Protein 8K6G (pdb70)

Solvent-accessible surface area: 49745 Å² total; per-residue (Å²): 195,48,16,7,17,23,43,44,83,61,3,35,92,16,0,21,57,0,9,55,16,1,12,116,85,112,33,13,2,48,91,0,8,102,67,23,76,35,34,45,2,4,1,0,0,0,1,0,2,1,10,17,4,57,37,109,6,0,127,64,0,1,80,59,1,116,27,92,134,64,16,19,44,27,0,49,15,5,0,21,8,0,14,4,108,56,45,29,7,33,0,1,1,6,4,4,17,6,0,10,8,2,10,6,0,2,0,8,0,1,0,0,0,24,52,22,14,20,1,3,0,2,12,22,58,14,96,3,48,4,124,101,60,81,11,131,162,40,50,64,17,0,35,0,29,13,30,0,44,22,21,55,21,148,58,58,111,59,9,6,11,21,42,42,84,58,4,34,93,15,0,18,57,0,8,47,18,1,9,113,76,113,35,14,2,48,78,0,8,103,64,22,80,33,39,45,2,4,1,1,0,0,1,0,2,1,9,16,4,58,41,105,6,0,129,63,0,1,72,60,1,108,27,93,131,60,15,17,44,24,0,23,5,0,0,20,9,0,12,5,108,55,54,29,10,33,0,2,1,11,4,4,4,7,0,6,14,1,9,6,4,2,0,6,0,1,0,0,0,24,51,23,13,18,1,5,1,3,12,22,61,16,103,6,52,3,118,96,58,84,15,138,171,40,50,60,22,0,34,0,29,15,23,0,44,21,18,50,22,145,61,62,109,56,10,7,13,22,41,42,83,57,4,35,93,16,0,25,57,0,8,59,18,1,11,114,84,112,30,16,2,49,76,0,7,102,66,20,79,32,40,42,2,3,0,1,0,0,1,0,2,0,11,16,4,57,45,102,3,0,134,55,0,1,80,67,1,116,24,93,132,60,15,18,44,26,0,26,5,0,0,20,9,0,14,5,109,56,52,23,8,33,0,2,1,6,4,4,16,6,0,10,8,2,9,6,0,3,0,9,0,1,0,0,0,25,47,22,15,22,1,4,1,2,13,23,62,13,98,5,50,2,118,98,62,77,14,134,160,37,49,69,11,0,35,0,31,15,31,0,42,22,19,46,23,139,63,52,108,60,10,6,8,21,43,42,84,58,4,35,91,16,0,20,56,0,7,54,18,0,10,113,74,113,32,15,2,48,76,0,6,103,66,23,78,31,35,45,2,2,1,1,0,0,1,0,2,0,12,15,3,60,40,107,5,0,127,66,0,1,73,60,1,112,25,91,136,61,17,15,40,22,0,24,4,0,1,21,10,0,14,4,107,55,48,24,7,35,0,2,1,6,5,4,16,4,0,10,9,2,10,6,0,2,0,8,0,1,0,0,0,23,49,23,13,21,1,4,1,2,13,24,57,18,98,5,46,1,113,98,56,87,10,134,163,38,49,60,15,0,32,0,28,15,26,0,48,23,26,46,21,145,62,53,111,62,9,5,5,20,42,40,85,57,5,35,91,15,0,21,54,0,8,66,16,0,12,116,86,113,26,17,2,49,79,0,6,100,63,23,78,35,36,46,3,3,0,1,0,0,1,0,1,1,11,15,4,57,40,105,5,0,128,50,0,1,83,69,1,119,25,95,132,55,16,18,39,22,0,22,4,0,0,20,11,0,13,4,110,58,51,27,7,33,1,2,1,7,5,5,11,4,0,7,16,2,10,6,2,3,0,5,0,2,0,0,0,22,46,24,14,21,1,4,0,2,13,25,59,19,83,5,45,5,121,112,58,84,8,134,158,38,45,61,20,0,34,0,30,15,31,0,39,21,27,45,23,140,60,55,110,59,11,7,14,22,43,43,86,60,4,35,90,15,0,21,57,0,7,50,17,0,10,112,84,114,29,16,2,49,80,0,7,104,65,24,77,34,36,44,1,4,1,1,0,0,1,0,1,1,10,15,4,56,39,116,5,0,129,62,0,1,77,61,1,116,27,92,135,61,16,16,43,25,0,22,6,0,0,21,10,0,14,4,109,57,53,27,9,34,0,2,0,11,4,4,6,6,1,6,14,2,9,6,4,2,0,5,1,1,1,0,0,22,51,24,14,20,1,4,0,3,12,23,64,14,101,4,49,2,118,96,58,84,16,132,170,40,50,60,20,0,34,0,31,15,28,0,42,21,23,54,25,144,60,54,113,57,8,6,12,21,43,44,83,60,4,36,90,14,0,23,54,0,6,62,16,1,13,113,85,113,36,16,3,47,92,0,7,104,64,21,75,33,36,42,2,3,0,0,0,0,1,0,2,0,11,15,4,58,41,109,6,0,128,62,0,1,79,61,1,116,27,94,131,64,16,17,43,25,0,25,5,1,0,20,10,0,14,4,109,56,44,29,10,33,1,2,1,11,4,5,7,6,0,9,7,2,10,7,0,3,0,9,1,2,0,0,0,27,55,24,13,20,1,2,1,2,12,23,53,14,106,4,75,5,119,99,43,80,12,135,167,40,52,65,27,0,31,0,34,14,30,0,39,16,26,51,22,142,57,56,113,61,10,7,11,25,45,44,87,51,4,37,94,14,0,22,57,0,8,55,17,1,12,114,87,113,31,14,3,46,90,0,7,104,63,23,77,31,35,42,2,2,1,1,0,0,1,0,2,1,12,16,4,56,37,111,6,0,130,60,0,0,81,64,1,115,27,94,135,65,16,19,47,27,0,20,4,1,0,21,10,0,14,4,106,56,51,28,8,34,0,2,1,7,4,4,17,6,0,10,9,2,10,6,0,2,0,9,0,2,0,0,0,24,44,23,15,22,1,5,1,2,11,26,59,15,98,6,48,3,114,104,59,88,16,136,161,41,49,57,22,0,34,0,33,14,28,0,53,22,18,51,21,141,61,48,112,59,10,7,12,21,44,41,82,60,4,35,92,14,0,28,55,0,9,65,17,1,14,112,87,115,36,14,3,46,91,0,6,104,66,22,76,34,34,40,2,3,0,1,0,0,0,0,2,0,10,16,4,58,39,109,4,0,130,64,0,1,79,59,1,114,26,93,133,65,16,16,43,26,0,24,4,1,0,21,10,0,15,5,108,54,53,23,10,34,0,2,1,10,4,5,5,6,0,5,15,2,10,6,4,2,0,5,0,2,0,0,0,25,49,23,16,22,1,5,1,2,13,23,53,13,87,4,75,6,120,92,44,80,16,128,170,39,49,61,17,0,30,0,36,14,32,0,37,26,23,44,21,142,62,43,112,59,10,5,9,21,41,41,86,60,4,35,92,14,0,25,56,0,8,59,18,1,11,117,87,111,32,13,2,47,86,0,7,104,68,24,78,34,34,47,2,3,1,1,0,0,1,0,2,0,12,15,4,45,42,103,2,0,138,64,0,1,79,60,1,117,26,92,127,58,17,12,41,25,0,20,5,1,0,20,9,0,13,5,107,57,51,28,9,33,0,2,1,12,4,4,4,6,0,6,14,1,9,5,4,3,0,4,0,2,0,0,0,22,46,23,14,20,1,3,0,2,13,25,58,16,85,5,60,8,75,105,57,84,10,133,162,40,51,62,18,0,24,0,22,14,24,0,50,22,26,44,21,135,62,50

B-factor: mean 19.83, std 8.92, range [6.82, 71.27]

GO terms:
  GO:0008824 cyanate hydratase activity (F, IDA)
  GO:0009440 cyanate catabolic process (P, IMP)

Radius of gyration: 32.34 Å; Cα contacts (8 Å, |Δi|>4): 3152; chains: 10; bounding box: 78×83×84 Å

Structure (mmCIF, N/CA/C/O backbone):
data_8K6G
#
_entry.id   8K6G
#
_cell.length_a   78.036
_cell.length_b   81.110
_cell.length_c   81.099
_cell.angle_alpha   70.48
_cell.angle_beta   76.30
_cell.angle_gamma   65.38
#
_symmetry.space_group_name_H-M   'P 1'
#
loop_
_entity.id
_entity.type
_entity.pdbx_description
1 polymer 'Cyanate hydratase'
2 non-polymer 'SULFATE ION'
3 water water
#
loop_
_atom_site.group_PDB
_atom_site.id
_atom_site.type_symbol
_atom_site.label_atom_id
_atom_site.label_alt_id
_atom_site.label_comp_id
_atom_site.label_asym_id
_atom_site.label_entity_id
_atom_site.label_seq_id
_atom_site.pdbx_PDB_ins_code
_atom_site.Cartn_x
_atom_site.Cartn_y
_atom_site.Cartn_z
_atom_site.occupancy
_atom_site.B_iso_or_equiv
_atom_site.auth_seq_id
_atom_site.auth_comp_id
_atom_site.auth_asym_id
_atom_site.auth_atom_id
_atom_site.pdbx_PDB_model_num
ATOM 1 N N . MET A 1 5 ? -2.816 -15.914 -17.633 1.00 39.67 1 MET A N 1
ATOM 2 C CA . MET A 1 5 ? -4.171 -15.512 -18.003 1.00 30.52 1 MET A CA 1
ATOM 3 C C . MET A 1 5 ? -4.898 -14.928 -16.793 1.00 28.70 1 MET A C 1
ATOM 4 O O . MET A 1 5 ? -6.052 -14.487 -16.884 1.00 27.43 1 MET A O 1
ATOM 9 N N . ILE A 1 6 ? -4.209 -14.921 -15.654 1.00 21.20 2 ILE A N 1
ATOM 10 C CA . ILE A 1 6 ? -4.790 -14.464 -14.401 1.00 19.90 2 ILE A CA 1
ATOM 11 C C . ILE A 1 6 ? -4.065 -13.260 -13.824 1.00 21.39 2 ILE A C 1
ATOM 12 O O . ILE A 1 6 ? -4.438 -12.798 -12.740 1.00 19.61 2 ILE A O 1
ATOM 17 N N . GLN A 1 7 ? -3.052 -12.722 -14.515 1.00 13.15 3 GLN A N 1
ATOM 18 C CA . GLN A 1 7 ? -2.269 -11.603 -13.996 1.00 13.31 3 GLN A CA 1
ATOM 19 C C . GLN A 1 7 ? -2.827 -10.299 -14.535 1.00 12.68 3 GLN A C 1
ATOM 20 O O . GLN A 1 7 ? -3.148 -10.204 -15.727 1.00 15.17 3 GLN A O 1
ATOM 26 N N . SER A 1 8 ? -2.932 -9.291 -13.671 1.00 12.10 4 SER A N 1
ATOM 27 C CA . SER A 1 8 ? -3.526 -8.024 -14.105 1.00 9.73 4 SER A CA 1
ATOM 28 C C . SER A 1 8 ? -2.793 -6.831 -13.492 1.00 13.14 4 SER A C 1
ATOM 29 O O . SER A 1 8 ? -2.088 -6.942 -12.479 1.00 12.70 4 SER A O 1
ATOM 32 N N . GLN A 1 9 ? -2.980 -5.674 -14.120 1.00 11.56 5 GLN A N 1
ATOM 33 C CA . GLN A 1 9 ? -2.356 -4.414 -13.739 1.00 13.14 5 GLN A CA 1
ATOM 34 C C . GLN A 1 9 ? -3.338 -3.510 -12.988 1.00 11.20 5 GLN A C 1
ATOM 35 O O . GLN A 1 9 ? -4.554 -3.617 -13.148 1.00 14.98 5 GLN A O 1
ATOM 41 N N . ILE A 1 10 ? -2.794 -2.595 -12.169 1.00 13.16 6 ILE A N 1
ATOM 42 C CA . ILE A 1 10 ? -3.665 -1.618 -11.498 1.00 12.19 6 ILE A CA 1
ATOM 43 C C . ILE A 1 10 ? -3.241 -0.174 -11.758 1.00 15.41 6 ILE A C 1
ATOM 44 O O . ILE A 1 10 ? -3.959 0.761 -11.378 1.00 18.35 6 ILE A O 1
ATOM 49 N N . ASN A 1 11 ? -2.092 0.031 -12.400 1.00 12.99 7 ASN A N 1
ATOM 50 C CA . ASN A 1 11 ? -1.579 1.373 -12.684 1.00 16.59 7 ASN A CA 1
ATOM 51 C C . ASN A 1 11 ? -1.323 1.483 -14.187 1.00 15.21 7 ASN A C 1
ATOM 52 O O . ASN A 1 11 ? -0.341 0.935 -14.698 1.00 14.48 7 ASN A O 1
ATOM 57 N N . ARG A 1 12 ? -2.172 2.252 -14.883 1.00 12.13 8 ARG A N 1
ATOM 58 C CA . ARG A 1 12 ? -2.095 2.312 -16.344 1.00 10.48 8 ARG A CA 1
ATOM 59 C C . ARG A 1 12 ? -0.771 2.879 -16.847 1.00 11.41 8 ARG A C 1
ATOM 60 O O . ARG A 1 12 ? -0.423 2.645 -18.009 1.00 12.03 8 ARG A O 1
ATOM 68 N N . ASN A 1 13 ? -0.017 3.612 -16.014 1.00 12.82 9 ASN A N 1
ATOM 69 C CA . ASN A 1 13 ? 1.194 4.279 -16.505 1.00 12.92 9 ASN A CA 1
ATOM 70 C C . ASN A 1 13 ? 2.268 3.289 -16.937 1.00 11.72 9 ASN A C 1
ATOM 71 O O . ASN A 1 13 ? 3.093 3.609 -17.802 1.00 12.80 9 ASN A O 1
ATOM 76 N N . ILE A 1 14 ? 2.270 2.091 -16.365 1.00 13.03 10 ILE A N 1
ATOM 77 C CA . ILE A 1 14 ? 3.265 1.098 -16.750 1.00 13.27 10 ILE A CA 1
ATOM 78 C C . ILE A 1 14 ? 3.074 0.701 -18.209 1.00 11.38 10 ILE A C 1
ATOM 79 O O . ILE A 1 14 ? 4.008 0.752 -19.015 1.00 12.63 10 ILE A O 1
ATOM 84 N N . ARG A 1 15 ? 1.855 0.308 -18.574 1.00 11.26 11 ARG A N 1
ATOM 85 C CA . ARG A 1 15 ? 1.615 -0.084 -19.960 1.00 9.87 11 ARG A CA 1
ATOM 86 C C . ARG A 1 15 ? 1.602 1.120 -20.895 1.00 11.68 11 ARG A C 1
ATOM 87 O O . ARG A 1 15 ? 1.923 0.971 -22.079 1.00 12.62 11 ARG A O 1
ATOM 95 N N . LEU A 1 16 ? 1.239 2.312 -20.404 1.00 11.07 12 LEU A N 1
ATOM 96 C CA . LEU A 1 16 ? 1.278 3.467 -21.297 1.00 10.98 12 LEU A CA 1
ATOM 97 C C . LEU A 1 16 ? 2.708 3.933 -21.552 1.00 11.94 12 LEU A C 1
ATOM 98 O O . LEU A 1 16 ? 3.024 4.375 -22.665 1.00 13.92 12 LEU A O 1
ATOM 103 N N . ASP A 1 17 ? 3.599 3.812 -20.559 1.00 13.23 13 ASP A N 1
ATOM 104 C CA . ASP A 1 17 ? 5.002 4.105 -20.823 1.00 17.16 13 ASP A CA 1
ATOM 105 C C . ASP A 1 17 ? 5.578 3.110 -21.824 1.00 14.99 13 ASP A C 1
ATOM 106 O O . ASP A 1 17 ? 6.342 3.490 -22.721 1.00 16.43 13 ASP A O 1
ATOM 111 N N . LEU A 1 18 ? 5.215 1.830 -21.689 1.00 11.72 14 LEU A N 1
ATOM 112 C CA . LEU A 1 18 ? 5.617 0.847 -22.689 1.00 13.67 14 LEU A CA 1
ATOM 113 C C . LEU A 1 18 ? 5.078 1.205 -24.072 1.00 13.98 14 LEU A C 1
ATOM 114 O O . LEU A 1 18 ? 5.785 1.059 -25.075 1.00 15.15 14 LEU A O 1
ATOM 119 N N . ALA A 1 19 ? 3.833 1.691 -24.154 1.00 13.54 15 ALA A N 1
ATOM 120 C CA . ALA A 1 19 ? 3.303 2.102 -25.451 1.00 14.23 15 ALA A CA 1
ATOM 121 C C . ALA A 1 19 ? 4.177 3.170 -26.104 1.00 12.05 15 ALA A C 1
ATOM 122 O O . ALA A 1 19 ? 4.441 3.106 -27.311 1.00 13.83 15 ALA A O 1
ATOM 124 N N . ASP A 1 20 ? 4.636 4.157 -25.328 1.00 13.48 16 ASP A N 1
ATOM 125 C CA . ASP A 1 20 ? 5.503 5.193 -25.896 1.00 14.83 16 ASP A CA 1
ATOM 126 C C . ASP A 1 20 ? 6.791 4.592 -26.447 1.00 14.63 16 ASP A C 1
ATOM 127 O O . ASP A 1 20 ? 7.251 4.972 -27.536 1.00 15.46 16 ASP A O 1
ATOM 132 N N . ALA A 1 21 ? 7.394 3.663 -25.701 1.00 14.04 17 ALA A N 1
ATOM 133 C CA . ALA A 1 21 ? 8.609 3.011 -26.190 1.00 15.69 17 ALA A CA 1
ATOM 134 C C . ALA A 1 21 ? 8.326 2.218 -27.462 1.00 15.56 17 ALA A C 1
ATOM 135 O O . ALA A 1 21 ? 9.123 2.237 -28.412 1.00 18.70 17 ALA A O 1
ATOM 137 N N . ILE A 1 22 ? 7.168 1.549 -27.520 1.00 13.61 18 ILE A N 1
ATOM 138 C CA . ILE A 1 22 ? 6.790 0.801 -28.718 1.00 12.57 18 ILE A CA 1
ATOM 139 C C . ILE A 1 22 ? 6.642 1.729 -29.918 1.00 15.45 18 ILE A C 1
ATOM 140 O O . ILE A 1 22 ? 7.111 1.427 -31.023 1.00 15.02 18 ILE A O 1
ATOM 145 N N . LEU A 1 23 ? 5.983 2.876 -29.723 1.00 14.38 19 LEU A N 1
ATOM 146 C CA . LEU A 1 23 ? 5.800 3.814 -30.822 1.00 15.22 19 LEU A CA 1
ATOM 147 C C . LEU A 1 23 ? 7.128 4.360 -31.323 1.00 13.43 19 LEU A C 1
ATOM 148 O O . LEU A 1 23 ? 7.272 4.625 -32.524 1.00 16.16 19 LEU A O 1
ATOM 153 N N . LEU A 1 24 ? 8.097 4.552 -30.427 1.00 15.82 20 LEU A N 1
ATOM 154 C CA . LEU A 1 24 ? 9.401 5.027 -30.877 1.00 16.82 20 LEU A CA 1
ATOM 155 C C . LEU A 1 24 ? 10.105 3.960 -31.709 1.00 16.21 20 LEU A C 1
ATOM 156 O O . LEU A 1 24 ? 10.620 4.248 -32.798 1.00 18.02 20 LEU A O 1
ATOM 161 N N . SER A 1 25 ? 10.112 2.719 -31.222 1.00 15.27 21 SER A N 1
ATOM 162 C CA . SER A 1 25 ? 10.701 1.624 -31.986 1.00 16.48 21 SER A CA 1
ATOM 163 C C . SER A 1 25 ? 10.008 1.446 -33.327 1.00 18.92 21 SER A C 1
ATOM 164 O O . SER A 1 25 ? 10.663 1.241 -34.355 1.00 18.70 21 SER A O 1
ATOM 167 N N . LYS A 1 26 ? 8.672 1.524 -33.327 1.00 15.65 22 LYS A N 1
ATOM 168 C CA . LYS A 1 26 ? 7.886 1.391 -34.544 1.00 15.13 22 LYS A CA 1
ATOM 169 C C . LYS A 1 26 ? 8.252 2.462 -35.571 1.00 13.91 22 LYS A C 1
ATOM 170 O O . LYS A 1 26 ? 8.352 2.177 -36.773 1.00 16.20 22 LYS A O 1
ATOM 176 N N . ALA A 1 27 ? 8.421 3.711 -35.120 1.00 16.05 23 ALA A N 1
ATOM 177 C CA . ALA A 1 27 ? 8.765 4.785 -36.047 1.00 15.88 23 ALA A CA 1
ATOM 178 C C . ALA A 1 27 ? 10.177 4.612 -36.588 1.00 17.70 23 ALA A C 1
ATOM 179 O O . ALA A 1 27 ? 10.420 4.842 -37.779 1.00 18.82 23 ALA A O 1
ATOM 181 N N . LYS A 1 28 ? 11.113 4.199 -35.727 1.00 19.13 24 LYS A N 1
ATOM 182 C CA . LYS A 1 28 ? 12.486 3.983 -36.169 1.00 21.16 24 LYS A CA 1
ATOM 183 C C . LYS A 1 28 ? 12.554 2.907 -37.242 1.00 22.72 24 LYS A C 1
ATOM 184 O O . LYS A 1 28 ? 13.389 2.984 -38.152 1.00 24.16 24 LYS A O 1
ATOM 190 N N . LYS A 1 29 ? 11.683 1.903 -37.157 1.00 17.33 25 LYS A N 1
ATOM 191 C CA . LYS A 1 29 ? 11.691 0.773 -38.073 1.00 16.97 25 LYS A CA 1
ATOM 192 C C . LYS A 1 29 ? 10.756 0.958 -39.253 1.00 20.78 25 LYS A C 1
ATOM 193 O O . LYS A 1 29 ? 10.682 0.064 -40.107 1.00 20.39 25 LYS A O 1
ATOM 199 N N . ASP A 1 30 ? 10.045 2.094 -39.322 1.00 19.84 26 ASP A N 1
ATOM 200 C CA . ASP A 1 30 ? 9.138 2.393 -40.426 1.00 20.76 26 ASP A CA 1
ATOM 201 C C . ASP A 1 30 ? 8.051 1.333 -40.572 1.00 18.60 26 ASP A C 1
ATOM 202 O O . ASP A 1 30 ? 7.691 0.933 -41.680 1.00 23.85 26 ASP A O 1
ATOM 207 N N . LEU A 1 31 ? 7.517 0.876 -39.443 1.00 17.88 27 LEU A N 1
ATOM 208 C CA . LEU A 1 31 ? 6.506 -0.171 -39.439 1.00 18.22 27 LEU A CA 1
ATOM 209 C C . LEU A 1 31 ? 5.115 0.426 -39.310 1.00 15.27 27 LEU A C 1
ATOM 210 O O . LEU A 1 31 ? 4.923 1.460 -38.666 1.00 16.83 27 LEU A O 1
ATOM 215 N N . SER A 1 32 ? 4.147 -0.241 -39.923 1.00 15.15 28 SER A N 1
ATOM 216 C CA . SER A 1 32 ? 2.743 0.077 -39.729 1.00 15.46 28 SER A CA 1
ATOM 217 C C . SER A 1 32 ? 2.124 -0.882 -38.715 1.00 15.91 28 SER A C 1
ATOM 218 O O . SER A 1 32 ? 2.654 -1.963 -38.436 1.00 14.86 28 SER A O 1
ATOM 221 N N . PHE A 1 33 ? 0.975 -0.470 -38.172 1.00 16.71 29 PHE A N 1
ATOM 222 C CA . PHE A 1 33 ? 0.203 -1.352 -37.303 1.00 14.26 29 PHE A CA 1
ATOM 223 C C . PHE A 1 33 ? -0.316 -2.569 -38.066 1.00 13.29 29 PHE A C 1
ATOM 224 O O . PHE A 1 33 ? -0.362 -3.682 -37.518 1.00 13.87 29 PHE A O 1
ATOM 232 N N . ALA A 1 34 ? -0.706 -2.382 -39.328 1.00 14.61 30 ALA A N 1
ATOM 233 C CA . ALA A 1 34 ? -1.110 -3.514 -40.154 1.00 14.32 30 ALA A CA 1
ATOM 234 C C . ALA A 1 34 ? 0.014 -4.543 -40.269 1.00 16.10 30 ALA A C 1
ATOM 235 O O . ALA A 1 34 ? -0.218 -5.743 -40.089 1.00 16.89 30 ALA A O 1
ATOM 237 N N . GLU A 1 35 ? 1.248 -4.089 -40.536 1.00 15.99 31 GLU A N 1
ATOM 238 C CA . GLU A 1 35 ? 2.357 -5.040 -40.646 1.00 15.16 31 GLU A CA 1
ATOM 239 C C . GLU A 1 35 ? 2.668 -5.713 -39.312 1.00 18.88 31 GLU A C 1
ATOM 240 O O . GLU A 1 35 ? 3.017 -6.903 -39.280 1.00 20.11 31 GLU A O 1
ATOM 246 N N . ILE A 1 36 ? 2.596 -4.968 -38.204 1.00 14.77 32 ILE A N 1
ATOM 247 C CA . ILE A 1 36 ? 2.897 -5.575 -36.909 1.00 13.52 32 ILE A CA 1
ATOM 248 C C . ILE A 1 36 ? 1.891 -6.675 -36.602 1.00 14.62 32 ILE A C 1
ATOM 249 O O . ILE A 1 36 ? 2.255 -7.755 -36.107 1.00 14.91 32 ILE A O 1
ATOM 254 N N . ALA A 1 37 ? 0.620 -6.434 -36.912 1.00 14.75 33 ALA A N 1
ATOM 255 C CA . ALA A 1 37 ? -0.421 -7.413 -36.638 1.00 15.87 33 ALA A CA 1
ATOM 256 C C . ALA A 1 37 ? -0.411 -8.574 -37.623 1.00 16.78 33 ALA A C 1
ATOM 257 O O . ALA A 1 37 ? -1.023 -9.611 -37.342 1.00 17.34 33 ALA A O 1
ATOM 259 N N . ASP A 1 38 ? 0.260 -8.419 -38.761 1.00 19.89 34 ASP A N 1
ATOM 260 C CA . ASP A 1 38 ? 0.291 -9.473 -39.767 1.00 20.32 34 ASP A CA 1
ATOM 261 C C . ASP A 1 38 ? 0.913 -10.740 -39.191 1.00 20.66 34 ASP A C 1
ATOM 262 O O . ASP A 1 38 ? 1.974 -10.698 -38.557 1.00 21.32 34 ASP A O 1
ATOM 267 N N . GLY A 1 39 ? 0.226 -11.863 -39.376 1.00 21.52 35 GLY A N 1
ATOM 268 C CA . GLY A 1 39 ? 0.722 -13.134 -38.889 1.00 21.95 35 GLY A CA 1
ATOM 269 C C . GLY A 1 39 ? 0.342 -13.470 -37.464 1.00 22.81 35 GLY A C 1
ATOM 270 O O . GLY A 1 39 ? 0.670 -14.569 -36.994 1.00 22.59 35 GLY A O 1
ATOM 271 N N . THR A 1 40 ? -0.334 -12.562 -36.752 1.00 19.63 36 THR A N 1
ATOM 272 C CA . THR A 1 40 ? -0.805 -12.872 -35.408 1.00 19.96 36 THR A CA 1
ATOM 273 C C . THR A 1 40 ? -2.112 -13.643 -35.412 1.00 19.28 36 THR A C 1
ATOM 274 O O . THR A 1 40 ? -2.464 -14.227 -34.380 1.00 20.90 36 THR A O 1
ATOM 278 N N . GLY A 1 41 ? -2.836 -13.643 -36.532 1.00 17.45 37 GLY A N 1
ATOM 279 C CA . GLY A 1 41 ? -4.180 -14.176 -36.567 1.00 15.97 37 GLY A CA 1
ATOM 280 C C . GLY A 1 41 ? -5.203 -13.292 -35.896 1.00 19.32 37 GLY A C 1
ATOM 281 O O . GLY A 1 41 ? -6.356 -13.697 -35.761 1.00 22.51 37 GLY A O 1
ATOM 282 N N . LEU A 1 42 ? -4.811 -12.089 -35.474 1.00 18.37 38 LEU A N 1
ATOM 283 C CA . LEU A 1 42 ? -5.680 -11.191 -34.733 1.00 14.11 38 LEU A CA 1
ATOM 284 C C . LEU A 1 42 ? -5.920 -9.917 -35.534 1.00 14.38 38 LEU A C 1
ATOM 285 O O . LEU A 1 42 ? -5.056 -9.473 -36.289 1.00 14.58 38 LEU A O 1
ATOM 290 N N . ALA A 1 43 ? -7.083 -9.306 -35.319 1.00 13.92 39 ALA A N 1
ATOM 291 C CA . ALA A 1 43 ? -7.455 -8.090 -36.031 1.00 14.57 39 ALA A CA 1
ATOM 292 C C . ALA A 1 43 ? -6.540 -6.927 -35.672 1.00 13.57 39 ALA A C 1
ATOM 293 O O . ALA A 1 43 ? -6.079 -6.796 -34.536 1.00 12.13 39 ALA A O 1
ATOM 295 N N . GLU A 1 44 ? -6.318 -6.043 -36.652 1.00 13.38 40 GLU A N 1
ATOM 296 C CA . GLU A 1 44 ? -5.400 -4.929 -36.428 1.00 12.23 40 GLU A CA 1
ATOM 297 C C . GLU A 1 44 ? -5.874 -4.025 -35.298 1.00 11.62 40 GLU A C 1
ATOM 298 O O . GLU A 1 44 ? -5.047 -3.474 -34.562 1.00 12.12 40 GLU A O 1
ATOM 304 N N . ALA A 1 45 ? -7.190 -3.856 -35.133 1.00 13.05 41 ALA A N 1
ATOM 305 C CA . ALA A 1 45 ? -7.650 -2.991 -34.049 1.00 11.71 41 ALA A CA 1
ATOM 306 C C . ALA A 1 45 ? -7.359 -3.611 -32.695 1.00 10.03 41 ALA A C 1
ATOM 307 O O . ALA A 1 45 ? -7.060 -2.883 -31.737 1.00 11.64 41 ALA A O 1
ATOM 309 N N . PHE A 1 46 ? -7.422 -4.947 -32.599 1.00 11.51 42 PHE A N 1
ATOM 310 C CA . PHE A 1 46 ? -7.166 -5.598 -31.319 1.00 10.10 42 PHE A CA 1
ATOM 311 C C . PHE A 1 46 ? -5.688 -5.546 -30.971 1.00 9.76 42 PHE A C 1
ATOM 312 O O . PHE A 1 46 ? -5.321 -5.241 -29.831 1.00 10.86 42 PHE A O 1
ATOM 320 N N . VAL A 1 47 ? -4.824 -5.870 -31.937 1.00 11.51 43 VAL A N 1
ATOM 321 C CA . VAL A 1 47 ? -3.384 -5.843 -31.682 1.00 12.07 43 VAL A CA 1
ATOM 322 C C . VAL A 1 47 ? -2.914 -4.426 -31.391 1.00 9.43 43 VAL A C 1
ATOM 323 O O . VAL A 1 47 ? -2.143 -4.190 -30.450 1.00 10.00 43 VAL A O 1
ATOM 327 N N . THR A 1 48 ? -3.379 -3.456 -32.184 1.00 10.55 44 THR A N 1
ATOM 328 C CA . THR A 1 48 ? -3.018 -2.059 -31.934 1.00 10.45 44 THR A CA 1
ATOM 329 C C . THR A 1 48 ? -3.433 -1.635 -30.527 1.00 7.79 44 THR A C 1
ATOM 330 O O . THR A 1 48 ? -2.649 -1.031 -29.783 1.00 9.09 44 THR A O 1
ATOM 334 N N . ALA A 1 49 ? -4.667 -1.972 -30.139 1.00 9.44 45 ALA A N 1
ATOM 335 C CA . ALA A 1 49 ? -5.145 -1.638 -28.802 1.00 9.20 45 ALA A CA 1
ATOM 336 C C . ALA A 1 49 ? -4.239 -2.227 -27.727 1.00 8.42 45 ALA A C 1
ATOM 337 O O . ALA A 1 49 ? -3.915 -1.559 -26.739 1.00 9.56 45 ALA A O 1
ATOM 339 N N . ALA A 1 50 ? -3.769 -3.459 -27.931 1.00 9.88 46 ALA A N 1
ATOM 340 C CA . ALA A 1 50 ? -2.873 -4.070 -26.952 1.00 9.44 46 ALA A CA 1
ATOM 341 C C . ALA A 1 50 ? -1.540 -3.326 -26.877 1.00 7.19 46 ALA A C 1
ATOM 342 O O . ALA A 1 50 ? -1.024 -3.059 -25.782 1.00 10.05 46 ALA A O 1
ATOM 344 N N . LEU A 1 51 ? -0.951 -2.995 -28.037 1.00 9.54 47 LEU A N 1
ATOM 345 C CA . LEU A 1 51 ? 0.276 -2.202 -28.021 1.00 9.97 47 LEU A CA 1
ATOM 346 C C . LEU A 1 51 ? 0.088 -0.910 -27.237 1.00 9.60 47 LEU A C 1
ATOM 347 O O . LEU A 1 51 ? 0.991 -0.478 -26.500 1.00 11.44 47 LEU A O 1
ATOM 352 N N . LEU A 1 52 ? -1.088 -0.287 -27.374 1.00 11.20 48 LEU A N 1
ATOM 353 C CA . LEU A 1 52 ? -1.384 0.983 -26.733 1.00 10.45 48 LEU A CA 1
ATOM 354 C C . LEU A 1 52 ? -1.947 0.814 -25.322 1.00 9.38 48 LEU A C 1
ATOM 355 O O . LEU A 1 52 ? -2.441 1.786 -24.739 1.00 10.54 48 LEU A O 1
ATOM 360 N N . GLY A 1 53 ? -1.824 -0.383 -24.730 1.00 8.28 49 GLY A N 1
ATOM 361 C CA . GLY A 1 53 ? -2.125 -0.582 -23.329 1.00 8.50 49 GLY A CA 1
ATOM 362 C C . GLY A 1 53 ? -3.555 -0.953 -22.983 1.00 9.95 49 GLY A C 1
ATOM 363 O O . GLY A 1 53 ? -3.890 -0.972 -21.792 1.00 9.34 49 GLY A O 1
ATOM 364 N N . GLN A 1 54 ? -4.387 -1.312 -23.967 1.00 10.80 50 GLN A N 1
ATOM 365 C CA . GLN A 1 54 ? -5.824 -1.458 -23.745 1.00 9.68 50 GLN A CA 1
ATOM 366 C C . GLN A 1 54 ? -6.353 -2.862 -23.972 1.00 10.00 50 GLN A C 1
ATOM 367 O O . GLN A 1 54 ? -7.559 -3.079 -23.810 1.00 11.33 50 GLN A O 1
ATOM 373 N N . GLN A 1 55 ? -5.488 -3.820 -24.308 1.00 9.87 51 GLN A N 1
ATOM 374 C CA . GLN A 1 55 ? -5.860 -5.223 -24.399 1.00 7.88 51 GLN A CA 1
ATOM 375 C C . GLN A 1 55 ? -4.654 -6.038 -23.991 1.00 10.13 51 GLN A C 1
ATOM 376 O O . GLN A 1 55 ? -3.534 -5.523 -23.893 1.00 11.49 51 GLN A O 1
ATOM 382 N N . ALA A 1 56 ? -4.898 -7.324 -23.770 1.00 11.62 52 ALA A N 1
ATOM 383 C CA . ALA A 1 56 ? -3.845 -8.290 -23.461 1.00 11.25 52 ALA A CA 1
ATOM 384 C C . ALA A 1 56 ? -3.591 -9.167 -24.681 1.00 12.10 52 ALA A C 1
ATOM 385 O O . ALA A 1 56 ? -4.536 -9.720 -25.248 1.00 14.06 52 ALA A O 1
ATOM 387 N N . LEU A 1 57 ? -2.306 -9.298 -25.083 1.00 13.32 53 LEU A N 1
ATOM 388 C CA . LEU A 1 57 ? -1.982 -10.225 -26.171 1.00 14.67 53 LEU A CA 1
ATOM 389 C C . LEU A 1 57 ? -1.808 -11.649 -25.656 1.00 12.60 53 LEU A C 1
ATOM 390 O O . LEU A 1 57 ? -1.184 -11.863 -24.607 1.00 13.42 53 LEU A O 1
ATOM 395 N N . PRO A 1 58 ? -2.324 -12.633 -26.392 1.00 12.09 54 PRO A N 1
ATOM 396 C CA . PRO A 1 58 ? -1.931 -14.022 -26.126 1.00 13.72 54 PRO A CA 1
ATOM 397 C C . PRO A 1 58 ? -0.426 -14.151 -26.318 1.00 14.77 54 PRO A C 1
ATOM 398 O O . PRO A 1 58 ? 0.199 -13.372 -27.038 1.00 18.35 54 PRO A O 1
ATOM 402 N N . ALA A 1 59 ? 0.159 -15.160 -25.663 1.00 15.75 55 ALA A N 1
ATOM 403 C CA . ALA A 1 59 ? 1.618 -15.261 -25.598 1.00 14.25 55 ALA A CA 1
ATOM 404 C C . ALA A 1 59 ? 2.270 -15.314 -26.981 1.00 14.16 55 ALA A C 1
ATOM 405 O O . ALA A 1 59 ? 3.279 -14.636 -27.222 1.00 16.93 55 ALA A O 1
ATOM 407 N N . ASP A 1 60 ? 1.739 -16.136 -27.895 1.00 14.38 56 ASP A N 1
ATOM 408 C CA . ASP A 1 60 ? 2.365 -16.250 -29.216 1.00 18.88 56 ASP A CA 1
ATOM 409 C C . ASP A 1 60 ? 2.360 -14.910 -29.949 1.00 17.95 56 ASP A C 1
ATOM 410 O O . ASP A 1 60 ? 3.353 -14.533 -30.578 1.00 18.64 56 ASP A O 1
ATOM 415 N N . ALA A 1 61 ? 1.255 -14.169 -29.863 1.00 18.03 57 ALA A N 1
ATOM 416 C CA . ALA A 1 61 ? 1.188 -12.865 -30.516 1.00 16.68 57 ALA A CA 1
ATOM 417 C C . ALA A 1 61 ? 2.124 -11.861 -29.854 1.00 14.99 57 ALA A C 1
ATOM 418 O O . ALA A 1 61 ? 2.775 -11.065 -30.539 1.00 15.93 57 ALA A O 1
ATOM 420 N N . ALA A 1 62 ? 2.198 -11.876 -28.523 1.00 15.06 58 ALA A N 1
ATOM 421 C CA . ALA A 1 62 ? 3.138 -11.000 -27.828 1.00 14.94 58 ALA A CA 1
ATOM 422 C C . ALA A 1 62 ? 4.575 -11.276 -28.261 1.00 17.01 58 ALA A C 1
ATOM 423 O O . ALA A 1 62 ? 5.379 -10.351 -28.418 1.00 15.40 58 ALA A O 1
ATOM 425 N N . ARG A 1 63 ? 4.923 -12.551 -28.450 1.00 18.58 59 ARG A N 1
ATOM 426 C CA . ARG A 1 63 ? 6.294 -12.858 -28.840 1.00 17.63 59 ARG A CA 1
ATOM 427 C C . ARG A 1 63 ? 6.560 -12.432 -30.275 1.00 17.92 59 ARG A C 1
ATOM 428 O O . ARG A 1 63 ? 7.651 -11.937 -30.586 1.00 19.86 59 ARG A O 1
ATOM 436 N N . LEU A 1 64 ? 5.563 -12.581 -31.153 1.00 17.38 60 LEU A N 1
ATOM 437 C CA . LEU A 1 64 ? 5.722 -12.169 -32.542 1.00 16.82 60 LEU A CA 1
ATOM 438 C C . LEU A 1 64 ? 5.899 -10.655 -32.662 1.00 21.32 60 LEU A C 1
ATOM 439 O O . LEU A 1 64 ? 6.856 -10.180 -33.290 1.00 19.45 60 LEU A O 1
ATOM 444 N N . VAL A 1 65 ? 4.976 -9.875 -32.092 1.00 18.94 61 VAL A N 1
ATOM 445 C CA . VAL A 1 65 ? 5.135 -8.426 -32.201 1.00 18.21 61 VAL A CA 1
ATOM 446 C C . VAL A 1 65 ? 6.377 -7.975 -31.450 1.00 19.44 61 VAL A C 1
ATOM 447 O O . VAL A 1 65 ? 7.033 -7.008 -31.850 1.00 19.50 61 VAL A O 1
ATOM 451 N N . GLY A 1 66 ? 6.740 -8.673 -30.373 1.00 18.40 62 GLY A N 1
ATOM 452 C CA . GLY A 1 66 ? 7.940 -8.304 -29.649 1.00 18.49 62 GLY A CA 1
ATOM 453 C C . GLY A 1 66 ? 9.191 -8.494 -30.483 1.00 24.26 62 GLY A C 1
ATOM 454 O O . GLY A 1 66 ? 10.138 -7.707 -30.391 1.00 27.25 62 GLY A O 1
ATOM 455 N N . ALA A 1 67 ? 9.210 -9.536 -31.314 1.00 21.62 63 ALA A N 1
ATOM 456 C CA . ALA A 1 67 ? 10.344 -9.733 -32.208 1.00 24.64 63 ALA A CA 1
ATOM 457 C C . ALA A 1 67 ? 10.406 -8.633 -33.257 1.00 26.30 63 ALA A C 1
ATOM 458 O O . ALA A 1 67 ? 11.489 -8.114 -33.563 1.00 25.39 63 ALA A O 1
ATOM 460 N N . LYS A 1 68 ? 9.247 -8.255 -33.803 1.00 20.26 64 LYS A N 1
ATOM 461 C CA . LYS A 1 68 ? 9.204 -7.222 -34.837 1.00 22.35 64 LYS A CA 1
ATOM 462 C C . LYS A 1 68 ? 9.695 -5.886 -34.302 1.00 20.07 64 LYS A C 1
ATOM 463 O O . LYS A 1 68 ? 10.358 -5.122 -35.020 1.00 20.96 64 LYS A O 1
ATOM 469 N N . LEU A 1 69 ? 9.393 -5.593 -33.040 1.00 19.86 65 LEU A N 1
ATOM 470 C CA . LEU A 1 69 ? 9.677 -4.297 -32.446 1.00 22.04 65 LEU A CA 1
ATOM 471 C C . LEU A 1 69 ? 10.934 -4.293 -31.590 1.00 20.16 65 LEU A C 1
ATOM 472 O O . LEU A 1 69 ? 11.279 -3.246 -31.031 1.00 24.65 65 LEU A O 1
ATOM 477 N N . ASP A 1 70 ? 11.606 -5.447 -31.451 1.00 23.43 66 ASP A N 1
ATOM 478 C CA . ASP A 1 70 ? 12.852 -5.570 -30.683 1.00 25.14 66 ASP A CA 1
ATOM 479 C C . ASP A 1 70 ? 12.630 -5.213 -29.213 1.00 21.04 66 ASP A C 1
ATOM 480 O O . ASP A 1 70 ? 13.392 -4.459 -28.606 1.00 27.71 66 ASP A O 1
ATOM 488 N N . LEU A 1 71 ? 11.563 -5.763 -28.638 1.00 18.15 67 LEU A N 1
ATOM 489 C CA . LEU A 1 71 ? 11.235 -5.522 -27.243 1.00 17.68 67 LEU A CA 1
ATOM 490 C C . LEU A 1 71 ? 11.953 -6.513 -26.341 1.00 22.71 67 LEU A C 1
ATOM 491 O O . LEU A 1 71 ? 12.182 -7.664 -26.720 1.00 23.28 67 LEU A O 1
ATOM 496 N N . ASP A 1 72 ? 12.266 -6.061 -25.129 1.00 22.08 68 ASP A N 1
ATOM 497 C CA . ASP A 1 72 ? 12.918 -6.921 -24.152 1.00 24.61 68 ASP A CA 1
ATOM 498 C C . ASP A 1 72 ? 11.891 -7.866 -23.528 1.00 25.03 68 ASP A C 1
ATOM 499 O O . ASP A 1 72 ? 10.693 -7.816 -23.827 1.00 19.06 68 ASP A O 1
ATOM 504 N N . GLU A 1 73 ? 12.367 -8.761 -22.660 1.00 24.98 69 GLU A N 1
ATOM 505 C CA . GLU A 1 73 ? 11.485 -9.805 -22.149 1.00 26.27 69 GLU A CA 1
ATOM 506 C C . GLU A 1 73 ? 10.461 -9.254 -21.171 1.00 20.16 69 GLU A C 1
ATOM 507 O O . GLU A 1 73 ? 9.330 -9.749 -21.117 1.00 23.95 69 GLU A O 1
ATOM 513 N N . ASP A 1 74 ? 10.835 -8.254 -20.374 1.00 21.19 70 ASP A N 1
ATOM 514 C CA . ASP A 1 74 ? 9.865 -7.669 -19.455 1.00 22.00 70 ASP A CA 1
ATOM 515 C C . ASP A 1 74 ? 8.716 -7.035 -20.229 1.00 20.32 70 ASP A C 1
ATOM 516 O O . ASP A 1 74 ? 7.557 -7.126 -19.813 1.00 17.87 70 ASP A O 1
ATOM 521 N N . SER A 1 75 ? 9.019 -6.440 -21.385 1.00 19.52 71 SER A N 1
ATOM 522 C CA . SER A 1 75 ? 7.984 -5.813 -22.211 1.00 16.39 71 SER A CA 1
ATOM 523 C C . SER A 1 75 ? 7.078 -6.851 -22.860 1.00 16.99 71 SER A C 1
ATOM 524 O O . SER A 1 75 ? 5.862 -6.642 -22.969 1.00 16.27 71 SER A O 1
ATOM 527 N N . ILE A 1 76 ? 7.649 -7.961 -23.337 1.00 16.71 72 ILE A N 1
ATOM 528 C CA . ILE A 1 76 ? 6.825 -9.017 -23.920 1.00 15.95 72 ILE A CA 1
ATOM 529 C C . ILE A 1 76 ? 5.890 -9.604 -22.863 1.00 14.55 72 ILE A C 1
ATOM 530 O O . ILE A 1 76 ? 4.731 -9.933 -23.152 1.00 16.96 72 ILE A O 1
ATOM 535 N N . LEU A 1 77 ? 6.370 -9.735 -21.614 1.00 15.64 73 LEU A N 1
ATOM 536 C CA . LEU A 1 77 ? 5.488 -10.179 -20.539 1.00 16.14 73 LEU A CA 1
ATOM 537 C C . LEU A 1 77 ? 4.407 -9.141 -20.248 1.00 15.96 73 LEU A C 1
ATOM 538 O O . LEU A 1 77 ? 3.234 -9.494 -20.078 1.00 14.37 73 LEU A O 1
ATOM 543 N N . LEU A 1 78 ? 4.779 -7.856 -20.188 1.00 16.72 74 LEU A N 1
ATOM 544 C CA . LEU A 1 78 ? 3.800 -6.810 -19.880 1.00 16.60 74 LEU A CA 1
ATOM 545 C C . LEU A 1 78 ? 2.641 -6.816 -20.865 1.00 13.58 74 LEU A C 1
ATOM 546 O O . LEU A 1 78 ? 1.484 -6.628 -20.466 1.00 13.00 74 LEU A O 1
ATOM 551 N N . LEU A 1 79 ? 2.929 -7.046 -22.150 1.00 13.55 75 LEU A N 1
ATOM 552 C CA . LEU A 1 79 ? 1.881 -7.049 -23.169 1.00 13.78 75 LEU A CA 1
ATOM 553 C C . LEU A 1 79 ? 0.865 -8.160 -22.964 1.00 13.60 75 LEU A C 1
ATOM 554 O O . LEU A 1 79 ? -0.241 -8.083 -23.517 1.00 14.55 75 LEU A O 1
ATOM 559 N N . GLN A 1 80 ? 1.223 -9.209 -22.215 1.00 14.49 76 GLN A N 1
ATOM 560 C CA . GLN A 1 80 ? 0.316 -10.314 -21.938 1.00 13.87 76 GLN A CA 1
ATOM 561 C C . GLN A 1 80 ? -0.535 -10.087 -20.705 1.00 9.83 76 GLN A C 1
ATOM 562 O O . GLN A 1 80 ? -1.515 -10.817 -20.513 1.00 14.52 76 GLN A O 1
ATOM 568 N N . MET A 1 81 ? -0.171 -9.123 -19.860 1.00 13.17 77 MET A N 1
ATOM 569 C CA . MET A 1 81 ? -0.932 -8.821 -18.655 1.00 13.14 77 MET A CA 1
ATOM 570 C C . MET A 1 81 ? -2.260 -8.165 -19.002 1.00 11.53 77 MET A C 1
ATOM 571 O O . MET A 1 81 ? -2.355 -7.379 -19.947 1.00 13.53 77 MET A O 1
ATOM 576 N N . ILE A 1 82 ? -3.273 -8.455 -18.200 1.00 10.69 78 ILE A N 1
ATOM 577 C CA . ILE A 1 82 ? -4.561 -7.776 -18.349 1.00 11.39 78 ILE A CA 1
ATOM 578 C C . ILE A 1 82 ? -4.404 -6.329 -17.898 1.00 10.66 78 ILE A C 1
ATOM 579 O O . ILE A 1 82 ? -3.959 -6.077 -16.764 1.00 11.82 78 ILE A O 1
ATOM 584 N N . PRO A 1 83 ? -4.752 -5.356 -18.732 1.00 10.35 79 PRO A N 1
ATOM 585 C CA . PRO A 1 83 ? -4.443 -3.956 -18.431 1.00 11.01 79 PRO A CA 1
ATOM 586 C C . PRO A 1 83 ? -5.450 -3.304 -17.495 1.00 10.33 79 PRO A C 1
ATOM 587 O O . PRO A 1 83 ? -6.566 -3.793 -17.286 1.00 9.79 79 PRO A O 1
ATOM 591 N N . LEU A 1 84 ? -5.007 -2.181 -16.916 1.00 9.63 80 LEU A N 1
ATOM 592 C CA . LEU A 1 84 ? -5.886 -1.195 -16.290 1.00 9.45 80 LEU A CA 1
ATOM 593 C C . LEU A 1 84 ? -6.273 -0.257 -17.427 1.00 9.64 80 LEU A C 1
ATOM 594 O O . LEU A 1 84 ? -5.478 0.585 -17.843 1.00 10.25 80 LEU A O 1
ATOM 599 N N . ARG A 1 85 ? -7.469 -0.455 -17.970 1.00 9.32 81 ARG A N 1
ATOM 600 C CA . ARG A 1 85 ? -7.850 0.193 -19.220 1.00 8.98 81 ARG A CA 1
ATOM 601 C C . ARG A 1 85 ? -8.285 1.630 -18.987 1.00 9.13 81 ARG A C 1
ATOM 602 O O . ARG A 1 85 ? -8.754 1.999 -17.904 1.00 9.52 81 ARG A O 1
ATOM 610 N N . GLY A 1 86 ? -8.102 2.436 -20.020 1.00 9.03 82 GLY A N 1
ATOM 611 C CA . GLY A 1 86 ? -8.491 3.840 -20.028 1.00 10.30 82 GLY A CA 1
ATOM 612 C C . GLY A 1 86 ? -7.410 4.644 -20.715 1.00 8.48 82 GLY A C 1
ATOM 613 O O . GLY A 1 86 ? -6.371 4.953 -20.126 1.00 10.29 82 GLY A O 1
ATOM 614 N N . CYS A 1 87 ? -7.634 4.985 -21.982 1.00 8.01 83 CYS A N 1
ATOM 615 C CA . CYS A 1 87 ? -6.579 5.605 -22.769 1.00 9.54 83 CYS A CA 1
ATOM 616 C C . CYS A 1 87 ? -6.626 7.127 -22.758 1.00 9.94 83 CYS A C 1
ATOM 617 O O . CYS A 1 87 ? -5.662 7.759 -23.207 1.00 12.12 83 CYS A O 1
ATOM 620 N N . ILE A 1 88 ? -7.726 7.723 -22.298 1.00 9.04 84 ILE A N 1
ATOM 621 C CA . ILE A 1 88 ? -7.875 9.176 -22.341 1.00 9.23 84 ILE A CA 1
ATOM 622 C C . ILE A 1 88 ? -7.188 9.765 -21.121 1.00 10.24 84 ILE A C 1
ATOM 623 O O . ILE A 1 88 ? -7.438 9.333 -19.990 1.00 11.51 84 ILE A O 1
ATOM 628 N N . ASP A 1 89 ? -6.318 10.749 -21.345 1.00 12.42 85 ASP A N 1
ATOM 629 C CA . ASP A 1 89 ? -5.555 11.356 -20.255 1.00 11.49 85 ASP A CA 1
ATOM 630 C C . ASP A 1 89 ? -6.471 11.840 -19.128 1.00 11.89 85 ASP A C 1
ATOM 631 O O . ASP A 1 89 ? -6.300 11.474 -17.956 1.00 12.92 85 ASP A O 1
ATOM 636 N N . ASP A 1 90 ? -7.461 12.695 -19.466 1.00 11.90 86 ASP A N 1
ATOM 637 C CA . ASP A 1 90 ? -8.326 13.304 -18.454 1.00 13.09 86 ASP A CA 1
ATOM 638 C C . ASP A 1 90 ? -9.754 13.448 -18.991 1.00 12.52 86 ASP A C 1
ATOM 639 O O . ASP A 1 90 ? -10.239 14.552 -19.259 1.00 10.90 86 ASP A O 1
ATOM 644 N N . ARG A 1 91 ? -10.399 12.292 -19.164 1.00 11.66 87 ARG A N 1
ATOM 645 C CA . ARG A 1 91 ? -11.832 12.105 -19.384 1.00 10.66 87 ARG A CA 1
ATOM 646 C C . ARG A 1 91 ? -12.330 12.567 -20.751 1.00 11.38 87 ARG A C 1
ATOM 647 O O . ARG A 1 91 ? -13.106 11.851 -21.393 1.00 12.69 87 ARG A O 1
ATOM 655 N N . ILE A 1 92 ? -11.917 13.745 -21.208 1.00 10.54 88 ILE A N 1
ATOM 656 C CA . ILE A 1 92 ? -12.328 14.292 -22.497 1.00 11.12 88 ILE A CA 1
ATOM 657 C C . ILE A 1 92 ? -11.074 14.476 -23.337 1.00 11.07 88 ILE A C 1
ATOM 658 O O . ILE A 1 92 ? -10.129 15.110 -22.873 1.00 11.47 88 ILE A O 1
ATOM 663 N N . PRO A 1 93 ? -11.018 13.961 -24.568 1.00 10.19 89 PRO A N 1
ATOM 664 C CA . PRO A 1 93 ? -9.802 14.130 -25.373 1.00 10.19 89 PRO A CA 1
ATOM 665 C C . PRO A 1 93 ? -9.547 15.582 -25.725 1.00 9.92 89 PRO A C 1
ATOM 666 O O . PRO A 1 93 ? -10.486 16.343 -25.983 1.00 10.38 89 PRO A O 1
ATOM 670 N N . THR A 1 94 ? -8.259 15.958 -25.785 1.00 10.39 90 THR A N 1
ATOM 671 C CA . THR A 1 94 ? -7.892 17.253 -26.361 1.00 9.72 90 THR A CA 1
ATOM 672 C C . THR A 1 94 ? -7.545 17.133 -27.841 1.00 9.03 90 THR A C 1
ATOM 673 O O . THR A 1 94 ? -7.664 18.109 -28.590 1.00 9.89 90 THR A O 1
ATOM 677 N N . ASP A 1 95 ? -7.108 15.962 -28.260 1.00 8.54 91 ASP A N 1
ATOM 678 C CA . ASP A 1 95 ? -6.628 15.766 -29.616 1.00 6.82 91 ASP A CA 1
ATOM 679 C C . ASP A 1 95 ? -7.795 15.817 -30.591 1.00 9.15 91 ASP A C 1
ATOM 680 O O . ASP A 1 95 ? -8.773 15.085 -30.408 1.00 9.21 91 ASP A O 1
ATOM 685 N N . PRO A 1 96 ? -7.721 16.631 -31.649 1.00 8.59 92 PRO A N 1
ATOM 686 C CA . PRO A 1 96 ? -8.875 16.731 -32.569 1.00 10.14 92 PRO A CA 1
ATOM 687 C C . PRO A 1 96 ? -9.340 15.395 -33.142 1.00 8.20 92 PRO A C 1
ATOM 688 O O . PRO A 1 96 ? -10.555 15.153 -33.202 1.00 8.54 92 PRO A O 1
ATOM 692 N N . THR A 1 97 ? -8.419 14.517 -33.551 1.00 8.30 93 THR A N 1
ATOM 693 C CA . THR A 1 97 ? -8.811 13.236 -34.150 1.00 8.93 93 THR A CA 1
ATOM 694 C C . THR A 1 97 ? -9.616 12.400 -33.164 1.00 7.11 93 THR A C 1
ATOM 695 O O . THR A 1 97 ? -10.636 11.784 -33.506 1.00 10.88 93 THR A O 1
ATOM 699 N N . MET A 1 98 ? -9.151 12.359 -31.922 1.00 8.43 94 MET A N 1
ATOM 700 C CA . MET A 1 98 ? -9.828 11.631 -30.859 1.00 11.49 94 MET A CA 1
ATOM 701 C C . MET A 1 98 ? -11.124 12.344 -30.458 1.00 8.04 94 MET A C 1
ATOM 702 O O . MET A 1 98 ? -12.161 11.697 -30.228 1.00 9.39 94 MET A O 1
ATOM 707 N N . TYR A 1 99 ? -11.095 13.687 -30.436 1.00 8.97 95 TYR A N 1
ATOM 708 C CA . TYR A 1 99 ? -12.261 14.439 -30.002 1.00 9.05 95 TYR A CA 1
ATOM 709 C C . TYR A 1 99 ? -13.469 14.219 -30.908 1.00 9.22 95 TYR A C 1
ATOM 710 O O . TYR A 1 99 ? -14.603 14.208 -30.412 1.00 9.08 95 TYR A O 1
ATOM 719 N N . ARG A 1 100 ? -13.266 14.025 -32.214 1.00 9.22 96 ARG A N 1
ATOM 720 C CA . ARG A 1 100 ? -14.431 13.875 -33.089 1.00 8.53 96 ARG A CA 1
ATOM 721 C C . ARG A 1 100 ? -15.291 12.695 -32.672 1.00 8.92 96 ARG A C 1
ATOM 722 O O . ARG A 1 100 ? -16.523 12.751 -32.802 1.00 10.05 96 ARG A O 1
ATOM 730 N N . PHE A 1 101 ? -14.678 11.629 -32.144 1.00 10.16 97 PHE A N 1
ATOM 731 C CA . PHE A 1 101 ? -15.474 10.498 -31.681 1.00 10.66 97 PHE A CA 1
ATOM 732 C C . PHE A 1 101 ? -16.229 10.831 -30.400 1.00 11.61 97 PHE A C 1
ATOM 733 O O . PHE A 1 101 ? -17.371 10.394 -30.234 1.00 13.71 97 PHE A O 1
ATOM 741 N N . TYR A 1 102 ? -15.645 11.642 -29.512 1.00 9.61 98 TYR A N 1
ATOM 742 C CA . TYR A 1 102 ? -16.415 12.162 -28.388 1.00 8.13 98 TYR A CA 1
ATOM 743 C C . TYR A 1 102 ? -17.549 13.067 -28.864 1.00 9.24 98 TYR A C 1
ATOM 744 O O . TYR A 1 102 ? -18.668 13.003 -28.334 1.00 9.89 98 TYR A O 1
ATOM 753 N N . GLU A 1 103 ? -17.290 13.905 -29.874 1.00 9.10 99 GLU A N 1
ATOM 754 C CA . GLU A 1 103 ? -18.353 14.779 -30.365 1.00 10.68 99 GLU A CA 1
ATOM 755 C C . GLU A 1 103 ? -19.521 13.979 -30.943 1.00 9.55 99 GLU A C 1
ATOM 756 O O . GLU A 1 103 ? -20.683 14.369 -30.776 1.00 11.18 99 GLU A O 1
ATOM 762 N N . MET A 1 104 ? -19.240 12.844 -31.598 1.00 9.70 100 MET A N 1
ATOM 763 C CA . MET A 1 104 ? -20.324 11.982 -32.067 1.00 8.94 100 MET A CA 1
ATOM 764 C C . MET A 1 104 ? -21.221 11.557 -30.912 1.00 9.85 100 MET A C 1
ATOM 765 O O . MET A 1 104 ? -22.444 11.428 -31.080 1.00 11.51 100 MET A O 1
ATOM 770 N N . LEU A 1 105 ? -20.628 11.302 -29.734 1.00 10.25 101 LEU A N 1
ATOM 771 C CA . LEU A 1 105 ? -21.416 10.993 -28.542 1.00 11.06 101 LEU A CA 1
ATOM 772 C C . LEU A 1 105 ? -22.227 12.189 -28.059 1.00 10.95 101 LEU A C 1
ATOM 773 O O . LEU A 1 105 ? -23.381 12.034 -27.637 1.00 11.22 101 LEU A O 1
ATOM 778 N N . GLN A 1 106 ? -21.638 13.389 -28.082 1.00 9.18 102 GLN A N 1
ATOM 779 C CA . GLN A 1 106 ? -22.390 14.568 -27.666 1.00 10.82 102 GLN A CA 1
ATOM 780 C C . GLN A 1 106 ? -23.568 14.846 -28.595 1.00 9.90 102 GLN A C 1
ATOM 781 O O . GLN A 1 106 ? -24.570 15.420 -28.162 1.00 11.71 102 GLN A O 1
ATOM 787 N N . VAL A 1 107 ? -23.464 14.492 -29.871 1.00 10.19 103 VAL A N 1
ATOM 788 C CA . VAL A 1 107 ? -24.548 14.798 -30.803 1.00 10.88 103 VAL A CA 1
ATOM 789 C C . VAL A 1 107 ? -25.547 13.659 -30.867 1.00 10.07 103 VAL A C 1
ATOM 790 O O . VAL A 1 107 ? -26.760 13.888 -30.873 1.00 11.76 103 VAL A O 1
ATOM 794 N N . TYR A 1 108 ? -25.061 12.416 -30.886 1.00 9.50 104 TYR A N 1
ATOM 795 C CA . TYR A 1 108 ? -25.914 11.268 -31.147 1.00 10.48 104 TYR A CA 1
ATOM 796 C C . TYR A 1 108 ? -26.090 10.341 -29.952 1.00 9.17 104 TYR A C 1
ATOM 797 O O . TYR A 1 108 ? -26.760 9.320 -30.094 1.00 11.16 104 TYR A O 1
ATOM 806 N N . GLY A 1 109 ? -25.556 10.679 -28.771 1.00 8.19 105 GLY A N 1
ATOM 807 C CA . GLY A 1 109 ? -25.617 9.734 -27.660 1.00 8.91 105 GLY A CA 1
ATOM 808 C C . GLY A 1 109 ? -27.036 9.363 -27.261 1.00 9.38 105 GLY A C 1
ATOM 809 O O . GLY A 1 109 ? -27.349 8.191 -27.057 1.00 9.46 105 GLY A O 1
ATOM 810 N N . THR A 1 110 ? -27.922 10.362 -27.156 1.00 9.58 106 THR A N 1
ATOM 811 C CA . THR A 1 110 ? -29.305 10.050 -26.804 1.00 10.24 106 THR A CA 1
ATOM 812 C C . THR A 1 110 ? -30.060 9.390 -27.951 1.00 10.40 106 THR A C 1
ATOM 813 O O . THR A 1 110 ? -30.990 8.610 -27.699 1.00 11.15 106 THR A O 1
ATOM 817 N N . THR A 1 111 ? -29.689 9.688 -29.202 1.00 10.43 107 THR A N 1
ATOM 818 C CA . THR A 1 111 ? -30.277 8.986 -30.346 1.00 10.51 107 THR A CA 1
ATOM 819 C C . THR A 1 111 ? -29.885 7.511 -30.348 1.00 12.53 107 THR A C 1
ATOM 820 O O . THR A 1 111 ? -30.724 6.633 -30.618 1.00 11.62 107 THR A O 1
ATOM 824 N N . LEU A 1 112 ? -28.613 7.217 -30.058 1.00 9.14 108 LEU A N 1
ATOM 825 C CA . LEU A 1 112 ? -28.179 5.830 -29.946 1.00 9.84 108 LEU A CA 1
ATOM 826 C C . LEU A 1 112 ? -28.951 5.113 -28.852 1.00 11.20 108 LEU A C 1
ATOM 827 O O . LEU A 1 112 ? -29.433 3.992 -29.058 1.00 11.83 108 LEU A O 1
ATOM 832 N N . LYS A 1 113 ? -29.092 5.747 -27.679 1.00 9.87 109 LYS A N 1
ATOM 833 C CA . LYS A 1 113 ? -29.921 5.155 -26.634 1.00 10.68 109 LYS A CA 1
ATOM 834 C C . LYS A 1 113 ? -31.339 4.896 -27.139 1.00 12.40 109 LYS A C 1
ATOM 835 O O . LYS A 1 113 ? -31.872 3.788 -26.991 1.00 11.74 109 LYS A O 1
ATOM 841 N N . ALA A 1 114 ? -31.965 5.916 -27.738 1.00 11.21 110 ALA A N 1
ATOM 842 C CA . ALA A 1 114 ? -33.360 5.783 -28.156 1.00 10.74 110 ALA A CA 1
ATOM 843 C C . ALA A 1 114 ? -33.543 4.669 -29.182 1.00 13.76 110 ALA A C 1
ATOM 844 O O . ALA A 1 114 ? -34.494 3.881 -29.091 1.00 12.84 110 ALA A O 1
ATOM 846 N N . LEU A 1 115 ? -32.650 4.588 -30.167 1.00 11.27 111 LEU A N 1
ATOM 847 C CA . LEU A 1 115 ? -32.801 3.578 -31.214 1.00 12.20 111 LEU A CA 1
ATOM 848 C C . LEU A 1 115 ? -32.439 2.186 -30.716 1.00 14.62 111 LEU A C 1
ATOM 849 O O . LEU A 1 115 ? -33.034 1.201 -31.166 1.00 15.54 111 LEU A O 1
ATOM 854 N N . VAL A 1 116 ? -31.470 2.069 -29.799 1.00 12.44 112 VAL A N 1
ATOM 855 C CA . VAL A 1 116 ? -31.190 0.764 -29.203 1.00 11.36 112 VAL A CA 1
ATOM 856 C C . VAL A 1 116 ? -32.413 0.257 -28.444 1.00 11.51 112 VAL A C 1
ATOM 857 O O . VAL A 1 116 ? -32.812 -0.902 -28.600 1.00 13.48 112 VAL A O 1
ATOM 861 N N . HIS A 1 117 ? -33.065 1.124 -27.658 1.00 11.57 113 HIS A N 1
ATOM 862 C CA . HIS A 1 117 ? -34.244 0.652 -26.932 1.00 13.20 113 HIS A CA 1
ATOM 863 C C . HIS A 1 117 ? -35.393 0.324 -27.878 1.00 14.42 113 HIS A C 1
ATOM 864 O O . HIS A 1 117 ? -36.145 -0.621 -27.619 1.00 14.05 113 HIS A O 1
ATOM 871 N N . GLU A 1 118 ? -35.513 1.051 -28.989 1.00 12.36 114 GLU A N 1
ATOM 872 C CA . GLU A 1 118 ? -36.565 0.758 -29.969 1.00 14.20 114 GLU A CA 1
ATOM 873 C C . GLU A 1 118 ? -36.338 -0.579 -30.667 1.00 17.75 114 GLU A C 1
ATOM 874 O O . GLU A 1 118 ? -37.275 -1.370 -30.833 1.00 15.94 114 GLU A O 1
ATOM 880 N N . LYS A 1 119 ? -35.105 -0.840 -31.111 1.00 16.41 115 LYS A N 1
ATOM 881 C CA . LYS A 1 119 ? -34.869 -2.023 -31.928 1.00 14.17 115 LYS A CA 1
ATOM 882 C C . LYS A 1 119 ? -34.633 -3.263 -31.093 1.00 15.07 115 LYS A C 1
ATOM 883 O O . LYS A 1 119 ? -34.956 -4.369 -31.540 1.00 18.14 115 LYS A O 1
ATOM 889 N N . PHE A 1 120 ? -34.055 -3.112 -29.902 1.00 16.12 116 PHE A N 1
ATOM 890 C CA . PHE A 1 120 ? -33.679 -4.253 -29.081 1.00 15.93 116 PHE A CA 1
ATOM 891 C C . PHE A 1 120 ? -34.483 -4.366 -27.801 1.00 17.88 116 PHE A C 1
ATOM 892 O O . PHE A 1 120 ? -34.900 -5.470 -27.437 1.00 21.27 116 PHE A O 1
ATOM 900 N N . GLY A 1 121 ? -34.711 -3.261 -27.108 1.00 14.68 117 GLY A N 1
ATOM 901 C CA . GLY A 1 121 ? -35.376 -3.264 -25.819 1.00 15.98 117 GLY A CA 1
ATOM 902 C C . GLY A 1 121 ? -34.511 -2.600 -24.769 1.00 13.94 117 GLY A C 1
ATOM 903 O O . GLY A 1 121 ? -33.462 -2.023 -25.064 1.00 15.27 117 GLY A O 1
ATOM 904 N N . ASP A 1 122 ? -34.965 -2.685 -23.520 1.00 15.46 118 ASP A N 1
ATOM 905 C CA . ASP A 1 122 ? -34.171 -2.164 -22.407 1.00 13.09 118 ASP A CA 1
ATOM 906 C C . ASP A 1 122 ? -32.884 -2.969 -22.295 1.00 16.06 118 ASP A C 1
ATOM 907 O O . ASP A 1 122 ? -32.869 -4.181 -22.535 1.00 17.12 118 ASP A O 1
ATOM 912 N N . GLY A 1 123 ? -31.793 -2.296 -21.961 1.00 15.22 119 GLY A N 1
ATOM 913 C CA . GLY A 1 123 ? -30.512 -2.957 -21.887 1.00 14.79 119 GLY A CA 1
ATOM 914 C C . GLY A 1 123 ? -29.449 -2.118 -22.545 1.00 13.10 119 GLY A C 1
ATOM 915 O O . GLY A 1 123 ? -29.582 -0.897 -22.658 1.00 13.56 119 GLY A O 1
ATOM 916 N N . ILE A 1 124 ? -28.381 -2.787 -22.977 1.00 10.96 120 ILE A N 1
ATOM 917 C CA . ILE A 1 124 ? -27.218 -2.105 -23.524 1.00 11.44 120 ILE A CA 1
ATOM 918 C C . ILE A 1 124 ? -26.695 -2.841 -24.750 1.00 14.95 120 ILE A C 1
ATOM 919 O O . ILE A 1 124 ? -26.979 -4.024 -24.972 1.00 13.04 120 ILE A O 1
ATOM 924 N N . ILE A 1 125 ? -25.910 -2.114 -25.548 1.00 12.21 121 ILE A N 1
ATOM 925 C CA . ILE A 1 125 ? -25.004 -2.708 -26.529 1.00 12.85 121 ILE A CA 1
ATOM 926 C C . ILE A 1 125 ? -23.630 -2.817 -25.886 1.00 13.76 121 ILE A C 1
ATOM 927 O O . ILE A 1 125 ? -23.085 -1.823 -25.380 1.00 12.76 121 ILE A O 1
ATOM 932 N N . SER A 1 126 ? -23.068 -4.023 -25.920 1.00 12.53 122 SER A N 1
ATOM 933 C CA . SER A 1 126 ? -21.866 -4.331 -25.154 1.00 13.88 122 SER A CA 1
ATOM 934 C C . SER A 1 126 ? -20.621 -3.662 -25.721 1.00 11.46 122 SER A C 1
ATOM 935 O O . SER A 1 126 ? -20.404 -3.617 -26.935 1.00 12.83 122 SER A O 1
ATOM 938 N N . ALA A 1 127 ? -19.771 -3.175 -24.820 1.00 11.98 123 ALA A N 1
ATOM 939 C CA . ALA A 1 127 ? -18.423 -2.767 -25.178 1.00 12.10 123 ALA A CA 1
ATOM 940 C C . ALA A 1 127 ? -17.392 -3.847 -24.855 1.00 12.45 123 ALA A C 1
ATOM 941 O O . ALA A 1 127 ? -16.196 -3.626 -25.047 1.00 12.37 123 ALA A O 1
ATOM 943 N N . ILE A 1 128 ? -17.852 -5.015 -24.421 1.00 11.19 124 ILE A N 1
ATOM 944 C CA . ILE A 1 128 ? -16.997 -6.132 -24.036 1.00 11.34 124 ILE A CA 1
ATOM 945 C C . ILE A 1 128 ? -17.100 -7.271 -25.051 1.00 13.61 124 ILE A C 1
ATOM 946 O O . ILE A 1 128 ? -16.091 -7.713 -25.606 1.00 14.16 124 ILE A O 1
ATOM 951 N N . ASN A 1 129 ? -18.310 -7.766 -25.293 1.00 12.99 125 ASN A N 1
ATOM 952 C CA . ASN A 1 129 ? -18.561 -8.668 -26.415 1.00 10.62 125 ASN A CA 1
ATOM 953 C C . ASN A 1 129 ? -18.734 -7.754 -27.620 1.00 12.91 125 ASN A C 1
ATOM 954 O O . ASN A 1 129 ? -19.844 -7.352 -27.968 1.00 14.35 125 ASN A O 1
ATOM 959 N N . PHE A 1 130 ? -17.609 -7.428 -28.252 1.00 13.13 126 PHE A N 1
ATOM 960 C CA . PHE A 1 130 ? -17.526 -6.213 -29.046 1.00 13.78 126 PHE A CA 1
ATOM 961 C C . PHE A 1 130 ? -16.356 -6.320 -30.009 1.00 15.30 126 PHE A C 1
ATOM 962 O O . PHE A 1 130 ? -15.257 -6.711 -29.611 1.00 16.59 126 PHE A O 1
ATOM 970 N N . LYS A 1 131 ? -16.596 -5.944 -31.262 1.00 12.67 127 LYS A N 1
ATOM 971 C CA . LYS A 1 131 ? -15.552 -5.876 -32.272 1.00 13.76 127 LYS A CA 1
ATOM 972 C C . LYS A 1 131 ? -15.609 -4.507 -32.926 1.00 15.31 127 LYS A C 1
ATOM 973 O O . LYS A 1 131 ? -16.692 -3.947 -33.132 1.00 14.94 127 LYS A O 1
ATOM 979 N N . LEU A 1 132 ? -14.441 -4.002 -33.297 1.00 14.57 128 LEU A N 1
ATOM 980 C CA . LEU A 1 132 ? -14.303 -2.701 -33.941 1.00 13.77 128 LEU A CA 1
ATOM 981 C C . LEU A 1 132 ? -13.435 -2.850 -35.179 1.00 16.15 128 LEU A C 1
ATOM 982 O O . LEU A 1 132 ? -12.430 -3.571 -35.163 1.00 16.04 128 LEU A O 1
ATOM 987 N N . ASP A 1 133 ? -13.815 -2.177 -36.263 1.00 15.39 129 ASP A N 1
ATOM 988 C CA . ASP A 1 133 ? -12.888 -2.114 -37.382 1.00 14.61 129 ASP A CA 1
ATOM 989 C C . ASP A 1 133 ? -13.046 -0.792 -38.107 1.00 13.67 129 ASP A C 1
ATOM 990 O O . ASP A 1 133 ? -14.092 -0.145 -38.045 1.00 14.20 129 ASP A O 1
ATOM 995 N N . VAL A 1 134 ? -11.960 -0.391 -38.758 1.00 12.07 130 VAL A N 1
ATOM 996 C CA . VAL A 1 134 ? -11.851 0.876 -39.470 1.00 10.48 130 VAL A CA 1
ATOM 997 C C . VAL A 1 134 ? -11.544 0.544 -40.922 1.00 12.42 130 VAL A C 1
ATOM 998 O O . VAL A 1 134 ? -10.567 -0.158 -41.204 1.00 14.37 130 VAL A O 1
ATOM 1002 N N . LYS A 1 135 ? -12.365 1.043 -41.845 1.00 13.15 131 LYS A N 1
ATOM 1003 C CA . LYS A 1 135 ? -12.130 0.797 -43.262 1.00 13.07 131 LYS A CA 1
ATOM 1004 C C . LYS A 1 135 ? -12.088 2.117 -44.022 1.00 13.20 131 LYS A C 1
ATOM 1005 O O . LYS A 1 135 ? -12.876 3.029 -43.747 1.00 13.31 131 LYS A O 1
ATOM 1011 N N . LYS A 1 136 ? -11.120 2.235 -44.923 1.00 13.45 132 LYS A N 1
ATOM 1012 C CA . LYS A 1 136 ? -11.007 3.396 -45.794 1.00 11.75 132 LYS A CA 1
ATOM 1013 C C . LYS A 1 136 ? -11.726 3.099 -47.101 1.00 13.07 132 LYS A C 1
ATOM 1014 O O . LYS A 1 136 ? -11.472 2.065 -47.734 1.00 13.37 132 LYS A O 1
ATOM 1020 N N . VAL A 1 137 ? -12.631 4.007 -47.497 1.00 10.77 133 VAL A N 1
ATOM 1021 C CA . VAL A 1 137 ? -13.387 3.874 -48.740 1.00 9.23 133 VAL A CA 1
ATOM 1022 C C . VAL A 1 137 ? -13.357 5.183 -49.516 1.00 14.11 133 VAL A C 1
ATOM 1023 O O . VAL A 1 137 ? -13.060 6.253 -48.987 1.00 14.86 133 VAL A O 1
ATOM 1027 N N . ALA A 1 138 ? -13.709 5.092 -50.792 1.00 13.28 134 ALA A N 1
ATOM 1028 C CA . ALA A 1 138 ? -13.864 6.298 -51.590 1.00 13.18 134 ALA A CA 1
ATOM 1029 C C . ALA A 1 138 ? -15.089 7.076 -51.146 1.00 15.29 134 ALA A C 1
ATOM 1030 O O . ALA A 1 138 ? -16.141 6.502 -50.835 1.00 18.05 134 ALA A O 1
ATOM 1032 N N . ASP A 1 139 ? -14.959 8.394 -51.135 1.00 16.37 135 ASP A N 1
ATOM 1033 C CA . ASP A 1 139 ? -16.127 9.246 -51.040 1.00 15.96 135 ASP A CA 1
ATOM 1034 C C . ASP A 1 139 ? -16.699 9.438 -52.438 1.00 15.13 135 ASP A C 1
ATOM 1035 O O . ASP A 1 139 ? -15.980 9.907 -53.329 1.00 17.45 135 ASP A O 1
ATOM 1040 N N . PRO A 1 140 ? -17.957 9.071 -52.671 1.00 19.20 136 PRO A N 1
ATOM 1041 C CA . PRO A 1 140 ? -18.538 9.260 -54.014 1.00 26.70 136 PRO A CA 1
ATOM 1042 C C . PRO A 1 140 ? -18.492 10.697 -54.516 1.00 27.42 136 PRO A C 1
ATOM 1043 O O . PRO A 1 140 ? -18.609 10.906 -55.731 1.00 27.93 136 PRO A O 1
ATOM 1047 N N . GLU A 1 141 ? -18.303 11.692 -53.642 1.00 28.03 137 GLU A N 1
ATOM 1048 C CA . GLU A 1 141 ? -18.123 13.074 -54.081 1.00 23.58 137 GLU A CA 1
ATOM 1049 C C . GLU A 1 141 ? -16.689 13.476 -54.336 1.00 29.42 137 GLU A C 1
ATOM 1050 O O . GLU A 1 141 ? -16.446 14.618 -54.742 1.00 32.32 137 GLU A O 1
ATOM 1056 N N . GLY A 1 142 ? -15.742 12.604 -54.081 1.00 20.41 138 GLY A N 1
ATOM 1057 C CA . GLY A 1 142 ? -14.357 12.994 -54.172 1.00 18.40 138 GLY A CA 1
ATOM 1058 C C . GLY A 1 142 ? -13.808 12.908 -52.765 1.00 20.66 138 GLY A C 1
ATOM 1059 O O . GLY A 1 142 ? -14.484 13.266 -51.792 1.00 23.51 138 GLY A O 1
ATOM 1060 N N . GLY A 1 143 ? -12.591 12.419 -52.659 1.00 19.49 139 GLY A N 1
ATOM 1061 C CA . GLY A 1 143 ? -11.956 12.234 -51.371 1.00 19.32 139 GLY A CA 1
ATOM 1062 C C . GLY A 1 143 ? -12.184 10.837 -50.825 1.00 18.40 139 GLY A C 1
ATOM 1063 O O . GLY A 1 143 ? -12.551 9.894 -51.530 1.00 17.22 139 GLY A O 1
ATOM 1064 N N . GLU A 1 144 ? -11.994 10.728 -49.513 1.00 15.27 140 GLU A N 1
ATOM 1065 C CA . GLU A 1 144 ? -11.975 9.445 -48.823 1.00 15.27 140 GLU A CA 1
ATOM 1066 C C . GLU A 1 144 ? -12.852 9.542 -47.584 1.00 15.61 140 GLU A C 1
ATOM 1067 O O . GLU A 1 144 ? -13.006 10.627 -47.012 1.00 15.02 140 GLU A O 1
ATOM 1073 N N . ARG A 1 145 ? -13.408 8.400 -47.158 1.00 12.31 141 ARG A N 1
ATOM 1074 C CA . ARG A 1 145 ? -14.191 8.326 -45.929 1.00 12.61 141 ARG A CA 1
ATOM 1075 C C . ARG A 1 145 ? -13.691 7.164 -45.082 1.00 11.96 141 ARG A C 1
ATOM 1076 O O . ARG A 1 145 ? -13.160 6.180 -45.603 1.00 11.15 141 ARG A O 1
ATOM 1084 N N . ALA A 1 146 ? -13.872 7.283 -43.768 1.00 11.58 142 ALA A N 1
ATOM 1085 C CA . ALA A 1 146 ? -13.697 6.145 -42.878 1.00 9.68 142 ALA A CA 1
ATOM 1086 C C . ALA A 1 146 ? -15.063 5.582 -42.521 1.00 11.03 142 ALA A C 1
ATOM 1087 O O . ALA A 1 146 ? -15.958 6.332 -42.100 1.00 12.19 142 ALA A O 1
ATOM 1089 N N . VAL A 1 147 ? -15.221 4.265 -42.680 1.00 12.72 143 VAL A N 1
ATOM 1090 C CA . VAL A 1 147 ? -16.402 3.545 -42.226 1.00 12.13 143 VAL A CA 1
ATOM 1091 C C . VAL A 1 147 ? -15.951 2.767 -41.007 1.00 14.67 143 VAL A C 1
ATOM 1092 O O . VAL A 1 147 ? -15.140 1.841 -41.119 1.00 15.25 143 VAL A O 1
ATOM 1096 N N . ILE A 1 148 ? -16.388 3.206 -39.834 1.00 13.44 144 ILE A N 1
ATOM 1097 C CA . ILE A 1 148 ? -15.991 2.594 -38.574 1.00 14.15 144 ILE A CA 1
ATOM 1098 C C . ILE A 1 148 ? -17.183 1.809 -38.061 1.00 12.09 144 ILE A C 1
ATOM 1099 O O . ILE A 1 148 ? -18.277 2.361 -37.897 1.00 13.44 144 ILE A O 1
ATOM 1104 N N . THR A 1 149 ? -16.981 0.507 -37.864 1.00 12.29 145 THR A N 1
ATOM 1105 C CA . THR A 1 149 ? -18.051 -0.422 -37.510 1.00 13.50 145 THR A CA 1
ATOM 1106 C C . THR A 1 149 ? -17.898 -0.820 -36.049 1.00 13.52 145 THR A C 1
ATOM 1107 O O . THR A 1 149 ? -16.854 -1.362 -35.651 1.00 15.36 145 THR A O 1
ATOM 1111 N N . LEU A 1 150 ? -18.927 -0.524 -35.258 1.00 13.15 146 LEU A N 1
ATOM 1112 C CA . LEU A 1 150 ? -19.007 -0.909 -33.847 1.00 12.37 146 LEU A CA 1
ATOM 1113 C C . LEU A 1 150 ? -19.993 -2.065 -33.756 1.00 15.72 146 LEU A C 1
ATOM 1114 O O . LEU A 1 150 ? -21.190 -1.884 -33.984 1.00 19.22 146 LEU A O 1
ATOM 1119 N N . ASP A 1 151 ? -19.499 -3.249 -33.407 1.00 14.71 147 ASP A N 1
ATOM 1120 C CA . ASP A 1 151 ? -20.278 -4.486 -33.475 1.00 13.87 147 ASP A CA 1
ATOM 1121 C C . ASP A 1 151 ? -20.355 -5.088 -32.075 1.00 12.78 147 ASP A C 1
ATOM 1122 O O . ASP A 1 151 ? -19.422 -5.769 -31.639 1.00 13.26 147 ASP A O 1
ATOM 1127 N N . GLY A 1 152 ? -21.480 -4.892 -31.407 1.00 12.11 148 GLY A N 1
ATOM 1128 C CA . GLY A 1 152 ? -21.608 -5.258 -30.003 1.00 13.13 148 GLY A CA 1
ATOM 1129 C C . GLY A 1 152 ? -22.844 -6.081 -29.710 1.00 12.24 148 GLY A C 1
ATOM 1130 O O . GLY A 1 152 ? -23.913 -5.842 -30.263 1.00 13.36 148 GLY A O 1
ATOM 1131 N N . LYS A 1 153 ? -22.695 -7.028 -28.789 1.00 12.71 149 LYS A N 1
ATOM 1132 C CA . LYS A 1 153 ? -23.827 -7.851 -28.384 1.00 13.93 149 LYS A CA 1
ATOM 1133 C C . LYS A 1 153 ? -24.874 -7.044 -27.628 1.00 15.06 149 LYS A C 1
ATOM 1134 O O . LYS A 1 153 ? -24.550 -6.211 -26.781 1.00 12.95 149 LYS A O 1
ATOM 1140 N N . TYR A 1 154 ? -26.143 -7.318 -27.914 1.00 14.86 150 TYR A N 1
ATOM 1141 C CA . TYR A 1 154 ? -27.220 -6.742 -27.124 1.00 15.52 150 TYR A CA 1
ATOM 1142 C C . TYR A 1 154 ? -27.383 -7.569 -25.856 1.00 15.87 150 TYR A C 1
ATOM 1143 O O . TYR A 1 154 ? -27.565 -8.795 -25.925 1.00 18.53 150 TYR A O 1
ATOM 1152 N N . LEU A 1 155 ? -27.303 -6.906 -24.703 1.00 13.16 151 LEU A N 1
ATOM 1153 C CA . LEU A 1 155 ? -27.591 -7.544 -23.424 1.00 14.64 151 LEU A CA 1
ATOM 1154 C C . LEU A 1 155 ? -28.842 -6.916 -22.839 1.00 13.10 151 LEU A C 1
ATOM 1155 O O . LEU A 1 155 ? -28.856 -5.708 -22.544 1.00 14.68 151 LEU A O 1
ATOM 1160 N N . PRO A 1 156 ? -29.915 -7.678 -22.681 1.00 13.37 152 PRO A N 1
ATOM 1161 C CA . PRO A 1 156 ? -31.161 -7.100 -22.189 1.00 12.40 152 PRO A CA 1
ATOM 1162 C C . PRO A 1 156 ? -31.160 -6.865 -20.693 1.00 15.00 152 PRO A C 1
ATOM 1163 O O . PRO A 1 156 ? -30.466 -7.542 -19.928 1.00 16.61 152 PRO A O 1
ATOM 1167 N N . THR A 1 157 ? -31.974 -5.886 -20.309 1.00 16.32 153 THR A N 1
ATOM 1168 C CA . THR A 1 157 ? -32.324 -5.585 -18.930 1.00 19.52 153 THR A CA 1
ATOM 1169 C C . THR A 1 157 ? -33.752 -6.063 -18.723 1.00 21.48 153 THR A C 1
ATOM 1170 O O . THR A 1 157 ? -34.679 -5.556 -19.369 1.00 24.05 153 THR A O 1
ATOM 1174 N N . LYS A 1 158 ? -33.926 -7.034 -17.832 1.00 21.07 154 LYS A N 1
ATOM 1175 C CA . LYS A 1 158 ? -35.224 -7.638 -17.592 1.00 24.60 154 LYS A CA 1
ATOM 1176 C C . LYS A 1 158 ? -35.518 -7.597 -16.098 1.00 25.59 154 LYS A C 1
ATOM 1177 O O . LYS A 1 158 ? -34.593 -7.580 -15.287 1.00 22.64 154 LYS A O 1
ATOM 1183 N N . PRO A 1 159 ? -36.787 -7.567 -15.702 1.00 22.03 155 PRO A N 1
ATOM 1184 C CA . PRO A 1 159 ? -37.095 -7.617 -14.265 1.00 22.55 155 PRO A CA 1
ATOM 1185 C C . PRO A 1 159 ? -36.640 -8.917 -13.608 1.00 25.28 155 PRO A C 1
ATOM 1186 O O . PRO A 1 159 ? -36.544 -9.967 -14.247 1.00 25.79 155 PRO A O 1
ATOM 1190 N N A PHE A 1 160 ? -36.341 -8.828 -12.310 0.48 22.72 156 PHE A N 1
ATOM 1191 N N B PHE A 1 160 ? -36.324 -8.822 -12.316 0.52 22.72 156 PHE A N 1
ATOM 1192 C CA A PHE A 1 160 ? -36.062 -10.021 -11.504 0.48 22.46 156 PHE A CA 1
ATOM 1193 C CA B PHE A 1 160 ? -36.029 -10.004 -11.507 0.52 22.45 156 PHE A CA 1
ATOM 1194 C C A PHE A 1 160 ? -36.798 -9.955 -10.164 0.48 23.58 156 PHE A C 1
ATOM 1195 C C B PHE A 1 160 ? -36.808 -9.932 -10.197 0.52 23.59 156 PHE A C 1
ATOM 1196 O O A PHE A 1 160 ? -36.843 -10.941 -9.424 0.48 18.01 156 PHE A O 1
ATOM 1197 O O B PHE A 1 160 ? -37.495 -8.951 -9.935 0.52 18.23 156 PHE A O 1
ATOM 1212 N N . MET B 1 5 ? 3.476 10.310 -43.996 1.00 32.03 1 MET B N 1
ATOM 1213 C CA . MET B 1 5 ? 3.618 10.114 -42.557 1.00 27.30 1 MET B CA 1
ATOM 1214 C C . MET B 1 5 ? 2.469 9.270 -42.011 1.00 26.66 1 MET B C 1
ATOM 1215 O O . MET B 1 5 ? 1.301 9.674 -42.072 1.00 29.17 1 MET B O 1
ATOM 1220 N N . ILE B 1 6 ? 2.806 8.105 -41.459 1.00 20.61 2 ILE B N 1
ATOM 1221 C CA . ILE B 1 6 ? 1.823 7.212 -40.864 1.00 21.14 2 ILE B CA 1
ATOM 1222 C C . ILE B 1 6 ? 2.059 6.986 -39.381 1.00 18.48 2 ILE B C 1
ATOM 1223 O O . ILE B 1 6 ? 1.249 6.307 -38.747 1.00 20.99 2 ILE B O 1
ATOM 1228 N N . GLN B 1 7 ? 3.133 7.543 -38.803 1.00 16.48 3 GLN B N 1
ATOM 1229 C CA . GLN B 1 7 ? 3.461 7.362 -37.389 1.00 13.57 3 GLN B CA 1
ATOM 1230 C C . GLN B 1 7 ? 2.823 8.459 -36.553 1.00 15.73 3 GLN B C 1
ATOM 1231 O O . GLN B 1 7 ? 2.824 9.626 -36.949 1.00 16.64 3 GLN B O 1
ATOM 1237 N N . SER B 1 8 ? 2.277 8.084 -35.395 1.00 13.61 4 SER B N 1
ATOM 1238 C CA . SER B 1 8 ? 1.605 9.065 -34.550 1.00 13.24 4 SER B CA 1
ATOM 1239 C C . SER B 1 8 ? 1.871 8.791 -33.073 1.00 12.65 4 SER B C 1
ATOM 1240 O O . SER B 1 8 ? 2.221 7.683 -32.667 1.00 15.33 4 SER B O 1
ATOM 1243 N N . GLN B 1 9 ? 1.685 9.836 -32.274 1.00 11.81 5 GLN B N 1
ATOM 1244 C CA . GLN B 1 9 ? 1.941 9.873 -30.844 1.00 12.21 5 GLN B CA 1
ATOM 1245 C C . GLN B 1 9 ? 0.628 9.706 -30.081 1.00 12.70 5 GLN B C 1
ATOM 1246 O O . GLN B 1 9 ? -0.446 10.041 -30.594 1.00 14.59 5 GLN B O 1
ATOM 1252 N N . ILE B 1 10 ? 0.708 9.206 -28.839 1.00 12.27 6 ILE B N 1
ATOM 1253 C CA . ILE B 1 10 ? -0.500 9.137 -28.001 1.00 14.54 6 ILE B CA 1
ATOM 1254 C C . ILE B 1 10 ? -0.340 9.831 -26.647 1.00 15.18 6 ILE B C 1
ATOM 1255 O O . ILE B 1 10 ? -1.313 9.949 -25.892 1.00 18.72 6 ILE B O 1
ATOM 1260 N N . ASN B 1 11 ? 0.870 10.277 -26.321 1.00 13.65 7 ASN B N 1
ATOM 1261 C CA . ASN B 1 11 ? 1.167 10.910 -25.035 1.00 19.71 7 ASN B CA 1
ATOM 1262 C C . ASN B 1 11 ? 1.819 12.257 -25.319 1.00 14.71 7 ASN B C 1
ATOM 1263 O O . ASN B 1 11 ? 2.990 12.311 -25.722 1.00 16.04 7 ASN B O 1
ATOM 1268 N N . ARG B 1 12 ? 1.078 13.347 -25.075 1.00 12.69 8 ARG B N 1
ATOM 1269 C CA . ARG B 1 12 ? 1.573 14.665 -25.474 1.00 12.84 8 ARG B CA 1
ATOM 1270 C C . ARG B 1 12 ? 2.862 15.046 -24.770 1.00 12.37 8 ARG B C 1
ATOM 1271 O O . ARG B 1 12 ? 3.601 15.905 -25.275 1.00 12.42 8 ARG B O 1
ATOM 1279 N N . ASN B 1 13 ? 3.176 14.387 -23.646 1.00 12.37 9 ASN B N 1
ATOM 1280 C CA . ASN B 1 13 ? 4.324 14.814 -22.860 1.00 14.22 9 ASN B CA 1
ATOM 1281 C C . ASN B 1 13 ? 5.645 14.614 -23.591 1.00 14.23 9 ASN B C 1
ATOM 1282 O O . ASN B 1 13 ? 6.607 15.343 -23.318 1.00 16.56 9 ASN B O 1
ATOM 1287 N N . ILE B 1 14 ? 5.724 13.627 -24.491 1.00 13.94 10 ILE B N 1
ATOM 1288 C CA . ILE B 1 14 ? 6.965 13.391 -25.228 1.00 16.49 10 ILE B CA 1
ATOM 1289 C C . ILE B 1 14 ? 7.308 14.602 -26.082 1.00 14.73 10 ILE B C 1
ATOM 1290 O O . ILE B 1 14 ? 8.423 15.133 -26.030 1.00 15.66 10 ILE B O 1
ATOM 1295 N N . ARG B 1 15 ? 6.348 15.065 -26.893 1.00 12.80 11 ARG B N 1
ATOM 1296 C CA . ARG B 1 15 ? 6.629 16.207 -27.753 1.00 14.61 11 ARG B CA 1
ATOM 1297 C C . ARG B 1 15 ? 6.671 17.515 -26.972 1.00 12.54 11 ARG B C 1
ATOM 1298 O O . ARG B 1 15 ? 7.366 18.447 -27.382 1.00 12.52 11 ARG B O 1
ATOM 1306 N N . LEU B 1 16 ? 5.948 17.612 -25.848 1.00 14.04 12 LEU B N 1
ATOM 1307 C CA . LEU B 1 16 ? 6.011 18.851 -25.079 1.00 12.46 12 LEU B CA 1
ATOM 1308 C C . LEU B 1 16 ? 7.325 18.963 -24.315 1.00 15.39 12 LEU B C 1
ATOM 1309 O O . LEU B 1 16 ? 7.859 20.072 -24.167 1.00 17.01 12 LEU B O 1
ATOM 1314 N N . ASP B 1 17 ? 7.866 17.834 -23.840 1.00 15.14 13 ASP B N 1
ATOM 1315 C CA . ASP B 1 17 ? 9.215 17.853 -23.277 1.00 18.48 13 ASP B CA 1
ATOM 1316 C C . ASP B 1 17 ? 10.235 18.269 -24.332 1.00 16.02 13 ASP B C 1
ATOM 1317 O O . ASP B 1 17 ? 11.165 19.033 -24.044 1.00 19.67 13 ASP B O 1
ATOM 1322 N N . LEU B 1 18 ? 10.075 17.777 -25.564 1.00 14.21 14 LEU B N 1
ATOM 1323 C CA . LEU B 1 18 ? 10.956 18.211 -26.640 1.00 15.50 14 LEU B CA 1
ATOM 1324 C C . LEU B 1 18 ? 10.818 19.708 -26.877 1.00 17.09 14 LEU B C 1
ATOM 1325 O O . LEU B 1 18 ? 11.818 20.408 -27.058 1.00 18.73 14 LEU B O 1
ATOM 1330 N N . ALA B 1 19 ? 9.586 20.228 -26.838 1.00 14.98 15 ALA B N 1
ATOM 1331 C CA . ALA B 1 19 ? 9.396 21.661 -27.034 1.00 14.28 15 ALA B CA 1
ATOM 1332 C C . ALA B 1 19 ? 10.174 22.476 -26.009 1.00 15.13 15 ALA B C 1
ATOM 1333 O O . ALA B 1 19 ? 10.771 23.502 -26.353 1.00 15.77 15 ALA B O 1
ATOM 1335 N N . ASP B 1 20 ? 10.181 22.032 -24.746 1.00 15.61 16 ASP B N 1
ATOM 1336 C CA . ASP B 1 20 ? 10.932 22.743 -23.709 1.00 14.84 16 ASP B CA 1
ATOM 1337 C C . ASP B 1 20 ? 12.420 22.769 -24.032 1.00 16.21 16 ASP B C 1
ATOM 1338 O O . ASP B 1 20 ? 13.083 23.797 -23.842 1.00 18.05 16 ASP B O 1
ATOM 1343 N N . ALA B 1 21 ? 12.959 21.641 -24.513 1.00 19.52 17 ALA B N 1
ATOM 1344 C CA . ALA B 1 21 ? 14.364 21.595 -24.912 1.00 19.42 17 ALA B CA 1
ATOM 1345 C C . ALA B 1 21 ? 14.624 22.503 -26.104 1.00 19.50 17 ALA B C 1
ATOM 1346 O O . ALA B 1 21 ? 15.640 23.213 -26.150 1.00 20.51 17 ALA B O 1
ATOM 1348 N N . ILE B 1 22 ? 13.712 22.493 -27.080 1.00 16.94 18 ILE B N 1
ATOM 1349 C CA . ILE B 1 22 ? 13.823 23.386 -28.229 1.00 15.97 18 ILE B CA 1
ATOM 1350 C C . ILE B 1 22 ? 13.850 24.837 -27.775 1.00 16.43 18 ILE B C 1
ATOM 1351 O O . ILE B 1 22 ? 14.682 25.633 -28.230 1.00 19.51 18 ILE B O 1
ATOM 1356 N N . LEU B 1 23 ? 12.970 25.197 -26.838 1.00 14.71 19 LEU B N 1
ATOM 1357 C CA . LEU B 1 23 ? 12.915 26.579 -26.387 1.00 16.44 19 LEU B CA 1
ATOM 1358 C C . LEU B 1 23 ? 14.202 26.993 -25.682 1.00 16.06 19 LEU B C 1
ATOM 1359 O O . LEU B 1 23 ? 14.642 28.139 -25.831 1.00 18.08 19 LEU B O 1
ATOM 1364 N N . LEU B 1 24 ? 14.833 26.077 -24.943 1.00 19.03 20 LEU B N 1
ATOM 1365 C CA . LEU B 1 24 ? 16.077 26.437 -24.263 1.00 20.16 20 LEU B CA 1
ATOM 1366 C C . LEU B 1 24 ? 17.193 26.645 -25.276 1.00 22.89 20 LEU B C 1
ATOM 1367 O O . LEU B 1 24 ? 17.931 27.634 -25.204 1.00 24.53 20 LEU B O 1
ATOM 1372 N N . SER B 1 25 ? 17.306 25.738 -26.248 1.00 22.45 21 SER B N 1
ATOM 1373 C CA . SER B 1 25 ? 18.289 25.908 -27.312 1.00 23.80 21 SER B CA 1
ATOM 1374 C C . SER B 1 25 ? 18.029 27.182 -28.111 1.00 24.21 21 SER B C 1
ATOM 1375 O O . SER B 1 25 ? 18.962 27.929 -28.440 1.00 21.11 21 SER B O 1
ATOM 1378 N N . LYS B 1 26 ? 16.763 27.445 -28.432 1.00 20.66 22 LYS B N 1
ATOM 1379 C CA . LYS B 1 26 ? 16.406 28.639 -29.182 1.00 17.31 22 LYS B CA 1
ATOM 1380 C C . LYS B 1 26 ? 16.823 29.912 -28.448 1.00 17.68 22 LYS B C 1
ATOM 1381 O O . LYS B 1 26 ? 17.296 30.871 -29.072 1.00 20.08 22 LYS B O 1
ATOM 1387 N N . ALA B 1 27 ? 16.635 29.946 -27.129 1.00 18.19 23 ALA B N 1
ATOM 1388 C CA . ALA B 1 27 ? 17.010 31.129 -26.362 1.00 20.74 23 ALA B CA 1
ATOM 1389 C C . ALA B 1 27 ? 18.526 31.274 -26.290 1.00 23.08 23 ALA B C 1
ATOM 1390 O O . ALA B 1 27 ? 19.051 32.388 -26.392 1.00 23.00 23 ALA B O 1
ATOM 1392 N N . LYS B 1 28 ? 19.239 30.156 -26.121 1.00 19.53 24 LYS B N 1
ATOM 1393 C CA . LYS B 1 28 ? 20.699 30.207 -26.077 1.00 22.01 24 LYS B CA 1
ATOM 1394 C C . LYS B 1 28 ? 21.281 30.731 -27.382 1.00 26.68 24 LYS B C 1
ATOM 1395 O O . LYS B 1 28 ? 22.297 31.440 -27.372 1.00 25.42 24 LYS B O 1
ATOM 1401 N N . LYS B 1 29 ? 20.652 30.403 -28.508 1.00 23.40 25 LYS B N 1
ATOM 1402 C CA . LYS B 1 29 ? 21.116 30.839 -29.815 1.00 24.24 25 LYS B CA 1
ATOM 1403 C C . LYS B 1 29 ? 20.536 32.182 -30.232 1.00 21.81 25 LYS B C 1
ATOM 1404 O O . LYS B 1 29 ? 20.851 32.663 -31.327 1.00 25.21 25 LYS B O 1
ATOM 1410 N N . ASP B 1 30 ? 19.699 32.800 -29.396 1.00 21.79 26 ASP B N 1
ATOM 1411 C CA . ASP B 1 30 ? 19.131 34.113 -29.700 1.00 25.30 26 ASP B CA 1
ATOM 1412 C C . ASP B 1 30 ? 18.341 34.101 -31.013 1.00 27.50 26 ASP B C 1
ATOM 1413 O O . ASP B 1 30 ? 18.404 35.041 -31.810 1.00 30.66 26 ASP B O 1
ATOM 1418 N N . LEU B 1 31 ? 17.573 33.036 -31.232 1.00 23.28 27 LEU B N 1
ATOM 1419 C CA . LEU B 1 31 ? 16.826 32.828 -32.465 1.00 25.32 27 LEU B CA 1
ATOM 1420 C C . LEU B 1 31 ? 15.360 33.215 -32.284 1.00 25.76 27 LEU B C 1
ATOM 1421 O O . LEU B 1 31 ? 14.797 33.079 -31.196 1.00 22.70 27 LEU B O 1
ATOM 1426 N N . SER B 1 32 ? 14.744 33.685 -33.366 1.00 21.85 28 SER B N 1
ATOM 1427 C CA . SER B 1 32 ? 13.307 33.921 -33.421 1.00 22.74 28 SER B CA 1
ATOM 1428 C C . SER B 1 32 ? 12.615 32.776 -34.153 1.00 21.75 28 SER B C 1
ATOM 1429 O O . SER B 1 32 ? 13.246 31.969 -34.837 1.00 19.86 28 SER B O 1
ATOM 1432 N N . PHE B 1 33 ? 11.291 32.712 -33.994 1.00 18.64 29 PHE B N 1
ATOM 1433 C CA . PHE B 1 33 ? 10.524 31.727 -34.748 1.00 19.15 29 PHE B CA 1
ATOM 1434 C C . PHE B 1 33 ? 10.506 32.056 -36.233 1.00 22.38 29 PHE B C 1
ATOM 1435 O O . PHE B 1 33 ? 10.479 31.145 -37.068 1.00 20.07 29 PHE B O 1
ATOM 1443 N N . ALA B 1 34 ? 10.512 33.343 -36.580 1.00 17.06 30 ALA B N 1
ATOM 1444 C CA . ALA B 1 34 ? 10.580 33.731 -37.984 1.00 20.97 30 ALA B CA 1
ATOM 1445 C C . ALA B 1 34 ? 11.864 33.231 -38.637 1.00 23.87 30 ALA B C 1
ATOM 1446 O O . ALA B 1 34 ? 11.835 32.736 -39.771 1.00 22.46 30 ALA B O 1
ATOM 1448 N N . GLU B 1 35 ? 13.007 33.344 -37.947 1.00 24.98 31 GLU B N 1
ATOM 1449 C CA . GLU B 1 35 ? 14.221 32.872 -38.605 1.00 24.85 31 GLU B CA 1
ATOM 1450 C C . GLU B 1 35 ? 14.288 31.353 -38.634 1.00 24.53 31 GLU B C 1
ATOM 1451 O O . GLU B 1 35 ? 14.791 30.789 -39.612 1.00 27.46 31 GLU B O 1
ATOM 1457 N N . ILE B 1 36 ? 13.784 30.674 -37.596 1.00 19.53 32 ILE B N 1
ATOM 1458 C CA . ILE B 1 36 ? 13.771 29.214 -37.625 1.00 20.39 32 ILE B CA 1
ATOM 1459 C C . ILE B 1 36 ? 12.958 28.713 -38.813 1.00 21.87 32 ILE B C 1
ATOM 1460 O O . ILE B 1 36 ? 13.363 27.774 -39.510 1.00 23.88 32 ILE B O 1
ATOM 1465 N N . ALA B 1 37 ? 11.805 29.331 -39.063 1.00 21.39 33 ALA B N 1
ATOM 1466 C CA . ALA B 1 37 ? 10.945 28.945 -40.176 1.00 20.27 33 ALA B CA 1
ATOM 1467 C C . ALA B 1 37 ? 11.465 29.418 -41.525 1.00 26.75 33 ALA B C 1
ATOM 1468 O O . ALA B 1 37 ? 10.984 28.936 -42.559 1.00 24.69 33 ALA B O 1
ATOM 1470 N N . ASP B 1 38 ? 12.420 30.343 -41.544 1.00 26.08 34 ASP B N 1
ATOM 1471 C CA . ASP B 1 38 ? 12.910 30.870 -42.809 1.00 28.61 34 ASP B CA 1
ATOM 1472 C C . ASP B 1 38 ? 13.602 29.762 -43.592 1.00 26.88 34 ASP B C 1
ATOM 1473 O O . ASP B 1 38 ? 14.434 29.028 -43.051 1.00 26.80 34 ASP B O 1
ATOM 1478 N N . GLY B 1 39 ? 13.234 29.625 -44.867 1.00 30.92 35 GLY B N 1
ATOM 1479 C CA . GLY B 1 39 ? 13.805 28.600 -45.714 1.00 30.80 35 GLY B CA 1
ATOM 1480 C C . GLY B 1 39 ? 13.084 27.268 -45.708 1.00 35.13 35 GLY B C 1
ATOM 1481 O O . GLY B 1 39 ? 13.461 26.378 -46.480 1.00 32.97 35 GLY B O 1
ATOM 1482 N N . THR B 1 40 ? 12.062 27.097 -44.869 1.00 29.98 36 THR B N 1
ATOM 1483 C CA . THR B 1 40 ? 11.283 25.866 -44.860 1.00 28.12 36 THR B CA 1
ATOM 1484 C C . THR B 1 40 ? 10.165 25.862 -45.893 1.00 29.15 36 THR B C 1
ATOM 1485 O O . THR B 1 40 ? 9.606 24.796 -46.173 1.00 29.98 36 THR B O 1
ATOM 1489 N N . GLY B 1 41 ? 9.820 27.019 -46.454 1.00 23.94 37 GLY B N 1
ATOM 1490 C CA . GLY B 1 41 ? 8.647 27.104 -47.297 1.00 26.95 37 GLY B CA 1
ATOM 1491 C C . GLY B 1 41 ? 7.331 27.080 -46.555 1.00 27.41 37 GLY B C 1
ATOM 1492 O O . GLY B 1 41 ? 6.277 27.089 -47.196 1.00 27.21 37 GLY B O 1
ATOM 1493 N N . LEU B 1 42 ? 7.353 27.073 -45.220 1.00 25.60 38 LEU B N 1
ATOM 1494 C CA . LEU B 1 42 ? 6.143 26.922 -44.424 1.00 22.14 38 LEU B CA 1
ATOM 1495 C C . LEU B 1 42 ? 5.903 28.165 -43.579 1.00 19.90 38 LEU B C 1
ATOM 1496 O O . LEU B 1 42 ? 6.848 28.835 -43.151 1.00 24.22 38 LEU B O 1
ATOM 1501 N N . ALA B 1 43 ? 4.624 28.455 -43.343 1.00 18.89 39 ALA B N 1
ATOM 1502 C CA . ALA B 1 43 ? 4.238 29.625 -42.563 1.00 19.16 39 ALA B CA 1
ATOM 1503 C C . ALA B 1 43 ? 4.813 29.549 -41.154 1.00 19.27 39 ALA B C 1
ATOM 1504 O O . ALA B 1 43 ? 4.915 28.467 -40.563 1.00 18.60 39 ALA B O 1
ATOM 1506 N N . GLU B 1 44 ? 5.184 30.716 -40.612 1.00 17.54 40 GLU B N 1
ATOM 1507 C CA . GLU B 1 44 ? 5.755 30.748 -39.268 1.00 17.81 40 GLU B CA 1
ATOM 1508 C C . GLU B 1 44 ? 4.794 30.151 -38.245 1.00 17.41 40 GLU B C 1
ATOM 1509 O O . GLU B 1 44 ? 5.231 29.476 -37.302 1.00 15.83 40 GLU B O 1
ATOM 1515 N N . ALA B 1 45 ? 3.481 30.362 -38.415 1.00 16.09 41 ALA B N 1
ATOM 1516 C CA . ALA B 1 45 ? 2.560 29.802 -37.429 1.00 14.53 41 ALA B CA 1
ATOM 1517 C C . ALA B 1 45 ? 2.539 28.283 -37.496 1.00 15.34 41 ALA B C 1
ATOM 1518 O O . ALA B 1 45 ? 2.346 27.622 -36.469 1.00 15.60 41 ALA B O 1
ATOM 1520 N N . PHE B 1 46 ? 2.727 27.711 -38.691 1.00 15.82 42 PHE B N 1
ATOM 1521 C CA . PHE B 1 46 ? 2.731 26.261 -38.800 1.00 13.62 42 PHE B CA 1
ATOM 1522 C C . PHE B 1 46 ? 4.011 25.672 -38.224 1.00 13.78 42 PHE B C 1
ATOM 1523 O O . PHE B 1 46 ? 3.966 24.700 -37.466 1.00 13.35 42 PHE B O 1
ATOM 1531 N N . VAL B 1 47 ? 5.168 26.248 -38.569 1.00 14.37 43 VAL B N 1
ATOM 1532 C CA . VAL B 1 47 ? 6.428 25.727 -38.055 1.00 14.39 43 VAL B CA 1
ATOM 1533 C C . VAL B 1 47 ? 6.500 25.891 -36.543 1.00 13.41 43 VAL B C 1
ATOM 1534 O O . VAL B 1 47 ? 6.919 24.976 -35.823 1.00 13.29 43 VAL B O 1
ATOM 1538 N N . THR B 1 48 ? 6.097 27.065 -36.045 1.00 15.42 44 THR B N 1
ATOM 1539 C CA . THR B 1 48 ? 6.102 27.302 -34.604 1.00 13.53 44 THR B CA 1
ATOM 1540 C C . THR B 1 48 ? 5.229 26.277 -33.890 1.00 12.61 44 THR B C 1
ATOM 1541 O O . THR B 1 48 ? 5.651 25.664 -32.898 1.00 11.23 44 THR B O 1
ATOM 1545 N N . ALA B 1 49 ? 4.025 26.037 -34.423 1.00 11.76 45 ALA B N 1
ATOM 1546 C CA . ALA B 1 49 ? 3.134 25.058 -33.807 1.00 10.67 45 ALA B CA 1
ATOM 1547 C C . ALA B 1 49 ? 3.772 23.669 -33.774 1.00 10.41 45 ALA B C 1
ATOM 1548 O O . ALA B 1 49 ? 3.666 22.955 -32.773 1.00 11.99 45 ALA B O 1
ATOM 1550 N N . ALA B 1 50 ? 4.472 23.287 -34.847 1.00 11.14 46 ALA B N 1
ATOM 1551 C CA . ALA B 1 50 ? 5.181 22.008 -34.865 1.00 11.46 46 ALA B CA 1
ATOM 1552 C C . ALA B 1 50 ? 6.235 21.935 -33.757 1.00 11.39 46 ALA B C 1
ATOM 1553 O O . ALA B 1 50 ? 6.327 20.931 -33.038 1.00 12.32 46 ALA B O 1
ATOM 1555 N N . LEU B 1 51 ? 7.065 22.980 -33.625 1.00 11.46 47 LEU B N 1
ATOM 1556 C CA . LEU B 1 51 ? 8.074 22.983 -32.561 1.00 12.46 47 LEU B CA 1
ATOM 1557 C C . LEU B 1 51 ? 7.424 22.804 -31.194 1.00 11.73 47 LEU B C 1
ATOM 1558 O O . LEU B 1 51 ? 7.972 22.125 -30.314 1.00 13.96 47 LEU B O 1
ATOM 1563 N N . LEU B 1 52 ? 6.247 23.399 -31.009 1.00 12.26 48 LEU B N 1
ATOM 1564 C CA . LEU B 1 52 ? 5.528 23.363 -29.747 1.00 11.41 48 LEU B CA 1
ATOM 1565 C C . LEU B 1 52 ? 4.618 22.145 -29.632 1.00 13.24 48 LEU B C 1
ATOM 1566 O O . LEU B 1 52 ? 3.804 22.064 -28.695 1.00 12.94 48 LEU B O 1
ATOM 1571 N N . GLY B 1 53 ? 4.788 21.166 -30.522 1.00 10.16 49 GLY B N 1
ATOM 1572 C CA . GLY B 1 53 ? 4.157 19.876 -30.385 1.00 11.52 49 GLY B CA 1
ATOM 1573 C C . GLY B 1 53 ? 2.786 19.736 -31.001 1.00 13.31 49 GLY B C 1
ATOM 1574 O O . GLY B 1 53 ? 2.105 18.745 -30.717 1.00 12.35 49 GLY B O 1
ATOM 1575 N N . GLN B 1 54 ? 2.361 20.677 -31.843 1.00 11.65 50 GLN B N 1
ATOM 1576 C CA . GLN B 1 54 ? 0.972 20.716 -32.283 1.00 10.04 50 GLN B CA 1
ATOM 1577 C C . GLN B 1 54 ? 0.801 20.492 -33.775 1.00 10.80 50 GLN B C 1
ATOM 1578 O O . GLN B 1 54 ? -0.336 20.506 -34.255 1.00 11.21 50 GLN B O 1
ATOM 1584 N N . GLN B 1 55 ? 1.898 20.296 -34.514 1.00 10.22 51 GLN B N 1
ATOM 1585 C CA . GLN B 1 55 ? 1.862 19.919 -35.922 1.00 10.35 51 GLN B CA 1
ATOM 1586 C C . GLN B 1 55 ? 3.023 18.982 -36.191 1.00 11.43 51 GLN B C 1
ATOM 1587 O O . GLN B 1 55 ? 3.937 18.832 -35.364 1.00 13.23 51 GLN B O 1
ATOM 1593 N N . ALA B 1 56 ? 2.989 18.364 -37.373 1.00 13.89 52 ALA B N 1
ATOM 1594 C CA . ALA B 1 56 ? 4.057 17.481 -37.833 1.00 15.18 52 ALA B CA 1
ATOM 1595 C C . ALA B 1 56 ? 4.823 18.168 -38.958 1.00 15.15 52 ALA B C 1
ATOM 1596 O O . ALA B 1 56 ? 4.217 18.699 -39.895 1.00 17.67 52 ALA B O 1
ATOM 1598 N N . LEU B 1 57 ? 6.157 18.151 -38.867 1.00 17.81 53 LEU B N 1
ATOM 1599 C CA . LEU B 1 57 ? 6.917 18.753 -39.966 1.00 17.91 53 LEU B CA 1
ATOM 1600 C C . LEU B 1 57 ? 7.225 17.716 -41.039 1.00 19.78 53 LEU B C 1
ATOM 1601 O O . LEU B 1 57 ? 7.542 16.568 -40.714 1.00 21.18 53 LEU B O 1
ATOM 1606 N N . PRO B 1 58 ? 7.171 18.099 -42.316 1.00 18.69 54 PRO B N 1
ATOM 1607 C CA . PRO B 1 58 ? 7.744 17.232 -43.352 1.00 23.80 54 PRO B CA 1
ATOM 1608 C C . PRO B 1 58 ? 9.225 17.013 -43.080 1.00 24.85 54 PRO B C 1
ATOM 1609 O O . PRO B 1 58 ? 9.877 17.792 -42.382 1.00 25.85 54 PRO B O 1
ATOM 1613 N N . ALA B 1 59 ? 9.761 15.934 -43.652 1.00 24.90 55 ALA B N 1
ATOM 1614 C CA . ALA B 1 59 ? 11.114 15.507 -43.304 1.00 24.83 55 ALA B CA 1
ATOM 1615 C C . ALA B 1 59 ? 12.144 16.592 -43.597 1.00 23.23 55 ALA B C 1
ATOM 1616 O O . ALA B 1 59 ? 13.071 16.801 -42.805 1.00 26.04 55 ALA B O 1
ATOM 1618 N N . ASP B 1 60 ? 11.995 17.291 -44.727 1.00 26.92 56 ASP B N 1
ATOM 1619 C CA . ASP B 1 60 ? 12.974 18.303 -45.119 1.00 28.19 56 ASP B CA 1
ATOM 1620 C C . ASP B 1 60 ? 12.991 19.459 -44.130 1.00 29.46 56 ASP B C 1
ATOM 1621 O O . ASP B 1 60 ? 14.058 19.917 -43.710 1.00 26.57 56 ASP B O 1
ATOM 1626 N N . ALA B 1 61 ? 11.809 19.958 -43.761 1.00 26.92 57 ALA B N 1
ATOM 1627 C CA . ALA B 1 61 ? 11.746 21.038 -42.780 1.00 26.43 57 ALA B CA 1
ATOM 1628 C C . ALA B 1 61 ? 12.240 20.572 -41.412 1.00 24.65 57 ALA B C 1
ATOM 1629 O O . ALA B 1 61 ? 12.880 21.338 -40.680 1.00 23.22 57 ALA B O 1
ATOM 1631 N N . ALA B 1 62 ? 11.955 19.317 -41.049 1.00 19.65 58 ALA B N 1
ATOM 1632 C CA . ALA B 1 62 ? 12.427 18.788 -39.772 1.00 23.40 58 ALA B CA 1
ATOM 1633 C C . ALA B 1 62 ? 13.949 18.770 -39.706 1.00 27.90 58 ALA B C 1
ATOM 1634 O O . ALA B 1 62 ? 14.542 19.073 -38.661 1.00 22.79 58 ALA B O 1
ATOM 1636 N N . ARG B 1 63 ? 14.603 18.399 -40.806 1.00 28.50 59 ARG B N 1
ATOM 1637 C CA . ARG B 1 63 ? 16.059 18.379 -40.783 1.00 30.98 59 ARG B CA 1
ATOM 1638 C C . ARG B 1 63 ? 16.624 19.791 -40.778 1.00 28.93 59 ARG B C 1
ATOM 1639 O O . ARG B 1 63 ? 17.645 20.043 -40.129 1.00 28.02 59 ARG B O 1
ATOM 1647 N N . LEU B 1 64 ? 15.952 20.727 -41.453 1.00 27.13 60 LEU B N 1
ATOM 1648 C CA . LEU B 1 64 ? 16.422 22.109 -41.481 1.00 25.96 60 LEU B CA 1
ATOM 1649 C C . LEU B 1 64 ? 16.380 22.729 -40.085 1.00 31.21 60 LEU B C 1
ATOM 1650 O O . LEU B 1 64 ? 17.388 23.252 -39.598 1.00 29.51 60 LEU B O 1
ATOM 1655 N N . VAL B 1 65 ? 15.220 22.675 -39.417 1.00 27.05 61 VAL B N 1
ATOM 1656 C CA . VAL B 1 65 ? 15.127 23.317 -38.107 1.00 26.49 61 VAL B CA 1
ATOM 1657 C C . VAL B 1 65 ? 15.920 22.541 -37.067 1.00 25.15 61 VAL B C 1
ATOM 1658 O O . VAL B 1 65 ? 16.447 23.132 -36.113 1.00 27.99 61 VAL B O 1
ATOM 1662 N N . GLY B 1 66 ? 16.051 21.221 -37.230 1.00 25.69 62 GLY B N 1
ATOM 1663 C CA . GLY B 1 66 ? 16.866 20.459 -36.301 1.00 24.57 62 GLY B CA 1
ATOM 1664 C C . GLY B 1 66 ? 18.337 20.816 -36.390 1.00 31.01 62 GLY B C 1
ATOM 1665 O O . GLY B 1 66 ? 19.052 20.783 -35.383 1.00 31.75 62 GLY B O 1
ATOM 1666 N N . ALA B 1 67 ? 18.811 21.153 -37.590 1.00 28.75 63 ALA B N 1
ATOM 1667 C CA . ALA B 1 67 ? 20.176 21.651 -37.731 1.00 31.52 63 ALA B CA 1
ATOM 1668 C C . ALA B 1 67 ? 20.335 22.989 -37.021 1.00 34.13 63 ALA B C 1
ATOM 1669 O O . ALA B 1 67 ? 21.295 23.196 -36.267 1.00 34.54 63 ALA B O 1
ATOM 1671 N N . LYS B 1 68 ? 19.382 23.903 -37.237 1.00 26.98 64 LYS B N 1
ATOM 1672 C CA . LYS B 1 68 ? 19.440 25.231 -36.630 1.00 27.58 64 LYS B CA 1
ATOM 1673 C C . LYS B 1 68 ? 19.474 25.168 -35.109 1.00 30.22 64 LYS B C 1
ATOM 1674 O O . LYS B 1 68 ? 20.086 26.030 -34.466 1.00 26.85 64 LYS B O 1
ATOM 1680 N N . LEU B 1 69 ? 18.820 24.170 -34.516 1.00 27.80 65 LEU B N 1
ATOM 1681 C CA . LEU B 1 69 ? 18.657 24.081 -33.072 1.00 29.51 65 LEU B CA 1
ATOM 1682 C C . LEU B 1 69 ? 19.526 23.007 -32.431 1.00 26.55 65 LEU B C 1
ATOM 1683 O O . LEU B 1 69 ? 19.431 22.798 -31.216 1.00 27.83 65 LEU B O 1
ATOM 1688 N N . ASP B 1 70 ? 20.365 22.321 -33.214 1.00 27.18 66 ASP B N 1
ATOM 1689 C CA . ASP B 1 70 ? 21.261 21.279 -32.704 1.00 29.47 66 ASP B CA 1
ATOM 1690 C C . ASP B 1 70 ? 20.484 20.134 -32.061 1.00 30.80 66 ASP B C 1
ATOM 1691 O O . ASP B 1 70 ? 20.845 19.644 -30.990 1.00 29.29 66 ASP B O 1
ATOM 1696 N N . LEU B 1 71 ? 19.405 19.703 -32.710 1.00 25.26 67 LEU B N 1
ATOM 1697 C CA . LEU B 1 71 ? 18.619 18.599 -32.185 1.00 29.58 67 LEU B CA 1
ATOM 1698 C C . LEU B 1 71 ? 19.246 17.266 -32.579 1.00 23.71 67 LEU B C 1
ATOM 1699 O O . LEU B 1 71 ? 19.824 17.126 -33.659 1.00 29.55 67 LEU B O 1
ATOM 1704 N N . ASP B 1 72 ? 19.108 16.277 -31.701 1.00 27.57 68 ASP B N 1
ATOM 1705 C CA . ASP B 1 72 ? 19.614 14.948 -32.016 1.00 28.88 68 ASP B CA 1
ATOM 1706 C C . ASP B 1 72 ? 18.668 14.252 -32.998 1.00 31.49 68 ASP B C 1
ATOM 1707 O O . ASP B 1 72 ? 17.603 14.769 -33.351 1.00 24.76 68 ASP B O 1
ATOM 1712 N N . GLU B 1 73 ? 19.050 13.054 -33.451 1.00 28.77 69 GLU B N 1
ATOM 1713 C CA . GLU B 1 73 ? 18.261 12.409 -34.498 1.00 30.41 69 GLU B CA 1
ATOM 1714 C C . GLU B 1 73 ? 16.914 11.915 -33.991 1.00 23.63 69 GLU B C 1
ATOM 1715 O O . GLU B 1 73 ? 15.933 11.952 -34.742 1.00 25.00 69 GLU B O 1
ATOM 1721 N N . ASP B 1 74 ? 16.839 11.441 -32.745 1.00 21.98 70 ASP B N 1
ATOM 1722 C CA . ASP B 1 74 ? 15.538 11.067 -32.199 1.00 26.00 70 ASP B CA 1
ATOM 1723 C C . ASP B 1 74 ? 14.587 12.253 -32.196 1.00 24.02 70 ASP B C 1
ATOM 1724 O O . ASP B 1 74 ? 13.401 12.098 -32.501 1.00 22.20 70 ASP B O 1
ATOM 1729 N N . SER B 1 75 ? 15.098 13.447 -31.884 1.00 23.23 71 SER B N 1
ATOM 1730 C CA . SER B 1 75 ? 14.242 14.633 -31.832 1.00 19.84 71 SER B CA 1
ATOM 1731 C C . SER B 1 75 ? 13.777 15.043 -33.227 1.00 22.94 71 SER B C 1
ATOM 1732 O O . SER B 1 75 ? 12.613 15.419 -33.411 1.00 20.16 71 SER B O 1
ATOM 1735 N N . ILE B 1 76 ? 14.663 14.969 -34.228 1.00 21.79 72 ILE B N 1
ATOM 1736 C CA . ILE B 1 76 ? 14.265 15.307 -35.596 1.00 18.70 72 ILE B CA 1
ATOM 1737 C C . ILE B 1 76 ? 13.203 14.335 -36.103 1.00 18.17 72 ILE B C 1
ATOM 1738 O O . ILE B 1 76 ? 12.264 14.731 -36.808 1.00 22.53 72 ILE B O 1
ATOM 1743 N N . LEU B 1 77 ? 13.320 13.055 -35.733 1.00 21.73 73 LEU B N 1
ATOM 1744 C CA . LEU B 1 77 ? 12.262 12.096 -36.038 1.00 19.94 73 LEU B CA 1
ATOM 1745 C C . LEU B 1 77 ? 10.965 12.451 -35.314 1.00 20.96 73 LEU B C 1
ATOM 1746 O O . LEU B 1 77 ? 9.884 12.413 -35.915 1.00 18.17 73 LEU B O 1
ATOM 1751 N N . LEU B 1 78 ? 11.054 12.793 -34.020 1.00 20.09 74 LEU B N 1
ATOM 1752 C CA . LEU B 1 78 ? 9.854 13.107 -33.241 1.00 18.99 74 LEU B CA 1
ATOM 1753 C C . LEU B 1 78 ? 9.071 14.263 -33.855 1.00 19.73 74 LEU B C 1
ATOM 1754 O O . LEU B 1 78 ? 7.832 14.240 -33.872 1.00 15.96 74 LEU B O 1
ATOM 1759 N N . LEU B 1 79 ? 9.771 15.280 -34.368 1.00 16.11 75 LEU B N 1
ATOM 1760 C CA . LEU B 1 79 ? 9.099 16.425 -34.980 1.00 16.45 75 LEU B CA 1
ATOM 1761 C C . LEU B 1 79 ? 8.304 16.039 -36.214 1.00 17.27 75 LEU B C 1
ATOM 1762 O O . LEU B 1 79 ? 7.427 16.803 -36.643 1.00 16.90 75 LEU B O 1
ATOM 1767 N N . GLN B 1 80 ? 8.606 14.891 -36.802 1.00 16.56 76 GLN B N 1
ATOM 1768 C CA . GLN B 1 80 ? 7.896 14.409 -37.973 1.00 17.96 76 GLN B CA 1
ATOM 1769 C C . GLN B 1 80 ? 6.678 13.567 -37.623 1.00 15.03 76 GLN B C 1
ATOM 1770 O O . GLN B 1 80 ? 5.864 13.292 -38.512 1.00 17.93 76 GLN B O 1
ATOM 1776 N N . MET B 1 81 ? 6.551 13.131 -36.375 1.00 16.86 77 MET B N 1
ATOM 1777 C CA . MET B 1 81 ? 5.419 12.306 -35.996 1.00 17.10 77 MET B CA 1
ATOM 1778 C C . MET B 1 81 ? 4.174 13.155 -35.852 1.00 13.35 77 MET B C 1
ATOM 1779 O O . MET B 1 81 ? 4.232 14.322 -35.468 1.00 15.57 77 MET B O 1
ATOM 1784 N N . ILE B 1 82 ? 3.049 12.563 -36.200 1.00 11.37 78 ILE B N 1
ATOM 1785 C CA . ILE B 1 82 ? 1.759 13.225 -35.994 1.00 10.83 78 ILE B CA 1
ATOM 1786 C C . ILE B 1 82 ? 1.490 13.327 -34.496 1.00 14.16 78 ILE B C 1
ATOM 1787 O O . ILE B 1 82 ? 1.521 12.303 -33.790 1.00 12.66 78 ILE B O 1
ATOM 1792 N N . PRO B 1 83 ? 1.234 14.514 -33.963 1.00 11.81 79 PRO B N 1
ATOM 1793 C CA . PRO B 1 83 ? 1.183 14.674 -32.513 1.00 11.65 79 PRO B CA 1
ATOM 1794 C C . PRO B 1 83 ? -0.157 14.281 -31.903 1.00 10.36 79 PRO B C 1
ATOM 1795 O O . PRO B 1 83 ? -1.188 14.160 -32.575 1.00 10.80 79 PRO B O 1
ATOM 1799 N N . LEU B 1 84 ? -0.104 14.088 -30.590 1.00 10.45 80 LEU B N 1
ATOM 1800 C CA . LEU B 1 84 ? -1.277 14.074 -29.725 1.00 9.64 80 LEU B CA 1
ATOM 1801 C C . LEU B 1 84 ? -1.486 15.531 -29.339 1.00 10.67 80 LEU B C 1
ATOM 1802 O O . LEU B 1 84 ? -0.795 16.062 -28.465 1.00 10.28 80 LEU B O 1
ATOM 1807 N N . ARG B 1 85 ? -2.427 16.186 -30.004 1.00 9.72 81 ARG B N 1
ATOM 1808 C CA . ARG B 1 85 ? -2.535 17.628 -29.886 1.00 9.43 81 ARG B CA 1
ATOM 1809 C C . ARG B 1 85 ? -3.289 18.041 -28.627 1.00 9.73 81 ARG B C 1
ATOM 1810 O O . ARG B 1 85 ? -4.145 17.315 -28.114 1.00 10.39 81 ARG B O 1
ATOM 1818 N N . GLY B 1 86 ? -2.994 19.257 -28.176 1.00 11.30 82 GLY B N 1
ATOM 1819 C CA . GLY B 1 86 ? -3.621 19.865 -27.014 1.00 10.30 82 GLY B CA 1
ATOM 1820 C C . GLY B 1 86 ? -2.555 20.583 -26.213 1.00 9.79 82 GLY B C 1
ATOM 1821 O O . GLY B 1 86 ? -1.811 19.955 -25.470 1.00 11.02 82 GLY B O 1
ATOM 1822 N N . CYS B 1 87 ? -2.452 21.903 -26.366 1.00 9.67 83 CYS B N 1
ATOM 1823 C CA . CYS B 1 87 ? -1.362 22.650 -25.754 1.00 9.91 83 CYS B CA 1
ATOM 1824 C C . CYS B 1 87 ? -1.698 23.209 -24.377 1.00 11.48 83 CYS B C 1
ATOM 1825 O O . CYS B 1 87 ? -0.785 23.667 -23.673 1.00 13.41 83 CYS B O 1
ATOM 1828 N N . ILE B 1 88 ? -2.961 23.181 -23.964 1.00 11.45 84 ILE B N 1
ATOM 1829 C CA . ILE B 1 88 ? -3.368 23.778 -22.690 1.00 11.52 84 ILE B CA 1
ATOM 1830 C C . ILE B 1 88 ? -3.172 22.754 -21.586 1.00 11.30 84 ILE B C 1
ATOM 1831 O O . ILE B 1 88 ? -3.659 21.625 -21.689 1.00 13.06 84 ILE B O 1
ATOM 1836 N N . ASP B 1 89 ? -2.486 23.161 -20.514 1.00 12.39 85 ASP B N 1
ATOM 1837 C CA . ASP B 1 89 ? -2.200 22.244 -19.418 1.00 12.80 85 ASP B CA 1
ATOM 1838 C C . ASP B 1 89 ? -3.474 21.590 -18.885 1.00 11.99 85 ASP B C 1
ATOM 1839 O O . ASP B 1 89 ? -3.577 20.359 -18.825 1.00 12.93 85 ASP B O 1
ATOM 1844 N N . ASP B 1 90 ? -4.469 22.405 -18.479 1.00 12.11 86 ASP B N 1
ATOM 1845 C CA . ASP B 1 90 ? -5.699 21.882 -17.863 1.00 11.46 86 ASP B CA 1
ATOM 1846 C C . ASP B 1 90 ? -6.912 22.718 -18.287 1.00 12.27 86 ASP B C 1
ATOM 1847 O O . ASP B 1 90 ? -7.507 23.448 -17.482 1.00 11.58 86 ASP B O 1
ATOM 1852 N N . ARG B 1 91 ? -7.254 22.572 -19.570 1.00 11.82 87 ARG B N 1
ATOM 1853 C CA . ARG B 1 91 ? -8.497 23.000 -20.226 1.00 10.65 87 ARG B CA 1
ATOM 1854 C C . ARG B 1 91 ? -8.674 24.504 -20.365 1.00 11.78 87 ARG B C 1
ATOM 1855 O O . ARG B 1 91 ? -9.061 24.980 -21.436 1.00 12.47 87 ARG B O 1
ATOM 1863 N N . ILE B 1 92 ? -8.406 25.264 -19.309 1.00 10.52 88 ILE B N 1
ATOM 1864 C CA A ILE B 1 92 ? -8.518 26.717 -19.324 0.37 11.02 88 ILE B CA 1
ATOM 1865 C CA B ILE B 1 92 ? -8.520 26.719 -19.316 0.63 10.98 88 ILE B CA 1
ATOM 1866 C C . ILE B 1 92 ? -7.132 27.284 -19.073 1.00 12.93 88 ILE B C 1
ATOM 1867 O O . ILE B 1 92 ? -6.485 26.900 -18.099 1.00 11.09 88 ILE B O 1
ATOM 1876 N N . PRO B 1 93 ? -6.628 28.194 -19.904 1.00 10.37 89 PRO B N 1
ATOM 1877 C CA . PRO B 1 93 ? -5.278 28.704 -19.668 1.00 10.10 89 PRO B CA 1
ATOM 1878 C C . PRO B 1 93 ? -5.205 29.514 -18.390 1.00 9.55 89 PRO B C 1
ATOM 1879 O O . PRO B 1 93 ? -6.141 30.241 -18.037 1.00 10.97 89 PRO B O 1
ATOM 1883 N N . THR B 1 94 ? -4.046 29.438 -17.736 1.00 10.90 90 THR B N 1
ATOM 1884 C CA . THR B 1 94 ? -3.742 30.360 -16.646 1.00 11.34 90 THR B CA 1
ATOM 1885 C C . THR B 1 94 ? -2.953 31.572 -17.129 1.00 10.50 90 THR B C 1
ATOM 1886 O O . THR B 1 94 ? -2.992 32.634 -16.484 1.00 11.49 90 THR B O 1
ATOM 1890 N N . ASP B 1 95 ? -2.219 31.431 -18.224 1.00 10.01 91 ASP B N 1
ATOM 1891 C CA . ASP B 1 95 ? -1.342 32.506 -18.660 1.00 8.18 91 ASP B CA 1
ATOM 1892 C C . ASP B 1 95 ? -2.175 33.654 -19.228 1.00 8.29 91 ASP B C 1
ATOM 1893 O O . ASP B 1 95 ? -2.990 33.419 -20.124 1.00 8.97 91 ASP B O 1
ATOM 1898 N N . PRO B 1 96 ? -1.962 34.912 -18.788 1.00 9.28 92 PRO B N 1
ATOM 1899 C CA . PRO B 1 96 ? -2.786 36.030 -19.316 1.00 10.92 92 PRO B CA 1
ATOM 1900 C C . PRO B 1 96 ? -2.801 36.144 -20.833 1.00 8.35 92 PRO B C 1
ATOM 1901 O O . PRO B 1 96 ? -3.869 36.384 -21.416 1.00 9.96 92 PRO B O 1
ATOM 1905 N N . THR B 1 97 ? -1.652 35.966 -21.493 1.00 8.92 93 THR B N 1
ATOM 1906 C CA . THR B 1 97 ? -1.614 36.116 -22.947 1.00 9.78 93 THR B CA 1
ATOM 1907 C C . THR B 1 97 ? -2.528 35.093 -23.613 1.00 9.55 93 THR B C 1
ATOM 1908 O O . THR B 1 97 ? -3.292 35.422 -24.535 1.00 10.95 93 THR B O 1
ATOM 1912 N N . MET B 1 98 ? -2.461 33.840 -23.150 1.00 9.49 94 MET B N 1
ATOM 1913 C CA . MET B 1 98 ? -3.318 32.807 -23.721 1.00 10.20 94 MET B CA 1
ATOM 1914 C C . MET B 1 98 ? -4.763 32.980 -23.278 1.00 9.07 94 MET B C 1
ATOM 1915 O O . MET B 1 98 ? -5.700 32.721 -24.053 1.00 9.20 94 MET B O 1
ATOM 1920 N N . TYR B 1 99 ? -4.961 33.409 -22.032 1.00 9.61 95 TYR B N 1
ATOM 1921 C CA . TYR B 1 99 ? -6.311 33.532 -21.495 1.00 9.08 95 TYR B CA 1
ATOM 1922 C C . TYR B 1 99 ? -7.157 34.509 -22.306 1.00 9.49 95 TYR B C 1
ATOM 1923 O O . TYR B 1 99 ? -8.366 34.296 -22.458 1.00 8.84 95 TYR B O 1
ATOM 1932 N N . ARG B 1 100 ? -6.555 35.593 -22.816 1.00 9.38 96 ARG B N 1
ATOM 1933 C CA . ARG B 1 100 ? -7.349 36.575 -23.560 1.00 9.64 96 ARG B CA 1
ATOM 1934 C C . ARG B 1 100 ? -8.058 35.940 -24.745 1.00 9.20 96 ARG B C 1
ATOM 1935 O O . ARG B 1 100 ? -9.176 36.339 -25.079 1.00 9.36 96 ARG B O 1
ATOM 1943 N N . PHE B 1 101 ? -7.435 34.952 -25.389 1.00 10.79 97 PHE B N 1
ATOM 1944 C CA . PHE B 1 101 ? -8.088 34.290 -26.511 1.00 10.08 97 PHE B CA 1
ATOM 1945 C C . PHE B 1 101 ? -9.249 33.416 -26.036 1.00 13.52 97 PHE B C 1
ATOM 1946 O O . PHE B 1 101 ? -10.278 33.314 -26.716 1.00 12.81 97 PHE B O 1
ATOM 1954 N N . TYR B 1 102 ? -9.107 32.792 -24.861 1.00 10.30 98 TYR B N 1
ATOM 1955 C CA . TYR B 1 102 ? -10.233 32.119 -24.218 1.00 10.72 98 TYR B CA 1
ATOM 1956 C C . TYR B 1 102 ? -11.339 33.114 -23.860 1.00 10.56 98 TYR B C 1
ATOM 1957 O O . TYR B 1 102 ? -12.528 32.813 -24.021 1.00 10.08 98 TYR B O 1
ATOM 1966 N N . GLU B 1 103 ? -10.975 34.284 -23.325 1.00 8.92 99 GLU B N 1
ATOM 1967 C CA . GLU B 1 103 ? -11.996 35.284 -23.007 1.00 8.73 99 GLU B CA 1
ATOM 1968 C C . GLU B 1 103 ? -12.763 35.724 -24.246 1.00 10.16 99 GLU B C 1
ATOM 1969 O O . GLU B 1 103 ? -13.979 35.945 -24.170 1.00 10.44 99 GLU B O 1
ATOM 1975 N N . MET B 1 104 ? -12.087 35.859 -25.393 1.00 10.91 100 MET B N 1
ATOM 1976 C CA . MET B 1 104 ? -12.861 36.199 -26.572 1.00 9.54 100 MET B CA 1
ATOM 1977 C C . MET B 1 104 ? -13.920 35.139 -26.870 1.00 11.36 100 MET B C 1
ATOM 1978 O O . MET B 1 104 ? -15.002 35.486 -27.366 1.00 11.24 100 MET B O 1
ATOM 1983 N N . LEU B 1 105 ? -13.663 33.865 -26.562 1.00 9.85 101 LEU B N 1
ATOM 1984 C CA . LEU B 1 105 ? -14.704 32.848 -26.712 1.00 11.32 101 LEU B CA 1
ATOM 1985 C C . LEU B 1 105 ? -15.822 33.014 -25.689 1.00 11.19 101 LEU B C 1
ATOM 1986 O O . LEU B 1 105 ? -17.005 32.823 -26.010 1.00 11.58 101 LEU B O 1
ATOM 1991 N N . GLN B 1 106 ? -15.478 33.337 -24.438 1.00 9.51 102 GLN B N 1
ATOM 1992 C CA . GLN B 1 106 ? -16.525 33.555 -23.441 1.00 9.74 102 GLN B CA 1
ATOM 1993 C C . GLN B 1 106 ? -17.404 34.749 -23.786 1.00 8.38 102 GLN B C 1
ATOM 1994 O O . GLN B 1 106 ? -18.583 34.760 -23.425 1.00 11.49 102 GLN B O 1
ATOM 2000 N N . VAL B 1 107 ? -16.857 35.771 -24.442 1.00 9.81 103 VAL B N 1
ATOM 2001 C CA . VAL B 1 107 ? -17.672 36.937 -24.783 1.00 10.03 103 VAL B CA 1
ATOM 2002 C C . VAL B 1 107 ? -18.371 36.763 -26.128 1.00 9.38 103 VAL B C 1
ATOM 2003 O O . VAL B 1 107 ? -19.553 37.088 -26.262 1.00 11.09 103 VAL B O 1
ATOM 2007 N N . TYR B 1 108 ? -17.674 36.234 -27.134 1.00 9.42 104 TYR B N 1
ATOM 2008 C CA . TYR B 1 108 ? -18.188 36.204 -28.501 1.00 9.41 104 TYR B CA 1
ATOM 2009 C C . TYR B 1 108 ? -18.515 34.811 -29.019 1.00 8.91 104 TYR B C 1
ATOM 2010 O O . TYR B 1 108 ? -18.903 34.675 -30.188 1.00 9.51 104 TYR B O 1
ATOM 2019 N N . GLY B 1 109 ? -18.395 33.771 -28.194 1.00 8.94 105 GLY B N 1
ATOM 2020 C CA . GLY B 1 109 ? -18.602 32.423 -28.702 1.00 10.97 105 GLY B CA 1
ATOM 2021 C C . GLY B 1 109 ? -19.978 32.209 -29.303 1.00 10.07 105 GLY B C 1
ATOM 2022 O O . GLY B 1 109 ? -20.106 31.636 -30.392 1.00 10.23 105 GLY B O 1
ATOM 2023 N N . THR B 1 110 ? -21.029 32.687 -28.621 1.00 9.47 106 THR B N 1
ATOM 2024 C CA . THR B 1 110 ? -22.374 32.527 -29.181 1.00 10.77 106 THR B CA 1
ATOM 2025 C C . THR B 1 110 ? -22.619 33.466 -30.354 1.00 10.54 106 THR B C 1
ATOM 2026 O O . THR B 1 110 ? -23.392 33.114 -31.252 1.00 9.44 106 THR B O 1
ATOM 2030 N N . THR B 1 111 ? -21.949 34.621 -30.393 1.00 8.71 107 THR B N 1
ATOM 2031 C CA . THR B 1 111 ? -22.049 35.508 -31.555 1.00 9.95 107 THR B CA 1
ATOM 2032 C C . THR B 1 111 ? -21.411 34.871 -32.780 1.00 11.12 107 THR B C 1
ATOM 2033 O O . THR B 1 111 ? -21.949 34.961 -33.893 1.00 10.19 107 THR B O 1
ATOM 2037 N N . LEU B 1 112 ? -20.258 34.227 -32.595 1.00 8.85 108 LEU B N 1
ATOM 2038 C CA . LEU B 1 112 ? -19.610 33.521 -33.693 1.00 10.14 108 LEU B CA 1
ATOM 2039 C C . LEU B 1 112 ? -20.516 32.424 -34.229 1.00 9.09 108 LEU B C 1
ATOM 2040 O O . LEU B 1 112 ? -20.704 32.300 -35.446 1.00 10.04 108 LEU B O 1
ATOM 2045 N N . LYS B 1 113 ? -21.137 31.653 -33.332 1.00 9.72 109 LYS B N 1
ATOM 2046 C CA . LYS B 1 113 ? -22.084 30.634 -33.774 1.00 8.85 109 LYS B CA 1
ATOM 2047 C C . LYS B 1 113 ? -23.220 31.269 -34.569 1.00 8.51 109 LYS B C 1
ATOM 2048 O O . LYS B 1 113 ? -23.521 30.844 -35.690 1.00 9.32 109 LYS B O 1
ATOM 2054 N N . ALA B 1 114 ? -23.842 32.306 -34.001 1.00 10.48 110 ALA B N 1
ATOM 2055 C CA . ALA B 1 114 ? -24.995 32.946 -34.634 1.00 10.12 110 ALA B CA 1
ATOM 2056 C C . ALA B 1 114 ? -24.655 33.481 -36.021 1.00 10.53 110 ALA B C 1
ATOM 2057 O O . ALA B 1 114 ? -25.426 33.298 -36.986 1.00 10.14 110 ALA B O 1
ATOM 2059 N N . LEU B 1 115 ? -23.509 34.159 -36.146 1.00 9.61 111 LEU B N 1
ATOM 2060 C CA . LEU B 1 115 ? -23.141 34.754 -37.432 1.00 10.23 111 LEU B CA 1
ATOM 2061 C C . LEU B 1 115 ? -22.679 33.703 -38.437 1.00 11.83 111 LEU B C 1
ATOM 2062 O O . LEU B 1 115 ? -22.932 33.850 -39.645 1.00 12.22 111 LEU B O 1
ATOM 2067 N N . VAL B 1 116 ? -22.031 32.626 -37.977 1.00 11.00 112 VAL B N 1
ATOM 2068 C CA . VAL B 1 116 ? -21.707 31.535 -38.897 1.00 12.41 112 VAL B CA 1
ATOM 2069 C C . VAL B 1 116 ? -22.987 30.930 -39.473 1.00 11.52 112 VAL B C 1
ATOM 2070 O O . VAL B 1 116 ? -23.106 30.703 -40.693 1.00 11.93 112 VAL B O 1
ATOM 2074 N N . HIS B 1 117 ? -23.979 30.670 -38.614 1.00 10.56 113 HIS B N 1
ATOM 2075 C CA . HIS B 1 117 ? -25.204 30.061 -39.127 1.00 12.29 113 HIS B CA 1
ATOM 2076 C C . HIS B 1 117 ? -25.964 31.021 -40.032 1.00 12.52 113 HIS B C 1
ATOM 2077 O O . HIS B 1 117 ? -26.599 30.578 -40.993 1.00 12.23 113 HIS B O 1
ATOM 2084 N N . GLU B 1 118 ? -25.867 32.326 -39.769 1.00 9.47 114 GLU B N 1
ATOM 2085 C CA . GLU B 1 118 ? -26.545 33.317 -40.610 1.00 11.79 114 GLU B CA 1
ATOM 2086 C C . GLU B 1 118 ? -25.907 33.429 -41.989 1.00 13.90 114 GLU B C 1
ATOM 2087 O O . GLU B 1 118 ? -26.621 33.484 -43.004 1.00 14.48 114 GLU B O 1
ATOM 2093 N N . LYS B 1 119 ? -24.566 33.460 -42.061 1.00 10.90 115 LYS B N 1
ATOM 2094 C CA . LYS B 1 119 ? -23.896 33.698 -43.333 1.00 11.73 115 LYS B CA 1
ATOM 2095 C C . LYS B 1 119 ? -23.711 32.425 -44.130 1.00 13.69 115 LYS B C 1
ATOM 2096 O O . LYS B 1 119 ? -23.731 32.462 -45.369 1.00 17.06 115 LYS B O 1
ATOM 2102 N N . PHE B 1 120 ? -23.501 31.299 -43.452 1.00 13.24 116 PHE B N 1
ATOM 2103 C CA . PHE B 1 120 ? -23.206 30.044 -44.123 1.00 14.50 116 PHE B CA 1
ATOM 2104 C C . PHE B 1 120 ? -24.311 29.010 -44.017 1.00 15.47 116 PHE B C 1
ATOM 2105 O O . PHE B 1 120 ? -24.585 28.310 -44.999 1.00 18.98 116 PHE B O 1
ATOM 2113 N N . GLY B 1 121 ? -24.933 28.862 -42.856 1.00 13.22 117 GLY B N 1
ATOM 2114 C CA . GLY B 1 121 ? -25.928 27.838 -42.616 1.00 12.97 117 GLY B CA 1
ATOM 2115 C C . GLY B 1 121 ? -25.504 26.935 -41.477 1.00 12.63 117 GLY B C 1
ATOM 2116 O O . GLY B 1 121 ? -24.536 27.204 -40.760 1.00 12.66 117 GLY B O 1
ATOM 2117 N N . ASP B 1 122 ? -26.261 25.855 -41.303 1.00 12.57 118 ASP B N 1
ATOM 2118 C CA . ASP B 1 122 ? -25.920 24.862 -40.285 1.00 13.08 118 ASP B CA 1
ATOM 2119 C C . ASP B 1 122 ? -24.601 24.198 -40.647 1.00 15.08 118 ASP B C 1
ATOM 2120 O O . ASP B 1 122 ? -24.320 23.953 -41.823 1.00 14.78 118 ASP B O 1
ATOM 2125 N N . GLY B 1 123 ? -23.781 23.913 -39.634 1.00 14.07 119 GLY B N 1
ATOM 2126 C CA . GLY B 1 123 ? -22.463 23.367 -39.863 1.00 13.08 119 GLY B CA 1
ATOM 2127 C C . GLY B 1 123 ? -21.446 24.090 -39.014 1.00 10.50 119 GLY B C 1
ATOM 2128 O O . GLY B 1 123 ? -21.779 24.680 -37.977 1.00 11.09 119 GLY B O 1
ATOM 2129 N N . ILE B 1 124 ? -20.185 24.054 -39.459 1.00 10.19 120 ILE B N 1
ATOM 2130 C CA . ILE B 1 124 ? -19.072 24.559 -38.663 1.00 11.41 120 ILE B CA 1
ATOM 2131 C C . ILE B 1 124 ? -18.083 25.273 -39.577 1.00 13.06 120 ILE B C 1
ATOM 2132 O O . ILE B 1 124 ? -18.078 25.089 -40.799 1.00 12.70 120 ILE B O 1
ATOM 2137 N N . ILE B 1 125 ? -17.239 26.097 -38.957 1.00 10.23 121 ILE B N 1
ATOM 2138 C CA . ILE B 1 125 ? -16.013 26.609 -39.563 1.00 9.84 121 ILE B CA 1
ATOM 2139 C C . ILE B 1 125 ? -14.873 25.736 -39.072 1.00 12.64 121 ILE B C 1
ATOM 2140 O O . ILE B 1 125 ? -14.691 25.564 -37.854 1.00 11.20 121 ILE B O 1
ATOM 2145 N N . SER B 1 126 ? -14.091 25.205 -40.013 1.00 10.72 122 SER B N 1
ATOM 2146 C CA . SER B 1 126 ? -13.122 24.157 -39.704 1.00 11.15 122 SER B CA 1
ATOM 2147 C C . SER B 1 126 ? -11.920 24.680 -38.930 1.00 12.08 122 SER B C 1
ATOM 2148 O O . SER B 1 126 ? -11.400 25.771 -39.188 1.00 13.81 122 SER B O 1
ATOM 2151 N N . ALA B 1 127 ? -11.462 23.867 -37.977 1.00 12.42 123 ALA B N 1
ATOM 2152 C CA . ALA B 1 127 ? -10.179 24.061 -37.324 1.00 12.50 123 ALA B CA 1
ATOM 2153 C C . ALA B 1 127 ? -9.094 23.186 -37.940 1.00 12.36 123 ALA B C 1
ATOM 2154 O O . ALA B 1 127 ? -7.951 23.185 -37.462 1.00 13.78 123 ALA B O 1
ATOM 2156 N N . ILE B 1 128 ? -9.429 22.486 -39.025 1.00 11.72 124 ILE B N 1
ATOM 2157 C CA . ILE B 1 128 ? -8.538 21.536 -39.689 1.00 15.43 124 ILE B CA 1
ATOM 2158 C C . ILE B 1 128 ? -8.144 22.038 -41.082 1.00 14.98 124 ILE B C 1
ATOM 2159 O O . ILE B 1 128 ? -6.957 22.179 -41.391 1.00 16.66 124 ILE B O 1
ATOM 2164 N N . ASN B 1 129 ? -9.128 22.318 -41.932 1.00 13.74 125 ASN B N 1
ATOM 2165 C CA . ASN B 1 129 ? -8.903 23.062 -43.171 1.00 13.90 125 ASN B CA 1
ATOM 2166 C C . ASN B 1 129 ? -8.897 24.521 -42.758 1.00 12.31 125 ASN B C 1
ATOM 2167 O O . ASN B 1 129 ? -9.923 25.198 -42.781 1.00 13.98 125 ASN B O 1
ATOM 2172 N N . PHE B 1 130 ? -7.717 24.995 -42.356 1.00 15.35 126 PHE B N 1
ATOM 2173 C CA . PHE B 1 130 ? -7.649 26.149 -41.472 1.00 13.96 126 PHE B CA 1
ATOM 2174 C C . PHE B 1 130 ? -6.252 26.737 -41.534 1.00 12.74 126 PHE B C 1
ATOM 2175 O O . PHE B 1 130 ? -5.266 25.998 -41.427 1.00 17.12 126 PHE B O 1
ATOM 2183 N N . LYS B 1 131 ? -6.167 28.058 -41.675 1.00 16.35 127 LYS B N 1
ATOM 2184 C CA . LYS B 1 131 ? -4.887 28.734 -41.534 1.00 16.43 127 LYS B CA 1
ATOM 2185 C C . LYS B 1 131 ? -5.022 29.921 -40.595 1.00 18.39 127 LYS B C 1
ATOM 2186 O O . LYS B 1 131 ? -6.088 30.519 -40.467 1.00 17.14 127 LYS B O 1
ATOM 2192 N N . LEU B 1 132 ? -3.910 30.248 -39.952 1.00 16.52 128 LEU B N 1
ATOM 2193 C CA . LEU B 1 132 ? -3.824 31.266 -38.917 1.00 15.86 128 LEU B CA 1
ATOM 2194 C C . LEU B 1 132 ? -2.642 32.176 -39.198 1.00 14.73 128 LEU B C 1
ATOM 2195 O O . LEU B 1 132 ? -1.569 31.706 -39.578 1.00 16.28 128 LEU B O 1
ATOM 2200 N N . ASP B 1 133 ? -2.828 33.482 -39.024 1.00 15.95 129 ASP B N 1
ATOM 2201 C CA . ASP B 1 133 ? -1.656 34.339 -39.065 1.00 17.56 129 ASP B CA 1
ATOM 2202 C C . ASP B 1 133 ? -1.838 35.500 -38.096 1.00 16.75 129 ASP B C 1
ATOM 2203 O O . ASP B 1 133 ? -2.960 35.852 -37.714 1.00 16.63 129 ASP B O 1
ATOM 2208 N N . VAL B 1 134 ? -0.701 36.035 -37.652 1.00 15.59 130 VAL B N 1
ATOM 2209 C CA . VAL B 1 134 ? -0.628 37.140 -36.708 1.00 14.14 130 VAL B CA 1
ATOM 2210 C C . VAL B 1 134 ? 0.141 38.270 -37.383 1.00 14.42 130 VAL B C 1
ATOM 2211 O O . VAL B 1 134 ? 1.287 38.072 -37.808 1.00 19.74 130 VAL B O 1
ATOM 2215 N N . LYS B 1 135 ? -0.488 39.445 -37.489 1.00 15.97 131 LYS B N 1
ATOM 2216 C CA . LYS B 1 135 ? 0.107 40.633 -38.092 1.00 18.44 131 LYS B CA 1
ATOM 2217 C C . LYS B 1 135 ? 0.154 41.753 -37.064 1.00 19.46 131 LYS B C 1
ATOM 2218 O O . LYS B 1 135 ? -0.784 41.926 -36.274 1.00 18.05 131 LYS B O 1
ATOM 2224 N N . LYS B 1 136 ? 1.243 42.514 -37.063 1.00 17.53 132 LYS B N 1
ATOM 2225 C CA . LYS B 1 136 ? 1.341 43.707 -36.232 1.00 20.77 132 LYS B CA 1
ATOM 2226 C C . LYS B 1 136 ? 1.022 44.936 -37.076 1.00 20.55 132 LYS B C 1
ATOM 2227 O O . LYS B 1 136 ? 1.549 45.087 -38.185 1.00 24.33 132 LYS B O 1
ATOM 2233 N N . VAL B 1 137 ? 0.156 45.807 -36.559 1.00 17.77 133 VAL B N 1
ATOM 2234 C CA . VAL B 1 137 ? -0.205 47.038 -37.253 1.00 19.25 133 VAL B CA 1
ATOM 2235 C C . VAL B 1 137 ? -0.147 48.189 -36.260 1.00 27.97 133 VAL B C 1
ATOM 2236 O O . VAL B 1 137 ? -0.259 48.005 -35.046 1.00 24.78 133 VAL B O 1
ATOM 2240 N N . ALA B 1 138 ? 0.043 49.393 -36.790 1.00 23.51 134 ALA B N 1
ATOM 2241 C CA . ALA B 1 138 ? 0.027 50.567 -35.937 1.00 21.85 134 ALA B CA 1
ATOM 2242 C C . ALA B 1 138 ? -1.409 50.903 -35.561 1.00 23.10 134 ALA B C 1
ATOM 2243 O O . ALA B 1 138 ? -2.329 50.761 -36.373 1.00 27.64 134 ALA B O 1
ATOM 2245 N N . ASP B 1 139 ? -1.605 51.322 -34.311 1.00 18.15 135 ASP B N 1
ATOM 2246 C CA . ASP B 1 139 ? -2.891 51.862 -33.899 1.00 19.66 135 ASP B CA 1
ATOM 2247 C C . ASP B 1 139 ? -2.906 53.358 -34.180 1.00 25.94 135 ASP B C 1
ATOM 2248 O O . ASP B 1 139 ? -2.030 54.075 -33.678 1.00 25.75 135 ASP B O 1
ATOM 2253 N N . PRO B 1 140 ? -3.867 53.868 -34.960 1.00 29.46 136 PRO B N 1
ATOM 2254 C CA . PRO B 1 140 ? -3.891 55.314 -35.258 1.00 31.12 136 PRO B CA 1
ATOM 2255 C C . PRO B 1 140 ? -3.929 56.193 -34.018 1.00 34.74 136 PRO B C 1
ATOM 2256 O O . PRO B 1 140 ? -3.537 57.364 -34.094 1.00 36.72 136 PRO B O 1
ATOM 2260 N N . GLU B 1 141 ? -4.400 55.670 -32.889 1.00 29.33 137 GLU B N 1
ATOM 2261 C CA . GLU B 1 141 ? -4.473 56.393 -31.628 1.00 28.68 137 GLU B CA 1
ATOM 2262 C C . GLU B 1 141 ? -3.195 56.272 -30.811 1.00 32.31 137 GLU B C 1
ATOM 2263 O O . GLU B 1 141 ? -3.132 56.810 -29.700 1.00 34.07 137 GLU B O 1
ATOM 2269 N N . GLY B 1 142 ? -2.196 55.567 -31.317 1.00 28.89 138 GLY B N 1
ATOM 2270 C CA . GLY B 1 142 ? -0.954 55.352 -30.597 1.00 26.02 138 GLY B CA 1
ATOM 2271 C C . GLY B 1 142 ? -0.833 53.902 -30.161 1.00 23.63 138 GLY B C 1
ATOM 2272 O O . GLY B 1 142 ? -1.817 53.262 -29.766 1.00 26.03 138 GLY B O 1
ATOM 2273 N N . GLY B 1 143 ? 0.383 53.380 -30.227 1.00 20.91 139 GLY B N 1
ATOM 2274 C CA . GLY B 1 143 ? 0.621 51.995 -29.859 1.00 20.45 139 GLY B CA 1
ATOM 2275 C C . GLY B 1 143 ? 0.440 51.080 -31.052 1.00 22.34 139 GLY B C 1
ATOM 2276 O O . GLY B 1 143 ? 0.366 51.512 -32.206 1.00 21.92 139 GLY B O 1
ATOM 2277 N N . GLU B 1 144 ? 0.356 49.785 -30.759 1.00 17.67 140 GLU B N 1
ATOM 2278 C CA . GLU B 1 144 ? 0.268 48.763 -31.788 1.00 18.02 140 GLU B CA 1
ATOM 2279 C C . GLU B 1 144 ? -0.909 47.842 -31.521 1.00 17.86 140 GLU B C 1
ATOM 2280 O O . GLU B 1 144 ? -1.398 47.731 -30.392 1.00 16.90 140 GLU B O 1
ATOM 2286 N N . ARG B 1 145 ? -1.363 47.189 -32.595 1.00 14.35 141 ARG B N 1
ATOM 2287 C CA . ARG B 1 145 ? -2.429 46.199 -32.530 1.00 16.22 141 ARG B CA 1
ATOM 2288 C C . ARG B 1 145 ? -1.974 44.909 -33.193 1.00 17.95 141 ARG B C 1
ATOM 2289 O O . ARG B 1 145 ? -1.103 44.915 -34.067 1.00 14.56 141 ARG B O 1
ATOM 2297 N N . ALA B 1 146 ? -2.544 43.793 -32.736 1.00 13.51 142 ALA B N 1
ATOM 2298 C CA . ALA B 1 146 ? -2.395 42.521 -33.425 1.00 14.39 142 ALA B CA 1
ATOM 2299 C C . ALA B 1 146 ? -3.669 42.235 -34.202 1.00 14.46 142 ALA B C 1
ATOM 2300 O O . ALA B 1 146 ? -4.770 42.302 -33.647 1.00 15.21 142 ALA B O 1
ATOM 2302 N N . VAL B 1 147 ? -3.517 41.937 -35.487 1.00 15.48 143 VAL B N 1
ATOM 2303 C CA . VAL B 1 147 ? -4.622 41.506 -36.331 1.00 14.77 143 VAL B CA 1
ATOM 2304 C C . VAL B 1 147 ? -4.402 40.023 -36.562 1.00 19.43 143 VAL B C 1
ATOM 2305 O O . VAL B 1 147 ? -3.412 39.615 -37.184 1.00 17.52 143 VAL B O 1
ATOM 2309 N N . ILE B 1 148 ? -5.274 39.212 -35.982 1.00 14.80 144 ILE B N 1
ATOM 2310 C CA . ILE B 1 148 ? -5.150 37.763 -36.016 1.00 14.18 144 ILE B CA 1
ATOM 2311 C C . ILE B 1 148 ? -6.268 37.239 -36.891 1.00 12.89 144 ILE B C 1
ATOM 2312 O O . ILE B 1 148 ? -7.449 37.484 -36.612 1.00 15.44 144 ILE B O 1
ATOM 2317 N N . THR B 1 149 ? -5.898 36.534 -37.952 1.00 13.48 145 THR B N 1
ATOM 2318 C CA . THR B 1 149 ? -6.849 36.093 -38.961 1.00 15.80 145 THR B CA 1
ATOM 2319 C C . THR B 1 149 ? -7.019 34.590 -38.855 1.00 13.94 145 THR B C 1
ATOM 2320 O O . THR B 1 149 ? -6.043 33.837 -38.969 1.00 18.23 145 THR B O 1
ATOM 2324 N N . LEU B 1 150 ? -8.249 34.172 -38.583 1.00 13.67 146 LEU B N 1
ATOM 2325 C CA . LEU B 1 150 ? -8.641 32.772 -38.548 1.00 13.61 146 LEU B CA 1
ATOM 2326 C C . LEU B 1 150 ? -9.379 32.501 -39.846 1.00 14.10 146 LEU B C 1
ATOM 2327 O O . LEU B 1 150 ? -10.410 33.121 -40.113 1.00 17.73 146 LEU B O 1
ATOM 2332 N N . ASP B 1 151 ? -8.858 31.587 -40.646 1.00 11.62 147 ASP B N 1
ATOM 2333 C CA . ASP B 1 151 ? -9.351 31.355 -42.000 1.00 14.01 147 ASP B CA 1
ATOM 2334 C C . ASP B 1 151 ? -9.690 29.871 -42.115 1.00 13.45 147 ASP B C 1
ATOM 2335 O O . ASP B 1 151 ? -8.802 29.052 -42.345 1.00 15.39 147 ASP B O 1
ATOM 2340 N N . GLY B 1 152 ? -10.968 29.536 -41.992 1.00 11.63 148 GLY B N 1
ATOM 2341 C CA . GLY B 1 152 ? -11.390 28.145 -41.964 1.00 13.36 148 GLY B CA 1
ATOM 2342 C C . GLY B 1 152 ? -12.473 27.840 -42.981 1.00 11.60 148 GLY B C 1
ATOM 2343 O O . GLY B 1 152 ? -13.344 28.658 -43.266 1.00 13.37 148 GLY B O 1
ATOM 2344 N N . LYS B 1 153 ? -12.430 26.618 -43.504 1.00 11.53 149 LYS B N 1
ATOM 2345 C CA . LYS B 1 153 ? -13.445 26.171 -44.453 1.00 11.99 149 LYS B CA 1
ATOM 2346 C C . LYS B 1 153 ? -14.809 25.975 -43.790 1.00 13.37 149 LYS B C 1
ATOM 2347 O O . LYS B 1 153 ? -14.905 25.445 -42.683 1.00 11.40 149 LYS B O 1
ATOM 2353 N N . TYR B 1 154 ? -15.875 26.386 -44.476 1.00 13.47 150 TYR B N 1
ATOM 2354 C CA . TYR B 1 154 ? -17.220 26.060 -44.014 1.00 11.48 150 TYR B CA 1
ATOM 2355 C C . TYR B 1 154 ? -17.567 24.627 -44.392 1.00 15.03 150 TYR B C 1
ATOM 2356 O O . TYR B 1 154 ? -17.459 24.233 -45.562 1.00 15.54 150 TYR B O 1
ATOM 2365 N N . LEU B 1 155 ? -17.969 23.844 -43.399 1.00 11.99 151 LEU B N 1
ATOM 2366 C CA . LEU B 1 155 ? -18.457 22.490 -43.626 1.00 14.60 151 LEU B CA 1
ATOM 2367 C C . LEU B 1 155 ? -19.928 22.442 -43.259 1.00 13.23 151 LEU B C 1
ATOM 2368 O O . LEU B 1 155 ? -20.266 22.593 -42.072 1.00 12.40 151 LEU B O 1
ATOM 2373 N N . PRO B 1 156 ? -20.825 22.207 -44.200 1.00 12.11 152 PRO B N 1
ATOM 2374 C CA . PRO B 1 156 ? -22.254 22.241 -43.890 1.00 12.97 152 PRO B CA 1
ATOM 2375 C C . PRO B 1 156 ? -22.744 20.981 -43.203 1.00 12.46 152 PRO B C 1
ATOM 2376 O O . PRO B 1 156 ? -22.198 19.888 -43.381 1.00 13.51 152 PRO B O 1
ATOM 2380 N N . THR B 1 157 ? -23.804 21.170 -42.407 1.00 14.36 153 THR B N 1
ATOM 2381 C CA . THR B 1 157 ? -24.612 20.112 -41.813 1.00 16.11 153 THR B CA 1
ATOM 2382 C C . THR B 1 157 ? -25.936 20.056 -42.563 1.00 20.80 153 THR B C 1
ATOM 2383 O O . THR B 1 157 ? -26.711 21.023 -42.537 1.00 19.21 153 THR B O 1
ATOM 2387 N N . LYS B 1 158 ? -26.186 18.943 -43.242 1.00 19.28 154 LYS B N 1
ATOM 2388 C CA . LYS B 1 158 ? -27.417 18.749 -43.990 1.00 21.79 154 LYS B CA 1
ATOM 2389 C C . LYS B 1 158 ? -28.136 17.474 -43.569 1.00 19.89 154 LYS B C 1
ATOM 2390 O O . LYS B 1 158 ? -27.517 16.544 -43.040 1.00 18.58 154 LYS B O 1
ATOM 2396 N N . PRO B 1 159 ? -29.450 17.399 -43.792 1.00 16.26 155 PRO B N 1
ATOM 2397 C CA . PRO B 1 159 ? -30.188 16.172 -43.489 1.00 16.69 155 PRO B CA 1
ATOM 2398 C C . PRO B 1 159 ? -29.657 14.963 -44.256 1.00 18.69 155 PRO B C 1
ATOM 2399 O O . PRO B 1 159 ? -29.073 15.088 -45.340 1.00 18.89 155 PRO B O 1
ATOM 2403 N N A PHE B 1 160 ? -29.868 13.777 -43.678 0.46 18.96 156 PHE B N 1
ATOM 2404 N N B PHE B 1 160 ? -29.857 13.787 -43.664 0.54 18.97 156 PHE B N 1
ATOM 2405 C CA A PHE B 1 160 ? -29.604 12.514 -44.377 0.46 18.73 156 PHE B CA 1
ATOM 2406 C CA B PHE B 1 160 ? -29.637 12.516 -44.346 0.54 18.73 156 PHE B CA 1
ATOM 2407 C C A PHE B 1 160 ? -30.674 11.455 -44.066 0.46 16.73 156 PHE B C 1
ATOM 2408 C C B PHE B 1 160 ? -30.728 11.521 -43.944 0.54 16.56 156 PHE B C 1
ATOM 2409 O O A PHE B 1 160 ? -30.752 10.418 -44.741 0.46 10.43 156 PHE B O 1
ATOM 2410 O O B PHE B 1 160 ? -31.668 11.872 -43.241 0.54 13.42 156 PHE B O 1
ATOM 2425 N N . MET C 1 5 ? -39.010 4.799 12.287 1.00 34.29 1 MET C N 1
ATOM 2426 C CA . MET C 1 5 ? -39.034 5.517 11.010 1.00 33.70 1 MET C CA 1
ATOM 2427 C C . MET C 1 5 ? -38.383 4.725 9.877 1.00 32.67 1 MET C C 1
ATOM 2428 O O . MET C 1 5 ? -37.197 4.383 9.943 1.00 31.26 1 MET C O 1
ATOM 2433 N N . ILE C 1 6 ? -39.167 4.442 8.835 1.00 29.80 2 ILE C N 1
ATOM 2434 C CA . ILE C 1 6 ? -38.688 3.697 7.677 1.00 31.96 2 ILE C CA 1
ATOM 2435 C C . ILE C 1 6 ? -38.752 4.508 6.391 1.00 30.50 2 ILE C C 1
ATOM 2436 O O . ILE C 1 6 ? -38.369 3.995 5.332 1.00 29.40 2 ILE C O 1
ATOM 2441 N N . GLN C 1 7 ? -39.219 5.756 6.448 1.00 21.36 3 GLN C N 1
ATOM 2442 C CA . GLN C 1 7 ? -39.335 6.611 5.275 1.00 23.18 3 GLN C CA 1
ATOM 2443 C C . GLN C 1 7 ? -38.086 7.463 5.110 1.00 21.33 3 GLN C C 1
ATOM 2444 O O . GLN C 1 7 ? -37.603 8.064 6.078 1.00 23.17 3 GLN C O 1
ATOM 2450 N N . SER C 1 8 ? -37.573 7.525 3.883 1.00 21.08 4 SER C N 1
ATOM 2451 C CA . SER C 1 8 ? -36.350 8.272 3.619 1.00 17.26 4 SER C CA 1
ATOM 2452 C C . SER C 1 8 ? -36.473 9.040 2.305 1.00 18.99 4 SER C C 1
ATOM 2453 O O . SER C 1 8 ? -37.317 8.741 1.453 1.00 19.98 4 SER C O 1
ATOM 2456 N N . GLN C 1 9 ? -35.619 10.054 2.168 1.00 15.68 5 GLN C N 1
ATOM 2457 C CA . GLN C 1 9 ? -35.570 10.980 1.046 1.00 18.28 5 GLN C CA 1
ATOM 2458 C C . GLN C 1 9 ? -34.413 10.631 0.113 1.00 18.93 5 GLN C C 1
ATOM 2459 O O . GLN C 1 9 ? -33.438 10.005 0.528 1.00 19.72 5 GLN C O 1
ATOM 2465 N N . ILE C 1 10 ? -34.530 11.043 -1.159 1.00 18.69 6 ILE C N 1
ATOM 2466 C CA . ILE C 1 10 ? -33.435 10.825 -2.118 1.00 18.84 6 ILE C CA 1
ATOM 2467 C C . ILE C 1 10 ? -32.976 12.115 -2.792 1.00 21.19 6 ILE C C 1
ATOM 2468 O O . ILE C 1 10 ? -31.944 12.125 -3.477 1.00 24.88 6 ILE C O 1
ATOM 2473 N N . ASN C 1 11 ? -33.719 13.205 -2.606 1.00 17.98 7 ASN C N 1
ATOM 2474 C CA . ASN C 1 11 ? -33.399 14.502 -3.203 1.00 19.44 7 ASN C CA 1
ATOM 2475 C C . ASN C 1 11 ? -33.297 15.546 -2.092 1.00 20.35 7 ASN C C 1
ATOM 2476 O O . ASN C 1 11 ? -34.316 15.961 -1.525 1.00 19.37 7 ASN C O 1
ATOM 2481 N N . ARG C 1 12 ? -32.068 15.998 -1.807 1.00 15.74 8 ARG C N 1
ATOM 2482 C CA . ARG C 1 12 ? -31.858 16.907 -0.680 1.00 14.13 8 ARG C CA 1
ATOM 2483 C C . ARG C 1 12 ? -32.603 18.224 -0.830 1.00 18.10 8 ARG C C 1
ATOM 2484 O O . ARG C 1 12 ? -32.819 18.908 0.176 1.00 16.18 8 ARG C O 1
ATOM 2492 N N . ASN C 1 13 ? -32.987 18.604 -2.058 1.00 15.92 9 ASN C N 1
ATOM 2493 C CA . ASN C 1 13 ? -33.590 19.917 -2.273 1.00 17.53 9 ASN C CA 1
ATOM 2494 C C . ASN C 1 13 ? -34.928 20.063 -1.563 1.00 16.38 9 ASN C C 1
ATOM 2495 O O . ASN C 1 13 ? -35.318 21.182 -1.215 1.00 18.34 9 ASN C O 1
ATOM 2500 N N . ILE C 1 14 ? -35.655 18.958 -1.367 1.00 21.23 10 ILE C N 1
ATOM 2501 C CA . ILE C 1 14 ? -36.943 19.019 -0.669 1.00 19.26 10 ILE C CA 1
ATOM 2502 C C . ILE C 1 14 ? -36.750 19.535 0.755 1.00 16.64 10 ILE C C 1
ATOM 2503 O O . ILE C 1 14 ? -37.362 20.529 1.166 1.00 18.76 10 ILE C O 1
ATOM 2508 N N . ARG C 1 15 ? -35.885 18.871 1.522 1.00 17.72 11 ARG C N 1
ATOM 2509 C CA . ARG C 1 15 ? -35.650 19.290 2.901 1.00 17.48 11 ARG C CA 1
ATOM 2510 C C . ARG C 1 15 ? -34.857 20.589 2.980 1.00 16.55 11 ARG C C 1
ATOM 2511 O O . ARG C 1 15 ? -34.972 21.317 3.973 1.00 17.55 11 ARG C O 1
ATOM 2519 N N . LEU C 1 16 ? -34.043 20.901 1.967 1.00 14.60 12 LEU C N 1
ATOM 2520 C CA . LEU C 1 16 ? -33.337 22.173 2.021 1.00 15.55 12 LEU C CA 1
ATOM 2521 C C . LEU C 1 16 ? -34.260 23.339 1.685 1.00 19.23 12 LEU C C 1
ATOM 2522 O O . LEU C 1 16 ? -34.112 24.424 2.261 1.00 18.55 12 LEU C O 1
ATOM 2527 N N . ASP C 1 17 ? -35.237 23.126 0.797 1.00 18.59 13 ASP C N 1
ATOM 2528 C CA . ASP C 1 17 ? -36.266 24.136 0.583 1.00 22.66 13 ASP C CA 1
ATOM 2529 C C . ASP C 1 17 ? -37.074 24.367 1.854 1.00 19.75 13 ASP C C 1
ATOM 2530 O O . ASP C 1 17 ? -37.380 25.514 2.199 1.00 23.68 13 ASP C O 1
ATOM 2535 N N . LEU C 1 18 ? -37.408 23.289 2.575 1.00 19.79 14 LEU C N 1
ATOM 2536 C CA . LEU C 1 18 ? -38.080 23.438 3.862 1.00 17.78 14 LEU C CA 1
ATOM 2537 C C . LEU C 1 18 ? -37.207 24.208 4.847 1.00 22.82 14 LEU C C 1
ATOM 2538 O O . LEU C 1 18 ? -37.702 25.054 5.601 1.00 21.85 14 LEU C O 1
ATOM 2543 N N . ALA C 1 19 ? -35.898 23.942 4.839 1.00 19.37 15 ALA C N 1
ATOM 2544 C CA . ALA C 1 19 ? -34.998 24.665 5.732 1.00 16.16 15 ALA C CA 1
ATOM 2545 C C . ALA C 1 19 ? -35.070 26.169 5.500 1.00 16.47 15 ALA C C 1
ATOM 2546 O O . ALA C 1 19 ? -35.074 26.945 6.460 1.00 18.18 15 ALA C O 1
ATOM 2548 N N . ASP C 1 20 ? -35.093 26.600 4.231 1.00 19.00 16 ASP C N 1
ATOM 2549 C CA . ASP C 1 20 ? -35.185 28.028 3.924 1.00 18.89 16 ASP C CA 1
ATOM 2550 C C . ASP C 1 20 ? -36.466 28.632 4.489 1.00 20.82 16 ASP C C 1
ATOM 2551 O O . ASP C 1 20 ? -36.448 29.737 5.048 1.00 18.20 16 ASP C O 1
ATOM 2556 N N . ALA C 1 21 ? -37.588 27.925 4.330 1.00 21.24 17 ALA C N 1
ATOM 2557 C CA . ALA C 1 21 ? -38.850 28.396 4.892 1.00 21.57 17 ALA C CA 1
ATOM 2558 C C . ALA C 1 21 ? -38.780 28.449 6.412 1.00 23.92 17 ALA C C 1
ATOM 2559 O O . ALA C 1 21 ? -39.299 29.383 7.038 1.00 26.50 17 ALA C O 1
ATOM 2561 N N . ILE C 1 22 ? -38.136 27.455 7.023 1.00 21.32 18 ILE C N 1
ATOM 2562 C CA . ILE C 1 22 ? -37.971 27.459 8.470 1.00 21.33 18 ILE C CA 1
ATOM 2563 C C . ILE C 1 22 ? -37.181 28.681 8.904 1.00 22.45 18 ILE C C 1
ATOM 2564 O O . ILE C 1 22 ? -37.537 29.357 9.879 1.00 22.50 18 ILE C O 1
ATOM 2569 N N . LEU C 1 23 ? -36.106 29.000 8.175 1.00 20.54 19 LEU C N 1
ATOM 2570 C CA . LEU C 1 23 ? -35.264 30.128 8.556 1.00 20.45 19 LEU C CA 1
ATOM 2571 C C . LEU C 1 23 ? -36.005 31.453 8.438 1.00 18.79 19 LEU C C 1
ATOM 2572 O O . LEU C 1 23 ? -35.750 32.369 9.229 1.00 19.25 19 LEU C O 1
ATOM 2577 N N . LEU C 1 24 ? -36.911 31.574 7.465 1.00 21.07 20 LEU C N 1
ATOM 2578 C CA . LEU C 1 24 ? -37.677 32.811 7.336 1.00 24.21 20 LEU C CA 1
ATOM 2579 C C . LEU C 1 24 ? -38.624 32.979 8.515 1.00 24.27 20 LEU C C 1
ATOM 2580 O O . LEU C 1 24 ? -38.640 34.032 9.168 1.00 23.02 20 LEU C O 1
ATOM 2585 N N . SER C 1 25 ? -39.407 31.936 8.811 1.00 23.20 21 SER C N 1
ATOM 2586 C CA . SER C 1 25 ? -40.304 31.963 9.965 1.00 23.26 21 SER C CA 1
ATOM 2587 C C . SER C 1 25 ? -39.544 32.220 11.258 1.00 27.92 21 SER C C 1
ATOM 2588 O O . SER C 1 25 ? -39.998 32.985 12.119 1.00 22.89 21 SER C O 1
ATOM 2591 N N . LYS C 1 26 ? -38.389 31.570 11.417 1.00 22.65 22 LYS C N 1
ATOM 2592 C CA . LYS C 1 26 ? -37.562 31.765 12.599 1.00 22.12 22 LYS C CA 1
ATOM 2593 C C . LYS C 1 26 ? -37.131 33.219 12.748 1.00 21.52 22 LYS C C 1
ATOM 2594 O O . LYS C 1 26 ? -37.126 33.765 13.859 1.00 22.24 22 LYS C O 1
ATOM 2600 N N . ALA C 1 27 ? -36.749 33.858 11.642 1.00 21.86 23 ALA C N 1
ATOM 2601 C CA . ALA C 1 27 ? -36.317 35.248 11.703 1.00 20.51 23 ALA C CA 1
ATOM 2602 C C . ALA C 1 27 ? -37.491 36.173 11.996 1.00 21.77 23 ALA C C 1
ATOM 2603 O O . ALA C 1 27 ? -37.363 37.120 12.782 1.00 21.66 23 ALA C O 1
ATOM 2605 N N . LYS C 1 28 ? -38.639 35.919 11.360 1.00 23.84 24 LYS C N 1
ATOM 2606 C CA . LYS C 1 28 ? -39.813 36.745 11.625 1.00 26.25 24 LYS C CA 1
ATOM 2607 C C . LYS C 1 28 ? -40.222 36.672 13.087 1.00 28.38 24 LYS C C 1
ATOM 2608 O O . LYS C 1 28 ? -40.679 37.673 13.653 1.00 28.81 24 LYS C O 1
ATOM 2614 N N . LYS C 1 29 ? -40.044 35.514 13.719 1.00 24.75 25 LYS C N 1
ATOM 2615 C CA . LYS C 1 29 ? -40.434 35.312 15.108 1.00 26.46 25 LYS C CA 1
ATOM 2616 C C . LYS C 1 29 ? -39.326 35.653 16.098 1.00 25.81 25 LYS C C 1
ATOM 2617 O O . LYS C 1 29 ? -39.528 35.490 17.305 1.00 26.93 25 LYS C O 1
ATOM 2623 N N . ASP C 1 30 ? -38.170 36.119 15.617 1.00 24.89 26 ASP C N 1
ATOM 2624 C CA . ASP C 1 30 ? -37.027 36.482 16.459 1.00 25.91 26 ASP C CA 1
ATOM 2625 C C . ASP C 1 30 ? -36.640 35.332 17.393 1.00 23.58 26 ASP C C 1
ATOM 2626 O O . ASP C 1 30 ? -36.344 35.527 18.573 1.00 25.08 26 ASP C O 1
ATOM 2631 N N . LEU C 1 31 ? -36.607 34.118 16.842 1.00 23.94 27 LEU C N 1
ATOM 2632 C CA . LEU C 1 31 ? -36.295 32.908 17.592 1.00 22.21 27 LEU C CA 1
ATOM 2633 C C . LEU C 1 31 ? -34.825 32.524 17.428 1.00 24.62 27 LEU C C 1
ATOM 2634 O O . LEU C 1 31 ? -34.219 32.767 16.383 1.00 22.88 27 LEU C O 1
ATOM 2639 N N . SER C 1 32 ? -34.260 31.909 18.466 1.00 19.11 28 SER C N 1
ATOM 2640 C CA . SER C 1 32 ? -32.927 31.319 18.398 1.00 19.88 28 SER C CA 1
ATOM 2641 C C . SER C 1 32 ? -33.039 29.801 18.278 1.00 22.08 28 SER C C 1
ATOM 2642 O O . SER C 1 32 ? -34.071 29.203 18.593 1.00 18.89 28 SER C O 1
ATOM 2645 N N . PHE C 1 33 ? -31.952 29.172 17.823 1.00 17.89 29 PHE C N 1
ATOM 2646 C CA . PHE C 1 33 ? -31.943 27.715 17.760 1.00 17.59 29 PHE C CA 1
ATOM 2647 C C . PHE C 1 33 ? -31.983 27.102 19.154 1.00 20.57 29 PHE C C 1
ATOM 2648 O O . PHE C 1 33 ? -32.621 26.062 19.356 1.00 19.21 29 PHE C O 1
ATOM 2656 N N . ALA C 1 34 ? -31.302 27.721 20.126 1.00 18.84 30 ALA C N 1
ATOM 2657 C CA . ALA C 1 34 ? -31.349 27.197 21.489 1.00 19.90 30 ALA C CA 1
ATOM 2658 C C . ALA C 1 34 ? -32.780 27.155 22.014 1.00 22.35 30 ALA C C 1
ATOM 2659 O O . ALA C 1 34 ? -33.193 26.173 22.646 1.00 24.71 30 ALA C O 1
ATOM 2661 N N . GLU C 1 35 ? -33.566 28.191 21.745 1.00 22.11 31 GLU C N 1
ATOM 2662 C CA . GLU C 1 35 ? -34.921 28.168 22.273 1.00 26.60 31 GLU C CA 1
ATOM 2663 C C . GLU C 1 35 ? -35.875 27.332 21.425 1.00 28.28 31 GLU C C 1
ATOM 2664 O O . GLU C 1 35 ? -36.848 26.794 21.967 1.00 26.27 31 GLU C O 1
ATOM 2670 N N . ILE C 1 36 ? -35.596 27.140 20.134 1.00 23.57 32 ILE C N 1
ATOM 2671 C CA . ILE C 1 36 ? -36.394 26.177 19.379 1.00 21.80 32 ILE C CA 1
ATOM 2672 C C . ILE C 1 36 ? -36.180 24.766 19.921 1.00 24.64 32 ILE C C 1
ATOM 2673 O O . ILE C 1 36 ? -37.119 23.962 19.988 1.00 27.40 32 ILE C O 1
ATOM 2678 N N . ALA C 1 37 ? -34.951 24.450 20.340 1.00 21.02 33 ALA C N 1
ATOM 2679 C CA . ALA C 1 37 ? -34.627 23.118 20.833 1.00 21.70 33 ALA C CA 1
ATOM 2680 C C . ALA C 1 37 ? -35.060 22.909 22.278 1.00 26.69 33 ALA C C 1
ATOM 2681 O O . ALA C 1 37 ? -35.151 21.759 22.726 1.00 24.62 33 ALA C O 1
ATOM 2683 N N . ASP C 1 38 ? -35.313 23.993 23.008 1.00 24.58 34 ASP C N 1
ATOM 2684 C CA . ASP C 1 38 ? -35.778 23.900 24.386 1.00 30.14 34 ASP C CA 1
ATOM 2685 C C . ASP C 1 38 ? -37.055 23.073 24.480 1.00 25.69 34 ASP C C 1
ATOM 2686 O O . ASP C 1 38 ? -38.017 23.304 23.741 1.00 32.46 34 ASP C O 1
ATOM 2691 N N . GLY C 1 39 ? -37.060 22.102 25.399 1.00 29.73 35 GLY C N 1
ATOM 2692 C CA . GLY C 1 39 ? -38.220 21.269 25.633 1.00 33.98 35 GLY C CA 1
ATOM 2693 C C . GLY C 1 39 ? -38.316 20.030 24.769 1.00 38.86 35 GLY C C 1
ATOM 2694 O O . GLY C 1 39 ? -39.224 19.213 24.982 1.00 33.84 35 GLY C O 1
ATOM 2695 N N . THR C 1 40 ? -37.424 19.865 23.790 1.00 28.92 36 THR C N 1
ATOM 2696 C CA . THR C 1 40 ? -37.421 18.658 22.976 1.00 30.82 36 THR C CA 1
ATOM 2697 C C . THR C 1 40 ? -36.660 17.512 23.623 1.00 27.64 36 THR C C 1
ATOM 2698 O O . THR C 1 40 ? -36.780 16.373 23.160 1.00 30.90 36 THR C O 1
ATOM 2702 N N . GLY C 1 41 ? -35.867 17.784 24.656 1.00 27.48 37 GLY C N 1
ATOM 2703 C CA . GLY C 1 41 ? -34.974 16.786 25.194 1.00 27.76 37 GLY C CA 1
ATOM 2704 C C . GLY C 1 41 ? -33.770 16.469 24.335 1.00 29.56 37 GLY C C 1
ATOM 2705 O O . GLY C 1 41 ? -33.014 15.555 24.678 1.00 27.42 37 GLY C O 1
ATOM 2706 N N . LEU C 1 42 ? -33.562 17.185 23.231 1.00 26.31 38 LEU C N 1
ATOM 2707 C CA . LEU C 1 42 ? -32.474 16.903 22.306 1.00 23.78 38 LEU C CA 1
ATOM 2708 C C . LEU C 1 42 ? -31.470 18.050 22.278 1.00 20.84 38 LEU C C 1
ATOM 2709 O O . LEU C 1 42 ? -31.833 19.216 22.454 1.00 22.09 38 LEU C O 1
ATOM 2714 N N . ALA C 1 43 ? -30.204 17.701 22.044 1.00 19.45 39 ALA C N 1
ATOM 2715 C CA . ALA C 1 43 ? -29.138 18.693 21.987 1.00 17.65 39 ALA C CA 1
ATOM 2716 C C . ALA C 1 43 ? -29.383 19.698 20.865 1.00 17.18 39 ALA C C 1
ATOM 2717 O O . ALA C 1 43 ? -29.932 19.367 19.809 1.00 18.85 39 ALA C O 1
ATOM 2719 N N . GLU C 1 44 ? -28.957 20.944 21.102 1.00 19.11 40 GLU C N 1
ATOM 2720 C CA . GLU C 1 44 ? -29.202 22.009 20.134 1.00 20.22 40 GLU C CA 1
ATOM 2721 C C . GLU C 1 44 ? -28.554 21.705 18.785 1.00 16.43 40 GLU C C 1
ATOM 2722 O O . GLU C 1 44 ? -29.133 22.030 17.737 1.00 16.97 40 GLU C O 1
ATOM 2728 N N . ALA C 1 45 ? -27.384 21.055 18.779 1.00 17.55 41 ALA C N 1
ATOM 2729 C CA . ALA C 1 45 ? -26.753 20.730 17.500 1.00 17.74 41 ALA C CA 1
ATOM 2730 C C . ALA C 1 45 ? -27.582 19.716 16.718 1.00 19.78 41 ALA C C 1
ATOM 2731 O O . ALA C 1 45 ? -27.660 19.787 15.482 1.00 16.87 41 ALA C O 1
ATOM 2733 N N . PHE C 1 46 ? -28.218 18.772 17.416 1.00 15.61 42 PHE C N 1
ATOM 2734 C CA . PHE C 1 46 ? -29.020 17.771 16.725 1.00 15.80 42 PHE C CA 1
ATOM 2735 C C . PHE C 1 46 ? -30.294 18.384 16.152 1.00 15.34 42 PHE C C 1
ATOM 2736 O O . PHE C 1 46 ? -30.620 18.173 14.975 1.00 14.64 42 PHE C O 1
ATOM 2744 N N . VAL C 1 47 ? -31.038 19.148 16.968 1.00 15.46 43 VAL C N 1
ATOM 2745 C CA . VAL C 1 47 ? -32.272 19.764 16.487 1.00 17.82 43 VAL C CA 1
ATOM 2746 C C . VAL C 1 47 ? -31.978 20.737 15.354 1.00 14.51 43 VAL C C 1
ATOM 2747 O O . VAL C 1 47 ? -32.680 20.755 14.340 1.00 14.86 43 VAL C O 1
ATOM 2751 N N . THR C 1 48 ? -30.941 21.565 15.512 1.00 14.67 44 THR C N 1
ATOM 2752 C CA . THR C 1 48 ? -30.595 22.512 14.460 1.00 15.05 44 THR C CA 1
ATOM 2753 C C . THR C 1 48 ? -30.281 21.783 13.161 1.00 12.86 44 THR C C 1
ATOM 2754 O O . THR C 1 48 ? -30.768 22.158 12.088 1.00 13.15 44 THR C O 1
ATOM 2758 N N . ALA C 1 49 ? -29.508 20.704 13.253 1.00 13.18 45 ALA C N 1
ATOM 2759 C CA . ALA C 1 49 ? -29.178 19.933 12.058 1.00 12.50 45 ALA C CA 1
ATOM 2760 C C . ALA C 1 49 ? -30.427 19.385 11.379 1.00 14.71 45 ALA C C 1
ATOM 2761 O O . ALA C 1 49 ? -30.534 19.411 10.143 1.00 12.99 45 ALA C O 1
ATOM 2763 N N . ALA C 1 50 ? -31.395 18.898 12.164 1.00 13.42 46 ALA C N 1
ATOM 2764 C CA . ALA C 1 50 ? -32.638 18.418 11.567 1.00 14.14 46 ALA C CA 1
ATOM 2765 C C . ALA C 1 50 ? -33.379 19.535 10.838 1.00 15.84 46 ALA C C 1
ATOM 2766 O O . ALA C 1 50 ? -33.876 19.337 9.720 1.00 15.40 46 ALA C O 1
ATOM 2768 N N . LEU C 1 51 ? -33.476 20.718 11.457 1.00 13.87 47 LEU C N 1
ATOM 2769 C CA . LEU C 1 51 ? -34.139 21.841 10.802 1.00 16.56 47 LEU C CA 1
ATOM 2770 C C . LEU C 1 51 ? -33.470 22.155 9.473 1.00 14.35 47 LEU C C 1
ATOM 2771 O O . LEU C 1 51 ? -34.144 22.465 8.482 1.00 15.19 47 LEU C O 1
ATOM 2776 N N . LEU C 1 52 ? -32.142 22.048 9.435 1.00 14.73 48 LEU C N 1
ATOM 2777 C CA . LEU C 1 52 ? -31.345 22.329 8.254 1.00 13.55 48 LEU C CA 1
ATOM 2778 C C . LEU C 1 52 ? -31.213 21.116 7.331 1.00 16.44 48 LEU C C 1
ATOM 2779 O O . LEU C 1 52 ? -30.407 21.146 6.388 1.00 15.62 48 LEU C O 1
ATOM 2784 N N . GLY C 1 53 ? -32.009 20.071 7.559 1.00 13.70 49 GLY C N 1
ATOM 2785 C CA . GLY C 1 53 ? -32.156 18.985 6.614 1.00 13.04 49 GLY C CA 1
ATOM 2786 C C . GLY C 1 53 ? -31.189 17.839 6.771 1.00 13.67 49 GLY C C 1
ATOM 2787 O O . GLY C 1 53 ? -31.123 16.987 5.872 1.00 12.42 49 GLY C O 1
ATOM 2788 N N . GLN C 1 54 ? -30.466 17.760 7.892 1.00 13.92 50 GLN C N 1
ATOM 2789 C CA . GLN C 1 54 ? -29.372 16.807 8.035 1.00 13.80 50 GLN C CA 1
ATOM 2790 C C . GLN C 1 54 ? -29.614 15.747 9.092 1.00 13.59 50 GLN C C 1
ATOM 2791 O O . GLN C 1 54 ? -28.750 14.888 9.288 1.00 13.44 50 GLN C O 1
ATOM 2797 N N . GLN C 1 55 ? -30.761 15.783 9.771 1.00 14.39 51 GLN C N 1
ATOM 2798 C CA . GLN C 1 55 ? -31.148 14.756 10.728 1.00 13.28 51 GLN C CA 1
ATOM 2799 C C . GLN C 1 55 ? -32.659 14.599 10.656 1.00 14.01 51 GLN C C 1
ATOM 2800 O O . GLN C 1 55 ? -33.363 15.424 10.068 1.00 16.62 51 GLN C O 1
ATOM 2806 N N . ALA C 1 56 ? -33.150 13.523 11.268 1.00 16.34 52 ALA C N 1
ATOM 2807 C CA . ALA C 1 56 ? -34.578 13.248 11.369 1.00 20.04 52 ALA C CA 1
ATOM 2808 C C . ALA C 1 56 ? -35.037 13.515 12.797 1.00 17.51 52 ALA C C 1
ATOM 2809 O O . ALA C 1 56 ? -34.394 13.060 13.745 1.00 19.07 52 ALA C O 1
ATOM 2811 N N . LEU C 1 57 ? -36.144 14.257 12.944 1.00 20.51 53 LEU C N 1
ATOM 2812 C CA . LEU C 1 57 ? -36.623 14.462 14.313 1.00 21.06 53 LEU C CA 1
ATOM 2813 C C . LEU C 1 57 ? -37.611 13.370 14.701 1.00 22.26 53 LEU C C 1
ATOM 2814 O O . LEU C 1 57 ? -38.414 12.939 13.867 1.00 23.91 53 LEU C O 1
ATOM 2819 N N . PRO C 1 58 ? -37.576 12.913 15.954 1.00 22.47 54 PRO C N 1
ATOM 2820 C CA . PRO C 1 58 ? -38.659 12.053 16.439 1.00 27.41 54 PRO C CA 1
ATOM 2821 C C . PRO C 1 58 ? -39.981 12.801 16.364 1.00 28.61 54 PRO C C 1
ATOM 2822 O O . PRO C 1 58 ? -40.025 14.034 16.336 1.00 26.77 54 PRO C O 1
ATOM 2826 N N . ALA C 1 59 ? -41.072 12.030 16.324 1.00 29.07 55 ALA C N 1
ATOM 2827 C CA . ALA C 1 59 ? -42.398 12.612 16.134 1.00 31.26 55 ALA C CA 1
ATOM 2828 C C . ALA C 1 59 ? -42.696 13.709 17.152 1.00 29.29 55 ALA C C 1
ATOM 2829 O O . ALA C 1 59 ? -43.201 14.778 16.791 1.00 28.36 55 ALA C O 1
ATOM 2831 N N . ASP C 1 60 ? -42.381 13.470 18.427 1.00 31.45 56 ASP C N 1
ATOM 2832 C CA . ASP C 1 60 ? -42.702 14.452 19.463 1.00 37.19 56 ASP C CA 1
ATOM 2833 C C . ASP C 1 60 ? -41.982 15.771 19.215 1.00 31.66 56 ASP C C 1
ATOM 2834 O O . ASP C 1 60 ? -42.596 16.845 19.252 1.00 26.99 56 ASP C O 1
ATOM 2839 N N . ALA C 1 61 ? -40.672 15.711 18.973 1.00 28.41 57 ALA C N 1
ATOM 2840 C CA . ALA C 1 61 ? -39.921 16.941 18.752 1.00 28.12 57 ALA C CA 1
ATOM 2841 C C . ALA C 1 61 ? -40.342 17.627 17.458 1.00 25.76 57 ALA C C 1
ATOM 2842 O O . ALA C 1 61 ? -40.354 18.861 17.389 1.00 27.67 57 ALA C O 1
ATOM 2844 N N . ALA C 1 62 ? -40.718 16.854 16.437 1.00 25.11 58 ALA C N 1
ATOM 2845 C CA . ALA C 1 62 ? -41.174 17.454 15.186 1.00 23.63 58 ALA C CA 1
ATOM 2846 C C . ALA C 1 62 ? -42.433 18.286 15.401 1.00 30.78 58 ALA C C 1
ATOM 2847 O O . ALA C 1 62 ? -42.545 19.407 14.891 1.00 24.50 58 ALA C O 1
ATOM 2849 N N . ARG C 1 63 ? -43.402 17.743 16.144 1.00 27.82 59 ARG C N 1
ATOM 2850 C CA . ARG C 1 63 ? -44.621 18.498 16.427 1.00 34.08 59 ARG C CA 1
ATOM 2851 C C . ARG C 1 63 ? -44.320 19.726 17.272 1.00 27.05 59 ARG C C 1
ATOM 2852 O O . ARG C 1 63 ? -44.912 20.792 17.073 1.00 32.34 59 ARG C O 1
ATOM 2860 N N . LEU C 1 64 ? -43.383 19.594 18.207 1.00 25.18 60 LEU C N 1
ATOM 2861 C CA . LEU C 1 64 ? -43.088 20.663 19.150 1.00 23.54 60 LEU C CA 1
ATOM 2862 C C . LEU C 1 64 ? -42.382 21.829 18.458 1.00 33.65 60 LEU C C 1
ATOM 2863 O O . LEU C 1 64 ? -42.774 22.991 18.628 1.00 30.79 60 LEU C O 1
ATOM 2868 N N . VAL C 1 65 ? -41.345 21.546 17.660 1.00 31.02 61 VAL C N 1
ATOM 2869 C CA . VAL C 1 65 ? -40.712 22.631 16.910 1.00 26.82 61 VAL C CA 1
ATOM 2870 C C . VAL C 1 65 ? -41.633 23.139 15.810 1.00 27.69 61 VAL C C 1
ATOM 2871 O O . VAL C 1 65 ? -41.587 24.325 15.457 1.00 26.42 61 VAL C O 1
ATOM 2875 N N . GLY C 1 66 ? -42.482 22.270 15.251 1.00 31.13 62 GLY C N 1
ATOM 2876 C CA . GLY C 1 66 ? -43.380 22.704 14.198 1.00 33.26 62 GLY C CA 1
ATOM 2877 C C . GLY C 1 66 ? -44.403 23.710 14.683 1.00 36.72 62 GLY C C 1
ATOM 2878 O O . GLY C 1 66 ? -44.796 24.614 13.937 1.00 34.52 62 GLY C O 1
ATOM 2879 N N . ALA C 1 67 ? -44.843 23.571 15.935 1.00 36.07 63 ALA C N 1
ATOM 2880 C CA . ALA C 1 67 ? -45.726 24.567 16.531 1.00 36.12 63 ALA C CA 1
ATOM 2881 C C . ALA C 1 67 ? -44.996 25.888 16.747 1.00 34.32 63 ALA C C 1
ATOM 2882 O O . ALA C 1 67 ? -45.504 26.951 16.370 1.00 38.98 63 ALA C O 1
ATOM 2884 N N . LYS C 1 68 ? -43.803 25.841 17.358 1.00 29.74 64 LYS C N 1
ATOM 2885 C CA . LYS C 1 68 ? -43.030 27.061 17.591 1.00 33.59 64 LYS C CA 1
ATOM 2886 C C . LYS C 1 68 ? -42.804 27.854 16.313 1.00 33.03 64 LYS C C 1
ATOM 2887 O O . LYS C 1 68 ? -42.773 29.092 16.345 1.00 29.28 64 LYS C O 1
ATOM 2893 N N . LEU C 1 69 ? -42.644 27.168 15.186 1.00 32.10 65 LEU C N 1
ATOM 2894 C CA . LEU C 1 69 ? -42.318 27.804 13.920 1.00 27.56 65 LEU C CA 1
ATOM 2895 C C . LEU C 1 69 ? -43.516 27.907 12.988 1.00 30.37 65 LEU C C 1
ATOM 2896 O O . LEU C 1 69 ? -43.381 28.453 11.885 1.00 28.10 65 LEU C O 1
ATOM 2901 N N . ASP C 1 70 ? -44.676 27.388 13.400 1.00 35.72 66 ASP C N 1
ATOM 2902 C CA . ASP C 1 70 ? -45.924 27.525 12.646 1.00 35.74 66 ASP C CA 1
ATOM 2903 C C . ASP C 1 70 ? -45.823 26.819 11.291 1.00 35.10 66 ASP C C 1
ATOM 2904 O O . ASP C 1 70 ? -46.164 27.368 10.239 1.00 33.17 66 ASP C O 1
ATOM 2909 N N . LEU C 1 71 ? -45.344 25.579 11.329 1.00 28.36 67 LEU C N 1
ATOM 2910 C CA . LEU C 1 71 ? -45.202 24.753 10.142 1.00 33.52 67 LEU C CA 1
ATOM 2911 C C . LEU C 1 71 ? -46.501 24.005 9.860 1.00 35.93 67 LEU C C 1
ATOM 2912 O O . LEU C 1 71 ? -47.216 23.599 10.779 1.00 38.55 67 LEU C O 1
ATOM 2917 N N . ASP C 1 72 ? -46.795 23.813 8.575 1.00 34.54 68 ASP C N 1
ATOM 2918 C CA . ASP C 1 72 ? -47.943 23.003 8.190 1.00 38.45 68 ASP C CA 1
ATOM 2919 C C . ASP C 1 72 ? -47.649 21.520 8.432 1.00 37.94 68 ASP C C 1
ATOM 2920 O O . ASP C 1 72 ? -46.554 21.131 8.847 1.00 37.05 68 ASP C O 1
ATOM 2925 N N . GLU C 1 73 ? -48.646 20.673 8.156 1.00 34.18 69 GLU C N 1
ATOM 2926 C CA . GLU C 1 73 ? -48.524 19.261 8.513 1.00 41.02 69 GLU C CA 1
ATOM 2927 C C . GLU C 1 73 ? -47.566 18.520 7.590 1.00 37.41 69 GLU C C 1
ATOM 2928 O O . GLU C 1 73 ? -46.861 17.604 8.032 1.00 31.68 69 GLU C O 1
ATOM 2934 N N . ASP C 1 74 ? -47.535 18.881 6.307 1.00 35.20 70 ASP C N 1
ATOM 2935 C CA . ASP C 1 74 ? -46.573 18.257 5.410 1.00 36.62 70 ASP C CA 1
ATOM 2936 C C . ASP C 1 74 ? -45.144 18.567 5.836 1.00 33.69 70 ASP C C 1
ATOM 2937 O O . ASP C 1 74 ? -44.263 17.707 5.720 1.00 29.06 70 ASP C O 1
ATOM 2942 N N . SER C 1 75 ? -44.906 19.770 6.363 1.00 33.61 71 SER C N 1
ATOM 2943 C CA . SER C 1 75 ? -43.567 20.130 6.823 1.00 30.98 71 SER C CA 1
ATOM 2944 C C . SER C 1 75 ? -43.177 19.342 8.069 1.00 32.78 71 SER C C 1
ATOM 2945 O O . SER C 1 75 ? -42.036 18.881 8.186 1.00 29.28 71 SER C O 1
ATOM 2948 N N . ILE C 1 76 ? -44.107 19.188 9.015 1.00 27.39 72 ILE C N 1
ATOM 2949 C CA . ILE C 1 76 ? -43.807 18.446 10.235 1.00 27.15 72 ILE C CA 1
ATOM 2950 C C . ILE C 1 76 ? -43.530 16.984 9.911 1.00 26.90 72 ILE C C 1
ATOM 2951 O O . ILE C 1 76 ? -42.662 16.349 10.526 1.00 25.99 72 ILE C O 1
ATOM 2956 N N . LEU C 1 77 ? -44.243 16.429 8.927 1.00 26.14 73 LEU C N 1
ATOM 2957 C CA . LEU C 1 77 ? -43.928 15.078 8.474 1.00 27.17 73 LEU C CA 1
ATOM 2958 C C . LEU C 1 77 ? -42.541 15.018 7.837 1.00 27.44 73 LEU C C 1
ATOM 2959 O O . LEU C 1 77 ? -41.776 14.086 8.105 1.00 25.60 73 LEU C O 1
ATOM 2964 N N . LEU C 1 78 ? -42.206 15.995 6.983 1.00 25.78 74 LEU C N 1
ATOM 2965 C CA . LEU C 1 78 ? -40.901 15.982 6.317 1.00 24.25 74 LEU C CA 1
ATOM 2966 C C . LEU C 1 78 ? -39.754 15.956 7.315 1.00 23.28 74 LEU C C 1
ATOM 2967 O O . LEU C 1 78 ? -38.758 15.254 7.100 1.00 21.37 74 LEU C O 1
ATOM 2972 N N . LEU C 1 79 ? -39.868 16.718 8.407 1.00 22.61 75 LEU C N 1
ATOM 2973 C CA . LEU C 1 79 ? -38.805 16.775 9.408 1.00 20.74 75 LEU C CA 1
ATOM 2974 C C . LEU C 1 79 ? -38.539 15.420 10.051 1.00 21.02 75 LEU C C 1
ATOM 2975 O O . LEU C 1 79 ? -37.460 15.213 10.626 1.00 20.06 75 LEU C O 1
ATOM 2980 N N . GLN C 1 80 ? -39.505 14.501 9.982 1.00 21.08 76 GLN C N 1
ATOM 2981 C CA . GLN C 1 80 ? -39.369 13.165 10.544 1.00 20.44 76 GLN C CA 1
ATOM 2982 C C . GLN C 1 80 ? -38.763 12.164 9.570 1.00 19.33 76 GLN C C 1
ATOM 2983 O O . GLN C 1 80 ? -38.348 11.079 9.999 1.00 22.27 76 GLN C O 1
ATOM 2989 N N . MET C 1 81 ? -38.722 12.496 8.282 1.00 19.89 77 MET C N 1
ATOM 2990 C CA . MET C 1 81 ? -38.149 11.614 7.275 1.00 23.11 77 MET C CA 1
ATOM 2991 C C . MET C 1 81 ? -36.634 11.589 7.388 1.00 20.21 77 MET C C 1
ATOM 2992 O O . MET C 1 81 ? -36.002 12.587 7.739 1.00 19.55 77 MET C O 1
ATOM 2997 N N . ILE C 1 82 ? -36.057 10.434 7.071 1.00 18.48 78 ILE C N 1
ATOM 2998 C CA . ILE C 1 82 ? -34.606 10.266 7.045 1.00 16.58 78 ILE C CA 1
ATOM 2999 C C . ILE C 1 82 ? -34.087 11.035 5.835 1.00 16.20 78 ILE C C 1
ATOM 3000 O O . ILE C 1 82 ? -34.543 10.801 4.703 1.00 18.83 78 ILE C O 1
ATOM 3005 N N . PRO C 1 83 ? -33.143 11.954 6.023 1.00 15.54 79 PRO C N 1
ATOM 3006 C CA . PRO C 1 83 ? -32.751 12.850 4.935 1.00 15.13 79 PRO C CA 1
ATOM 3007 C C . PRO C 1 83 ? -31.732 12.229 3.988 1.00 13.14 79 PRO C C 1
ATOM 3008 O O . PRO C 1 83 ? -31.084 11.225 4.286 1.00 14.00 79 PRO C O 1
ATOM 3012 N N . LEU C 1 84 ? -31.647 12.836 2.805 1.00 13.61 80 LEU C N 1
ATOM 3013 C CA . LEU C 1 84 ? -30.495 12.700 1.911 1.00 13.54 80 LEU C CA 1
ATOM 3014 C C . LEU C 1 84 ? -29.500 13.757 2.378 1.00 12.23 80 LEU C C 1
ATOM 3015 O O . LEU C 1 84 ? -29.655 14.951 2.096 1.00 12.43 80 LEU C O 1
ATOM 3020 N N . ARG C 1 85 ? -28.508 13.324 3.143 1.00 12.53 81 ARG C N 1
ATOM 3021 C CA . ARG C 1 85 ? -27.638 14.264 3.832 1.00 11.44 81 ARG C CA 1
ATOM 3022 C C . ARG C 1 85 ? -26.562 14.828 2.911 1.00 11.75 81 ARG C C 1
ATOM 3023 O O . ARG C 1 85 ? -26.168 14.210 1.917 1.00 11.98 81 ARG C O 1
ATOM 3031 N N . GLY C 1 86 ? -26.094 16.018 3.261 1.00 12.13 82 GLY C N 1
ATOM 3032 C CA . GLY C 1 86 ? -25.063 16.726 2.522 1.00 11.89 82 GLY C CA 1
ATOM 3033 C C . GLY C 1 86 ? -25.438 18.184 2.402 1.00 12.25 82 GLY C C 1
ATOM 3034 O O . GLY C 1 86 ? -26.241 18.551 1.541 1.00 13.73 82 GLY C O 1
ATOM 3035 N N . CYS C 1 87 ? -24.900 19.024 3.287 1.00 10.65 83 CYS C N 1
ATOM 3036 C CA . CYS C 1 87 ? -25.298 20.424 3.352 1.00 10.62 83 CYS C CA 1
ATOM 3037 C C . CYS C 1 87 ? -24.466 21.348 2.470 1.00 13.10 83 CYS C C 1
ATOM 3038 O O . CYS C 1 87 ? -24.838 22.521 2.324 1.00 13.60 83 CYS C O 1
ATOM 3041 N N . ILE C 1 88 ? -23.344 20.886 1.917 1.00 13.06 84 ILE C N 1
ATOM 3042 C CA . ILE C 1 88 ? -22.453 21.762 1.163 1.00 11.31 84 ILE C CA 1
ATOM 3043 C C . ILE C 1 88 ? -22.943 21.801 -0.277 1.00 12.92 84 ILE C C 1
ATOM 3044 O O . ILE C 1 88 ? -23.227 20.756 -0.874 1.00 14.50 84 ILE C O 1
ATOM 3049 N N . ASP C 1 89 ? -23.053 23.009 -0.829 1.00 13.37 85 ASP C N 1
ATOM 3050 C CA . ASP C 1 89 ? -23.672 23.149 -2.146 1.00 13.42 85 ASP C CA 1
ATOM 3051 C C . ASP C 1 89 ? -22.865 22.387 -3.189 1.00 13.33 85 ASP C C 1
ATOM 3052 O O . ASP C 1 89 ? -23.413 21.570 -3.947 1.00 14.83 85 ASP C O 1
ATOM 3057 N N . ASP C 1 90 ? -21.548 22.620 -3.231 1.00 12.44 86 ASP C N 1
ATOM 3058 C CA . ASP C 1 90 ? -20.702 21.994 -4.251 1.00 15.67 86 ASP C CA 1
ATOM 3059 C C . ASP C 1 90 ? -19.337 21.675 -3.633 1.00 13.91 86 ASP C C 1
ATOM 3060 O O . ASP C 1 90 ? -18.311 22.309 -3.936 1.00 12.74 86 ASP C O 1
ATOM 3065 N N . ARG C 1 91 ? -19.348 20.682 -2.731 1.00 12.42 87 ARG C N 1
ATOM 3066 C CA . ARG C 1 91 ? -18.175 19.991 -2.188 1.00 12.04 87 ARG C CA 1
ATOM 3067 C C . ARG C 1 91 ? -17.269 20.819 -1.287 1.00 11.83 87 ARG C C 1
ATOM 3068 O O . ARG C 1 91 ? -16.872 20.335 -0.216 1.00 13.61 87 ARG C O 1
ATOM 3076 N N . ILE C 1 92 ? -16.872 22.021 -1.700 1.00 10.31 88 ILE C N 1
ATOM 3077 C CA A ILE C 1 92 ? -16.027 22.897 -0.902 0.47 10.31 88 ILE C CA 1
ATOM 3078 C CA B ILE C 1 92 ? -16.028 22.895 -0.897 0.53 10.30 88 ILE C CA 1
ATOM 3079 C C . ILE C 1 92 ? -16.846 24.135 -0.563 1.00 10.99 88 ILE C C 1
ATOM 3080 O O . ILE C 1 92 ? -17.391 24.761 -1.470 1.00 10.30 88 ILE C O 1
ATOM 3089 N N . PRO C 1 93 ? -16.964 24.527 0.706 1.00 9.94 89 PRO C N 1
ATOM 3090 C CA . PRO C 1 93 ? -17.777 25.709 1.024 1.00 9.77 89 PRO C CA 1
ATOM 3091 C C . PRO C 1 93 ? -17.178 26.982 0.450 1.00 11.20 89 PRO C C 1
ATOM 3092 O O . PRO C 1 93 ? -15.955 27.143 0.387 1.00 13.16 89 PRO C O 1
ATOM 3096 N N . THR C 1 94 ? -18.065 27.907 0.048 1.00 11.29 90 THR C N 1
ATOM 3097 C CA . THR C 1 94 ? -17.643 29.265 -0.283 1.00 10.25 90 THR C CA 1
ATOM 3098 C C . THR C 1 94 ? -17.750 30.190 0.919 1.00 9.50 90 THR C C 1
ATOM 3099 O O . THR C 1 94 ? -17.029 31.188 0.997 1.00 11.83 90 THR C O 1
ATOM 3103 N N . ASP C 1 95 ? -18.641 29.881 1.842 1.00 9.05 91 ASP C N 1
ATOM 3104 C CA . ASP C 1 95 ? -18.901 30.792 2.952 1.00 8.89 91 ASP C CA 1
ATOM 3105 C C . ASP C 1 95 ? -17.715 30.799 3.905 1.00 9.70 91 ASP C C 1
ATOM 3106 O O . ASP C 1 95 ? -17.294 29.728 4.359 1.00 9.23 91 ASP C O 1
ATOM 3111 N N . PRO C 1 96 ? -17.173 31.968 4.276 1.00 9.02 92 PRO C N 1
ATOM 3112 C CA . PRO C 1 96 ? -15.981 31.967 5.160 1.00 9.91 92 PRO C CA 1
ATOM 3113 C C . PRO C 1 96 ? -16.169 31.197 6.457 1.00 10.02 92 PRO C C 1
ATOM 3114 O O . PRO C 1 96 ? -15.254 30.470 6.889 1.00 9.16 92 PRO C O 1
ATOM 3118 N N . THR C 1 97 ? -17.333 31.341 7.098 1.00 9.92 93 THR C N 1
ATOM 3119 C CA . THR C 1 97 ? -17.567 30.676 8.373 1.00 10.79 93 THR C CA 1
ATOM 3120 C C . THR C 1 97 ? -17.490 29.166 8.218 1.00 9.26 93 THR C C 1
ATOM 3121 O O . THR C 1 97 ? -16.833 28.487 9.016 1.00 10.37 93 THR C O 1
ATOM 3125 N N . MET C 1 98 ? -18.146 28.608 7.199 1.00 7.87 94 MET C N 1
ATOM 3126 C CA . MET C 1 98 ? -17.949 27.168 7.042 1.00 8.89 94 MET C CA 1
ATOM 3127 C C . MET C 1 98 ? -16.616 26.783 6.408 1.00 9.37 94 MET C C 1
ATOM 3128 O O . MET C 1 98 ? -16.090 25.701 6.726 1.00 10.34 94 MET C O 1
ATOM 3133 N N . TYR C 1 99 ? -16.029 27.648 5.581 1.00 9.51 95 TYR C N 1
ATOM 3134 C CA . TYR C 1 99 ? -14.730 27.339 4.997 1.00 10.98 95 TYR C CA 1
ATOM 3135 C C . TYR C 1 99 ? -13.665 27.085 6.063 1.00 10.58 95 TYR C C 1
ATOM 3136 O O . TYR C 1 99 ? -12.792 26.227 5.871 1.00 9.84 95 TYR C O 1
ATOM 3145 N N . ARG C 1 100 ? -13.697 27.818 7.187 1.00 10.20 96 ARG C N 1
ATOM 3146 C CA . ARG C 1 100 ? -12.641 27.636 8.185 1.00 8.66 96 ARG C CA 1
ATOM 3147 C C . ARG C 1 100 ? -12.578 26.199 8.682 1.00 10.33 96 ARG C C 1
ATOM 3148 O O . ARG C 1 100 ? -11.492 25.697 8.970 1.00 11.45 96 ARG C O 1
ATOM 3156 N N . PHE C 1 101 ? -13.718 25.516 8.773 1.00 10.29 97 PHE C N 1
ATOM 3157 C CA . PHE C 1 101 ? -13.683 24.131 9.224 1.00 12.75 97 PHE C CA 1
ATOM 3158 C C . PHE C 1 101 ? -13.092 23.218 8.155 1.00 11.87 97 PHE C C 1
ATOM 3159 O O . PHE C 1 101 ? -12.373 22.258 8.481 1.00 13.81 97 PHE C O 1
ATOM 3167 N N . TYR C 1 102 ? -13.335 23.529 6.879 1.00 10.65 98 TYR C N 1
ATOM 3168 C CA . TYR C 1 102 ? -12.652 22.836 5.802 1.00 9.20 98 TYR C CA 1
ATOM 3169 C C . TYR C 1 102 ? -11.148 23.094 5.854 1.00 9.70 98 TYR C C 1
ATOM 3170 O O . TYR C 1 102 ? -10.347 22.175 5.642 1.00 10.95 98 TYR C O 1
ATOM 3179 N N . GLU C 1 103 ? -10.743 24.337 6.133 1.00 9.29 99 GLU C N 1
ATOM 3180 C CA . GLU C 1 103 ? -9.317 24.641 6.195 1.00 9.41 99 GLU C CA 1
ATOM 3181 C C . GLU C 1 103 ? -8.647 23.886 7.330 1.00 11.11 99 GLU C C 1
ATOM 3182 O O . GLU C 1 103 ? -7.489 23.479 7.199 1.00 11.84 99 GLU C O 1
ATOM 3188 N N . MET C 1 104 ? -9.364 23.680 8.434 1.00 10.06 100 MET C N 1
ATOM 3189 C CA . MET C 1 104 ? -8.824 22.875 9.525 1.00 10.13 100 MET C CA 1
ATOM 3190 C C . MET C 1 104 ? -8.464 21.491 9.018 1.00 12.02 100 MET C C 1
ATOM 3191 O O . MET C 1 104 ? -7.452 20.910 9.437 1.00 12.02 100 MET C O 1
ATOM 3196 N N . LEU C 1 105 ? -9.264 20.960 8.084 1.00 9.79 101 LEU C N 1
ATOM 3197 C CA . LEU C 1 105 ? -8.973 19.655 7.514 1.00 13.09 101 LEU C CA 1
ATOM 3198 C C . LEU C 1 105 ? -7.795 19.725 6.546 1.00 10.23 101 LEU C C 1
ATOM 3199 O O . LEU C 1 105 ? -6.964 18.810 6.504 1.00 11.33 101 LEU C O 1
ATOM 3204 N N . GLN C 1 106 ? -7.695 20.804 5.754 1.00 10.90 102 GLN C N 1
ATOM 3205 C CA . GLN C 1 106 ? -6.538 20.943 4.872 1.00 10.25 102 GLN C CA 1
ATOM 3206 C C . GLN C 1 106 ? -5.226 21.064 5.649 1.00 9.12 102 GLN C C 1
ATOM 3207 O O . GLN C 1 106 ? -4.172 20.641 5.155 1.00 11.37 102 GLN C O 1
ATOM 3213 N N . VAL C 1 107 ? -5.247 21.650 6.849 1.00 10.70 103 VAL C N 1
ATOM 3214 C CA . VAL C 1 107 ? -4.013 21.800 7.633 1.00 10.27 103 VAL C CA 1
ATOM 3215 C C . VAL C 1 107 ? -3.758 20.584 8.517 1.00 10.64 103 VAL C C 1
ATOM 3216 O O . VAL C 1 107 ? -2.626 20.097 8.602 1.00 12.57 103 VAL C O 1
ATOM 3220 N N . TYR C 1 108 ? -4.800 20.051 9.137 1.00 9.37 104 TYR C N 1
ATOM 3221 C CA . TYR C 1 108 ? -4.624 19.028 10.163 1.00 10.86 104 TYR C CA 1
ATOM 3222 C C . TYR C 1 108 ? -5.178 17.665 9.785 1.00 10.54 104 TYR C C 1
ATOM 3223 O O . TYR C 1 108 ? -5.094 16.743 10.597 1.00 10.85 104 TYR C O 1
ATOM 3232 N N . GLY C 1 109 ? -5.731 17.487 8.580 1.00 8.96 105 GLY C N 1
ATOM 3233 C CA . GLY C 1 109 ? -6.333 16.199 8.257 1.00 10.79 105 GLY C CA 1
ATOM 3234 C C . GLY C 1 109 ? -5.373 15.025 8.397 1.00 11.16 105 GLY C C 1
ATOM 3235 O O . GLY C 1 109 ? -5.742 13.973 8.931 1.00 11.01 105 GLY C O 1
ATOM 3236 N N . THR C 1 110 ? -4.134 15.180 7.914 1.00 10.51 106 THR C N 1
ATOM 3237 C CA . THR C 1 110 ? -3.192 14.068 8.026 1.00 12.30 106 THR C CA 1
ATOM 3238 C C . THR C 1 110 ? -2.705 13.896 9.460 1.00 11.46 106 THR C C 1
ATOM 3239 O O . THR C 1 110 ? -2.362 12.776 9.859 1.00 10.43 106 THR C O 1
ATOM 3243 N N . THR C 1 111 ? -2.688 14.978 10.246 1.00 9.75 107 THR C N 1
ATOM 3244 C CA . THR C 1 111 ? -2.342 14.871 11.662 1.00 10.81 107 THR C CA 1
ATOM 3245 C C . THR C 1 111 ? -3.424 14.134 12.439 1.00 12.38 107 THR C C 1
ATOM 3246 O O . THR C 1 111 ? -3.119 13.312 13.313 1.00 12.81 107 THR C O 1
ATOM 3250 N N . LEU C 1 112 ? -4.687 14.425 12.146 1.00 10.18 108 LEU C N 1
ATOM 3251 C CA . LEU C 1 112 ? -5.795 13.695 12.753 1.00 10.41 108 LEU C CA 1
ATOM 3252 C C . LEU C 1 112 ? -5.700 12.206 12.427 1.00 11.98 108 LEU C C 1
ATOM 3253 O O . LEU C 1 112 ? -5.843 11.355 13.316 1.00 11.30 108 LEU C O 1
ATOM 3258 N N . LYS C 1 113 ? -5.432 11.871 11.158 1.00 10.63 109 LYS C N 1
ATOM 3259 C CA . LYS C 1 113 ? -5.235 10.468 10.793 1.00 10.12 109 LYS C CA 1
ATOM 3260 C C . LYS C 1 113 ? -4.101 9.852 11.603 1.00 12.55 109 LYS C C 1
ATOM 3261 O O . LYS C 1 113 ? -4.263 8.794 12.228 1.00 10.60 109 LYS C O 1
ATOM 3267 N N . ALA C 1 114 ? -2.949 10.522 11.622 1.00 10.57 110 ALA C N 1
ATOM 3268 C CA . ALA C 1 114 ? -1.769 9.966 12.290 1.00 10.87 110 ALA C CA 1
ATOM 3269 C C . ALA C 1 114 ? -2.011 9.746 13.783 1.00 13.68 110 ALA C C 1
ATOM 3270 O O . ALA C 1 114 ? -1.646 8.698 14.337 1.00 13.15 110 ALA C O 1
ATOM 3272 N N . LEU C 1 115 ? -2.598 10.734 14.461 1.00 11.10 111 LEU C N 1
ATOM 3273 C CA . LEU C 1 115 ? -2.828 10.592 15.898 1.00 11.53 111 LEU C CA 1
ATOM 3274 C C . LEU C 1 115 ? -3.938 9.594 16.212 1.00 14.13 111 LEU C C 1
ATOM 3275 O O . LEU C 1 115 ? -3.889 8.925 17.250 1.00 13.79 111 LEU C O 1
ATOM 3280 N N . VAL C 1 116 ? -4.952 9.474 15.356 1.00 12.62 112 VAL C N 1
ATOM 3281 C CA . VAL C 1 116 ? -5.974 8.450 15.581 1.00 12.06 112 VAL C CA 1
ATOM 3282 C C . VAL C 1 116 ? -5.350 7.061 15.513 1.00 14.72 112 VAL C C 1
ATOM 3283 O O . VAL C 1 116 ? -5.557 6.216 16.399 1.00 14.34 112 VAL C O 1
ATOM 3287 N N . HIS C 1 117 ? -4.536 6.813 14.488 1.00 13.16 113 HIS C N 1
ATOM 3288 C CA . HIS C 1 117 ? -3.905 5.501 14.382 1.00 12.72 113 HIS C CA 1
ATOM 3289 C C . HIS C 1 117 ? -2.951 5.256 15.543 1.00 14.92 113 HIS C C 1
ATOM 3290 O O . HIS C 1 117 ? -2.884 4.136 16.058 1.00 16.40 113 HIS C O 1
ATOM 3297 N N . GLU C 1 118 ? -2.244 6.292 16.000 1.00 11.31 114 GLU C N 1
ATOM 3298 C CA . GLU C 1 118 ? -1.338 6.099 17.143 1.00 12.90 114 GLU C CA 1
ATOM 3299 C C . GLU C 1 118 ? -2.082 5.786 18.441 1.00 19.12 114 GLU C C 1
ATOM 3300 O O . GLU C 1 118 ? -1.652 4.913 19.210 1.00 16.77 114 GLU C O 1
ATOM 3306 N N . LYS C 1 119 ? -3.202 6.463 18.708 1.00 14.11 115 LYS C N 1
ATOM 3307 C CA . LYS C 1 119 ? -3.874 6.284 19.996 1.00 14.11 115 LYS C CA 1
ATOM 3308 C C . LYS C 1 119 ? -4.834 5.106 20.004 1.00 20.48 115 LYS C C 1
ATOM 3309 O O . LYS C 1 119 ? -5.088 4.519 21.066 1.00 20.34 115 LYS C O 1
ATOM 3315 N N . PHE C 1 120 ? -5.386 4.759 18.853 1.00 14.39 116 PHE C N 1
ATOM 3316 C CA . PHE C 1 120 ? -6.441 3.758 18.749 1.00 16.17 116 PHE C CA 1
ATOM 3317 C C . PHE C 1 120 ? -6.054 2.570 17.891 1.00 20.02 116 PHE C C 1
ATOM 3318 O O . PHE C 1 120 ? -6.406 1.433 18.222 1.00 20.19 116 PHE C O 1
ATOM 3326 N N . GLY C 1 121 ? -5.358 2.804 16.788 1.00 17.01 117 GLY C N 1
ATOM 3327 C CA . GLY C 1 121 ? -5.002 1.767 15.842 1.00 14.43 117 GLY C CA 1
ATOM 3328 C C . GLY C 1 121 ? -5.663 2.022 14.500 1.00 13.98 117 GLY C C 1
ATOM 3329 O O . GLY C 1 121 ? -6.220 3.092 14.244 1.00 14.16 117 GLY C O 1
ATOM 3330 N N . ASP C 1 122 ? -5.621 1.005 13.647 1.00 16.20 118 ASP C N 1
ATOM 3331 C CA . ASP C 1 122 ? -6.245 1.111 12.330 1.00 12.75 118 ASP C CA 1
ATOM 3332 C C . ASP C 1 122 ? -7.760 1.165 12.491 1.00 16.17 118 ASP C C 1
ATOM 3333 O O . ASP C 1 122 ? -8.333 0.516 13.371 1.00 20.66 118 ASP C O 1
ATOM 3338 N N . GLY C 1 123 ? -8.407 1.970 11.666 1.00 17.33 119 GLY C N 1
ATOM 3339 C CA . GLY C 1 123 ? -9.834 2.162 11.755 1.00 16.24 119 GLY C CA 1
ATOM 3340 C C . GLY C 1 123 ? -10.164 3.628 11.620 1.00 13.51 119 GLY C C 1
ATOM 3341 O O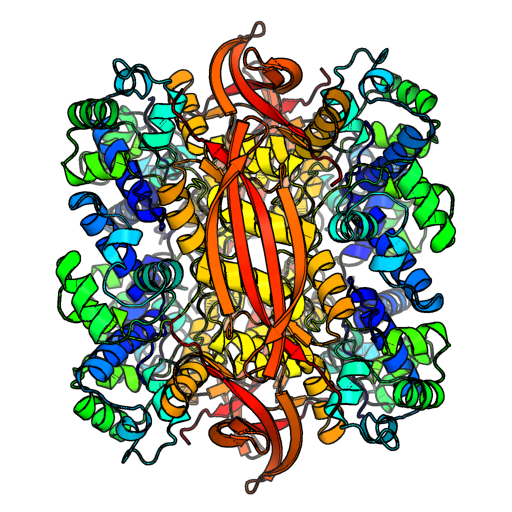 . GLY C 1 123 ? -9.405 4.397 11.035 1.00 15.84 119 GLY C O 1
ATOM 3342 N N . ILE C 1 124 ? -11.312 4.011 12.171 1.00 12.65 120 ILE C N 1
ATOM 3343 C CA . ILE C 1 124 ? -11.830 5.360 11.991 1.00 14.11 120 ILE C CA 1
ATOM 3344 C C . ILE C 1 124 ? -12.419 5.863 13.303 1.00 15.64 120 ILE C C 1
ATOM 3345 O O . ILE C 1 124 ? -12.734 5.095 14.217 1.00 15.00 120 ILE C O 1
ATOM 3350 N N . ILE C 1 125 ? -12.569 7.177 13.381 1.00 12.22 121 ILE C N 1
ATOM 3351 C CA . ILE C 1 125 ? -13.429 7.826 14.361 1.00 14.37 121 ILE C CA 1
ATOM 3352 C C . ILE C 1 125 ? -14.761 8.091 13.674 1.00 11.87 121 ILE C C 1
ATOM 3353 O O . ILE C 1 125 ? -14.815 8.735 12.614 1.00 13.42 121 ILE C O 1
ATOM 3358 N N . SER C 1 126 ? -15.836 7.568 14.255 1.00 14.98 122 SER C N 1
ATOM 3359 C CA . SER C 1 126 ? -17.131 7.544 13.593 1.00 14.67 122 SER C CA 1
ATOM 3360 C C . SER C 1 126 ? -17.727 8.935 13.449 1.00 15.09 122 SER C C 1
ATOM 3361 O O . SER C 1 126 ? -17.660 9.759 14.366 1.00 15.41 122 SER C O 1
ATOM 3364 N N . ALA C 1 127 ? -18.340 9.187 12.290 1.00 14.94 123 ALA C N 1
ATOM 3365 C CA . ALA C 1 127 ? -19.205 10.338 12.109 1.00 14.97 123 ALA C CA 1
ATOM 3366 C C . ALA C 1 127 ? -20.677 9.995 12.329 1.00 15.20 123 ALA C C 1
ATOM 3367 O O . ALA C 1 127 ? -21.544 10.857 12.139 1.00 15.41 123 ALA C O 1
ATOM 3369 N N . ILE C 1 128 ? -20.966 8.757 12.746 1.00 14.96 124 ILE C N 1
ATOM 3370 C CA . ILE C 1 128 ? -22.328 8.268 12.939 1.00 15.60 124 ILE C CA 1
ATOM 3371 C C . ILE C 1 128 ? -22.631 8.085 14.425 1.00 18.23 124 ILE C C 1
ATOM 3372 O O . ILE C 1 128 ? -23.563 8.688 14.958 1.00 20.38 124 ILE C O 1
ATOM 3377 N N . ASN C 1 129 ? -21.854 7.257 15.103 1.00 17.17 125 ASN C N 1
ATOM 3378 C CA . ASN C 1 129 ? -21.863 7.203 16.565 1.00 18.15 125 ASN C CA 1
ATOM 3379 C C . ASN C 1 129 ? -21.017 8.382 17.026 1.00 14.81 125 ASN C C 1
ATOM 3380 O O . ASN C 1 129 ? -19.806 8.264 17.235 1.00 16.48 125 ASN C O 1
ATOM 3385 N N . PHE C 1 130 ? -21.669 9.541 17.141 1.00 17.78 126 PHE C N 1
ATOM 3386 C CA . PHE C 1 130 ? -20.966 10.814 17.075 1.00 16.04 126 PHE C CA 1
ATOM 3387 C C . PHE C 1 130 ? -21.846 11.899 17.666 1.00 16.63 126 PHE C C 1
ATOM 3388 O O . PHE C 1 130 ? -23.045 11.938 17.399 1.00 18.76 126 PHE C O 1
ATOM 3396 N N . LYS C 1 131 ? -21.254 12.780 18.466 1.00 14.88 127 LYS C N 1
ATOM 3397 C CA . LYS C 1 131 ? -21.974 13.983 18.851 1.00 16.74 127 LYS C CA 1
ATOM 3398 C C . LYS C 1 131 ? -21.025 15.168 18.828 1.00 17.76 127 LYS C C 1
ATOM 3399 O O . LYS C 1 131 ? -19.804 15.015 18.911 1.00 17.65 127 LYS C O 1
ATOM 3405 N N . LEU C 1 132 ? -21.588 16.353 18.635 1.00 16.96 128 LEU C N 1
ATOM 3406 C CA . LEU C 1 132 ? -20.748 17.532 18.693 1.00 18.61 128 LEU C CA 1
ATOM 3407 C C . LEU C 1 132 ? -21.487 18.626 19.438 1.00 18.01 128 LEU C C 1
ATOM 3408 O O . LEU C 1 132 ? -22.719 18.636 19.540 1.00 19.53 128 LEU C O 1
ATOM 3413 N N . ASP C 1 133 ? -20.703 19.542 19.986 1.00 17.48 129 ASP C N 1
ATOM 3414 C CA . ASP C 1 133 ? -21.290 20.721 20.582 1.00 20.66 129 ASP C CA 1
ATOM 3415 C C . ASP C 1 133 ? -20.328 21.877 20.402 1.00 17.12 129 ASP C C 1
ATOM 3416 O O . ASP C 1 133 ? -19.125 21.697 20.184 1.00 16.29 129 ASP C O 1
ATOM 3421 N N . VAL C 1 134 ? -20.900 23.067 20.490 1.00 14.40 130 VAL C N 1
ATOM 3422 C CA . VAL C 1 134 ? -20.197 24.329 20.354 1.00 13.72 130 VAL C CA 1
ATOM 3423 C C . VAL C 1 134 ? -20.375 25.082 21.662 1.00 16.68 130 VAL C C 1
ATOM 3424 O O . VAL C 1 134 ? -21.510 25.277 22.111 1.00 16.28 130 VAL C O 1
ATOM 3428 N N . LYS C 1 135 ? -19.263 25.482 22.279 1.00 15.26 131 LYS C N 1
ATOM 3429 C CA . LYS C 1 135 ? -19.295 26.261 23.511 1.00 16.53 131 LYS C CA 1
ATOM 3430 C C . LYS C 1 135 ? -18.575 27.591 23.322 1.00 16.97 131 LYS C C 1
ATOM 3431 O O . LYS C 1 135 ? -17.528 27.654 22.665 1.00 18.89 131 LYS C O 1
ATOM 3437 N N . LYS C 1 136 ? -19.142 28.660 23.880 1.00 17.05 132 LYS C N 1
ATOM 3438 C CA . LYS C 1 136 ? -18.520 29.982 23.826 1.00 15.34 132 LYS C CA 1
ATOM 3439 C C . LYS C 1 136 ? -17.788 30.227 25.138 1.00 18.46 132 LYS C C 1
ATOM 3440 O O . LYS C 1 136 ? -18.386 30.103 26.210 1.00 20.83 132 LYS C O 1
ATOM 3446 N N . VAL C 1 137 ? -16.498 30.569 25.053 1.00 14.77 133 VAL C N 1
ATOM 3447 C CA . VAL C 1 137 ? -15.680 30.855 26.230 1.00 17.39 133 VAL C CA 1
ATOM 3448 C C . VAL C 1 137 ? -14.913 32.158 26.030 1.00 16.09 133 VAL C C 1
ATOM 3449 O O . VAL C 1 137 ? -14.782 32.674 24.919 1.00 18.17 133 VAL C O 1
ATOM 3453 N N . ALA C 1 138 ? -14.399 32.698 27.142 1.00 15.21 134 ALA C N 1
ATOM 3454 C CA . ALA C 1 138 ? -13.495 33.839 27.073 1.00 14.51 134 ALA C CA 1
ATOM 3455 C C . ALA C 1 138 ? -12.146 33.456 26.478 1.00 16.63 134 ALA C C 1
ATOM 3456 O O . ALA C 1 138 ? -11.604 32.381 26.757 1.00 19.50 134 ALA C O 1
ATOM 3458 N N . ASP C 1 139 ? -11.584 34.358 25.680 1.00 15.42 135 ASP C N 1
ATOM 3459 C CA . ASP C 1 139 ? -10.175 34.243 25.325 1.00 16.96 135 ASP C CA 1
ATOM 3460 C C . ASP C 1 139 ? -9.337 34.885 26.425 1.00 15.30 135 ASP C C 1
ATOM 3461 O O . ASP C 1 139 ? -9.491 36.084 26.678 1.00 18.07 135 ASP C O 1
ATOM 3466 N N . PRO C 1 140 ? -8.451 34.129 27.093 1.00 20.65 136 PRO C N 1
ATOM 3467 C CA . PRO C 1 140 ? -7.690 34.700 28.220 1.00 24.17 136 PRO C CA 1
ATOM 3468 C C . PRO C 1 140 ? -6.796 35.834 27.801 1.00 27.41 136 PRO C C 1
ATOM 3469 O O . PRO C 1 140 ? -6.357 36.611 28.654 1.00 26.90 136 PRO C O 1
ATOM 3473 N N . GLU C 1 141 ? -6.489 35.938 26.512 1.00 28.19 137 GLU C N 1
ATOM 3474 C CA . GLU C 1 141 ? -5.760 37.078 25.985 1.00 34.04 137 GLU C CA 1
ATOM 3475 C C . GLU C 1 141 ? -6.684 38.223 25.599 1.00 23.49 137 GLU C C 1
ATOM 3476 O O . GLU C 1 141 ? -6.210 39.326 25.296 1.00 34.36 137 GLU C O 1
ATOM 3482 N N . GLY C 1 142 ? -7.992 38.017 25.672 1.00 25.49 138 GLY C N 1
ATOM 3483 C CA . GLY C 1 142 ? -8.922 39.038 25.256 1.00 17.43 138 GLY C CA 1
ATOM 3484 C C . GLY C 1 142 ? -9.794 38.553 24.114 1.00 23.72 138 GLY C C 1
ATOM 3485 O O . GLY C 1 142 ? -9.297 37.920 23.180 1.00 26.46 138 GLY C O 1
ATOM 3486 N N . GLY C 1 143 ? -11.088 38.830 24.188 1.00 20.04 139 GLY C N 1
ATOM 3487 C CA . GLY C 1 143 ? -12.025 38.352 23.196 1.00 25.72 139 GLY C CA 1
ATOM 3488 C C . GLY C 1 143 ? -12.713 37.065 23.610 1.00 20.01 139 GLY C C 1
ATOM 3489 O O . GLY C 1 143 ? -12.771 36.695 24.787 1.00 19.19 139 GLY C O 1
ATOM 3490 N N . GLU C 1 144 ? -13.251 36.371 22.601 1.00 18.14 140 GLU C N 1
ATOM 3491 C CA . GLU C 1 144 ? -14.018 35.154 22.799 1.00 13.83 140 GLU C CA 1
ATOM 3492 C C . GLU C 1 144 ? -13.467 34.055 21.904 1.00 15.42 140 GLU C C 1
ATOM 3493 O O . GLU C 1 144 ? -12.897 34.333 20.843 1.00 14.72 140 GLU C O 1
ATOM 3499 N N . ARG C 1 145 ? -13.645 32.804 22.343 1.00 13.39 141 ARG C N 1
ATOM 3500 C CA . ARG C 1 145 ? -13.267 31.630 21.562 1.00 13.78 141 ARG C CA 1
ATOM 3501 C C . ARG C 1 145 ? -14.431 30.648 21.481 1.00 13.29 141 ARG C C 1
ATOM 3502 O O . ARG C 1 145 ? -15.302 30.608 22.353 1.00 15.27 141 ARG C O 1
ATOM 3510 N N . ALA C 1 146 ? -14.449 29.854 20.412 1.00 12.09 142 ALA C N 1
ATOM 3511 C CA . ALA C 1 146 ? -15.339 28.703 20.323 1.00 11.53 142 ALA C CA 1
ATOM 3512 C C . ALA C 1 146 ? -14.552 27.428 20.605 1.00 12.11 142 ALA C C 1
ATOM 3513 O O . ALA C 1 146 ? -13.490 27.193 20.008 1.00 13.53 142 ALA C O 1
ATOM 3515 N N . VAL C 1 147 ? -15.063 26.614 21.519 1.00 14.00 143 VAL C N 1
ATOM 3516 C CA . VAL C 1 147 ? -14.537 25.278 21.753 1.00 14.21 143 VAL C CA 1
ATOM 3517 C C . VAL C 1 147 ? -15.543 24.314 21.153 1.00 15.00 143 VAL C C 1
ATOM 3518 O O . VAL C 1 147 ? -16.680 24.202 21.628 1.00 17.45 143 VAL C O 1
ATOM 3522 N N . ILE C 1 148 ? -15.147 23.654 20.073 1.00 14.77 144 ILE C N 1
ATOM 3523 C CA . ILE C 1 148 ? -16.018 22.752 19.341 1.00 13.97 144 ILE C CA 1
ATOM 3524 C C . ILE C 1 148 ? -15.521 21.340 19.598 1.00 14.15 144 ILE C C 1
ATOM 3525 O O . ILE C 1 148 ? -14.358 21.025 19.319 1.00 15.47 144 ILE C O 1
ATOM 3530 N N . THR C 1 149 ? -16.384 20.504 20.163 1.00 14.55 145 THR C N 1
ATOM 3531 C CA . THR C 1 149 ? -15.999 19.166 20.591 1.00 15.44 145 THR C CA 1
ATOM 3532 C C . THR C 1 149 ? -16.610 18.157 19.633 1.00 15.00 145 THR C C 1
ATOM 3533 O O . THR C 1 149 ? -17.829 18.134 19.451 1.00 16.74 145 THR C O 1
ATOM 3537 N N . LEU C 1 150 ? -15.753 17.348 19.016 1.00 15.35 146 LEU C N 1
ATOM 3538 C CA . LEU C 1 150 ? -16.150 16.244 18.151 1.00 14.57 146 LEU C CA 1
ATOM 3539 C C . LEU C 1 150 ? -15.932 14.955 18.933 1.00 15.40 146 LEU C C 1
ATOM 3540 O O . LEU C 1 150 ? -14.798 14.650 19.316 1.00 19.72 146 LEU C O 1
ATOM 3545 N N . ASP C 1 151 ? -17.007 14.204 19.158 1.00 14.08 147 ASP C N 1
ATOM 3546 C CA . ASP C 1 151 ? -16.978 13.055 20.067 1.00 14.58 147 ASP C CA 1
ATOM 3547 C C . ASP C 1 151 ? -17.486 11.832 19.309 1.00 13.82 147 ASP C C 1
ATOM 3548 O O . ASP C 1 151 ? -18.696 11.649 19.156 1.00 14.89 147 ASP C O 1
ATOM 3553 N N . GLY C 1 152 ? -16.565 11.002 18.853 1.00 13.74 148 GLY C N 1
ATOM 3554 C CA . GLY C 1 152 ? -16.904 9.900 17.962 1.00 14.13 148 GLY C CA 1
ATOM 3555 C C . GLY C 1 152 ? -16.343 8.570 18.419 1.00 16.85 148 GLY C C 1
ATOM 3556 O O . GLY C 1 152 ? -15.222 8.492 18.914 1.00 14.13 148 GLY C O 1
ATOM 3557 N N . LYS C 1 153 ? -17.131 7.514 18.223 1.00 15.92 149 LYS C N 1
ATOM 3558 C CA . LYS C 1 153 ? -16.677 6.170 18.571 1.00 16.65 149 LYS C CA 1
ATOM 3559 C C . LYS C 1 153 ? -15.533 5.714 17.675 1.00 17.63 149 LYS C C 1
ATOM 3560 O O . LYS C 1 153 ? -15.569 5.897 16.455 1.00 17.28 149 LYS C O 1
ATOM 3566 N N . TYR C 1 154 ? -14.529 5.081 18.276 1.00 15.77 150 TYR C N 1
ATOM 3567 C CA . TYR C 1 154 ? -13.496 4.427 17.489 1.00 15.13 150 TYR C CA 1
ATOM 3568 C C . TYR C 1 154 ? -14.041 3.105 16.968 1.00 18.68 150 TYR C C 1
ATOM 3569 O O . TYR C 1 154 ? -14.543 2.284 17.744 1.00 18.37 150 TYR C O 1
ATOM 3578 N N . LEU C 1 155 ? -13.965 2.913 15.646 1.00 15.36 151 LEU C N 1
ATOM 3579 C CA . LEU C 1 155 ? -14.334 1.659 15.009 1.00 16.00 151 LEU C CA 1
ATOM 3580 C C . LEU C 1 155 ? -13.078 1.050 14.423 1.00 17.19 151 LEU C C 1
ATOM 3581 O O . LEU C 1 155 ? -12.504 1.632 13.490 1.00 16.66 151 LEU C O 1
ATOM 3586 N N . PRO C 1 156 ? -12.630 -0.105 14.887 1.00 14.07 152 PRO C N 1
ATOM 3587 C CA . PRO C 1 156 ? -11.381 -0.663 14.376 1.00 13.96 152 PRO C CA 1
ATOM 3588 C C . PRO C 1 156 ? -11.534 -1.356 13.032 1.00 12.98 152 PRO C C 1
ATOM 3589 O O . PRO C 1 156 ? -12.570 -1.940 12.707 1.00 17.35 152 PRO C O 1
ATOM 3593 N N . THR C 1 157 ? -10.452 -1.288 12.260 1.00 20.39 153 THR C N 1
ATOM 3594 C CA . THR C 1 157 ? -10.273 -2.093 11.061 1.00 21.15 153 THR C CA 1
ATOM 3595 C C . THR C 1 157 ? -9.431 -3.299 11.451 1.00 24.66 153 THR C C 1
ATOM 3596 O O . THR C 1 157 ? -8.267 -3.142 11.840 1.00 27.35 153 THR C O 1
ATOM 3600 N N . LYS C 1 158 ? -10.029 -4.487 11.381 1.00 24.43 154 LYS C N 1
ATOM 3601 C CA . LYS C 1 158 ? -9.346 -5.722 11.737 1.00 25.24 154 LYS C CA 1
ATOM 3602 C C . LYS C 1 158 ? -9.214 -6.645 10.531 1.00 21.19 154 LYS C C 1
ATOM 3603 O O . LYS C 1 158 ? -10.060 -6.632 9.630 1.00 24.97 154 LYS C O 1
ATOM 3609 N N . PRO C 1 159 ? -8.164 -7.461 10.493 1.00 22.25 155 PRO C N 1
ATOM 3610 C CA . PRO C 1 159 ? -8.075 -8.491 9.454 1.00 19.21 155 PRO C CA 1
ATOM 3611 C C . PRO C 1 159 ? -9.227 -9.484 9.543 1.00 23.60 155 PRO C C 1
ATOM 3612 O O . PRO C 1 159 ? -9.780 -9.735 10.615 1.00 23.08 155 PRO C O 1
ATOM 3616 N N A PHE C 1 160 ? -9.598 -10.042 8.392 0.44 18.86 156 PHE C N 1
ATOM 3617 N N B PHE C 1 160 ? -9.595 -10.029 8.387 0.56 18.84 156 PHE C N 1
ATOM 3618 C CA A PHE C 1 160 ? -10.576 -11.132 8.352 0.44 20.81 156 PHE C CA 1
ATOM 3619 C CA B PHE C 1 160 ? -10.556 -11.126 8.304 0.56 20.81 156 PHE C CA 1
ATOM 3620 C C A PHE C 1 160 ? -10.159 -12.222 7.361 0.44 20.04 156 PHE C C 1
ATOM 3621 C C B PHE C 1 160 ? -10.105 -12.162 7.272 0.56 20.00 156 PHE C C 1
ATOM 3622 O O A PHE C 1 160 ? -10.736 -13.314 7.345 0.44 12.83 156 PHE C O 1
ATOM 3623 O O B PHE C 1 160 ? -9.026 -12.054 6.693 0.56 13.03 156 PHE C O 1
ATOM 3638 N N . MET D 1 5 ? -32.567 28.038 -43.456 1.00 36.17 1 MET D N 1
ATOM 3639 C CA . MET D 1 5 ? -32.289 28.259 -42.034 1.00 25.73 1 MET D CA 1
ATOM 3640 C C . MET D 1 5 ? -31.066 29.076 -41.665 1.00 22.17 1 MET D C 1
ATOM 3641 O O . MET D 1 5 ? -29.915 28.626 -41.752 1.00 26.61 1 MET D O 1
ATOM 3646 N N . ILE D 1 6 ? -31.365 30.287 -41.201 1.00 18.47 2 ILE D N 1
ATOM 3647 C CA . ILE D 1 6 ? -30.386 31.191 -40.632 1.00 16.73 2 ILE D CA 1
ATOM 3648 C C . ILE D 1 6 ? -30.623 31.424 -39.152 1.00 20.31 2 ILE D C 1
ATOM 3649 O O . ILE D 1 6 ? -29.814 32.112 -38.519 1.00 21.69 2 ILE D O 1
ATOM 3654 N N . GLN D 1 7 ? -31.699 30.868 -38.572 1.00 15.24 3 GLN D N 1
ATOM 3655 C CA . GLN D 1 7 ? -31.992 31.037 -37.146 1.00 14.24 3 GLN D CA 1
ATOM 3656 C C . GLN D 1 7 ? -31.348 29.938 -36.321 1.00 14.07 3 GLN D C 1
ATOM 3657 O O . GLN D 1 7 ? -31.398 28.761 -36.698 1.00 13.87 3 GLN D O 1
ATOM 3663 N N . SER D 1 8 ? -30.796 30.321 -35.165 1.00 12.33 4 SER D N 1
ATOM 3664 C CA . SER D 1 8 ? -30.125 29.346 -34.308 1.00 13.18 4 SER D CA 1
ATOM 3665 C C . SER D 1 8 ? -30.341 29.655 -32.831 1.00 12.61 4 SER D C 1
ATOM 3666 O O . SER D 1 8 ? -30.687 30.770 -32.433 1.00 14.82 4 SER D O 1
ATOM 3669 N N . GLN D 1 9 ? -30.115 28.629 -32.022 1.00 13.52 5 GLN D N 1
ATOM 3670 C CA . GLN D 1 9 ? -30.317 28.622 -30.582 1.00 12.57 5 GLN D CA 1
ATOM 3671 C C . GLN D 1 9 ? -28.985 28.773 -29.849 1.00 14.76 5 GLN D C 1
ATOM 3672 O O . GLN D 1 9 ? -27.926 28.469 -30.398 1.00 16.65 5 GLN D O 1
ATOM 3678 N N . ILE D 1 10 ? -29.042 29.239 -28.595 1.00 13.28 6 ILE D N 1
ATOM 3679 C CA . ILE D 1 10 ? -27.813 29.359 -27.804 1.00 15.99 6 ILE D CA 1
ATOM 3680 C C . ILE D 1 10 ? -27.932 28.690 -26.442 1.00 16.37 6 ILE D C 1
ATOM 3681 O O . ILE D 1 10 ? -26.941 28.593 -25.708 1.00 19.66 6 ILE D O 1
ATOM 3686 N N . ASN D 1 11 ? -29.126 28.227 -26.083 1.00 14.16 7 ASN D N 1
ATOM 3687 C CA . ASN D 1 11 ? -29.359 27.607 -24.780 1.00 17.61 7 ASN D CA 1
ATOM 3688 C C . ASN D 1 11 ? -30.047 26.268 -25.016 1.00 15.55 7 ASN D C 1
ATOM 3689 O O . ASN D 1 11 ? -31.233 26.230 -25.366 1.00 15.95 7 ASN D O 1
ATOM 3694 N N . ARG D 1 12 ? -29.315 25.166 -24.789 1.00 13.92 8 ARG D N 1
ATOM 3695 C CA . ARG D 1 12 ? -29.840 23.849 -25.147 1.00 11.14 8 ARG D CA 1
ATOM 3696 C C . ARG D 1 12 ? -31.108 23.483 -24.380 1.00 11.64 8 ARG D C 1
ATOM 3697 O O . ARG D 1 12 ? -31.848 22.600 -24.827 1.00 12.86 8 ARG D O 1
ATOM 3705 N N . ASN D 1 13 ? -31.386 24.142 -23.247 1.00 11.39 9 ASN D N 1
ATOM 3706 C CA . ASN D 1 13 ? -32.526 23.740 -22.431 1.00 14.08 9 ASN D CA 1
ATOM 3707 C C . ASN D 1 13 ? -33.863 23.957 -23.138 1.00 13.58 9 ASN D C 1
ATOM 3708 O O . ASN D 1 13 ? -34.817 23.223 -22.868 1.00 15.18 9 ASN D O 1
ATOM 3713 N N . ILE D 1 14 ? -33.965 24.960 -24.016 1.00 13.42 10 ILE D N 1
ATOM 3714 C CA . ILE D 1 14 ? -35.208 25.174 -24.759 1.00 15.94 10 ILE D CA 1
ATOM 3715 C C . ILE D 1 14 ? -35.568 23.937 -25.579 1.00 14.79 10 ILE D C 1
ATOM 3716 O O . ILE D 1 14 ? -36.676 23.394 -25.467 1.00 15.41 10 ILE D O 1
ATOM 3721 N N . ARG D 1 15 ? -34.644 23.477 -26.424 1.00 13.11 11 ARG D N 1
ATOM 3722 C CA . ARG D 1 15 ? -34.956 22.311 -27.248 1.00 13.10 11 ARG D CA 1
ATOM 3723 C C . ARG D 1 15 ? -34.977 21.028 -26.432 1.00 12.50 11 ARG D C 1
ATOM 3724 O O . ARG D 1 15 ? -35.692 20.086 -26.790 1.00 13.93 11 ARG D O 1
ATOM 3732 N N . LEU D 1 16 ? -34.208 20.953 -25.339 1.00 11.90 12 LEU D N 1
ATOM 3733 C CA . LEU D 1 16 ? -34.268 19.732 -24.545 1.00 11.79 12 LEU D CA 1
ATOM 3734 C C . LEU D 1 16 ? -35.567 19.634 -23.756 1.00 13.99 12 LEU D C 1
ATOM 3735 O O . LEU D 1 16 ? -36.101 18.535 -23.582 1.00 15.64 12 LEU D O 1
ATOM 3740 N N . ASP D 1 17 ? -36.114 20.769 -23.310 1.00 16.01 13 ASP D N 1
ATOM 3741 C CA . ASP D 1 17 ? -37.435 20.738 -22.695 1.00 18.51 13 ASP D CA 1
ATOM 3742 C C . ASP D 1 17 ? -38.486 20.305 -23.711 1.00 16.87 13 ASP D C 1
ATOM 3743 O O . ASP D 1 17 ? -39.362 19.487 -23.400 1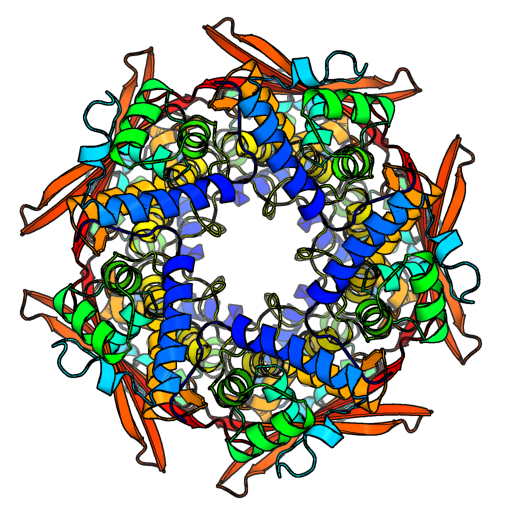.00 17.58 13 ASP D O 1
ATOM 3748 N N . LEU D 1 18 ? -38.402 20.839 -24.934 1.00 17.48 14 LEU D N 1
ATOM 3749 C CA . LEU D 1 18 ? -39.280 20.381 -26.006 1.00 15.18 14 LEU D CA 1
ATOM 3750 C C . LEU D 1 18 ? -39.125 18.884 -26.239 1.00 16.68 14 LEU D C 1
ATOM 3751 O O . LEU D 1 18 ? -40.116 18.167 -26.428 1.00 16.21 14 LEU D O 1
ATOM 3756 N N . ALA D 1 19 ? -37.889 18.380 -26.207 1.00 15.77 15 ALA D N 1
ATOM 3757 C CA . ALA D 1 19 ? -37.699 16.943 -26.389 1.00 14.93 15 ALA D CA 1
ATOM 3758 C C . ALA D 1 19 ? -38.470 16.137 -25.348 1.00 16.36 15 ALA D C 1
ATOM 3759 O O . ALA D 1 19 ? -39.063 15.104 -25.678 1.00 16.59 15 ALA D O 1
ATOM 3761 N N . ASP D 1 20 ? -38.485 16.592 -24.085 1.00 14.20 16 ASP D N 1
ATOM 3762 C CA . ASP D 1 20 ? -39.221 15.856 -23.054 1.00 17.62 16 ASP D CA 1
ATOM 3763 C C . ASP D 1 20 ? -40.716 15.842 -23.349 1.00 17.79 16 ASP D C 1
ATOM 3764 O O . ASP D 1 20 ? -41.381 14.816 -23.157 1.00 15.01 16 ASP D O 1
ATOM 3769 N N . ALA D 1 21 ? -41.260 16.980 -23.802 1.00 18.00 17 ALA D N 1
ATOM 3770 C CA . ALA D 1 21 ? -42.669 17.025 -24.184 1.00 19.76 17 ALA D CA 1
ATOM 3771 C C . ALA D 1 21 ? -42.944 16.087 -25.347 1.00 19.68 17 ALA D C 1
ATOM 3772 O O . ALA D 1 21 ? -43.957 15.374 -25.356 1.00 20.06 17 ALA D O 1
ATOM 3774 N N . ILE D 1 22 ? -42.050 16.080 -26.341 1.00 17.34 18 ILE D N 1
ATOM 3775 C CA . ILE D 1 22 ? -42.192 15.182 -27.485 1.00 18.01 18 ILE D CA 1
ATOM 3776 C C . ILE D 1 22 ? -42.223 13.730 -27.021 1.00 18.20 18 ILE D C 1
ATOM 3777 O O . ILE D 1 22 ? -43.031 12.922 -27.494 1.00 17.56 18 ILE D O 1
ATOM 3782 N N . LEU D 1 23 ? -41.350 13.371 -26.075 1.00 15.90 19 LEU D N 1
ATOM 3783 C CA . LEU D 1 23 ? -41.270 11.978 -25.661 1.00 14.03 19 LEU D CA 1
ATOM 3784 C C . LEU D 1 23 ? -42.531 11.533 -24.927 1.00 17.05 19 LEU D C 1
ATOM 3785 O O . LEU D 1 23 ? -42.961 10.379 -25.064 1.00 16.78 19 LEU D O 1
ATOM 3790 N N . LEU D 1 24 ? -43.129 12.426 -24.136 1.00 19.01 20 LEU D N 1
ATOM 3791 C CA . LEU D 1 24 ? -44.392 12.103 -23.481 1.00 17.91 20 LEU D CA 1
ATOM 3792 C C . LEU D 1 24 ? -45.501 11.916 -24.510 1.00 21.20 20 LEU D C 1
ATOM 3793 O O . LEU D 1 24 ? -46.237 10.926 -24.468 1.00 19.46 20 LEU D O 1
ATOM 3798 N N . SER D 1 25 ? -45.612 12.846 -25.463 1.00 19.18 21 SER D N 1
ATOM 3799 C CA . SER D 1 25 ? -46.630 12.713 -26.499 1.00 19.06 21 SER D CA 1
ATOM 3800 C C . SER D 1 25 ? -46.436 11.430 -27.297 1.00 22.31 21 SER D C 1
ATOM 3801 O O . SER D 1 25 ? -47.398 10.697 -27.562 1.00 20.11 21 SER D O 1
ATOM 3804 N N . LYS D 1 26 ? -45.186 11.135 -27.664 1.00 17.07 22 LYS D N 1
ATOM 3805 C CA . LYS D 1 26 ? -44.856 9.902 -28.364 1.00 17.54 22 LYS D CA 1
ATOM 3806 C C . LYS D 1 26 ? -45.249 8.674 -27.552 1.00 19.04 22 LYS D C 1
ATOM 3807 O O . LYS D 1 26 ? -45.723 7.679 -28.115 1.00 21.36 22 LYS D O 1
ATOM 3813 N N . ALA D 1 27 ? -45.028 8.712 -26.232 1.00 19.46 23 ALA D N 1
ATOM 3814 C CA . ALA D 1 27 ? -45.396 7.576 -25.392 1.00 20.14 23 ALA D CA 1
ATOM 3815 C C . ALA D 1 27 ? -46.908 7.412 -25.321 1.00 20.22 23 ALA D C 1
ATOM 3816 O O . ALA D 1 27 ? -47.417 6.289 -25.391 1.00 22.34 23 ALA D O 1
ATOM 3818 N N . LYS D 1 28 ? -47.634 8.522 -25.177 1.00 20.82 24 LYS D N 1
ATOM 3819 C CA . LYS D 1 28 ? -49.089 8.451 -25.099 1.00 23.35 24 LYS D CA 1
ATOM 3820 C C . LYS D 1 28 ? -49.682 7.914 -26.389 1.00 25.12 24 LYS D C 1
ATOM 3821 O O . LYS D 1 28 ? -50.705 7.217 -26.363 1.00 25.99 24 LYS D O 1
ATOM 3827 N N . LYS D 1 29 ? -49.050 8.210 -27.516 1.00 23.31 25 LYS D N 1
ATOM 3828 C CA . LYS D 1 29 ? -49.531 7.782 -28.819 1.00 23.11 25 LYS D CA 1
ATOM 3829 C C . LYS D 1 29 ? -48.959 6.437 -29.246 1.00 21.64 25 LYS D C 1
ATOM 3830 O O . LYS D 1 29 ? -49.274 5.972 -30.347 1.00 24.91 25 LYS D O 1
ATOM 3836 N N . ASP D 1 30 ? -48.132 5.799 -28.405 1.00 20.69 26 ASP D N 1
ATOM 3837 C CA . ASP D 1 30 ? -47.576 4.480 -28.702 1.00 25.51 26 ASP D CA 1
ATOM 3838 C C . ASP D 1 30 ? -46.843 4.476 -30.047 1.00 27.46 26 ASP D C 1
ATOM 3839 O O . ASP D 1 30 ? -46.993 3.561 -30.860 1.00 26.36 26 ASP D O 1
ATOM 3844 N N . LEU D 1 31 ? -46.034 5.510 -30.283 1.00 20.36 27 LEU D N 1
ATOM 3845 C CA . LEU D 1 31 ? -45.336 5.691 -31.548 1.00 21.97 27 LEU D CA 1
ATOM 3846 C C . LEU D 1 31 ? -43.866 5.300 -31.432 1.00 21.75 27 LEU D C 1
ATOM 3847 O O . LEU D 1 31 ? -43.239 5.475 -30.382 1.00 20.46 27 LEU D O 1
ATOM 3852 N N . SER D 1 32 ? -43.322 4.781 -32.525 1.00 19.09 28 SER D N 1
ATOM 3853 C CA . SER D 1 32 ? -41.894 4.527 -32.646 1.00 17.06 28 SER D CA 1
ATOM 3854 C C . SER D 1 32 ? -41.221 5.681 -33.379 1.00 17.01 28 SER D C 1
ATOM 3855 O O . SER D 1 32 ? -41.863 6.467 -34.080 1.00 16.94 28 SER D O 1
ATOM 3858 N N . PHE D 1 33 ? -39.904 5.788 -33.193 1.00 14.11 29 PHE D N 1
ATOM 3859 C CA . PHE D 1 33 ? -39.138 6.743 -33.983 1.00 13.81 29 PHE D CA 1
ATOM 3860 C C . PHE D 1 33 ? -39.151 6.378 -35.458 1.00 16.60 29 PHE D C 1
ATOM 3861 O O . PHE D 1 33 ? -39.141 7.273 -36.309 1.00 17.26 29 PHE D O 1
ATOM 3869 N N . ALA D 1 34 ? -39.153 5.079 -35.776 1.00 16.59 30 ALA D N 1
ATOM 3870 C CA . ALA D 1 34 ? -39.200 4.664 -37.179 1.00 18.25 30 ALA D CA 1
ATOM 3871 C C . ALA D 1 34 ? -40.456 5.182 -37.867 1.00 23.15 30 ALA D C 1
ATOM 3872 O O . ALA D 1 34 ? -40.391 5.686 -38.994 1.00 21.11 30 ALA D O 1
ATOM 3874 N N . GLU D 1 35 ? -41.609 5.090 -37.209 1.00 18.36 31 GLU D N 1
ATOM 3875 C CA . GLU D 1 35 ? -42.806 5.561 -37.893 1.00 23.12 31 GLU D CA 1
ATOM 3876 C C . GLU D 1 35 ? -42.969 7.075 -37.818 1.00 19.94 31 GLU D C 1
ATOM 3877 O O . GLU D 1 35 ? -43.629 7.653 -38.693 1.00 22.10 31 GLU D O 1
ATOM 3883 N N . ILE D 1 36 ? -42.355 7.748 -36.835 1.00 17.27 32 ILE D N 1
ATOM 3884 C CA . ILE D 1 36 ? -42.342 9.210 -36.876 1.00 17.43 32 ILE D CA 1
ATOM 3885 C C . ILE D 1 36 ? -41.549 9.693 -38.085 1.00 18.84 32 ILE D C 1
ATOM 3886 O O . ILE D 1 36 ? -41.950 10.642 -38.778 1.00 19.96 32 ILE D O 1
ATOM 3891 N N . ALA D 1 37 ? -40.431 9.032 -38.378 1.00 18.43 33 ALA D N 1
ATOM 3892 C CA . ALA D 1 37 ? -39.597 9.425 -39.506 1.00 19.17 33 ALA D CA 1
ATOM 3893 C C . ALA D 1 37 ? -40.180 8.998 -40.845 1.00 21.30 33 ALA D C 1
ATOM 3894 O O . ALA D 1 37 ? -39.829 9.590 -41.869 1.00 19.19 33 ALA D O 1
ATOM 3896 N N . ASP D 1 38 ? -41.048 7.991 -40.844 1.00 22.73 34 ASP D N 1
ATOM 3897 C CA . ASP D 1 38 ? -41.661 7.506 -42.073 1.00 22.39 34 ASP D CA 1
ATOM 3898 C C . ASP D 1 38 ? -42.425 8.626 -42.761 1.00 24.68 34 ASP D C 1
ATOM 3899 O O . ASP D 1 38 ? -43.247 9.306 -42.143 1.00 24.76 34 ASP D O 1
ATOM 3904 N N . GLY D 1 39 ? -42.150 8.812 -44.051 1.00 23.65 35 GLY D N 1
ATOM 3905 C CA . GLY D 1 39 ? -42.757 9.880 -44.812 1.00 24.56 35 GLY D CA 1
ATOM 3906 C C . GLY D 1 39 ? -41.953 11.160 -44.887 1.00 22.30 35 GLY D C 1
ATOM 3907 O O . GLY D 1 39 ? -42.325 12.061 -45.647 1.00 23.89 35 GLY D O 1
ATOM 3908 N N . THR D 1 40 ? -40.876 11.288 -44.110 1.00 20.34 36 THR D N 1
ATOM 3909 C CA . THR D 1 40 ? -40.047 12.485 -44.182 1.00 18.71 36 THR D CA 1
ATOM 3910 C C . THR D 1 40 ? -38.963 12.389 -45.243 1.00 18.94 36 THR D C 1
ATOM 3911 O O . THR D 1 40 ? -38.389 13.415 -45.617 1.00 21.04 36 THR D O 1
ATOM 3915 N N . GLY D 1 41 ? -38.654 11.185 -45.712 1.00 18.49 37 GLY D N 1
ATOM 3916 C CA . GLY D 1 41 ? -37.488 10.993 -46.550 1.00 20.86 37 GLY D CA 1
ATOM 3917 C C . GLY D 1 41 ? -36.177 11.102 -45.815 1.00 20.56 37 GLY D C 1
ATOM 3918 O O . GLY D 1 41 ? -35.119 11.075 -46.445 1.00 18.61 37 GLY D O 1
ATOM 3919 N N . LEU D 1 42 ? -36.206 11.225 -44.492 1.00 17.05 38 LEU D N 1
ATOM 3920 C CA . LEU D 1 42 ? -34.995 11.406 -43.712 1.00 18.13 38 LEU D CA 1
ATOM 3921 C C . LEU D 1 42 ? -34.737 10.160 -42.876 1.00 14.91 38 LEU D C 1
ATOM 3922 O O . LEU D 1 42 ? -35.668 9.457 -42.478 1.00 16.17 38 LEU D O 1
ATOM 3927 N N . ALA D 1 43 ? -33.461 9.887 -42.627 1.00 14.96 39 ALA D N 1
ATOM 3928 C CA . ALA D 1 43 ? -33.074 8.698 -41.881 1.00 15.32 39 ALA D CA 1
ATOM 3929 C C . ALA D 1 43 ? -33.585 8.751 -40.443 1.00 15.11 39 ALA D C 1
ATOM 3930 O O . ALA D 1 43 ? -33.707 9.821 -39.842 1.00 14.92 39 ALA D O 1
ATOM 3932 N N . GLU D 1 44 ? -33.854 7.572 -39.874 1.00 15.83 40 GLU D N 1
ATOM 3933 C CA . GLU D 1 44 ? -34.389 7.554 -38.518 1.00 15.95 40 GLU D CA 1
ATOM 3934 C C . GLU D 1 44 ? -33.402 8.170 -37.536 1.00 15.47 40 GLU D C 1
ATOM 3935 O O . GLU D 1 44 ? -33.819 8.830 -36.578 1.00 15.04 40 GLU D O 1
ATOM 3941 N N . ALA D 1 45 ? -32.094 7.981 -37.755 1.00 13.02 41 ALA D N 1
ATOM 3942 C CA . ALA D 1 45 ? -31.125 8.571 -36.826 1.00 12.20 41 ALA D CA 1
ATOM 3943 C C . ALA D 1 45 ? -31.148 10.096 -36.903 1.00 13.25 41 ALA D C 1
ATOM 3944 O O . ALA D 1 45 ? -30.992 10.782 -35.885 1.00 13.00 41 ALA D O 1
ATOM 3946 N N . PHE D 1 46 ? -31.367 10.655 -38.095 1.00 13.65 42 PHE D N 1
ATOM 3947 C CA . PHE D 1 46 ? -31.375 12.107 -38.217 1.00 13.51 42 PHE D CA 1
ATOM 3948 C C . PHE D 1 46 ? -32.645 12.704 -37.611 1.00 12.43 42 PHE D C 1
ATOM 3949 O O . PHE D 1 46 ? -32.589 13.682 -36.849 1.00 12.07 42 PHE D O 1
ATOM 3957 N N . VAL D 1 47 ? -33.811 12.124 -37.926 1.00 13.80 43 VAL D N 1
ATOM 3958 C CA . VAL D 1 47 ? -35.055 12.665 -37.386 1.00 11.81 43 VAL D CA 1
ATOM 3959 C C . VAL D 1 47 ? -35.083 12.523 -35.868 1.00 10.79 43 VAL D C 1
ATOM 3960 O O . VAL D 1 47 ? -35.497 13.441 -35.153 1.00 11.34 43 VAL D O 1
ATOM 3964 N N . THR D 1 48 ? -34.681 11.354 -35.363 1.00 12.52 44 THR D N 1
ATOM 3965 C CA . THR D 1 48 ? -34.624 11.143 -33.920 1.00 10.39 44 THR D CA 1
ATOM 3966 C C . THR D 1 48 ? -33.733 12.187 -33.261 1.00 11.42 44 THR D C 1
ATOM 3967 O O . THR D 1 48 ? -34.117 12.817 -32.264 1.00 10.97 44 THR D O 1
ATOM 3971 N N . ALA D 1 49 ? -32.552 12.415 -33.838 1.00 10.88 45 ALA D N 1
ATOM 3972 C CA . ALA D 1 49 ? -31.645 13.411 -33.280 1.00 9.68 45 ALA D CA 1
ATOM 3973 C C . ALA D 1 49 ? -32.285 14.789 -33.256 1.00 10.80 45 ALA D C 1
ATOM 3974 O O . ALA D 1 49 ? -32.114 15.536 -32.289 1.00 11.25 45 ALA D O 1
ATOM 3976 N N . ALA D 1 50 ? -33.042 15.140 -34.300 1.00 11.37 46 ALA D N 1
ATOM 3977 C CA . ALA D 1 50 ? -33.708 16.438 -34.314 1.00 10.09 46 ALA D CA 1
ATOM 3978 C C . ALA D 1 50 ? -34.743 16.532 -33.203 1.00 9.91 46 ALA D C 1
ATOM 3979 O O . ALA D 1 50 ? -34.832 17.553 -32.512 1.00 11.21 46 ALA D O 1
ATOM 3981 N N . LEU D 1 51 ? -35.543 15.480 -33.026 1.00 12.03 47 LEU D N 1
ATOM 3982 C CA . LEU D 1 51 ? -36.516 15.471 -31.938 1.00 11.27 47 LEU D CA 1
ATOM 3983 C C . LEU D 1 51 ? -35.836 15.670 -30.589 1.00 12.04 47 LEU D C 1
ATOM 3984 O O . LEU D 1 51 ? -36.365 16.368 -29.717 1.00 12.05 47 LEU D O 1
ATOM 3989 N N . LEU D 1 52 ? -34.662 15.057 -30.402 1.00 11.18 48 LEU D N 1
ATOM 3990 C CA . LEU D 1 52 ? -33.913 15.126 -29.155 1.00 9.06 48 LEU D CA 1
ATOM 3991 C C . LEU D 1 52 ? -33.011 16.358 -29.077 1.00 11.83 48 LEU D C 1
ATOM 3992 O O . LEU D 1 52 ? -32.154 16.446 -28.182 1.00 11.10 48 LEU D O 1
ATOM 3997 N N . GLY D 1 53 ? -33.192 17.333 -29.966 1.00 10.90 49 GLY D N 1
ATOM 3998 C CA . GLY D 1 53 ? -32.516 18.606 -29.826 1.00 9.22 49 GLY D CA 1
ATOM 3999 C C . GLY D 1 53 ? -31.167 18.731 -30.492 1.00 11.16 49 GLY D C 1
ATOM 4000 O O . GLY D 1 53 ? -30.478 19.734 -30.257 1.00 11.40 49 GLY D O 1
ATOM 4001 N N . GLN D 1 54 ? -30.781 17.778 -31.352 1.00 9.81 50 GLN D N 1
ATOM 4002 C CA . GLN D 1 54 ? -29.409 17.720 -31.851 1.00 9.57 50 GLN D CA 1
ATOM 4003 C C . GLN D 1 54 ? -29.274 17.927 -33.350 1.00 11.25 50 GLN D C 1
ATOM 4004 O O . GLN D 1 54 ? -28.145 17.924 -33.866 1.00 10.14 50 GLN D O 1
ATOM 4010 N N . GLN D 1 55 ? -30.384 18.115 -34.061 1.00 10.94 51 GLN D N 1
ATOM 4011 C CA . GLN D 1 55 ? -30.382 18.481 -35.469 1.00 9.36 51 GLN D CA 1
ATOM 4012 C C . GLN D 1 55 ? -31.540 19.434 -35.716 1.00 11.45 51 GLN D C 1
ATOM 4013 O O . GLN D 1 55 ? -32.417 19.603 -34.866 1.00 12.28 51 GLN D O 1
ATOM 4019 N N . ALA D 1 56 ? -31.554 20.026 -36.911 1.00 13.07 52 ALA D N 1
ATOM 4020 C CA . ALA D 1 56 ? -32.648 20.882 -37.360 1.00 13.46 52 ALA D CA 1
ATOM 4021 C C . ALA D 1 56 ? -33.443 20.158 -38.439 1.00 12.22 52 ALA D C 1
ATOM 4022 O O . ALA D 1 56 ? -32.854 19.612 -39.376 1.00 15.31 52 ALA D O 1
ATOM 4024 N N . LEU D 1 57 ? -34.768 20.153 -38.306 1.00 13.65 53 LEU D N 1
ATOM 4025 C CA . LEU D 1 57 ? -35.611 19.618 -39.385 1.00 13.51 53 LEU D CA 1
ATOM 4026 C C . LEU D 1 57 ? -35.928 20.687 -40.430 1.00 16.33 53 LEU D C 1
ATOM 4027 O O . LEU D 1 57 ? -36.204 21.840 -40.080 1.00 15.50 53 LEU D O 1
ATOM 4032 N N . PRO D 1 58 ? -35.920 20.317 -41.711 1.00 15.75 54 PRO D N 1
ATOM 4033 C CA . PRO D 1 58 ? -36.493 21.214 -42.725 1.00 16.68 54 PRO D CA 1
ATOM 4034 C C . PRO D 1 58 ? -37.977 21.395 -42.445 1.00 18.06 54 PRO D C 1
ATOM 4035 O O . PRO D 1 58 ? -38.595 20.609 -41.728 1.00 18.32 54 PRO D O 1
ATOM 4039 N N . ALA D 1 59 ? -38.554 22.452 -43.028 1.00 18.75 55 ALA D N 1
ATOM 4040 C CA . ALA D 1 59 ? -39.908 22.853 -42.647 1.00 19.02 55 ALA D CA 1
ATOM 4041 C C . ALA D 1 59 ? -40.933 21.761 -42.937 1.00 15.62 55 ALA D C 1
ATOM 4042 O O . ALA D 1 59 ? -41.834 21.522 -42.125 1.00 17.63 55 ALA D O 1
ATOM 4044 N N . ASP D 1 60 ? -40.819 21.088 -44.087 1.00 20.18 56 ASP D N 1
ATOM 4045 C CA . ASP D 1 60 ? -41.801 20.062 -44.433 1.00 22.62 56 ASP D CA 1
ATOM 4046 C C . ASP D 1 60 ? -41.756 18.896 -43.457 1.00 20.02 56 ASP D C 1
ATOM 4047 O O . ASP D 1 60 ? -42.802 18.391 -43.038 1.00 19.71 56 ASP D O 1
ATOM 4052 N N . ALA D 1 61 ? -40.551 18.456 -43.072 1.00 20.13 57 ALA D N 1
ATOM 4053 C CA . ALA D 1 61 ? -40.444 17.391 -42.078 1.00 20.22 57 ALA D CA 1
ATOM 4054 C C . ALA D 1 61 ? -40.919 17.855 -40.701 1.00 14.74 57 ALA D C 1
ATOM 4055 O O . ALA D 1 61 ? -41.551 17.083 -39.965 1.00 17.79 57 ALA D O 1
ATOM 4057 N N . ALA D 1 62 ? -40.617 19.104 -40.327 1.00 14.63 58 ALA D N 1
ATOM 4058 C CA . ALA D 1 62 ? -41.078 19.616 -39.038 1.00 19.15 58 ALA D CA 1
ATOM 4059 C C . ALA D 1 62 ? -42.597 19.652 -38.978 1.00 19.59 58 ALA D C 1
ATOM 4060 O O . ALA D 1 62 ? -43.194 19.305 -37.957 1.00 17.63 58 ALA D O 1
ATOM 4062 N N . ARG D 1 63 ? -43.242 20.064 -40.066 1.00 20.09 59 ARG D N 1
ATOM 4063 C CA . ARG D 1 63 ? -44.698 20.088 -40.058 1.00 22.83 59 ARG D CA 1
ATOM 4064 C C . ARG D 1 63 ? -45.259 18.675 -39.994 1.00 18.54 59 ARG D C 1
ATOM 4065 O O . ARG D 1 63 ? -46.237 18.425 -39.280 1.00 19.88 59 ARG D O 1
ATOM 4073 N N . LEU D 1 64 ? -44.616 17.729 -40.689 1.00 17.54 60 LEU D N 1
ATOM 4074 C CA . LEU D 1 64 ? -45.093 16.345 -40.703 1.00 16.68 60 LEU D CA 1
ATOM 4075 C C . LEU D 1 64 ? -45.007 15.697 -39.322 1.00 20.64 60 LEU D C 1
ATOM 4076 O O . LEU D 1 64 ? -46.005 15.174 -38.807 1.00 20.50 60 LEU D O 1
ATOM 4081 N N . VAL D 1 65 ? -43.820 15.703 -38.703 1.00 21.77 61 VAL D N 1
ATOM 4082 C CA . VAL D 1 65 ? -43.718 15.079 -37.383 1.00 19.41 61 VAL D CA 1
ATOM 4083 C C . VAL D 1 65 ? -44.489 15.880 -36.340 1.00 16.41 61 VAL D C 1
ATOM 4084 O O . VAL D 1 65 ? -44.982 15.315 -35.355 1.00 19.77 61 VAL D O 1
ATOM 4088 N N . GLY D 1 66 ? -44.613 17.196 -36.532 1.00 17.46 62 GLY D N 1
ATOM 4089 C CA . GLY D 1 66 ? -45.384 18.001 -35.598 1.00 21.82 62 GLY D CA 1
ATOM 4090 C C . GLY D 1 66 ? -46.856 17.644 -35.612 1.00 25.59 62 GLY D C 1
ATOM 4091 O O . GLY D 1 66 ? -47.517 17.643 -34.570 1.00 26.24 62 GLY D O 1
ATOM 4092 N N . ALA D 1 67 ? -47.390 17.334 -36.794 1.00 22.75 63 ALA D N 1
ATOM 4093 C CA . ALA D 1 67 ? -48.756 16.829 -36.871 1.00 22.54 63 ALA D CA 1
ATOM 4094 C C . ALA D 1 67 ? -48.876 15.455 -36.224 1.00 23.67 63 ALA D C 1
ATOM 4095 O O . ALA D 1 67 ? -49.855 15.182 -35.520 1.00 26.26 63 ALA D O 1
ATOM 4097 N N . LYS D 1 68 ? -47.893 14.573 -36.445 1.00 21.98 64 LYS D N 1
ATOM 4098 C CA . LYS D 1 68 ? -47.955 13.241 -35.849 1.00 20.49 64 LYS D CA 1
ATOM 4099 C C . LYS D 1 68 ? -47.969 13.300 -34.329 1.00 23.21 64 LYS D C 1
ATOM 4100 O O . LYS D 1 68 ? -48.588 12.451 -33.680 1.00 24.52 64 LYS D O 1
ATOM 4106 N N . LEU D 1 69 ? -47.287 14.287 -33.749 1.00 22.03 65 LEU D N 1
ATOM 4107 C CA . LEU D 1 69 ? -47.083 14.374 -32.312 1.00 22.52 65 LEU D CA 1
ATOM 4108 C C . LEU D 1 69 ? -47.934 15.445 -31.651 1.00 23.44 65 LEU D C 1
ATOM 4109 O O . LEU D 1 69 ? -47.797 15.664 -30.439 1.00 21.78 65 LEU D O 1
ATOM 4114 N N . ASP D 1 70 ? -48.794 16.122 -32.419 1.00 25.95 66 ASP D N 1
ATOM 4115 C CA . ASP D 1 70 ? -49.705 17.145 -31.905 1.00 24.61 66 ASP D CA 1
ATOM 4116 C C . ASP D 1 70 ? -48.939 18.293 -31.254 1.00 22.71 66 ASP D C 1
ATOM 4117 O O . ASP D 1 70 ? -49.265 18.746 -30.152 1.00 24.70 66 ASP D O 1
ATOM 4122 N N . LEU D 1 71 ? -47.904 18.763 -31.948 1.00 19.71 67 LEU D N 1
ATOM 4123 C CA . LEU D 1 71 ? -47.095 19.869 -31.456 1.00 25.73 67 LEU D CA 1
ATOM 4124 C C . LEU D 1 71 ? -47.707 21.204 -31.858 1.00 23.63 67 LEU D C 1
ATOM 4125 O O . LEU D 1 71 ? -48.271 21.345 -32.947 1.00 25.75 67 LEU D O 1
ATOM 4130 N N . ASP D 1 72 ? -47.559 22.196 -30.979 1.00 24.04 68 ASP D N 1
ATOM 4131 C CA . ASP D 1 72 ? -48.057 23.529 -31.300 1.00 24.30 68 ASP D CA 1
ATOM 4132 C C . ASP D 1 72 ? -47.096 24.230 -32.262 1.00 28.38 68 ASP D C 1
ATOM 4133 O O . ASP D 1 72 ? -46.019 23.721 -32.588 1.00 24.94 68 ASP D O 1
ATOM 4138 N N . GLU D 1 73 ? -47.503 25.408 -32.743 1.00 21.21 69 GLU D N 1
ATOM 4139 C CA . GLU D 1 73 ? -46.742 26.051 -33.812 1.00 24.83 69 GLU D CA 1
ATOM 4140 C C . GLU D 1 73 ? -45.392 26.567 -33.333 1.00 20.86 69 GLU D C 1
ATOM 4141 O O . GLU D 1 73 ? -44.437 26.599 -34.119 1.00 22.28 69 GLU D O 1
ATOM 4147 N N . ASP D 1 74 ? -45.294 26.992 -32.070 1.00 21.35 70 ASP D N 1
ATOM 4148 C CA . ASP D 1 74 ? -44.004 27.435 -31.557 1.00 22.32 70 ASP D CA 1
ATOM 4149 C C . ASP D 1 74 ? -43.014 26.276 -31.556 1.00 19.47 70 ASP D C 1
ATOM 4150 O O . ASP D 1 74 ? -41.839 26.451 -31.905 1.00 18.21 70 ASP D O 1
ATOM 4155 N N . SER D 1 75 ? -43.495 25.078 -31.214 1.00 20.80 71 SER D N 1
ATOM 4156 C CA . SER D 1 75 ? -42.640 23.890 -31.154 1.00 16.83 71 SER D CA 1
ATOM 4157 C C . SER D 1 75 ? -42.214 23.444 -32.546 1.00 22.52 71 SER D C 1
ATOM 4158 O O . SER D 1 75 ? -41.057 23.051 -32.753 1.00 17.93 71 SER D O 1
ATOM 4161 N N . ILE D 1 76 ? -43.146 23.461 -33.504 1.00 18.14 72 ILE D N 1
ATOM 4162 C CA . ILE D 1 76 ? -42.805 23.144 -34.888 1.00 17.24 72 ILE D CA 1
ATOM 4163 C C . ILE D 1 76 ? -41.752 24.109 -35.411 1.00 18.16 72 ILE D C 1
ATOM 4164 O O . ILE D 1 76 ? -40.830 23.713 -36.135 1.00 17.48 72 ILE D O 1
ATOM 4169 N N . LEU D 1 77 ? -41.854 25.389 -35.035 1.00 17.26 73 LEU D N 1
ATOM 4170 C CA . LEU D 1 77 ? -40.809 26.337 -35.403 1.00 16.39 73 LEU D CA 1
ATOM 4171 C C . LEU D 1 77 ? -39.489 25.994 -34.725 1.00 16.94 73 LEU D C 1
ATOM 4172 O O . LEU D 1 77 ? -38.441 26.021 -35.371 1.00 14.83 73 LEU D O 1
ATOM 4177 N N . LEU D 1 78 ? -39.529 25.659 -33.429 1.00 16.43 74 LEU D N 1
ATOM 4178 C CA . LEU D 1 78 ? -38.298 25.365 -32.692 1.00 17.82 74 LEU D CA 1
ATOM 4179 C C . LEU D 1 78 ? -37.534 24.205 -33.318 1.00 17.24 74 LEU D C 1
ATOM 4180 O O . LEU D 1 78 ? -36.293 24.230 -33.368 1.00 15.87 74 LEU D O 1
ATOM 4185 N N . LEU D 1 79 ? -38.251 23.191 -33.816 1.00 13.83 75 LEU D N 1
ATOM 4186 C CA . LEU D 1 79 ? -37.592 22.038 -34.431 1.00 14.08 75 LEU D CA 1
ATOM 4187 C C . LEU D 1 79 ? -36.817 22.412 -35.686 1.00 15.79 75 LEU D C 1
ATOM 4188 O O . LEU D 1 79 ? -35.924 21.659 -36.101 1.00 14.43 75 LEU D O 1
ATOM 4193 N N . GLN D 1 80 ? -37.150 23.544 -36.314 1.00 14.74 76 GLN D N 1
ATOM 4194 C CA . GLN D 1 80 ? -36.437 24.011 -37.496 1.00 13.26 76 GLN D CA 1
ATOM 4195 C C . GLN D 1 80 ? -35.227 24.869 -37.166 1.00 14.36 76 GLN D C 1
ATOM 4196 O O . GLN D 1 80 ? -34.435 25.163 -38.066 1.00 14.79 76 GLN D O 1
ATOM 4202 N N . MET D 1 81 ? -35.080 25.282 -35.909 1.00 14.23 77 MET D N 1
ATOM 4203 C CA . MET D 1 81 ? -33.965 26.110 -35.483 1.00 13.71 77 MET D CA 1
ATOM 4204 C C . MET D 1 81 ? -32.692 25.274 -35.454 1.00 12.45 77 MET D C 1
ATOM 4205 O O . MET D 1 81 ? -32.721 24.085 -35.126 1.00 13.90 77 MET D O 1
ATOM 4210 N N . ILE D 1 82 ? -31.574 25.901 -35.791 1.00 11.93 78 ILE D N 1
ATOM 4211 C CA . ILE D 1 82 ? -30.284 25.227 -35.647 1.00 10.63 78 ILE D CA 1
ATOM 4212 C C . ILE D 1 82 ? -29.967 25.133 -34.159 1.00 10.40 78 ILE D C 1
ATOM 4213 O O . ILE D 1 82 ? -29.952 26.157 -33.468 1.00 13.21 78 ILE D O 1
ATOM 4218 N N . PRO D 1 83 ? -29.709 23.937 -33.631 1.00 10.18 79 PRO D N 1
ATOM 4219 C CA . PRO D 1 83 ? -29.606 23.764 -32.183 1.00 12.51 79 PRO D CA 1
ATOM 4220 C C . PRO D 1 83 ? -28.253 24.170 -31.620 1.00 9.71 79 PRO D C 1
ATOM 4221 O O . PRO D 1 83 ? -27.251 24.286 -32.323 1.00 10.48 79 PRO D O 1
ATOM 4225 N N . LEU D 1 84 ? -28.269 24.409 -30.315 1.00 11.42 80 LEU D N 1
ATOM 4226 C CA . LEU D 1 84 ? -27.062 24.401 -29.486 1.00 10.14 80 LEU D CA 1
ATOM 4227 C C . LEU D 1 84 ? -26.871 22.941 -29.086 1.00 10.34 80 LEU D C 1
ATOM 4228 O O . LEU D 1 84 ? -27.571 22.438 -28.206 1.00 10.26 80 LEU D O 1
ATOM 4233 N N . ARG D 1 85 ? -25.956 22.255 -29.759 1.00 10.21 81 ARG D N 1
ATOM 4234 C CA . ARG D 1 85 ? -25.863 20.808 -29.631 1.00 9.70 81 ARG D CA 1
ATOM 4235 C C . ARG D 1 85 ? -25.075 20.417 -28.391 1.00 10.53 81 ARG D C 1
ATOM 4236 O O . ARG D 1 85 ? -24.216 21.160 -27.902 1.00 10.41 81 ARG D O 1
ATOM 4244 N N . GLY D 1 86 ? -25.371 19.214 -27.905 1.00 8.97 82 GLY D N 1
ATOM 4245 C CA . GLY D 1 86 ? -24.704 18.632 -26.748 1.00 9.54 82 GLY D CA 1
ATOM 4246 C C . GLY D 1 86 ? -25.743 17.941 -25.891 1.00 8.96 82 GLY D C 1
ATOM 4247 O O . GLY D 1 86 ? -26.461 18.595 -25.131 1.00 10.93 82 GLY D O 1
ATOM 4248 N N . CYS D 1 87 ? -25.851 16.615 -26.010 1.00 9.99 83 CYS D N 1
ATOM 4249 C CA . CYS D 1 87 ? -26.943 15.893 -25.375 1.00 9.11 83 CYS D CA 1
ATOM 4250 C C . CYS D 1 87 ? -26.575 15.337 -24.008 1.00 10.50 83 CYS D C 1
ATOM 4251 O O . CYS D 1 87 ? -27.474 14.903 -23.277 1.00 12.38 83 CYS D O 1
ATOM 4254 N N . ILE D 1 88 ? -25.294 15.339 -23.643 1.00 12.56 84 ILE D N 1
ATOM 4255 C CA . ILE D 1 88 ? -24.859 14.737 -22.388 1.00 10.71 84 ILE D CA 1
ATOM 4256 C C . ILE D 1 88 ? -25.012 15.762 -21.272 1.00 12.01 84 ILE D C 1
ATOM 4257 O O . ILE D 1 88 ? -24.559 16.901 -21.395 1.00 12.73 84 ILE D O 1
ATOM 4262 N N . ASP D 1 89 ? -25.676 15.357 -20.189 1.00 11.04 85 ASP D N 1
ATOM 4263 C CA . ASP D 1 89 ? -25.947 16.273 -19.090 1.00 13.33 85 ASP D CA 1
ATOM 4264 C C . ASP D 1 89 ? -24.666 16.944 -18.593 1.00 14.20 85 ASP D C 1
ATOM 4265 O O . ASP D 1 89 ? -24.564 18.176 -18.542 1.00 12.82 85 ASP D O 1
ATOM 4270 N N . ASP D 1 90 ? -23.665 16.134 -18.218 1.00 12.05 86 ASP D N 1
ATOM 4271 C CA . ASP D 1 90 ? -22.442 16.674 -17.613 1.00 12.45 86 ASP D CA 1
ATOM 4272 C C . ASP D 1 90 ? -21.242 15.826 -18.048 1.00 12.79 86 ASP D C 1
ATOM 4273 O O . ASP D 1 90 ? -20.642 15.092 -17.254 1.00 12.73 86 ASP D O 1
ATOM 4278 N N . ARG D 1 91 ? -20.933 15.938 -19.341 1.00 13.47 87 ARG D N 1
ATOM 4279 C CA . ARG D 1 91 ? -19.701 15.507 -20.007 1.00 11.86 87 ARG D CA 1
ATOM 4280 C C . ARG D 1 91 ? -19.531 13.998 -20.137 1.00 12.10 87 ARG D C 1
ATOM 4281 O O . ARG D 1 91 ? -19.167 13.511 -21.216 1.00 12.72 87 ARG D O 1
ATOM 4289 N N . ILE D 1 92 ? -19.783 13.251 -19.072 1.00 10.19 88 ILE D N 1
ATOM 4290 C CA . ILE D 1 92 ? -19.658 11.798 -19.069 1.00 12.01 88 ILE D CA 1
ATOM 4291 C C . ILE D 1 92 ? -21.042 11.239 -18.773 1.00 12.20 88 ILE D C 1
ATOM 4292 O O . ILE D 1 92 ? -21.654 11.623 -17.777 1.00 11.94 88 ILE D O 1
ATOM 4297 N N . PRO D 1 93 ? -21.592 10.362 -19.613 1.00 11.55 89 PRO D N 1
ATOM 4298 C CA . PRO D 1 93 ? -22.930 9.834 -19.345 1.00 10.38 89 PRO D CA 1
ATOM 4299 C C . PRO D 1 93 ? -22.988 9.028 -18.063 1.00 10.97 89 PRO D C 1
ATOM 4300 O O . PRO D 1 93 ? -22.043 8.316 -17.721 1.00 11.14 89 PRO D O 1
ATOM 4304 N N . THR D 1 94 ? -24.142 9.102 -17.379 1.00 10.37 90 THR D N 1
ATOM 4305 C CA . THR D 1 94 ? -24.421 8.183 -16.274 1.00 12.65 90 THR D CA 1
ATOM 4306 C C . THR D 1 94 ? -25.216 6.960 -16.719 1.00 10.35 90 THR D C 1
ATOM 4307 O O . THR D 1 94 ? -25.098 5.888 -16.108 1.00 10.18 90 THR D O 1
ATOM 4311 N N . ASP D 1 95 ? -26.000 7.105 -17.769 1.00 9.82 91 ASP D N 1
ATOM 4312 C CA . ASP D 1 95 ? -26.853 6.022 -18.245 1.00 9.29 91 ASP D CA 1
ATOM 4313 C C . ASP D 1 95 ? -26.030 4.882 -18.820 1.00 9.59 91 ASP D C 1
ATOM 4314 O O . ASP D 1 95 ? -25.209 5.120 -19.704 1.00 10.07 91 ASP D O 1
ATOM 4319 N N . PRO D 1 96 ? -26.222 3.638 -18.352 1.00 9.53 92 PRO D N 1
ATOM 4320 C CA . PRO D 1 96 ? -25.416 2.517 -18.880 1.00 10.04 92 PRO D CA 1
ATOM 4321 C C . PRO D 1 96 ? -25.424 2.419 -20.407 1.00 9.61 92 PRO D C 1
ATOM 4322 O O . PRO D 1 96 ? -24.362 2.184 -20.998 1.00 9.59 92 PRO D O 1
ATOM 4326 N N . THR D 1 97 ? -26.581 2.597 -21.052 1.00 10.20 93 THR D N 1
ATOM 4327 C CA . THR D 1 97 ? -26.665 2.430 -22.502 1.00 8.67 93 THR D CA 1
ATOM 4328 C C . THR D 1 97 ? -25.765 3.436 -23.219 1.00 10.61 93 THR D C 1
ATOM 4329 O O . THR D 1 97 ? -25.024 3.089 -24.149 1.00 11.25 93 THR D O 1
ATOM 4333 N N . MET D 1 98 ? -25.825 4.687 -22.784 1.00 9.19 94 MET D N 1
ATOM 4334 C CA . MET D 1 98 ? -24.993 5.754 -23.316 1.00 11.68 94 MET D CA 1
ATOM 4335 C C . MET D 1 98 ? -23.541 5.550 -22.900 1.00 10.19 94 MET D C 1
ATOM 4336 O O . MET D 1 98 ? -22.613 5.774 -23.690 1.00 10.24 94 MET D O 1
ATOM 4341 N N . TYR D 1 99 ? -23.321 5.098 -21.655 1.00 9.66 95 TYR D N 1
ATOM 4342 C CA . TYR D 1 99 ? -21.953 4.978 -21.155 1.00 9.76 95 TYR D CA 1
ATOM 4343 C C . TYR D 1 99 ? -21.122 3.998 -21.992 1.00 9.82 95 TYR D C 1
ATOM 4344 O O . TYR D 1 99 ? -19.923 4.221 -22.199 1.00 9.28 95 TYR D O 1
ATOM 4353 N N . ARG D 1 100 ? -21.727 2.908 -22.484 1.00 9.90 96 ARG D N 1
ATOM 4354 C CA . ARG D 1 100 ? -20.923 1.935 -23.232 1.00 9.93 96 ARG D CA 1
ATOM 4355 C C . ARG D 1 100 ? -20.247 2.571 -24.436 1.00 10.11 96 ARG D C 1
ATOM 4356 O O . ARG D 1 100 ? -19.128 2.179 -24.793 1.00 10.83 96 ARG D O 1
ATOM 4364 N N . PHE D 1 101 ? -20.891 3.563 -25.063 1.00 10.52 97 PHE D N 1
ATOM 4365 C CA . PHE D 1 101 ? -20.266 4.229 -26.199 1.00 11.25 97 PHE D CA 1
ATOM 4366 C C . PHE D 1 101 ? -19.091 5.094 -25.744 1.00 11.30 97 PHE D C 1
ATOM 4367 O O . PHE D 1 101 ? -18.062 5.156 -26.432 1.00 11.21 97 PHE D O 1
ATOM 4375 N N . TYR D 1 102 ? -19.199 5.716 -24.564 1.00 8.94 98 TYR D N 1
ATOM 4376 C CA . TYR D 1 102 ? -18.059 6.411 -23.982 1.00 10.03 98 TYR D CA 1
ATOM 4377 C C . TYR D 1 102 ? -16.954 5.420 -23.639 1.00 8.69 98 TYR D C 1
ATOM 4378 O O . TYR D 1 102 ? -15.766 5.690 -23.868 1.00 11.12 98 TYR D O 1
ATOM 4387 N N . GLU D 1 103 ? -17.318 4.258 -23.102 1.00 8.14 99 GLU D N 1
ATOM 4388 C CA . GLU D 1 103 ? -16.280 3.282 -22.770 1.00 8.91 99 GLU D CA 1
ATOM 4389 C C . GLU D 1 103 ? -15.534 2.816 -24.019 1.00 10.27 99 GLU D C 1
ATOM 4390 O O . GLU D 1 103 ? -14.317 2.599 -23.975 1.00 9.83 99 GLU D O 1
ATOM 4396 N N . MET D 1 104 ? -16.239 2.667 -25.149 1.00 10.37 100 MET D N 1
ATOM 4397 C CA . MET D 1 104 ? -15.540 2.345 -26.399 1.00 8.55 100 MET D CA 1
ATOM 4398 C C . MET D 1 104 ? -14.449 3.363 -26.687 1.00 10.22 100 MET D C 1
ATOM 4399 O O . MET D 1 104 ? -13.376 3.013 -27.197 1.00 12.03 100 MET D O 1
ATOM 4404 N N . LEU D 1 105 ? -14.697 4.637 -26.370 1.00 8.91 101 LEU D N 1
ATOM 4405 C CA A LEU D 1 105 ? -13.673 5.657 -26.560 0.51 10.98 101 LEU D CA 1
ATOM 4406 C CA B LEU D 1 105 ? -13.666 5.654 -26.556 0.49 10.98 101 LEU D CA 1
ATOM 4407 C C . LEU D 1 105 ? -12.534 5.498 -25.552 1.00 9.33 101 LEU D C 1
ATOM 4408 O O . LEU D 1 105 ? -11.359 5.688 -25.898 1.00 10.19 101 LEU D O 1
ATOM 4417 N N . GLN D 1 106 ? -12.850 5.155 -24.302 1.00 9.49 102 GLN D N 1
ATOM 4418 C CA . GLN D 1 106 ? -11.775 4.953 -23.333 1.00 11.63 102 GLN D CA 1
ATOM 4419 C C . GLN D 1 106 ? -10.887 3.765 -23.692 1.00 10.67 102 GLN D C 1
ATOM 4420 O O . GLN D 1 106 ? -9.688 3.777 -23.382 1.00 11.12 102 GLN D O 1
ATOM 4426 N N . VAL D 1 107 ? -11.438 2.734 -24.332 1.00 9.36 103 VAL D N 1
ATOM 4427 C CA . VAL D 1 107 ? -10.648 1.555 -24.683 1.00 10.61 103 VAL D CA 1
ATOM 4428 C C . VAL D 1 107 ? -9.973 1.718 -26.038 1.00 10.40 103 VAL D C 1
ATOM 4429 O O . VAL D 1 107 ? -8.793 1.381 -26.187 1.00 10.76 103 VAL D O 1
ATOM 4433 N N . TYR D 1 108 ? -10.691 2.243 -27.035 1.00 9.32 104 TYR D N 1
ATOM 4434 C CA . TYR D 1 108 ? -10.205 2.269 -28.411 1.00 9.52 104 TYR D CA 1
ATOM 4435 C C . TYR D 1 108 ? -9.879 3.657 -28.937 1.00 9.01 104 TYR D C 1
ATOM 4436 O O . TYR D 1 108 ? -9.516 3.780 -30.107 1.00 10.13 104 TYR D O 1
ATOM 4445 N N . GLY D 1 109 ? -9.983 4.704 -28.116 1.00 8.25 105 GLY D N 1
ATOM 4446 C CA . GLY D 1 109 ? -9.765 6.057 -28.629 1.00 9.86 105 GLY D CA 1
ATOM 4447 C C . GLY D 1 109 ? -8.407 6.250 -29.281 1.00 10.12 105 GLY D C 1
ATOM 4448 O O . GLY D 1 109 ? -8.310 6.802 -30.389 1.00 9.81 105 GLY D O 1
ATOM 4449 N N . THR D 1 110 ? -7.345 5.770 -28.633 1.00 8.94 106 THR D N 1
ATOM 4450 C CA . THR D 1 110 ? -6.019 5.933 -29.218 1.00 9.59 106 THR D CA 1
ATOM 4451 C C . THR D 1 110 ? -5.788 4.982 -30.391 1.00 9.77 106 THR D C 1
ATOM 4452 O O . THR D 1 110 ? -5.020 5.321 -31.292 1.00 9.61 106 THR D O 1
ATOM 4456 N N . THR D 1 111 ? -6.471 3.826 -30.414 1.00 9.36 107 THR D N 1
ATOM 4457 C CA . THR D 1 111 ? -6.414 2.935 -31.570 1.00 10.21 107 THR D CA 1
ATOM 4458 C C . THR D 1 111 ? -7.100 3.562 -32.775 1.00 9.85 107 THR D C 1
ATOM 4459 O O . THR D 1 111 ? -6.612 3.441 -33.910 1.00 11.00 107 THR D O 1
ATOM 4463 N N . LEU D 1 112 ? -8.252 4.206 -32.555 1.00 8.11 108 LEU D N 1
ATOM 4464 C CA . LEU D 1 112 ? -8.913 4.925 -33.644 1.00 8.77 108 LEU D CA 1
ATOM 4465 C C . LEU D 1 112 ? -8.004 6.013 -34.201 1.00 8.81 108 LEU D C 1
ATOM 4466 O O . LEU D 1 112 ? -7.871 6.152 -35.422 1.00 9.43 108 LEU D O 1
ATOM 4471 N N . LYS D 1 113 ? -7.360 6.793 -33.319 1.00 10.10 109 LYS D N 1
ATOM 4472 C CA . LYS D 1 113 ? -6.415 7.805 -33.795 1.00 7.95 109 LYS D CA 1
ATOM 4473 C C . LYS D 1 113 ? -5.301 7.155 -34.603 1.00 9.45 109 LYS D C 1
ATOM 4474 O O . LYS D 1 113 ? -5.011 7.573 -35.728 1.00 10.01 109 LYS D O 1
ATOM 4480 N N . ALA D 1 114 ? -4.712 6.080 -34.062 1.00 9.50 110 ALA D N 1
ATOM 4481 C CA . ALA D 1 114 ? -3.573 5.446 -34.715 1.00 10.26 110 ALA D CA 1
ATOM 4482 C C . ALA D 1 114 ? -3.940 4.902 -36.089 1.00 10.36 110 ALA D C 1
ATOM 4483 O O . ALA D 1 114 ? -3.190 5.081 -37.053 1.00 11.17 110 ALA D O 1
ATOM 4485 N N . LEU D 1 115 ? -5.078 4.213 -36.193 1.00 8.25 111 LEU D N 1
ATOM 4486 C CA . LEU D 1 115 ? -5.458 3.628 -37.476 1.00 9.50 111 LEU D CA 1
ATOM 4487 C C . LEU D 1 115 ? -5.906 4.687 -38.467 1.00 10.69 111 LEU D C 1
ATOM 4488 O O . LEU D 1 115 ? -5.681 4.529 -39.672 1.00 11.49 111 LEU D O 1
ATOM 4493 N N . VAL D 1 116 ? -6.525 5.769 -37.996 1.00 11.00 112 VAL D N 1
ATOM 4494 C CA . VAL D 1 116 ? -6.885 6.855 -38.918 1.00 11.10 112 VAL D CA 1
ATOM 4495 C C . VAL D 1 116 ? -5.627 7.466 -39.533 1.00 10.72 112 VAL D C 1
ATOM 4496 O O . VAL D 1 116 ? -5.544 7.654 -40.758 1.00 10.41 112 VAL D O 1
ATOM 4500 N N . HIS D 1 117 ? -4.603 7.739 -38.710 1.00 9.83 113 HIS D N 1
ATOM 4501 C CA . HIS D 1 117 ? -3.398 8.334 -39.280 1.00 9.80 113 HIS D CA 1
ATOM 4502 C C . HIS D 1 117 ? -2.671 7.347 -40.186 1.00 13.08 113 HIS D C 1
ATOM 4503 O O . HIS D 1 117 ? -2.118 7.754 -41.210 1.00 12.69 113 HIS D O 1
ATOM 4510 N N . GLU D 1 118 ? -2.701 6.056 -39.849 1.00 10.63 114 GLU D N 1
ATOM 4511 C CA . GLU D 1 118 ? -2.070 5.054 -40.711 1.00 11.36 114 GLU D CA 1
ATOM 4512 C C . GLU D 1 118 ? -2.756 4.962 -42.071 1.00 13.43 114 GLU D C 1
ATOM 4513 O O . GLU D 1 118 ? -2.079 4.917 -43.107 1.00 14.06 114 GLU D O 1
ATOM 4519 N N . LYS D 1 119 ? -4.102 4.945 -42.102 1.00 10.22 115 LYS D N 1
ATOM 4520 C CA . LYS D 1 119 ? -4.798 4.692 -43.361 1.00 9.42 115 LYS D CA 1
ATOM 4521 C C . LYS D 1 119 ? -4.970 5.953 -44.194 1.00 13.39 115 LYS D C 1
ATOM 4522 O O . LYS D 1 119 ? -4.975 5.883 -45.434 1.00 14.02 115 LYS D O 1
ATOM 4528 N N . PHE D 1 120 ? -5.158 7.098 -43.544 1.00 11.70 116 PHE D N 1
ATOM 4529 C CA . PHE D 1 120 ? -5.495 8.344 -44.220 1.00 12.66 116 PHE D CA 1
ATOM 4530 C C . PHE D 1 120 ? -4.401 9.394 -44.151 1.00 14.40 116 PHE D C 1
ATOM 4531 O O . PHE D 1 120 ? -4.225 10.153 -45.106 1.00 17.60 116 PHE D O 1
ATOM 4539 N N . GLY D 1 121 ? -3.711 9.519 -43.023 1.00 10.86 117 GLY D N 1
ATOM 4540 C CA . GLY D 1 121 ? -2.724 10.557 -42.826 1.00 12.75 117 GLY D CA 1
ATOM 4541 C C . GLY D 1 121 ? -3.109 11.457 -41.666 1.00 12.17 117 GLY D C 1
ATOM 4542 O O . GLY D 1 121 ? -4.049 11.187 -40.912 1.00 11.43 117 GLY D O 1
ATOM 4543 N N . ASP D 1 122 ? -2.371 12.551 -41.536 1.00 14.62 118 ASP D N 1
ATOM 4544 C CA . ASP D 1 122 ? -2.698 13.532 -40.506 1.00 12.81 118 ASP D CA 1
ATOM 4545 C C . ASP D 1 122 ? -4.036 14.190 -40.845 1.00 13.52 118 ASP D C 1
ATOM 4546 O O . ASP D 1 122 ? -4.334 14.478 -42.009 1.00 17.76 118 ASP D O 1
ATOM 4551 N N . GLY D 1 123 ? -4.859 14.377 -39.827 1.00 11.94 119 GLY D N 1
ATOM 4552 C CA . GLY D 1 123 ? -6.157 14.989 -39.988 1.00 12.47 119 GLY D CA 1
ATOM 4553 C C . GLY D 1 123 ? -7.176 14.297 -39.121 1.00 12.29 119 GLY D C 1
ATOM 4554 O O . GLY D 1 123 ? -6.825 13.708 -38.083 1.00 12.45 119 GLY D O 1
ATOM 4555 N N . ILE D 1 124 ? -8.439 14.349 -39.537 1.00 11.54 120 ILE D N 1
ATOM 4556 C CA . ILE D 1 124 ? -9.542 13.874 -38.721 1.00 11.40 120 ILE D CA 1
ATOM 4557 C C . ILE D 1 124 ? -10.543 13.137 -39.594 1.00 12.80 120 ILE D C 1
ATOM 4558 O O . ILE D 1 124 ? -10.584 13.304 -40.820 1.00 12.18 120 ILE D O 1
ATOM 4563 N N . ILE D 1 125 ? -11.357 12.312 -38.936 1.00 10.26 121 ILE D N 1
ATOM 4564 C CA . ILE D 1 125 ? -12.610 11.806 -39.493 1.00 11.07 121 ILE D CA 1
ATOM 4565 C C . ILE D 1 125 ? -13.722 12.714 -38.993 1.00 10.86 121 ILE D C 1
ATOM 4566 O O . ILE D 1 125 ? -13.911 12.869 -37.775 1.00 10.95 121 ILE D O 1
ATOM 4571 N N . SER D 1 126 ? -14.436 13.322 -39.934 1.00 12.13 122 SER D N 1
ATOM 4572 C CA . SER D 1 126 ? -15.410 14.362 -39.633 1.00 13.00 122 SER D CA 1
ATOM 4573 C C . SER D 1 126 ? -16.595 13.842 -38.837 1.00 11.43 122 SER D C 1
ATOM 4574 O O . SER D 1 126 ? -17.120 12.753 -39.088 1.00 13.51 122 SER D O 1
ATOM 4577 N N . ALA D 1 127 ? -17.016 14.639 -37.859 1.00 9.97 123 ALA D N 1
ATOM 4578 C CA . ALA D 1 127 ? -18.286 14.435 -37.181 1.00 9.41 123 ALA D CA 1
ATOM 4579 C C . ALA D 1 127 ? -19.385 15.289 -37.780 1.00 12.61 123 ALA D C 1
ATOM 4580 O O . ALA D 1 127 ? -20.521 15.251 -37.303 1.00 13.90 123 ALA D O 1
ATOM 4582 N N . ILE D 1 128 ? -19.049 16.046 -38.813 1.00 13.48 124 ILE D N 1
ATOM 4583 C CA . ILE D 1 128 ? -19.967 16.955 -39.491 1.00 14.04 124 ILE D CA 1
ATOM 4584 C C . ILE D 1 128 ? -20.349 16.407 -40.866 1.00 13.00 124 ILE D C 1
ATOM 4585 O O . ILE D 1 128 ? -21.525 16.187 -41.153 1.00 15.44 124 ILE D O 1
ATOM 4590 N N . ASN D 1 129 ? -19.359 16.128 -41.704 1.00 11.48 125 ASN D N 1
ATOM 4591 C CA . ASN D 1 129 ? -19.616 15.389 -42.940 1.00 10.82 125 ASN D CA 1
ATOM 4592 C C . ASN D 1 129 ? -19.657 13.927 -42.518 1.00 11.34 125 ASN D C 1
ATOM 4593 O O . ASN D 1 129 ? -18.652 13.221 -42.554 1.00 14.01 125 ASN D O 1
ATOM 4598 N N . PHE D 1 130 ? -20.841 13.478 -42.108 1.00 13.55 126 PHE D N 1
ATOM 4599 C CA . PHE D 1 130 ? -20.924 12.334 -41.211 1.00 13.61 126 PHE D CA 1
ATOM 4600 C C . PHE D 1 130 ? -22.339 11.792 -41.227 1.00 13.48 126 PHE D C 1
ATOM 4601 O O . PHE D 1 130 ? -23.294 12.574 -41.227 1.00 16.95 126 PHE D O 1
ATOM 4609 N N . LYS D 1 131 ? -22.474 10.469 -41.161 1.00 14.05 127 LYS D N 1
ATOM 4610 C CA . LYS D 1 131 ? -23.776 9.865 -40.939 1.00 18.20 127 LYS D CA 1
ATOM 4611 C C . LYS D 1 131 ? -23.583 8.592 -40.135 1.00 18.51 127 LYS D C 1
ATOM 4612 O O . LYS D 1 131 ? -22.500 8.001 -40.124 1.00 15.90 127 LYS D O 1
ATOM 4618 N N . LEU D 1 132 ? -24.636 8.177 -39.440 1.00 14.30 128 LEU D N 1
ATOM 4619 C CA . LEU D 1 132 ? -24.551 6.916 -38.729 1.00 15.14 128 LEU D CA 1
ATOM 4620 C C . LEU D 1 132 ? -25.862 6.163 -38.842 1.00 18.95 128 LEU D C 1
ATOM 4621 O O . LEU D 1 132 ? -26.916 6.727 -39.152 1.00 19.21 128 LEU D O 1
ATOM 4626 N N . ASP D 1 133 ? -25.777 4.860 -38.595 1.00 14.23 129 ASP D N 1
ATOM 4627 C CA . ASP D 1 133 ? -26.972 4.042 -38.561 1.00 17.90 129 ASP D CA 1
ATOM 4628 C C . ASP D 1 133 ? -26.775 2.881 -37.602 1.00 16.74 129 ASP D C 1
ATOM 4629 O O . ASP D 1 133 ? -25.652 2.494 -37.278 1.00 18.03 129 ASP D O 1
ATOM 4634 N N . VAL D 1 134 ? -27.902 2.360 -37.129 1.00 15.95 130 VAL D N 1
ATOM 4635 C CA . VAL D 1 134 ? -27.963 1.262 -36.181 1.00 15.28 130 VAL D CA 1
ATOM 4636 C C . VAL D 1 134 ? -28.726 0.123 -36.844 1.00 16.30 130 VAL D C 1
ATOM 4637 O O . VAL D 1 134 ? -29.885 0.300 -37.238 1.00 20.70 130 VAL D O 1
ATOM 4641 N N . LYS D 1 135 ? -28.079 -1.034 -36.978 1.00 14.83 131 LYS D N 1
ATOM 4642 C CA . LYS D 1 135 ? -28.707 -2.250 -37.494 1.00 17.81 131 LYS D CA 1
ATOM 4643 C C . LYS D 1 135 ? -28.688 -3.378 -36.478 1.00 20.44 131 LYS D C 1
ATOM 4644 O O . LYS D 1 135 ? -27.708 -3.565 -35.758 1.00 18.12 131 LYS D O 1
ATOM 4650 N N . LYS D 1 136 ? -29.792 -4.115 -36.426 1.00 18.90 132 LYS D N 1
ATOM 4651 C CA . LYS D 1 136 ? -29.891 -5.315 -35.618 1.00 19.80 132 LYS D CA 1
ATOM 4652 C C . LYS D 1 136 ? -29.578 -6.529 -36.483 1.00 22.28 132 LYS D C 1
ATOM 4653 O O . LYS D 1 136 ? -30.115 -6.668 -37.587 1.00 25.40 132 LYS D O 1
ATOM 4659 N N . VAL D 1 137 ? -28.687 -7.390 -35.993 1.00 21.23 133 VAL D N 1
ATOM 4660 C CA . VAL D 1 137 ? -28.336 -8.629 -36.670 1.00 23.44 133 VAL D CA 1
ATOM 4661 C C . VAL D 1 137 ? -28.404 -9.775 -35.670 1.00 25.47 133 VAL D C 1
ATOM 4662 O O . VAL D 1 137 ? -28.291 -9.586 -34.456 1.00 28.59 133 VAL D O 1
ATOM 4666 N N . ALA D 1 138 ? -28.616 -10.978 -36.199 1.00 22.58 134 ALA D N 1
ATOM 4667 C CA . ALA D 1 138 ? -28.578 -12.174 -35.370 1.00 26.28 134 ALA D CA 1
ATOM 4668 C C . ALA D 1 138 ? -27.138 -12.533 -35.032 1.00 26.74 134 ALA D C 1
ATOM 4669 O O . ALA D 1 138 ? -26.248 -12.454 -35.883 1.00 30.62 134 ALA D O 1
ATOM 4671 N N . ASP D 1 139 ? -26.907 -12.910 -33.776 1.00 24.56 135 ASP D N 1
ATOM 4672 C CA . ASP D 1 139 ? -25.615 -13.451 -33.373 1.00 26.64 135 ASP D CA 1
ATOM 4673 C C . ASP D 1 139 ? -25.611 -14.953 -33.630 1.00 33.14 135 ASP D C 1
ATOM 4674 O O . ASP D 1 139 ? -26.483 -15.659 -33.102 1.00 26.06 135 ASP D O 1
ATOM 4679 N N . PRO D 1 140 ? -24.668 -15.478 -34.423 1.00 31.70 136 PRO D N 1
ATOM 4680 C CA . PRO D 1 140 ? -24.665 -16.926 -34.708 1.00 35.48 136 PRO D CA 1
ATOM 4681 C C . PRO D 1 140 ? -24.649 -17.793 -33.466 1.00 37.47 136 PRO D C 1
ATOM 4682 O O . PRO D 1 140 ? -25.206 -18.898 -33.489 1.00 43.67 136 PRO D O 1
ATOM 4686 N N . GLU D 1 141 ? -24.040 -17.325 -32.376 1.00 37.09 137 GLU D N 1
ATOM 4687 C CA . GLU D 1 141 ? -24.011 -18.071 -31.124 1.00 35.76 137 GLU D CA 1
ATOM 4688 C C . GLU D 1 141 ? -25.255 -17.857 -30.274 1.00 36.23 137 GLU D C 1
ATOM 4689 O O . GLU D 1 141 ? -25.297 -18.334 -29.134 1.00 41.60 137 GLU D O 1
ATOM 4695 N N . GLY D 1 142 ? -26.257 -17.166 -30.786 1.00 31.61 138 GLY D N 1
ATOM 4696 C CA . GLY D 1 142 ? -27.451 -16.928 -29.995 1.00 28.72 138 GLY D CA 1
ATOM 4697 C C . GLY D 1 142 ? -27.562 -15.462 -29.617 1.00 27.40 138 GLY D C 1
ATOM 4698 O O . GLY D 1 142 ? -26.562 -14.797 -29.317 1.00 28.23 138 GLY D O 1
ATOM 4699 N N . GLY D 1 143 ? -28.788 -14.959 -29.624 1.00 21.90 139 GLY D N 1
ATOM 4700 C CA . GLY D 1 143 ? -29.052 -13.571 -29.305 1.00 25.80 139 GLY D CA 1
ATOM 4701 C C . GLY D 1 143 ? -28.910 -12.656 -30.508 1.00 23.53 139 GLY D C 1
ATOM 4702 O O . GLY D 1 143 ? -28.867 -13.078 -31.669 1.00 21.89 139 GLY D O 1
ATOM 4703 N N . GLU D 1 144 ? -28.802 -11.361 -30.200 1.00 20.03 140 GLU D N 1
ATOM 4704 C CA . GLU D 1 144 ? -28.799 -10.291 -31.186 1.00 17.16 140 GLU D CA 1
ATOM 4705 C C . GLU D 1 144 ? -27.579 -9.405 -30.976 1.00 16.57 140 GLU D C 1
ATOM 4706 O O . GLU D 1 144 ? -27.035 -9.323 -29.860 1.00 16.48 140 GLU D O 1
ATOM 4712 N N . ARG D 1 145 ? -27.166 -8.733 -32.054 1.00 18.12 141 ARG D N 1
ATOM 4713 C CA . ARG D 1 145 ? -26.089 -7.752 -32.016 1.00 17.83 141 ARG D CA 1
ATOM 4714 C C . ARG D 1 145 ? -26.553 -6.465 -32.681 1.00 16.08 141 ARG D C 1
ATOM 4715 O O . ARG D 1 145 ? -27.379 -6.484 -33.603 1.00 16.84 141 ARG D O 1
ATOM 4723 N N . ALA D 1 146 ? -25.998 -5.343 -32.230 1.00 13.94 142 ALA D N 1
ATOM 4724 C CA . ALA D 1 146 ? -26.137 -4.078 -32.941 1.00 13.49 142 ALA D CA 1
ATOM 4725 C C . ALA D 1 146 ? -24.857 -3.798 -33.710 1.00 15.16 142 ALA D C 1
ATOM 4726 O O . ALA D 1 146 ? -23.760 -3.831 -33.140 1.00 16.87 142 ALA D O 1
ATOM 4728 N N . VAL D 1 147 ? -25.007 -3.550 -35.007 1.00 17.98 143 VAL D N 1
ATOM 4729 C CA . VAL D 1 147 ? -23.929 -3.068 -35.857 1.00 17.32 143 VAL D CA 1
ATOM 4730 C C . VAL D 1 147 ? -24.185 -1.585 -36.059 1.00 18.04 143 VAL D C 1
ATOM 4731 O O . VAL D 1 147 ? -25.156 -1.192 -36.723 1.00 18.00 143 VAL D O 1
ATOM 4735 N N . ILE D 1 148 ? -23.352 -0.765 -35.434 1.00 15.04 144 ILE D N 1
ATOM 4736 C CA . ILE D 1 148 ? -23.474 0.681 -35.494 1.00 16.18 144 ILE D CA 1
ATOM 4737 C C . ILE D 1 148 ? -22.361 1.187 -36.394 1.00 14.63 144 ILE D C 1
ATOM 4738 O O . ILE D 1 148 ? -21.178 0.966 -36.122 1.00 13.20 144 ILE D O 1
ATOM 4743 N N . THR D 1 149 ? -22.744 1.817 -37.497 1.00 14.44 145 THR D N 1
ATOM 4744 C CA . THR D 1 149 ? -21.804 2.244 -38.523 1.00 13.02 145 THR D CA 1
ATOM 4745 C C . THR D 1 149 ? -21.624 3.750 -38.421 1.00 12.20 145 THR D C 1
ATOM 4746 O O . THR D 1 149 ? -22.603 4.508 -38.512 1.00 15.34 145 THR D O 1
ATOM 4750 N N . LEU D 1 150 ? -20.385 4.171 -38.202 1.00 12.27 146 LEU D N 1
ATOM 4751 C CA . LEU D 1 150 ? -19.999 5.574 -38.177 1.00 13.04 146 LEU D CA 1
ATOM 4752 C C . LEU D 1 150 ? -19.307 5.865 -39.496 1.00 15.50 146 LEU D C 1
ATOM 4753 O O . LEU D 1 150 ? -18.294 5.240 -39.807 1.00 18.59 146 LEU D O 1
ATOM 4758 N N . ASP D 1 151 ? -19.836 6.808 -40.267 1.00 13.56 147 ASP D N 1
ATOM 4759 C CA . ASP D 1 151 ? -19.360 7.027 -41.634 1.00 14.77 147 ASP D CA 1
ATOM 4760 C C . ASP D 1 151 ? -19.017 8.505 -41.802 1.00 14.49 147 ASP D C 1
ATOM 4761 O O . ASP D 1 151 ? -19.910 9.336 -41.975 1.00 12.88 147 ASP D O 1
ATOM 4766 N N . GLY D 1 152 ? -17.726 8.825 -41.768 1.00 10.82 148 GLY D N 1
ATOM 4767 C CA . GLY D 1 152 ? -17.282 10.207 -41.807 1.00 12.67 148 GLY D CA 1
ATOM 4768 C C . GLY D 1 152 ? -16.208 10.474 -42.843 1.00 11.22 148 GLY D C 1
ATOM 4769 O O . GLY D 1 152 ? -15.349 9.642 -43.111 1.00 12.82 148 GLY D O 1
ATOM 4770 N N . LYS D 1 153 ? -16.244 11.683 -43.403 1.00 10.33 149 LYS D N 1
ATOM 4771 C CA . LYS D 1 153 ? -15.235 12.058 -44.384 1.00 11.35 149 LYS D CA 1
ATOM 4772 C C . LYS D 1 153 ? -13.884 12.298 -43.716 1.00 12.77 149 LYS D C 1
ATOM 4773 O O . LYS D 1 153 ? -13.808 12.897 -42.638 1.00 11.74 149 LYS D O 1
ATOM 4779 N N . TYR D 1 154 ? -12.809 11.858 -44.375 1.00 11.44 150 TYR D N 1
ATOM 4780 C CA . TYR D 1 154 ? -11.457 12.206 -43.953 1.00 12.72 150 TYR D CA 1
ATOM 4781 C C . TYR D 1 154 ? -11.134 13.624 -44.401 1.00 12.46 150 TYR D C 1
ATOM 4782 O O . TYR D 1 154 ? -11.256 13.950 -45.586 1.00 16.85 150 TYR D O 1
ATOM 4791 N N . LEU D 1 155 ? -10.744 14.469 -43.449 1.00 10.91 151 LEU D N 1
ATOM 4792 C CA . LEU D 1 155 ? -10.296 15.823 -43.729 1.00 12.38 151 LEU D CA 1
ATOM 4793 C C . LEU D 1 155 ? -8.833 15.952 -43.332 1.00 13.95 151 LEU D C 1
ATOM 4794 O O . LEU D 1 155 ? -8.506 15.824 -42.135 1.00 12.32 151 LEU D O 1
ATOM 4799 N N . PRO D 1 156 ? -7.932 16.219 -44.267 1.00 10.63 152 PRO D N 1
ATOM 4800 C CA . PRO D 1 156 ? -6.509 16.265 -43.947 1.00 12.69 152 PRO D CA 1
ATOM 4801 C C . PRO D 1 156 ? -6.075 17.563 -43.288 1.00 13.68 152 PRO D C 1
ATOM 4802 O O . PRO D 1 156 ? -6.603 18.646 -43.556 1.00 13.98 152 PRO D O 1
ATOM 4806 N N . THR D 1 157 ? -5.073 17.422 -42.424 1.00 15.45 153 THR D N 1
ATOM 4807 C CA . THR D 1 157 ? -4.282 18.521 -41.901 1.00 20.83 153 THR D CA 1
ATOM 4808 C C . THR D 1 157 ? -3.030 18.592 -42.758 1.00 23.56 153 THR D C 1
ATOM 4809 O O . THR D 1 157 ? -2.204 17.668 -42.748 1.00 23.48 153 THR D O 1
ATOM 4813 N N . LYS D 1 158 ? -2.901 19.676 -43.508 1.00 21.19 154 LYS D N 1
ATOM 4814 C CA . LYS D 1 158 ? -1.770 19.864 -44.395 1.00 26.13 154 LYS D CA 1
ATOM 4815 C C . LYS D 1 158 ? -0.947 21.067 -43.951 1.00 26.21 154 LYS D C 1
ATOM 4816 O O . LYS D 1 158 ? -1.484 22.004 -43.352 1.00 27.85 154 LYS D O 1
ATOM 4822 N N . PRO D 1 159 ? 0.357 21.070 -44.216 1.00 22.97 155 PRO D N 1
ATOM 4823 C CA . PRO D 1 159 ? 1.149 22.271 -43.928 1.00 25.49 155 PRO D CA 1
ATOM 4824 C C . PRO D 1 159 ? 0.692 23.455 -44.773 1.00 29.46 155 PRO D C 1
ATOM 4825 O O . PRO D 1 159 ? 0.160 23.296 -45.874 1.00 30.94 155 PRO D O 1
ATOM 4829 N N A PHE D 1 160 ? 0.873 24.653 -44.223 0.54 24.03 156 PHE D N 1
ATOM 4830 N N B PHE D 1 160 ? 0.909 24.655 -44.239 0.46 24.04 156 PHE D N 1
ATOM 4831 C CA A PHE D 1 160 ? 0.624 25.884 -44.965 0.54 24.77 156 PHE D CA 1
ATOM 4832 C CA B PHE D 1 160 ? 0.677 25.886 -44.990 0.46 24.78 156 PHE D CA 1
ATOM 4833 C C A PHE D 1 160 ? 1.759 26.871 -44.712 0.54 23.26 156 PHE D C 1
ATOM 4834 C C B PHE D 1 160 ? 1.812 26.883 -44.756 0.46 23.23 156 PHE D C 1
ATOM 4835 O O A PHE D 1 160 ? 2.658 26.598 -43.920 0.54 18.57 156 PHE D O 1
ATOM 4836 O O B PHE D 1 160 ? 1.856 27.947 -45.376 0.46 19.33 156 PHE D O 1
ATOM 4851 N N . MET E 1 5 ? 13.447 41.407 -25.289 1.00 33.25 1 MET E N 1
ATOM 4852 C CA . MET E 1 5 ? 13.188 39.992 -25.030 1.00 31.51 1 MET E CA 1
ATOM 4853 C C . MET E 1 5 ? 12.054 39.432 -25.888 1.00 31.14 1 MET E C 1
ATOM 4854 O O . MET E 1 5 ? 10.898 39.837 -25.765 1.00 29.32 1 MET E O 1
ATOM 4859 N N . ILE E 1 6 ? 12.399 38.487 -26.762 1.00 24.02 2 ILE E N 1
ATOM 4860 C CA . ILE E 1 6 ? 11.428 37.828 -27.624 1.00 25.21 2 ILE E CA 1
ATOM 4861 C C . ILE E 1 6 ? 11.300 36.341 -27.334 1.00 21.15 2 ILE E C 1
ATOM 4862 O O . ILE E 1 6 ? 10.531 35.654 -28.021 1.00 22.03 2 ILE E O 1
ATOM 4867 N N . GLN E 1 7 ? 12.007 35.823 -26.321 1.00 19.90 3 GLN E N 1
ATOM 4868 C CA . GLN E 1 7 ? 11.934 34.413 -25.948 1.00 17.51 3 GLN E CA 1
ATOM 4869 C C . GLN E 1 7 ? 10.886 34.197 -24.863 1.00 16.69 3 GLN E C 1
ATOM 4870 O O . GLN E 1 7 ? 10.796 34.977 -23.911 1.00 19.85 3 GLN E O 1
ATOM 4876 N N . SER E 1 8 ? 10.127 33.102 -24.984 1.00 16.84 4 SER E N 1
ATOM 4877 C CA . SER E 1 8 ? 9.054 32.825 -24.036 1.00 16.79 4 SER E CA 1
ATOM 4878 C C . SER E 1 8 ? 8.926 31.329 -23.761 1.00 16.01 4 SER E C 1
ATOM 4879 O O . SER E 1 8 ? 9.388 30.475 -24.529 1.00 15.23 4 SER E O 1
ATOM 4882 N N . GLN E 1 9 ? 8.298 31.030 -22.625 1.00 14.64 5 GLN E N 1
ATOM 4883 C CA . GLN E 1 9 ? 8.069 29.688 -22.114 1.00 13.86 5 GLN E CA 1
ATOM 4884 C C . GLN E 1 9 ? 6.634 29.230 -22.371 1.00 14.43 5 GLN E C 1
ATOM 4885 O O . GLN E 1 9 ? 5.725 30.045 -22.533 1.00 17.68 5 GLN E O 1
ATOM 4891 N N . ILE E 1 10 ? 6.432 27.906 -22.390 1.00 15.07 6 ILE E N 1
ATOM 4892 C CA . ILE E 1 10 ? 5.086 27.371 -22.637 1.00 14.99 6 ILE E CA 1
ATOM 4893 C C . ILE E 1 10 ? 4.659 26.379 -21.559 1.00 19.01 6 ILE E C 1
ATOM 4894 O O . ILE E 1 10 ? 3.492 25.962 -21.529 1.00 20.18 6 ILE E O 1
ATOM 4899 N N . ASN E 1 11 ? 5.586 25.983 -20.681 1.00 16.48 7 ASN E N 1
ATOM 4900 C CA . ASN E 1 11 ? 5.325 25.015 -19.612 1.00 19.19 7 ASN E CA 1
ATOM 4901 C C . ASN E 1 11 ? 5.826 25.609 -18.298 1.00 18.73 7 ASN E C 1
ATOM 4902 O O . ASN E 1 11 ? 7.038 25.708 -18.076 1.00 18.25 7 ASN E O 1
ATOM 4907 N N . ARG E 1 12 ? 4.898 25.971 -17.406 1.00 15.36 8 ARG E N 1
ATOM 4908 C CA . ARG E 1 12 ? 5.288 26.667 -16.181 1.00 14.19 8 ARG E CA 1
ATOM 4909 C C . ARG E 1 12 ? 6.227 25.849 -15.298 1.00 14.92 8 ARG E C 1
ATOM 4910 O O . ARG E 1 12 ? 6.907 26.421 -14.433 1.00 14.67 8 ARG E O 1
ATOM 4918 N N . ASN E 1 13 ? 6.272 24.525 -15.478 1.00 18.81 9 ASN E N 1
ATOM 4919 C CA . ASN E 1 13 ? 7.064 23.704 -14.572 1.00 18.23 9 ASN E CA 1
ATOM 4920 C C . ASN E 1 13 ? 8.553 24.031 -14.647 1.00 16.06 9 ASN E C 1
ATOM 4921 O O . ASN E 1 13 ? 9.260 23.880 -13.647 1.00 18.98 9 ASN E O 1
ATOM 4926 N N . ILE E 1 14 ? 9.047 24.478 -15.807 1.00 17.23 10 ILE E N 1
ATOM 4927 C CA . ILE E 1 14 ? 10.475 24.786 -15.916 1.00 17.93 10 ILE E CA 1
ATOM 4928 C C . ILE E 1 14 ? 10.849 25.919 -14.960 1.00 16.49 10 ILE E C 1
ATOM 4929 O O . ILE E 1 14 ? 11.772 25.798 -14.148 1.00 16.96 10 ILE E O 1
ATOM 4934 N N . ARG E 1 15 ? 10.124 27.036 -15.026 1.00 14.29 11 ARG E N 1
ATOM 4935 C CA . ARG E 1 15 ? 10.445 28.145 -14.138 1.00 13.33 11 ARG E CA 1
ATOM 4936 C C . ARG E 1 15 ? 10.013 27.880 -12.702 1.00 14.51 11 ARG E C 1
ATOM 4937 O O . ARG E 1 15 ? 10.592 28.454 -11.772 1.00 16.60 11 ARG E O 1
ATOM 4945 N N . LEU E 1 16 ? 8.989 27.050 -12.484 1.00 13.12 12 LEU E N 1
ATOM 4946 C CA . LEU E 1 16 ? 8.610 26.777 -11.100 1.00 15.03 12 LEU E CA 1
ATOM 4947 C C . LEU E 1 16 ? 9.607 25.839 -10.416 1.00 15.22 12 LEU E C 1
ATOM 4948 O O . LEU E 1 16 ? 9.881 25.998 -9.220 1.00 16.27 12 LEU E O 1
ATOM 4953 N N . ASP E 1 17 ? 10.178 24.886 -11.159 1.00 16.46 13 ASP E N 1
ATOM 4954 C CA . ASP E 1 17 ? 11.305 24.112 -10.640 1.00 20.44 13 ASP E CA 1
ATOM 4955 C C . ASP E 1 17 ? 12.476 25.022 -10.294 1.00 18.90 13 ASP E C 1
ATOM 4956 O O . ASP E 1 17 ? 13.109 24.861 -9.246 1.00 20.92 13 ASP E O 1
ATOM 4961 N N . LEU E 1 18 ? 12.776 25.986 -11.167 1.00 18.21 14 LEU E N 1
ATOM 4962 C CA . LEU E 1 18 ? 13.827 26.952 -10.860 1.00 18.27 14 LEU E CA 1
ATOM 4963 C C . LEU E 1 18 ? 13.499 27.745 -9.602 1.00 21.15 14 LEU E C 1
ATOM 4964 O O . LEU E 1 18 ? 14.383 28.011 -8.777 1.00 19.24 14 LEU E O 1
ATOM 4969 N N . ALA E 1 19 ? 12.229 28.137 -9.432 1.00 15.93 15 ALA E N 1
ATOM 4970 C CA . ALA E 1 19 ? 11.851 28.865 -8.223 1.00 17.38 15 ALA E CA 1
ATOM 4971 C C . ALA E 1 19 ? 12.171 28.067 -6.965 1.00 18.45 15 ALA E C 1
ATOM 4972 O O . ALA E 1 19 ? 12.665 28.628 -5.980 1.00 18.30 15 ALA E O 1
ATOM 4974 N N . ASP E 1 20 ? 11.888 26.761 -6.967 1.00 16.85 16 ASP E N 1
ATOM 4975 C CA . ASP E 1 20 ? 12.202 25.960 -5.783 1.00 16.98 16 ASP E CA 1
ATOM 4976 C C . ASP E 1 20 ? 13.694 25.984 -5.485 1.00 17.84 16 ASP E C 1
ATOM 4977 O O . ASP E 1 20 ? 14.097 26.072 -4.320 1.00 18.15 16 ASP E O 1
ATOM 4982 N N . ALA E 1 21 ? 14.525 25.877 -6.526 1.00 20.83 17 ALA E N 1
ATOM 4983 C CA . ALA E 1 21 ? 15.972 25.916 -6.322 1.00 20.93 17 ALA E CA 1
ATOM 4984 C C . ALA E 1 21 ? 16.407 27.272 -5.790 1.00 21.99 17 ALA E C 1
ATOM 4985 O O . ALA E 1 21 ? 17.250 27.358 -4.888 1.00 22.64 17 ALA E O 1
ATOM 4987 N N . ILE E 1 22 ? 15.824 28.346 -6.328 1.00 17.89 18 ILE E N 1
ATOM 4988 C CA . ILE E 1 22 ? 16.106 29.690 -5.835 1.00 18.71 18 ILE E CA 1
ATOM 4989 C C . ILE E 1 22 ? 15.747 29.810 -4.359 1.00 20.13 18 ILE E C 1
ATOM 4990 O O . ILE E 1 22 ? 16.508 30.374 -3.562 1.00 21.99 18 ILE E O 1
ATOM 4995 N N . LEU E 1 23 ? 14.596 29.259 -3.960 1.00 17.86 19 LEU E N 1
ATOM 4996 C CA . LEU E 1 23 ? 14.175 29.373 -2.568 1.00 17.75 19 LEU E CA 1
ATOM 4997 C C . LEU E 1 23 ? 15.084 28.582 -1.632 1.00 17.86 19 LEU E C 1
ATOM 4998 O O . LEU E 1 23 ? 15.290 28.991 -0.485 1.00 20.53 19 LEU E O 1
ATOM 5003 N N . LEU E 1 24 ? 15.615 27.445 -2.093 1.00 20.27 20 LEU E N 1
ATOM 5004 C CA . LEU E 1 24 ? 16.565 26.695 -1.274 1.00 17.77 20 LEU E CA 1
ATOM 5005 C C . LEU E 1 24 ? 17.849 27.487 -1.089 1.00 22.67 20 LEU E C 1
ATOM 5006 O O . LEU E 1 24 ? 18.348 27.634 0.036 1.00 23.85 20 LEU E O 1
ATOM 5011 N N . SER E 1 25 ? 18.394 28.009 -2.187 1.00 20.03 21 SER E N 1
ATOM 5012 C CA . SER E 1 25 ? 19.598 28.827 -2.097 1.00 24.20 21 SER E CA 1
ATOM 5013 C C . SER E 1 25 ? 19.367 30.038 -1.209 1.00 25.31 21 SER E C 1
ATOM 5014 O O . SER E 1 25 ? 20.197 30.367 -0.353 1.00 22.09 21 SER E O 1
ATOM 5017 N N . LYS E 1 26 ? 18.232 30.709 -1.397 1.00 19.75 22 LYS E N 1
ATOM 5018 C CA . LYS E 1 26 ? 17.884 31.862 -0.581 1.00 19.98 22 LYS E CA 1
ATOM 5019 C C . LYS E 1 26 ? 17.842 31.505 0.901 1.00 21.10 22 LYS E C 1
ATOM 5020 O O . LYS E 1 26 ? 18.326 32.268 1.746 1.00 20.41 22 LYS E O 1
ATOM 5026 N N . ALA E 1 27 ? 17.261 30.349 1.236 1.00 22.80 23 ALA E N 1
ATOM 5027 C CA . ALA E 1 27 ? 17.193 29.936 2.633 1.00 19.92 23 ALA E CA 1
ATOM 5028 C C . ALA E 1 27 ? 18.583 29.656 3.193 1.00 21.10 23 ALA E C 1
ATOM 5029 O O . ALA E 1 27 ? 18.904 30.080 4.310 1.00 26.01 23 ALA E O 1
ATOM 5031 N N . LYS E 1 28 ? 19.419 28.955 2.424 1.00 21.50 24 LYS E N 1
ATOM 5032 C CA . LYS E 1 28 ? 20.762 28.622 2.898 1.00 22.56 24 LYS E CA 1
ATOM 5033 C C . LYS E 1 28 ? 21.598 29.868 3.133 1.00 26.54 24 LYS E C 1
ATOM 5034 O O . LYS E 1 28 ? 22.429 29.893 4.048 1.00 32.45 24 LYS E O 1
ATOM 5040 N N . LYS E 1 29 ? 21.407 30.904 2.321 1.00 24.46 25 LYS E N 1
ATOM 5041 C CA . LYS E 1 29 ? 22.162 32.135 2.483 1.00 21.55 25 LYS E CA 1
ATOM 5042 C C . LYS E 1 29 ? 21.478 33.144 3.383 1.00 22.43 25 LYS E C 1
ATOM 5043 O O . LYS E 1 29 ? 21.999 34.252 3.540 1.00 27.09 25 LYS E O 1
ATOM 5049 N N . ASP E 1 30 ? 20.336 32.794 3.983 1.00 24.32 26 ASP E N 1
ATOM 5050 C CA . ASP E 1 30 ? 19.669 33.667 4.949 1.00 19.65 26 ASP E CA 1
ATOM 5051 C C . ASP E 1 30 ? 19.309 35.017 4.330 1.00 23.77 26 ASP E C 1
ATOM 5052 O O . ASP E 1 30 ? 19.437 36.066 4.964 1.00 25.72 26 ASP E O 1
ATOM 5057 N N . LEU E 1 31 ? 18.846 34.992 3.080 1.00 24.57 27 LEU E N 1
ATOM 5058 C CA . LEU E 1 31 ? 18.527 36.202 2.336 1.00 23.69 27 LEU E CA 1
ATOM 5059 C C . LEU E 1 31 ? 17.030 36.492 2.356 1.00 20.33 27 LEU E C 1
ATOM 5060 O O . LEU E 1 31 ? 16.198 35.581 2.433 1.00 21.63 27 LEU E O 1
ATOM 5065 N N . SER E 1 32 ? 16.702 37.778 2.298 1.00 19.84 28 SER E N 1
ATOM 5066 C CA . SER E 1 32 ? 15.334 38.255 2.163 1.00 17.36 28 SER E CA 1
ATOM 5067 C C . SER E 1 32 ? 15.077 38.649 0.715 1.00 19.05 28 SER E C 1
ATOM 5068 O O . SER E 1 32 ? 16.005 38.863 -0.066 1.00 19.65 28 SER E O 1
ATOM 5071 N N . PHE E 1 33 ? 13.792 38.726 0.362 1.00 18.85 29 PHE E N 1
ATOM 5072 C CA . PHE E 1 33 ? 13.429 39.204 -0.969 1.00 20.08 29 PHE E CA 1
ATOM 5073 C C . PHE E 1 33 ? 13.790 40.671 -1.136 1.00 19.62 29 PHE E C 1
ATOM 5074 O O . PHE E 1 33 ? 14.221 41.092 -2.218 1.00 21.10 29 PHE E O 1
ATOM 5082 N N . ALA E 1 34 ? 13.637 41.456 -0.068 1.00 18.93 30 ALA E N 1
ATOM 5083 C CA . ALA E 1 34 ? 14.004 42.866 -0.123 1.00 20.36 30 ALA E CA 1
ATOM 5084 C C . ALA E 1 34 ? 15.480 43.040 -0.468 1.00 27.26 30 ALA E C 1
ATOM 5085 O O . ALA E 1 34 ? 15.835 43.903 -1.282 1.00 27.14 30 ALA E O 1
ATOM 5087 N N . GLU E 1 35 ? 16.359 42.228 0.129 1.00 23.08 31 GLU E N 1
ATOM 5088 C CA . GLU E 1 35 ? 17.773 42.414 -0.169 1.00 23.37 31 GLU E CA 1
ATOM 5089 C C . GLU E 1 35 ? 18.169 41.781 -1.498 1.00 24.94 31 GLU E C 1
ATOM 5090 O O . GLU E 1 35 ? 19.090 42.278 -2.154 1.00 28.41 31 GLU E O 1
ATOM 5096 N N . ILE E 1 36 ? 17.478 40.726 -1.944 1.00 22.64 32 ILE E N 1
ATOM 5097 C CA . ILE E 1 36 ? 17.737 40.221 -3.292 1.00 22.84 32 ILE E CA 1
ATOM 5098 C C . ILE E 1 36 ? 17.421 41.297 -4.323 1.00 21.44 32 ILE E C 1
ATOM 5099 O O . ILE E 1 36 ? 18.176 41.500 -5.283 1.00 24.65 32 ILE E O 1
ATOM 5104 N N . ALA E 1 37 ? 16.321 42.023 -4.125 1.00 19.05 33 ALA E N 1
ATOM 5105 C CA . ALA E 1 37 ? 15.897 43.047 -5.076 1.00 19.22 33 ALA E CA 1
ATOM 5106 C C . ALA E 1 37 ? 16.713 44.331 -4.962 1.00 23.20 33 ALA E C 1
ATOM 5107 O O . ALA E 1 37 ? 16.704 45.150 -5.890 1.00 22.53 33 ALA E O 1
ATOM 5109 N N . ASP E 1 38 ? 17.417 44.523 -3.851 1.00 25.90 34 ASP E N 1
ATOM 5110 C CA . ASP E 1 38 ? 18.165 45.754 -3.652 1.00 25.64 34 ASP E CA 1
ATOM 5111 C C . ASP E 1 38 ? 19.283 45.849 -4.683 1.00 27.85 34 ASP E C 1
ATOM 5112 O O . ASP E 1 38 ? 19.987 44.871 -4.953 1.00 29.08 34 ASP E O 1
ATOM 5117 N N . GLY E 1 39 ? 19.420 47.023 -5.290 1.00 33.05 35 GLY E N 1
ATOM 5118 C CA . GLY E 1 39 ? 20.390 47.218 -6.341 1.00 34.47 35 GLY E CA 1
ATOM 5119 C C . GLY E 1 39 ? 19.888 46.943 -7.741 1.00 35.76 35 GLY E C 1
ATOM 5120 O O . GLY E 1 39 ? 20.609 47.238 -8.705 1.00 32.77 35 GLY E O 1
ATOM 5121 N N . THR E 1 40 ? 18.683 46.381 -7.892 1.00 28.06 36 THR E N 1
ATOM 5122 C CA . THR E 1 40 ? 18.141 46.131 -9.225 1.00 26.53 36 THR E CA 1
ATOM 5123 C C . THR E 1 40 ? 17.455 47.343 -9.817 1.00 26.51 36 THR E C 1
ATOM 5124 O O . THR E 1 40 ? 17.290 47.400 -11.038 1.00 27.94 36 THR E O 1
ATOM 5128 N N . GLY E 1 41 ? 17.036 48.295 -8.988 1.00 24.57 37 GLY E N 1
ATOM 5129 C CA . GLY E 1 41 ? 16.182 49.362 -9.448 1.00 25.01 37 GLY E CA 1
ATOM 5130 C C . GLY E 1 41 ? 14.748 48.951 -9.667 1.00 22.84 37 GLY E C 1
ATOM 5131 O O . GLY E 1 41 ? 13.963 49.747 -10.190 1.00 23.31 37 GLY E O 1
ATOM 5132 N N . LEU E 1 42 ? 14.378 47.736 -9.273 1.00 20.16 38 LEU E N 1
ATOM 5133 C CA . LEU E 1 42 ? 13.036 47.217 -9.494 1.00 17.85 38 LEU E CA 1
ATOM 5134 C C . LEU E 1 42 ? 12.345 46.945 -8.165 1.00 16.99 38 LEU E C 1
ATOM 5135 O O . LEU E 1 42 ? 12.992 46.627 -7.157 1.00 21.16 38 LEU E O 1
ATOM 5140 N N . ALA E 1 43 ? 11.021 47.054 -8.176 1.00 17.15 39 ALA E N 1
ATOM 5141 C CA . ALA E 1 43 ? 10.249 46.894 -6.951 1.00 17.58 39 ALA E CA 1
ATOM 5142 C C . ALA E 1 43 ? 10.345 45.464 -6.431 1.00 17.85 39 ALA E C 1
ATOM 5143 O O . ALA E 1 43 ? 10.445 44.503 -7.201 1.00 17.03 39 ALA E O 1
ATOM 5145 N N . GLU E 1 44 ? 10.317 45.324 -5.098 1.00 16.83 40 GLU E N 1
ATOM 5146 C CA . GLU E 1 44 ? 10.436 43.986 -4.533 1.00 16.33 40 GLU E CA 1
ATOM 5147 C C . GLU E 1 44 ? 9.322 43.062 -5.027 1.00 14.38 40 GLU E C 1
ATOM 5148 O O . GLU E 1 44 ? 9.568 41.873 -5.234 1.00 13.83 40 GLU E O 1
ATOM 5154 N N . ALA E 1 45 ? 8.102 43.580 -5.232 1.00 15.50 41 ALA E N 1
ATOM 5155 C CA . ALA E 1 45 ? 7.021 42.714 -5.718 1.00 13.74 41 ALA E CA 1
ATOM 5156 C C . ALA E 1 45 ? 7.299 42.214 -7.132 1.00 15.97 41 ALA E C 1
ATOM 5157 O O . ALA E 1 45 ? 6.971 41.072 -7.468 1.00 14.01 41 ALA E O 1
ATOM 5159 N N . PHE E 1 46 ? 7.928 43.041 -7.967 1.00 15.31 42 PHE E N 1
ATOM 5160 C CA . PHE E 1 46 ? 8.235 42.609 -9.327 1.00 13.18 42 PHE E CA 1
ATOM 5161 C C . PHE E 1 46 ? 9.365 41.587 -9.344 1.00 13.80 42 PHE E C 1
ATOM 5162 O O . PHE E 1 46 ? 9.275 40.557 -10.024 1.00 13.41 42 PHE E O 1
ATOM 5170 N N . VAL E 1 47 ? 10.452 41.854 -8.604 1.00 13.41 43 VAL E N 1
ATOM 5171 C CA . VAL E 1 47 ? 11.576 40.921 -8.596 1.00 14.05 43 VAL E CA 1
ATOM 5172 C C . VAL E 1 47 ? 11.168 39.600 -7.961 1.00 12.77 43 VAL E C 1
ATOM 5173 O O . VAL E 1 47 ? 11.512 38.520 -8.459 1.00 13.17 43 VAL E O 1
ATOM 5177 N N . THR E 1 48 ? 10.426 39.672 -6.856 1.00 10.70 44 THR E N 1
ATOM 5178 C CA . THR E 1 48 ? 9.965 38.454 -6.191 1.00 13.69 44 THR E CA 1
ATOM 5179 C C . THR E 1 48 ? 9.106 37.632 -7.143 1.00 11.39 44 THR E C 1
ATOM 5180 O O . THR E 1 48 ? 9.298 36.419 -7.285 1.00 11.83 44 THR E O 1
ATOM 5184 N N . ALA E 1 49 ? 8.165 38.290 -7.831 1.00 12.22 45 ALA E N 1
ATOM 5185 C CA . ALA E 1 49 ? 7.338 37.565 -8.789 1.00 12.36 45 ALA E CA 1
ATOM 5186 C C . ALA E 1 49 ? 8.188 36.901 -9.868 1.00 14.11 45 ALA E C 1
ATOM 5187 O O . ALA E 1 49 ? 7.923 35.757 -10.261 1.00 13.21 45 ALA E O 1
ATOM 5189 N N . ALA E 1 50 ? 9.234 37.586 -10.341 1.00 12.45 46 ALA E N 1
ATOM 5190 C CA . ALA E 1 50 ? 10.101 36.972 -11.344 1.00 13.65 46 ALA E CA 1
ATOM 5191 C C . ALA E 1 50 ? 10.807 35.741 -10.786 1.00 12.97 46 ALA E C 1
ATOM 5192 O O . ALA E 1 50 ? 10.836 34.691 -11.433 1.00 13.18 46 ALA E O 1
ATOM 5194 N N . LEU E 1 51 ? 11.359 35.839 -9.569 1.00 11.35 47 LEU E N 1
ATOM 5195 C CA . LEU E 1 51 ? 11.983 34.662 -8.969 1.00 13.79 47 LEU E CA 1
ATOM 5196 C C . LEU E 1 51 ? 10.998 33.501 -8.896 1.00 12.96 47 LEU E C 1
ATOM 5197 O O . LEU E 1 51 ? 11.371 32.340 -9.119 1.00 13.37 47 LEU E O 1
ATOM 5202 N N . LEU E 1 52 ? 9.726 33.804 -8.620 1.00 12.97 48 LEU E N 1
ATOM 5203 C CA . LEU E 1 52 ? 8.690 32.792 -8.465 1.00 11.87 48 LEU E CA 1
ATOM 5204 C C . LEU E 1 52 ? 8.021 32.437 -9.789 1.00 12.91 48 LEU E C 1
ATOM 5205 O O . LEU E 1 52 ? 6.980 31.768 -9.794 1.00 12.65 48 LEU E O 1
ATOM 5210 N N . GLY E 1 53 ? 8.612 32.834 -10.915 1.00 11.73 49 GLY E N 1
ATOM 5211 C CA . GLY E 1 53 ? 8.184 32.340 -12.202 1.00 11.07 49 GLY E CA 1
ATOM 5212 C C . GLY E 1 53 ? 7.128 33.165 -12.912 1.00 12.33 49 GLY E C 1
ATOM 5213 O O . GLY E 1 53 ? 6.608 32.706 -13.943 1.00 11.81 49 GLY E O 1
ATOM 5214 N N . GLN E 1 54 ? 6.807 34.369 -12.417 1.00 12.64 50 GLN E N 1
ATOM 5215 C CA . GLN E 1 54 ? 5.624 35.099 -12.884 1.00 10.38 50 GLN E CA 1
ATOM 5216 C C . GLN E 1 54 ? 5.943 36.412 -13.587 1.00 10.71 50 GLN E C 1
ATOM 5217 O O . GLN E 1 54 ? 5.016 37.114 -14.009 1.00 10.83 50 GLN E O 1
ATOM 5223 N N . GLN E 1 55 ? 7.221 36.761 -13.720 1.00 11.74 51 GLN E N 1
ATOM 5224 C CA . GLN E 1 55 ? 7.665 37.928 -14.471 1.00 12.47 51 GLN E CA 1
ATOM 5225 C C . GLN E 1 55 ? 9.009 37.591 -15.088 1.00 13.38 51 GLN E C 1
ATOM 5226 O O . GLN E 1 55 ? 9.655 36.609 -14.715 1.00 14.29 51 GLN E O 1
ATOM 5232 N N . ALA E 1 56 ? 9.436 38.424 -16.027 1.00 13.83 52 ALA E N 1
ATOM 5233 C CA . ALA E 1 56 ? 10.738 38.275 -16.668 1.00 14.15 52 ALA E CA 1
ATOM 5234 C C . ALA E 1 56 ? 11.666 39.359 -16.144 1.00 14.39 52 ALA E C 1
ATOM 5235 O O . ALA E 1 56 ? 11.281 40.533 -16.099 1.00 17.85 52 ALA E O 1
ATOM 5237 N N . LEU E 1 57 ? 12.893 38.971 -15.791 1.00 16.76 53 LEU E N 1
ATOM 5238 C CA . LEU E 1 57 ? 13.833 40.005 -15.369 1.00 16.39 53 LEU E CA 1
ATOM 5239 C C . LEU E 1 57 ? 14.627 40.533 -16.561 1.00 17.61 53 LEU E C 1
ATOM 5240 O O . LEU E 1 57 ? 15.005 39.759 -17.448 1.00 18.55 53 LEU E O 1
ATOM 5245 N N . PRO E 1 58 ? 14.887 41.842 -16.573 1.00 19.84 54 PRO E N 1
ATOM 5246 C CA . PRO E 1 58 ? 15.888 42.389 -17.497 1.00 19.19 54 PRO E CA 1
ATOM 5247 C C . PRO E 1 58 ? 17.246 41.746 -17.241 1.00 19.30 54 PRO E C 1
ATOM 5248 O O . PRO E 1 58 ? 17.522 41.222 -16.158 1.00 21.43 54 PRO E O 1
ATOM 5252 N N . ALA E 1 59 ? 18.108 41.799 -18.260 1.00 24.66 55 ALA E N 1
ATOM 5253 C CA . ALA E 1 59 ? 19.373 41.068 -18.204 1.00 23.83 55 ALA E CA 1
ATOM 5254 C C . ALA E 1 59 ? 20.220 41.504 -17.014 1.00 20.77 55 ALA E C 1
ATOM 5255 O O . ALA E 1 59 ? 20.772 40.666 -16.292 1.00 24.89 55 ALA E O 1
ATOM 5257 N N . ASP E 1 60 ? 20.339 42.816 -16.800 1.00 26.82 56 ASP E N 1
ATOM 5258 C CA . ASP E 1 60 ? 21.188 43.307 -15.719 1.00 28.05 56 ASP E CA 1
ATOM 5259 C C . ASP E 1 60 ? 20.690 42.809 -14.371 1.00 26.52 56 ASP E C 1
ATOM 5260 O O . ASP E 1 60 ? 21.486 42.380 -13.525 1.00 25.88 56 ASP E O 1
ATOM 5265 N N . ALA E 1 61 ? 19.370 42.838 -14.161 1.00 24.99 57 ALA E N 1
ATOM 5266 C CA . ALA E 1 61 ? 18.824 42.379 -12.886 1.00 22.98 57 ALA E CA 1
ATOM 5267 C C . ALA E 1 61 ? 18.971 40.869 -12.732 1.00 19.10 57 ALA E C 1
ATOM 5268 O O . ALA E 1 61 ? 19.235 40.372 -11.628 1.00 22.15 57 ALA E O 1
ATOM 5270 N N . ALA E 1 62 ? 18.795 40.123 -13.827 1.00 21.89 58 ALA E N 1
ATOM 5271 C CA . ALA E 1 62 ? 18.937 38.672 -13.763 1.00 21.40 58 ALA E CA 1
ATOM 5272 C C . ALA E 1 62 ? 20.364 38.276 -13.404 1.00 25.39 58 ALA E C 1
ATOM 5273 O O . ALA E 1 62 ? 20.585 37.333 -12.635 1.00 24.59 58 ALA E O 1
ATOM 5275 N N . ARG E 1 63 ? 21.348 38.979 -13.968 1.00 23.08 59 ARG E N 1
ATOM 5276 C CA . ARG E 1 63 ? 22.737 38.700 -13.620 1.00 26.86 59 ARG E CA 1
ATOM 5277 C C . ARG E 1 63 ? 22.996 39.011 -12.155 1.00 23.93 59 ARG E C 1
ATOM 5278 O O . ARG E 1 63 ? 23.649 38.230 -11.454 1.00 26.91 59 ARG E O 1
ATOM 5286 N N . LEU E 1 64 ? 22.469 40.141 -11.679 1.00 26.81 60 LEU E N 1
ATOM 5287 C CA . LEU E 1 64 ? 22.679 40.574 -10.301 1.00 26.32 60 LEU E CA 1
ATOM 5288 C C . LEU E 1 64 ? 22.078 39.582 -9.311 1.00 31.97 60 LEU E C 1
ATOM 5289 O O . LEU E 1 64 ? 22.777 39.074 -8.421 1.00 26.15 60 LEU E O 1
ATOM 5294 N N . VAL E 1 65 ? 20.775 39.292 -9.438 1.00 24.78 61 VAL E N 1
ATOM 5295 C CA . VAL E 1 65 ? 20.179 38.346 -8.494 1.00 25.29 61 VAL E CA 1
ATOM 5296 C C . VAL E 1 65 ? 20.808 36.969 -8.643 1.00 23.58 61 VAL E C 1
ATOM 5297 O O . VAL E 1 65 ? 20.949 36.235 -7.656 1.00 28.86 61 VAL E O 1
ATOM 5301 N N . GLY E 1 66 ? 21.224 36.601 -9.861 1.00 24.29 62 GLY E N 1
ATOM 5302 C CA . GLY E 1 66 ? 21.859 35.312 -10.060 1.00 24.26 62 GLY E CA 1
ATOM 5303 C C . GLY E 1 66 ? 23.194 35.206 -9.355 1.00 31.30 62 GLY E C 1
ATOM 5304 O O . GLY E 1 66 ? 23.580 34.123 -8.902 1.00 30.62 62 GLY E O 1
ATOM 5305 N N . ALA E 1 67 ? 23.912 36.325 -9.240 1.00 30.36 63 ALA E N 1
ATOM 5306 C CA . ALA E 1 67 ? 25.163 36.319 -8.489 1.00 33.08 63 ALA E CA 1
ATOM 5307 C C . ALA E 1 67 ? 24.903 36.172 -6.996 1.00 31.58 63 ALA E C 1
ATOM 5308 O O . ALA E 1 67 ? 25.611 35.425 -6.308 1.00 31.77 63 ALA E O 1
ATOM 5310 N N . LYS E 1 68 ? 23.891 36.874 -6.478 1.00 25.66 64 LYS E N 1
ATOM 5311 C CA . LYS E 1 68 ? 23.562 36.771 -5.060 1.00 26.00 64 LYS E CA 1
ATOM 5312 C C . LYS E 1 68 ? 23.162 35.359 -4.670 1.00 27.37 64 LYS E C 1
ATOM 5313 O O . LYS E 1 68 ? 23.412 34.935 -3.538 1.00 30.15 64 LYS E O 1
ATOM 5319 N N . LEU E 1 69 ? 22.523 34.628 -5.577 1.00 27.83 65 LEU E N 1
ATOM 5320 C CA . LEU E 1 69 ? 21.958 33.326 -5.263 1.00 28.19 65 LEU E CA 1
ATOM 5321 C C . LEU E 1 69 ? 22.804 32.172 -5.778 1.00 23.76 65 LEU E C 1
ATOM 5322 O O . LEU E 1 69 ? 22.414 31.013 -5.601 1.00 29.37 65 LEU E O 1
ATOM 5327 N N . ASP E 1 70 ? 23.942 32.462 -6.421 1.00 28.60 66 ASP E N 1
ATOM 5328 C CA . ASP E 1 70 ? 24.859 31.441 -6.939 1.00 29.46 66 ASP E CA 1
ATOM 5329 C C . ASP E 1 70 ? 24.171 30.570 -7.990 1.00 31.92 66 ASP E C 1
ATOM 5330 O O . ASP E 1 70 ? 24.221 29.339 -7.949 1.00 29.36 66 ASP E O 1
ATOM 5335 N N . LEU E 1 71 ? 23.536 31.230 -8.953 1.00 26.65 67 LEU E N 1
ATOM 5336 C CA . LEU E 1 71 ? 22.747 30.565 -9.975 1.00 29.67 67 LEU E CA 1
ATOM 5337 C C . LEU E 1 71 ? 23.641 30.255 -11.171 1.00 30.42 67 LEU E C 1
ATOM 5338 O O . LEU E 1 71 ? 24.533 31.040 -11.505 1.00 29.64 67 LEU E O 1
ATOM 5343 N N . ASP E 1 72 ? 23.397 29.121 -11.825 1.00 28.08 68 ASP E N 1
ATOM 5344 C CA . ASP E 1 72 ? 24.182 28.782 -13.004 1.00 27.78 68 ASP E CA 1
ATOM 5345 C C . ASP E 1 72 ? 23.705 29.595 -14.211 1.00 32.43 68 ASP E C 1
ATOM 5346 O O . ASP E 1 72 ? 22.747 30.372 -14.138 1.00 26.13 68 ASP E O 1
ATOM 5351 N N . GLU E 1 73 ? 24.390 29.416 -15.344 1.00 28.34 69 GLU E N 1
ATOM 5352 C CA . GLU E 1 73 ? 24.161 30.286 -16.495 1.00 28.33 69 GLU E CA 1
ATOM 5353 C C . GLU E 1 73 ? 22.804 30.027 -17.137 1.00 29.43 69 GLU E C 1
ATOM 5354 O O . GLU E 1 73 ? 22.140 30.967 -17.591 1.00 25.69 69 GLU E O 1
ATOM 5360 N N . ASP E 1 74 ? 22.385 28.762 -17.211 1.00 27.43 70 ASP E N 1
ATOM 5361 C CA . ASP E 1 74 ? 21.069 28.468 -17.769 1.00 30.17 70 ASP E CA 1
ATOM 5362 C C . ASP E 1 74 ? 19.971 29.088 -16.917 1.00 27.76 70 ASP E C 1
ATOM 5363 O O . ASP E 1 74 ? 18.991 29.620 -17.452 1.00 21.48 70 ASP E O 1
ATOM 5368 N N . SER E 1 75 ? 20.135 29.056 -15.590 1.00 24.00 71 SER E N 1
ATOM 5369 C CA . SER E 1 75 ? 19.133 29.637 -14.697 1.00 25.60 71 SER E CA 1
ATOM 5370 C C . SER E 1 75 ? 19.025 31.145 -14.888 1.00 25.77 71 SER E C 1
ATOM 5371 O O . SER E 1 75 ? 17.918 31.699 -14.891 1.00 21.37 71 SER E O 1
ATOM 5374 N N . ILE E 1 76 ? 20.162 31.832 -15.032 1.00 21.33 72 ILE E N 1
ATOM 5375 C CA . ILE E 1 76 ? 20.132 33.273 -15.263 1.00 22.63 72 ILE E CA 1
ATOM 5376 C C . ILE E 1 76 ? 19.415 33.588 -16.569 1.00 21.51 72 ILE E C 1
ATOM 5377 O O . ILE E 1 76 ? 18.668 34.567 -16.664 1.00 21.09 72 ILE E O 1
ATOM 5382 N N . LEU E 1 77 ? 19.619 32.754 -17.592 1.00 22.42 73 LEU E N 1
ATOM 5383 C CA . LEU E 1 77 ? 18.904 32.957 -18.845 1.00 24.23 73 LEU E CA 1
ATOM 5384 C C . LEU E 1 77 ? 17.408 32.700 -18.668 1.00 21.02 73 LEU E C 1
ATOM 5385 O O . LEU E 1 77 ? 16.578 33.489 -19.135 1.00 20.62 73 LEU E O 1
ATOM 5390 N N . LEU E 1 78 ? 17.048 31.617 -17.973 1.00 21.08 74 LEU E N 1
ATOM 5391 C CA . LEU E 1 78 ? 15.634 31.296 -17.788 1.00 19.04 74 LEU E CA 1
ATOM 5392 C C . LEU E 1 78 ? 14.890 32.428 -17.085 1.00 19.07 74 LEU E C 1
ATOM 5393 O O . LEU E 1 78 ? 13.727 32.700 -17.405 1.00 17.51 74 LEU E O 1
ATOM 5398 N N . LEU E 1 79 ? 15.539 33.111 -16.140 1.00 18.01 75 LEU E N 1
ATOM 5399 C CA . LEU E 1 79 ? 14.884 34.213 -15.437 1.00 16.94 75 LEU E CA 1
ATOM 5400 C C . LEU E 1 79 ? 14.523 35.359 -16.373 1.00 15.36 75 LEU E C 1
ATOM 5401 O O . LEU E 1 79 ? 13.639 36.164 -16.044 1.00 15.64 75 LEU E O 1
ATOM 5406 N N . GLN E 1 80 ? 15.204 35.468 -17.511 1.00 17.52 76 GLN E N 1
ATOM 5407 C CA . GLN E 1 80 ? 14.954 36.517 -18.491 1.00 17.56 76 GLN E CA 1
ATOM 5408 C C . GLN E 1 80 ? 13.871 36.153 -19.490 1.00 18.30 76 GLN E C 1
ATOM 5409 O O . GLN E 1 80 ? 13.415 37.036 -20.220 1.00 18.08 76 GLN E O 1
ATOM 5415 N N . MET E 1 81 ? 13.464 34.888 -19.548 1.00 17.13 77 MET E N 1
ATOM 5416 C CA . MET E 1 81 ? 12.429 34.481 -20.487 1.00 15.17 77 MET E CA 1
ATOM 5417 C C . MET E 1 81 ? 11.064 34.947 -20.010 1.00 16.18 77 MET E C 1
ATOM 5418 O O . MET E 1 81 ? 10.809 35.048 -18.808 1.00 16.65 77 MET E O 1
ATOM 5423 N N . ILE E 1 82 ? 10.197 35.259 -20.972 1.00 13.41 78 ILE E N 1
ATOM 5424 C CA . ILE E 1 82 ? 8.809 35.602 -20.670 1.00 14.72 78 ILE E CA 1
ATOM 5425 C C . ILE E 1 82 ? 8.118 34.328 -20.203 1.00 15.98 78 ILE E C 1
ATOM 5426 O O . ILE E 1 82 ? 8.131 33.318 -20.917 1.00 14.87 78 ILE E O 1
ATOM 5431 N N . PRO E 1 83 ? 7.523 34.322 -19.016 1.00 13.83 79 PRO E N 1
ATOM 5432 C CA . PRO E 1 83 ? 7.010 33.075 -18.448 1.00 12.61 79 PRO E CA 1
ATOM 5433 C C . PRO E 1 83 ? 5.638 32.681 -18.984 1.00 11.66 79 PRO E C 1
ATOM 5434 O O . PRO E 1 83 ? 4.892 33.477 -19.552 1.00 12.20 79 PRO E O 1
ATOM 5438 N N . LEU E 1 84 ? 5.335 31.406 -18.773 1.00 13.00 80 LEU E N 1
ATOM 5439 C CA . LEU E 1 84 ? 3.974 30.883 -18.815 1.00 12.43 80 LEU E CA 1
ATOM 5440 C C . LEU E 1 84 ? 3.426 31.101 -17.409 1.00 12.07 80 LEU E C 1
ATOM 5441 O O . LEU E 1 84 ? 3.753 30.354 -16.480 1.00 12.49 80 LEU E O 1
ATOM 5446 N N . ARG E 1 85 ? 2.613 32.143 -17.243 1.00 11.30 81 ARG E N 1
ATOM 5447 C CA . ARG E 1 85 ? 2.234 32.594 -15.910 1.00 10.50 81 ARG E CA 1
ATOM 5448 C C . ARG E 1 85 ? 1.080 31.775 -15.347 1.00 10.87 81 ARG E C 1
ATOM 5449 O O . ARG E 1 85 ? 0.259 31.216 -16.082 1.00 11.48 81 ARG E O 1
ATOM 5457 N N . GLY E 1 86 ? 1.032 31.712 -14.021 1.00 11.11 82 GLY E N 1
ATOM 5458 C CA . GLY E 1 86 ? -0.009 30.987 -13.322 1.00 12.05 82 GLY E CA 1
ATOM 5459 C C . GLY E 1 86 ? 0.616 30.278 -12.142 1.00 10.31 82 GLY E C 1
ATOM 5460 O O . GLY E 1 86 ? 1.228 29.216 -12.296 1.00 11.95 82 GLY E O 1
ATOM 5461 N N . CYS E 1 87 ? 0.507 30.879 -10.956 1.00 11.22 83 CYS E N 1
ATOM 5462 C CA . CYS E 1 87 ? 1.220 30.356 -9.798 1.00 12.28 83 CYS E CA 1
ATOM 5463 C C . CYS E 1 87 ? 0.394 29.386 -8.968 1.00 12.70 83 CYS E C 1
ATOM 5464 O O . CYS E 1 87 ? 0.969 28.703 -8.110 1.00 12.80 83 CYS E O 1
ATOM 5467 N N . ILE E 1 88 ? -0.919 29.304 -9.180 1.00 11.69 84 ILE E N 1
ATOM 5468 C CA . ILE E 1 88 ? -1.766 28.452 -8.348 1.00 9.90 84 ILE E CA 1
ATOM 5469 C C . ILE E 1 88 ? -1.709 27.026 -8.879 1.00 9.28 84 ILE E C 1
ATOM 5470 O O . ILE E 1 88 ? -1.914 26.788 -10.077 1.00 12.55 84 ILE E O 1
ATOM 5475 N N . ASP E 1 89 ? -1.451 26.074 -7.981 1.00 12.53 85 ASP E N 1
ATOM 5476 C CA . ASP E 1 89 ? -1.325 24.675 -8.377 1.00 13.29 85 ASP E CA 1
ATOM 5477 C C . ASP E 1 89 ? -2.550 24.205 -9.153 1.00 13.06 85 ASP E C 1
ATOM 5478 O O . ASP E 1 89 ? -2.442 23.705 -10.273 1.00 15.62 85 ASP E O 1
ATOM 5483 N N . ASP E 1 90 ? -3.738 24.342 -8.561 1.00 12.64 86 ASP E N 1
ATOM 5484 C CA . ASP E 1 90 ? -4.953 23.820 -9.172 1.00 12.48 86 ASP E CA 1
ATOM 5485 C C . ASP E 1 90 ? -6.119 24.773 -8.895 1.00 10.19 86 ASP E C 1
ATOM 5486 O O . ASP E 1 90 ? -7.052 24.449 -8.141 1.00 10.80 86 ASP E O 1
ATOM 5491 N N . ARG E 1 91 ? -6.042 25.961 -9.516 1.00 12.09 87 ARG E N 1
ATOM 5492 C CA . ARG E 1 91 ? -7.113 26.960 -9.638 1.00 10.91 87 ARG E CA 1
ATOM 5493 C C . ARG E 1 91 ? -7.496 27.674 -8.346 1.00 12.64 87 ARG E C 1
ATOM 5494 O O . ARG E 1 91 ? -7.635 28.900 -8.345 1.00 14.40 87 ARG E O 1
ATOM 5502 N N . ILE E 1 92 ? -7.702 26.944 -7.256 1.00 11.70 88 ILE E N 1
ATOM 5503 C CA . ILE E 1 92 ? -8.078 27.520 -5.969 1.00 10.81 88 ILE E CA 1
ATOM 5504 C C . ILE E 1 92 ? -6.962 27.188 -4.991 1.00 11.17 88 ILE E C 1
ATOM 5505 O O . ILE E 1 92 ? -6.622 26.015 -4.849 1.00 11.25 88 ILE E O 1
ATOM 5510 N N . PRO E 1 93 ? -6.379 28.169 -4.294 1.00 9.73 89 PRO E N 1
ATOM 5511 C CA . PRO E 1 93 ? -5.283 27.864 -3.362 1.00 12.38 89 PRO E CA 1
ATOM 5512 C C . PRO E 1 93 ? -5.763 27.003 -2.213 1.00 10.13 89 PRO E C 1
ATOM 5513 O O . PRO E 1 93 ? -6.878 27.167 -1.724 1.00 11.97 89 PRO E O 1
ATOM 5517 N N . THR E 1 94 ? -4.883 26.104 -1.754 1.00 11.19 90 THR E N 1
ATOM 5518 C CA . THR E 1 94 ? -5.097 25.435 -0.475 1.00 11.58 90 THR E CA 1
ATOM 5519 C C . THR E 1 94 ? -4.440 26.170 0.683 1.00 9.83 90 THR E C 1
ATOM 5520 O O . THR E 1 94 ? -4.898 26.045 1.823 1.00 11.16 90 THR E O 1
ATOM 5524 N N . ASP E 1 95 ? -3.380 26.914 0.413 1.00 10.87 91 ASP E N 1
ATOM 5525 C CA . ASP E 1 95 ? -2.616 27.533 1.485 1.00 8.83 91 ASP E CA 1
ATOM 5526 C C . ASP E 1 95 ? -3.434 28.652 2.127 1.00 10.58 91 ASP E C 1
ATOM 5527 O O . ASP E 1 95 ? -3.938 29.524 1.421 1.00 10.55 91 ASP E O 1
ATOM 5532 N N . PRO E 1 96 ? -3.541 28.701 3.460 1.00 8.38 92 PRO E N 1
ATOM 5533 C CA . PRO E 1 96 ? -4.388 29.738 4.080 1.00 8.54 92 PRO E CA 1
ATOM 5534 C C . PRO E 1 96 ? -3.995 31.158 3.694 1.00 8.89 92 PRO E C 1
ATOM 5535 O O . PRO E 1 96 ? -4.877 31.995 3.458 1.00 10.53 92 PRO E O 1
ATOM 5539 N N . THR E 1 97 ? -2.692 31.442 3.583 1.00 9.89 93 THR E N 1
ATOM 5540 C CA . THR E 1 97 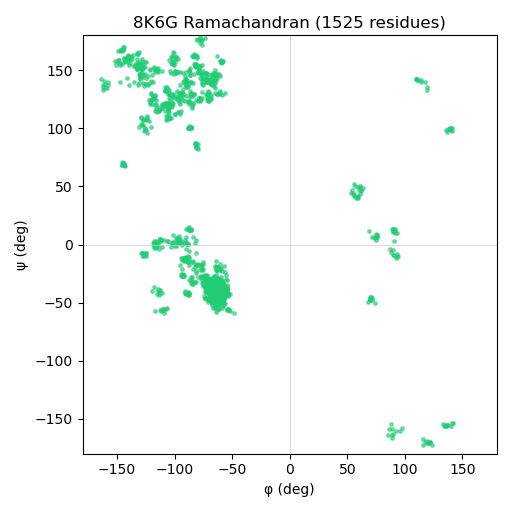? -2.241 32.801 3.305 1.00 8.73 93 THR E CA 1
ATOM 5541 C C . THR E 1 97 ? -2.683 33.232 1.913 1.00 9.87 93 THR E C 1
ATOM 5542 O O . THR E 1 97 ? -3.208 34.342 1.732 1.00 10.65 93 THR E O 1
ATOM 5546 N N . MET E 1 98 ? -2.500 32.353 0.924 1.00 9.22 94 MET E N 1
ATOM 5547 C CA . MET E 1 98 ? -3.021 32.650 -0.404 1.00 10.81 94 MET E CA 1
ATOM 5548 C C . MET E 1 98 ? -4.535 32.584 -0.461 1.00 10.39 94 MET E C 1
ATOM 5549 O O . MET E 1 98 ? -5.153 33.383 -1.185 1.00 9.82 94 MET E O 1
ATOM 5554 N N . TYR E 1 99 ? -5.155 31.662 0.280 1.00 10.00 95 TYR E N 1
ATOM 5555 C CA . TYR E 1 99 ? -6.609 31.515 0.190 1.00 10.14 95 TYR E CA 1
ATOM 5556 C C . TYR E 1 99 ? -7.345 32.799 0.591 1.00 10.44 95 TYR E C 1
ATOM 5557 O O . TYR E 1 99 ? -8.390 33.121 0.007 1.00 9.89 95 TYR E O 1
ATOM 5566 N N . ARG E 1 100 ? -6.839 33.546 1.581 1.00 9.61 96 ARG E N 1
ATOM 5567 C CA . ARG E 1 100 ? -7.566 34.747 2.006 1.00 10.77 96 ARG E CA 1
ATOM 5568 C C . ARG E 1 100 ? -7.773 35.723 0.857 1.00 11.91 96 ARG E C 1
ATOM 5569 O O . ARG E 1 100 ? -8.793 36.413 0.809 1.00 11.01 96 ARG E O 1
ATOM 5577 N N . PHE E 1 101 ? -6.835 35.797 -0.085 1.00 10.20 97 PHE E N 1
ATOM 5578 C CA . PHE E 1 101 ? -7.006 36.726 -1.191 1.00 12.83 97 PHE E CA 1
ATOM 5579 C C . PHE E 1 101 ? -8.071 36.218 -2.160 1.00 12.45 97 PHE E C 1
ATOM 5580 O O . PHE E 1 101 ? -8.838 37.014 -2.726 1.00 13.59 97 PHE E O 1
ATOM 5588 N N . TYR E 1 102 ? -8.177 34.894 -2.317 1.00 10.78 98 TYR E N 1
ATOM 5589 C CA . TYR E 1 102 ? -9.290 34.305 -3.053 1.00 10.24 98 TYR E CA 1
ATOM 5590 C C . TYR E 1 102 ? -10.616 34.558 -2.347 1.00 11.55 98 TYR E C 1
ATOM 5591 O O . TYR E 1 102 ? -11.629 34.855 -3.000 1.00 11.89 98 TYR E O 1
ATOM 5600 N N . GLU E 1 103 ? -10.639 34.429 -1.016 1.00 9.64 99 GLU E N 1
ATOM 5601 C CA . GLU E 1 103 ? -11.875 34.703 -0.284 1.00 8.16 99 GLU E CA 1
ATOM 5602 C C . GLU E 1 103 ? -12.321 36.152 -0.469 1.00 10.65 99 GLU E C 1
ATOM 5603 O O . GLU E 1 103 ? -13.528 36.424 -0.558 1.00 10.51 99 GLU E O 1
ATOM 5609 N N . MET E 1 104 ? -11.376 37.107 -0.527 1.00 10.46 100 MET E N 1
ATOM 5610 C CA . MET E 1 104 ? -11.824 38.470 -0.789 1.00 9.06 100 MET E CA 1
ATOM 5611 C C . MET E 1 104 ? -12.541 38.566 -2.120 1.00 11.81 100 MET E C 1
ATOM 5612 O O . MET E 1 104 ? -13.488 39.350 -2.238 1.00 11.26 100 MET E O 1
ATOM 5617 N N . LEU E 1 105 ? -12.169 37.738 -3.099 1.00 11.55 101 LEU E N 1
ATOM 5618 C CA . LEU E 1 105 ? -12.895 37.719 -4.366 1.00 11.62 101 LEU E CA 1
ATOM 5619 C C . LEU E 1 105 ? -14.273 37.086 -4.220 1.00 11.79 101 LEU E C 1
ATOM 5620 O O . LEU E 1 105 ? -15.242 37.539 -4.834 1.00 11.55 101 LEU E O 1
ATOM 5628 N N . GLN E 1 106 ? -14.379 35.998 -3.450 1.00 10.71 102 GLN E N 1
ATOM 5629 C CA . GLN E 1 106 ? -15.691 35.404 -3.212 1.00 9.90 102 GLN E CA 1
ATOM 5630 C C . GLN E 1 106 ? -16.642 36.337 -2.478 1.00 10.29 102 GLN E C 1
ATOM 5631 O O . GLN E 1 106 ? -17.856 36.252 -2.676 1.00 12.04 102 GLN E O 1
ATOM 5637 N N . VAL E 1 107 ? -16.137 37.182 -1.579 1.00 9.57 103 VAL E N 1
ATOM 5638 C CA . VAL E 1 107 ? -17.014 38.091 -0.843 1.00 9.88 103 VAL E CA 1
ATOM 5639 C C . VAL E 1 107 ? -17.239 39.389 -1.610 1.00 9.34 103 VAL E C 1
ATOM 5640 O O . VAL E 1 107 ? -18.366 39.890 -1.672 1.00 11.40 103 VAL E O 1
ATOM 5644 N N . TYR E 1 108 ? -16.191 39.956 -2.221 1.00 9.02 104 TYR E N 1
ATOM 5645 C CA . TYR E 1 108 ? -16.272 41.297 -2.797 1.00 9.00 104 TYR E CA 1
ATOM 5646 C C . TYR E 1 108 ? -16.181 41.337 -4.318 1.00 9.74 104 TYR E C 1
ATOM 5647 O O . TYR E 1 108 ? -16.205 42.431 -4.887 1.00 10.40 104 TYR E O 1
ATOM 5656 N N . GLY E 1 109 ? -16.105 40.197 -4.998 1.00 10.01 105 GLY E N 1
ATOM 5657 C CA . GLY E 1 109 ? -15.928 40.230 -6.446 1.00 10.03 105 GLY E CA 1
ATOM 5658 C C . GLY E 1 109 ? -17.027 40.975 -7.186 1.00 10.81 105 GLY E C 1
ATOM 5659 O O . GLY E 1 109 ? -16.746 41.778 -8.081 1.00 9.12 105 GLY E O 1
ATOM 5660 N N . THR E 1 110 ? -18.295 40.734 -6.823 1.00 10.35 106 THR E N 1
ATOM 5661 C CA . THR E 1 110 ? -19.367 41.462 -7.501 1.00 11.09 106 THR E CA 1
ATOM 5662 C C . THR E 1 110 ? -19.416 42.928 -7.077 1.00 8.62 106 THR E C 1
ATOM 5663 O O . THR E 1 110 ? -19.850 43.777 -7.869 1.00 9.75 106 THR E O 1
ATOM 5667 N N . THR E 1 111 ? -18.947 43.247 -5.863 1.00 9.10 107 THR E N 1
ATOM 5668 C CA . THR E 1 111 ? -18.862 44.640 -5.428 1.00 9.57 107 THR E CA 1
ATOM 5669 C C . THR E 1 111 ? -17.773 45.384 -6.190 1.00 10.09 107 THR E C 1
ATOM 5670 O O . THR E 1 111 ? -17.966 46.535 -6.610 1.00 11.20 107 THR E O 1
ATOM 5674 N N . LEU E 1 112 ? -16.644 44.726 -6.434 1.00 9.06 108 LEU E N 1
ATOM 5675 C CA . LEU E 1 112 ? -15.607 45.318 -7.268 1.00 10.65 108 LEU E CA 1
ATOM 5676 C C . LEU E 1 112 ? -16.137 45.592 -8.669 1.00 10.46 108 LEU E C 1
ATOM 5677 O O . LEU E 1 112 ? -15.926 46.679 -9.228 1.00 10.05 108 LEU E O 1
ATOM 5682 N N . LYS E 1 113 ? -16.845 44.619 -9.251 1.00 10.13 109 LYS E N 1
ATOM 5683 C CA . LYS E 1 113 ? -17.435 44.834 -10.565 1.00 9.58 109 LYS E CA 1
ATOM 5684 C C . LYS E 1 113 ? -18.372 46.033 -10.526 1.00 9.93 109 LYS E C 1
ATOM 5685 O O . LYS E 1 113 ? -18.263 46.952 -11.347 1.00 11.13 109 LYS E O 1
ATOM 5691 N N . ALA E 1 114 ? -19.289 46.038 -9.555 1.00 9.97 110 ALA E N 1
ATOM 5692 C CA . ALA E 1 114 ? -20.309 47.083 -9.480 1.00 10.76 110 ALA E CA 1
ATOM 5693 C C . ALA E 1 114 ? -19.683 48.462 -9.322 1.00 10.11 110 ALA E C 1
ATOM 5694 O O . ALA E 1 114 ? -20.078 49.418 -10.004 1.00 10.47 110 ALA E O 1
ATOM 5696 N N . LEU E 1 115 ? -18.708 48.593 -8.417 1.00 10.39 111 LEU E N 1
ATOM 5697 C CA . LEU E 1 115 ? -18.100 49.903 -8.190 1.00 9.55 111 LEU E CA 1
ATOM 5698 C C . LEU E 1 115 ? -17.197 50.324 -9.344 1.00 11.59 111 LEU E C 1
ATOM 5699 O O . LEU E 1 115 ? -17.107 51.521 -9.642 1.00 12.88 111 LEU E O 1
ATOM 5704 N N . VAL E 1 116 ? -16.537 49.381 -10.024 1.00 11.44 112 VAL E N 1
ATOM 5705 C CA . VAL E 1 116 ? -15.759 49.752 -11.209 1.00 11.09 112 VAL E CA 1
ATOM 5706 C C . VAL E 1 116 ? -16.674 50.311 -12.297 1.00 12.99 112 VAL E C 1
ATOM 5707 O O . VAL E 1 116 ? -16.400 51.369 -12.883 1.00 10.89 112 VAL E O 1
ATOM 5711 N N . HIS E 1 117 ? -17.797 49.634 -12.562 1.00 9.93 113 HIS E N 1
ATOM 5712 C CA . HIS E 1 117 ? -18.692 50.147 -13.599 1.00 11.89 113 HIS E CA 1
ATOM 5713 C C . HIS E 1 117 ? -19.304 51.481 -13.185 1.00 12.02 113 HIS E C 1
ATOM 5714 O O . HIS E 1 117 ? -19.507 52.350 -14.042 1.00 13.21 113 HIS E O 1
ATOM 5721 N N . GLU E 1 118 ? -19.557 51.675 -11.888 1.00 11.52 114 GLU E N 1
ATOM 5722 C CA . GLU E 1 118 ? -20.115 52.943 -11.413 1.00 12.13 114 GLU E CA 1
ATOM 5723 C C . GLU E 1 118 ? -19.149 54.098 -11.617 1.00 13.78 114 GLU E C 1
ATOM 5724 O O . GLU E 1 118 ? -19.537 55.173 -12.093 1.00 14.30 114 GLU E O 1
ATOM 5730 N N . LYS E 1 119 ? -17.898 53.914 -11.217 1.00 11.74 115 LYS E N 1
ATOM 5731 C CA . LYS E 1 119 ? -16.947 55.016 -11.229 1.00 11.71 115 LYS E CA 1
ATOM 5732 C C . LYS E 1 119 ? -16.347 55.249 -12.610 1.00 14.09 115 LYS E C 1
ATOM 5733 O O . LYS E 1 119 ? -16.056 56.397 -12.978 1.00 15.23 115 LYS E O 1
ATOM 5739 N N . PHE E 1 120 ? -16.171 54.193 -13.399 1.00 12.94 116 PHE E N 1
ATOM 5740 C CA . PHE E 1 120 ? -15.434 54.286 -14.656 1.00 13.07 116 PHE E CA 1
ATOM 5741 C C . PHE E 1 120 ? -16.285 54.032 -15.887 1.00 14.51 116 PHE E C 1
ATOM 5742 O O . PHE E 1 120 ? -16.068 54.677 -16.914 1.00 17.93 116 PHE E O 1
ATOM 5750 N N . GLY E 1 121 ? -17.221 53.083 -15.821 1.00 13.08 117 GLY E N 1
ATOM 5751 C CA . GLY E 1 121 ? -18.015 52.666 -16.959 1.00 13.46 117 GLY E CA 1
ATOM 5752 C C . GLY E 1 121 ? -17.769 51.212 -17.311 1.00 11.34 117 GLY E C 1
ATOM 5753 O O . GLY E 1 121 ? -17.150 50.451 -16.563 1.00 12.74 117 GLY E O 1
ATOM 5754 N N . ASP E 1 122 ? -18.298 50.817 -18.464 1.00 12.56 118 ASP E N 1
ATOM 5755 C CA . ASP E 1 122 ? -18.087 49.454 -18.933 1.00 10.31 118 ASP E CA 1
ATOM 5756 C C . ASP E 1 122 ? -16.617 49.262 -19.292 1.00 13.56 118 ASP E C 1
ATOM 5757 O O . ASP E 1 122 ? -15.966 50.167 -19.817 1.00 18.76 118 ASP E O 1
ATOM 5762 N N . GLY E 1 123 ? -16.079 48.101 -18.961 1.00 11.61 119 GLY E N 1
ATOM 5763 C CA . GLY E 1 123 ? -14.684 47.801 -19.182 1.00 11.37 119 GLY E CA 1
ATOM 5764 C C . GLY E 1 123 ? -14.108 47.095 -17.976 1.00 12.13 119 GLY E C 1
ATOM 5765 O O . GLY E 1 123 ? -14.826 46.451 -17.214 1.00 11.02 119 GLY E O 1
ATOM 5766 N N . ILE E 1 124 ? -12.788 47.204 -17.813 1.00 10.48 120 ILE E N 1
ATOM 5767 C CA . ILE E 1 124 ? -12.066 46.434 -16.805 1.00 11.26 120 ILE E CA 1
ATOM 5768 C C . ILE E 1 124 ? -11.033 47.336 -16.140 1.00 12.36 120 ILE E C 1
ATOM 5769 O O . ILE E 1 124 ? -10.650 48.385 -16.672 1.00 12.91 120 ILE E O 1
ATOM 5774 N N . ILE E 1 125 ? -10.613 46.923 -14.946 1.00 11.21 121 ILE E N 1
ATOM 5775 C CA . ILE E 1 125 ? -9.365 47.389 -14.352 1.00 10.94 121 ILE E CA 1
ATOM 5776 C C . ILE E 1 125 ? -8.274 46.405 -14.738 1.00 12.25 121 ILE E C 1
ATOM 5777 O O . ILE E 1 125 ? -8.379 45.206 -14.455 1.00 11.76 121 ILE E O 1
ATOM 5782 N N . SER E 1 126 ? -7.219 46.914 -15.361 1.00 13.01 122 SER E N 1
ATOM 5783 C CA . SER E 1 126 ? -6.216 46.068 -15.988 1.00 15.40 122 SER E CA 1
ATOM 5784 C C . SER E 1 126 ? -5.416 45.282 -14.963 1.00 12.29 122 SER E C 1
ATOM 5785 O O . SER E 1 126 ? -5.055 45.788 -13.895 1.00 13.59 122 SER E O 1
ATOM 5788 N N . ALA E 1 127 ? -5.114 44.035 -15.312 1.00 14.16 123 ALA E N 1
ATOM 5789 C CA . ALA E 1 127 ? -4.130 43.251 -14.591 1.00 12.55 123 ALA E CA 1
ATOM 5790 C C . ALA E 1 127 ? -2.760 43.274 -15.267 1.00 14.02 123 ALA E C 1
ATOM 5791 O O . ALA E 1 127 ? -1.830 42.608 -14.806 1.00 15.30 123 ALA E O 1
ATOM 5793 N N . ILE E 1 128 ? -2.623 44.039 -16.340 1.00 13.54 124 ILE E N 1
ATOM 5794 C CA . ILE E 1 128 ? -1.391 44.139 -17.110 1.00 15.59 124 ILE E CA 1
ATOM 5795 C C . ILE E 1 128 ? -0.766 45.517 -16.937 1.00 14.88 124 ILE E C 1
ATOM 5796 O O . ILE E 1 128 ? 0.397 45.636 -16.544 1.00 15.09 124 ILE E O 1
ATOM 5801 N N . ASN E 1 129 ? -1.530 46.575 -17.225 1.00 16.41 125 ASN E N 1
ATOM 5802 C CA . ASN E 1 129 ? -1.121 47.929 -16.862 1.00 16.72 125 ASN E CA 1
ATOM 5803 C C . ASN E 1 129 ? -1.464 48.073 -15.387 1.00 15.22 125 ASN E C 1
ATOM 5804 O O . ASN E 1 129 ? -2.521 48.578 -14.997 1.00 13.91 125 ASN E O 1
ATOM 5809 N N . PHE E 1 130 ? -0.555 47.570 -14.560 1.00 14.39 126 PHE E N 1
ATOM 5810 C CA . PHE E 1 130 ? -0.924 47.185 -13.213 1.00 15.98 126 PHE E CA 1
ATOM 5811 C C . PHE E 1 130 ? 0.328 47.102 -12.370 1.00 15.31 126 PHE E C 1
ATOM 5812 O O . PHE E 1 130 ? 1.361 46.609 -12.838 1.00 16.62 126 PHE E O 1
ATOM 5820 N N . LYS E 1 131 ? 0.213 47.553 -11.125 1.00 13.23 127 LYS E N 1
ATOM 5821 C CA . LYS E 1 131 ? 1.246 47.313 -10.132 1.00 18.93 127 LYS E CA 1
ATOM 5822 C C . LYS E 1 131 ? 0.587 47.083 -8.778 1.00 15.67 127 LYS E C 1
ATOM 5823 O O . LYS E 1 131 ? -0.550 47.495 -8.540 1.00 16.17 127 LYS E O 1
ATOM 5829 N N . LEU E 1 132 ? 1.304 46.399 -7.887 1.00 15.97 128 LEU E N 1
ATOM 5830 C CA . LEU E 1 132 ? 0.824 46.275 -6.520 1.00 17.79 128 LEU E CA 1
ATOM 5831 C C . LEU E 1 132 ? 1.991 46.391 -5.558 1.00 15.65 128 LEU E C 1
ATOM 5832 O O . LEU E 1 132 ? 3.161 46.271 -5.941 1.00 17.84 128 LEU E O 1
ATOM 5837 N N . ASP E 1 133 ? 1.656 46.664 -4.302 1.00 15.26 129 ASP E N 1
ATOM 5838 C CA . ASP E 1 133 ? 2.669 46.680 -3.260 1.00 17.74 129 ASP E CA 1
ATOM 5839 C C . ASP E 1 133 ? 2.023 46.313 -1.934 1.00 17.48 129 ASP E C 1
ATOM 5840 O O . ASP E 1 133 ? 0.804 46.413 -1.758 1.00 18.44 129 ASP E O 1
ATOM 5845 N N . VAL E 1 134 ? 2.864 45.846 -1.013 1.00 17.63 130 VAL E N 1
ATOM 5846 C CA . VAL E 1 134 ? 2.446 45.421 0.315 1.00 16.14 130 VAL E CA 1
ATOM 5847 C C . VAL E 1 134 ? 3.153 46.295 1.342 1.00 17.21 130 VAL E C 1
ATOM 5848 O O . VAL E 1 134 ? 4.383 46.420 1.307 1.00 18.93 130 VAL E O 1
ATOM 5852 N N . LYS E 1 135 ? 2.381 46.894 2.245 1.00 17.27 131 LYS E N 1
ATOM 5853 C CA . LYS E 1 135 ? 2.901 47.776 3.284 1.00 19.14 131 LYS E CA 1
ATOM 5854 C C . LYS E 1 135 ? 2.441 47.292 4.652 1.00 20.33 131 LYS E C 1
ATOM 5855 O O . LYS E 1 135 ? 1.284 46.899 4.827 1.00 18.33 131 LYS E O 1
ATOM 5861 N N . LYS E 1 136 ? 3.349 47.333 5.623 1.00 17.42 132 LYS E N 1
ATOM 5862 C CA . LYS E 1 136 ? 3.023 47.049 7.015 1.00 21.60 132 LYS E CA 1
ATOM 5863 C C . LYS E 1 136 ? 2.707 48.342 7.756 1.00 19.90 132 LYS E C 1
ATOM 5864 O O . LYS E 1 136 ? 3.482 49.301 7.690 1.00 23.88 132 LYS E O 1
ATOM 5870 N N . VAL E 1 137 ? 1.576 48.367 8.467 1.00 17.68 133 VAL E N 1
ATOM 5871 C CA . VAL E 1 137 ? 1.187 49.523 9.267 1.00 20.13 133 VAL E CA 1
ATOM 5872 C C . VAL E 1 137 ? 0.759 49.044 10.646 1.00 22.88 133 VAL E C 1
ATOM 5873 O O . VAL E 1 137 ? 0.337 47.897 10.829 1.00 25.07 133 VAL E O 1
ATOM 5877 N N . ALA E 1 138 ? 0.866 49.931 11.628 1.00 23.39 134 ALA E N 1
ATOM 5878 C CA . ALA E 1 138 ? 0.410 49.596 12.966 1.00 21.56 134 ALA E CA 1
ATOM 5879 C C . ALA E 1 138 ? -1.109 49.665 13.036 1.00 21.70 134 ALA E C 1
ATOM 5880 O O . ALA E 1 138 ? -1.730 50.581 12.491 1.00 28.44 134 ALA E O 1
ATOM 5882 N N . ASP E 1 139 ? -1.708 48.691 13.705 1.00 23.33 135 ASP E N 1
ATOM 5883 C CA . ASP E 1 139 ? -3.128 48.766 14.011 1.00 22.03 135 ASP E CA 1
ATOM 5884 C C . ASP E 1 139 ? -3.299 49.583 15.286 1.00 27.45 135 ASP E C 1
ATOM 5885 O O . ASP E 1 139 ? -2.734 49.213 16.319 1.00 25.67 135 ASP E O 1
ATOM 5890 N N . PRO E 1 140 ? -4.044 50.693 15.259 1.00 29.73 136 PRO E N 1
ATOM 5891 C CA . PRO E 1 140 ? -4.213 51.489 16.490 1.00 36.84 136 PRO E CA 1
ATOM 5892 C C . PRO E 1 140 ? -4.747 50.688 17.664 1.00 37.75 136 PRO E C 1
ATOM 5893 O O . PRO E 1 140 ? -4.433 51.009 18.818 1.00 38.26 136 PRO E O 1
ATOM 5897 N N . GLU E 1 141 ? -5.546 49.655 17.402 1.00 34.04 137 GLU E N 1
ATOM 5898 C CA . GLU E 1 141 ? -6.090 48.791 18.441 1.00 37.34 137 GLU E CA 1
ATOM 5899 C C . GLU E 1 141 ? -5.116 47.708 18.886 1.00 32.66 137 GLU E C 1
ATOM 5900 O O . GLU E 1 141 ? -5.475 46.890 19.740 1.00 38.28 137 GLU E O 1
ATOM 5906 N N . GLY E 1 142 ? -3.913 47.677 18.337 1.00 27.27 138 GLY E N 1
ATOM 5907 C CA . GLY E 1 142 ? -2.912 46.694 18.713 1.00 29.14 138 GLY E CA 1
ATOM 5908 C C . GLY E 1 142 ? -2.611 45.749 17.561 1.00 24.27 138 GLY E C 1
ATOM 5909 O O . GLY E 1 142 ? -3.507 45.336 16.814 1.00 27.71 138 GLY E O 1
ATOM 5910 N N . GLY E 1 143 ? -1.342 45.393 17.425 1.00 22.54 139 GLY E N 1
ATOM 5911 C CA . GLY E 1 143 ? -0.918 44.526 16.348 1.00 22.76 139 GLY E CA 1
ATOM 5912 C C . GLY E 1 143 ? -0.620 45.307 15.082 1.00 20.75 139 GLY E C 1
ATOM 5913 O O . GLY E 1 143 ? -0.388 46.521 15.089 1.00 21.18 139 GLY E O 1
ATOM 5914 N N . GLU E 1 144 ? -0.663 44.584 13.962 1.00 19.68 140 GLU E N 1
ATOM 5915 C CA . GLU E 1 144 ? -0.199 45.094 12.682 1.00 17.61 140 GLU E CA 1
ATOM 5916 C C . GLU E 1 144 ? -1.238 44.793 11.617 1.00 18.86 140 GLU E C 1
ATOM 5917 O O . GLU E 1 144 ? -1.997 43.826 11.728 1.00 17.91 140 GLU E O 1
ATOM 5923 N N . ARG E 1 145 ? -1.239 45.619 10.576 1.00 15.45 141 ARG E N 1
ATOM 5924 C CA . ARG E 1 145 ? -2.079 45.394 9.409 1.00 14.50 141 ARG E CA 1
ATOM 5925 C C . ARG E 1 145 ? -1.227 45.397 8.151 1.00 14.71 141 ARG E C 1
ATOM 5926 O O . ARG E 1 145 ? -0.159 46.019 8.097 1.00 14.60 141 ARG E O 1
ATOM 5934 N N . ALA E 1 146 ? -1.702 44.687 7.130 1.00 13.48 142 ALA E N 1
ATOM 5935 C CA . ALA E 1 146 ? -1.147 44.814 5.790 1.00 15.29 142 ALA E CA 1
ATOM 5936 C C . ALA E 1 146 ? -2.081 45.679 4.966 1.00 16.34 142 ALA E C 1
ATOM 5937 O O . ALA E 1 146 ? -3.292 45.427 4.925 1.00 16.66 142 ALA E O 1
ATOM 5939 N N . VAL E 1 147 ? -1.518 46.698 4.328 1.00 13.20 143 VAL E N 1
ATOM 5940 C CA . VAL E 1 147 ? -2.216 47.500 3.338 1.00 17.08 143 VAL E CA 1
ATOM 5941 C C . VAL E 1 147 ? -1.661 47.081 1.986 1.00 17.21 143 VAL E C 1
ATOM 5942 O O . VAL E 1 147 ? -0.499 47.361 1.660 1.00 17.29 143 VAL E O 1
ATOM 5946 N N . ILE E 1 148 ? -2.468 46.366 1.215 1.00 14.56 144 ILE E N 1
ATOM 5947 C CA . ILE E 1 148 ? -2.071 45.877 -0.095 1.00 15.90 144 ILE E CA 1
ATOM 5948 C C . ILE E 1 148 ? -2.804 46.717 -1.123 1.00 13.66 144 ILE E C 1
ATOM 5949 O O . ILE E 1 148 ? -4.040 46.741 -1.147 1.00 14.75 144 ILE E O 1
ATOM 5954 N N . THR E 1 149 ? -2.047 47.408 -1.965 1.00 12.78 145 THR E N 1
ATOM 5955 C CA . THR E 1 149 ? -2.601 48.363 -2.918 1.00 13.24 145 THR E CA 1
ATOM 5956 C C . THR E 1 149 ? -2.538 47.752 -4.312 1.00 15.07 145 THR E C 1
ATOM 5957 O O . THR E 1 149 ? -1.461 47.379 -4.782 1.00 16.19 145 THR E O 1
ATOM 5961 N N . LEU E 1 150 ? -3.691 47.631 -4.953 1.00 12.22 146 LEU E N 1
ATOM 5962 C CA . LEU E 1 150 ? -3.797 47.167 -6.329 1.00 12.01 146 LEU E CA 1
ATOM 5963 C C . LEU E 1 150 ? -4.072 48.394 -7.178 1.00 16.40 146 LEU E C 1
ATOM 5964 O O . LEU E 1 150 ? -5.036 49.120 -6.916 1.00 18.88 146 LEU E O 1
ATOM 5969 N N . ASP E 1 151 ? -3.235 48.630 -8.182 1.00 13.02 147 ASP E N 1
ATOM 5970 C CA . ASP E 1 151 ? -3.281 49.876 -8.947 1.00 12.27 147 ASP E CA 1
ATOM 5971 C C . ASP E 1 151 ? -3.276 49.531 -10.433 1.00 13.54 147 ASP E C 1
ATOM 5972 O O . ASP E 1 151 ? -2.224 49.234 -11.001 1.00 14.20 147 ASP E O 1
ATOM 5977 N N . GLY E 1 152 ? -4.445 49.577 -11.064 1.00 12.26 148 GLY E N 1
ATOM 5978 C CA . GLY E 1 152 ? -4.568 49.200 -12.463 1.00 10.51 148 GLY E CA 1
ATOM 5979 C C . GLY E 1 152 ? -5.275 50.258 -13.282 1.00 12.54 148 GLY E C 1
ATOM 5980 O O . GLY E 1 152 ? -6.153 50.964 -12.794 1.00 12.37 148 GLY E O 1
ATOM 5981 N N . LYS E 1 153 ? -4.913 50.321 -14.564 1.00 12.14 149 LYS E N 1
ATOM 5982 C CA . LYS E 1 153 ? -5.550 51.267 -15.473 1.00 12.64 149 LYS E CA 1
ATOM 5983 C C . LYS E 1 153 ? -6.960 50.814 -15.817 1.00 12.48 149 LYS E C 1
ATOM 5984 O O . LYS E 1 153 ? -7.210 49.627 -16.049 1.00 12.47 149 LYS E O 1
ATOM 5990 N N . TYR E 1 154 ? -7.882 51.772 -15.876 1.00 10.54 150 TYR E N 1
ATOM 5991 C CA . TYR E 1 154 ? -9.199 51.496 -16.429 1.00 12.55 150 TYR E CA 1
ATOM 5992 C C . TYR E 1 154 ? -9.113 51.439 -17.942 1.00 14.70 150 TYR E C 1
ATOM 5993 O O . TYR E 1 154 ? -8.634 52.388 -18.578 1.00 14.32 150 TYR E O 1
ATOM 6002 N N . LEU E 1 155 ? -9.588 50.333 -18.513 1.00 12.32 151 LEU E N 1
ATOM 6003 C CA . LEU E 1 155 ? -9.652 50.151 -19.957 1.00 12.24 151 LEU E CA 1
ATOM 6004 C C . LEU E 1 155 ? -11.110 49.998 -20.368 1.00 12.54 151 LEU E C 1
ATOM 6005 O O . LEU E 1 155 ? -11.777 49.039 -19.941 1.00 13.24 151 LEU E O 1
ATOM 6010 N N . PRO E 1 156 ? -11.662 50.920 -21.137 1.00 12.98 152 PRO E N 1
ATOM 6011 C CA . PRO E 1 156 ? -13.100 50.882 -21.429 1.00 12.14 152 PRO E CA 1
ATOM 6012 C C . PRO E 1 156 ? -13.481 49.871 -22.500 1.00 13.13 152 PRO E C 1
ATOM 6013 O O . PRO E 1 156 ? -12.716 49.569 -23.418 1.00 14.86 152 PRO E O 1
ATOM 6017 N N . THR E 1 157 ? -14.710 49.373 -22.370 1.00 12.46 153 THR E N 1
ATOM 6018 C CA . THR E 1 157 ? -15.379 48.590 -23.403 1.00 15.35 153 THR E CA 1
ATOM 6019 C C . THR E 1 157 ? -16.323 49.537 -24.137 1.00 20.06 153 THR E C 1
ATOM 6020 O O . THR E 1 157 ? -17.307 50.007 -23.555 1.00 21.13 153 THR E O 1
ATOM 6024 N N . LYS E 1 158 ? -16.015 49.825 -25.417 1.00 20.02 154 LYS E N 1
ATOM 6025 C CA . LYS E 1 158 ? -16.815 50.738 -26.227 1.00 20.96 154 LYS E CA 1
ATOM 6026 C C . LYS E 1 158 ? -17.489 50.014 -27.387 1.00 21.64 154 LYS E C 1
ATOM 6027 O O . LYS E 1 158 ? -16.957 49.037 -27.917 1.00 21.56 154 LYS E O 1
ATOM 6033 N N . PRO E 1 159 ? -18.653 50.480 -27.820 1.00 22.02 155 PRO E N 1
ATOM 6034 C CA . PRO E 1 159 ? -19.242 49.924 -29.042 1.00 19.18 155 PRO E CA 1
ATOM 6035 C C . PRO E 1 159 ? -18.324 50.127 -30.243 1.00 21.05 155 PRO E C 1
ATOM 6036 O O . PRO E 1 159 ? -17.482 51.028 -30.278 1.00 23.67 155 PRO E O 1
ATOM 6040 N N A PHE E 1 160 ? -18.494 49.268 -31.241 0.46 19.97 156 PHE E N 1
ATOM 6041 N N B PHE E 1 160 ? -18.487 49.254 -31.230 0.54 19.98 156 PHE E N 1
ATOM 6042 C CA A PHE E 1 160 ? -17.786 49.443 -32.507 0.46 19.32 156 PHE E CA 1
ATOM 6043 C CA B PHE E 1 160 ? -17.844 49.425 -32.528 0.54 19.33 156 PHE E CA 1
ATOM 6044 C C A PHE E 1 160 ? -18.679 49.033 -33.672 0.46 18.61 156 PHE E C 1
ATOM 6045 C C B PHE E 1 160 ? -18.820 48.999 -33.619 0.54 18.41 156 PHE E C 1
ATOM 6046 O O A PHE E 1 160 ? -18.389 49.353 -34.824 0.46 12.85 156 PHE E O 1
ATOM 6047 O O B PHE E 1 160 ? -19.927 48.554 -33.327 0.54 13.29 156 PHE E O 1
ATOM 6062 N N . MET F 1 5 ? -23.505 54.889 -18.746 1.00 26.42 1 MET F N 1
ATOM 6063 C CA . MET F 1 5 ? -24.128 53.732 -18.112 1.00 22.58 1 MET F CA 1
ATOM 6064 C C . MET F 1 5 ? -23.329 53.333 -16.872 1.00 23.54 1 MET F C 1
ATOM 6065 O O . MET F 1 5 ? -22.140 52.996 -16.962 1.00 25.58 1 MET F O 1
ATOM 6070 N N . ILE F 1 6 ? -23.989 53.369 -15.717 1.00 18.65 2 ILE F N 1
ATOM 6071 C CA . ILE F 1 6 ? -23.377 52.971 -14.460 1.00 16.71 2 ILE F CA 1
ATOM 6072 C C . ILE F 1 6 ? -24.059 51.761 -13.849 1.00 18.58 2 ILE F C 1
ATOM 6073 O O . ILE F 1 6 ? -23.603 51.279 -12.804 1.00 18.67 2 ILE F O 1
ATOM 6078 N N . GLN F 1 7 ? -25.135 51.255 -14.464 1.00 14.98 3 GLN F N 1
ATOM 6079 C CA . GLN F 1 7 ? -25.863 50.097 -13.956 1.00 12.54 3 GLN F CA 1
ATOM 6080 C C . GLN F 1 7 ? -25.282 48.814 -14.530 1.00 15.63 3 GLN F C 1
ATOM 6081 O O . GLN F 1 7 ? -25.002 48.729 -15.734 1.00 13.49 3 GLN F O 1
ATOM 6087 N N . SER F 1 8 ? -25.140 47.801 -13.676 1.00 13.22 4 SER F N 1
ATOM 6088 C CA . SER F 1 8 ? -24.545 46.543 -14.115 1.00 13.18 4 SER F CA 1
ATOM 6089 C C . SER F 1 8 ? -25.269 45.361 -13.483 1.00 13.75 4 SER F C 1
ATOM 6090 O O . SER F 1 8 ? -25.961 45.484 -12.465 1.00 14.24 4 SER F O 1
ATOM 6093 N N . GLN F 1 9 ? -25.101 44.201 -14.118 1.00 13.56 5 GLN F N 1
ATOM 6094 C CA . GLN F 1 9 ? -25.723 42.948 -13.719 1.00 14.92 5 GLN F CA 1
ATOM 6095 C C . GLN F 1 9 ? -24.732 42.056 -12.981 1.00 12.37 5 GLN F C 1
ATOM 6096 O O . GLN F 1 9 ? -23.519 42.182 -13.161 1.00 12.89 5 GLN F O 1
ATOM 6102 N N . ILE F 1 10 ? -25.258 41.124 -12.172 1.00 13.57 6 ILE F N 1
ATOM 6103 C CA . ILE F 1 10 ? -24.385 40.145 -11.509 1.00 13.52 6 ILE F CA 1
ATOM 6104 C C . ILE F 1 10 ? -24.816 38.694 -11.733 1.00 16.52 6 ILE F C 1
ATOM 6105 O O . ILE F 1 10 ? -24.109 37.766 -11.317 1.00 17.79 6 ILE F O 1
ATOM 6110 N N . ASN F 1 11 ? -25.978 38.474 -12.342 1.00 14.84 7 ASN F N 1
ATOM 6111 C CA . ASN F 1 11 ? -26.499 37.127 -12.586 1.00 17.90 7 ASN F CA 1
ATOM 6112 C C . ASN F 1 11 ? -26.755 37.006 -14.082 1.00 16.12 7 ASN F C 1
ATOM 6113 O O . ASN F 1 11 ? -27.725 37.572 -14.590 1.00 14.89 7 ASN F O 1
ATOM 6118 N N . ARG F 1 12 ? -25.909 36.235 -14.782 1.00 12.05 8 ARG F N 1
ATOM 6119 C CA . ARG F 1 12 ? -26.017 36.181 -16.238 1.00 11.52 8 ARG F CA 1
ATOM 6120 C C . ARG F 1 12 ? -27.350 35.609 -16.713 1.00 11.76 8 ARG F C 1
ATOM 6121 O O . ARG F 1 12 ? -27.731 35.855 -17.862 1.00 12.21 8 ARG F O 1
ATOM 6129 N N . ASN F 1 13 ? -28.082 34.867 -15.862 1.00 12.36 9 ASN F N 1
ATOM 6130 C CA . ASN F 1 13 ? -29.305 34.210 -16.323 1.00 14.88 9 ASN F CA 1
ATOM 6131 C C . ASN F 1 13 ? -30.387 35.205 -16.729 1.00 13.51 9 ASN F C 1
ATOM 6132 O O . ASN F 1 13 ? -31.228 34.881 -17.576 1.00 15.64 9 ASN F O 1
ATOM 6137 N N . ILE F 1 14 ? -30.396 36.401 -16.133 1.00 14.21 10 ILE F N 1
ATOM 6138 C CA . ILE F 1 14 ? -31.397 37.403 -16.505 1.00 15.08 10 ILE F CA 1
ATOM 6139 C C . ILE F 1 14 ? -31.258 37.780 -17.979 1.00 13.63 10 ILE F C 1
ATOM 6140 O O . ILE F 1 14 ? -32.225 37.719 -18.749 1.00 15.26 10 ILE F O 1
ATOM 6145 N N . ARG F 1 15 ? -30.053 38.193 -18.393 1.00 12.18 11 ARG F N 1
ATOM 6146 C CA . ARG F 1 15 ? -29.843 38.567 -19.791 1.00 14.33 11 ARG F CA 1
ATOM 6147 C C . ARG F 1 15 ? -29.861 37.357 -20.718 1.00 11.06 11 ARG F C 1
ATOM 6148 O O . ARG F 1 15 ? -30.201 37.489 -21.898 1.00 12.50 11 ARG F O 1
ATOM 6156 N N . LEU F 1 16 ? -29.475 36.176 -20.229 1.00 13.80 12 LEU F N 1
ATOM 6157 C CA . LEU F 1 16 ? -29.520 35.019 -21.120 1.00 12.34 12 LEU F CA 1
ATOM 6158 C C . LEU F 1 16 ? -30.953 34.539 -21.342 1.00 12.76 12 LEU F C 1
ATOM 6159 O O . LEU F 1 16 ? -31.283 34.078 -22.446 1.00 14.27 12 LEU F O 1
ATOM 6164 N N . ASP F 1 17 ? -31.825 34.664 -20.335 1.00 14.45 13 ASP F N 1
ATOM 6165 C CA . ASP F 1 17 ? -33.244 34.383 -20.558 1.00 15.29 13 ASP F CA 1
ATOM 6166 C C . ASP F 1 17 ? -33.842 35.372 -21.552 1.00 14.58 13 ASP F C 1
ATOM 6167 O O . ASP F 1 17 ? -34.630 34.989 -22.428 1.00 17.61 13 ASP F O 1
ATOM 6172 N N . LEU F 1 18 ? -33.479 36.654 -21.431 1.00 14.73 14 LEU F N 1
ATOM 6173 C CA . LEU F 1 18 ? -33.916 37.627 -22.428 1.00 15.85 14 LEU F CA 1
ATOM 6174 C C . LEU F 1 18 ? -33.422 37.257 -23.821 1.00 15.00 14 LEU F C 1
ATOM 6175 O O . LEU F 1 18 ? -34.168 37.364 -24.798 1.00 15.98 14 LEU F O 1
ATOM 6180 N N . ALA F 1 19 ? -32.175 36.792 -23.939 1.00 13.75 15 ALA F N 1
ATOM 6181 C CA . ALA F 1 19 ? -31.677 36.393 -25.257 1.00 11.25 15 ALA F CA 1
ATOM 6182 C C . ALA F 1 19 ? -32.540 35.295 -25.872 1.00 13.61 15 ALA F C 1
ATOM 6183 O O . ALA F 1 19 ? -32.817 35.320 -27.075 1.00 12.62 15 ALA F O 1
ATOM 6185 N N . ASP F 1 20 ? -32.959 34.312 -25.065 1.00 14.58 16 ASP F N 1
ATOM 6186 C CA . ASP F 1 20 ? -33.819 33.241 -25.573 1.00 14.59 16 ASP F CA 1
ATOM 6187 C C . ASP F 1 20 ? -35.123 33.812 -26.130 1.00 17.25 16 ASP F C 1
ATOM 6188 O O . ASP F 1 20 ? -35.591 33.406 -27.207 1.00 15.45 16 ASP F O 1
ATOM 6193 N N . ALA F 1 21 ? -35.724 34.755 -25.394 1.00 15.80 17 ALA F N 1
ATOM 6194 C CA . ALA F 1 21 ? -36.947 35.417 -25.850 1.00 14.48 17 ALA F CA 1
ATOM 6195 C C . ALA F 1 21 ? -36.707 36.205 -27.131 1.00 17.54 17 ALA F C 1
ATOM 6196 O O . ALA F 1 21 ? -37.531 36.176 -28.059 1.00 17.59 17 ALA F O 1
ATOM 6198 N N . ILE F 1 22 ? -35.578 36.916 -27.198 1.00 16.28 18 ILE F N 1
ATOM 6199 C CA . ILE F 1 22 ? -35.202 37.645 -28.406 1.00 14.94 18 ILE F CA 1
ATOM 6200 C C . ILE F 1 22 ? -35.082 36.697 -29.591 1.00 15.35 18 ILE F C 1
ATOM 6201 O O . ILE F 1 22 ? -35.546 36.997 -30.699 1.00 16.58 18 ILE F O 1
ATOM 6206 N N . LEU F 1 23 ? -34.464 35.533 -29.380 1.00 15.13 19 LEU F N 1
ATOM 6207 C CA . LEU F 1 23 ? -34.254 34.606 -30.490 1.00 14.24 19 LEU F CA 1
ATOM 6208 C C . LEU F 1 23 ? -35.576 34.056 -31.014 1.00 12.35 19 LEU F C 1
ATOM 6209 O O . LEU F 1 23 ? -35.717 33.837 -32.221 1.00 15.22 19 LEU F O 1
ATOM 6214 N N . LEU F 1 24 ? -36.546 33.811 -30.123 1.00 15.30 20 LEU F N 1
ATOM 6215 C CA . LEU F 1 24 ? -37.851 33.330 -30.579 1.00 18.45 20 LEU F CA 1
ATOM 6216 C C . LEU F 1 24 ? -38.563 34.403 -31.390 1.00 16.29 20 LEU F C 1
ATOM 6217 O O . LEU F 1 24 ? -39.088 34.129 -32.480 1.00 18.18 20 LEU F O 1
ATOM 6222 N N . SER F 1 25 ? -38.601 35.629 -30.868 1.00 17.67 21 SER F N 1
ATOM 6223 C CA . SER F 1 25 ? -39.208 36.730 -31.616 1.00 15.10 21 SER F CA 1
ATOM 6224 C C . SER F 1 25 ? -38.542 36.909 -32.970 1.00 17.62 21 SER F C 1
ATOM 6225 O O . SER F 1 25 ? -39.214 37.062 -34.004 1.00 16.33 21 SER F O 1
ATOM 6228 N N . LYS F 1 26 ? -37.215 36.843 -32.987 1.00 13.56 22 LYS F N 1
ATOM 6229 C CA . LYS F 1 26 ? -36.440 36.967 -34.205 1.00 12.65 22 LYS F CA 1
ATOM 6230 C C . LYS F 1 26 ? -36.803 35.888 -35.218 1.00 17.86 22 LYS F C 1
ATOM 6231 O O . LYS F 1 26 ? -36.946 36.172 -36.413 1.00 16.79 22 LYS F O 1
ATOM 6237 N N . ALA F 1 27 ? -36.946 34.639 -34.762 1.00 15.57 23 ALA F N 1
ATOM 6238 C CA . ALA F 1 27 ? -37.324 33.570 -35.677 1.00 17.43 23 ALA F CA 1
ATOM 6239 C C . ALA F 1 27 ? -38.747 33.757 -36.197 1.00 17.58 23 ALA F C 1
ATOM 6240 O O . ALA F 1 27 ? -39.005 33.548 -37.392 1.00 19.79 23 ALA F O 1
ATOM 6242 N N . LYS F 1 28 ? -39.683 34.134 -35.318 1.00 17.33 24 LYS F N 1
ATOM 6243 C CA . LYS F 1 28 ? -41.060 34.333 -35.775 1.00 19.26 24 LYS F CA 1
ATOM 6244 C C . LYS F 1 28 ? -41.150 35.424 -36.823 1.00 21.17 24 LYS F C 1
ATOM 6245 O O . LYS F 1 28 ? -42.023 35.372 -37.698 1.00 23.20 24 LYS F O 1
ATOM 6251 N N . LYS F 1 29 ? -40.270 36.417 -36.752 1.00 19.42 25 LYS F N 1
ATOM 6252 C CA . LYS F 1 29 ? -40.310 37.553 -37.659 1.00 19.89 25 LYS F CA 1
ATOM 6253 C C . LYS F 1 29 ? -39.394 37.373 -38.858 1.00 18.89 25 LYS F C 1
ATOM 6254 O O . LYS F 1 29 ? -39.317 38.273 -39.701 1.00 19.84 25 LYS F O 1
ATOM 6260 N N . ASP F 1 30 ? -38.702 36.232 -38.951 1.00 17.13 26 ASP F N 1
ATOM 6261 C CA . ASP F 1 30 ? -37.836 35.924 -40.084 1.00 17.26 26 ASP F CA 1
ATOM 6262 C C . ASP F 1 30 ? -36.753 36.988 -40.264 1.00 19.47 26 ASP F C 1
ATOM 6263 O O . ASP F 1 30 ? -36.410 37.368 -41.385 1.00 21.75 26 ASP F O 1
ATOM 6268 N N . LEU F 1 31 ? -36.187 37.458 -39.149 1.00 16.87 27 LEU F N 1
ATOM 6269 C CA . LEU F 1 31 ? -35.177 38.507 -39.158 1.00 19.73 27 LEU F CA 1
ATOM 6270 C C . LEU F 1 31 ? -33.768 37.929 -39.077 1.00 16.30 27 LEU F C 1
ATOM 6271 O O . LEU F 1 31 ? -33.547 36.885 -38.456 1.00 17.50 27 LEU F O 1
ATOM 6276 N N . SER F 1 32 ? -32.817 38.623 -39.699 1.00 16.96 28 SER F N 1
ATOM 6277 C CA . SER F 1 32 ? -31.397 38.333 -39.552 1.00 16.50 28 SER F CA 1
ATOM 6278 C C . SER F 1 32 ? -30.753 39.277 -38.540 1.00 16.07 28 SER F C 1
ATOM 6279 O O . SER F 1 32 ? -31.279 40.343 -38.219 1.00 14.77 28 SER F O 1
ATOM 6282 N N . PHE F 1 33 ? -29.592 38.865 -38.032 1.00 12.84 29 PHE F N 1
ATOM 6283 C CA . PHE F 1 33 ? -28.822 39.762 -37.181 1.00 13.77 29 PHE F CA 1
ATOM 6284 C C . PHE F 1 33 ? -28.320 40.971 -37.965 1.00 15.35 29 PHE F C 1
ATOM 6285 O O . PHE F 1 33 ? -28.266 42.081 -37.426 1.00 13.95 29 PHE F O 1
ATOM 6293 N N . ALA F 1 34 ? -27.959 40.778 -39.240 1.00 15.20 30 ALA F N 1
ATOM 6294 C CA . ALA F 1 34 ? -27.541 41.905 -40.070 1.00 17.85 30 ALA F CA 1
ATOM 6295 C C . ALA F 1 34 ? -28.644 42.952 -40.183 1.00 19.62 30 ALA F C 1
ATOM 6296 O O . ALA F 1 34 ? -28.381 44.153 -40.041 1.00 17.26 30 ALA F O 1
ATOM 6298 N N . GLU F 1 35 ? -29.889 42.529 -40.412 1.00 16.29 31 GLU F N 1
ATOM 6299 C CA . GLU F 1 35 ? -30.918 43.558 -40.526 1.00 17.48 31 GLU F CA 1
ATOM 6300 C C . GLU F 1 35 ? -31.337 44.119 -39.171 1.00 17.99 31 GLU F C 1
ATOM 6301 O O . GLU F 1 35 ? -31.728 45.290 -39.094 1.00 18.00 31 GLU F O 1
ATOM 6307 N N . ILE F 1 36 ? -31.231 43.346 -38.082 1.00 15.20 32 ILE F N 1
ATOM 6308 C CA . ILE F 1 36 ? -31.509 43.924 -36.768 1.00 14.80 32 ILE F CA 1
ATOM 6309 C C . ILE F 1 36 ? -30.513 45.039 -36.463 1.00 15.50 32 ILE F C 1
ATOM 6310 O O . ILE F 1 36 ? -30.887 46.107 -35.957 1.00 16.04 32 ILE F O 1
ATOM 6315 N N . ALA F 1 37 ? -29.244 44.836 -36.827 1.00 14.28 33 ALA F N 1
ATOM 6316 C CA . ALA F 1 37 ? -28.206 45.820 -36.557 1.00 15.97 33 ALA F CA 1
ATOM 6317 C C . ALA F 1 37 ? -28.241 46.997 -37.523 1.00 16.77 33 ALA F C 1
ATOM 6318 O O . ALA F 1 37 ? -27.672 48.047 -37.213 1.00 17.21 33 ALA F O 1
ATOM 6320 N N . ASP F 1 38 ? -28.879 46.846 -38.680 1.00 17.41 34 ASP F N 1
ATOM 6321 C CA . ASP F 1 38 ? -28.875 47.912 -39.677 1.00 17.00 34 ASP F CA 1
ATOM 6322 C C . ASP F 1 38 ? -29.576 49.153 -39.129 1.00 19.43 34 ASP F C 1
ATOM 6323 O O . ASP F 1 38 ? -30.676 49.077 -38.571 1.00 20.30 34 ASP F O 1
ATOM 6328 N N . GLY F 1 39 ? -28.912 50.301 -39.247 1.00 18.84 35 GLY F N 1
ATOM 6329 C CA . GLY F 1 39 ? -29.455 51.534 -38.723 1.00 23.38 35 GLY F CA 1
ATOM 6330 C C . GLY F 1 39 ? -29.018 51.877 -37.317 1.00 26.21 35 GLY F C 1
ATOM 6331 O O . GLY F 1 39 ? -29.303 52.985 -36.847 1.00 25.78 35 GLY F O 1
ATOM 6332 N N . THR F 1 40 ? -28.335 50.967 -36.623 1.00 20.59 36 THR F N 1
ATOM 6333 C CA . THR F 1 40 ? -27.809 51.284 -35.300 1.00 18.77 36 THR F CA 1
ATOM 6334 C C . THR F 1 40 ? -26.498 52.057 -35.353 1.00 19.31 36 THR F C 1
ATOM 6335 O O . THR F 1 40 ? -26.107 52.645 -34.337 1.00 20.01 36 THR F O 1
ATOM 6339 N N . GLY F 1 41 ? -25.804 52.044 -36.491 1.00 16.66 37 GLY F N 1
ATOM 6340 C CA . GLY F 1 41 ? -24.459 52.573 -36.573 1.00 19.39 37 GLY F CA 1
ATOM 6341 C C . GLY F 1 41 ? -23.407 51.679 -35.966 1.00 19.77 37 GLY F C 1
ATOM 6342 O O . GLY F 1 41 ? -22.243 52.078 -35.882 1.00 20.89 37 GLY F O 1
ATOM 6343 N N . LEU F 1 42 ? -23.781 50.475 -35.547 1.00 19.15 38 LEU F N 1
ATOM 6344 C CA . LEU F 1 42 ? -22.882 49.588 -34.822 1.00 14.42 38 LEU F CA 1
ATOM 6345 C C . LEU F 1 42 ? -22.659 48.302 -35.606 1.00 13.81 38 LEU F C 1
ATOM 6346 O O . LEU F 1 42 ? -23.524 47.860 -36.368 1.00 18.03 38 LEU F O 1
ATOM 6351 N N . ALA F 1 43 ? -21.494 47.694 -35.406 1.00 15.03 39 ALA F N 1
ATOM 6352 C CA . ALA F 1 43 ? -21.145 46.477 -36.133 1.00 16.06 39 ALA F CA 1
ATOM 6353 C C . ALA F 1 43 ? -22.055 45.313 -35.741 1.00 16.39 39 ALA F C 1
ATOM 6354 O O . ALA F 1 43 ? -22.475 45.180 -34.591 1.00 13.61 39 ALA F O 1
ATOM 6356 N N . GLU F 1 44 ? -22.339 44.443 -36.719 1.00 15.19 40 GLU F N 1
ATOM 6357 C CA . GLU F 1 44 ? -23.230 43.318 -36.455 1.00 14.77 40 GLU F CA 1
ATOM 6358 C C . GLU F 1 44 ? -22.717 42.439 -35.315 1.00 13.07 40 GLU F C 1
ATOM 6359 O O . GLU F 1 44 ? -23.518 41.917 -34.530 1.00 12.48 40 GLU F O 1
ATOM 6365 N N . ALA F 1 45 ? -21.393 42.259 -35.208 1.00 13.13 41 ALA F N 1
ATOM 6366 C CA . ALA F 1 45 ? -20.866 41.427 -34.123 1.00 11.99 41 ALA F CA 1
ATOM 6367 C C . ALA F 1 45 ? -21.144 42.060 -32.763 1.00 12.06 41 ALA F C 1
ATOM 6368 O O . ALA F 1 45 ? -21.435 41.356 -31.790 1.00 12.05 41 ALA F O 1
ATOM 6370 N N . PHE F 1 46 ? -21.057 43.388 -32.674 1.00 13.65 42 PHE F N 1
ATOM 6371 C CA . PHE F 1 46 ? -21.311 44.048 -31.402 1.00 11.29 42 PHE F CA 1
ATOM 6372 C C . PHE F 1 46 ? -22.790 43.982 -31.031 1.00 10.53 42 PHE F C 1
ATOM 6373 O O . PHE F 1 46 ? -23.145 43.655 -29.894 1.00 11.27 42 PHE F O 1
ATOM 6381 N N . VAL F 1 47 ? -23.677 44.305 -31.978 1.00 10.53 43 VAL F N 1
ATOM 6382 C CA . VAL F 1 47 ? -25.104 44.285 -31.670 1.00 10.93 43 VAL F CA 1
ATOM 6383 C C . VAL F 1 47 ? -25.561 42.870 -31.335 1.00 10.59 43 VAL F C 1
ATOM 6384 O O . VAL F 1 47 ? -26.346 42.658 -30.395 1.00 11.00 43 VAL F O 1
ATOM 6388 N N . THR F 1 48 ? -25.109 41.888 -32.125 1.00 11.13 44 THR F N 1
ATOM 6389 C CA . THR F 1 48 ? -25.463 40.492 -31.877 1.00 9.42 44 THR F CA 1
ATOM 6390 C C . THR F 1 48 ? -25.015 40.067 -30.485 1.00 8.89 44 THR F C 1
ATOM 6391 O O . THR F 1 48 ? -25.799 39.489 -29.722 1.00 9.24 44 THR F O 1
ATOM 6395 N N . ALA F 1 49 ? -23.777 40.408 -30.128 1.00 10.08 45 ALA F N 1
ATOM 6396 C CA . ALA F 1 49 ? -23.270 40.095 -28.794 1.00 9.41 45 ALA F CA 1
ATOM 6397 C C . ALA F 1 49 ? -24.157 40.705 -27.715 1.00 11.68 45 ALA F C 1
ATOM 6398 O O . ALA F 1 49 ? -24.446 40.060 -26.703 1.00 10.97 45 ALA F O 1
ATOM 6400 N N . ALA F 1 50 ? -24.635 41.931 -27.927 1.00 11.02 46 ALA F N 1
ATOM 6401 C CA . ALA F 1 50 ? -25.522 42.550 -26.940 1.00 11.52 46 ALA F CA 1
ATOM 6402 C C . ALA F 1 50 ? -26.839 41.791 -26.804 1.00 8.68 46 ALA F C 1
ATOM 6403 O O . ALA F 1 50 ? -27.306 41.536 -25.688 1.00 11.09 46 ALA F O 1
ATOM 6405 N N . LEU F 1 51 ? -27.465 41.433 -27.936 1.00 9.56 47 LEU F N 1
ATOM 6406 C CA . LEU F 1 51 ? -28.698 40.651 -27.862 1.00 10.86 47 LEU F CA 1
ATOM 6407 C C . LEU F 1 51 ? -28.479 39.356 -27.091 1.00 10.19 47 LEU F C 1
ATOM 6408 O O . LEU F 1 51 ? -29.345 38.924 -26.321 1.00 12.03 47 LEU F O 1
ATOM 6413 N N . LEU F 1 52 ? -27.310 38.739 -27.274 1.00 12.16 48 LEU F N 1
ATOM 6414 C CA . LEU F 1 52 ? -26.971 37.477 -26.636 1.00 10.14 48 LEU F CA 1
ATOM 6415 C C . LEU F 1 52 ? -26.384 37.670 -25.241 1.00 11.18 48 LEU F C 1
ATOM 6416 O O . LEU F 1 52 ? -25.875 36.702 -24.646 1.00 11.46 48 LEU F O 1
ATOM 6421 N N . GLY F 1 53 ? -26.478 38.876 -24.682 1.00 8.76 49 GLY F N 1
ATOM 6422 C CA . GLY F 1 53 ? -26.146 39.094 -23.288 1.00 10.37 49 GLY F CA 1
ATOM 6423 C C . GLY F 1 53 ? -24.705 39.452 -22.987 1.00 8.66 49 GLY F C 1
ATOM 6424 O O . GLY F 1 53 ? -24.324 39.469 -21.806 1.00 10.26 49 GLY F O 1
ATOM 6425 N N . GLN F 1 54 ? -23.903 39.783 -24.000 1.00 10.91 50 GLN F N 1
ATOM 6426 C CA . GLN F 1 54 ? -22.467 39.921 -23.805 1.00 10.93 50 GLN F CA 1
ATOM 6427 C C . GLN F 1 54 ? -21.941 41.325 -24.041 1.00 9.90 50 GLN F C 1
ATOM 6428 O O . GLN F 1 54 ? -20.732 41.546 -23.910 1.00 10.26 50 GLN F O 1
ATOM 6434 N N . GLN F 1 55 ? -22.812 42.284 -24.360 1.00 9.87 51 GLN F N 1
ATOM 6435 C CA . GLN F 1 55 ? -22.439 43.687 -24.472 1.00 9.88 51 GLN F CA 1
ATOM 6436 C C . GLN F 1 55 ? -23.625 44.518 -24.023 1.00 11.06 51 GLN F C 1
ATOM 6437 O O . GLN F 1 55 ? -24.743 44.008 -23.874 1.00 10.96 51 GLN F O 1
ATOM 6443 N N . ALA F 1 56 ? -23.378 45.809 -23.809 1.00 12.32 52 ALA F N 1
ATOM 6444 C CA . ALA F 1 56 ? -24.435 46.765 -23.470 1.00 12.64 52 ALA F CA 1
ATOM 6445 C C . ALA F 1 56 ? -24.748 47.636 -24.688 1.00 11.96 52 ALA F C 1
ATOM 6446 O O . ALA F 1 56 ? -23.836 48.182 -25.312 1.00 13.89 52 ALA F O 1
ATOM 6448 N N . LEU F 1 57 ? -26.032 47.753 -25.032 1.00 14.32 53 LEU F N 1
ATOM 6449 C CA . LEU F 1 57 ? -26.361 48.670 -26.132 1.00 14.31 53 LEU F CA 1
ATOM 6450 C C . LEU F 1 57 ? -26.538 50.098 -25.625 1.00 16.87 53 LEU F C 1
ATOM 6451 O O . LEU F 1 57 ? -27.148 50.310 -24.577 1.00 15.39 53 LEU F O 1
ATOM 6456 N N . PRO F 1 58 ? -26.048 51.082 -26.381 1.00 13.30 54 PRO F N 1
ATOM 6457 C CA . PRO F 1 58 ? -26.466 52.467 -26.143 1.00 13.51 54 PRO F CA 1
ATOM 6458 C C . PRO F 1 58 ? -27.975 52.578 -26.306 1.00 14.90 54 PRO F C 1
ATOM 6459 O O . PRO F 1 58 ? -28.613 51.779 -26.996 1.00 16.28 54 PRO F O 1
ATOM 6463 N N . ALA F 1 59 ? -28.542 53.608 -25.670 1.00 16.24 55 ALA F N 1
ATOM 6464 C CA . ALA F 1 59 ? -29.997 53.713 -25.548 1.00 17.09 55 ALA F CA 1
ATOM 6465 C C . ALA F 1 59 ? -30.690 53.773 -26.905 1.00 18.57 55 ALA F C 1
ATOM 6466 O O . ALA F 1 59 ? -31.728 53.130 -27.103 1.00 18.20 55 ALA F O 1
ATOM 6468 N N . ASP F 1 60 ? -30.162 54.569 -27.836 1.00 16.44 56 ASP F N 1
ATOM 6469 C CA . ASP F 1 60 ? -30.817 54.684 -29.137 1.00 20.61 56 ASP F CA 1
ATOM 6470 C C . ASP F 1 60 ? -30.831 53.342 -29.855 1.00 20.32 56 ASP F C 1
ATOM 6471 O O . ASP F 1 60 ? -31.840 52.961 -30.458 1.00 18.31 56 ASP F O 1
ATOM 6476 N N . ALA F 1 61 ? -29.725 52.596 -29.777 1.00 17.01 57 ALA F N 1
ATOM 6477 C CA . ALA F 1 61 ? -29.670 51.296 -30.441 1.00 18.25 57 ALA F CA 1
ATOM 6478 C C . ALA F 1 61 ? -30.581 50.291 -29.752 1.00 14.41 57 ALA F C 1
ATOM 6479 O O . ALA F 1 61 ? -31.221 49.468 -30.416 1.00 14.77 57 ALA F O 1
ATOM 6481 N N . ALA F 1 62 ? -30.637 50.329 -28.421 1.00 14.76 58 ALA F N 1
ATOM 6482 C CA . ALA F 1 62 ? -31.544 49.452 -27.690 1.00 16.18 58 ALA F CA 1
ATOM 6483 C C . ALA F 1 62 ? -32.992 49.718 -28.082 1.00 18.88 58 ALA F C 1
ATOM 6484 O O . ALA F 1 62 ? -33.789 48.783 -28.230 1.00 16.96 58 ALA F O 1
ATOM 6486 N N . ARG F 1 63 ? -33.351 50.988 -28.286 1.00 19.44 59 ARG F N 1
ATOM 6487 C CA . ARG F 1 63 ? -34.735 51.268 -28.634 1.00 20.42 59 ARG F CA 1
ATOM 6488 C C . ARG F 1 63 ? -35.037 50.827 -30.058 1.00 15.44 59 ARG F C 1
ATOM 6489 O O . ARG F 1 63 ? -36.139 50.335 -30.330 1.00 21.18 59 ARG F O 1
ATOM 6497 N N . LEU F 1 64 ? -34.057 50.941 -30.958 1.00 14.85 60 LEU F N 1
ATOM 6498 C CA . LEU F 1 64 ? -34.250 50.536 -32.349 1.00 15.67 60 LEU F CA 1
ATOM 6499 C C . LEU F 1 64 ? -34.413 49.024 -32.477 1.00 20.60 60 LEU F C 1
ATOM 6500 O O . LEU F 1 64 ? -35.321 48.545 -33.169 1.00 20.58 60 LEU F O 1
ATOM 6505 N N . VAL F 1 65 ? -33.534 48.248 -31.837 1.00 20.45 61 VAL F N 1
ATOM 6506 C CA . VAL F 1 65 ? -33.693 46.797 -31.938 1.00 19.00 61 VAL F CA 1
ATOM 6507 C C . VAL F 1 65 ? -34.907 46.333 -31.148 1.00 19.16 61 VAL F C 1
ATOM 6508 O O . VAL F 1 65 ? -35.553 45.346 -31.520 1.00 18.67 61 VAL F O 1
ATOM 6512 N N . GLY F 1 66 ? -35.263 47.035 -30.070 1.00 18.12 62 GLY F N 1
ATOM 6513 C CA . GLY F 1 66 ? -36.456 46.663 -29.328 1.00 16.21 62 GLY F CA 1
ATOM 6514 C C . GLY F 1 66 ? -37.727 46.858 -30.138 1.00 24.70 62 GLY F C 1
ATOM 6515 O O . GLY F 1 66 ? -38.672 46.072 -30.027 1.00 25.53 62 GLY F O 1
ATOM 6516 N N . ALA F 1 67 ? -37.767 47.905 -30.962 1.00 22.39 63 ALA F N 1
ATOM 6517 C CA . ALA F 1 67 ? -38.906 48.096 -31.854 1.00 26.20 63 ALA F CA 1
ATOM 6518 C C . ALA F 1 67 ? -38.977 46.982 -32.892 1.00 27.34 63 ALA F C 1
ATOM 6519 O O . ALA F 1 67 ? -40.053 46.429 -33.150 1.00 27.64 63 ALA F O 1
ATOM 6521 N N . LYS F 1 68 ? -37.835 46.631 -33.495 1.00 21.71 64 LYS F N 1
ATOM 6522 C CA . LYS F 1 68 ? -37.832 45.596 -34.527 1.00 20.59 64 LYS F CA 1
ATOM 6523 C C . LYS F 1 68 ? -38.294 44.253 -33.969 1.00 20.72 64 LYS F C 1
ATOM 6524 O O . LYS F 1 68 ? -38.998 43.497 -34.650 1.00 21.21 64 LYS F O 1
ATOM 6530 N N . LEU F 1 69 ? -37.923 43.944 -32.728 1.00 17.70 65 LEU F N 1
ATOM 6531 C CA . LEU F 1 69 ? -38.215 42.655 -32.112 1.00 19.35 65 LEU F CA 1
ATOM 6532 C C . LEU F 1 69 ? -39.437 42.693 -31.200 1.00 20.82 65 LEU F C 1
ATOM 6533 O O . LEU F 1 69 ? -39.785 41.669 -30.599 1.00 22.37 65 LEU F O 1
ATOM 6538 N N . ASP F 1 70 ? -40.064 43.864 -31.056 1.00 22.03 66 ASP F N 1
ATOM 6539 C CA . ASP F 1 70 ? -41.282 44.051 -30.262 1.00 23.23 66 ASP F CA 1
ATOM 6540 C C . ASP F 1 70 ? -41.046 43.662 -28.802 1.00 21.99 66 ASP F C 1
ATOM 6541 O O . ASP F 1 70 ? -41.802 42.902 -28.196 1.00 24.17 66 ASP F O 1
ATOM 6546 N N . LEU F 1 71 ? -39.970 44.197 -28.236 1.00 18.35 67 LEU F N 1
ATOM 6547 C CA . LEU F 1 71 ? -39.606 43.937 -26.851 1.00 22.72 67 LEU F CA 1
ATOM 6548 C C . LEU F 1 71 ? -40.319 44.909 -25.922 1.00 19.75 67 LEU F C 1
ATOM 6549 O O . LEU F 1 71 ? -40.608 46.047 -26.296 1.00 22.85 67 LEU F O 1
ATOM 6554 N N . ASP F 1 72 ? -40.558 44.468 -24.691 1.00 23.15 68 ASP F N 1
ATOM 6555 C CA . ASP F 1 72 ? -41.206 45.331 -23.714 1.00 22.74 68 ASP F CA 1
ATOM 6556 C C . ASP F 1 72 ? -40.190 46.302 -23.102 1.00 27.99 68 ASP F C 1
ATOM 6557 O O . ASP F 1 72 ? -38.990 46.269 -23.402 1.00 21.39 68 ASP F O 1
ATOM 6562 N N . GLU F 1 73 ? -40.684 47.196 -22.241 1.00 26.75 69 GLU F N 1
ATOM 6563 C CA . GLU F 1 73 ? -39.834 48.266 -21.723 1.00 27.42 69 GLU F CA 1
ATOM 6564 C C . GLU F 1 73 ? -38.732 47.719 -20.830 1.00 24.75 69 GLU F C 1
ATOM 6565 O O . GLU F 1 73 ? -37.580 48.163 -20.919 1.00 22.39 69 GLU F O 1
ATOM 6571 N N . ASP F 1 74 ? -39.065 46.766 -19.957 1.00 24.44 70 ASP F N 1
ATOM 6572 C CA . ASP F 1 74 ? -38.047 46.186 -19.090 1.00 25.29 70 ASP F CA 1
ATOM 6573 C C . ASP F 1 74 ? -36.936 45.544 -19.912 1.00 22.20 70 ASP F C 1
ATOM 6574 O O . ASP F 1 74 ? -35.760 45.642 -19.549 1.00 19.51 70 ASP F O 1
ATOM 6579 N N . SER F 1 75 ? -37.290 44.924 -21.046 1.00 22.42 71 SER F N 1
ATOM 6580 C CA . SER F 1 75 ? -36.291 44.269 -21.898 1.00 17.99 71 SER F CA 1
ATOM 6581 C C . SER F 1 75 ? -35.381 45.289 -22.563 1.00 20.05 71 SER F C 1
ATOM 6582 O O . SER F 1 75 ? -34.169 45.071 -22.670 1.00 18.12 71 SER F O 1
ATOM 6585 N N . ILE F 1 76 ? -35.947 46.407 -23.035 1.00 17.29 72 ILE F N 1
ATOM 6586 C CA . ILE F 1 76 ? -35.131 47.447 -23.651 1.00 18.75 72 ILE F CA 1
ATOM 6587 C C . ILE F 1 76 ? -34.177 48.047 -22.622 1.00 14.78 72 ILE F C 1
ATOM 6588 O O . ILE F 1 76 ? -33.016 48.351 -22.934 1.00 18.15 72 ILE F O 1
ATOM 6593 N N . LEU F 1 77 ? -34.636 48.198 -21.372 1.00 15.69 73 LEU F N 1
ATOM 6594 C CA . LEU F 1 77 ? -33.744 48.637 -20.300 1.00 16.67 73 LEU F CA 1
ATOM 6595 C C . LEU F 1 77 ? -32.637 47.615 -20.054 1.00 18.37 73 LEU F C 1
ATOM 6596 O O . LEU F 1 77 ? -31.460 47.976 -19.928 1.00 16.47 73 LEU F O 1
ATOM 6601 N N . LEU F 1 78 ? -32.997 46.330 -19.977 1.00 17.00 74 LEU F N 1
ATOM 6602 C CA . LEU F 1 78 ? -32.003 45.297 -19.682 1.00 19.80 74 LEU F CA 1
ATOM 6603 C C . LEU F 1 78 ? -30.872 45.290 -20.705 1.00 17.66 74 LEU F C 1
ATOM 6604 O O . LEU F 1 78 ? -29.704 45.094 -20.341 1.00 12.98 74 LEU F O 1
ATOM 6609 N N . LEU F 1 79 ? -31.195 45.491 -21.986 1.00 13.19 75 LEU F N 1
ATOM 6610 C CA . LEU F 1 79 ? -30.178 45.507 -23.037 1.00 13.32 75 LEU F CA 1
ATOM 6611 C C . LEU F 1 79 ? -29.164 46.627 -22.865 1.00 13.24 75 LEU F C 1
ATOM 6612 O O . LEU F 1 79 ? -28.070 46.560 -23.446 1.00 14.45 75 LEU F O 1
ATOM 6617 N N . GLN F 1 80 ? -29.510 47.667 -22.113 1.00 14.11 76 GLN F N 1
ATOM 6618 C CA . GLN F 1 80 ? -28.605 48.779 -21.862 1.00 14.72 76 GLN F CA 1
ATOM 6619 C C . GLN F 1 80 ? -27.719 48.560 -20.652 1.00 10.80 76 GLN F C 1
ATOM 6620 O O . GLN F 1 80 ? -26.769 49.324 -20.460 1.00 14.68 76 GLN F O 1
ATOM 6626 N N . MET F 1 81 ? -27.998 47.520 -19.867 1.00 13.70 77 MET F N 1
ATOM 6627 C CA . MET F 1 81 ? -27.319 47.252 -18.613 1.00 15.19 77 MET F CA 1
ATOM 6628 C C . MET F 1 81 ? -25.964 46.624 -18.941 1.00 11.74 77 MET F C 1
ATOM 6629 O O . MET F 1 81 ? -25.859 45.848 -19.900 1.00 11.85 77 MET F O 1
ATOM 6634 N N . ILE F 1 82 ? -24.936 46.952 -18.162 1.00 11.07 78 ILE F N 1
ATOM 6635 C CA . ILE F 1 82 ? -23.642 46.285 -18.363 1.00 11.05 78 ILE F CA 1
ATOM 6636 C C . ILE F 1 82 ? -23.772 44.838 -17.903 1.00 12.77 78 ILE F C 1
ATOM 6637 O O . ILE F 1 82 ? -24.215 44.593 -16.769 1.00 12.77 78 ILE F O 1
ATOM 6642 N N . PRO F 1 83 ? -23.421 43.860 -18.728 1.00 10.68 79 PRO F N 1
ATOM 6643 C CA . PRO F 1 83 ? -23.733 42.464 -18.406 1.00 11.39 79 PRO F CA 1
ATOM 6644 C C . PRO F 1 83 ? -22.701 41.813 -17.495 1.00 12.38 79 PRO F C 1
ATOM 6645 O O . PRO F 1 83 ? -21.571 42.282 -17.340 1.00 10.06 79 PRO F O 1
ATOM 6649 N N . LEU F 1 84 ? -23.131 40.702 -16.902 1.00 10.11 80 LEU F N 1
ATOM 6650 C CA . LEU F 1 84 ? -22.242 39.703 -16.306 1.00 10.47 80 LEU F CA 1
ATOM 6651 C C . LEU F 1 84 ? -21.888 38.762 -17.458 1.00 9.12 80 LEU F C 1
ATOM 6652 O O . LEU F 1 84 ? -22.689 37.910 -17.849 1.00 10.06 80 LEU F O 1
ATOM 6657 N N . ARG F 1 85 ? -20.706 38.953 -18.035 1.00 8.81 81 ARG F N 1
ATOM 6658 C CA . ARG F 1 85 ? -20.373 38.314 -19.299 1.00 9.47 81 ARG F CA 1
ATOM 6659 C C . ARG F 1 85 ? -19.915 36.881 -19.079 1.00 8.70 81 ARG F C 1
ATOM 6660 O O . ARG F 1 85 ? -19.388 36.526 -18.020 1.00 10.79 81 ARG F O 1
ATOM 6668 N N . GLY F 1 86 ? -20.129 36.062 -20.104 1.00 8.83 82 GLY F N 1
ATOM 6669 C CA . GLY F 1 86 ? -19.723 34.668 -20.081 1.00 9.39 82 GLY F CA 1
ATOM 6670 C C . GLY F 1 86 ? -20.801 33.851 -20.756 1.00 8.32 82 GLY F C 1
ATOM 6671 O O . GLY F 1 86 ? -21.815 33.532 -20.132 1.00 11.32 82 GLY F O 1
ATOM 6672 N N . CYS F 1 87 ? -20.613 33.519 -22.036 1.00 9.07 83 CYS F N 1
ATOM 6673 C CA . CYS F 1 87 ? -21.669 32.862 -22.793 1.00 10.03 83 CYS F CA 1
ATOM 6674 C C . CYS F 1 87 ? -21.602 31.344 -22.752 1.00 11.57 83 CYS F C 1
ATOM 6675 O O . CYS F 1 87 ? -22.577 30.694 -23.154 1.00 12.71 83 CYS F O 1
ATOM 6678 N N . ILE F 1 88 ? -20.491 30.766 -22.308 1.00 10.84 84 ILE F N 1
ATOM 6679 C CA . ILE F 1 88 ? -20.343 29.318 -22.314 1.00 11.04 84 ILE F CA 1
ATOM 6680 C C . ILE F 1 88 ? -21.012 28.752 -21.074 1.00 12.11 84 ILE F C 1
ATOM 6681 O O . ILE F 1 88 ? -20.748 29.205 -19.954 1.00 12.40 84 ILE F O 1
ATOM 6686 N N . ASP F 1 89 ? -21.865 27.745 -21.274 1.00 14.71 85 ASP F N 1
ATOM 6687 C CA . ASP F 1 89 ? -22.605 27.139 -20.171 1.00 12.98 85 ASP F CA 1
ATOM 6688 C C . ASP F 1 89 ? -21.675 26.679 -19.047 1.00 14.24 85 ASP F C 1
ATOM 6689 O O . ASP F 1 89 ? -21.821 27.089 -17.891 1.00 12.77 85 ASP F O 1
ATOM 6694 N N . ASP F 1 90 ? -20.692 25.819 -19.374 1.00 12.64 86 ASP F N 1
ATOM 6695 C CA . ASP F 1 90 ? -19.821 25.201 -18.371 1.00 11.45 86 ASP F CA 1
ATOM 6696 C C . ASP F 1 90 ? -18.402 25.079 -18.934 1.00 9.92 86 ASP F C 1
ATOM 6697 O O . ASP F 1 90 ? -17.934 23.976 -19.236 1.00 10.30 86 ASP F O 1
ATOM 6702 N N . ARG F 1 91 ? -17.770 26.244 -19.130 1.00 12.35 87 ARG F N 1
ATOM 6703 C CA . ARG F 1 91 ? -16.339 26.411 -19.397 1.00 10.07 87 ARG F CA 1
ATOM 6704 C C . ARG F 1 91 ? -15.859 25.921 -20.760 1.00 11.22 87 ARG F C 1
ATOM 6705 O O . ARG F 1 91 ? -15.096 26.629 -21.426 1.00 13.52 87 ARG F O 1
ATOM 6713 N N . ILE F 1 92 ? -16.256 24.727 -21.186 1.00 9.76 88 ILE F N 1
ATOM 6714 C CA . ILE F 1 92 ? -15.875 24.185 -22.488 1.00 11.07 88 ILE F CA 1
ATOM 6715 C C . ILE F 1 92 ? -17.145 24.005 -23.302 1.00 10.22 88 ILE F C 1
ATOM 6716 O O . ILE F 1 92 ? -18.079 23.372 -22.821 1.00 11.23 88 ILE F O 1
ATOM 6721 N N . PRO F 1 93 ? -17.218 24.507 -24.537 1.00 11.80 89 PRO F N 1
ATOM 6722 C CA . PRO F 1 93 ? -18.448 24.338 -25.322 1.00 10.33 89 PRO F CA 1
ATOM 6723 C C . PRO F 1 93 ? -18.726 22.890 -25.689 1.00 9.16 89 PRO F C 1
ATOM 6724 O O . PRO F 1 93 ? -17.810 22.117 -25.968 1.00 11.38 89 PRO F O 1
ATOM 6728 N N . THR F 1 94 ? -20.012 22.526 -25.689 1.00 9.36 90 THR F N 1
ATOM 6729 C CA . THR F 1 94 ? -20.429 21.251 -26.259 1.00 9.03 90 THR F CA 1
ATOM 6730 C C . THR F 1 94 ? -20.813 21.377 -27.721 1.00 8.83 90 THR F C 1
ATOM 6731 O O . THR F 1 94 ? -20.732 20.394 -28.469 1.00 10.62 90 THR F O 1
ATOM 6735 N N . ASP F 1 95 ? -21.237 22.558 -28.138 1.00 8.72 91 ASP F N 1
ATOM 6736 C CA . ASP F 1 95 ? -21.741 22.710 -29.488 1.00 7.83 91 ASP F CA 1
ATOM 6737 C C . ASP F 1 95 ? -20.593 22.631 -30.487 1.00 9.37 91 ASP F C 1
ATOM 6738 O O . ASP F 1 95 ? -19.609 23.354 -30.329 1.00 8.27 91 ASP F O 1
ATOM 6743 N N . PRO F 1 96 ? -20.689 21.802 -31.539 1.00 8.60 92 PRO F N 1
ATOM 6744 C CA . PRO F 1 96 ? -19.566 21.713 -32.500 1.00 8.16 92 PRO F CA 1
ATOM 6745 C C . PRO F 1 96 ? -19.134 23.061 -33.080 1.00 9.05 92 PRO F C 1
ATOM 6746 O O . PRO F 1 96 ? -17.931 23.312 -33.205 1.00 8.54 92 PRO F O 1
ATOM 6750 N N . THR F 1 97 ? -20.076 23.934 -33.444 1.00 7.45 93 THR F N 1
ATOM 6751 C CA . THR F 1 97 ? -19.700 25.204 -34.063 1.00 8.98 93 THR F CA 1
ATOM 6752 C C . THR F 1 97 ? -18.855 26.042 -33.107 1.00 9.82 93 THR F C 1
ATOM 6753 O O . THR F 1 97 ? -17.809 26.588 -33.491 1.00 11.30 93 THR F O 1
ATOM 6757 N N . MET F 1 98 ? -19.290 26.127 -31.851 1.00 7.54 94 MET F N 1
ATOM 6758 C CA . MET F 1 98 ? -18.531 26.837 -30.828 1.00 9.69 94 MET F CA 1
ATOM 6759 C C . MET F 1 98 ? -17.246 26.097 -30.494 1.00 10.17 94 MET F C 1
ATOM 6760 O O . MET F 1 98 ? -16.198 26.723 -30.289 1.00 9.63 94 MET F O 1
ATOM 6765 N N . TYR F 1 99 ? -17.309 24.764 -30.430 1.00 7.76 95 TYR F N 1
ATOM 6766 C CA . TYR F 1 99 ? -16.134 23.992 -30.037 1.00 9.74 95 TYR F CA 1
ATOM 6767 C C . TYR F 1 99 ? -14.940 24.229 -30.958 1.00 8.62 95 TYR F C 1
ATOM 6768 O O . TYR F 1 99 ? -13.791 24.242 -30.492 1.00 9.21 95 TYR F O 1
ATOM 6777 N N . ARG F 1 100 ? -15.174 24.398 -32.273 1.00 9.08 96 ARG F N 1
ATOM 6778 C CA . ARG F 1 100 ? -14.031 24.567 -33.169 1.00 9.56 96 ARG F CA 1
ATOM 6779 C C . ARG F 1 100 ? -13.178 25.764 -32.773 1.00 8.21 96 ARG F C 1
ATOM 6780 O O . ARG F 1 100 ? -11.953 25.731 -32.952 1.00 9.23 96 ARG F O 1
ATOM 6788 N N . PHE F 1 101 ? -13.783 26.832 -32.242 1.00 9.39 97 PHE F N 1
ATOM 6789 C CA . PHE F 1 101 ? -12.967 27.961 -31.818 1.00 10.38 97 PHE F CA 1
ATOM 6790 C C . PHE F 1 101 ? -12.172 27.636 -30.552 1.00 13.08 97 PHE F C 1
ATOM 6791 O O . PHE F 1 101 ? -11.026 28.089 -30.410 1.00 13.58 97 PHE F O 1
ATOM 6799 N N . TYR F 1 102 ? -12.728 26.823 -29.645 1.00 9.93 98 TYR F N 1
ATOM 6800 C CA . TYR F 1 102 ? -11.943 26.315 -28.523 1.00 10.67 98 TYR F CA 1
ATOM 6801 C C . TYR F 1 102 ? -10.815 25.415 -29.014 1.00 9.93 98 TYR F C 1
ATOM 6802 O O . TYR F 1 102 ? -9.700 25.451 -28.476 1.00 11.89 98 TYR F O 1
ATOM 6811 N N . GLU F 1 103 ? -11.088 24.586 -30.023 1.00 8.18 99 GLU F N 1
ATOM 6812 C CA . GLU F 1 103 ? -10.039 23.719 -30.540 1.00 9.08 99 GLU F CA 1
ATOM 6813 C C . GLU F 1 103 ? -8.901 24.513 -31.163 1.00 10.56 99 GLU F C 1
ATOM 6814 O O . GLU F 1 103 ? -7.732 24.129 -31.033 1.00 10.87 99 GLU F O 1
ATOM 6820 N N . MET F 1 104 ? -9.208 25.624 -31.851 1.00 10.22 100 MET F N 1
ATOM 6821 C CA . MET F 1 104 ? -8.088 26.436 -32.331 1.00 10.38 100 MET F CA 1
ATOM 6822 C C . MET F 1 104 ? -7.207 26.915 -31.187 1.00 12.81 100 MET F C 1
ATOM 6823 O O . MET F 1 104 ? -5.996 27.038 -31.380 1.00 12.39 100 MET F O 1
ATOM 6828 N N . LEU F 1 105 ? -7.762 27.133 -29.988 1.00 10.58 101 LEU F N 1
ATOM 6829 C CA . LEU F 1 105 ? -6.915 27.489 -28.848 1.00 11.90 101 LEU F CA 1
ATOM 6830 C C . LEU F 1 105 ? -6.098 26.303 -28.348 1.00 13.18 101 LEU F C 1
ATOM 6831 O O . LEU F 1 105 ? -4.931 26.466 -27.967 1.00 11.60 101 LEU F O 1
ATOM 6836 N N . GLN F 1 106 ? -6.694 25.106 -28.316 1.00 11.07 102 GLN F N 1
ATOM 6837 C CA . GLN F 1 106 ? -5.937 23.921 -27.922 1.00 10.94 102 GLN F CA 1
ATOM 6838 C C . GLN F 1 106 ? -4.793 23.623 -28.877 1.00 10.69 102 GLN F C 1
ATOM 6839 O O . GLN F 1 106 ? -3.771 23.068 -28.461 1.00 10.95 102 GLN F O 1
ATOM 6845 N N . VAL F 1 107 ? -4.937 23.944 -30.160 1.00 10.66 103 VAL F N 1
ATOM 6846 C CA . VAL F 1 107 ? -3.869 23.636 -31.104 1.00 11.10 103 VAL F CA 1
ATOM 6847 C C . VAL F 1 107 ? -2.889 24.789 -31.229 1.00 9.39 103 VAL F C 1
ATOM 6848 O O . VAL F 1 107 ? -1.674 24.579 -31.291 1.00 12.52 103 VAL F O 1
ATOM 6852 N N . TYR F 1 108 ? -3.381 26.024 -31.248 1.00 9.91 104 TYR F N 1
ATOM 6853 C CA . TYR F 1 108 ? -2.535 27.170 -31.548 1.00 10.53 104 TYR F CA 1
ATOM 6854 C C . TYR F 1 108 ? -2.334 28.114 -30.370 1.00 11.14 104 TYR F C 1
ATOM 6855 O O . TYR F 1 108 ? -1.702 29.156 -30.549 1.00 11.11 104 TYR F O 1
ATOM 6864 N N . GLY F 1 109 ? -2.847 27.789 -29.177 1.00 9.75 105 GLY F N 1
ATOM 6865 C CA . GLY F 1 109 ? -2.764 28.741 -28.071 1.00 9.56 105 GLY F CA 1
ATOM 6866 C C . GLY F 1 109 ? -1.338 29.122 -27.715 1.00 11.07 105 GLY F C 1
ATOM 6867 O O . GLY F 1 109 ? -1.028 30.305 -27.541 1.00 10.56 105 GLY F O 1
ATOM 6868 N N . THR F 1 110 ? -0.439 28.133 -27.654 1.00 9.74 106 THR F N 1
ATOM 6869 C CA . THR F 1 110 ? 0.956 28.444 -27.327 1.00 10.34 106 THR F CA 1
ATOM 6870 C C . THR F 1 110 ? 1.681 29.099 -28.500 1.00 11.72 106 THR F C 1
ATOM 6871 O O . THR F 1 110 ? 2.611 29.881 -28.277 1.00 11.30 106 THR F O 1
ATOM 6875 N N . THR F 1 111 ? 1.268 28.808 -29.745 1.00 9.09 107 THR F N 1
ATOM 6876 C CA . THR F 1 111 ? 1.820 29.506 -30.904 1.00 11.54 107 THR F CA 1
ATOM 6877 C C . THR F 1 111 ? 1.409 30.974 -30.909 1.00 11.86 107 THR F C 1
ATOM 6878 O O . THR F 1 111 ? 2.229 31.852 -31.198 1.00 12.54 107 THR F O 1
ATOM 6882 N N . LEU F 1 112 ? 0.152 31.256 -30.569 1.00 9.77 108 LEU F N 1
ATOM 6883 C CA . LEU F 1 112 ? -0.294 32.641 -30.438 1.00 11.23 108 LEU F CA 1
ATOM 6884 C C . LEU F 1 112 ? 0.512 33.376 -29.372 1.00 12.83 108 LEU F C 1
ATOM 6885 O O . LEU F 1 112 ? 0.953 34.514 -29.587 1.00 12.73 108 LEU F O 1
ATOM 6890 N N . LYS F 1 113 ? 0.718 32.742 -28.211 1.00 10.98 109 LYS F N 1
ATOM 6891 C CA . LYS F 1 113 ? 1.563 33.343 -27.185 1.00 10.76 109 LYS F CA 1
ATOM 6892 C C . LYS F 1 113 ? 2.961 33.611 -27.732 1.00 11.93 109 LYS F C 1
ATOM 6893 O O . LYS F 1 113 ? 3.476 34.732 -27.633 1.00 12.20 109 LYS F O 1
ATOM 6899 N N . ALA F 1 114 ? 3.575 32.595 -28.343 1.00 11.67 110 ALA F N 1
ATOM 6900 C CA . ALA F 1 114 ? 4.957 32.728 -28.798 1.00 12.00 110 ALA F CA 1
ATOM 6901 C C . ALA F 1 114 ? 5.096 33.839 -29.830 1.00 13.82 110 ALA F C 1
ATOM 6902 O O . ALA F 1 114 ? 6.046 34.627 -29.774 1.00 13.09 110 ALA F O 1
ATOM 6904 N N . LEU F 1 115 ? 4.163 33.913 -30.789 1.00 11.01 111 LEU F N 1
ATOM 6905 C CA . LEU F 1 115 ? 4.282 34.919 -31.840 1.00 12.52 111 LEU F CA 1
ATOM 6906 C C . LEU F 1 115 ? 3.937 36.311 -31.329 1.00 13.76 111 LEU F C 1
ATOM 6907 O O . LEU F 1 115 ? 4.518 37.297 -31.795 1.00 14.86 111 LEU F O 1
ATOM 6912 N N . VAL F 1 116 ? 3.014 36.420 -30.372 1.00 14.69 112 VAL F N 1
ATOM 6913 C CA . VAL F 1 116 ? 2.752 37.720 -29.754 1.00 14.55 112 VAL F CA 1
ATOM 6914 C C . VAL F 1 116 ? 4.003 38.243 -29.042 1.00 13.04 112 VAL F C 1
ATOM 6915 O O . VAL F 1 116 ? 4.393 39.408 -29.211 1.00 13.60 112 VAL F O 1
ATOM 6919 N N . HIS F 1 117 ? 4.666 37.391 -28.253 1.00 12.49 113 HIS F N 1
ATOM 6920 C CA . HIS F 1 117 ? 5.860 37.871 -27.561 1.00 13.60 113 HIS F CA 1
ATOM 6921 C C . HIS F 1 117 ? 6.983 38.175 -28.542 1.00 15.55 113 HIS F C 1
ATOM 6922 O O . HIS F 1 117 ? 7.767 39.098 -28.303 1.00 16.17 113 HIS F O 1
ATOM 6929 N N . GLU F 1 118 ? 7.044 37.446 -29.659 1.00 13.56 114 GLU F N 1
ATOM 6930 C CA . GLU F 1 118 ? 8.076 37.700 -30.662 1.00 14.80 114 GLU F CA 1
ATOM 6931 C C . GLU F 1 118 ? 7.858 39.028 -31.373 1.00 15.94 114 GLU F C 1
ATOM 6932 O O . GLU F 1 118 ? 8.811 39.789 -31.567 1.00 18.34 114 GLU F O 1
ATOM 6938 N N . LYS F 1 119 ? 6.617 39.332 -31.767 1.00 13.79 115 LYS F N 1
ATOM 6939 C CA . LYS F 1 119 ? 6.360 40.516 -32.581 1.00 12.67 115 LYS F CA 1
ATOM 6940 C C . LYS F 1 119 ? 6.139 41.775 -31.754 1.00 18.48 115 LYS F C 1
ATOM 6941 O O . LYS F 1 119 ? 6.440 42.879 -32.225 1.00 19.80 115 LYS F O 1
ATOM 6947 N N . PHE F 1 120 ? 5.600 41.641 -30.545 1.00 14.65 116 PHE F N 1
ATOM 6948 C CA . PHE F 1 120 ? 5.265 42.776 -29.692 1.00 15.66 116 PHE F CA 1
ATOM 6949 C C . PHE F 1 120 ? 6.108 42.860 -28.427 1.00 15.78 116 PHE F C 1
ATOM 6950 O O . PHE F 1 120 ? 6.532 43.955 -28.053 1.00 22.40 116 PHE F O 1
ATOM 6958 N N . GLY F 1 121 ? 6.365 41.741 -27.756 1.00 16.37 117 GLY F N 1
ATOM 6959 C CA . GLY F 1 121 ? 7.058 41.710 -26.481 1.00 16.88 117 GLY F CA 1
ATOM 6960 C C . GLY F 1 121 ? 6.179 41.098 -25.412 1.00 13.88 117 GLY F C 1
ATOM 6961 O O . GLY F 1 121 ? 5.098 40.565 -25.685 1.00 14.98 117 GLY F O 1
ATOM 6962 N N . ASP F 1 122 ? 6.651 41.191 -24.174 1.00 14.33 118 ASP F N 1
ATOM 6963 C CA . ASP F 1 122 ? 5.866 40.720 -23.040 1.00 13.11 118 ASP F CA 1
ATOM 6964 C C . ASP F 1 122 ? 4.584 41.530 -22.925 1.00 14.76 118 ASP F C 1
ATOM 6965 O O . ASP F 1 122 ? 4.563 42.737 -23.188 1.00 16.63 118 ASP F O 1
ATOM 6970 N N . GLY F 1 123 ? 3.505 40.857 -22.544 1.00 12.56 119 GLY F N 1
ATOM 6971 C CA . GLY F 1 123 ? 2.216 41.506 -22.423 1.00 12.63 119 GLY F CA 1
ATOM 6972 C C . GLY F 1 123 ? 1.136 40.683 -23.086 1.00 11.53 119 GLY F C 1
ATOM 6973 O O . GLY F 1 123 ? 1.273 39.456 -23.211 1.00 12.48 119 GLY F O 1
ATOM 6974 N N . ILE F 1 124 ? 0.063 41.339 -23.510 1.00 11.82 120 ILE F N 1
ATOM 6975 C CA . ILE F 1 124 ? -1.116 40.642 -24.003 1.00 12.38 120 ILE F CA 1
ATOM 6976 C C . ILE F 1 124 ? -1.657 41.356 -25.231 1.00 14.27 120 ILE F C 1
ATOM 6977 O O . ILE F 1 124 ? -1.383 42.537 -25.482 1.00 12.17 120 ILE F O 1
ATOM 6982 N N . ILE F 1 125 ? -2.462 40.621 -25.989 1.00 11.02 121 ILE F N 1
ATOM 6983 C CA . ILE F 1 125 ? -3.372 41.216 -26.963 1.00 11.13 121 ILE F CA 1
ATOM 6984 C C . ILE F 1 125 ? -4.740 41.323 -26.306 1.00 11.52 121 ILE F C 1
ATOM 6985 O O . ILE F 1 125 ? -5.288 40.321 -25.832 1.00 12.73 121 ILE F O 1
ATOM 6990 N N . SER F 1 126 ? -5.285 42.536 -26.284 1.00 12.00 122 SER F N 1
ATOM 6991 C CA . SER F 1 126 ? -6.492 42.844 -25.520 1.00 12.65 122 SER F CA 1
ATOM 6992 C C . SER F 1 126 ? -7.734 42.152 -26.072 1.00 11.51 122 SER F C 1
ATOM 6993 O O . SER F 1 126 ? -7.942 42.072 -27.283 1.00 12.91 122 SER F O 1
ATOM 6996 N N . ALA F 1 127 ? -8.577 41.662 -25.163 1.00 12.03 123 ALA F N 1
ATOM 6997 C CA . ALA F 1 127 ? -9.925 41.233 -25.493 1.00 13.07 123 ALA F CA 1
ATOM 6998 C C . ALA F 1 127 ? -10.950 42.328 -25.187 1.00 13.79 123 ALA F C 1
ATOM 6999 O O . ALA F 1 127 ? -12.156 42.100 -25.315 1.00 13.02 123 ALA F O 1
ATOM 7001 N N . ILE F 1 128 ? -10.476 43.507 -24.791 1.00 12.88 124 ILE F N 1
ATOM 7002 C CA . ILE F 1 128 ? -11.319 44.627 -24.373 1.00 12.09 124 ILE F CA 1
ATOM 7003 C C . ILE F 1 128 ? -11.245 45.764 -25.384 1.00 13.78 124 ILE F C 1
ATOM 7004 O O . ILE F 1 128 ? -12.268 46.212 -25.911 1.00 14.55 124 ILE F O 1
ATOM 7009 N N . ASN F 1 129 ? -10.041 46.267 -25.643 1.00 13.56 125 ASN F N 1
ATOM 7010 C CA . ASN F 1 129 ? -9.818 47.166 -26.775 1.00 13.90 125 ASN F CA 1
ATOM 7011 C C . ASN F 1 129 ? -9.673 46.229 -27.963 1.00 12.77 125 ASN F C 1
ATOM 7012 O O . ASN F 1 129 ? -8.572 45.813 -28.326 1.00 13.71 125 ASN F O 1
ATOM 7017 N N . PHE F 1 130 ? -10.816 45.876 -28.552 1.00 11.31 126 PHE F N 1
ATOM 7018 C CA . PHE F 1 130 ? -10.912 44.665 -29.354 1.00 10.47 126 PHE F CA 1
ATOM 7019 C C . PHE F 1 130 ? -12.102 44.759 -30.299 1.00 12.38 126 PHE F C 1
ATOM 7020 O O . PHE F 1 130 ? -13.198 45.116 -29.877 1.00 13.81 126 PHE F O 1
ATOM 7028 N N . LYS F 1 131 ? -11.894 44.384 -31.552 1.00 13.65 127 LYS F N 1
ATOM 7029 C CA . LYS F 1 131 ? -12.978 44.277 -32.518 1.00 15.78 127 LYS F CA 1
ATOM 7030 C C . LYS F 1 131 ? -12.895 42.931 -33.212 1.00 17.55 127 LYS F C 1
ATOM 7031 O O . LYS F 1 131 ? -11.804 42.394 -33.429 1.00 16.75 127 LYS F O 1
ATOM 7037 N N . LEU F 1 132 ? -14.055 42.373 -33.542 1.00 16.59 128 LEU F N 1
ATOM 7038 C CA . LEU F 1 132 ? -14.033 41.185 -34.377 1.00 14.77 128 LEU F CA 1
ATOM 7039 C C . LEU F 1 132 ? -15.082 41.289 -35.469 1.00 17.50 128 LEU F C 1
ATOM 7040 O O . LEU F 1 132 ? -16.103 41.980 -35.349 1.00 17.26 128 LEU F O 1
ATOM 7045 N N . ASP F 1 133 ? -14.794 40.590 -36.554 1.00 12.87 129 ASP F N 1
ATOM 7046 C CA . ASP F 1 133 ? -15.776 40.468 -37.617 1.00 16.24 129 ASP F CA 1
ATOM 7047 C C . ASP F 1 133 ? -15.614 39.135 -38.328 1.00 17.34 129 ASP F C 1
ATOM 7048 O O . ASP F 1 133 ? -14.568 38.479 -38.266 1.00 15.08 129 ASP F O 1
ATOM 7053 N N . VAL F 1 134 ? -16.699 38.743 -38.994 1.00 14.97 130 VAL F N 1
ATOM 7054 C CA . VAL F 1 134 ? -16.800 37.483 -39.710 1.00 14.19 130 VAL F CA 1
ATOM 7055 C C . VAL F 1 134 ? -17.126 37.804 -41.158 1.00 15.13 130 VAL F C 1
ATOM 7056 O O . VAL F 1 134 ? -18.104 38.509 -41.434 1.00 18.95 130 VAL F O 1
ATOM 7060 N N . LYS F 1 135 ? -16.298 37.306 -42.070 1.00 13.02 131 LYS F N 1
ATOM 7061 C CA . LYS F 1 135 ? -16.467 37.534 -43.501 1.00 16.65 131 LYS F CA 1
ATOM 7062 C C . LYS F 1 135 ? -16.555 36.200 -44.226 1.00 16.58 131 LYS F C 1
ATOM 7063 O O . LYS F 1 135 ? -15.796 35.270 -43.930 1.00 16.00 131 LYS F O 1
ATOM 7069 N N . LYS F 1 136 ? -17.490 36.106 -45.170 1.00 17.47 132 LYS F N 1
ATOM 7070 C CA . LYS F 1 136 ? -17.612 34.935 -46.020 1.00 16.93 132 LYS F CA 1
ATOM 7071 C C . LYS F 1 136 ? -16.867 35.200 -47.323 1.00 16.63 132 LYS F C 1
ATOM 7072 O O . LYS F 1 136 ? -17.060 36.249 -47.953 1.00 19.17 132 LYS F O 1
ATOM 7078 N N . VAL F 1 137 ? -16.009 34.260 -47.716 1.00 16.28 133 VAL F N 1
ATOM 7079 C CA . VAL F 1 137 ? -15.244 34.336 -48.957 1.00 20.77 133 VAL F CA 1
ATOM 7080 C C . VAL F 1 137 ? -15.352 33.008 -49.696 1.00 22.73 133 VAL F C 1
ATOM 7081 O O . VAL F 1 137 ? -15.513 31.943 -49.091 1.00 19.96 133 VAL F O 1
ATOM 7085 N N . ALA F 1 138 ? -15.237 33.065 -51.021 1.00 19.37 134 ALA F N 1
ATOM 7086 C CA . ALA F 1 138 ? -15.209 31.833 -51.792 1.00 17.66 134 ALA F CA 1
ATOM 7087 C C . ALA F 1 138 ? -13.870 31.125 -51.624 1.00 20.23 134 ALA F C 1
ATOM 7088 O O . ALA F 1 138 ? -12.815 31.761 -51.556 1.00 23.70 134 ALA F O 1
ATOM 7090 N N . ASP F 1 139 ? -13.917 29.797 -51.553 1.00 16.96 135 ASP F N 1
ATOM 7091 C CA . ASP F 1 139 ? -12.707 28.990 -51.582 1.00 17.97 135 ASP F CA 1
ATOM 7092 C C . ASP F 1 139 ? -12.356 28.702 -53.033 1.00 24.54 135 ASP F C 1
ATOM 7093 O O . ASP F 1 139 ? -13.192 28.148 -53.756 1.00 24.90 135 ASP F O 1
ATOM 7098 N N . PRO F 1 140 ? -11.152 29.047 -53.497 1.00 27.82 136 PRO F N 1
ATOM 7099 C CA . PRO F 1 140 ? -10.804 28.784 -54.908 1.00 30.31 136 PRO F CA 1
ATOM 7100 C C . PRO F 1 140 ? -10.880 27.318 -55.284 1.00 35.06 136 PRO F C 1
ATOM 7101 O O . PRO F 1 140 ? -11.044 27.006 -56.471 1.00 33.95 136 PRO F O 1
ATOM 7105 N N . GLU F 1 141 ? -10.772 26.409 -54.319 1.00 31.61 137 GLU F N 1
ATOM 7106 C CA . GLU F 1 141 ? -10.897 24.984 -54.580 1.00 32.25 137 GLU F CA 1
ATOM 7107 C C . GLU F 1 141 ? -12.329 24.483 -54.457 1.00 26.71 137 GLU F C 1
ATOM 7108 O O . GLU F 1 141 ? -12.552 23.270 -54.531 1.00 35.89 137 GLU F O 1
ATOM 7114 N N . GLY F 1 142 ? -13.292 25.372 -54.270 1.00 23.28 138 GLY F N 1
ATOM 7115 C CA . GLY F 1 142 ? -14.695 24.996 -54.163 1.00 26.17 138 GLY F CA 1
ATOM 7116 C C . GLY F 1 142 ? -15.213 25.207 -52.751 1.00 21.69 138 GLY F C 1
ATOM 7117 O O . GLY F 1 142 ? -14.506 24.960 -51.765 1.00 25.04 138 GLY F O 1
ATOM 7118 N N . GLY F 1 143 ? -16.458 25.669 -52.650 1.00 22.03 139 GLY F N 1
ATOM 7119 C CA . GLY F 1 143 ? -17.087 25.902 -51.355 1.00 19.55 139 GLY F CA 1
ATOM 7120 C C . GLY F 1 143 ? -16.820 27.302 -50.838 1.00 18.92 139 GLY F C 1
ATOM 7121 O O . GLY F 1 143 ? -16.471 28.217 -51.588 1.00 19.02 139 GLY F O 1
ATOM 7122 N N . GLU F 1 144 ? -16.959 27.461 -49.517 1.00 15.66 140 GLU F N 1
ATOM 7123 C CA . GLU F 1 144 ? -16.843 28.768 -48.896 1.00 15.73 140 GLU F CA 1
ATOM 7124 C C . GLU F 1 144 ? -15.937 28.670 -47.682 1.00 14.53 140 GLU F C 1
ATOM 7125 O O . GLU F 1 144 ? -15.708 27.584 -47.147 1.00 15.17 140 GLU F O 1
ATOM 7131 N N . ARG F 1 145 ? -15.413 29.826 -47.269 1.00 14.21 141 ARG F N 1
ATOM 7132 C CA . ARG F 1 145 ? -14.582 29.946 -46.076 1.00 13.26 141 ARG F CA 1
ATOM 7133 C C . ARG F 1 145 ? -15.054 31.128 -45.241 1.00 15.41 141 ARG F C 1
ATOM 7134 O O . ARG F 1 145 ? -15.611 32.102 -45.759 1.00 14.03 141 ARG F O 1
ATOM 7142 N N . ALA F 1 146 ? -14.838 31.032 -43.930 1.00 12.70 142 ALA F N 1
ATOM 7143 C CA . ALA F 1 146 ? -15.004 32.167 -43.034 1.00 13.79 142 ALA F CA 1
ATOM 7144 C C . ALA F 1 146 ? -13.632 32.736 -42.709 1.00 12.37 142 ALA F C 1
ATOM 7145 O O . ALA F 1 146 ? -12.733 31.996 -42.275 1.00 13.96 142 ALA F O 1
ATOM 7147 N N . VAL F 1 147 ? -13.475 34.038 -42.924 1.00 13.76 143 VAL F N 1
ATOM 7148 C CA . VAL F 1 147 ? -12.301 34.777 -42.483 1.00 14.32 143 VAL F CA 1
ATOM 7149 C C . VAL F 1 147 ? -12.734 35.587 -41.273 1.00 15.25 143 VAL F C 1
ATOM 7150 O O . VAL F 1 147 ? -13.539 36.520 -41.383 1.00 15.31 143 VAL F O 1
ATOM 7154 N N . ILE F 1 148 ? -12.255 35.180 -40.103 1.00 14.81 144 ILE F N 1
ATOM 7155 C CA . ILE F 1 148 ? -12.621 35.793 -38.834 1.00 14.95 144 ILE F CA 1
ATOM 7156 C C . ILE F 1 148 ? -11.419 36.587 -38.343 1.00 11.76 144 ILE F C 1
ATOM 7157 O O . ILE F 1 148 ? -10.321 36.041 -38.207 1.00 13.72 144 ILE F O 1
ATOM 7162 N N . THR F 1 149 ? -11.614 37.883 -38.146 1.00 14.78 145 THR F N 1
ATOM 7163 C CA . THR F 1 149 ? -10.530 38.798 -37.808 1.00 14.57 145 THR F CA 1
ATOM 7164 C C . THR F 1 149 ? -10.675 39.203 -36.352 1.00 14.30 145 THR F C 1
ATOM 7165 O O . THR F 1 149 ? -11.720 39.736 -35.953 1.00 17.61 145 THR F O 1
ATOM 7169 N N . LEU F 1 150 ? -9.637 38.917 -35.568 1.00 13.34 146 LEU F N 1
ATOM 7170 C CA . LEU F 1 150 ? -9.514 39.346 -34.177 1.00 13.74 146 LEU F CA 1
ATOM 7171 C C . LEU F 1 150 ? -8.510 40.489 -34.133 1.00 14.17 146 LEU F C 1
ATOM 7172 O O . LEU F 1 150 ? -7.341 40.300 -34.472 1.00 19.66 146 LEU F O 1
ATOM 7177 N N . ASP F 1 151 ? -8.963 41.665 -33.714 1.00 12.23 147 ASP F N 1
ATOM 7178 C CA . ASP F 1 151 ? -8.183 42.901 -33.805 1.00 15.13 147 ASP F CA 1
ATOM 7179 C C . ASP F 1 151 ? -8.090 43.508 -32.415 1.00 14.17 147 ASP F C 1
ATOM 7180 O O . ASP F 1 151 ? -9.024 44.187 -31.975 1.00 14.36 147 ASP F O 1
ATOM 7185 N N . GLY F 1 152 ? -6.968 43.268 -31.741 1.00 12.79 148 GLY F N 1
ATOM 7186 C CA . GLY F 1 152 ? -6.806 43.693 -30.366 1.00 11.81 148 GLY F CA 1
ATOM 7187 C C . GLY F 1 152 ? -5.568 44.537 -30.142 1.00 12.34 148 GLY F C 1
ATOM 7188 O O . GLY F 1 152 ? -4.515 44.315 -30.738 1.00 13.29 148 GLY F O 1
ATOM 7189 N N . LYS F 1 153 ? -5.695 45.477 -29.208 1.00 15.64 149 LYS F N 1
ATOM 7190 C CA . LYS F 1 153 ? -4.572 46.318 -28.816 1.00 13.38 149 LYS F CA 1
ATOM 7191 C C . LYS F 1 153 ? -3.506 45.517 -28.078 1.00 14.08 149 LYS F C 1
ATOM 7192 O O . LYS F 1 153 ? -3.807 44.687 -27.221 1.00 12.50 149 LYS F O 1
ATOM 7198 N N . TYR F 1 154 ? -2.250 45.781 -28.399 1.00 12.45 150 TYR F N 1
ATOM 7199 C CA . TYR F 1 154 ? -1.152 45.245 -27.606 1.00 12.78 150 TYR F CA 1
ATOM 7200 C C . TYR F 1 154 ? -0.981 46.090 -26.352 1.00 14.54 150 TYR F C 1
ATOM 7201 O O . TYR F 1 154 ? -0.803 47.315 -26.437 1.00 16.04 150 TYR F O 1
ATOM 7210 N N . LEU F 1 155 ? -1.056 45.443 -25.182 1.00 11.82 151 LEU F N 1
ATOM 7211 C CA . LEU F 1 155 ? -0.698 46.092 -23.926 1.00 12.03 151 LEU F CA 1
ATOM 7212 C C . LEU F 1 155 ? 0.572 45.463 -23.376 1.00 13.06 151 LEU F C 1
ATOM 7213 O O . LEU F 1 155 ? 0.597 44.253 -23.083 1.00 14.67 151 LEU F O 1
ATOM 7218 N N . PRO F 1 156 ? 1.639 46.237 -23.220 1.00 12.90 152 PRO F N 1
ATOM 7219 C CA . PRO F 1 156 ? 2.911 45.671 -22.765 1.00 14.91 152 PRO F CA 1
ATOM 7220 C C . PRO F 1 156 ? 2.967 45.432 -21.264 1.00 13.70 152 PRO F C 1
ATOM 7221 O O . PRO F 1 156 ? 2.272 46.073 -20.470 1.00 13.88 152 PRO F O 1
ATOM 7225 N N . THR F 1 157 ? 3.806 44.453 -20.904 1.00 14.68 153 THR F N 1
ATOM 7226 C CA . THR F 1 157 ? 4.212 44.177 -19.533 1.00 15.20 153 THR F CA 1
ATOM 7227 C C . THR F 1 157 ? 5.646 44.661 -19.374 1.00 22.32 153 THR F C 1
ATOM 7228 O O . THR F 1 157 ? 6.554 44.171 -20.062 1.00 21.46 153 THR F O 1
ATOM 7232 N N . LYS F 1 158 ? 5.845 45.607 -18.472 1.00 17.71 154 LYS F N 1
ATOM 7233 C CA . LYS F 1 158 ? 7.140 46.206 -18.200 1.00 19.83 154 LYS F CA 1
ATOM 7234 C C . LYS F 1 158 ? 7.445 46.100 -16.717 1.00 18.44 154 LYS F C 1
ATOM 7235 O O . LYS F 1 158 ? 6.535 45.972 -15.890 1.00 18.60 154 LYS F O 1
ATOM 7241 N N . PRO F 1 159 ? 8.717 46.153 -16.343 1.00 21.61 155 PRO F N 1
ATOM 7242 C CA . PRO F 1 159 ? 9.036 46.183 -14.916 1.00 17.75 155 PRO F CA 1
ATOM 7243 C C . PRO F 1 159 ? 8.473 47.419 -14.223 1.00 16.79 155 PRO F C 1
ATOM 7244 O O . PRO F 1 159 ? 8.108 48.420 -14.848 1.00 21.06 155 PRO F O 1
ATOM 7248 N N A PHE F 1 160 ? 8.393 47.326 -12.897 0.46 17.74 156 PHE F N 1
ATOM 7249 N N B PHE F 1 160 ? 8.349 47.309 -12.903 0.54 17.74 156 PHE F N 1
ATOM 7250 C CA A PHE F 1 160 ? 8.133 48.490 -12.052 0.46 16.22 156 PHE F CA 1
ATOM 7251 C CA B PHE F 1 160 ? 8.140 48.468 -12.041 0.54 16.20 156 PHE F CA 1
ATOM 7252 C C A PHE F 1 160 ? 8.956 48.413 -10.764 0.46 14.65 156 PHE F C 1
ATOM 7253 C C B PHE F 1 160 ? 9.005 48.290 -10.795 0.54 14.60 156 PHE F C 1
ATOM 7254 O O A PHE F 1 160 ? 8.971 49.358 -9.980 0.46 11.32 156 PHE F O 1
ATOM 7255 O O B PHE F 1 160 ? 9.708 47.290 -10.678 0.54 11.10 156 PHE F O 1
ATOM 7270 N N . MET G 1 5 ? -27.554 40.566 15.997 1.00 34.27 1 MET G N 1
ATOM 7271 C CA . MET G 1 5 ? -28.166 39.773 14.937 1.00 32.83 1 MET G CA 1
ATOM 7272 C C . MET G 1 5 ? -27.720 38.319 15.077 1.00 31.62 1 MET G C 1
ATOM 7273 O O . MET G 1 5 ? -26.517 38.026 15.030 1.00 27.02 1 MET G O 1
ATOM 7278 N N . ILE G 1 6 ? -28.676 37.406 15.251 1.00 21.12 2 ILE G N 1
ATOM 7279 C CA . ILE G 1 6 ? -28.367 35.989 15.402 1.00 24.37 2 ILE G CA 1
ATOM 7280 C C . ILE G 1 6 ? -28.985 35.131 14.307 1.00 25.56 2 ILE G C 1
ATOM 7281 O O . ILE G 1 6 ? -28.788 33.909 14.317 1.00 24.75 2 ILE G O 1
ATOM 7286 N N . GLN G 1 7 ? -29.700 35.731 13.345 1.00 21.24 3 GLN G N 1
ATOM 7287 C CA . GLN G 1 7 ? -30.307 35.000 12.232 1.00 19.37 3 GLN G CA 1
ATOM 7288 C C . GLN G 1 7 ? -29.359 34.910 11.042 1.00 20.26 3 GLN G C 1
ATOM 7289 O O . GLN G 1 7 ? -28.738 35.903 10.654 1.00 17.71 3 GLN G O 1
ATOM 7295 N N . SER G 1 8 ? -29.274 33.720 10.442 1.00 16.93 4 SER G N 1
ATOM 7296 C CA . SER G 1 8 ? -28.361 33.526 9.322 1.00 14.80 4 SER G CA 1
ATOM 7297 C C . SER G 1 8 ? -29.000 32.656 8.241 1.00 15.43 4 SER G C 1
ATOM 7298 O O . SER G 1 8 ? -29.979 31.943 8.469 1.00 16.37 4 SER G O 1
ATOM 7301 N N . GLN G 1 9 ? -28.408 32.717 7.054 1.00 14.33 5 GLN G N 1
ATOM 7302 C CA . GLN G 1 9 ? -28.871 32.028 5.857 1.00 15.79 5 GLN G CA 1
ATOM 7303 C C . GLN G 1 9 ? -27.989 30.817 5.558 1.00 14.27 5 GLN G C 1
ATOM 7304 O O . GLN G 1 9 ? -26.832 30.755 5.987 1.00 15.77 5 GLN G O 1
ATOM 7310 N N . ILE G 1 10 ? -28.529 29.862 4.784 1.00 15.70 6 ILE G N 1
ATOM 7311 C CA . ILE G 1 10 ? -27.713 28.704 4.384 1.00 17.38 6 ILE G CA 1
ATOM 7312 C C . ILE G 1 10 ? -27.748 28.455 2.876 1.00 20.61 6 ILE G C 1
ATOM 7313 O O . ILE G 1 10 ? -27.008 27.605 2.360 1.00 20.37 6 ILE G O 1
ATOM 7318 N N . ASN G 1 11 ? -28.598 29.179 2.160 1.00 16.99 7 ASN G N 1
ATOM 7319 C CA . ASN G 1 11 ? -28.745 29.014 0.715 1.00 18.83 7 ASN G CA 1
ATOM 7320 C C . ASN G 1 11 ? -28.587 30.384 0.074 1.00 19.32 7 ASN G C 1
ATOM 7321 O O . ASN G 1 11 ? -29.487 31.222 0.175 1.00 17.57 7 ASN G O 1
ATOM 7326 N N . ARG G 1 12 ? -27.450 30.602 -0.597 1.00 14.49 8 ARG G N 1
ATOM 7327 C CA . ARG G 1 12 ? -27.156 31.925 -1.133 1.00 15.04 8 ARG G CA 1
ATOM 7328 C C . ARG G 1 12 ? -28.199 32.398 -2.145 1.00 14.43 8 ARG G C 1
ATOM 7329 O O . ARG G 1 12 ? -28.311 33.607 -2.374 1.00 13.36 8 ARG G O 1
ATOM 7337 N N . ASN G 1 13 ? -28.978 31.488 -2.752 1.00 14.37 9 ASN G N 1
ATOM 7338 C CA . ASN G 1 13 ? -29.871 31.916 -3.830 1.00 16.10 9 ASN G CA 1
ATOM 7339 C C . ASN G 1 13 ? -30.944 32.875 -3.338 1.00 16.09 9 ASN G C 1
ATOM 7340 O O . ASN G 1 13 ? -31.441 33.688 -4.121 1.00 17.58 9 ASN G O 1
ATOM 7345 N N . ILE G 1 14 ? -31.307 32.805 -2.052 1.00 15.44 10 ILE G N 1
ATOM 7346 C CA . ILE G 1 14 ? -32.356 33.691 -1.550 1.00 19.31 10 ILE G CA 1
ATOM 7347 C C . ILE G 1 14 ? -31.898 35.144 -1.623 1.00 14.23 10 ILE G C 1
ATOM 7348 O O . ILE G 1 14 ? -32.570 36.004 -2.213 1.00 15.24 10 ILE G O 1
ATOM 7353 N N . ARG G 1 15 ? -30.725 35.439 -1.045 1.00 13.36 11 ARG G N 1
ATOM 7354 C CA . ARG G 1 15 ? -30.214 36.807 -1.082 1.00 12.93 11 ARG G CA 1
ATOM 7355 C C . ARG G 1 15 ? -29.715 37.205 -2.468 1.00 12.78 11 ARG G C 1
ATOM 7356 O O . ARG G 1 15 ? -29.739 38.394 -2.809 1.00 12.77 11 ARG G O 1
ATOM 7364 N N . LEU G 1 16 ? -29.248 36.251 -3.281 1.00 13.81 12 LEU G N 1
ATOM 7365 C CA . LEU G 1 16 ? -28.841 36.619 -4.636 1.00 11.89 12 LEU G CA 1
ATOM 7366 C C . LEU G 1 16 ? -30.048 36.960 -5.510 1.00 14.61 12 LEU G C 1
ATOM 7367 O O . LEU G 1 16 ? -29.974 37.872 -6.340 1.00 13.78 12 LEU G O 1
ATOM 7372 N N . ASP G 1 17 ? -31.178 36.266 -5.330 1.00 14.86 13 ASP G N 1
ATOM 7373 C CA . ASP G 1 17 ? -32.401 36.675 -6.024 1.00 17.77 13 ASP G CA 1
ATOM 7374 C C . ASP G 1 17 ? -32.833 38.077 -5.595 1.00 14.58 13 ASP G C 1
ATOM 7375 O O . ASP G 1 17 ? -33.216 38.906 -6.433 1.00 16.09 13 ASP G O 1
ATOM 7380 N N . LEU G 1 18 ? -32.769 38.364 -4.288 1.00 13.97 14 LEU G N 1
ATOM 7381 C CA . LEU G 1 18 ? -33.057 39.715 -3.820 1.00 15.54 14 LEU G CA 1
ATOM 7382 C C . LEU G 1 18 ? -32.123 40.724 -4.466 1.00 16.66 14 LEU G C 1
ATOM 7383 O O . LEU G 1 18 ? -32.554 41.811 -4.869 1.00 16.08 14 LEU G O 1
ATOM 7388 N N . ALA G 1 19 ? -30.837 40.373 -4.595 1.00 14.09 15 ALA G N 1
ATOM 7389 C CA . ALA G 1 19 ? -29.890 41.274 -5.242 1.00 12.70 15 ALA G CA 1
ATOM 7390 C C . ALA G 1 19 ? -30.334 41.637 -6.658 1.00 14.69 15 ALA G C 1
ATOM 7391 O O . ALA G 1 19 ? -30.224 42.799 -7.065 1.00 13.34 15 ALA G O 1
ATOM 7393 N N . ASP G 1 20 ? -30.808 40.655 -7.435 1.00 15.58 16 ASP G N 1
ATOM 7394 C CA . ASP G 1 20 ? -31.265 40.952 -8.794 1.00 15.71 16 ASP G CA 1
ATOM 7395 C C . ASP G 1 20 ? -32.432 41.931 -8.770 1.00 13.74 16 ASP G C 1
ATOM 7396 O O . ASP G 1 20 ? -32.510 42.840 -9.608 1.00 14.07 16 ASP G O 1
ATOM 7401 N N . ALA G 1 21 ? -33.357 41.745 -7.821 1.00 14.81 17 ALA G N 1
ATOM 7402 C CA . ALA G 1 21 ? -34.488 42.664 -7.694 1.00 16.01 17 ALA G CA 1
ATOM 7403 C C . ALA G 1 21 ? -34.022 44.057 -7.297 1.00 15.34 17 ALA G C 1
ATOM 7404 O O . ALA G 1 21 ? -34.516 45.065 -7.826 1.00 17.55 17 ALA G O 1
ATOM 7406 N N . ILE G 1 22 ? -33.068 44.135 -6.365 1.00 14.17 18 ILE G N 1
ATOM 7407 C CA . ILE G 1 22 ? -32.495 45.425 -5.994 1.00 13.56 18 ILE G CA 1
ATOM 7408 C C . ILE G 1 22 ? -31.871 46.106 -7.204 1.00 13.07 18 ILE G C 1
ATOM 7409 O O . ILE G 1 22 ? -32.062 47.310 -7.429 1.00 15.05 18 ILE G O 1
ATOM 7414 N N . LEU G 1 23 ? -31.141 45.343 -8.024 1.00 13.20 19 LEU G N 1
ATOM 7415 C CA . LEU G 1 23 ? -30.487 45.925 -9.187 1.00 14.36 19 LEU G CA 1
ATOM 7416 C C . LEU G 1 23 ? -31.509 46.469 -10.176 1.00 12.22 19 LEU G C 1
ATOM 7417 O O . LEU G 1 23 ? -31.281 47.511 -10.802 1.00 14.00 19 LEU G O 1
ATOM 7422 N N . LEU G 1 24 ? -32.647 45.779 -10.326 1.00 13.05 20 LEU G N 1
ATOM 7423 C CA . LEU G 1 24 ? -33.668 46.267 -11.248 1.00 15.91 20 LEU G CA 1
ATOM 7424 C C . LEU G 1 24 ? -34.284 47.562 -10.729 1.00 16.46 20 LEU G C 1
ATOM 7425 O O . LEU G 1 24 ? -34.431 48.536 -11.479 1.00 15.71 20 LEU G O 1
ATOM 7430 N N . SER G 1 25 ? -34.627 47.592 -9.439 1.00 14.35 21 SER G N 1
ATOM 7431 C CA . SER G 1 25 ? -35.165 48.812 -8.838 1.00 14.04 21 SER G CA 1
ATOM 7432 C C . SER G 1 25 ? -34.180 49.967 -8.947 1.00 17.26 21 SER G C 1
ATOM 7433 O O . SER G 1 25 ? -34.558 51.100 -9.275 1.00 15.17 21 SER G O 1
ATOM 7436 N N . LYS G 1 26 ? -32.907 49.696 -8.659 1.00 13.32 22 LYS G N 1
ATOM 7437 C CA . LYS G 1 26 ? -31.859 50.698 -8.769 1.00 13.00 22 LYS G CA 1
ATOM 7438 C C . LYS G 1 26 ? -31.745 51.263 -10.182 1.00 15.48 22 LYS G C 1
ATOM 7439 O O . LYS G 1 26 ? -31.576 52.475 -10.364 1.00 14.51 22 LYS G O 1
ATOM 7445 N N . ALA G 1 27 ? -31.816 50.396 -11.196 1.00 13.99 23 ALA G N 1
ATOM 7446 C CA . ALA G 1 27 ? -31.709 50.849 -12.576 1.00 14.81 23 ALA G CA 1
ATOM 7447 C C . ALA G 1 27 ? -32.906 51.705 -12.964 1.00 16.37 23 ALA G C 1
ATOM 7448 O O . ALA G 1 27 ? -32.749 52.746 -13.613 1.00 16.39 23 ALA G O 1
ATOM 7450 N N . LYS G 1 28 ? -34.101 51.280 -12.560 1.00 15.32 24 LYS G N 1
ATOM 7451 C CA . LYS G 1 28 ? -35.306 52.043 -12.871 1.00 15.27 24 LYS G CA 1
ATOM 7452 C C . LYS G 1 28 ? -35.296 53.409 -12.212 1.00 18.88 24 LYS G C 1
ATOM 7453 O O . LYS G 1 28 ? -35.889 54.355 -12.746 1.00 20.12 24 LYS G O 1
ATOM 7459 N N . LYS G 1 29 ? -34.664 53.533 -11.051 1.00 14.77 25 LYS G N 1
ATOM 7460 C CA . LYS G 1 29 ? -34.633 54.797 -10.333 1.00 17.17 25 LYS G CA 1
ATOM 7461 C C . LYS G 1 29 ? -33.391 55.626 -10.640 1.00 16.90 25 LYS G C 1
ATOM 7462 O O . LYS G 1 29 ? -33.239 56.721 -10.088 1.00 17.03 25 LYS G O 1
ATOM 7468 N N . ASP G 1 30 ? -32.507 55.144 -11.522 1.00 15.97 26 ASP G N 1
ATOM 7469 C CA . ASP G 1 30 ? -31.298 55.871 -11.903 1.00 15.67 26 ASP G CA 1
ATOM 7470 C C . ASP G 1 30 ? -30.473 56.251 -10.673 1.00 14.35 26 ASP G C 1
ATOM 7471 O O . ASP G 1 30 ? -30.015 57.382 -10.528 1.00 17.15 26 ASP G O 1
ATOM 7476 N N . LEU G 1 31 ? -30.274 55.276 -9.781 1.00 15.45 27 LEU G N 1
ATOM 7477 C CA . LEU G 1 31 ? -29.495 55.462 -8.563 1.00 16.20 27 LEU G CA 1
ATOM 7478 C C . LEU G 1 31 ? -28.121 54.817 -8.689 1.00 13.99 27 LEU G C 1
ATOM 7479 O O . LEU G 1 31 ? -27.954 53.810 -9.378 1.00 15.98 27 LEU G O 1
ATOM 7484 N N . SER G 1 32 ? -27.146 55.403 -8.004 1.00 13.20 28 SER G N 1
ATOM 7485 C CA . SER G 1 32 ? -25.807 54.841 -7.896 1.00 12.71 28 SER G CA 1
ATOM 7486 C C . SER G 1 32 ? -25.640 54.174 -6.532 1.00 15.18 28 SER G C 1
ATOM 7487 O O . SER G 1 32 ? -26.406 54.413 -5.598 1.00 12.50 28 SER G O 1
ATOM 7490 N N . PHE G 1 33 ? -24.630 53.309 -6.425 1.00 14.75 29 PHE G N 1
ATOM 7491 C CA . PHE G 1 33 ? -24.342 52.716 -5.123 1.00 11.09 29 PHE G CA 1
ATOM 7492 C C . PHE G 1 33 ? -23.874 53.767 -4.126 1.00 13.06 29 PHE G C 1
ATOM 7493 O O . PHE G 1 33 ? -24.190 53.679 -2.935 1.00 12.86 29 PHE G O 1
ATOM 7501 N N . ALA G 1 34 ? -23.099 54.755 -4.584 1.00 14.54 30 ALA G N 1
ATOM 7502 C CA . ALA G 1 34 ? -22.693 55.834 -3.682 1.00 13.51 30 ALA G CA 1
ATOM 7503 C C . ALA G 1 34 ? -23.914 56.591 -3.159 1.00 15.77 30 ALA G C 1
ATOM 7504 O O . ALA G 1 34 ? -23.986 56.928 -1.970 1.00 16.07 30 ALA G O 1
ATOM 7506 N N . GLU G 1 35 ? -24.905 56.838 -4.021 1.00 15.81 31 GLU G N 1
ATOM 7507 C CA . GLU G 1 35 ? -26.117 57.505 -3.558 1.00 15.34 31 GLU G CA 1
ATOM 7508 C C . GLU G 1 35 ? -26.856 56.652 -2.538 1.00 16.63 31 GLU G C 1
ATOM 7509 O O . GLU G 1 35 ? -27.341 57.163 -1.521 1.00 17.91 31 GLU G O 1
ATOM 7515 N N . ILE G 1 36 ? -26.956 55.347 -2.793 1.00 15.31 32 ILE G N 1
ATOM 7516 C CA . ILE G 1 36 ? -27.700 54.472 -1.895 1.00 12.86 32 ILE G CA 1
ATOM 7517 C C . ILE G 1 36 ? -27.028 54.435 -0.531 1.00 16.06 32 ILE G C 1
ATOM 7518 O O . ILE G 1 36 ? -27.698 54.484 0.510 1.00 17.19 32 ILE G O 1
ATOM 7523 N N . ALA G 1 37 ? -25.692 54.375 -0.511 1.00 13.08 33 ALA G N 1
ATOM 7524 C CA . ALA G 1 37 ? -24.965 54.283 0.754 1.00 14.18 33 ALA G CA 1
ATOM 7525 C C . ALA G 1 37 ? -24.899 55.611 1.501 1.00 14.89 33 ALA G C 1
ATOM 7526 O O . ALA G 1 37 ? -24.594 55.617 2.698 1.00 16.07 33 ALA G O 1
ATOM 7528 N N . ASP G 1 38 ? -25.156 56.726 0.828 1.00 16.08 34 ASP G N 1
ATOM 7529 C CA . ASP G 1 38 ? -25.091 58.021 1.486 1.00 18.85 34 ASP G CA 1
ATOM 7530 C C . ASP G 1 38 ? -26.143 58.109 2.585 1.00 20.58 34 ASP G C 1
ATOM 7531 O O . ASP G 1 38 ? -27.320 57.813 2.363 1.00 22.64 34 ASP G O 1
ATOM 7536 N N . GLY G 1 39 ? -25.711 58.505 3.786 1.00 18.00 35 GLY G N 1
ATOM 7537 C CA . GLY G 1 39 ? -26.605 58.598 4.914 1.00 22.63 35 GLY G CA 1
ATOM 7538 C C . GLY G 1 39 ? -26.675 57.362 5.781 1.00 23.70 35 GLY G C 1
ATOM 7539 O O . GLY G 1 39 ? -27.263 57.424 6.869 1.00 23.45 35 GLY G O 1
ATOM 7540 N N . THR G 1 40 ? -26.109 56.234 5.338 1.00 21.46 36 THR G N 1
ATOM 7541 C CA . THR G 1 40 ? -26.106 55.036 6.168 1.00 17.76 36 THR G CA 1
ATOM 7542 C C . THR G 1 40 ? -25.036 55.071 7.246 1.00 18.61 36 THR G C 1
ATOM 7543 O O . THR G 1 40 ? -25.100 54.262 8.176 1.00 22.99 36 THR G O 1
ATOM 7547 N N . GLY G 1 41 ? -24.035 55.946 7.117 1.00 16.69 37 GLY G N 1
ATOM 7548 C CA . GLY G 1 41 ? -22.874 55.892 7.982 1.00 19.01 37 GLY G CA 1
ATOM 7549 C C . GLY G 1 41 ? -21.908 54.779 7.652 1.00 21.28 37 GLY G C 1
ATOM 7550 O O . GLY G 1 41 ? -20.966 54.546 8.418 1.00 22.77 37 GLY G O 1
ATOM 7551 N N . LEU G 1 42 ? -22.112 54.079 6.540 1.00 18.05 38 LEU G N 1
ATOM 7552 C CA . LEU G 1 42 ? -21.312 52.921 6.187 1.00 16.79 38 LEU G CA 1
ATOM 7553 C C . LEU G 1 42 ? -20.640 53.142 4.836 1.00 14.19 38 LEU G C 1
ATOM 7554 O O . LEU G 1 42 ? -21.167 53.849 3.968 1.00 15.43 38 LEU G O 1
ATOM 7559 N N . ALA G 1 43 ? -19.469 52.531 4.672 1.00 14.22 39 ALA G N 1
ATOM 7560 C CA . ALA G 1 43 ? -18.694 52.676 3.444 1.00 14.27 39 ALA G CA 1
ATOM 7561 C C . ALA G 1 43 ? -19.444 52.076 2.261 1.00 12.87 39 ALA G C 1
ATOM 7562 O O . ALA G 1 43 ? -20.164 51.083 2.394 1.00 13.28 39 ALA G O 1
ATOM 7564 N N . GLU G 1 44 ? -19.276 52.703 1.090 1.00 14.13 40 GLU G N 1
ATOM 7565 C CA . GLU G 1 44 ? -19.973 52.223 -0.099 1.00 13.07 40 GLU G CA 1
ATOM 7566 C C . GLU G 1 44 ? -19.655 50.760 -0.408 1.00 13.82 40 GLU G C 1
ATOM 7567 O O . GLU G 1 44 ? -20.544 50.029 -0.850 1.00 13.70 40 GLU G O 1
ATOM 7573 N N . ALA G 1 45 ? -18.425 50.292 -0.150 1.00 12.23 41 ALA G N 1
ATOM 7574 C CA . ALA G 1 45 ? -18.128 48.891 -0.460 1.00 12.52 41 ALA G CA 1
ATOM 7575 C C . ALA G 1 45 ? -18.893 47.943 0.455 1.00 12.43 41 ALA G C 1
ATOM 7576 O O . ALA G 1 45 ? -19.304 46.850 0.038 1.00 12.41 41 ALA G O 1
ATOM 7578 N N . PHE G 1 46 ? -19.078 48.335 1.717 1.00 11.46 42 PHE G N 1
ATOM 7579 C CA . PHE G 1 46 ? -19.813 47.481 2.633 1.00 10.70 42 PHE G CA 1
ATOM 7580 C C . PHE G 1 46 ? -21.294 47.452 2.280 1.00 11.36 42 PHE G C 1
ATOM 7581 O O . PHE G 1 46 ? -21.916 46.387 2.243 1.00 10.71 42 PHE G O 1
ATOM 7589 N N . VAL G 1 47 ? -21.890 48.623 2.041 1.00 10.90 43 VAL G N 1
ATOM 7590 C CA . VAL G 1 47 ? -23.310 48.646 1.708 1.00 11.11 43 VAL G CA 1
ATOM 7591 C C . VAL G 1 47 ? -23.570 47.924 0.388 1.00 11.63 43 VAL G C 1
ATOM 7592 O O . VAL G 1 47 ? -24.529 47.154 0.261 1.00 9.52 43 VAL G O 1
ATOM 7596 N N . THR G 1 48 ? -22.738 48.185 -0.621 1.00 9.36 44 THR G N 1
ATOM 7597 C CA . THR G 1 48 ? -22.897 47.514 -1.909 1.00 8.60 44 THR G CA 1
ATOM 7598 C C . THR G 1 48 ? -22.817 46.009 -1.730 1.00 11.01 44 THR G C 1
ATOM 7599 O O . THR G 1 48 ? -23.671 45.265 -2.228 1.00 9.77 44 THR G O 1
ATOM 7603 N N . ALA G 1 49 ? -21.813 45.543 -0.971 1.00 9.70 45 ALA G N 1
ATOM 7604 C CA . ALA G 1 49 ? -21.682 44.110 -0.739 1.00 9.31 45 ALA G CA 1
ATOM 7605 C C . ALA G 1 49 ? -22.935 43.535 -0.076 1.00 12.02 45 ALA G C 1
ATOM 7606 O O . ALA G 1 49 ? -23.411 42.457 -0.461 1.00 11.53 45 ALA G O 1
ATOM 7608 N N . ALA G 1 50 ? -23.520 44.265 0.880 1.00 10.02 46 ALA G N 1
ATOM 7609 C CA . ALA G 1 50 ? -24.754 43.802 1.508 1.00 10.83 46 ALA G CA 1
ATOM 7610 C C . ALA G 1 50 ? -25.884 43.682 0.493 1.00 11.79 46 ALA G C 1
ATOM 7611 O O . ALA G 1 50 ? -26.608 42.678 0.470 1.00 12.11 46 ALA G O 1
ATOM 7613 N N . LEU G 1 51 ? -26.073 44.713 -0.340 1.00 10.67 47 LEU G N 1
ATOM 7614 C CA . LEU G 1 51 ? -27.097 44.636 -1.379 1.00 11.18 47 LEU G CA 1
ATOM 7615 C C . LEU G 1 51 ? -26.912 43.399 -2.248 1.00 10.77 47 LEU G C 1
ATOM 7616 O O . LEU G 1 51 ? -27.897 42.767 -2.662 1.00 11.82 47 LEU G O 1
ATOM 7621 N N . LEU G 1 52 ? -25.651 43.041 -2.527 1.00 10.59 48 LEU G N 1
ATOM 7622 C CA . LEU G 1 52 ? -25.315 41.937 -3.412 1.00 10.30 48 LEU G CA 1
ATOM 7623 C C . LEU G 1 52 ? -25.188 40.618 -2.654 1.00 12.93 48 LEU G C 1
ATOM 7624 O O . LEU G 1 52 ? -24.670 39.634 -3.196 1.00 11.17 48 LEU G O 1
ATOM 7629 N N . GLY G 1 53 ? -25.643 40.576 -1.404 1.00 11.11 49 GLY G N 1
ATOM 7630 C CA . GLY G 1 53 ? -25.784 39.317 -0.694 1.00 11.16 49 GLY G CA 1
ATOM 7631 C C . GLY G 1 53 ? -24.584 38.886 0.122 1.00 13.11 49 GLY G C 1
ATOM 7632 O O . GLY G 1 53 ? -24.560 37.738 0.598 1.00 11.54 49 GLY G O 1
ATOM 7633 N N . GLN G 1 54 ? -23.600 39.769 0.328 1.00 11.63 50 GLN G N 1
ATOM 7634 C CA . GLN G 1 54 ? -22.331 39.353 0.924 1.00 9.57 50 GLN G CA 1
ATOM 7635 C C . GLN G 1 54 ? -22.031 39.990 2.272 1.00 11.52 50 GLN G C 1
ATOM 7636 O O . GLN G 1 54 ? -20.966 39.713 2.849 1.00 11.47 50 GLN G O 1
ATOM 7642 N N . GLN G 1 55 ? -2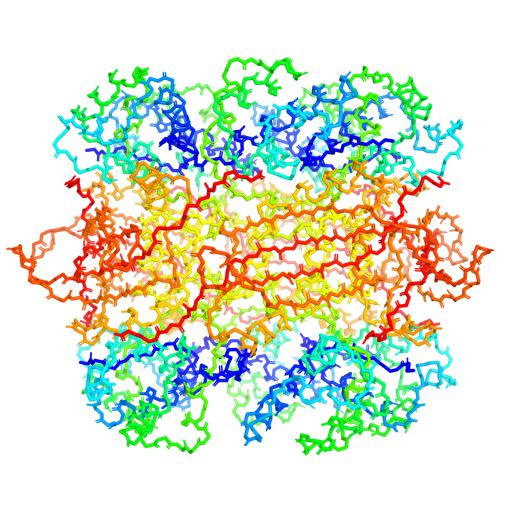2.926 40.841 2.781 1.00 11.11 51 GLN G N 1
ATOM 7643 C CA . GLN G 1 55 ? -22.822 41.395 4.129 1.00 10.44 51 GLN G CA 1
ATOM 7644 C C . GLN G 1 55 ? -24.231 41.543 4.686 1.00 12.07 51 GLN G C 1
ATOM 7645 O O . GLN G 1 55 ? -25.223 41.410 3.964 1.00 14.16 51 GLN G O 1
ATOM 7651 N N . ALA G 1 56 ? -24.313 41.790 5.990 1.00 11.77 52 ALA G N 1
ATOM 7652 C CA . ALA G 1 56 ? -25.592 42.038 6.656 1.00 14.48 52 ALA G CA 1
ATOM 7653 C C . ALA G 1 56 ? -25.679 43.507 7.037 1.00 13.58 52 ALA G C 1
ATOM 7654 O O . ALA G 1 56 ? -24.710 44.076 7.561 1.00 14.60 52 ALA G O 1
ATOM 7656 N N . LEU G 1 57 ? -26.843 44.115 6.780 1.00 13.92 53 LEU G N 1
ATOM 7657 C CA . LEU G 1 57 ? -26.991 45.513 7.181 1.00 12.34 53 LEU G CA 1
ATOM 7658 C C . LEU G 1 57 ? -27.584 45.610 8.578 1.00 13.84 53 LEU G C 1
ATOM 7659 O O . LEU G 1 57 ? -28.494 44.850 8.915 1.00 16.20 53 LEU G O 1
ATOM 7664 N N . PRO G 1 58 ? -27.090 46.558 9.371 1.00 13.42 54 PRO G N 1
ATOM 7665 C CA . PRO G 1 58 ? -27.805 46.934 10.593 1.00 16.66 54 PRO G CA 1
ATOM 7666 C C . PRO G 1 58 ? -29.203 47.429 10.248 1.00 16.82 54 PRO G C 1
ATOM 7667 O O . PRO G 1 58 ? -29.481 47.843 9.121 1.00 15.85 54 PRO G O 1
ATOM 7671 N N . ALA G 1 59 ? -30.099 47.351 11.235 1.00 18.19 55 ALA G N 1
ATOM 7672 C CA . ALA G 1 59 ? -31.519 47.595 10.992 1.00 20.12 55 ALA G CA 1
ATOM 7673 C C . ALA G 1 59 ? -31.770 48.982 10.408 1.00 18.45 55 ALA G C 1
ATOM 7674 O O . ALA G 1 59 ? -32.520 49.126 9.431 1.00 16.91 55 ALA G O 1
ATOM 7676 N N . ASP G 1 60 ? -31.157 50.020 10.995 1.00 18.07 56 ASP G N 1
ATOM 7677 C CA . ASP G 1 60 ? -31.394 51.382 10.514 1.00 19.14 56 ASP G CA 1
ATOM 7678 C C . ASP G 1 60 ? -30.967 51.533 9.062 1.00 17.97 56 ASP G C 1
ATOM 7679 O O . ASP G 1 60 ? -31.690 52.127 8.257 1.00 16.91 56 ASP G O 1
ATOM 7684 N N . ALA G 1 61 ? -29.799 50.990 8.704 1.00 16.70 57 ALA G N 1
ATOM 7685 C CA . ALA G 1 61 ? -29.335 51.094 7.323 1.00 17.31 57 ALA G CA 1
ATOM 7686 C C . ALA G 1 61 ? -30.220 50.291 6.373 1.00 16.87 57 ALA G C 1
ATOM 7687 O O . ALA G 1 61 ? -30.465 50.713 5.235 1.00 15.93 57 ALA G O 1
ATOM 7689 N N . ALA G 1 62 ? -30.702 49.127 6.815 1.00 16.30 58 ALA G N 1
ATOM 7690 C CA . ALA G 1 62 ? -31.599 48.333 5.980 1.00 17.26 58 ALA G CA 1
ATOM 7691 C C . ALA G 1 62 ? -32.891 49.088 5.696 1.00 17.97 58 ALA G C 1
ATOM 7692 O O . ALA G 1 62 ? -33.386 49.106 4.557 1.00 17.06 58 ALA G O 1
ATOM 7694 N N . ARG G 1 63 ? -33.444 49.731 6.723 1.00 16.65 59 ARG G N 1
ATOM 7695 C CA . ARG G 1 63 ? -34.659 50.515 6.530 1.00 17.05 59 ARG G CA 1
ATOM 7696 C C . ARG G 1 63 ? -34.410 51.691 5.597 1.00 18.19 59 ARG G C 1
ATOM 7697 O O . ARG G 1 63 ? -35.261 52.017 4.756 1.00 17.33 59 ARG G O 1
ATOM 7705 N N . LEU G 1 64 ? -33.236 52.319 5.700 1.00 18.03 60 LEU G N 1
ATOM 7706 C CA . LEU G 1 64 ? -32.931 53.468 4.851 1.00 15.84 60 LEU G CA 1
ATOM 7707 C C . LEU G 1 64 ? -32.784 53.062 3.384 1.00 15.58 60 LEU G C 1
ATOM 7708 O O . LEU G 1 64 ? -33.410 53.660 2.492 1.00 17.86 60 LEU G O 1
ATOM 7713 N N . VAL G 1 65 ? -31.952 52.054 3.102 1.00 16.96 61 VAL G N 1
ATOM 7714 C CA . VAL G 1 65 ? -31.815 51.643 1.704 1.00 17.08 61 VAL G CA 1
ATOM 7715 C C . VAL G 1 65 ? -33.122 51.050 1.194 1.00 16.56 61 VAL G C 1
ATOM 7716 O O . VAL G 1 65 ? -33.417 51.135 -0.008 1.00 18.20 61 VAL G O 1
ATOM 7720 N N . GLY G 1 66 ? -33.930 50.457 2.080 1.00 17.23 62 GLY G N 1
ATOM 7721 C CA . GLY G 1 66 ? -35.228 49.947 1.663 1.00 17.49 62 GLY G CA 1
ATOM 7722 C C . GLY G 1 66 ? -36.169 51.048 1.205 1.00 24.36 62 GLY G C 1
ATOM 7723 O O . GLY G 1 66 ? -36.913 50.876 0.235 1.00 22.22 62 GLY G O 1
ATOM 7724 N N . ALA G 1 67 ? -36.155 52.188 1.904 1.00 21.47 63 ALA G N 1
ATOM 7725 C CA . ALA G 1 67 ? -36.917 53.352 1.455 1.00 18.35 63 ALA G CA 1
ATOM 7726 C C . ALA G 1 67 ? -36.416 53.852 0.105 1.00 21.47 63 ALA G C 1
ATOM 7727 O O . ALA G 1 67 ? -37.207 54.139 -0.803 1.00 19.90 63 ALA G O 1
ATOM 7729 N N . LYS G 1 68 ? -35.097 53.980 -0.039 1.00 18.38 64 LYS G N 1
ATOM 7730 C CA . LYS G 1 68 ? -34.527 54.542 -1.258 1.00 18.75 64 LYS G CA 1
ATOM 7731 C C . LYS G 1 68 ? -34.871 53.698 -2.471 1.00 18.07 64 LYS G C 1
ATOM 7732 O O . LYS G 1 68 ? -35.075 54.229 -3.575 1.00 18.66 64 LYS G O 1
ATOM 7738 N N . LEU G 1 69 ? -34.930 52.380 -2.285 1.00 16.95 65 LEU G N 1
ATOM 7739 C CA . LEU G 1 69 ? -35.121 51.414 -3.353 1.00 14.72 65 LEU G CA 1
ATOM 7740 C C . LEU G 1 69 ? -36.546 50.875 -3.425 1.00 20.45 65 LEU G C 1
ATOM 7741 O O . LEU G 1 69 ? -36.835 50.046 -4.293 1.00 18.43 65 LEU G O 1
ATOM 7746 N N . ASP G 1 70 ? -37.439 51.336 -2.543 1.00 20.80 66 ASP G N 1
ATOM 7747 C CA . ASP G 1 70 ? -38.839 50.895 -2.497 1.00 24.64 66 ASP G CA 1
ATOM 7748 C C . ASP G 1 70 ? -38.951 49.377 -2.339 1.00 24.25 66 ASP G C 1
ATOM 7749 O O . ASP G 1 70 ? -39.649 48.698 -3.093 1.00 25.68 66 ASP G O 1
ATOM 7754 N N . LEU G 1 71 ? -38.257 48.841 -1.334 1.00 20.99 67 LEU G N 1
ATOM 7755 C CA . LEU G 1 71 ? -38.274 47.415 -1.039 1.00 20.88 67 LEU G CA 1
ATOM 7756 C C . LEU G 1 71 ? -39.384 47.079 -0.056 1.00 23.18 67 LEU G C 1
ATOM 7757 O O . LEU G 1 71 ? -39.712 47.876 0.828 1.00 27.63 67 LEU G O 1
ATOM 7762 N N . ASP G 1 72 ? -39.925 45.867 -0.185 1.00 22.85 68 ASP G N 1
ATOM 7763 C CA . ASP G 1 72 ? -40.950 45.412 0.745 1.00 27.54 68 ASP G CA 1
ATOM 7764 C C . ASP G 1 72 ? -40.319 44.975 2.067 1.00 28.20 68 ASP G C 1
ATOM 7765 O O . ASP G 1 72 ? -39.097 44.990 2.240 1.00 23.19 68 ASP G O 1
ATOM 7770 N N . GLU G 1 73 ? -41.177 44.571 3.011 1.00 26.73 69 GLU G N 1
ATOM 7771 C CA . GLU G 1 73 ? -40.735 44.322 4.383 1.00 28.60 69 GLU G CA 1
ATOM 7772 C C . GLU G 1 73 ? -39.880 43.065 4.488 1.00 28.90 69 GLU G C 1
ATOM 7773 O O . GLU G 1 73 ? -38.888 43.050 5.226 1.00 23.91 69 GLU G O 1
ATOM 7779 N N . ASP G 1 74 ? -40.267 41.991 3.789 1.00 25.59 70 ASP G N 1
ATOM 7780 C CA . ASP G 1 74 ? -39.457 40.777 3.805 1.00 29.54 70 ASP G CA 1
ATOM 7781 C C . ASP G 1 74 ? -38.059 41.044 3.261 1.00 21.84 70 ASP G C 1
ATOM 7782 O O . ASP G 1 74 ? -37.079 40.487 3.766 1.00 21.86 70 ASP G O 1
ATOM 7787 N N . SER G 1 75 ? -37.952 41.902 2.238 1.00 23.95 71 SER G N 1
ATOM 7788 C CA . SER G 1 75 ? -36.648 42.232 1.662 1.00 19.17 71 SER G CA 1
ATOM 7789 C C . SER G 1 75 ? -35.789 43.014 2.648 1.00 21.52 71 SER G C 1
ATOM 7790 O O . SER G 1 75 ? -34.586 42.753 2.780 1.00 18.46 71 SER G O 1
ATOM 7793 N N . ILE G 1 76 ? -36.388 43.990 3.337 1.00 19.51 72 ILE G N 1
ATOM 7794 C CA . ILE G 1 76 ? -35.652 44.765 4.333 1.00 20.57 72 ILE G CA 1
ATOM 7795 C C . ILE G 1 76 ? -35.152 43.861 5.452 1.00 18.40 72 ILE G C 1
ATOM 7796 O O . ILE G 1 76 ? -34.033 44.033 5.956 1.00 18.41 72 ILE G O 1
ATOM 7801 N N . LEU G 1 77 ? -35.961 42.870 5.842 1.00 19.40 73 LEU G N 1
ATOM 7802 C CA . LEU G 1 77 ? -35.532 41.898 6.840 1.00 20.00 73 LEU G CA 1
ATOM 7803 C C . LEU G 1 77 ? -34.398 41.030 6.307 1.00 18.14 73 LEU G C 1
ATOM 7804 O O . LEU G 1 77 ? -33.404 40.801 7.004 1.00 18.74 73 LEU G O 1
ATOM 7809 N N . LEU G 1 78 ? -34.533 40.541 5.067 1.00 17.92 74 LEU G N 1
ATOM 7810 C CA . LEU G 1 78 ? -33.502 39.678 4.485 1.00 21.05 74 LEU G CA 1
ATOM 7811 C C . LEU G 1 78 ? -32.147 40.366 4.473 1.00 15.55 74 LEU G C 1
ATOM 7812 O O . LEU G 1 78 ? -31.114 39.726 4.699 1.00 16.53 74 LEU G O 1
ATOM 7817 N N . LEU G 1 79 ? -32.128 41.670 4.208 1.00 14.72 75 LEU G N 1
ATOM 7818 C CA . LEU G 1 79 ? -30.859 42.390 4.158 1.00 15.45 75 LEU G CA 1
ATOM 7819 C C . LEU G 1 79 ? -30.154 42.423 5.507 1.00 14.11 75 LEU G C 1
ATOM 7820 O O . LEU G 1 79 ? -28.949 42.701 5.553 1.00 15.11 75 LEU G O 1
ATOM 7825 N N . GLN G 1 80 ? -30.876 42.172 6.597 1.00 14.39 76 GLN G N 1
ATOM 7826 C CA . GLN G 1 80 ? -30.295 42.167 7.930 1.00 14.29 76 GLN G CA 1
ATOM 7827 C C . GLN G 1 80 ? -29.788 40.794 8.348 1.00 13.36 76 GLN G C 1
ATOM 7828 O O . GLN G 1 80 ? -29.105 40.687 9.378 1.00 17.44 76 GLN G O 1
ATOM 7834 N N . MET G 1 81 ? -30.120 39.751 7.594 1.00 16.44 77 MET G N 1
ATOM 7835 C CA . MET G 1 81 ? -29.693 38.410 7.952 1.00 16.13 77 MET G CA 1
ATOM 7836 C C . MET G 1 81 ? -28.238 38.202 7.571 1.00 14.77 77 MET G C 1
ATOM 7837 O O . MET G 1 81 ? -27.745 38.762 6.589 1.00 14.27 77 MET G O 1
ATOM 7842 N N . ILE G 1 82 ? -27.552 37.398 8.371 1.00 12.33 78 ILE G N 1
ATOM 7843 C CA . ILE G 1 82 ? -26.154 37.070 8.064 1.00 14.27 78 ILE G CA 1
ATOM 7844 C C . ILE G 1 82 ? -26.130 36.139 6.858 1.00 13.69 78 ILE G C 1
ATOM 7845 O O . ILE G 1 82 ? -26.830 35.111 6.861 1.00 14.31 78 ILE G O 1
ATOM 7850 N N . PRO G 1 83 ? -25.384 36.454 5.806 1.00 13.22 79 PRO G N 1
ATOM 7851 C CA . PRO G 1 83 ? -25.534 35.708 4.556 1.00 11.47 79 PRO G CA 1
ATOM 7852 C C . PRO G 1 83 ? -24.709 34.429 4.521 1.00 11.66 79 PRO G C 1
ATOM 7853 O O . PRO G 1 83 ? -23.777 34.220 5.305 1.00 12.02 79 PRO G O 1
ATOM 7857 N N . LEU G 1 84 ? -25.107 33.562 3.594 1.00 11.20 80 LEU G N 1
ATOM 7858 C CA . LEU G 1 84 ? -24.263 32.478 3.089 1.00 11.66 80 LEU G CA 1
ATOM 7859 C C . LEU G 1 84 ? -23.436 33.101 1.975 1.00 10.68 80 LEU G C 1
ATOM 7860 O O . LEU G 1 84 ? -23.930 33.286 0.862 1.00 11.77 80 LEU G O 1
ATOM 7865 N N . ARG G 1 85 ? -22.183 33.429 2.274 1.00 10.82 81 ARG G N 1
ATOM 7866 C CA . ARG G 1 85 ? -21.384 34.243 1.373 1.00 10.17 81 ARG G CA 1
ATOM 7867 C C . ARG G 1 85 ? -20.758 33.402 0.278 1.00 10.38 81 ARG G C 1
ATOM 7868 O O . ARG G 1 85 ? -20.533 32.199 0.429 1.00 10.15 81 ARG G O 1
ATOM 7876 N N . GLY G 1 86 ? -20.465 34.071 -0.834 1.00 11.33 82 GLY G N 1
ATOM 7877 C CA . GLY G 1 86 ? -19.845 33.471 -1.997 1.00 11.85 82 GLY G CA 1
ATOM 7878 C C . GLY G 1 86 ? -20.545 33.997 -3.232 1.00 10.64 82 GLY G C 1
ATOM 7879 O O . GLY G 1 86 ? -21.629 33.520 -3.572 1.00 10.89 82 GLY G O 1
ATOM 7880 N N . CYS G 1 87 ? -19.954 34.994 -3.887 1.00 9.63 83 CYS G N 1
ATOM 7881 C CA . CYS G 1 87 ? -20.618 35.667 -4.997 1.00 9.76 83 CYS G CA 1
ATOM 7882 C C . CYS G 1 87 ? -20.301 35.048 -6.352 1.00 11.13 83 CYS G C 1
ATOM 7883 O O . CYS G 1 87 ? -20.976 35.384 -7.338 1.00 12.62 83 CYS G O 1
ATOM 7886 N N . ILE G 1 88 ? -19.288 34.188 -6.441 1.00 11.01 84 ILE G N 1
ATOM 7887 C CA . ILE G 1 88 ? -18.860 33.649 -7.725 1.00 10.88 84 ILE G CA 1
ATOM 7888 C C . ILE G 1 88 ? -19.723 32.443 -8.056 1.00 10.97 84 ILE G C 1
ATOM 7889 O O . ILE G 1 88 ? -19.885 31.536 -7.233 1.00 13.46 84 ILE G O 1
ATOM 7894 N N . ASP G 1 89 ? -20.300 32.449 -9.259 1.00 12.48 85 ASP G N 1
ATOM 7895 C CA . ASP G 1 89 ? -21.167 31.363 -9.693 1.00 14.75 85 ASP G CA 1
ATOM 7896 C C . ASP G 1 89 ? -20.503 30.003 -9.544 1.00 13.45 85 ASP G C 1
ATOM 7897 O O . ASP G 1 89 ? -21.048 29.100 -8.900 1.00 15.05 85 ASP G O 1
ATOM 7902 N N . ASP G 1 90 ? -19.337 29.823 -10.166 1.00 11.26 86 ASP G N 1
ATOM 7903 C CA . ASP G 1 90 ? -18.747 28.487 -10.108 1.00 11.85 86 ASP G CA 1
ATOM 7904 C C . ASP G 1 90 ? -17.223 28.640 -10.055 1.00 13.53 86 ASP G C 1
ATOM 7905 O O . ASP G 1 90 ? -16.494 28.383 -11.026 1.00 12.06 86 ASP G O 1
ATOM 7910 N N . ARG G 1 91 ? -16.765 29.127 -8.888 1.00 11.84 87 ARG G N 1
ATOM 7911 C CA . ARG G 1 91 ? -15.376 29.158 -8.410 1.00 12.79 87 ARG G CA 1
ATOM 7912 C C . ARG G 1 91 ? -14.463 30.128 -9.153 1.00 11.34 87 ARG G C 1
ATOM 7913 O O . ARG G 1 91 ? -13.717 30.862 -8.504 1.00 13.62 87 ARG G O 1
ATOM 7921 N N . ILE G 1 92 ? -14.478 30.143 -10.482 1.00 11.23 88 ILE G N 1
ATOM 7922 C CA A ILE G 1 92 ? -13.643 31.034 -11.279 0.51 11.51 88 ILE G CA 1
ATOM 7923 C CA B ILE G 1 92 ? -13.643 31.038 -11.275 0.49 11.51 88 ILE G CA 1
ATOM 7924 C C . ILE G 1 92 ? -14.570 31.954 -12.062 1.00 11.07 88 ILE G C 1
ATOM 7925 O O . ILE G 1 92 ? -15.467 31.463 -12.747 1.00 10.80 88 ILE G O 1
ATOM 7934 N N . PRO G 1 93 ? -14.396 33.273 -12.004 1.00 10.02 89 PRO G N 1
ATOM 7935 C CA . PRO G 1 93 ? -15.318 34.149 -12.730 1.00 11.37 89 PRO G CA 1
ATOM 7936 C C . PRO G 1 93 ? -15.183 33.978 -14.225 1.00 8.85 89 PRO G C 1
ATOM 7937 O O . PRO G 1 93 ? -14.086 33.765 -14.744 1.00 10.25 89 PRO G O 1
ATOM 7941 N N . THR G 1 94 ? -16.313 34.114 -14.925 1.00 9.44 90 THR G N 1
ATOM 7942 C CA . THR G 1 94 ? -16.286 34.261 -16.378 1.00 10.26 90 THR G CA 1
ATOM 7943 C C . THR G 1 94 ? -16.259 35.721 -16.815 1.00 9.38 90 THR G C 1
ATOM 7944 O O . THR G 1 94 ? -15.740 36.030 -17.896 1.00 10.50 90 THR G O 1
ATOM 7948 N N . ASP G 1 95 ? -16.767 36.607 -15.990 1.00 9.42 91 ASP G N 1
ATOM 7949 C CA . ASP G 1 95 ? -16.900 38.001 -16.396 1.00 7.24 91 ASP G CA 1
ATOM 7950 C C . ASP G 1 95 ? -15.521 38.653 -16.464 1.00 8.41 91 ASP G C 1
ATOM 7951 O O . ASP G 1 95 ? -14.761 38.580 -15.492 1.00 7.91 91 ASP G O 1
ATOM 7956 N N . PRO G 1 96 ? -15.187 39.367 -17.545 1.00 7.79 92 PRO G N 1
ATOM 7957 C CA . PRO G 1 96 ? -13.834 39.949 -17.624 1.00 7.83 92 PRO G CA 1
ATOM 7958 C C . PRO G 1 96 ? -13.499 40.870 -16.462 1.00 8.47 92 PRO G C 1
ATOM 7959 O O . PRO G 1 96 ? -12.370 40.817 -15.956 1.00 10.30 92 PRO G O 1
ATOM 7963 N N . THR G 1 97 ? -14.444 41.714 -16.032 1.00 8.11 93 THR G N 1
ATOM 7964 C CA . THR G 1 97 ? -14.145 42.657 -14.959 1.00 8.70 93 THR G CA 1
ATOM 7965 C C . THR G 1 97 ? -13.783 41.915 -13.677 1.00 9.55 93 THR G C 1
ATOM 7966 O O . THR G 1 97 ? -12.811 42.266 -12.988 1.00 10.74 93 THR G O 1
ATOM 7970 N N . MET G 1 98 ? -14.555 40.891 -13.325 1.00 7.25 94 MET G N 1
ATOM 7971 C CA . MET G 1 98 ? -14.145 40.176 -12.124 1.00 10.25 94 MET G CA 1
ATOM 7972 C C . MET G 1 98 ? -12.976 39.245 -12.351 1.00 8.23 94 MET G C 1
ATOM 7973 O O . MET G 1 98 ? -12.190 39.046 -11.416 1.00 9.68 94 MET G O 1
ATOM 7978 N N . TYR G 1 99 ? -12.831 38.698 -13.560 1.00 7.57 95 TYR G N 1
ATOM 7979 C CA . TYR G 1 99 ? -11.711 37.800 -13.827 1.00 8.97 95 TYR G CA 1
ATOM 7980 C C . TYR G 1 99 ? -10.364 38.469 -13.584 1.00 9.43 95 TYR G C 1
ATOM 7981 O O . TYR G 1 99 ? -9.430 37.806 -13.113 1.00 9.35 95 TYR G O 1
ATOM 7990 N N . ARG G 1 100 ? -10.227 39.769 -13.891 1.00 11.54 96 ARG G N 1
ATOM 7991 C CA . ARG G 1 100 ? -8.920 40.408 -13.714 1.00 8.95 96 ARG G CA 1
ATOM 7992 C C . ARG G 1 100 ? -8.429 40.308 -12.277 1.00 9.06 96 ARG G C 1
ATOM 7993 O O . ARG G 1 100 ? -7.222 40.180 -12.053 1.00 10.52 96 ARG G O 1
ATOM 8001 N N . PHE G 1 101 ? -9.333 40.360 -11.300 1.00 9.53 97 PHE G N 1
ATOM 8002 C CA . PHE G 1 101 ? -8.882 40.250 -9.915 1.00 10.90 97 PHE G CA 1
ATOM 8003 C C . PHE G 1 101 ? -8.427 38.823 -9.596 1.00 11.55 97 PHE G C 1
ATOM 8004 O O . PHE G 1 101 ? -7.469 38.621 -8.831 1.00 12.90 97 PHE G O 1
ATOM 8012 N N . TYR G 1 102 ? -9.058 37.821 -10.211 1.00 10.39 98 TYR G N 1
ATOM 8013 C CA . TYR G 1 102 ? -8.557 36.449 -10.112 1.00 9.48 98 TYR G CA 1
ATOM 8014 C C . TYR G 1 102 ? -7.196 36.300 -10.788 1.00 10.86 98 TYR G C 1
ATOM 8015 O O . TYR G 1 102 ? -6.320 35.589 -10.280 1.00 11.05 98 TYR G O 1
ATOM 8024 N N . GLU G 1 103 ? -7.003 36.943 -11.945 1.00 9.23 99 GLU G N 1
ATOM 8025 C CA . GLU G 1 103 ? -5.717 36.830 -12.628 1.00 9.10 99 GLU G CA 1
ATOM 8026 C C . GLU G 1 103 ? -4.609 37.444 -11.790 1.00 9.39 99 GLU G C 1
ATOM 8027 O O . GLU G 1 103 ? -3.467 36.956 -11.772 1.00 10.94 99 GLU G O 1
ATOM 8033 N N . MET G 1 104 ? -4.966 38.472 -11.043 1.00 10.61 100 MET G N 1
ATOM 8034 C CA . MET G 1 104 ? -4.033 39.156 -10.166 1.00 11.79 100 MET G CA 1
ATOM 8035 C C . MET G 1 104 ? -3.512 38.148 -9.133 1.00 13.75 100 MET G C 1
ATOM 8036 O O . MET G 1 104 ? -2.314 38.112 -8.815 1.00 12.54 100 MET G O 1
ATOM 8041 N N . LEU G 1 105 ? -4.392 37.218 -8.712 1.00 9.49 101 LEU G N 1
ATOM 8042 C CA A LEU G 1 105 ? -3.996 36.136 -7.811 0.55 11.27 101 LEU G CA 1
ATOM 8043 C CA B LEU G 1 105 ? -3.996 36.133 -7.814 0.45 11.28 101 LEU G CA 1
ATOM 8044 C C . LEU G 1 105 ? -3.151 35.088 -8.529 1.00 9.59 101 LEU G C 1
ATOM 8045 O O . LEU G 1 105 ? -2.209 34.532 -7.949 1.00 11.83 101 LEU G O 1
ATOM 8054 N N . GLN G 1 106 ? -3.493 34.759 -9.780 1.00 9.62 102 GLN G N 1
ATOM 8055 C CA . GLN G 1 106 ? -2.670 33.787 -10.501 1.00 8.72 102 GLN G CA 1
ATOM 8056 C C . GLN G 1 106 ? -1.262 34.303 -10.758 1.00 9.80 102 GLN G C 1
ATOM 8057 O O . GLN G 1 106 ? -0.320 33.510 -10.854 1.00 12.32 102 GLN G O 1
ATOM 8063 N N . VAL G 1 107 ? -1.094 35.614 -10.910 1.00 10.26 103 VAL G N 1
ATOM 8064 C CA . VAL G 1 107 ? 0.237 36.146 -11.169 1.00 9.93 103 VAL G CA 1
ATOM 8065 C C . VAL G 1 107 ? 0.979 36.429 -9.870 1.00 11.09 103 VAL G C 1
ATOM 8066 O O . VAL G 1 107 ? 2.168 36.118 -9.760 1.00 12.66 103 VAL G O 1
ATOM 8070 N N . TYR G 1 108 ? 0.288 36.990 -8.872 1.00 10.07 104 TYR G N 1
ATOM 8071 C CA . TYR G 1 108 ? 0.950 37.487 -7.668 1.00 9.68 104 TYR G CA 1
ATOM 8072 C C . TYR G 1 108 ? 0.628 36.713 -6.398 1.00 10.10 104 TYR G C 1
ATOM 8073 O O . TYR G 1 108 ? 1.116 37.101 -5.334 1.00 10.17 104 TYR G O 1
ATOM 8082 N N . GLY G 1 109 ? -0.153 35.628 -6.462 1.00 10.20 105 GLY G N 1
ATOM 8083 C CA . GLY G 1 109 ? -0.539 34.937 -5.229 1.00 11.00 105 GLY G CA 1
ATOM 8084 C C . GLY G 1 109 ? 0.648 34.482 -4.396 1.00 10.50 105 GLY G C 1
ATOM 8085 O O . GLY G 1 109 ? 0.675 34.672 -3.170 1.00 11.01 105 GLY G O 1
ATOM 8086 N N . THR G 1 110 ? 1.648 33.877 -5.043 1.00 9.52 106 THR G N 1
ATOM 8087 C CA . THR G 1 110 ? 2.807 33.384 -4.292 1.00 11.74 106 THR G CA 1
ATOM 8088 C C . THR G 1 110 ? 3.720 34.526 -3.865 1.00 10.77 106 THR G C 1
ATOM 8089 O O . THR G 1 110 ? 4.387 34.426 -2.824 1.00 11.08 106 THR G O 1
ATOM 8093 N N . THR G 1 111 ? 3.744 35.624 -4.627 1.00 10.75 107 THR G N 1
ATOM 8094 C CA . THR G 1 111 ? 4.482 36.810 -4.201 1.00 11.56 107 THR G CA 1
ATOM 8095 C C . THR G 1 111 ? 3.838 37.445 -2.975 1.00 12.07 107 THR G C 1
ATOM 8096 O O . THR G 1 111 ? 4.535 37.886 -2.050 1.00 12.95 107 THR G O 1
ATOM 8100 N N . LEU G 1 112 ? 2.506 37.498 -2.941 1.00 10.43 108 LEU G N 1
ATOM 8101 C CA . LEU G 1 112 ? 1.818 38.005 -1.762 1.00 9.98 108 LEU G CA 1
ATOM 8102 C C . LEU G 1 112 ? 2.138 37.139 -0.551 1.00 11.11 108 LEU G C 1
ATOM 8103 O O . LEU G 1 112 ? 2.428 37.657 0.531 1.00 11.82 108 LEU G O 1
ATOM 8108 N N . LYS G 1 113 ? 2.123 35.815 -0.724 1.00 10.67 109 LYS G N 1
ATOM 8109 C CA . LYS G 1 113 ? 2.471 34.940 0.389 1.00 10.62 109 LYS G CA 1
ATOM 8110 C C . LYS G 1 113 ? 3.892 35.213 0.847 1.00 11.20 109 LYS G C 1
ATOM 8111 O O . LYS G 1 113 ? 4.146 35.402 2.044 1.00 11.92 109 LYS G O 1
ATOM 8117 N N . ALA G 1 114 ? 4.831 35.247 -0.102 1.00 12.07 110 ALA G N 1
ATOM 8118 C CA . ALA G 1 114 ? 6.242 35.428 0.230 1.00 11.03 110 ALA G CA 1
ATOM 8119 C C . ALA G 1 114 ? 6.488 36.748 0.946 1.00 12.15 110 ALA G C 1
ATOM 8120 O O . ALA G 1 114 ? 7.219 36.799 1.953 1.00 14.78 110 ALA G O 1
ATOM 8122 N N . LEU G 1 115 ? 5.894 37.833 0.444 1.00 13.62 111 LEU G N 1
ATOM 8123 C CA . LEU G 1 115 ? 6.116 39.135 1.061 1.00 13.75 111 LEU G CA 1
ATOM 8124 C C . LEU G 1 115 ? 5.388 39.265 2.390 1.00 14.44 111 LEU G C 1
ATOM 8125 O O . LEU G 1 115 ? 5.888 39.933 3.305 1.00 14.93 111 LEU G O 1
ATOM 8130 N N . VAL G 1 116 ? 4.227 38.625 2.542 1.00 12.78 112 VAL G N 1
ATOM 8131 C CA . VAL G 1 116 ? 3.568 38.642 3.848 1.00 12.71 112 VAL G CA 1
ATOM 8132 C C . VAL G 1 116 ? 4.425 37.919 4.883 1.00 12.11 112 VAL G C 1
ATOM 8133 O O . VAL G 1 116 ? 4.617 38.412 6.005 1.00 14.01 112 VAL G O 1
ATOM 8137 N N . HIS G 1 117 ? 4.984 36.765 4.523 1.00 10.09 113 HIS G N 1
ATOM 8138 C CA . HIS G 1 117 ? 5.795 36.050 5.505 1.00 12.40 113 HIS G CA 1
ATOM 8139 C C . HIS G 1 117 ? 7.081 36.805 5.817 1.00 15.75 113 HIS G C 1
ATOM 8140 O O . HIS G 1 117 ? 7.583 36.724 6.944 1.00 17.97 113 HIS G O 1
ATOM 8147 N N . GLU G 1 118 ? 7.621 37.543 4.848 1.00 14.76 114 GLU G N 1
ATOM 8148 C CA . GLU G 1 118 ? 8.856 38.291 5.092 1.00 16.30 114 GLU G CA 1
ATOM 8149 C C . GLU G 1 118 ? 8.620 39.510 5.980 1.00 16.06 114 GLU G C 1
ATOM 8150 O O . GLU G 1 118 ? 9.446 39.814 6.855 1.00 17.61 114 GLU G O 1
ATOM 8156 N N . LYS G 1 119 ? 7.514 40.232 5.771 1.00 14.56 115 LYS G N 1
ATOM 8157 C CA . LYS G 1 119 ? 7.246 41.471 6.502 1.00 13.33 115 LYS G CA 1
ATOM 8158 C C . LYS G 1 119 ? 6.573 41.247 7.841 1.00 17.36 115 LYS G C 1
ATOM 8159 O O . LYS G 1 119 ? 6.786 42.035 8.771 1.00 19.03 115 LYS G O 1
ATOM 8165 N N . PHE G 1 120 ? 5.756 40.206 7.957 1.00 15.61 116 PHE G N 1
ATOM 8166 C CA . PHE G 1 120 ? 4.981 39.940 9.159 1.00 15.04 116 PHE G CA 1
ATOM 8167 C C . PHE G 1 120 ? 5.377 38.657 9.858 1.00 16.08 116 PHE G C 1
ATOM 8168 O O . PHE G 1 120 ? 5.499 38.650 11.082 1.00 20.46 116 PHE G O 1
ATOM 8176 N N . GLY G 1 121 ? 5.603 37.586 9.107 1.00 15.65 117 GLY G N 1
ATOM 8177 C CA . GLY G 1 121 ? 5.919 36.274 9.631 1.00 16.01 117 GLY G CA 1
ATOM 8178 C C . GLY G 1 121 ? 4.908 35.248 9.163 1.00 14.13 117 GLY G C 1
ATOM 8179 O O . GLY G 1 121 ? 4.080 35.507 8.282 1.00 14.57 117 GLY G O 1
ATOM 8180 N N . ASP G 1 122 ? 4.985 34.058 9.760 1.00 15.28 118 ASP G N 1
ATOM 8181 C CA . ASP G 1 122 ? 4.000 33.014 9.482 1.00 14.85 118 ASP G CA 1
ATOM 8182 C C . ASP G 1 122 ? 2.612 33.460 9.938 1.00 18.44 118 ASP G C 1
ATOM 8183 O O . ASP G 1 122 ? 2.454 34.104 10.982 1.00 17.11 118 ASP G O 1
ATOM 8188 N N . GLY G 1 123 ? 1.599 33.110 9.162 1.00 14.77 119 GLY G N 1
ATOM 8189 C CA . GLY G 1 123 ? 0.248 33.530 9.449 1.00 12.55 119 GLY G CA 1
ATOM 8190 C C . GLY G 1 123 ? -0.422 34.002 8.183 1.00 12.99 119 GLY G C 1
ATOM 8191 O O . GLY G 1 123 ? -0.025 33.606 7.084 1.00 13.46 119 GLY G O 1
ATOM 8192 N N . ILE G 1 124 ? -1.440 34.848 8.358 1.00 11.10 120 ILE G N 1
ATOM 8193 C CA . ILE G 1 124 ? -2.275 35.311 7.254 1.00 11.75 120 ILE G CA 1
ATOM 8194 C C . ILE G 1 124 ? -2.562 36.795 7.403 1.00 13.35 120 ILE G C 1
ATOM 8195 O O . ILE G 1 124 ? -2.445 37.377 8.489 1.00 13.19 120 ILE G O 1
ATOM 8200 N N . ILE G 1 125 ? -2.984 37.397 6.292 1.00 10.65 121 ILE G N 1
ATOM 8201 C CA . ILE G 1 125 ? -3.658 38.693 6.289 1.00 10.68 121 ILE G CA 1
ATOM 8202 C C . ILE G 1 125 ? -5.152 38.431 6.205 1.00 13.69 121 ILE G C 1
ATOM 8203 O O . ILE G 1 125 ? -5.619 37.739 5.290 1.00 12.37 121 ILE G O 1
ATOM 8208 N N . SER G 1 126 ? -5.903 39.010 7.138 1.00 14.24 122 SER G N 1
ATOM 8209 C CA . SER G 1 126 ? -7.308 38.672 7.335 1.00 14.37 122 SER G CA 1
ATOM 8210 C C . SER G 1 126 ? -8.199 39.171 6.212 1.00 14.21 122 SER G C 1
ATOM 8211 O O . SER G 1 126 ? -8.045 40.292 5.716 1.00 14.88 122 SER G O 1
ATOM 8214 N N . ALA G 1 127 ? -9.161 38.324 5.829 1.00 12.66 123 ALA G N 1
ATOM 8215 C CA . ALA G 1 127 ? -10.285 38.710 4.992 1.00 14.70 123 ALA G CA 1
ATOM 8216 C C . ALA G 1 127 ? -11.540 39.048 5.807 1.00 15.19 123 ALA G C 1
ATOM 8217 O O . ALA G 1 127 ? -12.608 39.277 5.226 1.00 14.74 123 ALA G O 1
ATOM 8219 N N . ILE G 1 128 ? -11.421 39.100 7.138 1.00 12.61 124 ILE G N 1
ATOM 8220 C CA . ILE G 1 128 ? -12.538 39.263 8.068 1.00 13.25 124 ILE G CA 1
ATOM 8221 C C . ILE G 1 128 ? -12.365 40.577 8.826 1.00 12.91 124 ILE G C 1
ATOM 8222 O O . ILE G 1 128 ? -13.242 41.453 8.781 1.00 17.24 124 ILE G O 1
ATOM 8227 N N . ASN G 1 129 ? -11.230 40.723 9.512 1.00 16.70 125 ASN G N 1
ATOM 8228 C CA . ASN G 1 129 ? -10.813 42.020 10.045 1.00 15.08 125 ASN G CA 1
ATOM 8229 C C . ASN G 1 129 ? -10.157 42.752 8.882 1.00 14.04 125 ASN G C 1
ATOM 8230 O O . ASN G 1 129 ? -8.937 42.732 8.699 1.00 15.40 125 ASN G O 1
ATOM 8235 N N . PHE G 1 130 ? -11.000 43.409 8.087 1.00 15.06 126 PHE G N 1
ATOM 8236 C CA . PHE G 1 130 ? -10.642 43.711 6.709 1.00 14.81 126 PHE G CA 1
ATOM 8237 C C . PHE G 1 130 ? -11.545 44.811 6.174 1.00 16.00 126 PHE G C 1
ATOM 8238 O O . PHE G 1 130 ? -12.756 44.777 6.393 1.00 15.31 126 PHE G O 1
ATOM 8246 N N . LYS G 1 131 ? -10.942 45.781 5.487 1.00 13.62 127 LYS G N 1
ATOM 8247 C CA . LYS G 1 131 ? -11.651 46.873 4.838 1.00 16.13 127 LYS G CA 1
ATOM 8248 C C . LYS G 1 131 ? -11.203 46.927 3.388 1.00 17.34 127 LYS G C 1
ATOM 8249 O O . LYS G 1 131 ? -10.027 46.701 3.092 1.00 14.95 127 LYS G O 1
ATOM 8255 N N . LEU G 1 132 ? -12.132 47.253 2.492 1.00 15.29 128 LEU G N 1
ATOM 8256 C CA . LEU G 1 132 ? -11.846 47.371 1.069 1.00 17.55 128 LEU G CA 1
ATOM 8257 C C . LEU G 1 132 ? -12.342 48.719 0.569 1.00 14.91 128 LEU G C 1
ATOM 8258 O O . LEU G 1 132 ? -13.434 49.164 0.940 1.00 16.79 128 LEU G O 1
ATOM 8263 N N . ASP G 1 133 ? -11.545 49.356 -0.290 1.00 13.34 129 ASP G N 1
ATOM 8264 C CA . ASP G 1 133 ? -11.860 50.665 -0.839 1.00 17.31 129 ASP G CA 1
ATOM 8265 C C . ASP G 1 133 ? -11.466 50.682 -2.311 1.00 13.62 129 ASP G C 1
ATOM 8266 O O . ASP G 1 133 ? -10.412 50.154 -2.669 1.00 14.35 129 ASP G O 1
ATOM 8271 N N . VAL G 1 134 ? -12.326 51.261 -3.156 1.00 13.46 130 VAL G N 1
ATOM 8272 C CA . VAL G 1 134 ? -12.041 51.472 -4.572 1.00 10.51 130 VAL G CA 1
ATOM 8273 C C . VAL G 1 134 ? -12.016 52.975 -4.814 1.00 14.62 130 VAL G C 1
ATOM 8274 O O . VAL G 1 134 ? -13.022 53.656 -4.588 1.00 15.46 130 VAL G O 1
ATOM 8278 N N . LYS G 1 135 ? -10.883 53.484 -5.297 1.00 14.38 131 LYS G N 1
ATOM 8279 C CA . LYS G 1 135 ? -10.702 54.906 -5.564 1.00 16.59 131 LYS G CA 1
ATOM 8280 C C . LYS G 1 135 ? -10.384 55.123 -7.038 1.00 14.49 131 LYS G C 1
ATOM 8281 O O . LYS G 1 135 ? -9.489 54.471 -7.585 1.00 15.28 131 LYS G O 1
ATOM 8287 N N . LYS G 1 136 ? -11.097 56.054 -7.673 1.00 13.81 132 LYS G N 1
ATOM 8288 C CA . LYS G 1 136 ? -10.779 56.486 -9.028 1.00 13.13 132 LYS G CA 1
ATOM 8289 C C . LYS G 1 136 ? -9.800 57.655 -8.971 1.00 16.14 132 LYS G C 1
ATOM 8290 O O . LYS G 1 136 ? -10.046 58.644 -8.268 1.00 17.24 132 LYS G O 1
ATOM 8296 N N . VAL G 1 137 ? -8.690 57.532 -9.698 1.00 15.96 133 VAL G N 1
ATOM 8297 C CA . VAL G 1 137 ? -7.676 58.578 -9.759 1.00 15.30 133 VAL G CA 1
ATOM 8298 C C . VAL G 1 137 ? -7.286 58.831 -11.203 1.00 16.03 133 VAL G C 1
ATOM 8299 O O . VAL G 1 137 ? -7.557 58.033 -12.101 1.00 15.79 133 VAL G O 1
ATOM 8303 N N . ALA G 1 138 ? -6.609 59.958 -11.411 1.00 16.25 134 ALA G N 1
ATOM 8304 C CA . ALA G 1 138 ? -6.110 60.271 -12.738 1.00 16.32 134 ALA G CA 1
ATOM 8305 C C . ALA G 1 138 ? -4.884 59.429 -13.038 1.00 17.81 134 ALA G C 1
ATOM 8306 O O . ALA G 1 138 ? -4.048 59.190 -12.165 1.00 19.20 134 ALA G O 1
ATOM 8308 N N . ASP G 1 139 ? -4.789 58.952 -14.269 1.00 16.55 135 ASP G N 1
ATOM 8309 C CA . ASP G 1 139 ? -3.548 58.348 -14.718 1.00 19.97 135 ASP G CA 1
ATOM 8310 C C . ASP G 1 139 ? -2.639 59.465 -15.209 1.00 18.75 135 ASP G C 1
ATOM 8311 O O . ASP G 1 139 ? -2.999 60.159 -16.164 1.00 20.37 135 ASP G O 1
ATOM 8316 N N . PRO G 1 140 ? -1.476 59.685 -14.580 1.00 26.42 136 PRO G N 1
ATOM 8317 C CA . PRO G 1 140 ? -0.598 60.787 -15.019 1.00 28.80 136 PRO G CA 1
ATOM 8318 C C . PRO G 1 140 ? -0.234 60.700 -16.486 1.00 30.90 136 PRO G C 1
ATOM 8319 O O . PRO G 1 140 ? 0.060 61.726 -17.114 1.00 29.21 136 PRO G O 1
ATOM 8323 N N . GLU G 1 141 ? -0.252 59.492 -17.048 1.00 33.96 137 GLU G N 1
ATOM 8324 C CA . GLU G 1 141 ? 0.018 59.255 -18.457 1.00 29.12 137 GLU G CA 1
ATOM 8325 C C . GLU G 1 141 ? -1.192 59.510 -19.338 1.00 24.74 137 GLU G C 1
ATOM 8326 O O . GLU G 1 141 ? -1.061 59.492 -20.567 1.00 35.66 137 GLU G O 1
ATOM 8332 N N . GLY G 1 142 ? -2.355 59.755 -18.744 1.00 26.81 138 GLY G N 1
ATOM 8333 C CA . GLY G 1 142 ? -3.578 59.943 -19.492 1.00 22.89 138 GLY G CA 1
ATOM 8334 C C . GLY G 1 142 ? -4.598 58.875 -19.149 1.00 23.12 138 GLY G C 1
ATOM 8335 O O . GLY G 1 142 ? -4.233 57.705 -18.984 1.00 26.06 138 GLY G O 1
ATOM 8336 N N . GLY G 1 143 ? -5.865 59.266 -19.030 1.00 19.89 139 GLY G N 1
ATOM 8337 C CA . GLY G 1 143 ? -6.908 58.330 -18.642 1.00 25.61 139 GLY G CA 1
ATOM 8338 C C . GLY G 1 143 ? -7.082 58.205 -17.139 1.00 20.49 139 GLY G C 1
ATOM 8339 O O . GLY G 1 143 ? -6.743 59.129 -16.393 1.00 17.74 139 GLY G O 1
ATOM 8340 N N . GLU G 1 144 ? -7.602 57.061 -16.677 1.00 17.00 140 GLU G N 1
ATOM 8341 C CA . GLU G 1 144 ? -7.988 56.890 -15.286 1.00 14.51 140 GLU G CA 1
ATOM 8342 C C . GLU G 1 144 ? -7.444 55.569 -14.773 1.00 15.49 140 GLU G C 1
ATOM 8343 O O . GLU G 1 144 ? -7.238 54.633 -15.549 1.00 14.56 140 GLU G O 1
ATOM 8349 N N . ARG G 1 145 ? -7.235 55.498 -13.456 1.00 13.18 141 ARG G N 1
ATOM 8350 C CA . ARG G 1 145 ? -6.835 54.266 -12.795 1.00 13.04 141 ARG G CA 1
ATOM 8351 C C . ARG G 1 145 ? -7.726 54.014 -11.585 1.00 12.78 141 ARG G C 1
ATOM 8352 O O . ARG G 1 145 ? -8.322 54.932 -11.008 1.00 13.15 141 ARG G O 1
ATOM 8360 N N . ALA G 1 146 ? -7.799 52.747 -11.189 1.00 10.90 142 ALA G N 1
ATOM 8361 C CA . ALA G 1 146 ? -8.418 52.353 -9.935 1.00 12.35 142 ALA G CA 1
ATOM 8362 C C . ALA G 1 146 ? -7.318 52.000 -8.954 1.00 12.13 142 ALA G C 1
ATOM 8363 O O . ALA G 1 146 ? -6.454 51.172 -9.267 1.00 12.76 142 ALA G O 1
ATOM 8365 N N . VAL G 1 147 ? -7.351 52.627 -7.782 1.00 13.10 143 VAL G N 1
ATOM 8366 C CA . VAL G 1 147 ? -6.506 52.250 -6.660 1.00 13.70 143 VAL G CA 1
ATOM 8367 C C . VAL G 1 147 ? -7.410 51.499 -5.697 1.00 13.24 143 VAL G C 1
ATOM 8368 O O . VAL G 1 147 ? -8.326 52.080 -5.108 1.00 15.07 143 VAL G O 1
ATOM 8372 N N . ILE G 1 148 ? -7.207 50.194 -5.604 1.00 14.26 144 ILE G N 1
ATOM 8373 C CA . ILE G 1 148 ? -8.013 49.336 -4.755 1.00 14.01 144 ILE G CA 1
ATOM 8374 C C . ILE G 1 148 ? -7.166 48.950 -3.551 1.00 11.40 144 ILE G C 1
ATOM 8375 O O . ILE G 1 148 ? -6.077 48.382 -3.698 1.00 13.82 144 ILE G O 1
ATOM 8380 N N . THR G 1 149 ? -7.643 49.312 -2.364 1.00 12.10 145 THR G N 1
ATOM 8381 C CA . THR G 1 149 ? -6.903 49.098 -1.124 1.00 13.14 145 THR G CA 1
ATOM 8382 C C . THR G 1 149 ? -7.510 47.930 -0.361 1.00 15.33 145 THR G C 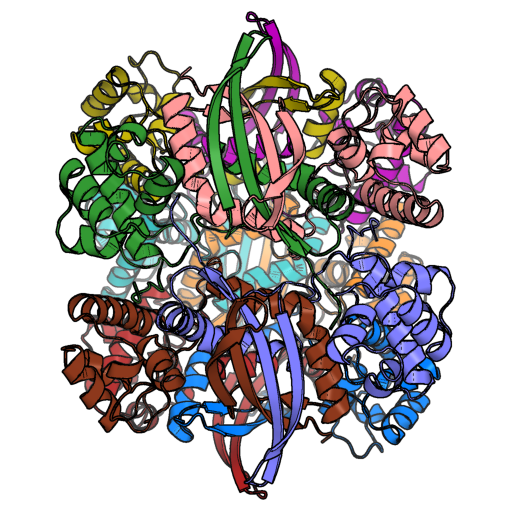1
ATOM 8383 O O . THR G 1 149 ? -8.703 47.952 -0.029 1.00 14.81 145 THR G O 1
ATOM 8387 N N . LEU G 1 150 ? -6.682 46.918 -0.096 1.00 13.07 146 LEU G N 1
ATOM 8388 C CA . LEU G 1 150 ? -7.024 45.762 0.728 1.00 14.30 146 LEU G CA 1
ATOM 8389 C C . LEU G 1 150 ? -6.308 45.951 2.060 1.00 14.04 146 LEU G C 1
ATOM 8390 O O . LEU G 1 150 ? -5.077 45.954 2.108 1.00 18.57 146 LEU G O 1
ATOM 8395 N N . ASP G 1 151 ? -7.067 46.119 3.131 1.00 12.47 147 ASP G N 1
ATOM 8396 C CA . ASP G 1 151 ? -6.520 46.516 4.429 1.00 13.93 147 ASP G CA 1
ATOM 8397 C C . ASP G 1 151 ? -6.933 45.466 5.457 1.00 12.36 147 ASP G C 1
ATOM 8398 O O . ASP G 1 151 ? -8.037 45.534 6.003 1.00 13.80 147 ASP G O 1
ATOM 8403 N N . GLY G 1 152 ? -6.051 44.510 5.728 1.00 12.02 148 GLY G N 1
ATOM 8404 C CA . GLY G 1 152 ? -6.376 43.369 6.573 1.00 12.20 148 GLY G CA 1
ATOM 8405 C C . GLY G 1 152 ? -5.441 43.243 7.761 1.00 13.29 148 GLY G C 1
ATOM 8406 O O . GLY G 1 152 ? -4.250 43.513 7.650 1.00 14.64 148 GLY G O 1
ATOM 8407 N N . LYS G 1 153 ? -5.986 42.794 8.884 1.00 13.96 149 LYS G N 1
ATOM 8408 C CA . LYS G 1 153 ? -5.166 42.535 10.063 1.00 15.25 149 LYS G CA 1
ATOM 8409 C C . LYS G 1 153 ? -4.227 41.349 9.843 1.00 13.37 149 LYS G C 1
ATOM 8410 O O . LYS G 1 153 ? -4.622 40.329 9.274 1.00 14.65 149 LYS G O 1
ATOM 8416 N N . TYR G 1 154 ? -2.972 41.477 10.291 1.00 13.44 150 TYR G N 1
ATOM 8417 C CA . TYR G 1 154 ? -2.076 40.324 10.307 1.00 13.52 150 TYR G CA 1
ATOM 8418 C C . TYR G 1 154 ? -2.429 39.442 11.500 1.00 15.46 150 TYR G C 1
ATOM 8419 O O . TYR G 1 154 ? -2.444 39.911 12.651 1.00 17.12 150 TYR G O 1
ATOM 8428 N N . LEU G 1 155 ? -2.733 38.165 11.238 1.00 12.60 151 LEU G N 1
ATOM 8429 C CA . LEU G 1 155 ? -2.880 37.207 12.326 1.00 14.80 151 LEU G CA 1
ATOM 8430 C C . LEU G 1 155 ? -1.753 36.194 12.266 1.00 15.65 151 LEU G C 1
ATOM 8431 O O . LEU G 1 155 ? -1.638 35.444 11.279 1.00 14.11 151 LEU G O 1
ATOM 8436 N N . PRO G 1 156 ? -0.896 36.148 13.283 1.00 14.64 152 PRO G N 1
ATOM 8437 C CA . PRO G 1 156 ? 0.254 35.241 13.250 1.00 14.11 152 PRO G CA 1
ATOM 8438 C C . PRO G 1 156 ? -0.123 33.792 13.518 1.00 14.78 152 PRO G C 1
ATOM 8439 O O . PRO G 1 156 ? -1.129 33.483 14.162 1.00 15.51 152 PRO G O 1
ATOM 8443 N N . THR G 1 157 ? 0.720 32.910 12.987 1.00 15.98 153 THR G N 1
ATOM 8444 C CA . THR G 1 157 ? 0.699 31.475 13.240 1.00 17.72 153 THR G CA 1
ATOM 8445 C C . THR G 1 157 ? 1.908 31.154 14.108 1.00 22.61 153 THR G C 1
ATOM 8446 O O . THR G 1 157 ? 3.050 31.307 13.655 1.00 21.48 153 THR G O 1
ATOM 8450 N N . LYS G 1 158 ? 1.659 30.709 15.342 1.00 20.46 154 LYS G N 1
ATOM 8451 C CA . LYS G 1 158 ? 2.691 30.439 16.338 1.00 25.97 154 LYS G CA 1
ATOM 8452 C C . LYS G 1 158 ? 2.519 29.047 16.927 1.00 22.31 154 LYS G C 1
ATOM 8453 O O . LYS G 1 158 ? 1.399 28.530 17.000 1.00 24.23 154 LYS G O 1
ATOM 8459 N N . PRO G 1 159 ? 3.611 28.425 17.372 1.00 24.18 155 PRO G N 1
ATOM 8460 C CA . PRO G 1 159 ? 3.502 27.082 17.956 1.00 21.59 155 PRO G CA 1
ATOM 8461 C C . PRO G 1 159 ? 2.636 27.060 19.214 1.00 21.51 155 PRO G C 1
ATOM 8462 O O . PRO G 1 159 ? 2.521 28.055 19.933 1.00 23.97 155 PRO G O 1
ATOM 8466 N N A PHE G 1 160 ? 2.027 25.899 19.477 0.53 19.62 156 PHE G N 1
ATOM 8467 N N B PHE G 1 160 ? 2.005 25.911 19.455 0.47 19.63 156 PHE G N 1
ATOM 8468 C CA A PHE G 1 160 ? 1.321 25.653 20.739 0.53 19.55 156 PHE G CA 1
ATOM 8469 C CA B PHE G 1 160 ? 1.297 25.658 20.706 0.47 19.52 156 PHE G CA 1
ATOM 8470 C C A PHE G 1 160 ? 1.659 24.265 21.328 0.53 18.12 156 PHE G C 1
ATOM 8471 C C B PHE G 1 160 ? 1.662 24.270 21.250 0.47 18.14 156 PHE G C 1
ATOM 8472 O O A PHE G 1 160 ? 1.308 23.956 22.475 0.53 11.34 156 PHE G O 1
ATOM 8473 O O B PHE G 1 160 ? 2.374 23.513 20.596 0.47 10.59 156 PHE G O 1
ATOM 8488 N N . MET H 1 5 ? 11.465 33.799 11.517 1.00 24.60 1 MET H N 1
ATOM 8489 C CA . MET H 1 5 ? 11.562 33.047 10.271 1.00 28.82 1 MET H CA 1
ATOM 8490 C C . MET H 1 5 ? 10.865 33.817 9.141 1.00 28.84 1 MET H C 1
ATOM 8491 O O . MET H 1 5 ? 9.681 34.158 9.248 1.00 28.59 1 MET H O 1
ATOM 8496 N N . ILE H 1 6 ? 11.601 34.110 8.068 1.00 23.68 2 ILE H N 1
ATOM 8497 C CA . ILE H 1 6 ? 11.051 34.822 6.920 1.00 24.37 2 ILE H CA 1
ATOM 8498 C C . ILE H 1 6 ? 11.084 33.995 5.644 1.00 21.97 2 ILE H C 1
ATOM 8499 O O . ILE H 1 6 ? 10.630 34.481 4.600 1.00 25.91 2 ILE H O 1
ATOM 8504 N N . GLN H 1 7 ? 11.613 32.766 5.684 1.00 20.31 3 GLN H N 1
ATOM 8505 C CA . GLN H 1 7 ? 11.687 31.911 4.503 1.00 18.40 3 GLN H CA 1
ATOM 8506 C C . GLN H 1 7 ? 10.423 31.077 4.368 1.00 19.05 3 GLN H C 1
ATOM 8507 O O . GLN H 1 7 ? 9.932 30.514 5.349 1.00 19.68 3 GLN H O 1
ATOM 8513 N N . SER H 1 8 ? 9.908 30.981 3.141 1.00 17.37 4 SER H N 1
ATOM 8514 C CA . SER H 1 8 ? 8.682 30.227 2.915 1.00 17.97 4 SER H CA 1
ATOM 8515 C C . SER H 1 8 ? 8.772 29.431 1.617 1.00 15.66 4 SER H C 1
ATOM 8516 O O . SER H 1 8 ? 9.582 29.723 0.731 1.00 18.72 4 SER H O 1
ATOM 8519 N N . GLN H 1 9 ? 7.912 28.416 1.527 1.00 15.69 5 GLN H N 1
ATOM 8520 C CA . GLN H 1 9 ? 7.797 27.477 0.417 1.00 15.11 5 GLN H CA 1
ATOM 8521 C C . GLN H 1 9 ? 6.619 27.835 -0.487 1.00 15.82 5 GLN H C 1
ATOM 8522 O O . GLN H 1 9 ? 5.665 28.484 -0.057 1.00 18.38 5 GLN H O 1
ATOM 8528 N N . ILE H 1 10 ? 6.685 27.388 -1.750 1.00 14.48 6 ILE H N 1
ATOM 8529 C CA . ILE H 1 10 ? 5.563 27.596 -2.678 1.00 15.68 6 ILE H CA 1
ATOM 8530 C C . ILE H 1 10 ? 5.129 26.294 -3.336 1.00 19.02 6 ILE H C 1
ATOM 8531 O O . ILE H 1 10 ? 4.089 26.255 -4.008 1.00 21.64 6 ILE H O 1
ATOM 8536 N N . ASN H 1 11 ? 5.909 25.230 -3.167 1.00 19.03 7 ASN H N 1
ATOM 8537 C CA . ASN H 1 11 ? 5.613 23.921 -3.747 1.00 21.23 7 ASN H CA 1
ATOM 8538 C C . ASN H 1 11 ? 5.517 22.886 -2.631 1.00 18.91 7 ASN H C 1
ATOM 8539 O O . ASN H 1 11 ? 6.542 22.449 -2.090 1.00 18.35 7 ASN H O 1
ATOM 8544 N N . ARG H 1 12 ? 4.290 22.448 -2.321 1.00 14.80 8 ARG H N 1
ATOM 8545 C CA . ARG H 1 12 ? 4.090 21.562 -1.176 1.00 14.29 8 ARG H CA 1
ATOM 8546 C C . ARG H 1 12 ? 4.806 20.219 -1.326 1.00 17.29 8 ARG H C 1
ATOM 8547 O O . ARG H 1 12 ? 5.059 19.547 -0.319 1.00 15.32 8 ARG H O 1
ATOM 8555 N N . ASN H 1 13 ? 5.150 19.812 -2.554 1.00 15.23 9 ASN H N 1
ATOM 8556 C CA . ASN H 1 13 ? 5.739 18.494 -2.770 1.00 16.81 9 ASN H CA 1
ATOM 8557 C C . ASN H 1 13 ? 7.080 18.331 -2.068 1.00 15.45 9 ASN H C 1
ATOM 8558 O O . ASN H 1 13 ? 7.454 17.210 -1.706 1.00 16.80 9 ASN H O 1
ATOM 8563 N N . ILE H 1 14 ? 7.818 19.423 -1.877 1.00 18.49 10 ILE H N 1
ATOM 8564 C CA . ILE H 1 14 ? 9.122 19.325 -1.226 1.00 18.56 10 ILE H CA 1
ATOM 8565 C C . ILE H 1 14 ? 8.968 18.902 0.232 1.00 15.18 10 ILE H C 1
ATOM 8566 O O . ILE H 1 14 ? 9.620 17.959 0.697 1.00 17.06 10 ILE H O 1
ATOM 8571 N N . ARG H 1 15 ? 8.091 19.580 0.979 1.00 15.52 11 ARG H N 1
ATOM 8572 C CA . ARG H 1 15 ? 7.876 19.173 2.365 1.00 13.92 11 ARG H CA 1
ATOM 8573 C C . ARG H 1 15 ? 7.089 17.871 2.461 1.00 16.64 11 ARG H C 1
ATOM 8574 O O . ARG H 1 15 ? 7.246 17.134 3.435 1.00 14.66 11 ARG H O 1
ATOM 8582 N N . LEU H 1 16 ? 6.241 17.558 1.474 1.00 14.18 12 LEU H N 1
ATOM 8583 C CA . LEU H 1 16 ? 5.520 16.295 1.555 1.00 15.05 12 LEU H CA 1
ATOM 8584 C C . LEU H 1 16 ? 6.440 15.114 1.260 1.00 15.63 12 LEU H C 1
ATOM 8585 O O . LEU H 1 16 ? 6.277 14.042 1.849 1.00 15.09 12 LEU H O 1
ATOM 8590 N N . ASP H 1 17 ? 7.408 15.287 0.358 1.00 17.07 13 ASP H N 1
ATOM 8591 C CA . ASP H 1 17 ? 8.409 14.243 0.147 1.00 19.26 13 ASP H CA 1
ATOM 8592 C C . ASP H 1 17 ? 9.247 14.027 1.408 1.00 20.55 13 ASP H C 1
ATOM 8593 O O . ASP H 1 17 ? 9.555 12.884 1.779 1.00 20.87 13 ASP H O 1
ATOM 8598 N N . LEU H 1 18 ? 9.626 15.120 2.076 1.00 17.55 14 LEU H N 1
ATOM 8599 C CA . LEU H 1 18 ? 10.318 15.006 3.356 1.00 19.04 14 LEU H CA 1
ATOM 8600 C C . LEU H 1 18 ? 9.463 14.263 4.375 1.00 20.79 14 LEU H C 1
ATOM 8601 O O . LEU H 1 18 ? 9.967 13.417 5.122 1.00 18.56 14 LEU H O 1
ATOM 8606 N N . ALA H 1 19 ? 8.160 14.551 4.411 1.00 14.75 15 ALA H N 1
ATOM 8607 C CA . ALA H 1 19 ? 7.281 13.831 5.327 1.00 14.00 15 ALA H CA 1
ATOM 8608 C C . ALA H 1 19 ? 7.350 12.326 5.101 1.00 14.67 15 ALA H C 1
ATOM 8609 O O . ALA H 1 19 ? 7.403 11.552 6.065 1.00 18.45 15 ALA H O 1
ATOM 8611 N N . ASP H 1 20 ? 7.332 11.892 3.837 1.00 15.79 16 ASP H N 1
ATOM 8612 C CA . ASP H 1 20 ? 7.394 10.463 3.542 1.00 17.72 16 ASP H CA 1
ATOM 8613 C C . ASP H 1 20 ? 8.679 9.852 4.088 1.00 20.27 16 ASP H C 1
ATOM 8614 O O . ASP H 1 20 ? 8.666 8.752 4.655 1.00 17.87 16 ASP H O 1
ATOM 8619 N N . ALA H 1 21 ? 9.800 10.559 3.924 1.00 18.99 17 ALA H N 1
ATOM 8620 C CA . ALA H 1 21 ? 11.067 10.067 4.459 1.00 20.61 17 ALA H CA 1
ATOM 8621 C C . ALA H 1 21 ? 11.042 10.019 5.984 1.00 21.55 17 ALA H C 1
ATOM 8622 O O . ALA H 1 21 ? 11.528 9.057 6.591 1.00 20.06 17 ALA H O 1
ATOM 8624 N N . ILE H 1 22 ? 10.474 11.048 6.619 1.00 18.34 18 ILE H N 1
ATOM 8625 C CA . ILE H 1 22 ? 10.353 11.071 8.073 1.00 16.89 18 ILE H CA 1
ATOM 8626 C C . ILE H 1 22 ? 9.545 9.873 8.561 1.00 18.52 18 ILE H C 1
ATOM 8627 O O . ILE H 1 22 ? 9.892 9.229 9.562 1.00 19.89 18 ILE H O 1
ATOM 8632 N N . LEU H 1 23 ? 8.455 9.544 7.857 1.00 17.58 19 LEU H N 1
ATOM 8633 C CA . LEU H 1 23 ? 7.602 8.444 8.284 1.00 15.82 19 LEU H CA 1
ATOM 8634 C C . LEU H 1 23 ? 8.321 7.107 8.174 1.00 15.64 19 LEU H C 1
ATOM 8635 O O . LEU H 1 23 ? 8.092 6.213 8.994 1.00 18.93 19 LEU H O 1
ATOM 8640 N N . LEU H 1 24 ? 9.164 6.947 7.157 1.00 18.32 20 LEU H N 1
ATOM 8641 C CA . LEU H 1 24 ? 9.939 5.718 7.042 1.00 18.21 20 LEU H CA 1
ATOM 8642 C C . LEU H 1 24 ? 10.929 5.597 8.192 1.00 20.99 20 LEU H C 1
ATOM 8643 O O . LEU H 1 24 ? 11.021 4.543 8.833 1.00 21.77 20 LEU H O 1
ATOM 8648 N N . SER H 1 25 ? 11.679 6.670 8.465 1.00 21.02 21 SER H N 1
ATOM 8649 C CA . SER H 1 25 ? 12.630 6.642 9.573 1.00 18.91 21 SER H CA 1
ATOM 8650 C C . SER H 1 25 ? 11.927 6.387 10.900 1.00 25.73 21 SER H C 1
ATOM 8651 O O . SER H 1 25 ? 12.404 5.601 11.724 1.00 20.36 21 SER H O 1
ATOM 8654 N N . LYS H 1 26 ? 10.787 7.046 11.118 1.00 17.69 22 LYS H N 1
ATOM 8655 C CA . LYS H 1 26 ? 9.973 6.826 12.305 1.00 16.01 22 LYS H CA 1
ATOM 8656 C C . LYS H 1 26 ? 9.556 5.366 12.439 1.00 22.07 22 LYS H C 1
ATOM 8657 O O . LYS H 1 26 ? 9.590 4.800 13.540 1.00 18.36 22 LYS H O 1
ATOM 8663 N N . ALA H 1 27 ? 9.161 4.736 11.330 1.00 19.74 23 ALA H N 1
ATOM 8664 C CA . ALA H 1 27 ? 8.711 3.352 11.402 1.00 17.00 23 ALA H CA 1
ATOM 8665 C C . ALA H 1 27 ? 9.881 2.415 11.686 1.00 19.71 23 ALA H C 1
ATOM 8666 O O . ALA H 1 27 ? 9.745 1.464 12.464 1.00 23.17 23 ALA H O 1
ATOM 8668 N N . LYS H 1 28 ? 11.039 2.687 11.082 1.00 19.57 24 LYS H N 1
ATOM 8669 C CA . LYS H 1 28 ? 12.214 1.848 11.319 1.00 22.49 24 LYS H CA 1
ATOM 8670 C C . LYS H 1 28 ? 12.682 1.945 12.762 1.00 26.49 24 LYS H C 1
ATOM 8671 O O . LYS H 1 28 ? 13.169 0.957 13.332 1.00 27.85 24 LYS H O 1
ATOM 8677 N N . LYS H 1 29 ? 12.557 3.125 13.364 1.00 21.59 25 LYS H N 1
ATOM 8678 C CA . LYS H 1 29 ? 12.987 3.354 14.736 1.00 20.79 25 LYS H CA 1
ATOM 8679 C C . LYS H 1 29 ? 11.896 3.060 15.753 1.00 21.72 25 LYS H C 1
ATOM 8680 O O . LYS H 1 29 ? 12.132 3.232 16.956 1.00 27.53 25 LYS H O 1
ATOM 8686 N N . ASP H 1 30 ? 10.713 2.628 15.304 1.00 20.04 26 ASP H N 1
ATOM 8687 C CA . ASP H 1 30 ? 9.629 2.253 16.208 1.00 21.99 26 ASP H CA 1
ATOM 8688 C C . ASP H 1 30 ? 9.216 3.417 17.113 1.00 23.85 26 ASP H C 1
ATOM 8689 O O . ASP H 1 30 ? 8.968 3.235 18.305 1.00 32.28 26 ASP H O 1
ATOM 8694 N N . LEU H 1 31 ? 9.139 4.622 16.553 1.00 21.19 27 LEU H N 1
ATOM 8695 C CA . LEU H 1 31 ? 8.829 5.818 17.330 1.00 21.28 27 LEU H CA 1
ATOM 8696 C C . LEU H 1 31 ? 7.362 6.210 17.182 1.00 21.55 27 LEU H C 1
ATOM 8697 O O . LEU H 1 31 ? 6.749 5.977 16.139 1.00 20.76 27 LEU H O 1
ATOM 8702 N N . SER H 1 32 ? 6.807 6.805 18.237 1.00 18.96 28 SER H N 1
ATOM 8703 C CA . SER H 1 32 ? 5.492 7.430 18.183 1.00 16.35 28 SER H CA 1
ATOM 8704 C C . SER H 1 32 ? 5.631 8.935 17.995 1.00 18.39 28 SER H C 1
ATOM 8705 O O . SER H 1 32 ? 6.695 9.522 18.221 1.00 17.15 28 SER H O 1
ATOM 8708 N N . PHE H 1 33 ? 4.534 9.556 17.544 1.00 17.45 29 PHE H N 1
ATOM 8709 C CA . PHE H 1 33 ? 4.510 11.009 17.462 1.00 14.68 29 PHE H CA 1
ATOM 8710 C C . PHE H 1 33 ? 4.595 11.640 18.846 1.00 18.32 29 PHE H C 1
ATOM 8711 O O . PHE H 1 33 ? 5.222 12.691 19.010 1.00 16.93 29 PHE H O 1
ATOM 8719 N N . ALA H 1 34 ? 3.959 11.026 19.848 1.00 16.98 30 ALA H N 1
ATOM 8720 C CA . ALA H 1 34 ? 4.098 11.522 21.217 1.00 21.76 30 ALA H CA 1
ATOM 8721 C C . ALA H 1 34 ? 5.560 11.544 21.652 1.00 24.06 30 ALA H C 1
ATOM 8722 O O . ALA H 1 34 ? 6.030 12.532 22.232 1.00 20.84 30 ALA H O 1
ATOM 8724 N N . GLU H 1 35 ? 6.298 10.458 21.377 1.00 22.10 31 GLU H N 1
ATOM 8725 C CA . GLU H 1 35 ? 7.714 10.397 21.737 1.00 22.42 31 GLU H CA 1
ATOM 8726 C C . GLU H 1 35 ? 8.522 11.467 21.022 1.00 24.47 31 GLU H C 1
ATOM 8727 O O . GLU H 1 35 ? 9.423 12.072 21.614 1.00 22.80 31 GLU H O 1
ATOM 8733 N N . ILE H 1 36 ? 8.246 11.687 19.733 1.00 19.56 32 ILE H N 1
ATOM 8734 C CA . ILE H 1 36 ? 9.012 12.660 18.966 1.00 17.24 32 ILE H CA 1
ATOM 8735 C C . ILE H 1 36 ? 8.784 14.061 19.515 1.00 17.69 32 ILE H C 1
ATOM 8736 O O . ILE H 1 36 ? 9.715 14.870 19.593 1.00 20.26 32 ILE H O 1
ATOM 8741 N N . ALA H 1 37 ? 7.548 14.361 19.931 1.00 16.74 33 ALA H N 1
ATOM 8742 C CA . ALA H 1 37 ? 7.233 15.696 20.431 1.00 18.18 33 ALA H CA 1
ATOM 8743 C C . ALA H 1 37 ? 7.722 15.922 21.855 1.00 19.80 33 ALA H C 1
ATOM 8744 O O . ALA H 1 37 ? 7.901 17.078 22.255 1.00 19.20 33 ALA H O 1
ATOM 8746 N N . ASP H 1 38 ? 7.936 14.848 22.616 1.00 20.63 34 ASP H N 1
ATOM 8747 C CA . ASP H 1 38 ? 8.336 14.980 24.012 1.00 21.80 34 ASP H CA 1
ATOM 8748 C C . ASP H 1 38 ? 9.667 15.719 24.092 1.00 24.10 34 ASP H C 1
ATOM 8749 O O . ASP H 1 38 ? 10.610 15.409 23.360 1.00 21.73 34 ASP H O 1
ATOM 8754 N N . GLY H 1 39 ? 9.738 16.721 24.963 1.00 19.89 35 GLY H N 1
ATOM 8755 C CA . GLY H 1 39 ? 10.933 17.518 25.092 1.00 21.82 35 GLY H CA 1
ATOM 8756 C C . GLY H 1 39 ? 10.974 18.770 24.244 1.00 23.89 35 GLY H C 1
ATOM 8757 O O . GLY H 1 39 ? 11.865 19.604 24.444 1.00 22.85 35 GLY H O 1
ATOM 8758 N N . THR H 1 40 ? 10.053 18.927 23.286 1.00 19.86 36 THR H N 1
ATOM 8759 C CA . THR H 1 40 ? 10.018 20.148 22.484 1.00 17.08 36 THR H CA 1
ATOM 8760 C C . THR H 1 40 ? 9.287 21.297 23.167 1.00 16.94 36 THR H C 1
ATOM 8761 O O . THR H 1 40 ? 9.449 22.447 22.750 1.00 19.32 36 THR H O 1
ATOM 8765 N N . GLY H 1 41 ? 8.450 21.004 24.159 1.00 15.59 37 GLY H N 1
ATOM 8766 C CA . GLY H 1 41 ? 7.573 22.017 24.711 1.00 16.47 37 GLY H CA 1
ATOM 8767 C C . GLY H 1 41 ? 6.391 22.367 23.837 1.00 15.39 37 GLY H C 1
ATOM 8768 O O . GLY H 1 41 ? 5.666 23.318 24.143 1.00 18.35 37 GLY H O 1
ATOM 8769 N N . LEU H 1 42 ? 6.164 21.614 22.760 1.00 15.02 38 LEU H N 1
ATOM 8770 C CA . LEU H 1 42 ? 5.107 21.886 21.793 1.00 15.73 38 LEU H CA 1
ATOM 8771 C C . LEU H 1 42 ? 4.111 20.735 21.785 1.00 14.20 38 LEU H C 1
ATOM 8772 O O . LEU H 1 42 ? 4.472 19.580 22.041 1.00 15.16 38 LEU H O 1
ATOM 8777 N N . ALA H 1 43 ? 2.854 21.048 21.475 1.00 15.53 39 ALA H N 1
ATOM 8778 C CA . ALA H 1 43 ? 1.805 20.039 21.515 1.00 15.25 39 ALA H CA 1
ATOM 8779 C C . ALA H 1 43 ? 2.033 18.984 20.437 1.00 16.21 39 ALA H C 1
ATOM 8780 O O . ALA H 1 43 ? 2.559 19.279 19.359 1.00 13.13 39 ALA H O 1
ATOM 8782 N N . GLU H 1 44 ? 1.636 17.738 20.742 1.00 14.00 40 GLU H N 1
ATOM 8783 C CA . GLU H 1 44 ? 1.816 16.655 19.775 1.00 13.61 40 GLU H CA 1
ATOM 8784 C C . GLU H 1 44 ? 1.146 16.975 18.441 1.00 15.59 40 GLU H C 1
ATOM 8785 O O . GLU H 1 44 ? 1.693 16.655 17.382 1.00 14.08 40 GLU H O 1
ATOM 8791 N N . ALA H 1 45 ? -0.012 17.637 18.465 1.00 12.89 41 ALA H N 1
ATOM 8792 C CA . ALA H 1 45 ? -0.669 17.948 17.188 1.00 11.77 41 ALA H CA 1
ATOM 8793 C C . ALA H 1 45 ? 0.138 18.953 16.372 1.00 14.06 41 ALA H C 1
ATOM 8794 O O . ALA H 1 45 ? 0.142 18.895 15.135 1.00 13.10 41 ALA H O 1
ATOM 8796 N N . PHE H 1 46 ? 0.793 19.906 17.036 1.00 12.52 42 PHE H N 1
ATOM 8797 C CA . PHE H 1 46 ? 1.572 20.901 16.311 1.00 11.41 42 PHE H CA 1
ATOM 8798 C C . PHE H 1 46 ? 2.834 20.280 15.729 1.00 13.21 42 PHE H C 1
ATOM 8799 O O . PHE H 1 46 ? 3.162 20.498 14.556 1.00 13.01 42 PHE H O 1
ATOM 8807 N N . VAL H 1 47 ? 3.560 19.499 16.534 1.00 12.79 43 VAL H N 1
ATOM 8808 C CA . VAL H 1 47 ? 4.786 18.893 16.025 1.00 12.78 43 VAL H CA 1
ATOM 8809 C C . VAL H 1 47 ? 4.470 17.902 14.917 1.00 11.42 43 VAL H C 1
ATOM 8810 O O . VAL H 1 47 ? 5.173 17.845 13.904 1.00 11.73 43 VAL H O 1
ATOM 8814 N N . THR H 1 48 ? 3.415 17.108 15.096 1.00 10.85 44 THR H N 1
ATOM 8815 C CA . THR H 1 48 ? 3.045 16.152 14.060 1.00 9.99 44 THR H CA 1
ATOM 8816 C C . THR H 1 48 ? 2.706 16.881 12.764 1.00 11.04 44 THR H C 1
ATOM 8817 O O . THR H 1 48 ? 3.199 16.505 11.693 1.00 11.03 44 THR H O 1
ATOM 8821 N N . ALA H 1 49 ? 1.947 17.979 12.859 1.00 11.49 45 ALA H N 1
ATOM 8822 C CA . ALA H 1 49 ? 1.617 18.746 11.659 1.00 10.72 45 ALA H CA 1
ATOM 8823 C C . ALA H 1 49 ? 2.874 19.251 10.960 1.00 10.92 45 ALA H C 1
ATOM 8824 O O . ALA H 1 49 ? 2.961 19.226 9.724 1.00 12.47 45 ALA H O 1
ATOM 8826 N N . ALA H 1 50 ? 3.860 19.717 11.731 1.00 11.27 46 ALA H N 1
ATOM 8827 C CA . ALA H 1 50 ? 5.106 20.182 11.138 1.00 13.23 46 ALA H CA 1
ATOM 8828 C C . ALA H 1 50 ? 5.810 19.060 10.392 1.00 12.60 46 ALA H C 1
ATOM 8829 O O . ALA H 1 50 ? 6.256 19.246 9.253 1.00 13.15 46 ALA H O 1
ATOM 8831 N N . LEU H 1 51 ? 5.953 17.894 11.029 1.00 12.96 47 LEU H N 1
ATOM 8832 C CA . LEU H 1 51 ? 6.564 16.759 10.342 1.00 12.06 47 LEU H CA 1
ATOM 8833 C C . LEU H 1 51 ? 5.849 16.466 9.025 1.00 12.79 47 LEU H C 1
ATOM 8834 O O . LEU H 1 51 ? 6.490 16.143 8.019 1.00 13.67 47 LEU H O 1
ATOM 8839 N N . LEU H 1 52 ? 4.520 16.583 9.018 1.00 10.79 48 LEU H N 1
ATOM 8840 C CA . LEU H 1 52 ? 3.704 16.275 7.852 1.00 9.97 48 LEU H CA 1
ATOM 8841 C C . LEU H 1 52 ? 3.575 17.455 6.893 1.00 11.92 48 LEU H C 1
ATOM 8842 O O . LEU H 1 52 ? 2.733 17.421 5.975 1.00 12.46 48 LEU H O 1
ATOM 8847 N N . GLY H 1 53 ? 4.388 18.492 7.064 1.00 10.61 49 GLY H N 1
ATOM 8848 C CA . GLY H 1 53 ? 4.469 19.569 6.099 1.00 12.17 49 GLY H CA 1
ATOM 8849 C C . GLY H 1 53 ? 3.524 20.736 6.305 1.00 12.24 49 GLY H C 1
ATOM 8850 O O . GLY H 1 53 ? 3.433 21.591 5.416 1.00 12.45 49 GLY H O 1
ATOM 8851 N N . GLN H 1 54 ? 2.839 20.821 7.451 1.00 11.69 50 GLN H N 1
ATOM 8852 C CA . GLN H 1 54 ? 1.752 21.773 7.615 1.00 10.23 50 GLN H CA 1
ATOM 8853 C C . GLN H 1 54 ? 2.008 22.843 8.660 1.00 11.24 50 GLN H C 1
ATOM 8854 O O . GLN H 1 54 ? 1.137 23.696 8.867 1.00 11.57 50 GLN H O 1
ATOM 8860 N N . GLN H 1 55 ? 3.166 22.818 9.329 1.00 13.07 51 GLN H N 1
ATOM 8861 C CA . GLN H 1 55 ? 3.589 23.876 10.240 1.00 10.10 51 GLN H CA 1
ATOM 8862 C C . GLN H 1 55 ? 5.095 24.024 10.123 1.00 11.44 51 GLN H C 1
ATOM 8863 O O . GLN H 1 55 ? 5.778 23.196 9.513 1.00 14.27 51 GLN H O 1
ATOM 8869 N N . ALA H 1 56 ? 5.619 25.087 10.734 1.00 12.66 52 ALA H N 1
ATOM 8870 C CA . ALA H 1 56 ? 7.058 25.332 10.781 1.00 15.05 52 ALA H CA 1
ATOM 8871 C C . ALA H 1 56 ? 7.552 25.093 12.203 1.00 13.22 52 ALA H C 1
ATOM 8872 O O . ALA H 1 56 ? 6.926 25.551 13.162 1.00 15.23 52 ALA H O 1
ATOM 8874 N N . LEU H 1 57 ? 8.660 24.351 12.334 1.00 16.07 53 LEU H N 1
ATOM 8875 C CA . LEU H 1 57 ? 9.181 24.204 13.695 1.00 17.01 53 LEU H CA 1
ATOM 8876 C C . LEU H 1 57 ? 10.184 25.309 14.008 1.00 16.46 53 LEU H C 1
ATOM 8877 O O . LEU H 1 57 ? 10.992 25.675 13.148 1.00 17.98 53 LEU H O 1
ATOM 8882 N N . PRO H 1 58 ? 10.177 25.816 15.243 1.00 15.54 54 PRO H N 1
ATOM 8883 C CA . PRO H 1 58 ? 11.302 26.638 15.699 1.00 20.68 54 PRO H CA 1
ATOM 8884 C C . PRO H 1 58 ? 12.594 25.837 15.600 1.00 19.01 54 PRO H C 1
ATOM 8885 O O . PRO H 1 58 ? 12.591 24.604 15.596 1.00 21.45 54 PRO H O 1
ATOM 8889 N N . ALA H 1 59 ? 13.714 26.560 15.530 1.00 22.41 55 ALA H N 1
ATOM 8890 C CA . ALA H 1 59 ? 14.998 25.912 15.270 1.00 22.65 55 ALA H CA 1
ATOM 8891 C C . ALA H 1 59 ? 15.335 24.871 16.333 1.00 19.98 55 ALA H C 1
ATOM 8892 O O . ALA H 1 59 ? 15.814 23.779 16.004 1.00 21.31 55 ALA H O 1
ATOM 8894 N N . ASP H 1 60 ? 15.099 25.192 17.610 1.00 22.98 56 ASP H N 1
ATOM 8895 C CA . ASP H 1 60 ? 15.448 24.270 18.689 1.00 25.82 56 ASP H CA 1
ATOM 8896 C C . ASP H 1 60 ? 14.668 22.966 18.573 1.00 27.76 56 ASP H C 1
ATOM 8897 O O . ASP H 1 60 ? 15.224 21.874 18.756 1.00 22.13 56 ASP H O 1
ATOM 8902 N N . ALA H 1 61 ? 13.371 23.063 18.268 1.00 20.39 57 ALA H N 1
ATOM 8903 C CA . ALA H 1 61 ? 12.555 21.863 18.123 1.00 21.51 57 ALA H CA 1
ATOM 8904 C C . ALA H 1 61 ? 12.938 21.083 16.871 1.00 18.51 57 ALA H C 1
ATOM 8905 O O . ALA H 1 61 ? 12.899 19.848 16.871 1.00 17.68 57 ALA H O 1
ATOM 8907 N N . ALA H 1 62 ? 13.283 21.790 15.790 1.00 19.18 58 ALA H N 1
ATOM 8908 C CA . ALA H 1 62 ? 13.697 21.113 14.563 1.00 17.92 58 ALA H CA 1
ATOM 8909 C C . ALA H 1 62 ? 14.952 20.280 14.792 1.00 22.74 58 ALA H C 1
ATOM 8910 O O . ALA H 1 62 ? 15.040 19.136 14.329 1.00 19.44 58 ALA H O 1
ATOM 8912 N N . ARG H 1 63 ? 15.926 20.831 15.525 1.00 20.66 59 ARG H N 1
ATOM 8913 C CA . ARG H 1 63 ? 17.144 20.080 15.826 1.00 21.83 59 ARG H CA 1
ATOM 8914 C C . ARG H 1 63 ? 16.854 18.869 16.704 1.00 21.34 59 ARG H C 1
ATOM 8915 O O . ARG H 1 63 ? 17.420 17.790 16.485 1.00 25.44 59 ARG H O 1
ATOM 8923 N N . LEU H 1 64 ? 15.968 19.019 17.692 1.00 18.96 60 LEU H N 1
ATOM 8924 C CA . LEU H 1 64 ? 15.640 17.910 18.584 1.00 20.49 60 LEU H CA 1
ATOM 8925 C C . LEU H 1 64 ? 14.948 16.771 17.834 1.00 23.92 60 LEU H C 1
ATOM 8926 O O . LEU H 1 64 ? 15.360 15.608 17.937 1.00 24.63 60 LEU H O 1
ATOM 8931 N N . VAL H 1 65 ? 13.890 17.075 17.074 1.00 24.17 61 VAL H N 1
ATOM 8932 C CA . VAL H 1 65 ? 13.233 16.001 16.333 1.00 20.31 61 VAL H CA 1
ATOM 8933 C C . VAL H 1 65 ? 14.138 15.479 15.220 1.00 18.00 61 VAL H C 1
ATOM 8934 O O . VAL H 1 65 ? 14.088 14.289 14.885 1.00 22.19 61 VAL H O 1
ATOM 8938 N N . GLY H 1 66 ? 15.008 16.330 14.670 1.00 19.38 62 GLY H N 1
ATOM 8939 C CA . GLY H 1 66 ? 15.918 15.876 13.634 1.00 22.68 62 GLY H CA 1
ATOM 8940 C C . GLY H 1 66 ? 16.925 14.864 14.146 1.00 29.00 62 GLY H C 1
ATOM 8941 O O . GLY H 1 66 ? 17.234 13.882 13.464 1.00 27.72 62 GLY H O 1
ATOM 8942 N N . ALA H 1 67 ? 17.451 15.086 15.354 1.00 27.00 63 ALA H N 1
ATOM 8943 C CA . ALA H 1 67 ? 18.354 14.108 15.951 1.00 28.75 63 ALA H CA 1
ATOM 8944 C C . ALA H 1 67 ? 17.634 12.798 16.243 1.00 27.03 63 ALA H C 1
ATOM 8945 O O . ALA H 1 67 ? 18.208 11.717 16.066 1.00 31.98 63 ALA H O 1
ATOM 8947 N N . LYS H 1 68 ? 16.378 12.874 16.691 1.00 23.52 64 LYS H N 1
ATOM 8948 C CA . LYS H 1 68 ? 15.625 11.670 17.026 1.00 25.72 64 LYS H CA 1
ATOM 8949 C C . LYS H 1 68 ? 15.367 10.817 15.793 1.00 27.30 64 LYS H C 1
ATOM 8950 O O . LYS H 1 68 ? 15.360 9.580 15.871 1.00 24.18 64 LYS H O 1
ATOM 8956 N N . LEU H 1 69 ? 15.128 11.459 14.653 1.00 24.08 65 LEU H N 1
ATOM 8957 C CA . LEU H 1 69 ? 14.801 10.774 13.411 1.00 18.21 65 LEU H CA 1
ATOM 8958 C C . LEU H 1 69 ? 15.987 10.651 12.460 1.00 30.65 65 LEU H C 1
ATOM 8959 O O . LEU H 1 69 ? 15.820 10.129 11.349 1.00 25.13 65 LEU H O 1
ATOM 8964 N N . ASP H 1 70 ? 17.171 11.126 12.866 1.00 30.67 66 ASP H N 1
ATOM 8965 C CA . ASP H 1 70 ? 18.403 10.988 12.085 1.00 28.09 66 ASP H CA 1
ATOM 8966 C C . ASP H 1 70 ? 18.301 11.690 10.730 1.00 30.29 66 ASP H C 1
ATOM 8967 O O . ASP H 1 70 ? 18.694 11.153 9.695 1.00 32.49 66 ASP H O 1
ATOM 8972 N N . LEU H 1 71 ? 17.791 12.920 10.748 1.00 25.90 67 LEU H N 1
ATOM 8973 C CA . LEU H 1 71 ? 17.595 13.705 9.536 1.00 30.95 67 LEU H CA 1
ATOM 8974 C C . LEU H 1 71 ? 18.867 14.473 9.192 1.00 31.18 67 LEU H C 1
ATOM 8975 O O . LEU H 1 71 ? 19.620 14.885 10.078 1.00 31.08 67 LEU H O 1
ATOM 8980 N N . ASP H 1 72 ? 19.094 14.679 7.894 1.00 30.71 68 ASP H N 1
ATOM 8981 C CA . ASP H 1 72 ? 20.253 15.443 7.452 1.00 33.44 68 ASP H CA 1
ATOM 8982 C C . ASP H 1 72 ? 20.012 16.943 7.654 1.00 34.38 68 ASP H C 1
ATOM 8983 O O . ASP H 1 72 ? 18.924 17.378 8.048 1.00 27.91 68 ASP H O 1
ATOM 8988 N N . GLU H 1 73 ? 21.043 17.751 7.384 1.00 29.41 69 GLU H N 1
ATOM 8989 C CA . GLU H 1 73 ? 20.957 19.179 7.688 1.00 32.65 69 GLU H CA 1
ATOM 8990 C C . GLU H 1 73 ? 19.972 19.894 6.774 1.00 31.73 69 GLU H C 1
ATOM 8991 O O . GLU H 1 73 ? 19.298 20.840 7.200 1.00 27.42 69 GLU H O 1
ATOM 8997 N N . ASP H 1 74 ? 19.888 19.482 5.510 1.00 29.89 70 ASP H N 1
ATOM 8998 C CA . ASP H 1 74 ? 18.912 20.104 4.626 1.00 32.79 70 ASP H CA 1
ATOM 8999 C C . ASP H 1 74 ? 17.495 19.859 5.131 1.00 27.03 70 ASP H C 1
ATOM 9000 O O . ASP H 1 74 ? 16.651 20.766 5.097 1.00 23.95 70 ASP H O 1
ATOM 9005 N N . SER H 1 75 ? 17.233 18.654 5.649 1.00 25.78 71 SER H N 1
ATOM 9006 C CA . SER H 1 75 ? 15.904 18.328 6.163 1.00 23.33 71 SER H CA 1
ATOM 9007 C C . SER H 1 75 ? 15.572 19.144 7.408 1.00 26.47 71 SER H C 1
ATOM 9008 O O . SER H 1 75 ? 14.439 19.613 7.565 1.00 20.51 71 SER H O 1
ATOM 9011 N N . ILE H 1 76 ? 16.541 19.316 8.313 1.00 20.89 72 ILE H N 1
ATOM 9012 C CA . ILE H 1 76 ? 16.294 20.094 9.526 1.00 21.05 72 ILE H CA 1
ATOM 9013 C C . ILE H 1 76 ? 15.995 21.548 9.173 1.00 22.10 72 ILE H C 1
ATOM 9014 O O . ILE H 1 76 ? 15.137 22.193 9.795 1.00 20.03 72 ILE H O 1
ATOM 9019 N N . LEU H 1 77 ? 16.676 22.084 8.156 1.00 22.21 73 LEU H N 1
ATOM 9020 C CA . LEU H 1 77 ? 16.338 23.418 7.671 1.00 21.79 73 LEU H CA 1
ATOM 9021 C C . LEU H 1 77 ? 14.929 23.454 7.092 1.00 24.04 73 LEU H C 1
ATOM 9022 O O . LEU H 1 77 ? 14.155 24.371 7.384 1.00 20.29 73 LEU H O 1
ATOM 9027 N N . LEU H 1 78 ? 14.583 22.467 6.259 1.00 24.89 74 LEU H N 1
ATOM 9028 C CA . LEU H 1 78 ? 13.277 22.472 5.600 1.00 21.50 74 LEU H CA 1
ATOM 9029 C C . LEU H 1 78 ? 12.136 22.500 6.608 1.00 19.48 74 LEU H C 1
ATOM 9030 O O . LEU H 1 78 ? 11.123 23.176 6.385 1.00 15.96 74 LEU H O 1
ATOM 9035 N N . LEU H 1 79 ? 12.282 21.785 7.728 1.00 18.18 75 LEU H N 1
ATOM 9036 C CA . LEU H 1 79 ? 11.237 21.745 8.753 1.00 15.82 75 LEU H CA 1
ATOM 9037 C C . LEU H 1 79 ? 10.990 23.105 9.391 1.00 17.58 75 LEU H C 1
ATOM 9038 O O . LEU H 1 79 ? 9.926 23.316 9.991 1.00 15.94 75 LEU H O 1
ATOM 9043 N N . GLN H 1 80 ? 11.944 24.025 9.273 1.00 15.49 76 GLN H N 1
ATOM 9044 C CA . GLN H 1 80 ? 11.837 25.364 9.822 1.00 16.81 76 GLN H CA 1
ATOM 9045 C C . GLN H 1 80 ? 11.218 26.350 8.849 1.00 16.63 76 GLN H C 1
ATOM 9046 O O . GLN H 1 80 ? 10.852 27.455 9.268 1.00 18.27 76 GLN H O 1
ATOM 9052 N N . MET H 1 81 ? 11.121 25.997 7.565 1.00 17.31 77 MET H N 1
ATOM 9053 C CA . MET H 1 81 ? 10.537 26.916 6.600 1.00 19.02 77 MET H CA 1
ATOM 9054 C C . MET H 1 81 ? 9.028 26.966 6.745 1.00 13.34 77 MET H C 1
ATOM 9055 O O . MET H 1 81 ? 8.382 25.990 7.133 1.00 15.12 77 MET H O 1
ATOM 9060 N N . ILE H 1 82 ? 8.481 28.130 6.438 1.00 13.24 78 ILE H N 1
ATOM 9061 C CA . ILE H 1 82 ? 7.025 28.293 6.429 1.00 12.69 78 ILE H CA 1
ATOM 9062 C C . ILE H 1 82 ? 6.460 27.528 5.237 1.00 15.03 78 ILE H C 1
ATOM 9063 O O . ILE H 1 82 ? 6.908 27.745 4.095 1.00 16.71 78 ILE H O 1
ATOM 9068 N N . PRO H 1 83 ? 5.515 26.619 5.449 1.00 14.75 79 PRO H N 1
ATOM 9069 C CA . PRO H 1 83 ? 5.076 25.734 4.368 1.00 13.56 79 PRO H CA 1
ATOM 9070 C C . PRO H 1 83 ? 4.032 26.363 3.461 1.00 12.95 79 PRO H C 1
ATOM 9071 O O . PRO H 1 83 ? 3.391 27.361 3.790 1.00 11.99 79 PRO H O 1
ATOM 9075 N N . LEU H 1 84 ? 3.902 25.743 2.286 1.00 14.01 80 LEU H N 1
ATOM 9076 C CA . LEU H 1 84 ? 2.735 25.865 1.414 1.00 13.77 80 LEU H CA 1
ATOM 9077 C C . LEU H 1 84 ? 1.757 24.813 1.918 1.00 11.84 80 LEU H C 1
ATOM 9078 O O . LEU H 1 84 ? 1.910 23.620 1.635 1.00 11.98 80 LEU H O 1
ATOM 9083 N N . ARG H 1 85 ? 0.774 25.248 2.693 1.00 11.22 81 ARG H N 1
ATOM 9084 C CA . ARG H 1 85 ? -0.069 24.318 3.428 1.00 11.80 81 ARG H CA 1
ATOM 9085 C C . ARG H 1 85 ? -1.179 23.743 2.552 1.00 11.23 81 ARG H C 1
ATOM 9086 O O . ARG H 1 85 ? -1.618 24.362 1.579 1.00 11.44 81 ARG H O 1
ATOM 9094 N N . GLY H 1 86 ? -1.645 22.557 2.942 1.00 10.31 82 GLY H N 1
ATOM 9095 C CA . GLY H 1 86 ? -2.688 21.835 2.240 1.00 9.50 82 GLY H CA 1
ATOM 9096 C C . GLY H 1 86 ? -2.316 20.376 2.128 1.00 10.88 82 GLY H C 1
ATOM 9097 O O . GLY H 1 86 ? -1.543 19.977 1.247 1.00 12.96 82 GLY H O 1
ATOM 9098 N N . CYS H 1 87 ? -2.861 19.571 3.028 1.00 10.21 83 CYS H N 1
ATOM 9099 C CA . CYS H 1 87 ? -2.460 18.179 3.118 1.00 11.25 83 CYS H CA 1
ATOM 9100 C C . CYS H 1 87 ? -3.298 17.242 2.261 1.00 13.04 83 CYS H C 1
ATOM 9101 O O . CYS H 1 87 ? -2.893 16.086 2.079 1.00 13.15 83 CYS H O 1
ATOM 9104 N N . ILE H 1 88 ? -4.433 17.690 1.730 1.00 11.20 84 ILE H N 1
ATOM 9105 C CA . ILE H 1 88 ? -5.317 16.806 0.984 1.00 11.88 84 ILE H CA 1
ATOM 9106 C C . ILE H 1 88 ? -4.848 16.757 -0.462 1.00 12.90 84 ILE H C 1
ATOM 9107 O O . ILE H 1 88 ? -4.619 17.800 -1.084 1.00 13.94 84 ILE H O 1
ATOM 9112 N N . ASP H 1 89 ? -4.690 15.535 -0.981 1.00 12.67 85 ASP H N 1
ATOM 9113 C CA . ASP H 1 89 ? -4.211 15.335 -2.343 1.00 14.68 85 ASP H CA 1
ATOM 9114 C C . ASP H 1 89 ? -5.026 16.139 -3.352 1.00 15.21 85 ASP H C 1
ATOM 9115 O O . ASP H 1 89 ? -4.486 16.958 -4.111 1.00 12.85 85 ASP H O 1
ATOM 9120 N N . ASP H 1 90 ? -6.349 15.918 -3.373 1.00 13.52 86 ASP H N 1
ATOM 9121 C CA . ASP H 1 90 ? -7.209 16.543 -4.382 1.00 11.79 86 ASP H CA 1
ATOM 9122 C C . ASP H 1 90 ? -8.560 16.866 -3.748 1.00 10.65 86 ASP H C 1
ATOM 9123 O O . ASP H 1 90 ? -9.569 16.204 -4.035 1.00 10.92 86 ASP H O 1
ATOM 9128 N N . ARG H 1 91 ? -8.521 17.852 -2.840 1.00 12.56 87 ARG H N 1
ATOM 9129 C CA . ARG H 1 91 ? -9.673 18.564 -2.282 1.00 10.88 87 ARG H CA 1
ATOM 9130 C C . ARG H 1 91 ? -10.548 17.733 -1.353 1.00 12.06 87 ARG H C 1
ATOM 9131 O O . ARG H 1 91 ? -10.909 18.210 -0.266 1.00 14.48 87 ARG H O 1
ATOM 9139 N N . ILE H 1 92 ? -10.918 16.517 -1.738 1.00 10.56 88 ILE H N 1
ATOM 9140 C CA . ILE H 1 92 ? -11.756 15.651 -0.915 1.00 11.71 88 ILE H CA 1
ATOM 9141 C C . ILE H 1 92 ? -10.931 14.421 -0.572 1.00 11.10 88 ILE H C 1
ATOM 9142 O O . ILE H 1 92 ? -10.395 13.787 -1.476 1.00 12.00 88 ILE H O 1
ATOM 9147 N N . PRO H 1 93 ? -10.807 14.034 0.701 1.00 10.18 89 PRO H N 1
ATOM 9148 C CA . PRO H 1 93 ? -9.976 12.872 1.020 1.00 10.80 89 PRO H CA 1
ATOM 9149 C C . PRO H 1 93 ? -10.584 11.582 0.504 1.00 10.89 89 PRO H C 1
ATOM 9150 O O . PRO H 1 93 ? -11.802 11.410 0.487 1.00 11.49 89 PRO H O 1
ATOM 9154 N N . THR H 1 94 ? -9.708 10.657 0.095 1.00 10.31 90 THR H N 1
ATOM 9155 C CA . THR H 1 94 ? -10.155 9.298 -0.190 1.00 9.67 90 THR H CA 1
ATOM 9156 C C . THR H 1 94 ? -10.001 8.378 1.008 1.00 9.40 90 THR H C 1
ATOM 9157 O O . THR H 1 94 ? -10.710 7.372 1.100 1.00 10.72 90 THR H O 1
ATOM 9161 N N . ASP H 1 95 ? -9.156 8.728 1.929 1.00 9.99 91 ASP H N 1
ATOM 9162 C CA . ASP H 1 95 ? -8.868 7.801 3.010 1.00 9.14 91 ASP H CA 1
ATOM 9163 C C . ASP H 1 95 ? -10.029 7.798 3.999 1.00 11.06 91 ASP H C 1
ATOM 9164 O O . ASP H 1 95 ? -10.471 8.871 4.415 1.00 10.03 91 ASP H O 1
ATOM 9169 N N . PRO H 1 96 ? -10.542 6.627 4.406 1.00 10.61 92 PRO H N 1
ATOM 9170 C CA . PRO H 1 96 ? -11.714 6.639 5.305 1.00 9.30 92 PRO H CA 1
ATOM 9171 C C . PRO H 1 96 ? -11.490 7.419 6.594 1.00 10.39 92 PRO H C 1
ATOM 9172 O O . PRO H 1 96 ? -12.394 8.146 7.040 1.00 10.55 92 PRO H O 1
ATOM 9176 N N . THR H 1 97 ? -10.307 7.288 7.205 1.00 10.72 93 THR H N 1
ATOM 9177 C CA . THR H 1 97 ? -10.058 7.976 8.468 1.00 10.07 93 THR H CA 1
ATOM 9178 C C . THR H 1 97 ? -10.159 9.487 8.284 1.00 11.95 93 THR H C 1
ATOM 9179 O O . THR H 1 97 ? -10.820 10.180 9.078 1.00 12.41 93 THR H O 1
ATOM 9183 N N . MET H 1 98 ? -9.526 10.028 7.231 1.00 9.90 94 MET H N 1
ATOM 9184 C CA . MET H 1 98 ? -9.725 11.459 7.080 1.00 10.17 94 MET H CA 1
ATOM 9185 C C . MET H 1 98 ? -11.078 11.811 6.501 1.00 10.44 94 MET H C 1
ATOM 9186 O O . MET H 1 98 ? -11.604 12.885 6.820 1.00 10.07 94 MET H O 1
ATOM 9191 N N . TYR H 1 99 ? -11.679 10.929 5.699 1.00 9.47 95 TYR H N 1
ATOM 9192 C CA . TYR H 1 99 ? -12.974 11.259 5.119 1.00 11.51 95 TYR H CA 1
ATOM 9193 C C . TYR H 1 99 ? -14.025 11.527 6.201 1.00 11.69 95 TYR H C 1
ATOM 9194 O O . TYR H 1 99 ? -14.888 12.403 6.026 1.00 10.72 95 TYR H O 1
ATOM 9203 N N . ARG H 1 100 ? -13.975 10.799 7.332 1.00 11.31 96 ARG H N 1
ATOM 9204 C CA . ARG H 1 100 ? -15.018 10.999 8.342 1.00 10.65 96 ARG H CA 1
ATOM 9205 C C . ARG H 1 100 ? -15.062 12.438 8.829 1.00 11.84 96 ARG H C 1
ATOM 9206 O O . ARG H 1 100 ? -16.144 12.950 9.146 1.00 10.67 96 ARG H O 1
ATOM 9214 N N . PHE H 1 101 ? -13.913 13.114 8.870 1.00 11.37 97 PHE H N 1
ATOM 9215 C CA . PHE H 1 101 ? -13.910 14.514 9.287 1.00 13.94 97 PHE H CA 1
ATOM 9216 C C . PHE H 1 101 ? -14.512 15.413 8.209 1.00 13.96 97 PHE H C 1
ATOM 9217 O O . PHE H 1 101 ? -15.185 16.405 8.531 1.00 14.66 97 PHE H O 1
ATOM 9225 N N . TYR H 1 102 ? -14.310 15.072 6.932 1.00 9.55 98 TYR H N 1
ATOM 9226 C CA . TYR H 1 102 ? -15.034 15.753 5.862 1.00 11.94 98 TYR H CA 1
ATOM 9227 C C . TYR H 1 102 ? -16.532 15.494 5.954 1.00 10.69 98 TYR H C 1
ATOM 9228 O O . TYR H 1 102 ? -17.339 16.414 5.743 1.00 12.75 98 TYR H O 1
ATOM 9237 N N . GLU H 1 103 ? -16.930 14.260 6.268 1.00 10.07 99 GLU H N 1
ATOM 9238 C CA . GLU H 1 103 ? -18.357 13.979 6.389 1.00 10.41 99 GLU H CA 1
ATOM 9239 C C . GLU H 1 103 ? -18.998 14.767 7.526 1.00 11.43 99 GLU H C 1
ATOM 9240 O O . GLU H 1 103 ? -20.151 15.202 7.405 1.00 11.35 99 GLU H O 1
ATOM 9246 N N . MET H 1 104 ? -18.284 14.956 8.645 1.00 13.23 100 MET H N 1
ATOM 9247 C CA . MET H 1 104 ? -18.873 15.805 9.679 1.00 11.66 100 MET H CA 1
ATOM 9248 C C . MET H 1 104 ? -19.159 17.206 9.163 1.00 13.12 100 MET H C 1
ATOM 9249 O O . MET H 1 104 ? -20.152 17.822 9.567 1.00 14.67 100 MET H O 1
ATOM 9254 N N . LEU H 1 105 ? -18.348 17.706 8.236 1.00 12.08 101 LEU H N 1
ATOM 9255 C CA . LEU H 1 105 ? -18.658 18.994 7.630 1.00 11.98 101 LEU H CA 1
ATOM 9256 C C . LEU H 1 105 ? -19.870 18.905 6.700 1.00 11.06 101 LEU H C 1
ATOM 9257 O O . LEU H 1 105 ? -20.698 19.829 6.649 1.00 12.23 101 LEU H O 1
ATOM 9262 N N . GLN H 1 106 ? -19.986 17.818 5.927 1.00 11.36 102 GLN H N 1
ATOM 9263 C CA . GLN H 1 106 ? -21.165 17.660 5.072 1.00 10.72 102 GLN H CA 1
ATOM 9264 C C . GLN H 1 106 ? -22.459 17.542 5.880 1.00 10.36 102 GLN H C 1
ATOM 9265 O O . GLN H 1 106 ? -23.528 17.952 5.410 1.00 12.23 102 GLN H O 1
ATOM 9271 N N . VAL H 1 107 ? -22.402 16.996 7.090 1.00 11.02 103 VAL H N 1
ATOM 9272 C CA . VAL H 1 107 ? -23.620 16.829 7.876 1.00 11.29 103 VAL H CA 1
ATOM 9273 C C . VAL H 1 107 ? -23.874 18.036 8.769 1.00 11.44 103 VAL H C 1
ATOM 9274 O O . VAL H 1 107 ? -25.011 18.507 8.882 1.00 12.53 103 VAL H O 1
ATOM 9278 N N . TYR H 1 108 ? -22.829 18.567 9.405 1.00 11.61 104 TYR H N 1
ATOM 9279 C CA . TYR H 1 108 ? -22.980 19.611 10.407 1.00 11.83 104 TYR H CA 1
ATOM 9280 C C . TYR H 1 108 ? -22.439 20.971 9.984 1.00 13.21 104 TYR H C 1
ATOM 9281 O O . TYR H 1 108 ? -22.470 21.902 10.792 1.00 12.79 104 TYR H O 1
ATOM 9290 N N . GLY H 1 109 ? -21.958 21.123 8.746 1.00 10.64 105 GLY H N 1
ATOM 9291 C CA . GLY H 1 109 ? -21.355 22.394 8.349 1.00 11.22 105 GLY H CA 1
ATOM 9292 C C . GLY H 1 109 ? -22.285 23.587 8.503 1.00 11.09 105 GLY H C 1
ATOM 9293 O O . GLY H 1 109 ? -21.893 24.629 9.039 1.00 10.30 105 GLY H O 1
ATOM 9294 N N . THR H 1 110 ? -23.539 23.443 8.072 1.00 10.18 106 THR H N 1
ATOM 9295 C CA . THR H 1 110 ? -24.471 24.561 8.211 1.00 11.66 106 THR H CA 1
ATOM 9296 C C . THR H 1 110 ? -24.923 24.736 9.655 1.00 12.71 106 THR H C 1
ATOM 9297 O O . THR H 1 110 ? -25.270 25.851 10.049 1.00 12.23 106 THR H O 1
ATOM 9301 N N . THR H 1 111 ? -24.911 23.660 10.457 1.00 10.35 107 THR H N 1
ATOM 9302 C CA . THR H 1 111 ? -25.238 23.791 11.871 1.00 13.44 107 THR H CA 1
ATOM 9303 C C . THR H 1 111 ? -24.141 24.542 12.609 1.00 12.29 107 THR H C 1
ATOM 9304 O O . THR H 1 111 ? -24.429 25.361 13.494 1.00 13.53 107 THR H O 1
ATOM 9308 N N . LEU H 1 112 ? -22.876 24.263 12.278 1.00 11.04 108 LEU H N 1
ATOM 9309 C CA . LEU H 1 112 ? -21.761 25.005 12.864 1.00 11.57 108 LEU H CA 1
ATOM 9310 C C . LEU H 1 112 ? -21.859 26.488 12.520 1.00 11.12 108 LEU H C 1
ATOM 9311 O O . LEU H 1 112 ? -21.687 27.350 13.391 1.00 11.00 108 LEU H O 1
ATOM 9316 N N . LYS H 1 113 ? -22.139 26.806 11.250 1.00 12.02 109 LYS H N 1
ATOM 9317 C CA . LYS H 1 113 ? -22.342 28.204 10.873 1.00 10.74 109 LYS H CA 1
ATOM 9318 C C . LYS H 1 113 ? -23.462 28.829 11.698 1.00 12.82 109 LYS H C 1
ATOM 9319 O O . LYS H 1 113 ? -23.276 29.880 12.326 1.00 11.16 109 LYS H O 1
ATOM 9325 N N . ALA H 1 114 ? -24.620 28.165 11.741 1.00 13.46 110 ALA H N 1
ATOM 9326 C CA . ALA H 1 114 ? -25.788 28.692 12.447 1.00 12.30 110 ALA H CA 1
ATOM 9327 C C . ALA H 1 114 ? -25.493 28.944 13.921 1.00 14.70 110 ALA H C 1
ATOM 9328 O O . ALA H 1 114 ? -25.832 30.007 14.457 1.00 12.85 110 ALA H O 1
ATOM 9330 N N . LEU H 1 115 ? -24.909 27.955 14.604 1.00 11.83 111 LEU H N 1
ATOM 9331 C CA . LEU H 1 115 ? -24.627 28.096 16.035 1.00 9.32 111 LEU H CA 1
ATOM 9332 C C . LEU H 1 115 ? -23.520 29.103 16.301 1.00 13.59 111 LEU H C 1
ATOM 9333 O O . LEU H 1 115 ? -23.552 29.797 17.329 1.00 14.87 111 LEU H O 1
ATOM 9338 N N . VAL H 1 116 ? -22.522 29.202 15.422 1.00 11.43 112 VAL H N 1
ATOM 9339 C CA . VAL H 1 116 ? -21.504 30.241 15.610 1.00 12.01 112 VAL H CA 1
ATOM 9340 C C . VAL H 1 116 ? -22.143 31.627 15.549 1.00 14.33 112 VAL H C 1
ATOM 9341 O O . VAL H 1 116 ? -21.894 32.485 16.410 1.00 13.11 112 VAL H O 1
ATOM 9345 N N . HIS H 1 117 ? -22.992 31.866 14.536 1.00 13.14 113 HIS H N 1
ATOM 9346 C CA . HIS H 1 117 ? -23.624 33.174 14.424 1.00 12.41 113 HIS H CA 1
ATOM 9347 C C . HIS H 1 117 ? -24.575 33.437 15.583 1.00 18.49 113 HIS H C 1
ATOM 9348 O O . HIS H 1 117 ? -24.701 34.582 16.021 1.00 17.07 113 HIS H O 1
ATOM 9355 N N . GLU H 1 118 ? -25.230 32.396 16.100 1.00 14.97 114 GLU H N 1
ATOM 9356 C CA . GLU H 1 118 ? -26.128 32.587 17.240 1.00 13.72 114 GLU H CA 1
ATOM 9357 C C . GLU H 1 118 ? -25.357 32.958 18.503 1.00 16.23 114 GLU H C 1
ATOM 9358 O O . GLU H 1 118 ? -25.766 33.858 19.250 1.00 16.55 114 GLU H O 1
ATOM 9364 N N . LYS H 1 119 ? -24.242 32.282 18.759 1.00 13.18 115 LYS H N 1
ATOM 9365 C CA . LYS H 1 119 ? -23.535 32.499 20.014 1.00 14.68 115 LYS H CA 1
ATOM 9366 C C . LYS H 1 119 ? -22.605 33.695 19.960 1.00 17.87 115 LYS H C 1
ATOM 9367 O O . LYS H 1 119 ? -22.430 34.378 20.974 1.00 18.82 115 LYS H O 1
ATOM 9373 N N . PHE H 1 120 ? -22.002 33.967 18.806 1.00 15.64 116 PHE H N 1
ATOM 9374 C CA . PHE H 1 120 ? -20.950 34.969 18.686 1.00 15.99 116 PHE H CA 1
ATOM 9375 C C . PHE H 1 120 ? -21.349 36.177 17.862 1.00 14.97 116 PHE H C 1
ATOM 9376 O O . PHE H 1 120 ? -20.974 37.302 18.207 1.00 19.08 116 PHE H O 1
ATOM 9384 N N . GLY H 1 121 ? -22.079 35.970 16.766 1.00 15.94 117 GLY H N 1
ATOM 9385 C CA . GLY H 1 121 ? -22.420 37.020 15.834 1.00 14.52 117 GLY H CA 1
ATOM 9386 C C . GLY H 1 121 ? -21.857 36.730 14.458 1.00 12.96 117 GLY H C 1
ATOM 9387 O O . GLY H 1 121 ? -21.370 35.634 14.169 1.00 14.29 117 GLY H O 1
ATOM 9388 N N . ASP H 1 122 ? -21.928 37.737 13.599 1.00 14.24 118 ASP H N 1
ATOM 9389 C CA . ASP H 1 122 ? -21.340 37.608 12.274 1.00 14.29 118 ASP H CA 1
ATOM 9390 C C . ASP H 1 122 ? -19.823 37.532 12.391 1.00 16.17 118 ASP H C 1
ATOM 9391 O O . ASP H 1 122 ? -19.201 38.238 13.191 1.00 19.39 118 ASP H O 1
ATOM 9396 N N . GLY H 1 123 ? -19.235 36.628 11.629 1.00 13.96 119 GLY H N 1
ATOM 9397 C CA . GLY H 1 123 ? -17.801 36.479 11.601 1.00 12.93 119 GLY H CA 1
ATOM 9398 C C . GLY H 1 123 ? -17.448 35.015 11.510 1.00 13.62 119 GLY H C 1
ATOM 9399 O O . GLY H 1 123 ? -18.236 34.210 10.999 1.00 13.64 119 GLY H O 1
ATOM 9400 N N . ILE H 1 124 ? -16.260 34.654 11.999 1.00 12.05 120 ILE H N 1
ATOM 9401 C CA . ILE H 1 124 ? -15.738 33.306 11.824 1.00 11.66 120 ILE H CA 1
ATOM 9402 C C . ILE H 1 124 ? -15.129 32.827 13.130 1.00 13.24 120 ILE H C 1
ATOM 9403 O O . ILE H 1 124 ? -14.838 33.608 14.043 1.00 12.17 120 ILE H O 1
ATOM 9408 N N . ILE H 1 125 ? -14.940 31.518 13.199 1.00 11.27 121 ILE H N 1
ATOM 9409 C CA . ILE H 1 125 ? -14.050 30.879 14.164 1.00 12.18 121 ILE H CA 1
ATOM 9410 C C . ILE H 1 125 ? -12.745 30.597 13.446 1.00 12.08 121 ILE H C 1
ATOM 9411 O O . ILE H 1 125 ? -12.731 29.926 12.401 1.00 11.76 121 ILE H O 1
ATOM 9416 N N . SER H 1 126 ? -11.646 31.085 14.015 1.00 14.00 122 SER H N 1
ATOM 9417 C CA . SER H 1 126 ? -10.368 31.111 13.325 1.00 14.74 122 SER H CA 1
ATOM 9418 C C . SER H 1 126 ? -9.769 29.724 13.171 1.00 14.52 122 SER H C 1
ATOM 9419 O O . SER H 1 126 ? -9.829 28.887 14.074 1.00 14.63 122 SER H O 1
ATOM 9422 N N . ALA H 1 127 ? -9.184 29.489 12.002 1.00 15.29 123 ALA H N 1
ATOM 9423 C CA . ALA H 1 127 ? -8.339 28.334 11.773 1.00 12.63 123 ALA H CA 1
ATOM 9424 C C . ALA H 1 127 ? -6.864 28.663 11.957 1.00 15.14 123 ALA H C 1
ATOM 9425 O O . ALA H 1 127 ? -6.013 27.795 11.770 1.00 15.69 123 ALA H O 1
ATOM 9427 N N . ILE H 1 128 ? -6.561 29.903 12.334 1.00 15.64 124 ILE H N 1
ATOM 9428 C CA . ILE H 1 128 ? -5.196 30.391 12.499 1.00 14.17 124 ILE H CA 1
ATOM 9429 C C . ILE H 1 128 ? -4.889 30.622 13.978 1.00 14.77 124 ILE H C 1
ATOM 9430 O O . ILE H 1 128 ? -3.927 30.072 14.519 1.00 17.14 124 ILE H O 1
ATOM 9435 N N . ASN H 1 129 ? -5.700 31.438 14.645 1.00 16.31 125 ASN H N 1
ATOM 9436 C CA . ASN H 1 129 ? -5.661 31.540 16.103 1.00 15.03 125 ASN H CA 1
ATOM 9437 C C . ASN H 1 129 ? -6.456 30.346 16.627 1.00 13.45 125 ASN H C 1
ATOM 9438 O O . ASN H 1 129 ? -7.653 30.436 16.919 1.00 15.14 125 ASN H O 1
ATOM 9443 N N . PHE H 1 130 ? -5.772 29.204 16.718 1.00 14.04 126 PHE H N 1
ATOM 9444 C CA . PHE H 1 130 ? -6.456 27.917 16.728 1.00 12.40 126 PHE H CA 1
ATOM 9445 C C . PHE H 1 130 ? -5.568 26.857 17.361 1.00 14.95 126 PHE H C 1
ATOM 9446 O O . PHE H 1 130 ? -4.366 26.822 17.098 1.00 19.45 126 PHE H O 1
ATOM 9454 N N . LYS H 1 131 ? -6.181 25.989 18.174 1.00 13.38 127 LYS H N 1
ATOM 9455 C CA . LYS H 1 131 ? -5.524 24.874 18.848 1.00 19.28 127 LYS H CA 1
ATOM 9456 C C . LYS H 1 131 ? -6.358 23.624 18.612 1.00 19.53 127 LYS H C 1
ATOM 9457 O O . LYS H 1 131 ? -7.589 23.691 18.571 1.00 18.01 127 LYS H O 1
ATOM 9463 N N . LEU H 1 132 ? -5.690 22.477 18.491 1.00 16.55 128 LEU H N 1
ATOM 9464 C CA . LEU H 1 132 ? -6.371 21.215 18.249 1.00 18.16 128 LEU H CA 1
ATOM 9465 C C . LEU H 1 132 ? -5.801 20.136 19.154 1.00 16.33 128 LEU H C 1
ATOM 9466 O O . LEU H 1 132 ? -4.586 20.071 19.382 1.00 20.74 128 LEU H O 1
ATOM 9471 N N . ASP H 1 133 ? -6.689 19.292 19.677 1.00 15.99 129 ASP H N 1
ATOM 9472 C CA . ASP H 1 133 ? -6.302 18.237 20.594 1.00 19.52 129 ASP H CA 1
ATOM 9473 C C . ASP H 1 133 ? -7.102 16.969 20.310 1.00 16.92 129 ASP H C 1
ATOM 9474 O O . ASP H 1 133 ? -8.284 17.042 19.967 1.00 18.00 129 ASP H O 1
ATOM 9479 N N . VAL H 1 134 ? -6.451 15.805 20.443 1.00 16.71 130 VAL H N 1
ATOM 9480 C CA . VAL H 1 134 ? -7.092 14.499 20.288 1.00 16.10 130 VAL H CA 1
ATOM 9481 C C . VAL H 1 134 ? -6.905 13.713 21.585 1.00 16.67 130 VAL H C 1
ATOM 9482 O O . VAL H 1 134 ? -5.768 13.474 22.002 1.00 18.82 130 VAL H O 1
ATOM 9486 N N . LYS H 1 135 ? -8.020 13.314 22.215 1.00 16.23 131 LYS H N 1
ATOM 9487 C CA . LYS H 1 135 ? -7.995 12.507 23.438 1.00 19.57 131 LYS H CA 1
ATOM 9488 C C . LYS H 1 135 ? -8.800 11.223 23.307 1.00 19.01 131 LYS H C 1
ATOM 9489 O O . LYS H 1 135 ? -9.876 11.197 22.704 1.00 19.72 131 LYS H O 1
ATOM 9495 N N . LYS H 1 136 ? -8.277 10.164 23.921 1.00 17.79 132 LYS H N 1
ATOM 9496 C CA . LYS H 1 136 ? -8.939 8.869 23.984 1.00 22.84 132 LYS H CA 1
ATOM 9497 C C . LYS H 1 136 ? -9.692 8.744 25.302 1.00 19.54 132 LYS H C 1
ATOM 9498 O O . LYS H 1 136 ? -9.123 9.002 26.369 1.00 23.14 132 LYS H O 1
ATOM 9504 N N . VAL H 1 137 ? -10.964 8.355 25.227 1.00 17.74 133 VAL H N 1
ATOM 9505 C CA . VAL H 1 137 ? -11.796 8.150 26.408 1.00 21.98 133 VAL H CA 1
ATOM 9506 C C . VAL H 1 137 ? -12.521 6.823 26.269 1.00 27.76 133 VAL H C 1
ATOM 9507 O O . VAL H 1 137 ? -12.813 6.362 25.161 1.00 28.53 133 VAL H O 1
ATOM 9511 N N . ALA H 1 138 ? -12.809 6.202 27.407 1.00 25.46 134 ALA H N 1
ATOM 9512 C CA . ALA H 1 138 ? -13.593 4.980 27.385 1.00 21.17 134 ALA H CA 1
ATOM 9513 C C . ALA H 1 138 ? -15.042 5.288 27.051 1.00 24.17 134 ALA H C 1
ATOM 9514 O O . ALA H 1 138 ? -15.599 6.297 27.493 1.00 28.07 134 ALA H O 1
ATOM 9516 N N . ASP H 1 139 ? -15.654 4.416 26.260 1.00 21.75 135 ASP H N 1
ATOM 9517 C CA . ASP H 1 139 ? -17.087 4.497 26.025 1.00 21.36 135 ASP H CA 1
ATOM 9518 C C . ASP H 1 139 ? -17.778 3.681 27.105 1.00 31.09 135 ASP H C 1
ATOM 9519 O O . ASP H 1 139 ? -17.482 2.487 27.242 1.00 28.89 135 ASP H O 1
ATOM 9524 N N . PRO H 1 140 ? -18.680 4.268 27.897 1.00 34.69 136 PRO H N 1
ATOM 9525 C CA . PRO H 1 140 ? -19.327 3.487 28.963 1.00 35.38 136 PRO H CA 1
ATOM 9526 C C . PRO H 1 140 ? -20.184 2.345 28.450 1.00 36.05 136 PRO H C 1
ATOM 9527 O O . PRO H 1 140 ? -20.543 1.467 29.246 1.00 39.89 136 PRO H O 1
ATOM 9531 N N . GLU H 1 141 ? -20.512 2.317 27.159 1.00 33.37 137 GLU H N 1
ATOM 9532 C CA . GLU H 1 141 ? -21.196 1.183 26.557 1.00 33.06 137 GLU H CA 1
ATOM 9533 C C . GLU H 1 141 ? -20.232 0.125 26.039 1.00 35.04 137 GLU H C 1
ATOM 9534 O O . GLU H 1 141 ? -20.679 -0.894 25.500 1.00 40.42 137 GLU H O 1
ATOM 9540 N N . GLY H 1 142 ? -18.935 0.333 26.197 1.00 30.81 138 GLY H N 1
ATOM 9541 C CA . GLY H 1 142 ? -17.927 -0.592 25.708 1.00 27.32 138 GLY H CA 1
ATOM 9542 C C . GLY H 1 142 ? -17.155 0.048 24.568 1.00 27.82 138 GLY H C 1
ATOM 9543 O O . GLY H 1 142 ? -17.720 0.764 23.731 1.00 30.97 138 GLY H O 1
ATOM 9544 N N . GLY H 1 143 ? -15.857 -0.210 24.532 1.00 23.10 139 GLY H N 1
ATOM 9545 C CA . GLY H 1 143 ? -15.006 0.366 23.511 1.00 28.75 139 GLY H CA 1
ATOM 9546 C C . GLY H 1 143 ? -14.447 1.722 23.908 1.00 26.19 139 GLY H C 1
ATOM 9547 O O . GLY H 1 143 ? -14.466 2.138 25.072 1.00 22.78 139 GLY H O 1
ATOM 9548 N N . GLU H 1 144 ? -13.942 2.427 22.897 1.00 20.94 140 GLU H N 1
ATOM 9549 C CA . GLU H 1 144 ? -13.255 3.690 23.095 1.00 21.24 140 GLU H CA 1
ATOM 9550 C C . GLU H 1 144 ? -13.851 4.748 22.182 1.00 19.67 140 GLU H C 1
ATOM 9551 O O . GLU H 1 144 ? -14.473 4.441 21.158 1.00 19.39 140 GLU H O 1
ATOM 9557 N N . ARG H 1 145 ? -13.623 6.001 22.559 1.00 17.05 141 ARG H N 1
ATOM 9558 C CA . ARG H 1 145 ? -14.044 7.147 21.768 1.00 18.40 141 ARG H CA 1
ATOM 9559 C C . ARG H 1 145 ? -12.888 8.126 21.645 1.00 18.17 141 ARG H C 1
ATOM 9560 O O . ARG H 1 145 ? -12.005 8.181 22.505 1.00 17.43 141 ARG H O 1
ATOM 9568 N N . ALA H 1 146 ? -12.890 8.898 20.561 1.00 17.21 142 ALA H N 1
ATOM 9569 C CA . ALA H 1 146 ? -12.001 10.046 20.443 1.00 15.89 142 ALA H CA 1
ATOM 9570 C C . ALA H 1 146 ? -12.797 11.313 20.716 1.00 15.05 142 ALA H C 1
ATOM 9571 O O . ALA H 1 146 ? -13.872 11.515 20.136 1.00 15.10 142 ALA H O 1
ATOM 9573 N N . VAL H 1 147 ? -12.273 12.147 21.606 1.00 15.18 143 VAL H N 1
ATOM 9574 C CA . VAL H 1 147 ? -12.780 13.491 21.839 1.00 15.12 143 VAL H CA 1
ATOM 9575 C C . VAL H 1 147 ? -11.772 14.444 21.212 1.00 16.89 143 VAL H C 1
ATOM 9576 O O . VAL H 1 147 ? -10.628 14.567 21.673 1.00 18.42 143 VAL H O 1
ATOM 9580 N N . ILE H 1 148 ? -12.179 15.076 20.118 1.00 15.50 144 ILE H N 1
ATOM 9581 C CA . ILE H 1 148 ? -11.320 15.966 19.349 1.00 17.04 144 ILE H CA 1
ATOM 9582 C C . ILE H 1 148 ? -11.826 17.384 19.569 1.00 12.37 144 ILE H C 1
ATOM 9583 O O . ILE H 1 148 ? -13.002 17.674 19.332 1.00 15.21 144 ILE H O 1
ATOM 9588 N N . THR H 1 149 ? -10.956 18.247 20.079 1.00 15.82 145 THR H N 1
ATOM 9589 C CA . THR H 1 149 ? -11.337 19.591 20.494 1.00 14.35 145 THR H CA 1
ATOM 9590 C C . THR H 1 149 ? -10.736 20.591 19.519 1.00 14.18 145 THR H C 1
ATOM 9591 O O . THR H 1 149 ? -9.510 20.637 19.344 1.00 19.51 145 THR H O 1
ATOM 9595 N N . LEU H 1 150 ? -11.606 21.353 18.863 1.00 14.22 146 LEU H N 1
ATOM 9596 C CA . LEU H 1 150 ? -11.232 22.456 17.986 1.00 15.70 146 LEU H CA 1
ATOM 9597 C C . LEU H 1 150 ? -11.448 23.750 18.760 1.00 17.14 146 LEU H C 1
ATOM 9598 O O . LEU H 1 150 ? -12.569 24.038 19.195 1.00 18.21 146 LEU H O 1
ATOM 9603 N N . ASP H 1 151 ? -10.389 24.528 18.936 1.00 13.68 147 ASP H N 1
ATOM 9604 C CA . ASP H 1 151 ? -10.448 25.695 19.816 1.00 13.08 147 ASP H CA 1
ATOM 9605 C C . ASP H 1 151 ? -9.939 26.893 19.017 1.00 12.05 147 ASP H C 1
ATOM 9606 O O . ASP H 1 151 ? -8.729 27.043 18.824 1.00 14.42 147 ASP H O 1
ATOM 9611 N N . GLY H 1 152 ? -10.850 27.744 18.553 1.00 12.39 148 GLY H N 1
ATOM 9612 C CA . GLY H 1 152 ? -10.477 28.861 17.706 1.00 11.60 148 GLY H CA 1
ATOM 9613 C C . GLY H 1 152 ? -11.060 30.171 18.193 1.00 12.45 148 GLY H C 1
ATOM 9614 O O . GLY H 1 152 ? -12.161 30.220 18.725 1.00 12.17 148 GLY H O 1
ATOM 9615 N N . LYS H 1 153 ? -10.308 31.250 17.975 1.00 13.76 149 LYS H N 1
ATOM 9616 C CA . LYS H 1 153 ? -10.804 32.568 18.358 1.00 15.17 149 LYS H CA 1
ATOM 9617 C C . LYS H 1 153 ? -11.946 33.005 17.447 1.00 15.66 149 LYS H C 1
ATOM 9618 O O . LYS H 1 153 ? -11.920 32.784 16.235 1.00 14.25 149 LYS H O 1
ATOM 9624 N N . TYR H 1 154 ? -12.948 33.642 18.032 1.00 12.60 150 TYR H N 1
ATOM 9625 C CA . TYR H 1 154 ? -13.982 34.297 17.241 1.00 14.11 150 TYR H CA 1
ATOM 9626 C C . TYR H 1 154 ? -13.456 35.631 16.725 1.00 17.60 150 TYR H C 1
ATOM 9627 O O . TYR H 1 154 ? -12.989 36.463 17.514 1.00 17.10 150 TYR H O 1
ATOM 9636 N N . LEU H 1 155 ? -13.508 35.818 15.397 1.00 11.79 151 LEU H N 1
ATOM 9637 C CA . LEU H 1 155 ? -13.201 37.095 14.750 1.00 14.47 151 LEU H CA 1
ATOM 9638 C C . LEU H 1 155 ? -14.483 37.671 14.171 1.00 13.40 151 LEU H C 1
ATOM 9639 O O . LEU H 1 155 ? -15.067 37.066 13.256 1.00 13.97 151 LEU H O 1
ATOM 9644 N N . PRO H 1 156 ? -14.939 38.827 14.635 1.00 12.20 152 PRO H N 1
ATOM 9645 C CA . PRO H 1 156 ? -16.208 39.371 14.157 1.00 13.55 152 PRO H CA 1
ATOM 9646 C C . PRO H 1 156 ? -16.068 40.048 12.805 1.00 14.06 152 PRO H C 1
ATOM 9647 O O . PRO H 1 156 ? -15.022 40.607 12.465 1.00 15.33 152 PRO H O 1
ATOM 9651 N N . THR H 1 157 ? -17.148 39.946 12.033 1.00 16.82 153 THR H N 1
ATOM 9652 C CA . THR H 1 157 ? -17.368 40.755 10.843 1.00 16.85 153 THR H CA 1
ATOM 9653 C C . THR H 1 157 ? -18.210 41.949 11.271 1.00 21.09 153 THR H C 1
ATOM 9654 O O . THR H 1 157 ? -19.362 41.780 11.682 1.00 24.56 153 THR H O 1
ATOM 9658 N N . LYS H 1 158 ? -17.636 43.150 11.186 1.00 22.53 154 LYS H N 1
ATOM 9659 C CA . LYS H 1 158 ? -18.334 44.371 11.556 1.00 23.16 154 LYS H CA 1
ATOM 9660 C C . LYS H 1 158 ? -18.465 45.304 10.358 1.00 21.88 154 LYS H C 1
ATOM 9661 O O . LYS H 1 158 ? -17.646 45.262 9.434 1.00 25.40 154 LYS H O 1
ATOM 9667 N N . PRO H 1 159 ? -19.492 46.145 10.342 1.00 22.51 155 PRO H N 1
ATOM 9668 C CA . PRO H 1 159 ? -19.581 47.169 9.298 1.00 17.59 155 PRO H CA 1
ATOM 9669 C C . PRO H 1 159 ? -18.410 48.143 9.375 1.00 23.28 155 PRO H C 1
ATOM 9670 O O . PRO H 1 159 ? -17.798 48.344 10.428 1.00 22.66 155 PRO H O 1
ATOM 9674 N N A PHE H 1 160 ? -18.103 48.762 8.237 0.46 19.74 156 PHE H N 1
ATOM 9675 N N B PHE H 1 160 ? -18.078 48.719 8.225 0.54 19.74 156 PHE H N 1
ATOM 9676 C CA A PHE H 1 160 ? -17.096 49.826 8.199 0.46 19.22 156 PHE H CA 1
ATOM 9677 C CA B PHE H 1 160 ? -17.112 49.808 8.155 0.54 19.22 156 PHE H CA 1
ATOM 9678 C C A PHE H 1 160 ? -17.514 50.969 7.264 0.46 19.54 156 PHE H C 1
ATOM 9679 C C B PHE H 1 160 ? -17.644 50.863 7.185 0.54 19.48 156 PHE H C 1
ATOM 9680 O O A PHE H 1 160 ? -16.852 52.008 7.200 0.46 14.72 156 PHE H O 1
ATOM 9681 O O B PHE H 1 160 ? -18.623 50.616 6.483 0.54 12.80 156 PHE H O 1
ATOM 9696 N N . MET I 1 5 ? 0.104 -1.888 15.876 1.00 35.96 1 MET I N 1
ATOM 9697 C CA . MET I 1 5 ? 0.623 -1.064 14.785 1.00 30.74 1 MET I CA 1
ATOM 9698 C C . MET I 1 5 ? 0.166 0.396 14.932 1.00 25.98 1 MET I C 1
ATOM 9699 O O . MET I 1 5 ? -1.031 0.703 14.838 1.00 28.66 1 MET I O 1
ATOM 9704 N N . ILE I 1 6 ? 1.130 1.284 15.178 1.00 21.98 2 ILE I N 1
ATOM 9705 C CA . ILE I 1 6 ? 0.870 2.711 15.334 1.00 22.46 2 ILE I CA 1
ATOM 9706 C C . ILE I 1 6 ? 1.431 3.527 14.185 1.00 22.68 2 ILE I C 1
ATOM 9707 O O . ILE I 1 6 ? 1.241 4.755 14.174 1.00 26.59 2 ILE I O 1
ATOM 9712 N N . GLN I 1 7 ? 2.115 2.898 13.218 1.00 19.92 3 GLN I N 1
ATOM 9713 C CA . GLN I 1 7 ? 2.703 3.600 12.076 1.00 18.40 3 GLN I CA 1
ATOM 9714 C C . GLN I 1 7 ? 1.710 3.707 10.923 1.00 16.53 3 GLN I C 1
ATOM 9715 O O . GLN I 1 7 ? 1.036 2.731 10.571 1.00 16.65 3 GLN I O 1
ATOM 9721 N N . SER I 1 8 ? 1.637 4.894 10.318 1.00 14.99 4 SER I N 1
ATOM 9722 C CA . SER I 1 8 ? 0.705 5.091 9.211 1.00 13.85 4 SER I CA 1
ATOM 9723 C C . SER I 1 8 ? 1.322 5.951 8.111 1.00 13.50 4 SER I C 1
ATOM 9724 O O . SER I 1 8 ? 2.282 6.700 8.315 1.00 14.22 4 SER I O 1
ATOM 9727 N N . GLN I 1 9 ? 0.728 5.828 6.926 1.00 14.81 5 GLN I N 1
ATOM 9728 C CA . GLN I 1 9 ? 1.134 6.508 5.707 1.00 14.94 5 GLN I CA 1
ATOM 9729 C C . GLN I 1 9 ? 0.232 7.705 5.427 1.00 14.01 5 GLN I C 1
ATOM 9730 O O . GLN I 1 9 ? -0.921 7.736 5.854 1.00 16.97 5 GLN I O 1
ATOM 9736 N N . ILE I 1 10 ? 0.759 8.684 4.675 1.00 14.75 6 ILE I N 1
ATOM 9737 C CA . ILE I 1 10 ? -0.060 9.834 4.268 1.00 17.19 6 ILE I CA 1
ATOM 9738 C C . ILE I 1 10 ? -0.058 10.070 2.758 1.00 20.32 6 ILE I C 1
ATOM 9739 O O . ILE I 1 10 ? -0.815 10.913 2.258 1.00 20.87 6 ILE I O 1
ATOM 9744 N N . ASN I 1 11 ? 0.800 9.370 2.021 1.00 17.33 7 ASN I N 1
ATOM 9745 C CA . ASN I 1 11 ? 0.891 9.513 0.566 1.00 18.58 7 ASN I CA 1
ATOM 9746 C C . ASN I 1 11 ? 0.694 8.136 -0.047 1.00 19.07 7 ASN I C 1
ATOM 9747 O O . ASN I 1 11 ? 1.568 7.266 0.072 1.00 17.85 7 ASN I O 1
ATOM 9752 N N . ARG I 1 12 ? -0.444 7.943 -0.722 1.00 15.28 8 ARG I N 1
ATOM 9753 C CA . ARG I 1 12 ? -0.745 6.621 -1.267 1.00 16.03 8 ARG I CA 1
ATOM 9754 C C . ARG I 1 12 ? 0.289 6.136 -2.275 1.00 13.61 8 ARG I C 1
ATOM 9755 O O . ARG I 1 12 ? 0.392 4.925 -2.498 1.00 13.33 8 ARG I O 1
ATOM 9763 N N . ASN I 1 13 ? 1.068 7.035 -2.891 1.00 15.01 9 ASN I N 1
ATOM 9764 C CA . ASN I 1 13 ? 1.936 6.602 -3.981 1.00 14.45 9 ASN I CA 1
ATOM 9765 C C . ASN I 1 13 ? 3.029 5.645 -3.509 1.00 14.08 9 ASN I C 1
ATOM 9766 O O . ASN I 1 13 ? 3.501 4.818 -4.297 1.00 16.72 9 ASN I O 1
ATOM 9771 N N . ILE I 1 14 ? 3.453 5.744 -2.244 1.00 15.42 10 ILE I N 1
ATOM 9772 C CA . ILE I 1 14 ? 4.490 4.841 -1.743 1.00 18.23 10 ILE I CA 1
ATOM 9773 C C . ILE I 1 14 ? 4.007 3.396 -1.790 1.00 14.23 10 ILE I C 1
ATOM 9774 O O . ILE I 1 14 ? 4.666 2.522 -2.368 1.00 14.28 10 ILE I O 1
ATOM 9779 N N . ARG I 1 15 ? 2.832 3.130 -1.201 1.00 14.26 11 ARG I N 1
ATOM 9780 C CA . ARG I 1 15 ? 2.311 1.765 -1.207 1.00 12.91 11 ARG I CA 1
ATOM 9781 C C . ARG I 1 15 ? 1.806 1.354 -2.586 1.00 11.42 11 ARG I C 1
ATOM 9782 O O . ARG I 1 15 ? 1.833 0.163 -2.915 1.00 13.47 11 ARG I O 1
ATOM 9790 N N . LEU I 1 16 ? 1.347 2.306 -3.412 1.00 14.03 12 LEU I N 1
ATOM 9791 C CA . LEU I 1 16 ? 0.924 1.928 -4.756 1.00 12.80 12 LEU I CA 1
ATOM 9792 C C . LEU I 1 16 ? 2.112 1.588 -5.649 1.00 12.53 12 LEU I C 1
ATOM 9793 O O . LEU I 1 16 ? 2.014 0.681 -6.483 1.00 13.85 12 LEU I O 1
ATOM 9798 N N . ASP I 1 17 ? 3.248 2.271 -5.465 1.00 15.38 13 ASP I N 1
ATOM 9799 C CA . ASP I 1 17 ? 4.471 1.877 -6.154 1.00 17.85 13 ASP I CA 1
ATOM 9800 C C . ASP I 1 17 ? 4.901 0.476 -5.729 1.00 16.46 13 ASP I C 1
ATOM 9801 O O . ASP I 1 17 ? 5.298 -0.343 -6.568 1.00 16.80 13 ASP I O 1
ATOM 9806 N N . LEU I 1 18 ? 4.836 0.188 -4.424 1.00 14.98 14 LEU I N 1
ATOM 9807 C CA . LEU I 1 18 ? 5.133 -1.162 -3.949 1.00 14.42 14 LEU I CA 1
ATOM 9808 C C . LEU I 1 18 ? 4.180 -2.180 -4.562 1.00 18.79 14 LEU I C 1
ATOM 9809 O O . LEU I 1 18 ? 4.603 -3.268 -4.977 1.00 14.94 14 LEU I O 1
ATOM 9814 N N . ALA I 1 19 ? 2.890 -1.838 -4.645 1.00 14.52 15 ALA I N 1
ATOM 9815 C CA . ALA I 1 19 ? 1.937 -2.741 -5.282 1.00 13.31 15 ALA I CA 1
ATOM 9816 C C . ALA I 1 19 ? 2.369 -3.104 -6.697 1.00 14.22 15 ALA I C 1
ATOM 9817 O O . ALA I 1 19 ? 2.270 -4.274 -7.095 1.00 13.36 15 ALA I O 1
ATOM 9819 N N . ASP I 1 20 ? 2.832 -2.115 -7.481 1.00 14.35 16 ASP I N 1
ATOM 9820 C CA . ASP I 1 20 ? 3.287 -2.405 -8.840 1.00 15.21 16 ASP I CA 1
ATOM 9821 C C . ASP I 1 20 ? 4.448 -3.388 -8.823 1.00 15.76 16 ASP I C 1
ATOM 9822 O O . ASP I 1 20 ? 4.517 -4.289 -9.669 1.00 14.50 16 ASP I O 1
ATOM 9827 N N . ALA I 1 21 ? 5.376 -3.217 -7.872 1.00 13.39 17 ALA I N 1
ATOM 9828 C CA . ALA I 1 21 ? 6.499 -4.151 -7.767 1.00 14.17 17 ALA I CA 1
ATOM 9829 C C . ALA I 1 21 ? 6.016 -5.545 -7.390 1.00 16.62 17 ALA I C 1
ATOM 9830 O O . ALA I 1 21 ? 6.509 -6.551 -7.919 1.00 20.26 17 ALA I O 1
ATOM 9832 N N . ILE I 1 22 ? 5.070 -5.631 -6.452 1.00 15.14 18 ILE I N 1
ATOM 9833 C CA . ILE I 1 22 ? 4.514 -6.927 -6.082 1.00 15.51 18 ILE I CA 1
ATOM 9834 C C . ILE I 1 22 ? 3.880 -7.602 -7.289 1.00 16.47 18 ILE I C 1
ATOM 9835 O O . ILE I 1 22 ? 4.050 -8.807 -7.510 1.00 15.91 18 ILE I O 1
ATOM 9840 N N . LEU I 1 23 ? 3.130 -6.838 -8.095 1.00 14.28 19 LEU I N 1
ATOM 9841 C CA . LEU I 1 23 ? 2.445 -7.431 -9.241 1.00 13.69 19 LEU I CA 1
ATOM 9842 C C . LEU I 1 23 ? 3.438 -7.984 -10.257 1.00 14.03 19 LEU I C 1
ATOM 9843 O O . LEU I 1 23 ? 3.179 -9.020 -10.888 1.00 14.33 19 LEU I O 1
ATOM 9848 N N . LEU I 1 24 ? 4.571 -7.295 -10.438 1.00 15.91 20 LEU I N 1
ATOM 9849 C CA . LEU I 1 24 ? 5.605 -7.776 -11.350 1.00 17.66 20 LEU I CA 1
ATOM 9850 C C . LEU I 1 24 ? 6.232 -9.071 -10.837 1.00 15.24 20 LEU I C 1
ATOM 9851 O O . LEU I 1 24 ? 6.362 -10.051 -11.586 1.00 16.72 20 LEU I O 1
ATOM 9856 N N . SER I 1 25 ? 6.610 -9.098 -9.557 1.00 16.24 21 SER I N 1
ATOM 9857 C CA . SER I 1 25 ? 7.158 -10.320 -8.970 1.00 15.20 21 SER I CA 1
ATOM 9858 C C . SER I 1 25 ? 6.163 -11.469 -9.071 1.00 18.04 21 SER I C 1
ATOM 9859 O O . SER I 1 25 ? 6.522 -12.602 -9.421 1.00 16.13 21 SER I O 1
ATOM 9862 N N . LYS I 1 26 ? 4.898 -11.189 -8.765 1.00 15.19 22 LYS I N 1
ATOM 9863 C CA . LYS I 1 26 ? 3.847 -12.191 -8.827 1.00 14.36 22 LYS I CA 1
ATOM 9864 C C . LYS I 1 26 ? 3.685 -12.756 -10.234 1.00 17.23 22 LYS I C 1
ATOM 9865 O O . LYS I 1 26 ? 3.456 -13.958 -10.408 1.00 14.59 22 LYS I O 1
ATOM 9871 N N . ALA I 1 27 ? 3.766 -11.892 -11.253 1.00 14.09 23 ALA I N 1
ATOM 9872 C CA . ALA I 1 27 ? 3.626 -12.355 -12.626 1.00 13.93 23 ALA I CA 1
ATOM 9873 C C . ALA I 1 27 ? 4.827 -13.194 -13.044 1.00 16.12 23 ALA I C 1
ATOM 9874 O O . ALA I 1 27 ? 4.670 -14.219 -13.721 1.00 17.20 23 ALA I O 1
ATOM 9876 N N . LYS I 1 28 ? 6.029 -12.766 -12.658 1.00 17.73 24 LYS I N 1
ATOM 9877 C CA . LYS I 1 28 ? 7.219 -13.533 -13.008 1.00 17.49 24 LYS I CA 1
ATOM 9878 C C . LYS I 1 28 ? 7.201 -14.900 -12.354 1.00 18.29 24 LYS I C 1
ATOM 9879 O O . LYS I 1 28 ? 7.714 -15.868 -12.928 1.00 21.66 24 LYS I O 1
ATOM 9885 N N . LYS I 1 29 ? 6.596 -15.012 -11.176 1.00 14.63 25 LYS I N 1
ATOM 9886 C CA . LYS I 1 29 ? 6.593 -16.278 -10.452 1.00 16.47 25 LYS I CA 1
ATOM 9887 C C . LYS I 1 29 ? 5.350 -17.115 -10.715 1.00 18.55 25 LYS I C 1
ATOM 9888 O O . LYS I 1 29 ? 5.213 -18.191 -10.127 1.00 17.49 25 LYS I O 1
ATOM 9894 N N . ASP I 1 30 ? 4.445 -16.658 -11.594 1.00 15.92 26 ASP I N 1
ATOM 9895 C CA . ASP I 1 30 ? 3.233 -17.400 -11.931 1.00 17.86 26 ASP I CA 1
ATOM 9896 C C . ASP I 1 30 ? 2.399 -17.730 -10.688 1.00 16.24 26 ASP I C 1
ATOM 9897 O O . ASP I 1 30 ? 1.888 -18.843 -10.539 1.00 17.94 26 ASP I O 1
ATOM 9902 N N . LEU I 1 31 ? 2.272 -16.759 -9.776 1.00 13.61 27 LEU I N 1
ATOM 9903 C CA . LEU I 1 31 ? 1.507 -16.911 -8.547 1.00 15.02 27 LEU I CA 1
ATOM 9904 C C . LEU I 1 31 ? 0.138 -16.260 -8.677 1.00 14.10 27 LEU I C 1
ATOM 9905 O O . LEU I 1 31 ? -0.018 -15.239 -9.354 1.00 15.26 27 LEU I O 1
ATOM 9910 N N . SER I 1 32 ? -0.850 -16.862 -8.015 1.00 12.34 28 SER I N 1
ATOM 9911 C CA . SER I 1 32 ? -2.184 -16.302 -7.854 1.00 14.49 28 SER I CA 1
ATOM 9912 C C . SER I 1 32 ? -2.331 -15.653 -6.481 1.00 13.55 28 SER I C 1
ATOM 9913 O O . SER I 1 32 ? -1.591 -15.941 -5.542 1.00 12.51 28 SER I O 1
ATOM 9916 N N . PHE I 1 33 ? -3.328 -14.775 -6.368 1.00 11.34 29 PHE I N 1
ATOM 9917 C CA . PHE I 1 33 ? -3.619 -14.168 -5.074 1.00 12.99 29 PHE I CA 1
ATOM 9918 C C . PHE I 1 33 ? -4.075 -15.213 -4.063 1.00 13.62 29 PHE I C 1
ATOM 9919 O O . PHE I 1 33 ? -3.728 -15.126 -2.876 1.00 13.36 29 PHE I O 1
ATOM 9927 N N . ALA I 1 34 ? -4.851 -16.206 -4.509 1.00 14.95 30 ALA I N 1
ATOM 9928 C CA . ALA I 1 34 ? -5.249 -17.292 -3.611 1.00 15.83 30 ALA I CA 1
ATOM 9929 C C . ALA I 1 34 ? -4.031 -18.036 -3.068 1.00 15.91 30 ALA I C 1
ATOM 9930 O O . ALA I 1 34 ? -3.972 -18.348 -1.870 1.00 14.72 30 ALA I O 1
ATOM 9932 N N . GLU I 1 35 ? -3.032 -18.300 -3.921 1.00 14.60 31 GLU I N 1
ATOM 9933 C CA . GLU I 1 35 ? -1.814 -18.963 -3.451 1.00 14.57 31 GLU I CA 1
ATOM 9934 C C . GLU I 1 35 ? -1.060 -18.091 -2.458 1.00 15.75 31 GLU I C 1
ATOM 9935 O O . GLU I 1 35 ? -0.575 -18.585 -1.436 1.00 17.84 31 GLU I O 1
ATOM 9941 N N . ILE I 1 36 ? -0.965 -16.786 -2.726 1.00 13.38 32 ILE I N 1
ATOM 9942 C CA . ILE I 1 36 ? -0.217 -15.908 -1.832 1.00 11.47 32 ILE I CA 1
ATOM 9943 C C . ILE I 1 36 ? -0.884 -15.847 -0.462 1.00 14.81 32 ILE I C 1
ATOM 9944 O O . ILE I 1 36 ? -0.203 -15.885 0.574 1.00 15.78 32 ILE I O 1
ATOM 9949 N N . ALA I 1 37 ? -2.223 -15.789 -0.429 1.00 12.44 33 ALA I N 1
ATOM 9950 C CA . ALA I 1 37 ? -2.943 -15.679 0.842 1.00 13.34 33 ALA I CA 1
ATOM 9951 C C . ALA I 1 37 ? -2.990 -17.000 1.603 1.00 17.66 33 ALA I C 1
ATOM 9952 O O . ALA I 1 37 ? -3.172 -16.994 2.830 1.00 17.72 33 ALA I O 1
ATOM 9954 N N . ASP I 1 38 ? -2.799 -18.121 0.914 1.00 16.37 34 ASP I N 1
ATOM 9955 C CA . ASP I 1 38 ? -2.853 -19.423 1.567 1.00 18.29 34 ASP I CA 1
ATOM 9956 C C . ASP I 1 38 ? -1.771 -19.546 2.633 1.00 19.66 34 ASP I C 1
ATOM 9957 O O . ASP I 1 38 ? -0.593 -19.285 2.380 1.00 20.36 34 ASP I O 1
ATOM 9962 N N . GLY I 1 39 ? -2.182 -19.960 3.833 1.00 18.89 35 GLY I N 1
ATOM 9963 C CA . GLY I 1 39 ? -1.285 -20.060 4.960 1.00 20.99 35 GLY I CA 1
ATOM 9964 C C . GLY I 1 39 ? -1.177 -18.811 5.805 1.00 20.91 35 GLY I C 1
ATOM 9965 O O . GLY I 1 39 ? -0.555 -18.856 6.879 1.00 22.24 35 GLY I O 1
ATOM 9966 N N . THR I 1 40 ? -1.755 -17.688 5.366 1.00 17.32 36 THR I N 1
ATOM 9967 C CA . THR I 1 40 ? -1.708 -16.491 6.196 1.00 15.89 36 THR I CA 1
ATOM 9968 C C . THR I 1 40 ? -2.750 -16.509 7.299 1.00 14.98 36 THR I C 1
ATOM 9969 O O . THR I 1 40 ? -2.655 -15.698 8.220 1.00 19.82 36 THR I O 1
ATOM 9973 N N . GLY I 1 41 ? -3.763 -17.367 7.203 1.00 17.49 37 GLY I N 1
ATOM 9974 C CA . GLY I 1 41 ? -4.889 -17.277 8.111 1.00 18.47 37 GLY I CA 1
ATOM 9975 C C . GLY I 1 41 ? -5.851 -16.153 7.807 1.00 20.75 37 GLY I C 1
ATOM 9976 O O . GLY I 1 41 ? -6.775 -15.920 8.592 1.00 23.56 37 GLY I O 1
ATOM 9977 N N . LEU I 1 42 ? -5.667 -15.454 6.687 1.00 18.08 38 LEU I N 1
ATOM 9978 C CA . LEU I 1 42 ? -6.479 -14.300 6.326 1.00 15.96 38 LEU I CA 1
ATOM 9979 C C . LEU I 1 42 ? -7.163 -14.525 4.982 1.00 15.02 38 LEU I C 1
ATOM 9980 O O . LEU I 1 42 ? -6.642 -15.231 4.115 1.00 15.16 38 LEU I O 1
ATOM 9985 N N . ALA I 1 43 ? -8.332 -13.900 4.823 1.00 13.21 39 ALA I N 1
ATOM 9986 C CA . ALA I 1 43 ? -9.144 -14.038 3.619 1.00 14.77 39 ALA I CA 1
ATOM 9987 C C . ALA I 1 43 ? -8.423 -13.459 2.409 1.00 14.88 39 ALA I C 1
ATOM 9988 O O . ALA I 1 43 ? -7.694 -12.463 2.509 1.00 13.48 39 ALA I O 1
ATOM 9990 N N . GLU I 1 44 ? -8.634 -14.097 1.249 1.00 15.76 40 GLU I N 1
ATOM 9991 C CA . GLU I 1 44 ? -7.948 -13.658 0.035 1.00 13.35 40 GLU I CA 1
ATOM 9992 C C . GLU I 1 44 ? -8.255 -12.201 -0.287 1.00 11.93 40 GLU I C 1
ATOM 9993 O O . GLU I 1 44 ? -7.382 -11.483 -0.786 1.00 13.67 40 GLU I O 1
ATOM 9999 N N . ALA I 1 45 ? -9.484 -11.739 -0.014 1.00 12.49 41 ALA I N 1
ATOM 10000 C CA . ALA I 1 45 ? -9.794 -10.343 -0.323 1.00 15.06 41 ALA I CA 1
ATOM 10001 C C . ALA I 1 45 ? -9.010 -9.394 0.572 1.00 14.50 41 ALA I C 1
ATOM 10002 O O . ALA I 1 45 ? -8.617 -8.305 0.135 1.00 12.97 41 ALA I O 1
ATOM 10004 N N . PHE I 1 46 ? -8.759 -9.795 1.820 1.00 11.69 42 PHE I N 1
ATOM 10005 C CA . PHE I 1 46 ? -8.028 -8.927 2.735 1.00 11.33 42 PHE I CA 1
ATOM 10006 C C . PHE I 1 46 ? -6.549 -8.884 2.380 1.00 11.64 42 PHE I C 1
ATOM 10007 O O . PHE I 1 46 ? -5.937 -7.809 2.341 1.00 12.28 42 PHE I O 1
ATOM 10015 N N . VAL I 1 47 ? -5.946 -10.049 2.133 1.00 11.38 43 VAL I N 1
ATOM 10016 C CA . VAL I 1 47 ? -4.533 -10.066 1.773 1.00 11.79 43 VAL I CA 1
ATOM 10017 C C . VAL I 1 47 ? -4.302 -9.341 0.454 1.00 11.02 43 VAL I C 1
ATOM 10018 O O . VAL I 1 47 ? -3.329 -8.589 0.310 1.00 10.77 43 VAL I O 1
ATOM 10022 N N . THR I 1 48 ? -5.154 -9.605 -0.541 1.00 10.80 44 THR I N 1
ATOM 10023 C CA . THR I 1 48 ? -5.000 -8.954 -1.832 1.00 8.13 44 THR I CA 1
ATOM 10024 C C . THR I 1 48 ? -5.069 -7.443 -1.659 1.00 10.98 44 THR I C 1
ATOM 10025 O O . THR I 1 48 ? -4.234 -6.706 -2.195 1.00 9.96 44 THR I O 1
ATOM 10029 N N . ALA I 1 49 ? -6.043 -6.974 -0.873 1.00 9.88 45 ALA I N 1
ATOM 10030 C CA . ALA I 1 49 ? -6.173 -5.537 -0.654 1.00 9.30 45 ALA I CA 1
ATOM 10031 C C . ALA I 1 49 ? -4.913 -4.963 -0.007 1.00 11.20 45 ALA I C 1
ATOM 10032 O O . ALA I 1 49 ? -4.462 -3.872 -0.379 1.00 11.63 45 ALA I O 1
ATOM 10034 N N . ALA I 1 50 ? -4.301 -5.696 0.929 1.00 10.44 46 ALA I N 1
ATOM 10035 C CA . ALA I 1 50 ? -3.069 -5.206 1.535 1.00 10.38 46 ALA I CA 1
ATOM 10036 C C . ALA I 1 50 ? -1.940 -5.125 0.519 1.00 10.36 46 ALA I C 1
ATOM 10037 O O . ALA I 1 50 ? -1.210 -4.126 0.472 1.00 10.92 46 ALA I O 1
ATOM 10039 N N . LEU I 1 51 ? -1.787 -6.158 -0.321 1.00 10.90 47 LEU I N 1
ATOM 10040 C CA . LEU I 1 51 ? -0.791 -6.088 -1.385 1.00 10.27 47 LEU I CA 1
ATOM 10041 C C . LEU I 1 51 ? -1.003 -4.863 -2.274 1.00 9.98 47 LEU I C 1
ATOM 10042 O O . LEU I 1 51 ? -0.032 -4.224 -2.689 1.00 11.26 47 LEU I O 1
ATOM 10047 N N . LEU I 1 52 ? -2.261 -4.524 -2.561 1.00 11.05 48 LEU I N 1
ATOM 10048 C CA . LEU I 1 52 ? -2.601 -3.405 -3.435 1.00 9.11 48 LEU I CA 1
ATOM 10049 C C . LEU I 1 52 ? -2.693 -2.076 -2.684 1.00 11.05 48 LEU I C 1
ATOM 10050 O O . LEU I 1 52 ? -3.195 -1.082 -3.236 1.00 11.49 48 LEU I O 1
ATOM 10055 N N . GLY I 1 53 ? -2.222 -2.025 -1.441 1.00 10.92 49 GLY I N 1
ATOM 10056 C CA . GLY I 1 53 ? -2.068 -0.773 -0.731 1.00 11.82 49 GLY I CA 1
ATOM 10057 C C . GLY I 1 53 ? -3.246 -0.318 0.104 1.00 11.78 49 GLY I C 1
ATOM 10058 O O . GLY I 1 53 ? -3.239 0.839 0.551 1.00 11.30 49 GLY I O 1
ATOM 10059 N N . GLN I 1 54 ? -4.234 -1.192 0.367 1.00 10.68 50 GLN I N 1
ATOM 10060 C CA . GLN I 1 54 ? -5.497 -0.773 0.956 1.00 10.72 50 GLN I CA 1
ATOM 10061 C C . GLN I 1 54 ? -5.780 -1.388 2.314 1.00 11.75 50 GLN I C 1
ATOM 10062 O O . GLN I 1 54 ? -6.835 -1.106 2.898 1.00 11.59 50 GLN I O 1
ATOM 10068 N N . GLN I 1 55 ? -4.882 -2.232 2.821 1.00 11.31 51 GLN I N 1
ATOM 10069 C CA . GLN I 1 55 ? -4.968 -2.771 4.170 1.00 13.02 51 GLN I CA 1
ATOM 10070 C C . GLN I 1 55 ? -3.549 -2.908 4.694 1.00 12.36 51 GLN I C 1
ATOM 10071 O O . GLN I 1 55 ? -2.576 -2.827 3.935 1.00 12.91 51 GLN I O 1
ATOM 10077 N N . ALA I 1 56 ? -3.437 -3.132 6.006 1.00 13.31 52 ALA I N 1
ATOM 10078 C CA . ALA I 1 56 ? -2.160 -3.434 6.646 1.00 13.19 52 ALA I CA 1
ATOM 10079 C C . ALA I 1 56 ? -2.112 -4.908 7.029 1.00 12.71 52 ALA I C 1
ATOM 10080 O O . ALA I 1 56 ? -3.082 -5.447 7.567 1.00 15.22 52 ALA I O 1
ATOM 10082 N N . LEU I 1 57 ? -0.987 -5.555 6.748 1.00 12.95 53 LEU I N 1
ATOM 10083 C CA . LEU I 1 57 ? -0.795 -6.947 7.159 1.00 11.99 53 LEU I CA 1
ATOM 10084 C C . LEU I 1 57 ? -0.186 -7.019 8.555 1.00 13.89 53 LEU I C 1
ATOM 10085 O O . LEU I 1 57 ? 0.719 -6.247 8.869 1.00 14.72 53 LEU I O 1
ATOM 10090 N N . PRO I 1 58 ? -0.647 -7.970 9.371 1.00 14.05 54 PRO I N 1
ATOM 10091 C CA . PRO I 1 58 ? 0.103 -8.323 10.583 1.00 14.82 54 PRO I CA 1
ATOM 10092 C C . PRO I 1 58 ? 1.501 -8.799 10.214 1.00 15.96 54 PRO I C 1
ATOM 10093 O O . PRO I 1 58 ? 1.759 -9.242 9.091 1.00 16.55 54 PRO I O 1
ATOM 10097 N N . ALA I 1 59 ? 2.414 -8.706 11.183 1.00 19.59 55 ALA I N 1
ATOM 10098 C CA . ALA I 1 59 ? 3.823 -8.952 10.893 1.00 16.18 55 ALA I CA 1
ATOM 10099 C C . ALA I 1 59 ? 4.054 -10.360 10.360 1.00 16.63 55 ALA I C 1
ATOM 10100 O O . ALA I 1 59 ? 4.827 -10.547 9.415 1.00 19.55 55 ALA I O 1
ATOM 10102 N N . ASP I 1 60 ? 3.406 -11.365 10.956 1.00 16.78 56 ASP I N 1
ATOM 10103 C CA . ASP I 1 60 ? 3.621 -12.745 10.518 1.00 16.95 56 ASP I CA 1
ATOM 10104 C C . ASP I 1 60 ? 3.196 -12.932 9.068 1.00 18.60 56 ASP I C 1
ATOM 10105 O O . ASP I 1 60 ? 3.914 -13.550 8.274 1.00 17.73 56 ASP I O 1
ATOM 10110 N N . ALA I 1 61 ? 2.032 -12.388 8.700 1.00 15.52 57 ALA I N 1
ATOM 10111 C CA . ALA I 1 61 ? 1.563 -12.502 7.323 1.00 16.72 57 ALA I CA 1
ATOM 10112 C C . ALA I 1 61 ? 2.465 -11.735 6.370 1.00 16.36 57 ALA I C 1
ATOM 10113 O O . ALA I 1 61 ? 2.717 -12.187 5.242 1.00 14.57 57 ALA I O 1
ATOM 10115 N N . ALA I 1 62 ? 2.934 -10.559 6.795 1.00 15.00 58 ALA I N 1
ATOM 10116 C CA . ALA I 1 62 ? 3.819 -9.767 5.953 1.00 16.30 58 ALA I CA 1
ATOM 10117 C C . ALA I 1 62 ? 5.107 -10.518 5.652 1.00 17.57 58 ALA I C 1
ATOM 10118 O O . ALA I 1 62 ? 5.600 -10.497 4.516 1.00 16.32 58 ALA I O 1
ATOM 10120 N N . ARG I 1 63 ? 5.673 -11.192 6.660 1.00 17.52 59 ARG I N 1
ATOM 10121 C CA . ARG I 1 63 ? 6.887 -11.958 6.414 1.00 17.59 59 ARG I CA 1
ATOM 10122 C C . ARG I 1 63 ? 6.610 -13.139 5.497 1.00 16.92 59 ARG I C 1
ATOM 10123 O O . ARG I 1 63 ? 7.439 -13.476 4.644 1.00 19.07 59 ARG I O 1
ATOM 10131 N N . LEU I 1 64 ? 5.445 -13.766 5.643 1.00 16.07 60 LEU I N 1
ATOM 10132 C CA . LEU I 1 64 ? 5.113 -14.919 4.814 1.00 14.59 60 LEU I CA 1
ATOM 10133 C C . LEU I 1 64 ? 4.952 -14.527 3.351 1.00 18.96 60 LEU I C 1
ATOM 10134 O O . LEU I 1 64 ? 5.586 -15.118 2.466 1.00 16.99 60 LEU I O 1
ATOM 10139 N N . VAL I 1 65 ? 4.079 -13.556 3.061 1.00 16.23 61 VAL I N 1
ATOM 10140 C CA . VAL I 1 65 ? 3.931 -13.159 1.662 1.00 15.51 61 VAL I CA 1
ATOM 10141 C C . VAL I 1 65 ? 5.229 -12.558 1.137 1.00 13.25 61 VAL I C 1
ATOM 10142 O O . VAL I 1 65 ? 5.523 -12.665 -0.058 1.00 17.10 61 VAL I O 1
ATOM 10146 N N . GLY I 1 66 ? 6.035 -11.939 2.006 1.00 17.05 62 GLY I N 1
ATOM 10147 C CA . GLY I 1 66 ? 7.328 -11.437 1.569 1.00 16.14 62 GLY I CA 1
ATOM 10148 C C . GLY I 1 66 ? 8.248 -12.550 1.095 1.00 20.75 62 GLY I C 1
ATOM 10149 O O . GLY I 1 66 ? 8.942 -12.411 0.081 1.00 20.31 62 GLY I O 1
ATOM 10150 N N . ALA I 1 67 ? 8.272 -13.666 1.827 1.00 21.03 63 ALA I N 1
ATOM 10151 C CA . ALA I 1 67 ? 9.010 -14.841 1.378 1.00 16.08 63 ALA I CA 1
ATOM 10152 C C . ALA I 1 67 ? 8.470 -15.375 0.053 1.00 19.57 63 ALA I C 1
ATOM 10153 O O . ALA I 1 67 ? 9.242 -15.728 -0.848 1.00 18.85 63 ALA I O 1
ATOM 10155 N N . LYS I 1 68 ? 7.143 -15.464 -0.083 1.00 16.00 64 LYS I N 1
ATOM 10156 C CA . LYS I 1 68 ? 6.573 -16.016 -1.314 1.00 17.95 64 LYS I CA 1
ATOM 10157 C C . LYS I 1 68 ? 6.905 -15.160 -2.530 1.00 17.63 64 LYS I C 1
ATOM 10158 O O . LYS I 1 68 ? 7.093 -15.685 -3.637 1.00 17.59 64 LYS I O 1
ATOM 10164 N N . LEU I 1 69 ? 6.949 -13.844 -2.353 1.00 18.10 65 LEU I N 1
ATOM 10165 C CA . LEU I 1 69 ? 7.157 -12.910 -3.452 1.00 16.38 65 LEU I CA 1
ATOM 10166 C C . LEU I 1 69 ? 8.590 -12.391 -3.534 1.00 18.21 65 LEU I C 1
ATOM 10167 O O . LEU I 1 69 ? 8.883 -11.549 -4.387 1.00 18.11 65 LEU I O 1
ATOM 10172 N N . ASP I 1 70 ? 9.485 -12.866 -2.659 1.00 18.14 66 ASP I N 1
ATOM 10173 C CA . ASP I 1 70 ? 10.890 -12.445 -2.627 1.00 25.21 66 ASP I CA 1
ATOM 10174 C C . ASP I 1 70 ? 11.027 -10.930 -2.465 1.00 20.43 66 ASP I C 1
ATOM 10175 O O . ASP I 1 70 ? 11.753 -10.269 -3.207 1.00 25.86 66 ASP I O 1
ATOM 10180 N N . LEU I 1 71 ? 10.329 -10.378 -1.468 1.00 19.84 67 LEU I N 1
ATOM 10181 C CA . LEU I 1 71 ? 10.361 -8.952 -1.180 1.00 21.28 67 LEU I CA 1
ATOM 10182 C C . LEU I 1 71 ? 11.506 -8.625 -0.230 1.00 23.59 67 LEU I C 1
ATOM 10183 O O . LEU I 1 71 ? 11.885 -9.442 0.611 1.00 24.22 67 LEU I O 1
ATOM 10188 N N . ASP I 1 72 ? 12.036 -7.407 -0.357 1.00 23.79 68 ASP I N 1
ATOM 10189 C CA . ASP I 1 72 ? 13.092 -6.951 0.536 1.00 26.19 68 ASP I CA 1
ATOM 10190 C C . ASP I 1 72 ? 12.486 -6.481 1.859 1.00 27.93 68 ASP I C 1
ATOM 10191 O O . ASP I 1 72 ? 11.267 -6.469 2.042 1.00 21.26 68 ASP I O 1
ATOM 10196 N N . GLU I 1 73 ? 13.345 -6.109 2.814 1.00 28.06 69 GLU I N 1
ATOM 10197 C CA . GLU I 1 73 ? 12.851 -5.871 4.168 1.00 28.16 69 GLU I CA 1
ATOM 10198 C C . GLU I 1 73 ? 12.069 -4.571 4.275 1.00 21.45 69 GLU I C 1
ATOM 10199 O O . GLU I 1 73 ? 11.098 -4.497 5.040 1.00 22.63 69 GLU I O 1
ATOM 10205 N N . ASP I 1 74 ? 12.480 -3.532 3.543 1.00 24.65 70 ASP I N 1
ATOM 10206 C CA . ASP I 1 74 ? 11.692 -2.303 3.520 1.00 27.99 70 ASP I CA 1
ATOM 10207 C C . ASP I 1 74 ? 10.275 -2.573 3.027 1.00 22.59 70 ASP I C 1
ATOM 10208 O O . ASP I 1 74 ? 9.309 -2.009 3.556 1.00 19.58 70 ASP I O 1
ATOM 10213 N N . SER I 1 75 ? 10.136 -3.451 2.031 1.00 23.00 71 SER I N 1
ATOM 10214 C CA . SER I 1 75 ? 8.812 -3.760 1.491 1.00 21.37 71 SER I CA 1
ATOM 10215 C C . SER I 1 75 ? 7.962 -4.512 2.507 1.00 20.78 71 SER I C 1
ATOM 10216 O O . SER I 1 75 ? 6.771 -4.211 2.679 1.00 16.11 71 SER I O 1
ATOM 10219 N N . ILE I 1 76 ? 8.558 -5.493 3.192 1.00 17.91 72 ILE I N 1
ATOM 10220 C CA . ILE I 1 76 ? 7.827 -6.241 4.211 1.00 19.49 72 ILE I CA 1
ATOM 10221 C C . ILE I 1 76 ? 7.371 -5.310 5.328 1.00 15.24 72 ILE I C 1
ATOM 10222 O O . ILE I 1 76 ? 6.258 -5.441 5.852 1.00 16.94 72 ILE I O 1
ATOM 10227 N N . LEU I 1 77 ? 8.205 -4.329 5.685 1.00 18.52 73 LEU I N 1
ATOM 10228 C CA . LEU I 1 77 ? 7.800 -3.348 6.685 1.00 18.57 73 LEU I CA 1
ATOM 10229 C C . LEU I 1 77 ? 6.677 -2.460 6.159 1.00 14.94 73 LEU I C 1
ATOM 10230 O O . LEU I 1 77 ? 5.709 -2.198 6.876 1.00 15.89 73 LEU I O 1
ATOM 10235 N N . LEU I 1 78 ? 6.779 -2.019 4.901 1.00 17.55 74 LEU I N 1
ATOM 10236 C CA . LEU I 1 78 ? 5.753 -1.144 4.336 1.00 18.15 74 LEU I CA 1
ATOM 10237 C C . LEU I 1 78 ? 4.388 -1.813 4.342 1.00 14.68 74 LEU I C 1
ATOM 10238 O O . LEU I 1 78 ? 3.372 -1.156 4.608 1.00 14.46 74 LEU I O 1
ATOM 10243 N N . LEU I 1 79 ? 4.342 -3.122 4.077 1.00 15.07 75 LEU I N 1
ATOM 10244 C CA . LEU I 1 79 ? 3.071 -3.836 4.070 1.00 13.62 75 LEU I CA 1
ATOM 10245 C C . LEU I 1 79 ? 2.391 -3.837 5.428 1.00 15.16 75 LEU I C 1
ATOM 10246 O O . LEU I 1 79 ? 1.179 -4.078 5.492 1.00 14.31 75 LEU I O 1
ATOM 10251 N N . GLN I 1 80 ? 3.143 -3.597 6.513 1.00 13.34 76 GLN I N 1
ATOM 10252 C CA . GLN I 1 80 ? 2.591 -3.551 7.866 1.00 15.51 76 GLN I CA 1
ATOM 10253 C C . GLN I 1 80 ? 2.106 -2.164 8.266 1.00 14.51 76 GLN I C 1
ATOM 10254 O O . GLN I 1 80 ? 1.408 -2.038 9.279 1.00 17.37 76 GLN I O 1
ATOM 10260 N N . MET I 1 81 ? 2.441 -1.142 7.480 1.00 13.49 77 MET I N 1
ATOM 10261 C CA . MET I 1 81 ? 2.043 0.236 7.750 1.00 16.83 77 MET I CA 1
ATOM 10262 C C . MET I 1 81 ? 0.550 0.411 7.480 1.00 13.78 77 MET I C 1
ATOM 10263 O O . MET I 1 81 ? 0.012 -0.169 6.531 1.00 13.79 77 MET I O 1
ATOM 10268 N N . ILE I 1 82 ? -0.119 1.224 8.296 1.00 14.31 78 ILE I N 1
ATOM 10269 C CA . ILE I 1 82 ? -1.519 1.567 8.029 1.00 13.95 78 ILE I CA 1
ATOM 10270 C C . ILE I 1 82 ? -1.570 2.490 6.819 1.00 13.57 78 ILE I C 1
ATOM 10271 O O . ILE I 1 82 ? -0.914 3.536 6.808 1.00 15.89 78 ILE I O 1
ATOM 10276 N N . PRO I 1 83 ? -2.305 2.129 5.773 1.00 12.03 79 PRO I N 1
ATOM 10277 C CA . PRO I 1 83 ? -2.213 2.867 4.512 1.00 14.48 79 PRO I CA 1
ATOM 10278 C C . PRO I 1 83 ? -3.030 4.151 4.480 1.00 12.51 79 PRO I C 1
ATOM 10279 O O . PRO I 1 83 ? -3.948 4.390 5.273 1.00 11.44 79 PRO I O 1
ATOM 10283 N N . LEU I 1 84 ? -2.663 4.978 3.512 1.00 11.49 80 LEU I N 1
ATOM 10284 C CA . LEU I 1 84 ? -3.512 6.070 3.037 1.00 11.19 80 LEU I CA 1
ATOM 10285 C C . LEU I 1 84 ? -4.373 5.464 1.933 1.00 9.51 80 LEU I C 1
ATOM 10286 O O . LEU I 1 84 ? -3.908 5.263 0.805 1.00 11.81 80 LEU I O 1
ATOM 10291 N N . ARG I 1 85 ? -5.609 5.132 2.281 1.00 11.46 81 ARG I N 1
ATOM 10292 C CA . ARG I 1 85 ? -6.433 4.310 1.414 1.00 10.27 81 ARG I CA 1
ATOM 10293 C C . ARG I 1 85 ? -7.080 5.139 0.317 1.00 10.06 81 ARG I C 1
ATOM 10294 O O . ARG I 1 85 ? -7.346 6.332 0.479 1.00 10.94 81 ARG I O 1
ATOM 10302 N N . GLY I 1 86 ? -7.365 4.467 -0.790 1.00 9.80 82 GLY I N 1
ATOM 10303 C CA . GLY I 1 86 ? -8.033 5.062 -1.934 1.00 10.64 82 GLY I CA 1
ATOM 10304 C C . GLY I 1 86 ? -7.371 4.553 -3.189 1.00 9.99 82 GLY I C 1
ATOM 10305 O O . GLY I 1 86 ? -6.296 5.026 -3.568 1.00 12.12 82 GLY I O 1
ATOM 10306 N N . CYS I 1 87 ? -7.993 3.565 -3.833 1.00 9.34 83 CYS I N 1
ATOM 10307 C CA . CYS I 1 87 ? -7.355 2.887 -4.957 1.00 9.59 83 CYS I CA 1
ATOM 10308 C C . CYS I 1 87 ? -7.698 3.484 -6.315 1.00 11.78 83 CYS I C 1
ATOM 10309 O O . CYS I 1 87 ? -7.036 3.145 -7.305 1.00 13.04 83 CYS I O 1
ATOM 10312 N N . ILE I 1 88 ? -8.685 4.365 -6.393 1.00 9.63 84 ILE I N 1
ATOM 10313 C CA . ILE I 1 88 ? -9.141 4.889 -7.669 1.00 9.96 84 ILE I CA 1
ATOM 10314 C C . ILE I 1 88 ? -8.276 6.085 -8.029 1.00 12.32 84 ILE I C 1
ATOM 10315 O O . ILE I 1 88 ? -8.111 7.010 -7.223 1.00 13.35 84 ILE I O 1
ATOM 10320 N N . ASP I 1 89 ? -7.700 6.054 -9.233 1.00 12.09 85 ASP I N 1
ATOM 10321 C CA . ASP I 1 89 ? -6.863 7.153 -9.704 1.00 13.28 85 ASP I CA 1
ATOM 10322 C C . ASP I 1 89 ? -7.516 8.517 -9.514 1.00 13.58 85 ASP I C 1
ATOM 10323 O O . ASP I 1 89 ? -6.942 9.411 -8.877 1.00 13.56 85 ASP I O 1
ATOM 10328 N N . ASP I 1 90 ? -8.696 8.717 -10.106 1.00 11.89 86 ASP I N 1
ATOM 10329 C CA . ASP I 1 90 ? -9.300 10.046 -10.086 1.00 11.07 86 ASP I CA 1
ATOM 10330 C C . ASP I 1 90 ? -10.821 9.872 -9.998 1.00 11.86 86 ASP I C 1
ATOM 10331 O O . ASP I 1 90 ? -11.574 10.118 -10.954 1.00 12.26 86 ASP I O 1
ATOM 10336 N N . ARG I 1 91 ? -11.255 9.376 -8.831 1.00 11.74 87 ARG I N 1
ATOM 10337 C CA . ARG I 1 91 ? -12.642 9.401 -8.356 1.00 12.48 87 ARG I CA 1
ATOM 10338 C C . ARG I 1 91 ? -13.567 8.413 -9.051 1.00 14.50 87 ARG I C 1
ATOM 10339 O O . ARG I 1 91 ? -14.297 7.669 -8.382 1.00 15.29 87 ARG I O 1
ATOM 10347 N N . ILE I 1 92 ? -13.576 8.406 -10.377 1.00 12.50 88 ILE I N 1
ATOM 10348 C CA . ILE I 1 92 ? -14.424 7.514 -11.155 1.00 12.34 88 ILE I CA 1
ATOM 10349 C C . ILE I 1 92 ? -13.491 6.600 -11.935 1.00 9.25 88 ILE I C 1
ATOM 10350 O O . ILE I 1 92 ? -12.609 7.091 -12.641 1.00 12.34 88 ILE I O 1
ATOM 10355 N N . PRO I 1 93 ? -13.613 5.272 -11.820 1.00 10.01 89 PRO I N 1
ATOM 10356 C CA . PRO I 1 93 ? -12.719 4.392 -12.580 1.00 10.38 89 PRO I CA 1
ATOM 10357 C C . PRO I 1 93 ? -12.905 4.545 -14.079 1.00 9.02 89 PRO I C 1
ATOM 10358 O O . PRO I 1 93 ? -14.014 4.738 -14.570 1.00 11.27 89 PRO I O 1
ATOM 10362 N N . THR I 1 94 ? -11.799 4.404 -14.815 1.00 9.91 90 THR I N 1
ATOM 10363 C CA . THR I 1 94 ? -11.869 4.253 -16.264 1.00 9.10 90 THR I CA 1
ATOM 10364 C C . THR I 1 94 ? -11.916 2.791 -16.686 1.00 6.83 90 THR I C 1
ATOM 10365 O O . THR I 1 94 ? -12.417 2.473 -17.775 1.00 10.07 90 THR I O 1
ATOM 10369 N N . ASP I 1 95 ? -11.364 1.904 -15.872 1.00 8.73 91 ASP I N 1
ATOM 10370 C CA . ASP I 1 95 ? -11.251 0.513 -16.256 1.00 7.69 91 ASP I CA 1
ATOM 10371 C C . ASP I 1 95 ? -12.627 -0.138 -16.278 1.00 8.52 91 ASP I C 1
ATOM 10372 O O . ASP I 1 95 ? -13.368 -0.020 -15.301 1.00 9.09 91 ASP I O 1
ATOM 10377 N N . PRO I 1 96 ? -13.008 -0.822 -17.368 1.00 9.41 92 PRO I N 1
ATOM 10378 C CA . PRO I 1 96 ? -14.360 -1.402 -17.418 1.00 10.10 92 PRO I CA 1
ATOM 10379 C C . PRO I 1 96 ? -14.666 -2.325 -16.257 1.00 7.81 92 PRO I C 1
ATOM 10380 O O . PRO I 1 96 ? -15.781 -2.262 -15.728 1.00 9.36 92 PRO I O 1
ATOM 10384 N N . THR I 1 97 ? -13.714 -3.167 -15.841 1.00 9.46 93 THR I N 1
ATOM 10385 C CA . THR I 1 97 ? -13.982 -4.110 -14.758 1.00 8.74 93 THR I CA 1
ATOM 10386 C C . THR I 1 97 ? -14.309 -3.377 -13.458 1.00 10.56 93 THR I C 1
ATOM 10387 O O . THR I 1 97 ? -15.270 -3.718 -12.752 1.00 10.05 93 THR I O 1
ATOM 10391 N N . MET I 1 98 ? -13.522 -2.360 -13.129 1.00 9.46 94 MET I N 1
ATOM 10392 C CA . MET I 1 98 ? -13.821 -1.553 -11.951 1.00 9.05 94 MET I CA 1
ATOM 10393 C C . MET I 1 98 ? -15.074 -0.706 -12.140 1.00 9.81 94 MET I C 1
ATOM 10394 O O . MET I 1 98 ? -15.859 -0.523 -11.194 1.00 11.00 94 MET I O 1
ATOM 10399 N N . TYR I 1 99 ? -15.287 -0.182 -13.350 1.00 8.70 95 TYR I N 1
ATOM 10400 C CA . TYR I 1 99 ? -16.409 0.723 -13.570 1.00 8.79 95 TYR I CA 1
ATOM 10401 C C . TYR I 1 99 ? -17.748 0.047 -13.299 1.00 9.75 95 TYR I C 1
ATOM 10402 O O . TYR I 1 99 ? -18.686 0.701 -12.823 1.00 10.13 95 TYR I O 1
ATOM 10411 N N . ARG I 1 100 ? -17.867 -1.251 -13.602 1.00 10.42 96 ARG I N 1
ATOM 10412 C CA . ARG I 1 100 ? -19.154 -1.918 -13.410 1.00 10.64 96 ARG I CA 1
ATOM 10413 C C . ARG I 1 100 ? -19.613 -1.813 -11.966 1.00 10.76 96 ARG I C 1
ATOM 10414 O O . ARG I 1 100 ? -20.816 -1.703 -11.709 1.00 11.50 96 ARG I O 1
ATOM 10422 N N . PHE I 1 101 ? -18.677 -1.824 -11.010 1.00 10.50 97 PHE I N 1
ATOM 10423 C CA . PHE I 1 101 ? -19.087 -1.698 -9.619 1.00 11.45 97 PHE I CA 1
ATOM 10424 C C . PHE I 1 101 ? -19.524 -0.272 -9.297 1.00 13.27 97 PHE I C 1
ATOM 10425 O O . PHE I 1 101 ? -20.437 -0.074 -8.490 1.00 14.26 97 PHE I O 1
ATOM 10433 N N . TYR I 1 102 ? -18.929 0.728 -9.952 1.00 11.11 98 TYR I N 1
ATOM 10434 C CA . TYR I 1 102 ? -19.434 2.093 -9.847 1.00 11.10 98 TYR I CA 1
ATOM 10435 C C . TYR I 1 102 ? -20.819 2.225 -10.478 1.00 10.57 98 TYR I C 1
ATOM 10436 O O . TYR I 1 102 ? -21.702 2.897 -9.925 1.00 12.12 98 TYR I O 1
ATOM 10445 N N . GLU I 1 103 ? -21.039 1.587 -11.631 1.00 8.92 99 GLU I N 1
ATOM 10446 C CA . GLU I 1 103 ? -22.352 1.686 -12.263 1.00 10.56 99 GLU I CA 1
ATOM 10447 C C . GLU I 1 103 ? -23.425 1.072 -11.379 1.00 10.44 99 GLU I C 1
ATOM 10448 O O . GLU I 1 103 ? -24.560 1.554 -11.339 1.00 11.95 99 GLU I O 1
ATOM 10454 N N . MET I 1 104 ? -23.065 0.021 -10.652 1.00 11.80 100 MET I N 1
ATOM 10455 C CA . MET I 1 104 ? -23.979 -0.598 -9.707 1.00 13.01 100 MET I CA 1
ATOM 10456 C C . MET I 1 104 ? -24.470 0.438 -8.705 1.00 12.72 100 MET I C 1
ATOM 10457 O O . MET I 1 104 ? -25.655 0.462 -8.338 1.00 13.05 100 MET I O 1
ATOM 10462 N N . LEU I 1 105 ? -23.569 1.329 -8.259 1.00 12.33 101 LEU I N 1
ATOM 10463 C CA . LEU I 1 105 ? -23.980 2.415 -7.378 1.00 12.05 101 LEU I CA 1
ATOM 10464 C C . LEU I 1 105 ? -24.820 3.454 -8.110 1.00 12.30 101 LEU I C 1
ATOM 10465 O O . LEU I 1 105 ? -25.757 4.018 -7.536 1.00 11.55 101 LEU I O 1
ATOM 10470 N N . GLN I 1 106 ? -24.492 3.752 -9.370 1.00 11.86 102 GLN I N 1
ATOM 10471 C CA . GLN I 1 106 ? -25.318 4.709 -10.100 1.00 12.11 102 GLN I CA 1
ATOM 10472 C C . GLN I 1 106 ? -26.744 4.210 -10.306 1.00 10.85 102 GLN I C 1
ATOM 10473 O O . GLN I 1 106 ? -27.678 5.018 -10.356 1.00 11.75 102 GLN I O 1
ATOM 10479 N N . VAL I 1 107 ? -26.941 2.900 -10.422 1.00 11.26 103 VAL I N 1
ATOM 10480 C CA . VAL I 1 107 ? -28.284 2.382 -10.650 1.00 13.35 103 VAL I CA 1
ATOM 10481 C C . VAL I 1 107 ? -28.987 2.082 -9.336 1.00 14.12 103 VAL I C 1
ATOM 10482 O O . VAL I 1 107 ? -30.163 2.419 -9.175 1.00 13.88 103 VAL I O 1
ATOM 10486 N N . TYR I 1 108 ? -28.280 1.486 -8.376 1.00 12.19 104 TYR I N 1
ATOM 10487 C CA . TYR I 1 108 ? -28.908 1.002 -7.150 1.00 11.61 104 TYR I CA 1
ATOM 10488 C C . TYR I 1 108 ? -28.569 1.794 -5.895 1.00 11.95 104 TYR I C 1
ATOM 10489 O O . TYR I 1 108 ? -29.020 1.403 -4.813 1.00 12.69 104 TYR I O 1
ATOM 10498 N N . GLY I 1 109 ? -27.811 2.893 -5.993 1.00 10.18 105 GLY I N 1
ATOM 10499 C CA . GLY I 1 109 ? -27.383 3.584 -4.782 1.00 11.96 105 GLY I CA 1
ATOM 10500 C C . GLY I 1 109 ? -28.538 4.069 -3.921 1.00 12.60 105 GLY I C 1
ATOM 10501 O O . GLY I 1 109 ? -28.524 3.912 -2.691 1.00 12.64 105 GLY I O 1
ATOM 10502 N N . THR I 1 110 ? -29.543 4.684 -4.543 1.00 11.67 106 THR I N 1
ATOM 10503 C CA . THR I 1 110 ? -30.681 5.155 -3.753 1.00 13.27 106 THR I CA 1
ATOM 10504 C C . THR I 1 110 ? -31.547 3.996 -3.276 1.00 13.54 106 THR I C 1
ATOM 10505 O O . THR I 1 110 ? -32.167 4.092 -2.207 1.00 14.79 106 THR I O 1
ATOM 10509 N N . THR I 1 111 ? -31.572 2.889 -4.025 1.00 11.14 107 THR I N 1
ATOM 10510 C CA . THR I 1 111 ? -32.314 1.706 -3.587 1.00 12.07 107 THR I CA 1
ATOM 10511 C C . THR I 1 111 ? -31.655 1.077 -2.370 1.00 16.57 107 THR I C 1
ATOM 10512 O O . THR I 1 111 ? -32.341 0.629 -1.440 1.00 15.78 107 THR I O 1
ATOM 10516 N N . LEU I 1 112 ? -30.319 1.034 -2.360 1.00 12.72 108 LEU I N 1
ATOM 10517 C CA . LEU I 1 112 ? -29.606 0.535 -1.192 1.00 12.63 108 LEU I CA 1
ATOM 10518 C C . LEU I 1 112 ? -29.898 1.413 0.015 1.00 15.71 108 LEU I C 1
ATOM 10519 O O . LEU I 1 112 ? -30.152 0.906 1.115 1.00 13.81 108 LEU I O 1
ATOM 10524 N N . LYS I 1 113 ? -29.902 2.734 -0.176 1.00 12.83 109 LYS I N 1
ATOM 10525 C CA . LYS I 1 113 ? -30.223 3.625 0.941 1.00 13.53 109 LYS I CA 1
ATOM 10526 C C . LYS I 1 113 ? -31.638 3.358 1.438 1.00 13.64 109 LYS I C 1
ATOM 10527 O O . LYS I 1 113 ? -31.860 3.151 2.636 1.00 14.26 109 LYS I O 1
ATOM 10533 N N . ALA I 1 114 ? -32.598 3.310 0.511 1.00 13.71 110 ALA I N 1
ATOM 10534 C CA . ALA I 1 114 ? -34.000 3.111 0.864 1.00 15.33 110 ALA I CA 1
ATOM 10535 C C . ALA I 1 114 ? -34.205 1.804 1.620 1.00 16.80 110 ALA I C 1
ATOM 10536 O O . ALA I 1 114 ? -34.914 1.765 2.635 1.00 17.22 110 ALA I O 1
ATOM 10538 N N . LEU I 1 115 ? -33.600 0.719 1.133 1.00 14.29 111 LEU I N 1
ATOM 10539 C CA . LEU I 1 115 ? -33.812 -0.581 1.762 1.00 13.87 111 LEU I CA 1
ATOM 10540 C C . LEU I 1 115 ? -33.050 -0.704 3.076 1.00 16.70 111 LEU I C 1
ATOM 10541 O O . LEU I 1 115 ? -33.528 -1.383 3.998 1.00 18.33 111 LEU I O 1
ATOM 10546 N N . VAL I 1 116 ? -31.877 -0.069 3.198 1.00 14.83 112 VAL I N 1
ATOM 10547 C CA . VAL I 1 116 ? -31.185 -0.046 4.493 1.00 15.86 112 VAL I CA 1
ATOM 10548 C C . VAL I 1 116 ? -32.040 0.665 5.540 1.00 14.96 112 VAL I C 1
ATOM 10549 O O . VAL I 1 116 ? -32.221 0.164 6.659 1.00 16.77 112 VAL I O 1
ATOM 10553 N N . HIS I 1 117 ? -32.601 1.832 5.192 1.00 15.33 113 HIS I N 1
ATOM 10554 C CA . HIS I 1 117 ? -33.402 2.546 6.184 1.00 15.74 113 HIS I CA 1
ATOM 10555 C C . HIS I 1 117 ? -34.670 1.772 6.522 1.00 19.45 113 HIS I C 1
ATOM 10556 O O . HIS I 1 117 ? -35.087 1.747 7.687 1.00 22.01 113 HIS I O 1
ATOM 10563 N N . GLU I 1 118 ? -35.247 1.079 5.539 1.00 18.31 114 GLU I N 1
ATOM 10564 C CA . GLU I 1 118 ? -36.447 0.291 5.798 1.00 19.05 114 GLU I CA 1
ATOM 10565 C C . GLU I 1 118 ? -36.170 -0.891 6.728 1.00 19.22 114 GLU I C 1
ATOM 10566 O O . GLU I 1 118 ? -36.949 -1.158 7.652 1.00 22.20 114 GLU I O 1
ATOM 10572 N N . LYS I 1 119 ? -35.081 -1.624 6.497 1.00 16.83 115 LYS I N 1
ATOM 10573 C CA . LYS I 1 119 ? -34.829 -2.840 7.265 1.00 17.04 115 LYS I CA 1
ATOM 10574 C C . LYS I 1 119 ? -34.121 -2.573 8.584 1.00 20.64 115 LYS I C 1
ATOM 10575 O O . LYS I 1 119 ? -34.263 -3.362 9.524 1.00 22.94 115 LYS I O 1
ATOM 10581 N N . PHE I 1 120 ? -33.334 -1.503 8.668 1.00 19.70 116 PHE I N 1
ATOM 10582 C CA . PHE I 1 120 ? -32.484 -1.253 9.828 1.00 19.78 116 PHE I CA 1
ATOM 10583 C C . PHE I 1 120 ? -32.822 0.024 10.578 1.00 19.47 116 PHE I C 1
ATOM 10584 O O . PHE I 1 120 ? -32.722 0.052 11.813 1.00 23.25 116 PHE I O 1
ATOM 10592 N N . GLY I 1 121 ? -33.205 1.081 9.872 1.00 19.03 117 GLY I N 1
ATOM 10593 C CA . GLY I 1 121 ? -33.442 2.385 10.453 1.00 17.80 117 GLY I CA 1
ATOM 10594 C C . GLY I 1 121 ? -32.455 3.406 9.912 1.00 23.50 117 GLY I C 1
ATOM 10595 O O . GLY I 1 121 ? -31.669 3.135 9.000 1.00 16.45 117 GLY I O 1
ATOM 10596 N N . ASP I 1 122 ? -32.496 4.596 10.505 1.00 20.18 118 ASP I N 1
ATOM 10597 C CA . ASP I 1 122 ? -31.527 5.633 10.167 1.00 19.03 118 ASP I CA 1
ATOM 10598 C C . ASP I 1 122 ? -30.127 5.196 10.585 1.00 19.03 118 ASP I C 1
ATOM 10599 O O . ASP I 1 122 ? -29.929 4.606 11.654 1.00 24.25 118 ASP I O 1
ATOM 10604 N N . GLY I 1 123 ? -29.150 5.471 9.742 1.00 16.29 119 GLY I N 1
ATOM 10605 C CA . GLY I 1 123 ? -27.792 5.062 9.998 1.00 16.77 119 GLY I CA 1
ATOM 10606 C C . GLY I 1 123 ? -27.136 4.587 8.717 1.00 13.80 119 GLY I C 1
ATOM 10607 O O . GLY I 1 123 ? -27.537 4.984 7.619 1.00 16.26 119 GLY I O 1
ATOM 10608 N N . ILE I 1 124 ? -26.112 3.746 8.877 1.00 16.39 120 ILE I N 1
ATOM 10609 C CA . ILE I 1 124 ? -25.291 3.292 7.761 1.00 14.72 120 ILE I CA 1
ATOM 10610 C C . ILE I 1 124 ? -25.019 1.801 7.897 1.00 16.49 120 ILE I C 1
ATOM 10611 O O . ILE I 1 124 ? -25.135 1.211 8.977 1.00 14.66 120 ILE I O 1
ATOM 10616 N N . ILE I 1 125 ? -24.654 1.198 6.770 1.00 13.06 121 ILE I N 1
ATOM 10617 C CA . ILE I 1 125 ? -23.980 -0.095 6.736 1.00 12.60 121 ILE I CA 1
ATOM 10618 C C . ILE I 1 125 ? -22.480 0.165 6.646 1.00 16.70 121 ILE I C 1
ATOM 10619 O O . ILE I 1 125 ? -22.014 0.855 5.730 1.00 15.22 121 ILE I O 1
ATOM 10624 N N . SER I 1 126 ? -21.728 -0.381 7.589 1.00 16.67 122 SER I N 1
ATOM 10625 C CA . SER I 1 126 ? -20.324 -0.023 7.752 1.00 14.17 122 SER I CA 1
ATOM 10626 C C . SER I 1 126 ? -19.463 -0.517 6.596 1.00 19.69 122 SER I C 1
ATOM 10627 O O . SER I 1 126 ? -19.648 -1.626 6.084 1.00 17.70 122 SER I O 1
ATOM 10630 N N . ALA I 1 127 ? -18.516 0.328 6.182 1.00 16.27 123 ALA I N 1
ATOM 10631 C CA . ALA I 1 127 ? -17.418 -0.070 5.313 1.00 15.96 123 ALA I CA 1
ATOM 10632 C C . ALA I 1 127 ? -16.155 -0.407 6.094 1.00 17.23 123 ALA I C 1
ATOM 10633 O O . ALA I 1 127 ? -15.125 -0.727 5.490 1.00 15.65 123 ALA I O 1
ATOM 10635 N N . ILE I 1 128 ? -16.226 -0.357 7.426 1.00 15.60 124 ILE I N 1
ATOM 10636 C CA . ILE I 1 128 ? -15.092 -0.597 8.312 1.00 15.47 124 ILE I CA 1
ATOM 10637 C C . ILE I 1 128 ? -15.261 -1.923 9.052 1.00 15.62 124 ILE I C 1
ATOM 10638 O O . ILE I 1 128 ? -14.404 -2.801 8.971 1.00 17.16 124 ILE I O 1
ATOM 10643 N N . ASN I 1 129 ? -16.381 -2.087 9.760 1.00 16.51 125 ASN I N 1
ATOM 10644 C CA . ASN I 1 129 ? -16.792 -3.381 10.302 1.00 17.58 125 ASN I CA 1
ATOM 10645 C C . ASN I 1 129 ? -17.454 -4.119 9.142 1.00 12.59 125 ASN I C 1
ATOM 10646 O O . ASN I 1 129 ? -18.676 -4.111 8.965 1.00 17.74 125 ASN I O 1
ATOM 10651 N N . PHE I 1 130 ? -16.609 -4.742 8.327 1.00 15.22 126 PHE I N 1
ATOM 10652 C CA . PHE I 1 130 ? -17.004 -5.063 6.963 1.00 14.79 126 PHE I CA 1
ATOM 10653 C C . PHE I 1 130 ? -16.144 -6.198 6.436 1.00 16.44 126 PHE I C 1
ATOM 10654 O O . PHE I 1 130 ? -14.924 -6.188 6.612 1.00 17.78 126 PHE I O 1
ATOM 10662 N N . LYS I 1 131 ? -16.780 -7.150 5.751 1.00 14.92 127 LYS I N 1
ATOM 10663 C CA . LYS I 1 131 ? -16.085 -8.230 5.071 1.00 17.31 127 LYS I CA 1
ATOM 10664 C C . LYS I 1 131 ? -16.604 -8.303 3.648 1.00 16.48 127 LYS I C 1
ATOM 10665 O O . LYS I 1 131 ? -17.790 -8.066 3.402 1.00 17.36 127 LYS I O 1
ATOM 10671 N N . LEU I 1 132 ? -15.728 -8.640 2.704 1.00 15.42 128 LEU I N 1
ATOM 10672 C CA . LEU I 1 132 ? -16.238 -8.933 1.370 1.00 17.01 128 LEU I CA 1
ATOM 10673 C C . LEU I 1 132 ? -15.617 -10.206 0.829 1.00 17.22 128 LEU I C 1
ATOM 10674 O O . LEU I 1 132 ? -14.511 -10.615 1.199 1.00 16.17 128 LEU I O 1
ATOM 10679 N N . ASP I 1 133 ? -16.361 -10.821 -0.082 1.00 15.94 129 ASP I N 1
ATOM 10680 C CA . ASP I 1 133 ? -16.004 -12.119 -0.606 1.00 17.85 129 ASP I CA 1
ATOM 10681 C C . ASP I 1 133 ? -16.469 -12.187 -2.053 1.00 14.27 129 ASP I C 1
ATOM 10682 O O . ASP I 1 133 ? -17.526 -11.651 -2.395 1.00 16.92 129 ASP I O 1
ATOM 10687 N N . VAL I 1 134 ? -15.637 -12.791 -2.904 1.00 14.64 130 VAL I N 1
ATOM 10688 C CA . VAL I 1 134 ? -15.942 -13.004 -4.317 1.00 12.85 130 VAL I CA 1
ATOM 10689 C C . VAL I 1 134 ? -15.995 -14.502 -4.556 1.00 14.24 130 VAL I C 1
ATOM 10690 O O . VAL I 1 134 ? -14.987 -15.193 -4.362 1.00 16.73 130 VAL I O 1
ATOM 10694 N N . LYS I 1 135 ? -17.150 -14.993 -5.010 1.00 14.65 131 LYS I N 1
ATOM 10695 C CA . LYS I 1 135 ? -17.371 -16.412 -5.264 1.00 17.12 131 LYS I CA 1
ATOM 10696 C C . LYS I 1 135 ? -17.745 -16.627 -6.725 1.00 15.38 131 LYS I C 1
ATOM 10697 O O . LYS I 1 135 ? -18.622 -15.935 -7.254 1.00 16.62 131 LYS I O 1
ATOM 10703 N N . LYS I 1 136 ? -17.061 -17.561 -7.384 1.00 13.75 132 LYS I N 1
ATOM 10704 C CA . LYS I 1 136 ? -17.408 -17.927 -8.751 1.00 14.78 132 LYS I CA 1
ATOM 10705 C C . LYS I 1 136 ? -18.395 -19.092 -8.714 1.00 18.16 132 LYS I C 1
ATOM 10706 O O . LYS I 1 136 ? -18.155 -20.089 -8.024 1.00 16.15 132 LYS I O 1
ATOM 10712 N N . VAL I 1 137 ? -19.512 -18.956 -9.435 1.00 16.01 133 VAL I N 1
ATOM 10713 C CA . VAL I 1 137 ? -20.520 -20.005 -9.542 1.00 14.10 133 VAL I CA 1
ATOM 10714 C C . VAL I 1 137 ? -20.881 -20.211 -11.006 1.00 18.49 133 VAL I C 1
ATOM 10715 O O . VAL I 1 137 ? -20.577 -19.390 -11.874 1.00 17.15 133 VAL I O 1
ATOM 10719 N N . ALA I 1 138 ? -21.555 -21.328 -11.269 1.00 16.71 134 ALA I N 1
ATOM 10720 C CA . ALA I 1 138 ? -22.062 -21.592 -12.606 1.00 16.08 134 ALA I CA 1
ATOM 10721 C C . ALA I 1 138 ? -23.275 -20.721 -12.872 1.00 15.84 134 ALA I C 1
ATOM 10722 O O . ALA I 1 138 ? -24.086 -20.470 -11.975 1.00 19.83 134 ALA I O 1
ATOM 10724 N N . ASP I 1 139 ? -23.406 -20.253 -14.112 1.00 18.36 135 ASP I N 1
ATOM 10725 C CA . ASP I 1 139 ? -24.663 -19.667 -14.530 1.00 17.88 135 ASP I CA 1
ATOM 10726 C C . ASP I 1 139 ? -25.547 -20.788 -15.047 1.00 19.37 135 ASP I C 1
ATOM 10727 O O . ASP I 1 139 ? -25.146 -21.487 -15.983 1.00 18.49 135 ASP I O 1
ATOM 10732 N N . PRO I 1 140 ? -26.726 -21.010 -14.458 1.00 20.76 136 PRO I N 1
ATOM 10733 C CA . PRO I 1 140 ? -27.548 -22.160 -14.875 1.00 23.70 136 PRO I CA 1
ATOM 10734 C C . PRO I 1 140 ? -27.947 -22.121 -16.331 1.00 22.61 136 PRO I C 1
ATOM 10735 O O . PRO I 1 140 ? -28.368 -23.153 -16.865 1.00 25.00 136 PRO I O 1
ATOM 10739 N N . GLU I 1 141 ? -27.840 -20.975 -17.005 1.00 26.28 137 GLU I 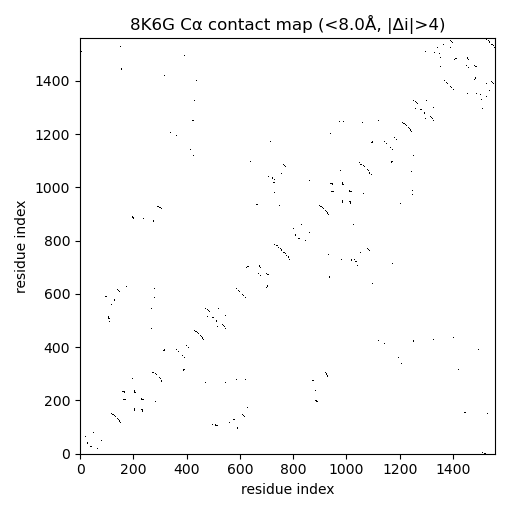N 1
ATOM 10740 C CA . GLU I 1 141 ? -28.142 -20.934 -18.427 1.00 27.17 137 GLU I CA 1
ATOM 10741 C C . GLU I 1 141 ? -26.907 -20.940 -19.305 1.00 27.82 137 GLU I C 1
ATOM 10742 O O . GLU I 1 141 ? -27.025 -20.800 -20.527 1.00 31.13 137 GLU I O 1
ATOM 10748 N N . GLY I 1 142 ? -25.735 -21.153 -18.725 1.00 21.31 138 GLY I N 1
ATOM 10749 C CA . GLY I 1 142 ? -24.530 -21.256 -19.524 1.00 22.49 138 GLY I CA 1
ATOM 10750 C C . GLY I 1 142 ? -23.600 -20.143 -19.083 1.00 22.04 138 GLY I C 1
ATOM 10751 O O . GLY I 1 142 ? -23.996 -18.989 -18.928 1.00 23.34 138 GLY I O 1
ATOM 10752 N N . GLY I 1 143 ? -22.348 -20.505 -18.872 1.00 19.61 139 GLY I N 1
ATOM 10753 C CA . GLY I 1 143 ? -21.349 -19.549 -18.443 1.00 22.57 139 GLY I CA 1
ATOM 10754 C C . GLY I 1 143 ? -21.121 -19.572 -16.946 1.00 19.31 139 GLY I C 1
ATOM 10755 O O . GLY I 1 143 ? -21.402 -20.549 -16.251 1.00 15.93 139 GLY I O 1
ATOM 10756 N N . GLU I 1 144 ? -20.595 -18.451 -16.450 1.00 16.14 140 GLU I N 1
ATOM 10757 C CA . GLU I 1 144 ? -20.200 -18.298 -15.060 1.00 14.70 140 GLU I CA 1
ATOM 10758 C C . GLU I 1 144 ? -20.696 -16.962 -14.535 1.00 14.09 140 GLU I C 1
ATOM 10759 O O . GLU I 1 144 ? -20.873 -16.009 -15.299 1.00 13.98 140 GLU I O 1
ATOM 10765 N N . ARG I 1 145 ? -20.906 -16.905 -13.217 1.00 14.56 141 ARG I N 1
ATOM 10766 C CA . ARG I 1 145 ? -21.326 -15.693 -12.528 1.00 12.25 141 ARG I CA 1
ATOM 10767 C C . ARG I 1 145 ? -20.414 -15.444 -11.332 1.00 12.83 141 ARG I C 1
ATOM 10768 O O . ARG I 1 145 ? -19.831 -16.376 -10.761 1.00 13.42 141 ARG I O 1
ATOM 10776 N N . ALA I 1 146 ? -20.307 -14.183 -10.934 1.00 11.70 142 ALA I N 1
ATOM 10777 C CA . ALA I 1 146 ? -19.666 -13.831 -9.674 1.00 16.10 142 ALA I CA 1
ATOM 10778 C C . ALA I 1 146 ? -20.733 -13.445 -8.661 1.00 11.76 142 ALA I C 1
ATOM 10779 O O . ALA I 1 146 ? -21.620 -12.634 -8.956 1.00 13.34 142 ALA I O 1
ATOM 10781 N N . VAL I 1 147 ? -20.654 -14.050 -7.477 1.00 13.82 143 VAL I N 1
ATOM 10782 C CA . VAL I 1 147 ? -21.493 -13.698 -6.345 1.00 15.59 143 VAL I CA 1
ATOM 10783 C C . VAL I 1 147 ? -20.594 -12.973 -5.363 1.00 14.89 143 VAL I C 1
ATOM 10784 O O . VAL I 1 147 ? -19.707 -13.579 -4.753 1.00 14.88 143 VAL I O 1
ATOM 10788 N N . ILE I 1 148 ? -20.776 -11.664 -5.260 1.00 13.63 144 ILE I N 1
ATOM 10789 C CA . ILE I 1 148 ? -19.940 -10.815 -4.423 1.00 15.45 144 ILE I CA 1
ATOM 10790 C C . ILE I 1 148 ? -20.763 -10.400 -3.215 1.00 12.82 144 ILE I C 1
ATOM 10791 O O . ILE I 1 148 ? -21.841 -9.810 -3.361 1.00 15.25 144 ILE I O 1
ATOM 10796 N N . THR I 1 149 ? -20.274 -10.748 -2.022 1.00 14.82 145 THR I N 1
ATOM 10797 C CA . THR I 1 149 ? -21.000 -10.544 -0.775 1.00 15.67 145 THR I CA 1
ATOM 10798 C C . THR I 1 149 ? -20.370 -9.391 -0.008 1.00 12.99 145 THR I C 1
ATOM 10799 O O . THR I 1 149 ? -19.167 -9.416 0.290 1.00 17.34 145 THR I O 1
ATOM 10803 N N . LEU I 1 150 ? -21.179 -8.380 0.256 1.00 13.60 146 LEU I N 1
ATOM 10804 C CA . LEU I 1 150 ? -20.819 -7.236 1.083 1.00 14.72 146 LEU I CA 1
ATOM 10805 C C . LEU I 1 150 ? -21.489 -7.438 2.436 1.00 16.43 146 LEU I C 1
ATOM 10806 O O . LEU I 1 150 ? -22.718 -7.484 2.519 1.00 20.47 146 LEU I O 1
ATOM 10811 N N . ASP I 1 151 ? -20.688 -7.551 3.492 1.00 15.74 147 ASP I N 1
ATOM 10812 C CA . ASP I 1 151 ? -21.177 -7.951 4.815 1.00 19.55 147 ASP I CA 1
ATOM 10813 C C . ASP I 1 151 ? -20.730 -6.901 5.827 1.00 14.75 147 ASP I C 1
ATOM 10814 O O . ASP I 1 151 ? -19.596 -6.957 6.300 1.00 17.75 147 ASP I O 1
ATOM 10819 N N . GLY I 1 152 ? -21.615 -5.971 6.158 1.00 15.91 148 GLY I N 1
ATOM 10820 C CA . GLY I 1 152 ? -21.257 -4.838 7.001 1.00 15.82 148 GLY I CA 1
ATOM 10821 C C . GLY I 1 152 ? -22.188 -4.644 8.178 1.00 14.70 148 GLY I C 1
ATOM 10822 O O . GLY I 1 152 ? -23.397 -4.859 8.077 1.00 16.00 148 GLY I O 1
ATOM 10823 N N . LYS I 1 153 ? -21.609 -4.206 9.292 1.00 16.93 149 LYS I N 1
ATOM 10824 C CA . LYS I 1 153 ? -22.374 -3.907 10.498 1.00 18.61 149 LYS I CA 1
ATOM 10825 C C . LYS I 1 153 ? -23.308 -2.717 10.291 1.00 14.68 149 LYS I C 1
ATOM 10826 O O . LYS I 1 153 ? -22.922 -1.703 9.706 1.00 17.29 149 LYS I O 1
ATOM 10832 N N . TYR I 1 154 ? -24.541 -2.832 10.779 1.00 15.15 150 TYR I N 1
ATOM 10833 C CA . TYR I 1 154 ? -25.436 -1.680 10.828 1.00 14.81 150 TYR I CA 1
ATOM 10834 C C . TYR I 1 154 ? -25.071 -0.810 12.019 1.00 17.94 150 TYR I C 1
ATOM 10835 O O . TYR I 1 154 ? -24.990 -1.298 13.155 1.00 20.94 150 TYR I O 1
ATOM 10844 N N . LEU I 1 155 ? -24.828 0.472 11.750 1.00 16.88 151 LEU I N 1
ATOM 10845 C CA . LEU I 1 155 ? -24.529 1.455 12.787 1.00 15.43 151 LEU I CA 1
ATOM 10846 C C . LEU I 1 155 ? -25.653 2.469 12.785 1.00 15.98 151 LEU I C 1
ATOM 10847 O O . LEU I 1 155 ? -25.795 3.229 11.806 1.00 15.21 151 LEU I O 1
ATOM 10852 N N . PRO I 1 156 ? -26.447 2.555 13.843 1.00 15.19 152 PRO I N 1
ATOM 10853 C CA . PRO I 1 156 ? -27.583 3.472 13.850 1.00 17.72 152 PRO I CA 1
ATOM 10854 C C . PRO I 1 156 ? -27.184 4.921 14.087 1.00 16.35 152 PRO I C 1
ATOM 10855 O O . PRO I 1 156 ? -26.249 5.239 14.827 1.00 20.39 152 PRO I O 1
ATOM 10859 N N . THR I 1 157 ? -27.945 5.801 13.448 1.00 21.10 153 THR I N 1
ATOM 10860 C CA . THR I 1 157 ? -27.915 7.228 13.722 1.00 24.32 153 THR I CA 1
ATOM 10861 C C . THR I 1 157 ? -29.035 7.518 14.709 1.00 29.61 153 THR I C 1
ATOM 10862 O O . THR I 1 157 ? -30.218 7.396 14.367 1.00 28.57 153 THR I O 1
ATOM 10866 N N . LYS I 1 158 ? -28.659 7.886 15.931 1.00 27.55 154 LYS I N 1
ATOM 10867 C CA . LYS I 1 158 ? -29.604 8.111 17.009 1.00 31.63 154 LYS I CA 1
ATOM 10868 C C . LYS I 1 158 ? -29.512 9.547 17.519 1.00 30.76 154 LYS I C 1
ATOM 10869 O O . LYS I 1 158 ? -28.425 10.137 17.542 1.00 33.34 154 LYS I O 1
ATOM 10875 N N . PRO I 1 159 ? -30.636 10.133 17.934 1.00 28.04 155 PRO I N 1
ATOM 10876 C CA . PRO I 1 159 ? -30.599 11.492 18.489 1.00 24.52 155 PRO I CA 1
ATOM 10877 C C . PRO I 1 159 ? -29.765 11.576 19.764 1.00 27.82 155 PRO I C 1
ATOM 10878 O O . PRO I 1 159 ? -29.532 10.588 20.465 1.00 27.40 155 PRO I O 1
ATOM 10882 N N A PHE I 1 160 ? -29.287 12.787 20.033 0.61 24.94 156 PHE I N 1
ATOM 10883 N N B PHE I 1 160 ? -29.310 12.788 20.066 0.39 24.92 156 PHE I N 1
ATOM 10884 C CA A PHE I 1 160 ? -28.588 13.107 21.272 0.61 22.00 156 PHE I CA 1
ATOM 10885 C CA B PHE I 1 160 ? -28.548 13.032 21.291 0.39 22.02 156 PHE I CA 1
ATOM 10886 C C A PHE I 1 160 ? -28.973 14.525 21.698 0.61 21.72 156 PHE I C 1
ATOM 10887 C C B PHE I 1 160 ? -28.888 14.394 21.894 0.39 22.18 156 PHE I C 1
ATOM 10888 O O A PHE I 1 160 ? -29.826 15.163 21.076 0.61 19.49 156 PHE I O 1
ATOM 10889 O O B PHE I 1 160 ? -28.430 14.733 22.988 0.39 15.36 156 PHE I O 1
ATOM 10904 N N . MET J 1 5 ? -41.918 -2.799 -24.624 1.00 34.49 1 MET J N 1
ATOM 10905 C CA . MET J 1 5 ? -41.593 -1.422 -24.264 1.00 28.11 1 MET J CA 1
ATOM 10906 C C . MET J 1 5 ? -40.463 -0.866 -25.130 1.00 30.16 1 MET J C 1
ATOM 10907 O O . MET J 1 5 ? -39.312 -1.307 -25.039 1.00 31.16 1 MET J O 1
ATOM 10912 N N . ILE J 1 6 ? -40.801 0.110 -25.971 1.00 23.70 2 ILE J N 1
ATOM 10913 C CA . ILE J 1 6 ? -39.831 0.769 -26.835 1.00 29.31 2 ILE J CA 1
ATOM 10914 C C . ILE J 1 6 ? -39.669 2.245 -26.507 1.00 25.47 2 ILE J C 1
ATOM 10915 O O . ILE J 1 6 ? -38.853 2.917 -27.147 1.00 23.06 2 ILE J O 1
ATOM 10920 N N . GLN J 1 7 ? -40.416 2.769 -25.526 1.00 18.71 3 GLN J N 1
ATOM 10921 C CA . GLN J 1 7 ? -40.322 4.168 -25.120 1.00 18.19 3 GLN J CA 1
ATOM 10922 C C . GLN J 1 7 ? -39.244 4.372 -24.071 1.00 17.62 3 GLN J C 1
ATOM 10923 O O . GLN J 1 7 ? -39.134 3.585 -23.126 1.00 19.43 3 GLN J O 1
ATOM 10929 N N . SER J 1 8 ? -38.471 5.456 -24.221 1.00 16.88 4 SER J N 1
ATOM 10930 C CA . SER J 1 8 ? -37.369 5.721 -23.300 1.00 15.16 4 SER J CA 1
ATOM 10931 C C . SER J 1 8 ? -37.233 7.216 -23.023 1.00 16.54 4 SER J C 1
ATOM 10932 O O . SER J 1 8 ? -37.684 8.070 -23.798 1.00 15.44 4 SER J O 1
ATOM 10935 N N . GLN J 1 9 ? -36.600 7.516 -21.891 1.00 15.30 5 GLN J N 1
ATOM 10936 C CA . GLN J 1 9 ? -36.362 8.868 -21.405 1.00 14.84 5 GLN J CA 1
ATOM 10937 C C . GLN J 1 9 ? -34.940 9.321 -21.718 1.00 15.28 5 GLN J C 1
ATOM 10938 O O . GLN J 1 9 ? -34.038 8.501 -21.900 1.00 16.89 5 GLN J O 1
ATOM 10944 N N . ILE J 1 10 ? -34.741 10.645 -21.764 1.00 14.02 6 ILE J N 1
ATOM 10945 C CA . ILE J 1 10 ? -33.395 11.185 -21.978 1.00 18.36 6 ILE J CA 1
ATOM 10946 C C . ILE J 1 10 ? -33.002 12.187 -20.897 1.00 17.61 6 ILE J C 1
ATOM 10947 O O . ILE J 1 10 ? -31.852 12.635 -20.854 1.00 20.62 6 ILE J O 1
ATOM 10952 N N . ASN J 1 11 ? -33.941 12.558 -20.029 1.00 15.78 7 ASN J N 1
ATOM 10953 C CA . ASN J 1 11 ? -33.704 13.537 -18.968 1.00 19.26 7 ASN J CA 1
ATOM 10954 C C . ASN J 1 11 ? -34.128 12.929 -17.637 1.00 17.59 7 ASN J C 1
ATOM 10955 O O . ASN J 1 11 ? -35.326 12.829 -17.350 1.00 18.44 7 ASN J O 1
ATOM 10960 N N . ARG J 1 12 ? -33.146 12.564 -16.799 1.00 13.93 8 ARG J N 1
ATOM 10961 C CA . ARG J 1 12 ? -33.474 11.859 -15.560 1.00 15.01 8 ARG J CA 1
ATOM 10962 C C . ARG J 1 12 ? -34.397 12.659 -14.637 1.00 14.17 8 ARG J C 1
ATOM 10963 O O . ARG J 1 12 ? -35.069 12.064 -13.784 1.00 15.96 8 ARG J O 1
ATOM 10971 N N . ASN J 1 13 ? -34.473 13.986 -14.798 1.00 17.27 9 ASN J N 1
ATOM 10972 C CA . ASN J 1 13 ? -35.229 14.801 -13.852 1.00 16.11 9 ASN J CA 1
ATOM 10973 C C . ASN J 1 13 ? -36.718 14.474 -13.872 1.00 14.70 9 ASN J C 1
ATOM 10974 O O . ASN J 1 13 ? -37.398 14.644 -12.855 1.00 19.45 9 ASN J O 1
ATOM 10979 N N . ILE J 1 14 ? -37.250 14.036 -15.021 1.00 18.51 10 ILE J N 1
ATOM 10980 C CA . ILE J 1 14 ? -38.677 13.710 -15.089 1.00 21.48 10 ILE J CA 1
ATOM 10981 C C . ILE J 1 14 ? -39.004 12.564 -14.137 1.00 16.87 10 ILE J C 1
ATOM 10982 O O . ILE J 1 14 ? -39.914 12.658 -13.306 1.00 17.67 10 ILE J O 1
ATOM 10987 N N . ARG J 1 15 ? -38.261 11.458 -14.242 1.00 14.01 11 ARG J N 1
ATOM 10988 C CA . ARG J 1 15 ? -38.539 10.330 -13.359 1.00 14.46 11 ARG J CA 1
ATOM 10989 C C . ARG J 1 15 ? -38.093 10.593 -11.927 1.00 14.54 11 ARG J C 1
ATOM 10990 O O . ARG J 1 15 ? -38.677 10.032 -10.995 1.00 15.84 11 ARG J O 1
ATOM 10998 N N . LEU J 1 16 ? -37.061 11.423 -11.712 1.00 12.73 12 LEU J N 1
ATOM 10999 C CA . LEU J 1 16 ? -36.654 11.667 -10.334 1.00 15.15 12 LEU J CA 1
ATOM 11000 C C . LEU J 1 16 ? -37.643 12.582 -9.622 1.00 16.91 12 LEU J C 1
ATOM 11001 O O . LEU J 1 16 ? -37.883 12.414 -8.421 1.00 18.90 12 LEU J O 1
ATOM 11006 N N . ASP J 1 17 ? -38.256 13.513 -10.355 1.00 16.81 13 ASP J N 1
ATOM 11007 C CA . ASP J 1 17 ? -39.349 14.293 -9.782 1.00 20.47 13 ASP J CA 1
ATOM 11008 C C . ASP J 1 17 ? -40.528 13.394 -9.436 1.00 19.67 13 ASP J C 1
ATOM 11009 O O . ASP J 1 17 ? -41.157 13.559 -8.385 1.00 22.39 13 ASP J O 1
ATOM 11014 N N . LEU J 1 18 ? -40.847 12.435 -10.313 1.00 18.87 14 LEU J N 1
ATOM 11015 C CA . LEU J 1 18 ? -41.892 11.470 -9.982 1.00 20.65 14 LEU J CA 1
ATOM 11016 C C . LEU J 1 18 ? -41.524 10.670 -8.738 1.00 21.85 14 LEU J C 1
ATOM 11017 O O . LEU J 1 18 ? -42.383 10.384 -7.898 1.00 20.00 14 LEU J O 1
ATOM 11022 N N . ALA J 1 19 ? -40.246 10.300 -8.599 1.00 19.31 15 ALA J N 1
ATOM 11023 C CA . ALA J 1 19 ? -39.806 9.590 -7.399 1.00 17.62 15 ALA J CA 1
ATOM 11024 C C . ALA J 1 19 ? -40.095 10.386 -6.128 1.00 20.06 15 ALA J C 1
ATOM 11025 O O . ALA J 1 19 ? -40.548 9.817 -5.133 1.00 19.78 15 ALA J O 1
ATOM 11027 N N . ASP J 1 20 ? -39.829 11.700 -6.139 1.00 20.53 16 ASP J N 1
ATOM 11028 C CA . ASP J 1 20 ? -40.104 12.515 -4.955 1.00 22.01 16 ASP J CA 1
ATOM 11029 C C . ASP J 1 20 ? -41.589 12.506 -4.619 1.00 22.45 16 ASP J C 1
ATOM 11030 O O . ASP J 1 20 ? -41.966 12.415 -3.443 1.00 22.89 16 ASP J O 1
ATOM 11035 N N . ALA J 1 21 ? -42.443 12.611 -5.645 1.00 22.26 17 ALA J N 1
ATOM 11036 C CA . ALA J 1 21 ? -43.889 12.557 -5.430 1.00 22.42 17 ALA J CA 1
ATOM 11037 C C . ALA J 1 21 ? -44.308 11.198 -4.878 1.00 28.90 17 ALA J C 1
ATOM 11038 O O . ALA J 1 21 ? -45.147 11.116 -3.972 1.00 28.10 17 ALA J O 1
ATOM 11040 N N . ILE J 1 22 ? -43.717 10.122 -5.400 1.00 23.81 18 ILE J N 1
ATOM 11041 C CA . ILE J 1 22 ? -44.002 8.780 -4.900 1.00 22.76 18 ILE J CA 1
ATOM 11042 C C . ILE J 1 22 ? -43.611 8.659 -3.434 1.00 23.09 18 ILE J C 1
ATOM 11043 O O . ILE J 1 22 ? -44.344 8.071 -2.626 1.00 25.89 18 ILE J O 1
ATOM 11048 N N . LEU J 1 23 ? -42.450 9.211 -3.067 1.00 20.86 19 LEU J N 1
ATOM 11049 C CA . LEU J 1 23 ? -41.980 9.103 -1.687 1.00 21.02 19 LEU J CA 1
ATOM 11050 C C . LEU J 1 23 ? -42.890 9.854 -0.724 1.00 18.90 19 LEU J C 1
ATOM 11051 O O . LEU J 1 23 ? -43.094 9.410 0.413 1.00 22.82 19 LEU J O 1
ATOM 11056 N N . LEU J 1 24 ? -43.420 11.001 -1.150 1.00 23.11 20 LEU J N 1
ATOM 11057 C CA . LEU J 1 24 ? -44.364 11.730 -0.308 1.00 24.45 20 LEU J CA 1
ATOM 11058 C C . LEU J 1 24 ? -45.644 10.928 -0.115 1.00 25.11 20 LEU J C 1
ATOM 11059 O O . LEU J 1 24 ? -46.097 10.730 1.018 1.00 25.21 20 LEU J O 1
ATOM 11064 N N . SER J 1 25 ? -46.218 10.431 -1.211 1.00 26.66 21 SER J N 1
ATOM 11065 C CA . SER J 1 25 ? -47.405 9.586 -1.127 1.00 25.85 21 SER J CA 1
ATOM 11066 C C . SER J 1 25 ? -47.154 8.375 -0.238 1.00 28.13 21 SER J C 1
ATOM 11067 O O . SER J 1 25 ? -47.979 8.033 0.617 1.00 25.44 21 SER J O 1
ATOM 11070 N N . LYS J 1 26 ? -45.996 7.732 -0.409 1.00 22.79 22 LYS J N 1
ATOM 11071 C CA . LYS J 1 26 ? -45.649 6.559 0.385 1.00 23.74 22 LYS J CA 1
ATOM 11072 C C . LYS J 1 26 ? -45.539 6.900 1.866 1.00 27.53 22 LYS J C 1
ATOM 11073 O O . LYS J 1 26 ? -45.931 6.101 2.728 1.00 28.35 22 LYS J O 1
ATOM 11079 N N . ALA J 1 27 ? -44.993 8.078 2.184 1.00 26.11 23 ALA J N 1
ATOM 11080 C CA . ALA J 1 27 ? -44.889 8.480 3.581 1.00 23.35 23 ALA J CA 1
ATOM 11081 C C . ALA J 1 27 ? -46.265 8.758 4.170 1.00 21.63 23 ALA J C 1
ATOM 11082 O O . ALA J 1 27 ? -46.540 8.396 5.320 1.00 28.65 23 ALA J O 1
ATOM 11084 N N . LYS J 1 28 ? -47.144 9.376 3.381 1.00 25.57 24 LYS J N 1
ATOM 11085 C CA . LYS J 1 28 ? -48.475 9.715 3.874 1.00 30.27 24 LYS J CA 1
ATOM 11086 C C . LYS J 1 28 ? -49.312 8.471 4.145 1.00 32.35 24 LYS J C 1
ATOM 11087 O O . LYS J 1 28 ? -50.165 8.488 5.040 1.00 32.84 24 LYS J O 1
ATOM 11093 N N . LYS J 1 29 ? -49.073 7.383 3.412 1.00 26.87 25 LYS J N 1
ATOM 11094 C CA . LYS J 1 29 ? -49.798 6.129 3.600 1.00 29.89 25 LYS J CA 1
ATOM 11095 C C . LYS J 1 29 ? -49.085 5.141 4.512 1.00 30.92 25 LYS J C 1
ATOM 11096 O O . LYS J 1 29 ? -49.600 4.036 4.722 1.00 32.07 25 LYS J O 1
ATOM 11102 N N . ASP J 1 30 ? -47.922 5.503 5.057 1.00 29.02 26 ASP J N 1
ATOM 11103 C CA . ASP J 1 30 ? -47.176 4.622 5.951 1.00 27.51 26 ASP J CA 1
ATOM 11104 C C . ASP J 1 30 ? -46.881 3.277 5.285 1.00 28.19 26 ASP J C 1
ATOM 11105 O O . ASP J 1 30 ? -47.006 2.215 5.893 1.00 30.45 26 ASP J O 1
ATOM 11110 N N . LEU J 1 31 ? -46.488 3.324 4.014 1.00 26.89 27 LEU J N 1
ATOM 11111 C CA . LEU J 1 31 ? -46.151 2.132 3.251 1.00 26.19 27 LEU J CA 1
ATOM 11112 C C . LEU J 1 31 ? -44.651 1.875 3.290 1.00 26.43 27 LEU J C 1
ATOM 11113 O O . LEU J 1 31 ? -43.845 2.807 3.354 1.00 26.71 27 LEU J O 1
ATOM 11118 N N . SER J 1 32 ? -44.283 0.599 3.237 1.00 23.75 28 SER J N 1
ATOM 11119 C CA . SER J 1 32 ? -42.900 0.209 3.018 1.00 24.25 28 SER J CA 1
ATOM 11120 C C . SER J 1 32 ? -42.703 -0.211 1.563 1.00 23.78 28 SER J C 1
ATOM 11121 O O . SER J 1 32 ? -43.657 -0.428 0.810 1.00 22.22 28 SER J O 1
ATOM 11124 N N . PHE J 1 33 ? -41.431 -0.307 1.1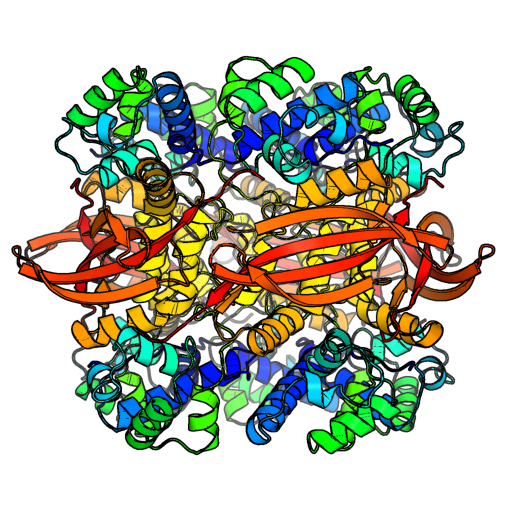65 1.00 24.84 29 PHE J N 1
ATOM 11125 C CA . PHE J 1 33 ? -41.126 -0.802 -0.173 1.00 19.48 29 PHE J CA 1
ATOM 11126 C C . PHE J 1 33 ? -41.466 -2.280 -0.316 1.00 23.20 29 PHE J C 1
ATOM 11127 O O . PHE J 1 33 ? -41.875 -2.718 -1.400 1.00 21.91 29 PHE J O 1
ATOM 11135 N N . ALA J 1 34 ? -41.317 -3.053 0.761 1.00 23.50 30 ALA J N 1
ATOM 11136 C CA . ALA J 1 34 ? -41.702 -4.460 0.732 1.00 24.90 30 ALA J CA 1
ATOM 11137 C C . ALA J 1 34 ? -43.193 -4.622 0.458 1.00 29.28 30 ALA J C 1
ATOM 11138 O O . ALA J 1 34 ? -43.590 -5.497 -0.324 1.00 28.66 30 ALA J O 1
ATOM 11140 N N . GLU J 1 35 ? -44.037 -3.791 1.090 1.00 25.93 31 GLU J N 1
ATOM 11141 C CA . GLU J 1 35 ? -45.472 -3.861 0.810 1.00 29.74 31 GLU J CA 1
ATOM 11142 C C . GLU J 1 35 ? -45.798 -3.396 -0.601 1.00 29.23 31 GLU J C 1
ATOM 11143 O O . GLU J 1 35 ? -46.691 -3.958 -1.245 1.00 28.69 31 GLU J O 1
ATOM 11149 N N . ILE J 1 36 ? -45.125 -2.350 -1.090 1.00 24.71 32 ILE J N 1
ATOM 11150 C CA . ILE J 1 36 ? -45.426 -1.876 -2.438 1.00 26.96 32 ILE J CA 1
ATOM 11151 C C . ILE J 1 36 ? -45.082 -2.948 -3.463 1.00 25.95 32 ILE J C 1
ATOM 11152 O O . ILE J 1 36 ? -45.838 -3.188 -4.410 1.00 28.42 32 ILE J O 1
ATOM 11157 N N . ALA J 1 37 ? -43.966 -3.644 -3.263 1.00 22.39 33 ALA J N 1
ATOM 11158 C CA . ALA J 1 37 ? -43.560 -4.697 -4.183 1.00 25.98 33 ALA J CA 1
ATOM 11159 C C . ALA J 1 37 ? -44.372 -5.975 -4.019 1.00 34.08 33 ALA J C 1
ATOM 11160 O O . ALA J 1 37 ? -44.407 -6.792 -4.946 1.00 31.25 33 ALA J O 1
ATOM 11162 N N . ASP J 1 38 ? -45.012 -6.169 -2.869 1.00 35.08 34 ASP J N 1
ATOM 11163 C CA . ASP J 1 38 ? -45.764 -7.392 -2.628 1.00 38.55 34 ASP J CA 1
ATOM 11164 C C . ASP J 1 38 ? -46.891 -7.535 -3.643 1.00 30.81 34 ASP J C 1
ATOM 11165 O O . ASP J 1 38 ? -47.665 -6.600 -3.874 1.00 35.45 34 ASP J O 1
ATOM 11170 N N . GLY J 1 39 ? -46.976 -8.710 -4.261 1.00 36.14 35 GLY J N 1
ATOM 11171 C CA . GLY J 1 39 ? -47.976 -8.956 -5.276 1.00 37.73 35 GLY J CA 1
ATOM 11172 C C . GLY J 1 39 ? -47.550 -8.643 -6.694 1.00 40.61 35 GLY J C 1
ATOM 11173 O O . GLY J 1 39 ? -48.376 -8.764 -7.611 1.00 36.78 35 GLY J O 1
ATOM 11174 N N . THR J 1 40 ? -46.299 -8.232 -6.912 1.00 33.52 36 THR J N 1
ATOM 11175 C CA . THR J 1 40 ? -45.813 -7.999 -8.265 1.00 31.36 36 THR J CA 1
ATOM 11176 C C . THR J 1 40 ? -45.082 -9.196 -8.850 1.00 27.26 36 THR J C 1
ATOM 11177 O O . THR J 1 40 ? -44.901 -9.254 -10.070 1.00 33.25 36 THR J O 1
ATOM 11181 N N . GLY J 1 41 ? -44.644 -10.138 -8.021 1.00 28.75 37 GLY J N 1
ATOM 11182 C CA . GLY J 1 41 ? -43.742 -11.162 -8.501 1.00 29.07 37 GLY J CA 1
ATOM 11183 C C . GLY J 1 41 ? -42.359 -10.664 -8.848 1.00 28.38 37 GLY J C 1
ATOM 11184 O O . GLY J 1 41 ? -41.587 -11.404 -9.458 1.00 27.89 37 GLY J O 1
ATOM 11185 N N . LEU J 1 42 ? -42.022 -9.431 -8.474 1.00 31.95 38 LEU J N 1
ATOM 11186 C CA . LEU J 1 42 ? -40.719 -8.843 -8.740 1.00 26.41 38 LEU J CA 1
ATOM 11187 C C . LEU J 1 42 ? -39.993 -8.590 -7.424 1.00 21.69 38 LEU J C 1
ATOM 11188 O O . LEU J 1 42 ? -40.621 -8.353 -6.391 1.00 24.12 38 LEU J O 1
ATOM 11193 N N . ALA J 1 43 ? -38.664 -8.651 -7.463 1.00 21.10 39 ALA J N 1
ATOM 11194 C CA . ALA J 1 43 ? -37.872 -8.468 -6.254 1.00 22.52 39 ALA J CA 1
ATOM 11195 C C . ALA J 1 43 ? -38.010 -7.045 -5.715 1.00 21.43 39 ALA J C 1
ATOM 11196 O O . ALA J 1 43 ? -38.159 -6.083 -6.474 1.00 20.33 39 ALA J O 1
ATOM 11198 N N . GLU J 1 44 ? -37.956 -6.913 -4.380 1.00 22.53 40 GLU J N 1
ATOM 11199 C CA . GLU J 1 44 ? -38.104 -5.585 -3.783 1.00 21.78 40 GLU J CA 1
ATOM 11200 C C . GLU J 1 44 ? -37.044 -4.628 -4.318 1.00 16.21 40 GLU J C 1
ATOM 11201 O O . GLU J 1 44 ? -37.320 -3.442 -4.518 1.00 18.13 40 GLU J O 1
ATOM 11207 N N . ALA J 1 45 ? -35.829 -5.124 -4.564 1.00 16.34 41 ALA J N 1
ATOM 11208 C CA . ALA J 1 45 ? -34.793 -4.224 -5.067 1.00 16.23 41 ALA J CA 1
ATOM 11209 C C . ALA J 1 45 ? -35.126 -3.729 -6.464 1.00 15.79 41 ALA J C 1
ATOM 11210 O O . ALA J 1 45 ? -34.847 -2.572 -6.790 1.00 16.68 41 ALA J O 1
ATOM 11212 N N . PHE J 1 46 ? -35.757 -4.563 -7.289 1.00 15.30 42 PHE J N 1
ATOM 11213 C CA . PHE J 1 46 ? -36.084 -4.119 -8.636 1.00 17.61 42 PHE J CA 1
ATOM 11214 C C . PHE J 1 46 ? -37.252 -3.135 -8.632 1.00 15.89 42 PHE J C 1
ATOM 11215 O O . PHE J 1 46 ? -37.211 -2.115 -9.329 1.00 15.45 42 PHE J O 1
ATOM 11223 N N . VAL J 1 47 ? -38.311 -3.423 -7.864 1.00 16.71 43 VAL J N 1
ATOM 11224 C CA . VAL J 1 47 ? -39.454 -2.514 -7.809 1.00 16.08 43 VAL J CA 1
ATOM 11225 C C . VAL J 1 47 ? -39.059 -1.177 -7.186 1.00 14.31 43 VAL J C 1
ATOM 11226 O O . VAL J 1 47 ? -39.446 -0.110 -7.678 1.00 15.81 43 VAL J O 1
ATOM 11230 N N . THR J 1 48 ? -38.295 -1.218 -6.094 1.00 16.53 44 THR J N 1
ATOM 11231 C CA . THR J 1 48 ? -37.832 0.013 -5.462 1.00 15.33 44 THR J CA 1
ATOM 11232 C C . THR J 1 48 ? -37.024 0.841 -6.449 1.00 13.73 44 THR J C 1
ATOM 11233 O O . THR J 1 48 ? -37.271 2.037 -6.622 1.00 14.42 44 THR J O 1
ATOM 11237 N N . ALA J 1 49 ? -36.082 0.197 -7.147 1.00 14.52 45 ALA J N 1
ATOM 11238 C CA . ALA J 1 49 ? -35.274 0.924 -8.122 1.00 12.17 45 ALA J CA 1
ATOM 11239 C C . ALA J 1 49 ? -36.145 1.588 -9.179 1.00 12.81 45 ALA J C 1
ATOM 11240 O O . ALA J 1 49 ? -35.879 2.728 -9.580 1.00 14.65 45 ALA J O 1
ATOM 11242 N N . ALA J 1 50 ? -37.208 0.904 -9.629 1.00 12.90 46 ALA J N 1
ATOM 11243 C CA . ALA J 1 50 ? -38.110 1.500 -10.611 1.00 15.41 46 ALA J CA 1
ATOM 11244 C C . ALA J 1 50 ? -38.806 2.734 -10.044 1.00 12.47 46 ALA J C 1
ATOM 11245 O O . ALA J 1 50 ? -38.894 3.771 -10.712 1.00 15.06 46 ALA J O 1
ATOM 11247 N N . LEU J 1 51 ? -39.339 2.625 -8.825 1.00 13.82 47 LEU J N 1
ATOM 11248 C CA . LEU J 1 51 ? -39.955 3.780 -8.179 1.00 15.99 47 LEU J CA 1
ATOM 11249 C C . LEU J 1 51 ? -38.988 4.956 -8.131 1.00 15.09 47 LEU J C 1
ATOM 11250 O O . LEU J 1 51 ? -39.391 6.107 -8.329 1.00 15.86 47 LEU J O 1
ATOM 11255 N N . LEU J 1 52 ? -37.708 4.676 -7.878 1.00 14.35 48 LEU J N 1
ATOM 11256 C CA . LEU J 1 52 ? -36.685 5.706 -7.758 1.00 12.21 48 LEU J CA 1
ATOM 11257 C C . LEU J 1 52 ? -36.054 6.066 -9.102 1.00 15.02 48 LEU J C 1
ATOM 11258 O O . LEU J 1 52 ? -35.043 6.776 -9.134 1.00 14.08 48 LEU J O 1
ATOM 11263 N N . GLY J 1 53 ? -36.643 5.630 -10.214 1.00 13.40 49 GLY J N 1
ATOM 11264 C CA . GLY J 1 53 ? -36.248 6.136 -11.511 1.00 13.07 49 GLY J CA 1
ATOM 11265 C C . GLY J 1 53 ? -35.197 5.336 -12.246 1.00 13.08 49 GLY J C 1
ATOM 11266 O O . GLY J 1 53 ? -34.703 5.804 -13.279 1.00 12.44 49 GLY J O 1
ATOM 11267 N N . GLN J 1 54 ? -34.853 4.139 -11.768 1.00 12.26 50 GLN J N 1
ATOM 11268 C CA . GLN J 1 54 ? -33.683 3.427 -12.268 1.00 12.22 50 GLN J CA 1
ATOM 11269 C C . GLN J 1 54 ? -34.011 2.113 -12.960 1.00 14.10 50 GLN J C 1
ATOM 11270 O O . GLN J 1 54 ? -33.088 1.424 -13.404 1.00 13.23 50 GLN J O 1
ATOM 11276 N N . GLN J 1 55 ? -35.299 1.765 -13.087 1.00 13.49 51 GLN J N 1
ATOM 11277 C CA . GLN J 1 55 ? -35.750 0.598 -13.836 1.00 12.67 51 GLN J CA 1
ATOM 11278 C C . GLN J 1 55 ? -37.116 0.919 -14.409 1.00 15.80 51 GLN J C 1
ATOM 11279 O O . GLN J 1 55 ? -37.761 1.891 -14.007 1.00 13.64 51 GLN J O 1
ATOM 11285 N N . ALA J 1 56 ? -37.555 0.082 -15.347 1.00 13.08 52 ALA J N 1
ATOM 11286 C CA . ALA J 1 56 ? -38.877 0.197 -15.953 1.00 15.09 52 ALA J CA 1
ATOM 11287 C C . ALA J 1 56 ? -39.779 -0.895 -15.389 1.00 14.58 52 ALA J C 1
ATOM 11288 O O . ALA J 1 56 ? -39.373 -2.058 -15.308 1.00 19.12 52 ALA J O 1
ATOM 11290 N N . LEU J 1 57 ? -40.990 -0.515 -14.984 1.00 18.61 53 LEU J N 1
ATOM 11291 C CA . LEU J 1 57 ? -41.898 -1.573 -14.539 1.00 21.89 53 LEU J CA 1
ATOM 11292 C C . LEU J 1 57 ? -42.723 -2.097 -15.709 1.00 19.15 53 LEU J C 1
ATOM 11293 O O . LEU J 1 57 ? -43.156 -1.312 -16.558 1.00 20.46 53 LEU J O 1
ATOM 11298 N N . PRO J 1 58 ? -42.954 -3.410 -15.760 1.00 19.82 54 PRO J N 1
ATOM 11299 C CA . PRO J 1 58 ? -43.971 -3.936 -16.681 1.00 24.04 54 PRO J CA 1
ATOM 11300 C C . PRO J 1 58 ? -45.327 -3.318 -16.366 1.00 26.50 54 PRO J C 1
ATOM 11301 O O . PRO J 1 58 ? -45.589 -2.869 -15.247 1.00 26.95 54 PRO J O 1
ATOM 11305 N N . ALA J 1 59 ? -46.209 -3.323 -17.371 1.00 25.61 55 ALA J N 1
ATOM 11306 C CA . ALA J 1 59 ? -47.487 -2.623 -17.247 1.00 27.67 55 ALA J CA 1
ATOM 11307 C C . ALA J 1 59 ? -48.303 -3.143 -16.070 1.00 27.00 55 ALA J C 1
ATOM 11308 O O . ALA J 1 59 ? -48.891 -2.355 -15.318 1.00 27.83 55 ALA J O 1
ATOM 11310 N N . ASP J 1 60 ? -48.344 -4.465 -15.889 1.00 30.61 56 ASP J N 1
ATOM 11311 C CA . ASP J 1 60 ? -49.110 -5.037 -14.786 1.00 33.66 56 ASP J CA 1
ATOM 11312 C C . ASP J 1 60 ? -48.611 -4.526 -13.442 1.00 35.33 56 ASP J C 1
ATOM 11313 O O . ASP J 1 60 ? -49.410 -4.180 -12.561 1.00 30.73 56 ASP J O 1
ATOM 11318 N N . ALA J 1 61 ? -47.292 -4.454 -13.270 1.00 30.97 57 ALA J N 1
ATOM 11319 C CA . ALA J 1 61 ? -46.746 -3.988 -12.000 1.00 30.42 57 ALA J CA 1
ATOM 11320 C C . ALA J 1 61 ? -46.933 -2.483 -11.837 1.00 25.44 57 ALA J C 1
ATOM 11321 O O . ALA J 1 61 ? -47.173 -2.000 -10.722 1.00 25.89 57 ALA J O 1
ATOM 11323 N N . ALA J 1 62 ? -46.821 -1.725 -12.933 1.00 22.65 58 ALA J N 1
ATOM 11324 C CA . ALA J 1 62 ? -46.980 -0.276 -12.848 1.00 23.00 58 ALA J CA 1
ATOM 11325 C C . ALA J 1 62 ? -48.399 0.109 -12.449 1.00 31.26 58 ALA J C 1
ATOM 11326 O O . ALA J 1 62 ? -48.602 1.111 -11.750 1.00 30.91 58 ALA J O 1
ATOM 11328 N N . ARG J 1 63 ? -49.391 -0.672 -12.872 1.00 28.95 59 ARG J N 1
ATOM 11329 C CA . ARG J 1 63 ? -50.752 -0.397 -12.434 1.00 30.71 59 ARG J CA 1
ATOM 11330 C C . ARG J 1 63 ? -50.970 -0.835 -10.989 1.00 25.04 59 ARG J C 1
ATOM 11331 O O . ARG J 1 63 ? -51.673 -0.149 -10.237 1.00 31.72 59 ARG J O 1
ATOM 11339 N N . LEU J 1 64 ? -50.350 -1.941 -10.567 1.00 27.48 60 LEU J N 1
ATOM 11340 C CA . LEU J 1 64 ? -50.498 -2.394 -9.186 1.00 29.15 60 LEU J CA 1
ATOM 11341 C C . LEU J 1 64 ? -49.906 -1.383 -8.209 1.00 35.72 60 LEU J C 1
ATOM 11342 O O . LEU J 1 64 ? -50.601 -0.882 -7.318 1.00 34.95 60 LEU J O 1
ATOM 11347 N N . VAL J 1 65 ? -48.615 -1.065 -8.358 1.00 28.74 61 VAL J N 1
ATOM 11348 C CA . VAL J 1 65 ? -48.016 -0.092 -7.445 1.00 29.83 61 VAL J CA 1
ATOM 11349 C C . VAL J 1 65 ? -48.662 1.277 -7.619 1.00 29.85 61 VAL J C 1
ATOM 11350 O O . VAL J 1 65 ? -48.761 2.051 -6.657 1.00 33.20 61 VAL J O 1
ATOM 11354 N N . GLY J 1 66 ? -49.136 1.591 -8.826 1.00 29.70 62 GLY J N 1
ATOM 11355 C CA . GLY J 1 66 ? -49.746 2.891 -9.054 1.00 26.69 62 GLY J CA 1
ATOM 11356 C C . GLY J 1 66 ? -51.067 3.052 -8.325 1.00 39.63 62 GLY J C 1
ATOM 11357 O O . GLY J 1 66 ? -51.420 4.154 -7.891 1.00 34.78 62 GLY J O 1
ATOM 11358 N N . ALA J 1 67 ? -51.823 1.960 -8.190 1.00 35.39 63 ALA J N 1
ATOM 11359 C CA . ALA J 1 67 ? -53.040 2.014 -7.390 1.00 35.19 63 ALA J CA 1
ATOM 11360 C C . ALA J 1 67 ? -52.712 2.183 -5.913 1.00 34.78 63 ALA J C 1
ATOM 11361 O O . ALA J 1 67 ? -53.369 2.962 -5.213 1.00 41.31 63 ALA J O 1
ATOM 11363 N N . LYS J 1 68 ? -51.691 1.472 -5.428 1.00 34.21 64 LYS J N 1
ATOM 11364 C CA . LYS J 1 68 ? -51.316 1.570 -4.022 1.00 36.68 64 LYS J CA 1
ATOM 11365 C C . LYS J 1 68 ? -50.949 2.998 -3.642 1.00 37.89 64 LYS J C 1
ATOM 11366 O O . LYS J 1 68 ? -51.294 3.467 -2.551 1.00 36.96 64 LYS J O 1
ATOM 11372 N N . LEU J 1 69 ? -50.259 3.707 -4.529 1.00 34.42 65 LEU J N 1
ATOM 11373 C CA . LEU J 1 69 ? -49.725 5.025 -4.221 1.00 35.06 65 LEU J CA 1
ATOM 11374 C C . LEU J 1 69 ? -50.616 6.156 -4.713 1.00 31.97 65 LEU J C 1
ATOM 11375 O O . LEU J 1 69 ? -50.255 7.325 -4.540 1.00 30.70 65 LEU J O 1
ATOM 11380 N N . ASP J 1 70 ? -51.759 5.835 -5.327 1.00 33.94 66 ASP J N 1
ATOM 11381 C CA . ASP J 1 70 ? -52.723 6.834 -5.788 1.00 31.47 66 ASP J CA 1
ATOM 11382 C C . ASP J 1 70 ? -52.104 7.760 -6.837 1.00 29.86 66 ASP J C 1
ATOM 11383 O O . ASP J 1 70 ? -52.177 8.986 -6.741 1.00 29.71 66 ASP J O 1
ATOM 11388 N N . LEU J 1 71 ? -51.473 7.156 -7.844 1.00 30.09 67 LEU J N 1
ATOM 11389 C CA . LEU J 1 71 ? -50.775 7.904 -8.879 1.00 30.00 67 LEU J CA 1
ATOM 11390 C C . LEU J 1 71 ? -51.701 8.165 -10.062 1.00 32.97 67 LEU J C 1
ATOM 11391 O O . LEU J 1 71 ? -52.577 7.356 -10.379 1.00 33.95 67 LEU J O 1
ATOM 11396 N N . ASP J 1 72 ? -51.495 9.304 -10.720 1.00 29.95 68 ASP J N 1
ATOM 11397 C CA . ASP J 1 72 ? -52.305 9.624 -11.883 1.00 31.87 68 ASP J CA 1
ATOM 11398 C C . ASP J 1 72 ? -51.839 8.806 -13.089 1.00 34.23 68 ASP J C 1
ATOM 11399 O O . ASP J 1 72 ? -50.817 8.116 -13.050 1.00 29.03 68 ASP J O 1
ATOM 11404 N N . GLU J 1 73 ? -52.607 8.879 -14.176 1.00 34.09 69 GLU J N 1
ATOM 11405 C CA . GLU J 1 73 ? -52.336 7.981 -15.293 1.00 37.18 69 GLU J CA 1
ATOM 11406 C C . GLU J 1 73 ? -51.025 8.322 -15.989 1.00 31.42 69 GLU J C 1
ATOM 11407 O O . GLU J 1 73 ? -50.345 7.422 -16.494 1.00 29.45 69 GLU J O 1
ATOM 11413 N N . ASP J 1 74 ? -50.651 9.604 -16.023 1.00 32.57 70 ASP J N 1
ATOM 11414 C CA . ASP J 1 74 ? -49.380 9.981 -16.631 1.00 32.82 70 ASP J CA 1
ATOM 11415 C C . ASP J 1 74 ? -48.212 9.389 -15.859 1.00 29.57 70 ASP J C 1
ATOM 11416 O O . ASP J 1 74 ? -47.204 9.000 -16.461 1.00 25.79 70 ASP J O 1
ATOM 11421 N N . SER J 1 75 ? -48.349 9.280 -14.534 1.00 27.51 71 SER J N 1
ATOM 11422 C CA . SER J 1 75 ? -47.276 8.735 -13.704 1.00 25.78 71 SER J CA 1
ATOM 11423 C C . SER J 1 75 ? -47.155 7.229 -13.875 1.00 28.14 71 SER J C 1
ATOM 11424 O O . SER J 1 75 ? -46.044 6.690 -13.908 1.00 23.74 71 SER J O 1
ATOM 11427 N N . ILE J 1 76 ? -48.286 6.524 -13.955 1.00 24.76 72 ILE J N 1
ATOM 11428 C CA . ILE J 1 76 ? -48.233 5.085 -14.187 1.00 25.87 72 ILE J CA 1
ATOM 11429 C C . ILE J 1 76 ? -47.577 4.791 -15.534 1.00 22.34 72 ILE J C 1
ATOM 11430 O O . ILE J 1 76 ? -46.804 3.832 -15.667 1.00 25.33 72 ILE J O 1
ATOM 11435 N N . LEU J 1 77 ? -47.842 5.631 -16.543 1.00 23.81 73 LEU J N 1
ATOM 11436 C CA . LEU J 1 77 ? -47.155 5.486 -17.826 1.00 24.99 73 LEU J CA 1
ATOM 11437 C C . LEU J 1 77 ? -45.658 5.728 -17.673 1.00 25.99 73 LEU J C 1
ATOM 11438 O O . LEU J 1 77 ? -44.838 4.940 -18.161 1.00 21.76 73 LEU J O 1
ATOM 11443 N N . LEU J 1 78 ? -45.285 6.823 -16.998 1.00 22.36 74 LEU J N 1
ATOM 11444 C CA . LEU J 1 78 ? -43.868 7.151 -16.830 1.00 23.83 74 LEU J CA 1
ATOM 11445 C C . LEU J 1 78 ? -43.095 5.995 -16.211 1.00 21.52 74 LEU J C 1
ATOM 11446 O O . LEU J 1 78 ? -41.945 5.738 -16.591 1.00 19.34 74 LEU J O 1
ATOM 11451 N N . LEU J 1 79 ? -43.704 5.289 -15.255 1.00 19.85 75 LEU J N 1
ATOM 11452 C CA . LEU J 1 79 ? -43.023 4.193 -14.568 1.00 18.71 75 LEU J CA 1
ATOM 11453 C C . LEU J 1 79 ? -42.670 3.052 -15.513 1.00 20.71 75 LEU J C 1
ATOM 11454 O O . LEU J 1 79 ? -41.786 2.244 -15.193 1.00 19.07 75 LEU J O 1
ATOM 11459 N N . GLN J 1 80 ? -43.367 2.948 -16.645 1.00 20.35 76 GLN J N 1
ATOM 11460 C CA . GLN J 1 80 ? -43.112 1.911 -17.637 1.00 21.62 76 GLN J CA 1
ATOM 11461 C C . GLN J 1 80 ? -42.090 2.311 -18.690 1.00 19.44 76 GLN J C 1
ATOM 11462 O O . GLN J 1 80 ? -41.642 1.443 -19.450 1.00 19.62 76 GLN J O 1
ATOM 11468 N N . MET J 1 81 ? -41.713 3.584 -18.760 1.00 18.57 77 MET J N 1
ATOM 11469 C CA . MET J 1 81 ? -40.688 4.004 -19.701 1.00 17.42 77 MET J CA 1
ATOM 11470 C C . MET J 1 81 ? -39.316 3.538 -19.250 1.00 16.00 77 MET J C 1
ATOM 11471 O O . MET J 1 81 ? -39.018 3.466 -18.050 1.00 16.41 77 MET J O 1
ATOM 11476 N N . ILE J 1 82 ? -38.472 3.250 -20.230 1.00 16.16 78 ILE J N 1
ATOM 11477 C CA . ILE J 1 82 ? -37.068 2.941 -19.945 1.00 14.14 78 ILE J CA 1
ATOM 11478 C C . ILE J 1 82 ? -36.365 4.215 -19.496 1.00 14.74 78 ILE J C 1
ATOM 11479 O O . ILE J 1 82 ? -36.405 5.230 -20.217 1.00 14.93 78 ILE J O 1
ATOM 11484 N N . PRO J 1 83 ? -35.718 4.217 -18.337 1.00 13.07 79 PRO J N 1
ATOM 11485 C CA . PRO J 1 83 ? -35.207 5.467 -17.779 1.00 13.31 79 PRO J CA 1
ATOM 11486 C C . PRO J 1 83 ? -33.854 5.876 -18.342 1.00 13.33 79 PRO J C 1
ATOM 11487 O O . PRO J 1 83 ? -33.120 5.093 -18.949 1.00 13.05 79 PRO J O 1
ATOM 11491 N N . LEU J 1 84 ? -33.543 7.149 -18.112 1.00 13.94 80 LEU J N 1
ATOM 11492 C CA . LEU J 1 84 ? -32.181 7.666 -18.194 1.00 11.94 80 LEU J CA 1
ATOM 11493 C C . LEU J 1 84 ? -31.589 7.444 -16.812 1.00 11.90 80 LEU J C 1
ATOM 11494 O O . LEU J 1 84 ? -31.869 8.198 -15.878 1.00 12.36 80 LEU J O 1
ATOM 11499 N N . ARG J 1 85 ? -30.773 6.410 -16.683 1.00 11.00 81 ARG J N 1
ATOM 11500 C CA . ARG J 1 85 ? -30.356 5.966 -15.366 1.00 10.18 81 ARG J CA 1
ATOM 11501 C C . ARG J 1 85 ? -29.196 6.800 -14.842 1.00 11.59 81 ARG J C 1
ATOM 11502 O O . ARG J 1 85 ? -28.389 7.340 -15.604 1.00 11.84 81 ARG J O 1
ATOM 11510 N N . GLY J 1 86 ? -29.106 6.865 -13.519 1.00 9.89 82 GLY J N 1
ATOM 11511 C CA . GLY J 1 86 ? -28.038 7.543 -12.810 1.00 13.30 82 GLY J CA 1
ATOM 11512 C C . GLY J 1 86 ? -28.645 8.240 -11.615 1.00 10.42 82 GLY J C 1
ATOM 11513 O O . GLY J 1 86 ? -29.244 9.306 -11.762 1.00 12.59 82 GLY J O 1
ATOM 11514 N N . CYS J 1 87 ? -28.530 7.641 -10.426 1.00 11.08 83 CYS J N 1
ATOM 11515 C CA . CYS J 1 87 ? -29.214 8.190 -9.261 1.00 13.01 83 CYS J CA 1
ATOM 11516 C C . CYS J 1 87 ? -28.363 9.166 -8.466 1.00 12.65 83 CYS J C 1
ATOM 11517 O O . CYS J 1 87 ? -28.902 9.846 -7.585 1.00 15.05 83 CYS J O 1
ATOM 11520 N N . ILE J 1 88 ? -27.065 9.252 -8.730 1.00 12.95 84 ILE J N 1
ATOM 11521 C CA . ILE J 1 88 ? -26.192 10.089 -7.913 1.00 12.73 84 ILE J CA 1
ATOM 11522 C C . ILE J 1 88 ? -26.250 11.507 -8.461 1.00 12.75 84 ILE J C 1
ATOM 11523 O O . ILE J 1 88 ? -26.125 11.722 -9.669 1.00 15.38 84 ILE J O 1
ATOM 11528 N N . ASP J 1 89 ? -26.467 12.473 -7.575 1.00 12.93 85 ASP J N 1
ATOM 11529 C CA . ASP J 1 89 ? -26.642 13.855 -8.020 1.00 12.71 85 ASP J CA 1
ATOM 11530 C C . ASP J 1 89 ? -25.432 14.341 -8.814 1.00 16.27 85 ASP J C 1
ATOM 11531 O O . ASP J 1 89 ? -25.572 14.833 -9.944 1.00 15.34 85 ASP J O 1
ATOM 11536 N N . ASP J 1 90 ? -24.223 14.210 -8.246 1.00 13.33 86 ASP J N 1
ATOM 11537 C CA . ASP J 1 90 ? -23.007 14.728 -8.898 1.00 13.14 86 ASP J CA 1
ATOM 11538 C C . ASP J 1 90 ? -21.829 13.783 -8.625 1.00 14.33 86 ASP J C 1
ATOM 11539 O O . ASP J 1 90 ? -20.899 14.110 -7.876 1.00 11.48 86 ASP J O 1
ATOM 11544 N N . ARG J 1 91 ? -21.912 12.590 -9.226 1.00 12.71 87 ARG J N 1
ATOM 11545 C CA . ARG J 1 91 ? -20.846 11.596 -9.372 1.00 11.35 87 ARG J CA 1
ATOM 11546 C C . ARG J 1 91 ? -20.462 10.885 -8.081 1.00 11.05 87 ARG J C 1
ATOM 11547 O O . ARG J 1 91 ? -20.342 9.653 -8.086 1.00 13.57 87 ARG J O 1
ATOM 11555 N N . ILE J 1 92 ? -20.247 11.614 -6.990 1.00 11.45 88 ILE J N 1
ATOM 11556 C CA . ILE J 1 92 ? -19.836 11.046 -5.706 1.00 11.36 88 ILE J CA 1
ATOM 11557 C C . ILE J 1 92 ? -20.933 11.359 -4.700 1.00 11.90 88 ILE J C 1
ATOM 11558 O O . ILE J 1 92 ? -21.294 12.525 -4.550 1.00 11.13 88 ILE J O 1
ATOM 11563 N N . PRO J 1 93 ? -21.483 10.378 -3.976 1.00 10.59 89 PRO J N 1
ATOM 11564 C CA . PRO J 1 93 ? -22.581 10.691 -3.053 1.00 11.87 89 PRO J CA 1
ATOM 11565 C C . PRO J 1 93 ? -22.104 11.553 -1.899 1.00 12.33 89 PRO J C 1
ATOM 11566 O O . PRO J 1 93 ? -20.965 11.427 -1.447 1.00 12.98 89 PRO J O 1
ATOM 11570 N N . THR J 1 94 ? -22.984 12.449 -1.439 1.00 10.65 90 THR J N 1
ATOM 11571 C CA . THR J 1 94 ? -22.733 13.145 -0.177 1.00 11.97 90 THR J CA 1
ATOM 11572 C C . THR J 1 94 ? -23.362 12.434 1.008 1.00 11.01 90 THR J C 1
ATOM 11573 O O . THR J 1 94 ? -22.883 12.593 2.141 1.00 11.73 90 THR J O 1
ATOM 11577 N N . ASP J 1 95 ? -24.429 11.689 0.774 1.00 12.14 91 ASP J N 1
ATOM 11578 C CA . ASP J 1 95 ? -25.164 11.056 1.864 1.00 10.36 91 ASP J CA 1
ATOM 11579 C C . ASP J 1 95 ? -24.313 9.957 2.491 1.00 10.96 91 ASP J C 1
ATOM 11580 O O . ASP J 1 95 ? -23.825 9.083 1.769 1.00 11.48 91 ASP J O 1
ATOM 11585 N N . PRO J 1 96 ? -24.141 9.942 3.823 1.00 10.31 92 PRO J N 1
ATOM 11586 C CA . PRO J 1 96 ? -23.312 8.893 4.447 1.00 11.21 92 PRO J CA 1
ATOM 11587 C C . PRO J 1 96 ? -23.725 7.465 4.091 1.00 9.12 92 PRO J C 1
ATOM 11588 O O . PRO J 1 96 ? -22.850 6.633 3.823 1.00 11.14 92 PRO J O 1
ATOM 11592 N N . THR J 1 97 ? -25.022 7.154 4.088 1.00 11.54 93 THR J N 1
ATOM 11593 C CA . THR J 1 97 ? -25.455 5.783 3.804 1.00 10.98 93 THR J CA 1
ATOM 11594 C C . THR J 1 97 ? -25.021 5.340 2.409 1.00 11.69 93 THR J C 1
ATOM 11595 O O . THR J 1 97 ? -24.532 4.218 2.221 1.00 12.73 93 THR J O 1
ATOM 11599 N N . MET J 1 98 ? -25.190 6.222 1.427 1.00 11.94 94 MET J N 1
ATOM 11600 C CA . MET J 1 98 ? -24.789 5.945 0.055 1.00 11.53 94 MET J CA 1
ATOM 11601 C C . MET J 1 98 ? -23.266 5.974 -0.076 1.00 10.25 94 MET J C 1
ATOM 11602 O O . MET J 1 98 ? -22.674 5.165 -0.806 1.00 10.57 94 MET J O 1
ATOM 11607 N N . TYR J 1 99 ? -22.612 6.915 0.619 1.00 10.53 95 TYR J N 1
ATOM 11608 C CA . TYR J 1 99 ? -21.164 7.048 0.490 1.00 10.80 95 TYR J CA 1
ATOM 11609 C C . TYR J 1 99 ? -20.434 5.769 0.897 1.00 10.80 95 TYR J C 1
ATOM 11610 O O . TYR J 1 99 ? -19.395 5.440 0.313 1.00 11.72 95 TYR J O 1
ATOM 11619 N N . ARG J 1 100 ? -20.926 5.048 1.914 1.00 11.74 96 ARG J N 1
ATOM 11620 C CA . ARG J 1 100 ? -20.190 3.858 2.354 1.00 11.59 96 ARG J CA 1
ATOM 11621 C C . ARG J 1 100 ? -19.999 2.860 1.219 1.00 11.71 96 ARG J C 1
ATOM 11622 O O . ARG J 1 100 ? -18.973 2.172 1.170 1.00 13.31 96 ARG J O 1
ATOM 11630 N N . PHE J 1 101 ? -20.968 2.758 0.302 1.00 11.40 97 PHE J N 1
ATOM 11631 C CA . PHE J 1 101 ? -20.814 1.837 -0.820 1.00 12.17 97 PHE J CA 1
ATOM 11632 C C . PHE J 1 101 ? -19.788 2.360 -1.821 1.00 13.80 97 PHE J C 1
ATOM 11633 O O . PHE J 1 101 ? -19.025 1.575 -2.399 1.00 14.74 97 PHE J O 1
ATOM 11641 N N . TYR J 1 102 ? -19.725 3.686 -2.019 1.00 12.02 98 TYR J N 1
ATOM 11642 C CA . TYR J 1 102 ? -18.621 4.265 -2.780 1.00 11.40 98 TYR J CA 1
ATOM 11643 C C . TYR J 1 102 ? -17.292 4.015 -2.081 1.00 11.38 98 TYR J C 1
ATOM 11644 O O . TYR J 1 102 ? -16.281 3.709 -2.730 1.00 11.77 98 TYR J O 1
ATOM 11653 N N . GLU J 1 103 ? -17.265 4.124 -0.749 1.00 10.60 99 GLU J N 1
ATOM 11654 C CA . GLU J 1 103 ? -16.016 3.872 -0.043 1.00 10.78 99 GLU J CA 1
ATOM 11655 C C . GLU J 1 103 ? -15.553 2.429 -0.220 1.00 10.62 99 GLU J C 1
ATOM 11656 O O . GLU J 1 103 ? -14.354 2.184 -0.378 1.00 11.44 99 GLU J O 1
ATOM 11662 N N . MET J 1 104 ? -16.476 1.460 -0.243 1.00 12.51 100 MET J N 1
ATOM 11663 C CA . MET J 1 104 ? -15.992 0.108 -0.514 1.00 12.78 100 MET J CA 1
ATOM 11664 C C . MET J 1 104 ? -15.330 -0.011 -1.883 1.00 11.88 100 MET J C 1
ATOM 11665 O O . MET J 1 104 ? -14.406 -0.826 -2.031 1.00 13.02 100 MET J O 1
ATOM 11670 N N . LEU J 1 105 ? -15.730 0.803 -2.872 1.00 12.17 101 LEU J N 1
ATOM 11671 C CA . LEU J 1 105 ? -15.005 0.812 -4.141 1.00 13.03 101 LEU J CA 1
ATOM 11672 C C . LEU J 1 105 ? -13.628 1.461 -4.011 1.00 10.96 101 LEU J C 1
ATOM 11673 O O . LEU J 1 105 ? -12.658 0.982 -4.613 1.00 11.23 101 LEU J O 1
ATOM 11678 N N . GLN J 1 106 ? -13.507 2.556 -3.244 1.00 10.92 102 GLN J N 1
ATOM 11679 C CA . GLN J 1 106 ? -12.178 3.141 -3.040 1.00 12.15 102 GLN J CA 1
ATOM 11680 C C . GLN J 1 106 ? -11.220 2.182 -2.341 1.00 9.80 102 GLN J C 1
ATOM 11681 O O . GLN J 1 106 ? -10.005 2.254 -2.565 1.00 12.04 102 GLN J O 1
ATOM 11687 N N . VAL J 1 107 ? -11.724 1.330 -1.452 1.00 10.90 103 VAL J N 1
ATOM 11688 C CA . VAL J 1 107 ? -10.845 0.430 -0.710 1.00 12.74 103 VAL J CA 1
ATOM 11689 C C . VAL J 1 107 ? -10.611 -0.859 -1.477 1.00 10.47 103 VAL J C 1
ATOM 11690 O O . VAL J 1 107 ? -9.473 -1.324 -1.570 1.00 11.75 103 VAL J O 1
ATOM 11694 N N . TYR J 1 108 ? -11.662 -1.435 -2.065 1.00 10.17 104 TYR J N 1
ATOM 11695 C CA . TYR J 1 108 ? -11.573 -2.766 -2.653 1.00 10.15 104 TYR J CA 1
ATOM 11696 C C . TYR J 1 108 ? -11.707 -2.792 -4.167 1.00 11.09 104 TYR J C 1
ATOM 11697 O O . TYR J 1 108 ? -11.726 -3.877 -4.738 1.00 11.51 104 TYR J O 1
ATOM 11706 N N . GLY J 1 109 ? -11.789 -1.641 -4.836 1.00 8.67 105 GLY J N 1
ATOM 11707 C CA . GLY J 1 109 ? -12.003 -1.662 -6.279 1.00 10.11 105 GLY J CA 1
ATOM 11708 C C . GLY J 1 109 ? -10.944 -2.439 -7.044 1.00 11.17 105 GLY J C 1
ATOM 11709 O O . GLY J 1 109 ? -11.261 -3.227 -7.944 1.00 9.95 105 GLY J O 1
ATOM 11710 N N . THR J 1 110 ? -9.665 -2.216 -6.715 1.00 9.30 106 THR J N 1
ATOM 11711 C CA . THR J 1 110 ? -8.611 -2.948 -7.409 1.00 10.49 106 THR J CA 1
ATOM 11712 C C . THR J 1 110 ? -8.546 -4.406 -6.961 1.00 9.03 106 THR J C 1
ATOM 11713 O O . THR J 1 110 ? -8.129 -5.271 -7.739 1.00 10.21 106 THR J O 1
ATOM 11717 N N . THR J 1 111 ? -8.960 -4.700 -5.727 1.00 10.22 107 THR J N 1
ATOM 11718 C CA . THR J 1 111 ? -9.045 -6.096 -5.290 1.00 11.04 107 THR J CA 1
ATOM 11719 C C . THR J 1 111 ? -10.146 -6.834 -6.049 1.00 9.94 107 THR J C 1
ATOM 11720 O O . THR J 1 111 ? -9.971 -7.992 -6.453 1.00 11.72 107 THR J O 1
ATOM 11724 N N . LEU J 1 112 ? -11.293 -6.185 -6.246 1.00 9.59 108 LEU J N 1
ATOM 11725 C CA . LEU J 1 112 ? -12.349 -6.778 -7.062 1.00 9.28 108 LEU J CA 1
ATOM 11726 C C . LEU J 1 112 ? -11.862 -7.052 -8.486 1.00 9.70 108 LEU J C 1
ATOM 11727 O O . LEU J 1 112 ? -12.101 -8.131 -9.040 1.00 11.08 108 LEU J O 1
ATOM 11732 N N . LYS J 1 113 ? -11.179 -6.078 -9.102 1.00 10.69 109 LYS J N 1
ATOM 11733 C CA . LYS J 1 113 ? -10.619 -6.304 -10.432 1.00 9.33 109 LYS J CA 1
ATOM 11734 C C . LYS J 1 113 ? -9.671 -7.496 -10.412 1.00 11.11 109 LYS J C 1
ATOM 11735 O O . LYS J 1 113 ? -9.758 -8.389 -11.261 1.00 9.96 109 LYS J O 1
ATOM 11741 N N . ALA J 1 114 ? -8.759 -7.512 -9.445 1.00 10.32 110 ALA J N 1
ATOM 11742 C CA . ALA J 1 114 ? -7.734 -8.553 -9.378 1.00 10.73 110 ALA J CA 1
ATOM 11743 C C . ALA J 1 114 ? -8.350 -9.935 -9.210 1.00 10.64 110 ALA J C 1
ATOM 11744 O O . ALA J 1 114 ? -7.956 -10.886 -9.899 1.00 11.00 110 ALA J O 1
ATOM 11746 N N . LEU J 1 115 ? -9.318 -10.065 -8.296 1.00 9.77 111 LEU J N 1
ATOM 11747 C CA . LEU J 1 115 ? -9.912 -11.371 -8.044 1.00 9.76 111 LEU J CA 1
ATOM 11748 C C . LEU J 1 115 ? -10.836 -11.802 -9.177 1.00 10.41 111 LEU J C 1
ATOM 11749 O O . LEU J 1 115 ? -10.942 -13.003 -9.464 1.00 11.92 111 LEU J O 1
ATOM 11754 N N . VAL J 1 116 ? -11.48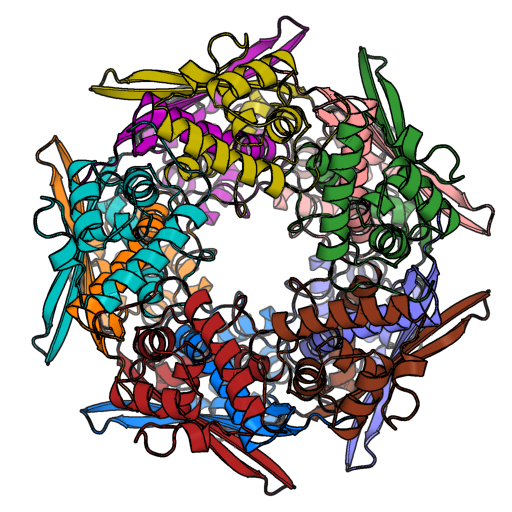1 -10.850 -9.864 1.00 11.08 112 VAL J N 1
ATOM 11755 C CA . VAL J 1 116 ? -12.286 -11.227 -11.028 1.00 10.42 112 VAL J CA 1
ATOM 11756 C C . VAL J 1 116 ? -11.400 -11.793 -12.134 1.00 13.10 112 VAL J C 1
ATOM 11757 O O . VAL J 1 116 ? -11.707 -12.845 -12.721 1.00 11.81 112 VAL J O 1
ATOM 11761 N N . HIS J 1 117 ? -10.279 -11.117 -12.440 1.00 10.23 113 HIS J N 1
ATOM 11762 C CA . HIS J 1 117 ? -9.403 -11.649 -13.479 1.00 10.34 113 HIS J CA 1
ATOM 11763 C C . HIS J 1 117 ? -8.778 -12.977 -13.065 1.00 11.21 113 HIS J C 1
ATOM 11764 O O . HIS J 1 117 ? -8.611 -13.854 -13.914 1.00 13.03 113 HIS J O 1
ATOM 11771 N N . GLU J 1 118 ? -8.474 -13.155 -11.779 1.00 10.40 114 GLU J N 1
ATOM 11772 C CA . GLU J 1 118 ? -7.912 -14.429 -11.316 1.00 12.10 114 GLU J CA 1
ATOM 11773 C C . GLU J 1 118 ? -8.908 -15.575 -11.470 1.00 13.55 114 GLU J C 1
ATOM 11774 O O . GLU J 1 118 ? -8.555 -16.657 -11.961 1.00 14.82 114 GLU J O 1
ATOM 11780 N N . LYS J 1 119 ? -10.159 -15.365 -11.052 1.00 12.17 115 LYS J N 1
ATOM 11781 C CA . LYS J 1 119 ? -11.125 -16.455 -11.024 1.00 10.82 115 LYS J CA 1
ATOM 11782 C C . LYS J 1 119 ? -11.764 -16.692 -12.380 1.00 13.23 115 LYS J C 1
ATOM 11783 O O . LYS J 1 119 ? -12.116 -17.831 -12.706 1.00 15.82 115 LYS J O 1
ATOM 11789 N N . PHE J 1 120 ? -11.945 -15.639 -13.170 1.00 12.97 116 PHE J N 1
ATOM 11790 C CA . PHE J 1 120 ? -12.711 -15.735 -14.412 1.00 12.95 116 PHE J CA 1
ATOM 11791 C C . PHE J 1 120 ? -11.895 -15.503 -15.671 1.00 14.14 116 PHE J C 1
ATOM 11792 O O . PHE J 1 120 ? -12.128 -16.177 -16.679 1.00 17.25 116 PHE J O 1
ATOM 11800 N N . GLY J 1 121 ? -10.982 -14.542 -15.656 1.00 14.29 117 GLY J N 1
ATOM 11801 C CA . GLY J 1 121 ? -10.216 -14.150 -16.820 1.00 14.06 117 GLY J CA 1
ATOM 11802 C C . GLY J 1 121 ? -10.418 -12.681 -17.138 1.00 12.82 117 GLY J C 1
ATOM 11803 O O . GLY J 1 121 ? -11.003 -11.918 -16.364 1.00 13.18 117 GLY J O 1
ATOM 11804 N N . ASP J 1 122 ? -9.918 -12.284 -18.302 1.00 13.87 118 ASP J N 1
ATOM 11805 C CA . ASP J 1 122 ? -10.128 -10.918 -18.766 1.00 11.87 118 ASP J CA 1
ATOM 11806 C C . ASP J 1 122 ? -11.605 -10.701 -19.078 1.00 11.14 118 ASP J C 1
ATOM 11807 O O . ASP J 1 122 ? -12.284 -11.583 -19.612 1.00 16.28 118 ASP J O 1
ATOM 11812 N N . GLY J 1 123 ? -12.111 -9.527 -18.730 1.00 13.01 119 GLY J N 1
ATOM 11813 C CA . GLY J 1 123 ? -13.512 -9.231 -18.921 1.00 12.81 119 GLY J CA 1
ATOM 11814 C C . GLY J 1 123 ? -14.070 -8.533 -17.708 1.00 13.42 119 GLY J C 1
ATOM 11815 O O . GLY J 1 123 ? -13.335 -7.905 -16.943 1.00 12.27 119 GLY J O 1
ATOM 11816 N N . ILE J 1 124 ? -15.387 -8.658 -17.527 1.00 10.03 120 ILE J N 1
ATOM 11817 C CA . ILE J 1 124 ? -16.112 -7.888 -16.525 1.00 10.59 120 ILE J CA 1
ATOM 11818 C C . ILE J 1 124 ? -17.142 -8.777 -15.842 1.00 12.45 120 ILE J C 1
ATOM 11819 O O . ILE J 1 124 ? -17.557 -9.813 -16.371 1.00 11.93 120 ILE J O 1
ATOM 11824 N N . ILE J 1 125 ? -17.548 -8.355 -14.650 1.00 11.81 121 ILE J N 1
ATOM 11825 C CA . ILE J 1 125 ? -18.787 -8.827 -14.034 1.00 12.09 121 ILE J CA 1
ATOM 11826 C C . ILE J 1 125 ? -19.883 -7.833 -14.378 1.00 12.43 121 ILE J C 1
ATOM 11827 O O . ILE J 1 125 ? -19.742 -6.630 -14.121 1.00 12.68 121 ILE J O 1
ATOM 11832 N N . SER J 1 126 ? -20.977 -8.333 -14.955 1.00 11.90 122 SER J N 1
ATOM 11833 C CA . SER J 1 126 ? -21.989 -7.465 -15.548 1.00 12.94 122 SER J CA 1
ATOM 11834 C C . SER J 1 126 ? -22.788 -6.706 -14.496 1.00 12.33 122 SER J C 1
ATOM 11835 O O . SER J 1 126 ? -23.137 -7.234 -13.435 1.00 14.49 122 SER J O 1
ATOM 11838 N N . ALA J 1 127 ? -23.089 -5.445 -14.808 1.00 12.70 123 ALA J N 1
ATOM 11839 C CA . ALA J 1 127 ? -24.062 -4.656 -14.074 1.00 12.71 123 ALA J CA 1
ATOM 11840 C C . ALA J 1 127 ? -25.428 -4.669 -14.742 1.00 14.60 123 ALA J C 1
ATOM 11841 O O . ALA J 1 127 ? -26.356 -4.019 -14.254 1.00 15.04 123 ALA J O 1
ATOM 11843 N N . ILE J 1 128 ? -25.553 -5.386 -15.851 1.00 13.70 124 ILE J N 1
ATOM 11844 C CA . ILE J 1 128 ? -26.793 -5.511 -16.603 1.00 15.55 124 ILE J CA 1
ATOM 11845 C C . ILE J 1 128 ? -27.415 -6.894 -16.411 1.00 16.80 124 ILE J C 1
ATOM 11846 O O . ILE J 1 128 ? -28.573 -7.015 -16.013 1.00 15.04 124 ILE J O 1
ATOM 11851 N N . ASN J 1 129 ? -26.651 -7.946 -16.688 1.00 14.27 125 ASN J N 1
ATOM 11852 C CA . ASN J 1 129 ? -27.049 -9.312 -16.349 1.00 14.10 125 ASN J CA 1
ATOM 11853 C C . ASN J 1 129 ? -26.692 -9.485 -14.877 1.00 11.88 125 ASN J C 1
ATOM 11854 O O . ASN J 1 129 ? -25.626 -9.982 -14.502 1.00 14.34 125 ASN J O 1
ATOM 11859 N N . PHE J 1 130 ? -27.608 -9.025 -14.033 1.00 12.69 126 PHE J N 1
ATOM 11860 C CA . PHE J 1 130 ? -27.228 -8.630 -12.688 1.00 12.66 126 PHE J CA 1
ATOM 11861 C C . PHE J 1 130 ? -28.452 -8.602 -11.787 1.00 15.73 126 PHE J C 1
ATOM 11862 O O . PHE J 1 130 ? -29.512 -8.107 -12.191 1.00 18.48 126 PHE J O 1
ATOM 11870 N N . LYS J 1 131 ? -28.276 -9.106 -10.559 1.00 16.24 127 LYS J N 1
ATOM 11871 C CA . LYS J 1 131 ? -29.267 -9.052 -9.490 1.00 18.36 127 LYS J CA 1
ATOM 11872 C C . LYS J 1 131 ? -28.579 -8.574 -8.227 1.00 19.14 127 LYS J C 1
ATOM 11873 O O . LYS J 1 131 ? -27.402 -8.857 -8.012 1.00 18.04 127 LYS J O 1
ATOM 11879 N N . LEU J 1 132 ? -29.329 -7.905 -7.355 1.00 18.89 128 LEU J N 1
ATOM 11880 C CA . LEU J 1 132 ? -28.822 -7.675 -6.013 1.00 18.12 128 LEU J CA 1
ATOM 11881 C C . LEU J 1 132 ? -29.948 -7.806 -4.999 1.00 18.56 128 LEU J C 1
ATOM 11882 O O . LEU J 1 132 ? -31.132 -7.680 -5.320 1.00 20.14 128 LEU J O 1
ATOM 11887 N N . ASP J 1 133 ? -29.552 -8.084 -3.764 1.00 20.67 129 ASP J N 1
ATOM 11888 C CA . ASP J 1 133 ? -30.509 -8.206 -2.682 1.00 22.54 129 ASP J CA 1
ATOM 11889 C C . ASP J 1 133 ? -29.837 -7.803 -1.381 1.00 19.61 129 ASP J C 1
ATOM 11890 O O . ASP J 1 133 ? -28.609 -7.856 -1.249 1.00 18.77 129 ASP J O 1
ATOM 11895 N N . VAL J 1 134 ? -30.668 -7.352 -0.443 1.00 18.84 130 VAL J N 1
ATOM 11896 C CA . VAL J 1 134 ? -30.232 -6.869 0.859 1.00 15.28 130 VAL J CA 1
ATOM 11897 C C . VAL J 1 134 ? -30.913 -7.739 1.908 1.00 18.12 130 VAL J C 1
ATOM 11898 O O . VAL J 1 134 ? -32.143 -7.864 1.902 1.00 21.02 130 VAL J O 1
ATOM 11902 N N . LYS J 1 135 ? -30.119 -8.352 2.785 1.00 18.78 131 LYS J N 1
ATOM 11903 C CA . LYS J 1 135 ? -30.615 -9.195 3.868 1.00 22.97 131 LYS J CA 1
ATOM 11904 C C . LYS J 1 135 ? -30.112 -8.690 5.213 1.00 21.00 131 LYS J C 1
ATOM 11905 O O . LYS J 1 135 ? -28.940 -8.328 5.354 1.00 20.43 131 LYS J O 1
ATOM 11911 N N . LYS J 1 136 ? -30.997 -8.683 6.205 1.00 21.37 132 LYS J N 1
ATOM 11912 C CA . LYS J 1 136 ? -30.607 -8.384 7.576 1.00 21.47 132 LYS J CA 1
ATOM 11913 C C . LYS J 1 136 ? -30.310 -9.686 8.310 1.00 23.99 132 LYS J C 1
ATOM 11914 O O . LYS J 1 136 ? -31.105 -10.629 8.250 1.00 24.03 132 LYS J O 1
ATOM 11920 N N . VAL J 1 137 ? -29.162 -9.742 8.990 1.00 23.18 133 VAL J N 1
ATOM 11921 C CA . VAL J 1 137 ? -28.801 -10.883 9.821 1.00 24.97 133 VAL J CA 1
ATOM 11922 C C . VAL J 1 137 ? -28.327 -10.375 11.173 1.00 28.29 133 VAL J C 1
ATOM 11923 O O . VAL J 1 137 ? -27.873 -9.238 11.316 1.00 27.68 133 VAL J O 1
ATOM 11927 N N . ALA J 1 138 ? -28.428 -11.240 12.174 1.00 29.18 134 ALA J N 1
ATOM 11928 C CA . ALA J 1 138 ? -27.934 -10.890 13.495 1.00 26.10 134 ALA J CA 1
ATOM 11929 C C . ALA J 1 138 ? -26.416 -10.984 13.521 1.00 24.61 134 ALA J C 1
ATOM 11930 O O . ALA J 1 138 ? -25.821 -11.854 12.878 1.00 31.50 134 ALA J O 1
ATOM 11932 N N . ASP J 1 139 ? -25.788 -10.067 14.253 1.00 21.66 135 ASP J N 1
ATOM 11933 C CA . ASP J 1 139 ? -24.358 -10.150 14.515 1.00 25.19 135 ASP J CA 1
ATOM 11934 C C . ASP J 1 139 ? -24.148 -10.923 15.810 1.00 25.89 135 ASP J C 1
ATOM 11935 O O . ASP J 1 139 ? -24.712 -10.536 16.842 1.00 28.37 135 ASP J O 1
ATOM 11940 N N . PRO J 1 140 ? -23.374 -12.014 15.803 1.00 33.18 136 PRO J N 1
ATOM 11941 C CA . PRO J 1 140 ? -23.188 -12.783 17.049 1.00 35.22 136 PRO J CA 1
ATOM 11942 C C . PRO J 1 140 ? -22.575 -11.973 18.176 1.00 39.52 136 PRO J C 1
ATOM 11943 O O . PRO J 1 140 ? -22.814 -12.284 19.350 1.00 38.90 136 PRO J O 1
ATOM 11947 N N . GLU J 1 141 ? -21.783 -10.949 17.864 1.00 35.38 137 GLU J N 1
ATOM 11948 C CA . GLU J 1 141 ? -21.252 -10.088 18.913 1.00 33.69 137 GLU J CA 1
ATOM 11949 C C . GLU J 1 141 ? -22.249 -9.034 19.369 1.00 32.78 137 GLU J C 1
ATOM 11950 O O . GLU J 1 141 ? -21.894 -8.198 20.206 1.00 38.02 137 GLU J O 1
ATOM 11956 N N . GLY J 1 142 ? -23.468 -9.053 18.854 1.00 29.53 138 GLY J N 1
ATOM 11957 C CA . GLY J 1 142 ? -24.495 -8.099 19.236 1.00 28.43 138 GLY J CA 1
ATOM 11958 C C . GLY J 1 142 ? -24.785 -7.140 18.094 1.00 29.11 138 GLY J C 1
ATOM 11959 O O . GLY J 1 142 ? -23.881 -6.731 17.353 1.00 32.35 138 GLY J O 1
ATOM 11960 N N . GLY J 1 143 ? -26.051 -6.783 17.943 1.00 29.02 139 GLY J N 1
ATOM 11961 C CA . GLY J 1 143 ? -26.448 -5.885 16.876 1.00 25.68 139 GLY J CA 1
ATOM 11962 C C . GLY J 1 143 ? -26.813 -6.634 15.609 1.00 28.12 139 GLY J C 1
ATOM 11963 O O . GLY J 1 143 ? -27.049 -7.849 15.603 1.00 26.52 139 GLY J O 1
ATOM 11964 N N . GLU J 1 144 ? -26.843 -5.883 14.507 1.00 23.58 140 GLU J N 1
ATOM 11965 C CA . GLU J 1 144 ? -27.337 -6.373 13.229 1.00 21.66 140 GLU J CA 1
ATOM 11966 C C . GLU J 1 144 ? -26.314 -6.086 12.136 1.00 22.36 140 GLU J C 1
ATOM 11967 O O . GLU J 1 144 ? -25.510 -5.158 12.246 1.00 21.24 140 GLU J O 1
ATOM 11973 N N . ARG J 1 145 ? -26.366 -6.889 11.068 1.00 20.92 141 ARG J N 1
ATOM 11974 C CA . ARG J 1 145 ? -25.548 -6.683 9.876 1.00 19.16 141 ARG J CA 1
ATOM 11975 C C . ARG J 1 145 ? -26.421 -6.704 8.626 1.00 21.54 141 ARG J C 1
ATOM 11976 O O . ARG J 1 145 ? -27.507 -7.292 8.606 1.00 17.18 141 ARG J O 1
ATOM 11984 N N . ALA J 1 146 ? -25.953 -6.031 7.579 1.00 16.01 142 ALA J N 1
ATOM 11985 C CA . ALA J 1 146 ? -26.538 -6.196 6.260 1.00 14.62 142 ALA J CA 1
ATOM 11986 C C . ALA J 1 146 ? -25.622 -7.063 5.414 1.00 17.53 142 ALA J C 1
ATOM 11987 O O . ALA J 1 146 ? -24.413 -6.800 5.321 1.00 17.88 142 ALA J O 1
ATOM 11989 N N . VAL J 1 147 ? -26.196 -8.096 4.810 1.00 18.55 143 VAL J N 1
ATOM 11990 C CA . VAL J 1 147 ? -25.517 -8.903 3.808 1.00 18.20 143 VAL J CA 1
ATOM 11991 C C . VAL J 1 147 ? -26.094 -8.500 2.461 1.00 20.16 143 VAL J C 1
ATOM 11992 O O . VAL J 1 147 ? -27.268 -8.754 2.164 1.00 19.38 143 VAL J O 1
ATOM 11996 N N . ILE J 1 148 ? -25.293 -7.810 1.665 1.00 16.93 144 ILE J N 1
ATOM 11997 C CA . ILE J 1 148 ? -25.719 -7.332 0.359 1.00 16.75 144 ILE J CA 1
ATOM 11998 C C . ILE J 1 148 ? -25.031 -8.192 -0.689 1.00 15.61 144 ILE J C 1
ATOM 11999 O O . ILE J 1 148 ? -23.798 -8.261 -0.731 1.00 15.10 144 ILE J O 1
ATOM 12004 N N . THR J 1 149 ? -25.823 -8.861 -1.526 1.00 17.81 145 THR J N 1
ATOM 12005 C CA . THR J 1 149 ? -25.301 -9.800 -2.514 1.00 14.56 145 THR J CA 1
ATOM 12006 C C . THR J 1 149 ? -25.397 -9.170 -3.898 1.00 13.00 145 THR J C 1
ATOM 12007 O O . THR J 1 149 ? -26.487 -8.793 -4.344 1.00 18.32 145 THR J O 1
ATOM 12011 N N . LEU J 1 150 ? -24.250 -9.037 -4.549 1.00 14.40 146 LEU J N 1
ATOM 12012 C CA . LEU J 1 150 ? -24.167 -8.601 -5.936 1.00 14.50 146 LEU J CA 1
ATOM 12013 C C . LEU J 1 150 ? -23.912 -9.846 -6.768 1.00 16.16 146 LEU J C 1
ATOM 12014 O O . LEU J 1 150 ? -22.939 -10.562 -6.531 1.00 20.54 146 LEU J O 1
ATOM 12019 N N . ASP J 1 151 ? -24.783 -10.111 -7.730 1.00 14.13 147 ASP J N 1
ATOM 12020 C CA . ASP J 1 151 ? -24.733 -11.362 -8.485 1.00 13.52 147 ASP J CA 1
ATOM 12021 C C . ASP J 1 151 ? -24.765 -10.998 -9.969 1.00 11.40 147 ASP J C 1
ATOM 12022 O O . ASP J 1 151 ? -25.823 -10.661 -10.513 1.00 12.86 147 ASP J O 1
ATOM 12027 N N . GLY J 1 152 ? -23.608 -11.070 -10.620 1.00 12.32 148 GLY J N 1
ATOM 12028 C CA . GLY J 1 152 ? -23.493 -10.658 -12.010 1.00 13.91 148 GLY J CA 1
ATOM 12029 C C . GLY J 1 152 ? -22.809 -11.692 -12.884 1.00 12.09 148 GLY J C 1
ATOM 12030 O O . GLY J 1 152 ? -21.913 -12.415 -12.452 1.00 12.23 148 GLY J O 1
ATOM 12031 N N . LYS J 1 153 ? -23.240 -11.745 -14.146 1.00 11.81 149 LYS J N 1
ATOM 12032 C CA . LYS J 1 153 ? -22.619 -12.674 -15.081 1.00 10.95 149 LYS J CA 1
ATOM 12033 C C . LYS J 1 153 ? -21.225 -12.207 -15.469 1.00 12.61 149 LYS J C 1
ATOM 12034 O O . LYS J 1 153 ? -20.988 -11.012 -15.672 1.00 13.60 149 LYS J O 1
ATOM 12040 N N . TYR J 1 154 ? -20.301 -13.161 -15.577 1.00 11.56 150 TYR J N 1
ATOM 12041 C CA . TYR J 1 154 ? -18.986 -12.887 -16.148 1.00 12.33 150 TYR J CA 1
ATOM 12042 C C . TYR J 1 154 ? -19.110 -12.844 -17.661 1.00 14.84 150 TYR J C 1
ATOM 12043 O O . TYR J 1 154 ? -19.599 -13.800 -18.273 1.00 15.68 150 TYR J O 1
ATOM 12052 N N . LEU J 1 155 ? -18.670 -11.741 -18.260 1.00 10.64 151 LEU J N 1
ATOM 12053 C CA . LEU J 1 155 ? -18.599 -11.614 -19.711 1.00 10.96 151 LEU J CA 1
ATOM 12054 C C . LEU J 1 155 ? -17.139 -11.474 -20.105 1.00 13.07 151 LEU J C 1
ATOM 12055 O O . LEU J 1 155 ? -16.469 -10.518 -19.673 1.00 10.62 151 LEU J O 1
ATOM 12060 N N . PRO J 1 156 ? -16.606 -12.397 -20.890 1.00 13.92 152 PRO J N 1
ATOM 12061 C CA . PRO J 1 156 ? -15.180 -12.366 -21.206 1.00 11.90 152 PRO J CA 1
ATOM 12062 C C . PRO J 1 156 ? -14.833 -11.349 -22.283 1.00 13.72 152 PRO J C 1
ATOM 12063 O O . PRO J 1 156 ? -15.615 -11.056 -23.190 1.00 15.58 152 PRO J O 1
ATOM 12067 N N . THR J 1 157 ? -13.605 -10.844 -22.171 1.00 18.09 153 THR J N 1
ATOM 12068 C CA . THR J 1 157 ? -12.943 -10.058 -23.203 1.00 18.97 153 THR J CA 1
ATOM 12069 C C . THR J 1 157 ? -12.002 -11.004 -23.935 1.00 21.21 153 THR J C 1
ATOM 12070 O O . THR J 1 157 ? -11.016 -11.482 -23.356 1.00 20.70 153 THR J O 1
ATOM 12074 N N . LYS J 1 158 ? -12.317 -11.289 -25.198 1.00 19.39 154 LYS J N 1
ATOM 12075 C CA . LYS J 1 158 ? -11.558 -12.231 -26.001 1.00 23.07 154 LYS J CA 1
ATOM 12076 C C . LYS J 1 158 ? -10.874 -11.531 -27.175 1.00 24.92 154 LYS J C 1
ATOM 12077 O O . LYS J 1 158 ? -11.358 -10.505 -27.661 1.00 21.19 154 LYS J O 1
ATOM 12083 N N . PRO J 1 159 ? -9.743 -12.052 -27.648 1.00 20.97 155 PRO J N 1
ATOM 12084 C CA . PRO J 1 159 ? -9.157 -11.515 -28.883 1.00 18.85 155 PRO J CA 1
ATOM 12085 C C . PRO J 1 159 ? -10.080 -11.738 -30.076 1.00 20.94 155 PRO J C 1
ATOM 12086 O O . PRO J 1 159 ? -10.875 -12.680 -30.106 1.00 24.47 155 PRO J O 1
ATOM 12090 N N A PHE J 1 160 ? -9.981 -10.845 -31.061 0.49 18.38 156 PHE J N 1
ATOM 12091 N N B PHE J 1 160 ? -9.985 -10.833 -31.049 0.51 18.38 156 PHE J N 1
ATOM 12092 C CA A PHE J 1 160 ? -10.697 -11.024 -32.329 0.49 16.41 156 PHE J CA 1
ATOM 12093 C CA B PHE J 1 160 ? -10.668 -10.998 -32.331 0.51 16.42 156 PHE J CA 1
ATOM 12094 C C A PHE J 1 160 ? -9.832 -10.614 -33.524 0.49 16.38 156 PHE J C 1
ATOM 12095 C C B PHE J 1 160 ? -9.759 -10.570 -33.484 0.51 16.31 156 PHE J C 1
ATOM 12096 O O A PHE J 1 160 ? -10.176 -10.893 -34.681 0.49 12.29 156 PHE J O 1
ATOM 12097 O O B PHE J 1 160 ? -8.636 -10.119 -33.278 0.51 11.17 156 PHE J O 1
#

Secondary structure (DSSP, 8-state):
---B-S-HHHHHHHHHHHHHHHHHTT--HHHHHTTTTS-HHHHHHHHTTSS---HHHHHHHHHHHT--HHHHHHTTSBP-----TTSS--SHHHHHHHHHHHHHHHHHHHHHHHHT-SEEEEEEEEEEEEEEEE-TTSSEEEEEEEEEEEEE----/---B-S-HHHHHHHHHHHHHHHHHTT--HHHHHTTSSS-HHHHHHHHTTSS---HHHHHHHHHHHT--HHHHHHTTSBP-----TTSS--SHHHHHHHHHHHHHHHHHHHHHHHHT-SEEEEEEEEEEEEEEEE-TTSSEEEEEEEEEEEEE----/---B-S-HHHHHHHHHHHHHHHHHTT--HHHHHTTTTS-HHHHHHHHTTSS---HHHHHHHHHHHT--HHHHHHHHSBP-----TTSS--SHHHHHHHHHHHHHHHHHHHHHHHHT-SEEEEEEEEEEEEEEEE-TTSSEEEEEEEEEEEEE----/---B-S-HHHHHHHHHHHHHHHHHTT--HHHHHTTTTS-HHHHHHHHTTSS---HHHHHHHHHHHT--HHHHHHHHSBP-----TTSS--SHHHHHHHHHHHHHHHHHHHHHHHHT-SEEEEEEEEEEEEEEEE-TTSSEEEEEEEEEEEEE----/---B-S-HHHHHHHHHHHHHHHHHTT--HHHHHTTTTS-HHHHHHHHTTSS---HHHHHHHHHHHT--HHHHHHHHSBP-----TTSS--SHHHHHHHHHHHHHHHHHHHHHHHHT-SEEEEEEEEEEEEEEEE-TTSSEEEEEEEEEEEEE----/---B-S-HHHHHHHHHHHHHHHHHTT--HHHHHTTTTS-HHHHHHHHTTSS---HHHHHHHHHHHT--HHHHHHHHSBP-----TTSS--SHHHHHHHHHHHHHHHHHHHHHHHHT-SEEEEEEEEEEEEEEEE-TTSSEEEEEEEEEEEEE----/---B-S-HHHHHHHHHHHHHHHHHTT--HHHHHTTTTS-HHHHHHHHTTSS---HHHHHHHHHHHT--HHHHHHTTSBP-----TTSS--SHHHHHHHHHHHHHHHHHHHHHHHHT-SEEEEEEEEEEEEEEEE-TTSSEEEEEEEEEEEEE----/---B-S-HHHHHHHHHHHHHHHHHTT--HHHHHTTTTS-HHHHHHHHTTSS---HHHHHHHHHHHT--HHHHHHHHSBP-----TTSS--SHHHHHHHHHHHHHHHHHHHHHHHHT-SEEEEEEEEEEEEEEEE-TTSSEEEEEEEEEEEEE----/---B-S-HHHHHHHHHHHHHHHHHTT--HHHHHTTTTS-HHHHHHHHTTSS---HHHHHHHHHHHT--HHHHHHTTSBP-----TTSS--SHHHHHHHHHHHHHHHHHHHHHHHHH-SEEEEEEEEEEEEEEEE-TTSSEEEEEEEEEEEEE----/---B-S-HHHHHHHHHHHHHHHHHTT--HHHHHTTSSS-HHHHHHHHTTSS---HHHHHHHHHHTT--HHHHHHHHSBP-----TTSS--SHHHHHHHHHHHHHHHHHHHHHHHHT-SEEEEEEEEEEEEEEEE-TTSSEEEEEEEEEEEEE----

Organism: Escherichia coli (strain K12) (NCBI:txid83333)

Sequence (1560 aa):
MIQSQINRNIRLDLADAILLSKAKKDLSFAEIADGTGLAEAFVTAALLGQQALPADAARLVGAKLDLDEDSILLLQMIPLRGCIDDRIPTDPTMYRFYEMLQVYGTTLKALVHEKFGDGIISAINFKLDVKKVADPEGGERAVITLDGKYLPTKPFFMIQSQINRNIRLDLADAILLSKAKKDLSFAEIADGTGLAEAFVTAALLGQQALPADAARLVGAKLDLDEDSILLLQMIPLRGCIDDRIIPTDPTMYRFYEMLQVYGTTLKALVHEKFGDGIISAINFKLDVKKVADPEGGERAVITLDGKYLPTKPFFMIQSQINRNIRLDLADAILLSKAKKDLSFAEIADGTGLAEAFVTAALLGQQALPADAARLVGAKLDLDEDSILLLQMIPLRGCIDDRIIPTDPTMYRFYEMLQVYGTTLKALVHEKFGDGIISAINFKLDVKKVADPEGGERAVITLDGKYLPTKPFFMIQSQINRNIRLDLADAILLSKAKKDLSFAEIADGTGLAEAFVTAALLGQQALPADAARLVGAKLDLDEDSILLLQMIPLRGCIDDRIPTDPTMYRFYEMLLQVYGTTLKALVHEKFGDGIISAINFKLDVKKVADPEGGERAVITLDGKYLPTKPFFMIQSQINRNIRLDLADAILLSKAKKDLSFAEIADGTGLAEAFVTAALLGQQALPADAARLVGAKLDLDEDSILLLQMIPLRGCIDDRIPTDPTMYRFYEMLQVYGTTLKALVHEKFGDGIISAINFKLDVKKVADPEGGERAVITLDGKYLPTKPFFMIQSQINRNIRLDLADAILLSKAKKDLSFAEIADGTGLAEAFVTAALLGQQALPADAARLVGAKLDLDEDSILLLQMIPLRGCIDDRIPTDPTMYRFYEMLQVYGTTLKALVHEKFGDGIISAINFKLDVKKVADPEGGERAVITLDGKYLPTKPFFMIQSQINRNIRLDLADAILLSKAKKDLSFAEIADGTGLAEAFVTAALLGQQALPADAARLVGAKLDLDEDSILLLQMIPLRGCIDDRIIPTDPTMYRFYEMLLQVYGTTLKALVHEKFGDGIISAINFKLDVKKVADPEGGERAVITLDGKYLPTKPFFMIQSQINRNIRLDLADAILLSKAKKDLSFAEIADGTGLAEAFVTAALLGQQALPADAARLVGAKLDLDEDSILLLQMIPLRGCIDDRIPTDPTMYRFYEMLQVYGTTLKALVHEKFGDGIISAINFKLDVKKVADPEGGERAVITLDGKYLPTKPFFMIQSQINRNIRLDLADAILLSKAKKDLSFAEIADGTGLAEAFVTAALLGQQALPADAARLVGAKLDLDEDSILLLQMIPLRGCIDDRIPTDPTMYRFYEMLQVYGTTLKALVHEKFGDGIISAINFKLDVKKVADPEGGERAVITLDGKYLPTKPFFMIQSQINRNIRLDLADAILLSKAKKDLSFAEIADGTGLAEAFVTAALLGQQALPADAARLVGAKLDLDEDSILLLQMIPLRGCIDDRIPTDPTMYRFYEMLQVYGTTLKALVHEKFGDGIISAINFKLDVKKVADPEGGERAVITLDGKYLPTKPFF

Nearest PDB structures (foldseek):
  1dw9-assembly1_C  TM=1.001E+00  e=2.319E-28  Escherichia coli
  2iuo-assembly1_J  TM=1.001E+00  e=5.351E-28  Escherichia coli
  2ivg-assembly1_J  TM=9.992E-01  e=5.681E-28  Escherichia coli
  2ivq-assembly1_A  TM=1.000E+00  e=6.402E-28  Escherichia coli
  2iu7-assembly1_I  TM=9.997E-01  e=1.235E-27  Escherichia coli

Foldseek 3Di:
DPAADDDQVVLQVQLVLQVVLCVVLVHDLVVLCPPLPDDSVQSNCLSNFAAARDLVSLVSSCVVSVHDPVSSVSSRHHGPHDNAPPPAHPDVVRNVVVVCCVVCVVVVVVVCCVVPNAFDFDPVQWDWDWDWDADPVGDIDIDIDIHGDTDHDDDD/DPAADDDQVVLQVQLVLLVVLCVVVVHDLVVLCPPLPDDSVQSVCLSNFAAAGDLVSLVSSCVVRVHDPVSSVSSRHGGPDDNAPPPAHPDVVVNVVVVCCVVCVVVVVVVCCVVPNAFDFDPVQWDKDWDWDADPVGDIDIDIDIHGDTDHDDDD/DPAADDDQVVLQVQLVLLVVLCVVLVHDLVVLCPPLPDDSVASNCLSNFAAARDLVSLVSSCVVSVHDPVSSVSSRHHGPHDNAPPPAHPDVVVNVVVVCCVVCVVVVVVVCCVVPNAFDFDPVQWDKDWDWDADPVGDIDIDIDIHGDGDHDDDD/DPAADDDQVVLQVQLVLQVVLCVVVVHDLVVLCPPVPDDSVASNCLSNQAAADDLVSLVSSCVVSVHDPVSSVVSRHGGPHDNAPPPAHPDPVVNVVVVCCVVCVVVVVVVCCVVPNAFDFDPVQWDKDWDWDADPVGDIDIDIDIHGDTDHDDDD/DPAADDDQVVLQVQLVLLVVLCVVVVHDLVVLCPPQPDDSVQSVCLSNQAAAGDLVSLVSSCVVSVHDPVSSVSSRHGGPHDNAPPPAHPDPVVNVVVVCCVVCVVVVVVVCCVVPNAFDFDPVQKDKDWDWDADPVGDIDIDIDIHGDGDHDDDD/DPAADDDQVVLQVQLVLLVVLCVVLVHDLVVLCPPLPDDSVASNCLSNFAAARDLVSLVSSCVVSVHDPVSSVSSRHGGPHDNAPPPAHPDVVVNVVVVCCVVCVVVVVVVCCVVPNAFDFDPPQWDKDWDWDADPVGDIDIDIDIHGDTDHDDDD/DPAADDDQVVLQVQLVLLVVLCVVVVHDLVRLCPPLPDDSVQSNCLSNFAAAGDLVSLVSSCVVSVHDDVSSVSSRHGGPDDNAPPPAHPDVVVNVVVVVCVVCVVVVVVVCCVVPNAFDFDPVQWDWDWDWDADPVGDIDIDIDIHGDTDHDDDD/DPAADDDQVVLQVQLVLLVVLCVVLVHDLVRLCPPLPDDSVQSNCLSNQAAAGDLVSLVSSCVVSVHDPVSSVSSRHHGPHDNAPPPAHPDVVVNVVVVCCVVCVVVVVVVCCVVPNAFDFDPVQWDKDWDWDADPVGDIDIDIDIHGDTDHDDDD/DPAADDDQVVLQVQLVVLVVLCVVVVHDLVRLCPPLPDDSVASNCLSNFAAAGDLVSLVSSCVVSVHDPVSSVSSRHGGPHDNAPPDAHPDVVVNVVVVCCVVCVVVVVVVCCVVPNAFDFDPVQWDKDWDWDADVVGDIDIDIDIHGDTDHDDDD/DPAADDDQVVLQVQLVLLVVLCVVVVHDLCVLCPPVPDDSVASNCLSNFAAADDLVSLVSSCVVSVHDPVSSVVSRHHGPDDNAPPPAHPDVVVNVVVVCCVVCVVVVVVVCCVVPNAFDFDPVQWDKDWDWDADPVGDIDIDIDIHGDTDHDDDD

InterPro domains:
  IPR003712 Cyanate lyase, C-terminal [PF02560] (88-154)
  IPR003712 Cyanate lyase, C-terminal [SM01116] (83-156)
  IPR003712 Cyanate lyase, C-terminal [cd00559] (87-156)
  IPR008076 Cyanate hydratase [MF_00535] (1-156)
  IPR008076 Cyanate hydratase [PIRSF001263] (4-156)
  IPR008076 Cyanate hydratase [PR01693] (22-37)
  IPR008076 Cyanate hydratase [PR01693] (42-59)
  IPR008076 Cyanate hydratase [PR01693] (91-105)
  IPR008076 Cyanate hydratase [PR01693] (109-125)
  IPR008076 Cyanate hydratase [PR01693] (141-151)
  IPR008076 Cyanate hydratase [PTHR34186] (13-154)
  IPR008076 Cyanate hydratase [TIGR00673] (1-156)
  IPR010982 Lambda repressor-like, DNA-binding domain superfamily [G3DSA:1.10.260.40] (1-88)
  IPR010982 Lambda repressor-like, DNA-binding domain superfamily [SSF47413] (1-85)
  IPR036581 Cyanate lyase, C-terminal domain superfamily [G3DSA:3.30.1160.10] (89-156)
  IPR036581 Cyanate lyase, C-terminal domain superfamily [SSF55234] (88-155)
  IPR048564 Cyanate hydratase, N-terminal domain [PF21291] (11-79)